Protein 2L73 (pdb70)

Organism: Homo sapiens (NCBI:txid9606)

Foldseek 3Di:
DPFWFWQAKAFFKKKDFPPWIWTWIWTATPVGGIFIFIGTPVVVVVVCVVLCVVVVALPPPVDDDLSHQHNQDDDDDDPVDDPVVNRQRSNVRVRVSVNCLSVVHVNSRRPVSNVVVRPYDCVRVPPDDPPSMDMGTDDDDDD

Solvent-accessible surface area: 8913 Å² total; per-residue (Å²): 139,48,51,138,44,0,70,46,3,84,35,12,20,26,0,26,49,148,160,44,10,7,4,4,8,19,0,76,32,53,86,64,47,44,45,151,16,40,30,14,9,57,31,12,92,102,22,64,114,51,10,76,102,74,13,69,12,46,54,16,156,118,71,166,69,3,146,30,13,63,111,42,107,60,34,127,147,88,59,236,56,26,135,64,56,76,0,71,24,26,24,126,12,5,38,70,8,7,96,106,13,37,86,38,2,105,157,2,6,88,22,113,21,2,40,45,19,14,34,97,2,91,74,33,119,95,139,81,21,87,144,72,23,156,63,81,145,64,131,108,116,107,226

Radius of gyration: 15.56 Å; Cα contacts (8 Å, |Δi|>4): 207; chains: 1; bounding box: 43×23×39 Å

Structure (mmCIF, N/CA/C/O backbone):
data_2L73
#
_entry.id   2L73
#
loop_
_atom_site.group_PDB
_atom_site.id
_atom_site.type_symbol
_atom_site.label_atom_id
_atom_site.label_alt_id
_atom_site.label_comp_id
_atom_site.label_asym_id
_atom_site.label_entity_id
_atom_site.label_seq_id
_atom_site.pdbx_PDB_ins_code
_atom_site.Cartn_x
_atom_site.Cartn_y
_atom_site.Cartn_z
_atom_site.occupancy
_atom_site.B_iso_or_equiv
_atom_site.auth_seq_id
_atom_site.auth_comp_id
_atom_site.auth_asym_id
_atom_site.auth_atom_id
_atom_site.pdbx_PDB_model_num
ATOM 1 N N . ALA A 1 7 ? 12.020 -22.132 -16.373 1.00 0.00 2 ALA A N 1
ATOM 2 C CA . ALA A 1 7 ? 10.946 -23.132 -16.261 1.00 0.00 2 ALA A CA 1
ATOM 3 C C . ALA A 1 7 ? 9.611 -22.416 -16.214 1.00 0.00 2 ALA A C 1
ATOM 4 O O . ALA A 1 7 ? 9.453 -21.422 -15.495 1.00 0.00 2 ALA A O 1
ATOM 11 N N . GLY A 1 8 ? 8.662 -22.901 -16.998 1.00 0.00 3 GLY A N 1
ATOM 12 C CA . GLY A 1 8 ? 7.343 -22.294 -17.060 1.00 0.00 3 GLY A CA 1
ATOM 13 C C . GLY A 1 8 ? 6.568 -22.566 -15.782 1.00 0.00 3 GLY A C 1
ATOM 14 O O . GLY A 1 8 ? 6.279 -23.715 -15.475 1.00 0.00 3 GLY A O 1
ATOM 18 N N . PRO A 1 9 ? 6.217 -21.542 -15.044 1.00 0.00 4 PRO A N 1
ATOM 19 C CA . PRO A 1 9 ? 5.422 -21.683 -13.768 1.00 0.00 4 PRO A CA 1
ATOM 20 C C . PRO A 1 9 ? 4.064 -22.323 -14.039 1.00 0.00 4 PRO A C 1
ATOM 21 O O . PRO A 1 9 ? 3.425 -22.000 -15.046 1.00 0.00 4 PRO A O 1
ATOM 32 N N . ARG A 1 10 ? 3.567 -23.123 -13.099 1.00 0.00 5 ARG A N 1
ATOM 33 C CA . ARG A 1 10 ? 2.232 -23.712 -13.213 1.00 0.00 5 ARG A CA 1
ATOM 34 C C . ARG A 1 10 ? 1.508 -23.463 -11.903 1.00 0.00 5 ARG A C 1
ATOM 35 O O . ARG A 1 10 ? 0.982 -24.383 -11.280 1.00 0.00 5 ARG A O 1
ATOM 56 N N . TYR A 1 11 ? 1.662 -22.247 -11.405 1.00 0.00 6 TYR A N 1
ATOM 57 C CA . TYR A 1 11 ? 1.189 -21.906 -10.064 1.00 0.00 6 TYR A CA 1
ATOM 58 C C . TYR A 1 11 ? 0.292 -20.679 -10.099 1.00 0.00 6 TYR A C 1
ATOM 59 O O . TYR A 1 11 ? 0.680 -19.638 -10.644 1.00 0.00 6 TYR A O 1
ATOM 77 N N . PRO A 1 12 ? -0.851 -20.740 -9.452 1.00 0.00 7 PRO A N 1
ATOM 78 C CA . PRO A 1 12 ? -1.762 -19.561 -9.319 1.00 0.00 7 PRO A CA 1
ATOM 79 C C . PRO A 1 12 ? -1.070 -18.485 -8.551 1.00 0.00 7 PRO A C 1
ATOM 80 O O . PRO A 1 12 ? -0.288 -18.821 -7.647 1.00 0.00 7 PRO A O 1
ATOM 91 N N . VAL A 1 13 ? -1.256 -17.200 -8.827 1.00 0.00 8 VAL A N 1
ATOM 92 C CA . VAL A 1 13 ? -0.624 -16.205 -8.013 1.00 0.00 8 VAL A CA 1
ATOM 93 C C . VAL A 1 13 ? -1.588 -15.801 -6.926 1.00 0.00 8 VAL A C 1
ATOM 94 O O . VAL A 1 13 ? -1.240 -15.078 -5.990 1.00 0.00 8 VAL A O 1
ATOM 107 N N . SER A 1 14 ? -2.852 -16.046 -7.213 1.00 0.00 9 SER A N 1
ATOM 108 C CA . SER A 1 14 ? -3.928 -15.608 -6.354 1.00 0.00 9 SER A CA 1
ATOM 109 C C . SER A 1 14 ? -5.117 -16.549 -6.531 1.00 0.00 9 SER A C 1
ATOM 110 O O . SER A 1 14 ? -5.267 -17.170 -7.585 1.00 0.00 9 SER A O 1
ATOM 118 N N . VAL A 1 15 ? -5.945 -16.637 -5.508 1.00 0.00 10 VAL A N 1
ATOM 119 C CA . VAL A 1 15 ? -7.162 -17.457 -5.547 1.00 0.00 10 VAL A CA 1
ATOM 120 C C . VAL A 1 15 ? -8.299 -16.588 -5.037 1.00 0.00 10 VAL A C 1
ATOM 121 O O . VAL A 1 15 ? -8.145 -15.992 -3.967 1.00 0.00 10 VAL A O 1
ATOM 134 N N . GLN A 1 16 ? -9.481 -16.602 -5.648 1.00 0.00 11 GLN A N 1
ATOM 135 C CA . GLN A 1 16 ? -10.611 -15.898 -5.053 1.00 0.00 11 GLN A CA 1
ATOM 136 C C . GLN A 1 16 ? -11.784 -16.885 -4.978 1.00 0.00 11 GLN A C 1
ATOM 137 O O . GLN A 1 16 ? -11.930 -17.747 -5.867 1.00 0.00 11 GLN A O 1
ATOM 151 N N . GLY A 1 17 ? -12.624 -16.749 -3.960 1.00 0.00 12 GLY A N 1
ATOM 152 C CA . GLY A 1 17 ? -13.804 -17.612 -3.819 1.00 0.00 12 GLY A CA 1
ATOM 153 C C . GLY A 1 17 ? -14.756 -17.356 -4.964 1.00 0.00 12 GLY A C 1
ATOM 154 O O . GLY A 1 17 ? -15.268 -16.245 -5.120 1.00 0.00 12 GLY A O 1
ATOM 158 N N . ALA A 1 18 ? -14.913 -18.339 -5.820 1.00 0.00 13 ALA A N 1
ATOM 159 C CA . ALA A 1 18 ? -15.700 -18.156 -7.030 1.00 0.00 13 ALA A CA 1
ATOM 160 C C . ALA A 1 18 ? -17.189 -18.446 -6.839 1.00 0.00 13 ALA A C 1
ATOM 161 O O . ALA A 1 18 ? -18.012 -17.754 -7.433 1.00 0.00 13 ALA A O 1
ATOM 168 N N . ALA A 1 19 ? -17.544 -19.543 -6.156 1.00 0.00 14 ALA A N 1
ATOM 169 C CA . ALA A 1 19 ? -18.961 -19.954 -6.162 1.00 0.00 14 ALA A CA 1
ATOM 170 C C . ALA A 1 19 ? -19.342 -20.947 -5.046 1.00 0.00 14 ALA A C 1
ATOM 171 O O . ALA A 1 19 ? -18.502 -21.624 -4.467 1.00 0.00 14 ALA A O 1
ATOM 178 N N . LEU A 1 20 ? -20.647 -21.208 -5.007 1.00 0.00 15 LEU A N 1
ATOM 179 C CA . LEU A 1 20 ? -21.202 -22.287 -4.185 1.00 0.00 15 LEU A CA 1
ATOM 180 C C . LEU A 1 20 ? -21.984 -23.266 -5.040 1.00 0.00 15 LEU A C 1
ATOM 181 O O . LEU A 1 20 ? -22.882 -22.867 -5.757 1.00 0.00 15 LEU A O 1
ATOM 197 N N . VAL A 1 21 ? -21.738 -24.547 -4.862 1.00 0.00 16 VAL A N 1
ATOM 198 C CA . VAL A 1 21 ? -22.502 -25.578 -5.532 1.00 0.00 16 VAL A CA 1
ATOM 199 C C . VAL A 1 21 ? -23.130 -26.415 -4.458 1.00 0.00 16 VAL A C 1
ATOM 200 O O . VAL A 1 21 ? -22.442 -26.759 -3.486 1.00 0.00 16 VAL A O 1
ATOM 213 N N . GLN A 1 22 ? -24.412 -26.734 -4.540 1.00 0.00 17 GLN A N 1
ATOM 214 C CA . GLN A 1 22 ? -25.010 -27.439 -3.449 1.00 0.00 17 GLN A CA 1
ATOM 215 C C . GLN A 1 22 ? -24.915 -28.938 -3.648 1.00 0.00 17 GLN A C 1
ATOM 216 O O . GLN A 1 22 ? -25.641 -29.554 -4.434 1.00 0.00 17 GLN A O 1
ATOM 230 N N . ILE A 1 23 ? -24.194 -29.442 -2.714 1.00 0.00 18 ILE A N 1
ATOM 231 C CA . ILE A 1 23 ? -24.067 -30.834 -2.493 1.00 0.00 18 ILE A CA 1
ATOM 232 C C . ILE A 1 23 ? -24.515 -31.133 -1.112 1.00 0.00 18 ILE A C 1
ATOM 233 O O . ILE A 1 23 ? -24.351 -30.274 -0.287 1.00 0.00 18 ILE A O 1
ATOM 249 N N . LYS A 1 24 ? -24.905 -32.408 -0.883 1.00 0.00 19 LYS A N 1
ATOM 250 C CA . LYS A 1 24 ? -25.276 -32.993 0.451 1.00 0.00 19 LYS A CA 1
ATOM 251 C C . LYS A 1 24 ? -24.842 -32.115 1.633 1.00 0.00 19 LYS A C 1
ATOM 252 O O . LYS A 1 24 ? -24.942 -30.930 1.576 1.00 0.00 19 LYS A O 1
ATOM 271 N N . ARG A 1 25 ? -24.936 -32.609 2.807 1.00 0.00 20 ARG A N 1
ATOM 272 C CA . ARG A 1 25 ? -24.928 -31.702 3.937 1.00 0.00 20 ARG A CA 1
ATOM 273 C C . ARG A 1 25 ? -23.545 -31.026 3.993 1.00 0.00 20 ARG A C 1
ATOM 274 O O . ARG A 1 25 ? -23.351 -30.055 4.739 1.00 0.00 20 ARG A O 1
ATOM 295 N N . LEU A 1 26 ? -22.762 -31.291 2.911 1.00 0.00 21 LEU A N 1
ATOM 296 C CA . LEU A 1 26 ? -21.624 -30.478 2.562 1.00 0.00 21 LEU A CA 1
ATOM 297 C C . LEU A 1 26 ? -21.952 -29.831 1.209 1.00 0.00 21 LEU A C 1
ATOM 298 O O . LEU A 1 26 ? -22.042 -30.548 0.213 1.00 0.00 21 LEU A O 1
ATOM 314 N N . GLN A 1 27 ? -21.849 -28.529 1.120 1.00 0.00 22 GLN A N 1
ATOM 315 C CA . GLN A 1 27 ? -21.986 -27.837 -0.175 1.00 0.00 22 GLN A CA 1
ATOM 316 C C . GLN A 1 27 ? -20.608 -27.688 -0.733 1.00 0.00 22 GLN A C 1
ATOM 317 O O . GLN A 1 27 ? -19.653 -27.837 0.032 1.00 0.00 22 GLN A O 1
ATOM 331 N N . THR A 1 28 ? -20.413 -27.549 -2.043 1.00 0.00 23 THR A N 1
ATOM 332 C CA . THR A 1 28 ? -19.079 -27.510 -2.584 1.00 0.00 23 THR A CA 1
ATOM 333 C C . THR A 1 28 ? -18.804 -26.068 -3.025 1.00 0.00 23 THR A C 1
ATOM 334 O O . THR A 1 28 ? -19.752 -25.314 -3.300 1.00 0.00 23 THR A O 1
ATOM 345 N N . PHE A 1 29 ? -17.575 -25.628 -2.844 1.00 0.00 24 PHE A N 1
ATOM 346 C CA . PHE A 1 29 ? -17.272 -24.219 -2.925 1.00 0.00 24 PHE A CA 1
ATOM 347 C C . PHE A 1 29 ? -16.254 -23.917 -4.007 1.00 0.00 24 PHE A C 1
ATOM 348 O O . PHE A 1 29 ? -15.294 -24.651 -4.179 1.00 0.00 24 PHE A O 1
ATOM 365 N N . ALA A 1 30 ? -16.571 -22.945 -4.826 1.00 0.00 25 ALA A N 1
ATOM 366 C CA . ALA A 1 30 ? -15.764 -22.694 -6.004 1.00 0.00 25 ALA A CA 1
ATOM 367 C C . ALA A 1 30 ? -14.727 -21.603 -5.760 1.00 0.00 25 ALA A C 1
ATOM 368 O O . ALA A 1 30 ? -14.954 -20.640 -5.031 1.00 0.00 25 ALA A O 1
ATOM 375 N N . PHE A 1 31 ? -13.642 -21.732 -6.480 1.00 0.00 26 PHE A N 1
ATOM 376 C CA . PHE A 1 31 ? -12.547 -20.772 -6.425 1.00 0.00 26 PHE A CA 1
ATOM 377 C C . PHE A 1 31 ? -12.158 -20.349 -7.792 1.00 0.00 26 PHE A C 1
ATOM 378 O O . PHE A 1 31 ? -12.355 -21.089 -8.761 1.00 0.00 26 PHE A O 1
ATOM 395 N N . SER A 1 32 ? -11.546 -19.189 -7.885 1.00 0.00 27 SER A N 1
ATOM 396 C CA . SER A 1 32 ? -11.011 -18.731 -9.126 1.00 0.00 27 SER A CA 1
ATOM 397 C C . SER A 1 32 ? -9.572 -18.337 -8.852 1.00 0.00 27 SER A C 1
ATOM 398 O O . SER A 1 32 ? -9.322 -17.512 -7.965 1.00 0.00 27 SER A O 1
ATOM 406 N N . VAL A 1 33 ? -8.625 -18.970 -9.533 1.00 0.00 28 VAL A N 1
ATOM 407 C CA . VAL A 1 33 ? -7.214 -18.677 -9.311 1.00 0.00 28 VAL A CA 1
ATOM 408 C C . VAL A 1 33 ? -6.577 -18.360 -10.653 1.00 0.00 28 VAL A C 1
ATOM 409 O O . VAL A 1 33 ? -6.869 -19.048 -11.633 1.00 0.00 28 VAL A O 1
ATOM 422 N N . ARG A 1 34 ? -5.732 -17.345 -10.745 1.00 0.00 29 ARG A N 1
ATOM 423 C CA . ARG A 1 34 ? -5.083 -17.017 -12.016 1.00 0.00 29 ARG A CA 1
ATOM 424 C C . ARG A 1 34 ? -3.584 -17.103 -11.794 1.00 0.00 29 ARG A C 1
ATOM 425 O O . ARG A 1 34 ? -3.151 -16.995 -10.612 1.00 0.00 29 ARG A O 1
ATOM 446 N N . TRP A 1 35 ? -2.832 -17.702 -12.745 1.00 0.00 30 TRP A N 1
ATOM 447 C CA . TRP A 1 35 ? -1.500 -18.153 -12.432 1.00 0.00 30 TRP A CA 1
ATOM 448 C C . TRP A 1 35 ? -0.420 -17.272 -13.055 1.00 0.00 30 TRP A C 1
ATOM 449 O O . TRP A 1 35 ? -0.694 -16.467 -13.963 1.00 0.00 30 TRP A O 1
ATOM 470 N N . SER A 1 36 ? 0.793 -17.411 -12.512 1.00 0.00 31 SER A N 1
ATOM 471 C CA . SER A 1 36 ? 1.933 -16.580 -12.896 1.00 0.00 31 SER A CA 1
ATOM 472 C C . SER A 1 36 ? 2.158 -16.638 -14.414 1.00 0.00 31 SER A C 1
ATOM 473 O O . SER A 1 36 ? 2.666 -15.685 -15.009 1.00 0.00 31 SER A O 1
ATOM 481 N N . ASP A 1 37 ? 1.777 -17.740 -15.039 1.00 0.00 32 ASP A N 1
ATOM 482 C CA . ASP A 1 37 ? 1.951 -17.869 -16.494 1.00 0.00 32 ASP A CA 1
ATOM 483 C C . ASP A 1 37 ? 0.914 -16.987 -17.189 1.00 0.00 32 ASP A C 1
ATOM 484 O O . ASP A 1 37 ? 0.842 -16.933 -18.419 1.00 0.00 32 ASP A O 1
ATOM 493 N N . GLY A 1 38 ? 0.123 -16.295 -16.375 1.00 0.00 33 GLY A N 1
ATOM 494 C CA . GLY A 1 38 ? -0.883 -15.347 -16.857 1.00 0.00 33 GLY A CA 1
ATOM 495 C C . GLY A 1 38 ? -2.260 -15.962 -16.826 1.00 0.00 33 GLY A C 1
ATOM 496 O O . GLY A 1 38 ? -3.248 -15.304 -17.166 1.00 0.00 33 GLY A O 1
ATOM 500 N N . SER A 1 39 ? -2.310 -17.257 -16.631 1.00 0.00 34 SER A N 1
ATOM 501 C CA . SER A 1 39 ? -3.580 -17.948 -16.823 1.00 0.00 34 SER A CA 1
ATOM 502 C C . SER A 1 39 ? -4.606 -17.510 -15.782 1.00 0.00 34 SER A C 1
ATOM 503 O O . SER A 1 39 ? -4.243 -16.959 -14.748 1.00 0.00 34 SER A O 1
ATOM 511 N N . ASP A 1 40 ? -5.871 -17.843 -16.014 1.00 0.00 35 ASP A N 1
ATOM 512 C CA . ASP A 1 40 ? -6.936 -17.588 -15.057 1.00 0.00 35 ASP A CA 1
ATOM 513 C C . ASP A 1 40 ? -7.703 -18.869 -14.945 1.00 0.00 35 ASP A C 1
ATOM 514 O O . ASP A 1 40 ? -7.905 -19.543 -15.958 1.00 0.00 35 ASP A O 1
ATOM 523 N N . THR A 1 41 ? -8.200 -19.175 -13.791 1.00 0.00 36 THR A N 1
ATOM 524 C CA . THR A 1 41 ? -9.049 -20.330 -13.685 1.00 0.00 36 THR A CA 1
ATOM 525 C C . THR A 1 41 ? -10.135 -20.129 -12.644 1.00 0.00 36 THR A C 1
ATOM 526 O O . THR A 1 41 ? -9.867 -19.642 -11.549 1.00 0.00 36 THR A O 1
ATOM 537 N N . PHE A 1 42 ? -11.296 -20.698 -12.911 1.00 0.00 37 PHE A N 1
ATOM 538 C CA . PHE A 1 42 ? -12.341 -20.804 -11.906 1.00 0.00 37 PHE A CA 1
ATOM 539 C C . PHE A 1 42 ? -12.727 -22.253 -11.789 1.00 0.00 37 PHE A C 1
ATOM 540 O O . PHE A 1 42 ? -12.813 -22.954 -12.801 1.00 0.00 37 PHE A O 1
ATOM 557 N N . VAL A 1 43 ? -12.751 -22.755 -10.579 1.00 0.00 38 VAL A N 1
ATOM 558 C CA . VAL A 1 43 ? -12.951 -24.170 -10.358 1.00 0.00 38 VAL A CA 1
ATOM 559 C C . VAL A 1 43 ? -13.873 -24.386 -9.160 1.00 0.00 38 VAL A C 1
ATOM 560 O O . VAL A 1 43 ? -13.988 -23.489 -8.310 1.00 0.00 38 VAL A O 1
ATOM 573 N N . ARG A 1 44 ? -14.484 -25.578 -9.032 1.00 0.00 39 ARG A N 1
ATOM 574 C CA . ARG A 1 44 ? -15.343 -25.872 -7.884 1.00 0.00 39 ARG A CA 1
ATOM 575 C C . ARG A 1 44 ? -14.543 -26.738 -6.918 1.00 0.00 39 ARG A C 1
ATOM 576 O O . ARG A 1 44 ? -13.783 -27.600 -7.360 1.00 0.00 39 ARG A O 1
ATOM 597 N N . ARG A 1 45 ? -14.748 -26.566 -5.608 1.00 0.00 40 ARG A N 1
ATOM 598 C CA . ARG A 1 45 ? -14.051 -27.371 -4.623 1.00 0.00 40 ARG A CA 1
ATOM 599 C C . ARG A 1 45 ? -14.993 -27.814 -3.530 1.00 0.00 40 ARG A C 1
ATOM 600 O O . ARG A 1 45 ? -15.875 -27.087 -3.143 1.00 0.00 40 ARG A O 1
ATOM 621 N N . SER A 1 46 ? -14.641 -28.876 -2.888 1.00 0.00 41 SER A N 1
ATOM 622 C CA . SER A 1 46 ? -15.414 -29.289 -1.717 1.00 0.00 41 SER A CA 1
ATOM 623 C C . SER A 1 46 ? -14.688 -28.932 -0.427 1.00 0.00 41 SER A C 1
ATOM 624 O O . SER A 1 46 ? -13.483 -28.972 -0.372 1.00 0.00 41 SER A O 1
ATOM 632 N N . TRP A 1 47 ? -15.441 -28.683 0.632 1.00 0.00 42 TRP A N 1
ATOM 633 C CA . TRP A 1 47 ? -14.857 -28.508 1.960 1.00 0.00 42 TRP A CA 1
ATOM 634 C C . TRP A 1 47 ? -14.190 -29.805 2.409 1.00 0.00 42 TRP A C 1
ATOM 635 O O . TRP A 1 47 ? -13.028 -29.818 2.767 1.00 0.00 42 TRP A O 1
ATOM 656 N N . ASP A 1 48 ? -14.870 -30.892 2.104 1.00 0.00 43 ASP A N 1
ATOM 657 C CA . ASP A 1 48 ? -14.325 -32.235 2.269 1.00 0.00 43 ASP A CA 1
ATOM 658 C C . ASP A 1 48 ? -13.146 -32.401 1.366 1.00 0.00 43 ASP A C 1
ATOM 659 O O . ASP A 1 48 ? -12.094 -32.909 1.765 1.00 0.00 43 ASP A O 1
ATOM 668 N N . GLU A 1 49 ? -13.268 -31.796 0.206 1.00 0.00 44 GLU A N 1
ATOM 669 C CA . GLU A 1 49 ? -12.122 -31.770 -0.677 1.00 0.00 44 GLU A CA 1
ATOM 670 C C . GLU A 1 49 ? -11.002 -30.957 -0.088 1.00 0.00 44 GLU A C 1
ATOM 671 O O . GLU A 1 49 ? -9.857 -31.407 -0.115 1.00 0.00 44 GLU A O 1
ATOM 683 N N . PHE A 1 50 ? -11.265 -29.807 0.538 1.00 0.00 45 PHE A N 1
ATOM 684 C CA . PHE A 1 50 ? -10.209 -29.059 1.150 1.00 0.00 45 PHE A CA 1
ATOM 685 C C . PHE A 1 50 ? -9.582 -29.929 2.211 1.00 0.00 45 PHE A C 1
ATOM 686 O O . PHE A 1 50 ? -8.394 -29.862 2.448 1.00 0.00 45 PHE A O 1
ATOM 703 N N . ARG A 1 51 ? -10.432 -30.588 2.995 1.00 0.00 46 ARG A N 1
ATOM 704 C CA . ARG A 1 51 ? -9.963 -31.297 4.166 1.00 0.00 46 ARG A CA 1
ATOM 705 C C . ARG A 1 51 ? -8.913 -32.279 3.740 1.00 0.00 46 ARG A C 1
ATOM 706 O O . ARG A 1 51 ? -7.864 -32.401 4.405 1.00 0.00 46 ARG A O 1
ATOM 727 N N . GLN A 1 52 ? -9.084 -32.863 2.553 1.00 0.00 47 GLN A N 1
ATOM 728 C CA . GLN A 1 52 ? -8.038 -33.694 2.019 1.00 0.00 47 GLN A CA 1
ATOM 729 C C . GLN A 1 52 ? -6.859 -32.798 1.607 1.00 0.00 47 GLN A C 1
ATOM 730 O O . GLN A 1 52 ? -5.715 -33.171 1.743 1.00 0.00 47 GLN A O 1
ATOM 744 N N . LEU A 1 53 ? -7.213 -31.634 1.040 1.00 0.00 48 LEU A N 1
ATOM 745 C CA . LEU A 1 53 ? -6.173 -30.709 0.485 1.00 0.00 48 LEU A CA 1
ATOM 746 C C . LEU A 1 53 ? -5.206 -30.173 1.571 1.00 0.00 48 LEU A C 1
ATOM 747 O O . LEU A 1 53 ? -3.983 -30.352 1.477 1.00 0.00 48 LEU A O 1
ATOM 763 N N . LYS A 1 54 ? -5.755 -29.735 2.684 1.00 0.00 49 LYS A N 1
ATOM 764 C CA . LYS A 1 54 ? -4.927 -29.281 3.792 1.00 0.00 49 LYS A CA 1
ATOM 765 C C . LYS A 1 54 ? -4.085 -30.427 4.297 1.00 0.00 49 LYS A C 1
ATOM 766 O O . LYS A 1 54 ? -2.891 -30.272 4.574 1.00 0.00 49 LYS A O 1
ATOM 785 N N . LYS A 1 55 ? -4.746 -31.553 4.428 1.00 0.00 50 LYS A N 1
ATOM 786 C CA . LYS A 1 55 ? -4.048 -32.723 4.934 1.00 0.00 50 LYS A CA 1
ATOM 787 C C . LYS A 1 55 ? -2.919 -33.000 3.966 1.00 0.00 50 LYS A C 1
ATOM 788 O O . LYS A 1 55 ? -1.799 -33.269 4.360 1.00 0.00 50 LYS A O 1
ATOM 807 N N . THR A 1 56 ? -3.260 -32.944 2.686 1.00 0.00 51 THR A N 1
ATOM 808 C CA . THR A 1 56 ? -2.313 -33.290 1.659 1.00 0.00 51 THR A CA 1
ATOM 809 C C . THR A 1 56 ? -1.114 -32.359 1.665 1.00 0.00 51 THR A C 1
ATOM 810 O O . THR A 1 56 ? 0.030 -32.849 1.615 1.00 0.00 51 THR A O 1
ATOM 821 N N . LEU A 1 57 ? -1.290 -31.029 1.798 1.00 0.00 52 LEU A N 1
ATOM 822 C CA . LEU A 1 57 ? -0.136 -30.172 1.877 1.00 0.00 52 LEU A CA 1
ATOM 823 C C . LEU A 1 57 ? 0.636 -30.519 3.127 1.00 0.00 52 LEU A C 1
ATOM 824 O O . LEU A 1 57 ? 1.850 -30.554 3.127 1.00 0.00 52 LEU A O 1
ATOM 840 N N . LYS A 1 58 ? -0.108 -30.699 4.199 1.00 0.00 53 LYS A N 1
ATOM 841 C CA . LYS A 1 58 ? 0.496 -30.954 5.506 1.00 0.00 53 LYS A CA 1
ATOM 842 C C . LYS A 1 58 ? 1.343 -32.203 5.462 1.00 0.00 53 LYS A C 1
ATOM 843 O O . LYS A 1 58 ? 2.353 -32.296 6.164 1.00 0.00 53 LYS A O 1
ATOM 862 N N . GLU A 1 59 ? 0.993 -33.130 4.598 1.00 0.00 54 GLU A N 1
ATOM 863 C CA . GLU A 1 59 ? 1.824 -34.291 4.441 1.00 0.00 54 GLU A CA 1
ATOM 864 C C . GLU A 1 59 ? 3.151 -33.859 3.820 1.00 0.00 54 GLU A C 1
ATOM 865 O O . GLU A 1 59 ? 4.219 -34.308 4.236 1.00 0.00 54 GLU A O 1
ATOM 877 N N . THR A 1 60 ? 3.074 -32.945 2.852 1.00 0.00 55 THR A N 1
ATOM 878 C CA . THR A 1 60 ? 4.278 -32.435 2.202 1.00 0.00 55 THR A CA 1
ATOM 879 C C . THR A 1 60 ? 4.989 -31.369 3.057 1.00 0.00 55 THR A C 1
ATOM 880 O O . THR A 1 60 ? 6.171 -31.089 2.846 1.00 0.00 55 THR A O 1
ATOM 891 N N . PHE A 1 61 ? 4.268 -30.755 3.994 1.00 0.00 56 PHE A N 1
ATOM 892 C CA . PHE A 1 61 ? 4.852 -29.730 4.848 1.00 0.00 56 PHE A CA 1
ATOM 893 C C . PHE A 1 61 ? 4.811 -30.202 6.301 1.00 0.00 56 PHE A C 1
ATOM 894 O O . PHE A 1 61 ? 3.783 -30.083 6.962 1.00 0.00 56 PHE A O 1
ATOM 911 N N . PRO A 1 62 ? 5.934 -30.625 6.839 1.00 0.00 57 PRO A N 1
ATOM 912 C CA . PRO A 1 62 ? 6.041 -31.056 8.280 1.00 0.00 57 PRO A CA 1
ATOM 913 C C . PRO A 1 62 ? 6.055 -29.841 9.210 1.00 0.00 57 PRO A C 1
ATOM 914 O O . PRO A 1 62 ? 6.410 -29.928 10.381 1.00 0.00 57 PRO A O 1
ATOM 925 N N . VAL A 1 63 ? 5.885 -28.700 8.589 1.00 0.00 58 VAL A N 1
ATOM 926 C CA . VAL A 1 63 ? 5.972 -27.414 9.242 1.00 0.00 58 VAL A CA 1
ATOM 927 C C . VAL A 1 63 ? 4.872 -27.258 10.295 1.00 0.00 58 VAL A C 1
ATOM 928 O O . VAL A 1 63 ? 5.053 -26.559 11.298 1.00 0.00 58 VAL A O 1
ATOM 941 N N . GLU A 1 64 ? 3.687 -27.679 9.906 1.00 0.00 59 GLU A N 1
ATOM 942 C CA . GLU A 1 64 ? 2.452 -27.416 10.648 1.00 0.00 59 GLU A CA 1
ATOM 943 C C . GLU A 1 64 ? 2.667 -27.166 12.154 1.00 0.00 59 GLU A C 1
ATOM 944 O O . GLU A 1 64 ? 1.988 -26.291 12.729 1.00 0.00 59 GLU A O 1
ATOM 956 N N . ALA A 1 65 ? 3.490 -27.971 12.836 1.00 0.00 60 ALA A N 1
ATOM 957 C CA . ALA A 1 65 ? 3.613 -27.818 14.280 1.00 0.00 60 ALA A CA 1
ATOM 958 C C . ALA A 1 65 ? 4.777 -26.900 14.658 1.00 0.00 60 ALA A C 1
ATOM 959 O O . ALA A 1 65 ? 4.820 -26.406 15.782 1.00 0.00 60 ALA A O 1
ATOM 966 N N . GLY A 1 66 ? 5.650 -26.560 13.705 1.00 0.00 61 GLY A N 1
ATOM 967 C CA . GLY A 1 66 ? 6.732 -25.594 13.956 1.00 0.00 61 GLY A CA 1
ATOM 968 C C . GLY A 1 66 ? 7.928 -26.223 14.669 1.00 0.00 61 GLY A C 1
ATOM 969 O O . GLY A 1 66 ? 8.837 -25.525 15.128 1.00 0.00 61 GLY A O 1
ATOM 973 N N . LEU A 1 67 ? 7.922 -27.527 14.819 1.00 0.00 62 LEU A N 1
ATOM 974 C CA . LEU A 1 67 ? 9.001 -28.172 15.528 1.00 0.00 62 LEU A CA 1
ATOM 975 C C . LEU A 1 67 ? 10.320 -28.093 14.746 1.00 0.00 62 LEU A C 1
ATOM 976 O O . LEU A 1 67 ? 11.394 -28.004 15.325 1.00 0.00 62 LEU A O 1
ATOM 992 N N . LEU A 1 68 ? 10.220 -28.337 13.452 1.00 0.00 63 LEU A N 1
ATOM 993 C CA . LEU A 1 68 ? 11.408 -28.489 12.584 1.00 0.00 63 LEU A CA 1
ATOM 994 C C . LEU A 1 68 ? 12.202 -27.191 12.331 1.00 0.00 63 LEU A C 1
ATOM 995 O O . LEU A 1 68 ? 13.405 -27.249 12.056 1.00 0.00 63 LEU A O 1
ATOM 1011 N N . ARG A 1 69 ? 11.495 -26.080 12.183 1.00 0.00 64 ARG A N 1
ATOM 1012 C CA . ARG A 1 69 ? 12.117 -24.832 11.673 1.00 0.00 64 ARG A CA 1
ATOM 1013 C C . ARG A 1 69 ? 11.769 -23.618 12.510 1.00 0.00 64 ARG A C 1
ATOM 1014 O O . ARG A 1 69 ? 10.926 -23.694 13.390 1.00 0.00 64 ARG A O 1
ATOM 1035 N N . ARG A 1 70 ? 12.445 -22.483 12.232 1.00 0.00 65 ARG A N 1
ATOM 1036 C CA . ARG A 1 70 ? 12.107 -21.235 12.912 1.00 0.00 65 ARG A CA 1
ATOM 1037 C C . ARG A 1 70 ? 11.398 -20.233 11.972 1.00 0.00 65 ARG A C 1
ATOM 1038 O O . ARG A 1 70 ? 10.579 -19.434 12.429 1.00 0.00 65 ARG A O 1
ATOM 1059 N N . SER A 1 71 ? 11.566 -20.407 10.658 1.00 0.00 66 SER A N 1
ATOM 1060 C CA . SER A 1 71 ? 10.755 -19.653 9.663 1.00 0.00 66 SER A CA 1
ATOM 1061 C C . SER A 1 71 ? 9.521 -20.497 9.376 1.00 0.00 66 SER A C 1
ATOM 1062 O O . SER A 1 71 ? 9.261 -20.924 8.236 1.00 0.00 66 SER A O 1
ATOM 1070 N N . ASP A 1 72 ? 9.091 -21.053 10.467 1.00 0.00 67 ASP A N 1
ATOM 1071 C CA . ASP A 1 72 ? 8.276 -22.227 10.479 1.00 0.00 67 ASP A CA 1
ATOM 1072 C C . ASP A 1 72 ? 6.835 -22.021 10.805 1.00 0.00 67 ASP A C 1
ATOM 1073 O O . ASP A 1 72 ? 6.122 -23.028 10.884 1.00 0.00 67 ASP A O 1
ATOM 1082 N N . ARG A 1 73 ? 6.296 -20.835 11.015 1.00 0.00 68 ARG A N 1
ATOM 1083 C CA . ARG A 1 73 ? 4.910 -20.754 11.361 1.00 0.00 68 ARG A CA 1
ATOM 1084 C C . ARG A 1 73 ? 4.180 -20.384 10.077 1.00 0.00 68 ARG A C 1
ATOM 1085 O O . ARG A 1 73 ? 3.032 -19.956 10.100 1.00 0.00 68 ARG A O 1
ATOM 1106 N N . VAL A 1 74 ? 4.980 -20.280 8.998 1.00 0.00 69 VAL A N 1
ATOM 1107 C CA . VAL A 1 74 ? 4.520 -19.722 7.734 1.00 0.00 69 VAL A CA 1
ATOM 1108 C C . VAL A 1 74 ? 3.221 -20.384 7.331 1.00 0.00 69 VAL A C 1
ATOM 1109 O O . VAL A 1 74 ? 2.332 -19.741 6.777 1.00 0.00 69 VAL A O 1
ATOM 1122 N N . LEU A 1 75 ? 3.029 -21.566 7.864 1.00 0.00 70 LEU A N 1
ATOM 1123 C CA . LEU A 1 75 ? 1.726 -22.181 7.863 1.00 0.00 70 LEU A CA 1
ATOM 1124 C C . LEU A 1 75 ? 1.182 -22.053 9.282 1.00 0.00 70 LEU A C 1
ATOM 1125 O O . LEU A 1 75 ? 1.372 -22.954 10.102 1.00 0.00 70 LEU A O 1
ATOM 1141 N N . PRO A 1 76 ? 0.603 -20.927 9.629 1.00 0.00 71 PRO A N 1
ATOM 1142 C CA . PRO A 1 76 ? 0.133 -20.661 11.023 1.00 0.00 71 PRO A CA 1
ATOM 1143 C C . PRO A 1 76 ? -1.082 -21.494 11.306 1.00 0.00 71 PRO A C 1
ATOM 1144 O O . PRO A 1 76 ? -2.136 -20.981 11.710 1.00 0.00 71 PRO A O 1
ATOM 1155 N N . LYS A 1 77 ? -0.985 -22.746 10.890 1.00 0.00 72 LYS A N 1
ATOM 1156 C CA . LYS A 1 77 ? -2.120 -23.611 10.845 1.00 0.00 72 LYS A CA 1
ATOM 1157 C C . LYS A 1 77 ? -3.235 -22.839 10.171 1.00 0.00 72 LYS A C 1
ATOM 1158 O O . LYS A 1 77 ? -2.964 -22.017 9.296 1.00 0.00 72 LYS A O 1
ATOM 1177 N N . LEU A 1 78 ? -4.453 -23.092 10.529 1.00 0.00 73 LEU A N 1
ATOM 1178 C CA . LEU A 1 78 ? -5.548 -22.413 9.883 1.00 0.00 73 LEU A CA 1
ATOM 1179 C C . LEU A 1 78 ? -6.265 -21.483 10.848 1.00 0.00 73 LEU A C 1
ATOM 1180 O O . LEU A 1 78 ? -6.517 -21.843 12.001 1.00 0.00 73 LEU A O 1
ATOM 1196 N N . LEU A 1 79 ? -6.616 -20.299 10.360 1.00 0.00 74 LEU A N 1
ATOM 1197 C CA . LEU A 1 79 ? -7.380 -19.334 11.149 1.00 0.00 74 LEU A CA 1
ATOM 1198 C C . LEU A 1 79 ? -8.800 -19.770 11.004 1.00 0.00 74 LEU A C 1
ATOM 1199 O O . LEU A 1 79 ? -9.253 -19.934 9.862 1.00 0.00 74 LEU A O 1
ATOM 1215 N N . ASP A 1 80 ? -9.598 -19.745 12.072 1.00 0.00 75 ASP A N 1
ATOM 1216 C CA . ASP A 1 80 ? -10.959 -20.219 11.952 1.00 0.00 75 ASP A CA 1
ATOM 1217 C C . ASP A 1 80 ? -11.886 -19.307 12.746 1.00 0.00 75 ASP A C 1
ATOM 1218 O O . ASP A 1 80 ? -11.525 -18.836 13.829 1.00 0.00 75 ASP A O 1
ATOM 1227 N N . ALA A 1 81 ? -13.071 -19.140 12.248 1.00 0.00 76 ALA A N 1
ATOM 1228 C CA . ALA A 1 81 ? -14.099 -18.336 12.893 1.00 0.00 76 ALA A CA 1
ATOM 1229 C C . ALA A 1 81 ? -14.630 -19.066 14.125 1.00 0.00 76 ALA A C 1
ATOM 1230 O O . ALA A 1 81 ? -14.156 -20.164 14.452 1.00 0.00 76 ALA A O 1
ATOM 1237 N N . PRO A 1 82 ? -15.536 -18.467 14.868 1.00 0.00 77 PRO A N 1
ATOM 1238 C CA . PRO A 1 82 ? -16.015 -19.065 16.149 1.00 0.00 77 PRO A CA 1
ATOM 1239 C C . PRO A 1 82 ? -16.522 -20.478 15.903 1.00 0.00 77 PRO A C 1
ATOM 1240 O O . PRO A 1 82 ? -16.793 -20.847 14.749 1.00 0.00 77 PRO A O 1
ATOM 1251 N N . LEU A 1 83 ? -16.309 -21.335 16.877 1.00 0.00 78 LEU A N 1
ATOM 1252 C CA . LEU A 1 83 ? -16.372 -22.759 16.602 1.00 0.00 78 LEU A CA 1
ATOM 1253 C C . LEU A 1 83 ? -17.782 -23.273 16.460 1.00 0.00 78 LEU A C 1
ATOM 1254 O O . LEU A 1 83 ? -18.623 -23.096 17.337 1.00 0.00 78 LEU A O 1
ATOM 1270 N N . LEU A 1 84 ? -17.946 -24.066 15.420 1.00 0.00 79 LEU A N 1
ATOM 1271 C CA . LEU A 1 84 ? -19.143 -24.858 15.185 1.00 0.00 79 LEU A CA 1
ATOM 1272 C C . LEU A 1 84 ? -20.454 -24.065 15.285 1.00 0.00 79 LEU A C 1
ATOM 1273 O O . LEU A 1 84 ? -21.118 -23.875 14.267 1.00 0.00 79 LEU A O 1
ATOM 1289 N N . GLY A 1 85 ? -20.890 -23.654 16.476 1.00 0.00 80 GLY A N 1
ATOM 1290 C CA . GLY A 1 85 ? -22.201 -23.006 16.575 1.00 0.00 80 GLY A CA 1
ATOM 1291 C C . GLY A 1 85 ? -23.260 -24.018 16.198 1.00 0.00 80 GLY A C 1
ATOM 1292 O O . GLY A 1 85 ? -23.820 -23.960 15.097 1.00 0.00 80 GLY A O 1
ATOM 1296 N N . ARG A 1 86 ? -23.383 -25.068 17.017 1.00 0.00 81 ARG A N 1
ATOM 1297 C CA . ARG A 1 86 ? -24.181 -26.235 16.637 1.00 0.00 81 ARG A CA 1
ATOM 1298 C C . ARG A 1 86 ? -23.661 -26.737 15.311 1.00 0.00 81 ARG A C 1
ATOM 1299 O O . ARG A 1 86 ? -24.424 -27.018 14.384 1.00 0.00 81 ARG A O 1
ATOM 1320 N N . VAL A 1 87 ? -22.333 -26.836 15.254 1.00 0.00 82 VAL A N 1
ATOM 1321 C CA . VAL A 1 87 ? -21.604 -27.281 14.066 1.00 0.00 82 VAL A CA 1
ATOM 1322 C C . VAL A 1 87 ? -22.190 -26.684 12.784 1.00 0.00 82 VAL A C 1
ATOM 1323 O O . VAL A 1 87 ? -21.614 -25.778 12.181 1.00 0.00 82 VAL A O 1
ATOM 1336 N N . GLY A 1 88 ? -23.259 -27.298 12.339 1.00 0.00 83 GLY A N 1
ATOM 1337 C CA . GLY A 1 88 ? -23.865 -26.945 11.075 1.00 0.00 83 GLY A CA 1
ATOM 1338 C C . GLY A 1 88 ? -22.869 -27.219 9.956 1.00 0.00 83 GLY A C 1
ATOM 1339 O O . GLY A 1 88 ? -21.922 -26.464 9.762 1.00 0.00 83 GLY A O 1
ATOM 1343 N N . ARG A 1 89 ? -23.031 -28.327 9.263 1.00 0.00 84 ARG A N 1
ATOM 1344 C CA . ARG A 1 89 ? -22.063 -28.693 8.239 1.00 0.00 84 ARG A CA 1
ATOM 1345 C C . ARG A 1 89 ? -22.043 -27.649 7.146 1.00 0.00 84 ARG A C 1
ATOM 1346 O O . ARG A 1 89 ? -20.970 -27.217 6.715 1.00 0.00 84 ARG A O 1
ATOM 1367 N N . THR A 1 90 ? -23.204 -27.124 6.811 1.00 0.00 85 THR A N 1
ATOM 1368 C CA . THR A 1 90 ? -23.260 -26.033 5.864 1.00 0.00 85 THR A CA 1
ATOM 1369 C C . THR A 1 90 ? -22.505 -24.847 6.448 1.00 0.00 85 THR A C 1
ATOM 1370 O O . THR A 1 90 ? -21.641 -24.262 5.807 1.00 0.00 85 THR A O 1
ATOM 1381 N N . SER A 1 91 ? -22.772 -24.568 7.703 1.00 0.00 86 SER A N 1
ATOM 1382 C CA . SER A 1 91 ? -22.164 -23.439 8.365 1.00 0.00 86 SER A CA 1
ATOM 1383 C C . SER A 1 91 ? -20.637 -23.542 8.329 1.00 0.00 86 SER A C 1
ATOM 1384 O O . SER A 1 91 ? -19.959 -22.555 8.130 1.00 0.00 86 SER A O 1
ATOM 1392 N N . ARG A 1 92 ? -20.117 -24.731 8.540 1.00 0.00 87 ARG A N 1
ATOM 1393 C CA . ARG A 1 92 ? -18.671 -24.948 8.508 1.00 0.00 87 ARG A CA 1
ATOM 1394 C C . ARG A 1 92 ? -18.078 -24.707 7.096 1.00 0.00 87 ARG A C 1
ATOM 1395 O O . ARG A 1 92 ? -17.064 -24.072 6.977 1.00 0.00 87 ARG A O 1
ATOM 1416 N N . GLY A 1 93 ? -18.852 -25.053 6.078 1.00 0.00 88 GLY A N 1
ATOM 1417 C CA . GLY A 1 93 ? -18.476 -24.683 4.648 1.00 0.00 88 GLY A CA 1
ATOM 1418 C C . GLY A 1 93 ? -18.532 -23.151 4.449 1.00 0.00 88 GLY A C 1
ATOM 1419 O O . GLY A 1 93 ? -17.652 -22.506 3.924 1.00 0.00 88 GLY A O 1
ATOM 1423 N N . LEU A 1 94 ? -19.541 -22.680 5.032 1.00 0.00 89 LEU A N 1
ATOM 1424 C CA . LEU A 1 94 ? -19.796 -21.235 5.053 1.00 0.00 89 LEU A CA 1
ATOM 1425 C C . LEU A 1 94 ? -18.674 -20.473 5.796 1.00 0.00 89 LEU A C 1
ATOM 1426 O O . LEU A 1 94 ? -18.069 -19.526 5.259 1.00 0.00 89 LEU A O 1
ATOM 1442 N N . ALA A 1 95 ? -18.323 -20.983 6.943 1.00 0.00 90 ALA A N 1
ATOM 1443 C CA . ALA A 1 95 ? -17.207 -20.423 7.704 1.00 0.00 90 ALA A CA 1
ATOM 1444 C C . ALA A 1 95 ? -15.935 -20.623 6.900 1.00 0.00 90 ALA A C 1
ATOM 1445 O O . ALA A 1 95 ? -15.154 -19.701 6.682 1.00 0.00 90 ALA A O 1
ATOM 1452 N N . ARG A 1 96 ? -15.793 -21.841 6.430 1.00 0.00 91 ARG A N 1
ATOM 1453 C CA . ARG A 1 96 ? -14.629 -22.245 5.671 1.00 0.00 91 ARG A CA 1
ATOM 1454 C C . ARG A 1 96 ? -14.486 -21.419 4.413 1.00 0.00 91 ARG A C 1
ATOM 1455 O O . ARG A 1 96 ? -13.389 -21.100 4.049 1.00 0.00 91 ARG A O 1
ATOM 1476 N N . LEU A 1 97 ? -15.555 -21.033 3.758 1.00 0.00 92 LEU A N 1
ATOM 1477 C CA . LEU A 1 97 ? -15.390 -20.221 2.566 1.00 0.00 92 LEU A CA 1
ATOM 1478 C C . LEU A 1 97 ? -14.678 -18.929 2.914 1.00 0.00 92 LEU A C 1
ATOM 1479 O O . LEU A 1 97 ? -13.771 -18.491 2.187 1.00 0.00 92 LEU A O 1
ATOM 1495 N N . GLN A 1 98 ? -15.117 -18.292 3.987 1.00 0.00 93 GLN A N 1
ATOM 1496 C CA . GLN A 1 98 ? -14.499 -17.020 4.344 1.00 0.00 93 GLN A CA 1
ATOM 1497 C C . GLN A 1 98 ? -13.054 -17.283 4.799 1.00 0.00 93 GLN A C 1
ATOM 1498 O O . GLN A 1 98 ? -12.085 -16.607 4.384 1.00 0.00 93 GLN A O 1
ATOM 1512 N N . LEU A 1 99 ? -12.930 -18.268 5.669 1.00 0.00 94 LEU A N 1
ATOM 1513 C CA . LEU A 1 99 ? -11.652 -18.601 6.267 1.00 0.00 94 LEU A CA 1
ATOM 1514 C C . LEU A 1 99 ? -10.682 -19.064 5.216 1.00 0.00 94 LEU A C 1
ATOM 1515 O O . LEU A 1 99 ? -9.497 -18.692 5.215 1.00 0.00 94 LEU A O 1
ATOM 1531 N N . LEU A 1 100 ? -11.182 -19.910 4.344 1.00 0.00 95 LEU A N 1
ATOM 1532 C CA . LEU A 1 100 ? -10.332 -20.508 3.363 1.00 0.00 95 LEU A CA 1
ATOM 1533 C C . LEU A 1 100 ? -9.773 -19.471 2.483 1.00 0.00 95 LEU A C 1
ATOM 1534 O O . LEU A 1 100 ? -8.577 -19.514 2.213 1.00 0.00 95 LEU A O 1
ATOM 1550 N N . GLU A 1 101 ? -10.534 -18.480 2.031 1.00 0.00 96 GLU A N 1
ATOM 1551 C CA . GLU A 1 101 ? -9.952 -17.444 1.249 1.00 0.00 96 GLU A CA 1
ATOM 1552 C C . GLU A 1 101 ? -8.949 -16.611 1.971 1.00 0.00 96 GLU A C 1
ATOM 1553 O O . GLU A 1 101 ? -7.973 -16.191 1.343 1.00 0.00 96 GLU A O 1
ATOM 1565 N N . THR A 1 102 ? -9.073 -16.407 3.275 1.00 0.00 97 THR A N 1
ATOM 1566 C CA . THR A 1 102 ? -7.990 -15.686 3.904 1.00 0.00 97 THR A CA 1
ATOM 1567 C C . THR A 1 102 ? -6.737 -16.582 3.856 1.00 0.00 97 THR A C 1
ATOM 1568 O O . THR A 1 102 ? -5.603 -16.135 3.651 1.00 0.00 97 THR A O 1
ATOM 1579 N N . TYR A 1 103 ? -6.993 -17.837 4.196 1.00 0.00 98 TYR A N 1
ATOM 1580 C CA . TYR A 1 103 ? -5.979 -18.876 4.372 1.00 0.00 98 TYR A CA 1
ATOM 1581 C C . TYR A 1 103 ? -5.198 -19.150 3.064 1.00 0.00 98 TYR A C 1
ATOM 1582 O O . TYR A 1 103 ? -3.975 -19.166 3.058 1.00 0.00 98 TYR A O 1
ATOM 1600 N N . SER A 1 104 ? -5.921 -19.307 1.957 1.00 0.00 99 SER A N 1
ATOM 1601 C CA . SER A 1 104 ? -5.290 -19.545 0.650 1.00 0.00 99 SER A CA 1
ATOM 1602 C C . SER A 1 104 ? -4.444 -18.352 0.249 1.00 0.00 99 SER A C 1
ATOM 1603 O O . SER A 1 104 ? -3.291 -18.493 -0.174 1.00 0.00 99 SER A O 1
ATOM 1611 N N . ARG A 1 105 ? -4.959 -17.183 0.557 1.00 0.00 100 ARG A N 1
ATOM 1612 C CA . ARG A 1 105 ? -4.217 -15.946 0.372 1.00 0.00 100 ARG A CA 1
ATOM 1613 C C . ARG A 1 105 ? -2.966 -15.946 1.230 1.00 0.00 100 ARG A C 1
ATOM 1614 O O . ARG A 1 105 ? -1.885 -15.578 0.761 1.00 0.00 100 ARG A O 1
ATOM 1635 N N . ARG A 1 106 ? -3.074 -16.489 2.435 1.00 0.00 101 ARG A N 1
ATOM 1636 C CA . ARG A 1 106 ? -1.871 -16.692 3.216 1.00 0.00 101 ARG A CA 1
ATOM 1637 C C . ARG A 1 106 ? -0.937 -17.657 2.522 1.00 0.00 101 ARG A C 1
ATOM 1638 O O . ARG A 1 106 ? 0.236 -17.480 2.567 1.00 0.00 101 ARG A O 1
ATOM 1659 N N . LEU A 1 107 ? -1.442 -18.700 1.965 1.00 0.00 102 LEU A N 1
ATOM 1660 C CA . LEU A 1 107 ? -0.570 -19.667 1.372 1.00 0.00 102 LEU A CA 1
ATOM 1661 C C . LEU A 1 107 ? 0.209 -19.010 0.239 1.00 0.00 102 LEU A C 1
ATOM 1662 O O . LEU A 1 107 ? 1.422 -19.212 0.134 1.00 0.00 102 LEU A O 1
ATOM 1678 N N . LEU A 1 108 ? -0.422 -18.150 -0.577 1.00 0.00 103 LEU A N 1
ATOM 1679 C CA . LEU A 1 108 ? 0.292 -17.452 -1.630 1.00 0.00 103 LEU A CA 1
ATOM 1680 C C . LEU A 1 108 ? 1.118 -16.249 -1.071 1.00 0.00 103 LEU A C 1
ATOM 1681 O O . LEU A 1 108 ? 2.075 -15.838 -1.711 1.00 0.00 103 LEU A O 1
ATOM 1697 N N . ALA A 1 109 ? 0.931 -15.924 0.232 1.00 0.00 104 ALA A N 1
ATOM 1698 C CA . ALA A 1 109 ? 1.970 -15.007 0.811 1.00 0.00 104 ALA A CA 1
ATOM 1699 C C . ALA A 1 109 ? 2.749 -15.607 1.960 1.00 0.00 104 ALA A C 1
ATOM 1700 O O . ALA A 1 109 ? 3.931 -15.315 2.104 1.00 0.00 104 ALA A O 1
ATOM 1707 N N . THR A 1 110 ? 2.101 -16.318 2.836 1.00 0.00 105 THR A N 1
ATOM 1708 C CA . THR A 1 110 ? 2.799 -16.781 4.011 1.00 0.00 105 THR A CA 1
ATOM 1709 C C . THR A 1 110 ? 3.850 -17.833 3.780 1.00 0.00 105 THR A C 1
ATOM 1710 O O . THR A 1 110 ? 4.820 -17.836 4.543 1.00 0.00 105 THR A O 1
ATOM 1721 N N . ALA A 1 111 ? 3.875 -18.538 2.642 1.00 0.00 106 ALA A N 1
ATOM 1722 C CA . ALA A 1 111 ? 5.125 -19.279 2.385 1.00 0.00 106 ALA A CA 1
ATOM 1723 C C . ALA A 1 111 ? 5.303 -19.538 0.897 1.00 0.00 106 ALA A C 1
ATOM 1724 O O . ALA A 1 111 ? 4.507 -20.256 0.282 1.00 0.00 106 ALA A O 1
ATOM 1731 N N . GLU A 1 112 ? 6.474 -19.173 0.412 1.00 0.00 107 GLU A N 1
ATOM 1732 C CA . GLU A 1 112 ? 6.919 -19.524 -0.931 1.00 0.00 107 GLU A CA 1
ATOM 1733 C C . GLU A 1 112 ? 7.064 -21.023 -1.028 1.00 0.00 107 GLU A C 1
ATOM 1734 O O . GLU A 1 112 ? 6.761 -21.659 -2.048 1.00 0.00 107 GLU A O 1
ATOM 1746 N N . ARG A 1 113 ? 7.641 -21.542 0.037 1.00 0.00 108 ARG A N 1
ATOM 1747 C CA . ARG A 1 113 ? 7.962 -22.942 0.060 1.00 0.00 108 ARG A CA 1
ATOM 1748 C C . ARG A 1 113 ? 6.692 -23.746 -0.047 1.00 0.00 108 ARG A C 1
ATOM 1749 O O . ARG A 1 113 ? 6.614 -24.663 -0.881 1.00 0.00 108 ARG A O 1
ATOM 1770 N N . VAL A 1 114 ? 5.624 -23.350 0.639 1.00 0.00 109 VAL A N 1
ATOM 1771 C CA . VAL A 1 114 ? 4.367 -23.996 0.387 1.00 0.00 109 VAL A CA 1
ATOM 1772 C C . VAL A 1 114 ? 3.879 -23.611 -1.003 1.00 0.00 109 VAL A C 1
ATOM 1773 O O . VAL A 1 114 ? 3.289 -24.423 -1.703 1.00 0.00 109 VAL A O 1
ATOM 1786 N N . ALA A 1 115 ? 3.977 -22.305 -1.318 1.00 0.00 110 ALA A N 1
ATOM 1787 C CA . ALA A 1 115 ? 3.275 -21.741 -2.480 1.00 0.00 110 ALA A CA 1
ATOM 1788 C C . ALA A 1 115 ? 3.569 -22.367 -3.811 1.00 0.00 110 ALA A C 1
ATOM 1789 O O . ALA A 1 115 ? 2.743 -22.215 -4.727 1.00 0.00 110 ALA A O 1
ATOM 1796 N N . ARG A 1 116 ? 4.685 -23.032 -4.000 1.00 0.00 111 ARG A N 1
ATOM 1797 C CA . ARG A 1 116 ? 4.860 -23.675 -5.312 1.00 0.00 111 ARG A CA 1
ATOM 1798 C C . ARG A 1 116 ? 4.848 -25.200 -5.196 1.00 0.00 111 ARG A C 1
ATOM 1799 O O . ARG A 1 116 ? 4.625 -25.912 -6.175 1.00 0.00 111 ARG A O 1
ATOM 1820 N N . SER A 1 117 ? 4.975 -25.709 -4.004 1.00 0.00 112 SER A N 1
ATOM 1821 C CA . SER A 1 117 ? 5.243 -27.133 -3.860 1.00 0.00 112 SER A CA 1
ATOM 1822 C C . SER A 1 117 ? 4.326 -27.982 -4.747 1.00 0.00 112 SER A C 1
ATOM 1823 O O . SER A 1 117 ? 3.271 -27.543 -5.164 1.00 0.00 112 SER A O 1
ATOM 1831 N N . PRO A 1 118 ? 4.789 -29.143 -5.161 1.00 0.00 113 PRO A N 1
ATOM 1832 C CA . PRO A 1 118 ? 4.094 -29.970 -6.204 1.00 0.00 113 PRO A CA 1
ATOM 1833 C C . PRO A 1 118 ? 2.665 -30.186 -5.791 1.00 0.00 113 PRO A C 1
ATOM 1834 O O . PRO A 1 118 ? 1.736 -30.260 -6.619 1.00 0.00 113 PRO A O 1
ATOM 1845 N N . THR A 1 119 ? 2.490 -30.116 -4.502 1.00 0.00 114 THR A N 1
ATOM 1846 C CA . THR A 1 119 ? 1.204 -30.145 -3.917 1.00 0.00 114 THR A CA 1
ATOM 1847 C C . THR A 1 119 ? 0.400 -28.950 -4.426 1.00 0.00 114 THR A C 1
ATOM 1848 O O . THR A 1 119 ? -0.803 -29.079 -4.670 1.00 0.00 114 THR A O 1
ATOM 1859 N N . ILE A 1 120 ? 1.053 -27.764 -4.626 1.00 0.00 115 ILE A N 1
ATOM 1860 C CA . ILE A 1 120 ? 0.286 -26.633 -5.089 1.00 0.00 115 ILE A CA 1
ATOM 1861 C C . ILE A 1 120 ? -0.271 -26.961 -6.453 1.00 0.00 115 ILE A C 1
ATOM 1862 O O . ILE A 1 120 ? -1.438 -26.680 -6.756 1.00 0.00 115 ILE A O 1
ATOM 1878 N N . THR A 1 121 ? 0.560 -27.537 -7.282 1.00 0.00 116 THR A N 1
ATOM 1879 C CA . THR A 1 121 ? 0.138 -27.867 -8.606 1.00 0.00 116 THR A CA 1
ATOM 1880 C C . THR A 1 121 ? -1.062 -28.831 -8.584 1.00 0.00 116 THR A C 1
ATOM 1881 O O . THR A 1 121 ? -2.037 -28.602 -9.311 1.00 0.00 116 THR A O 1
ATOM 1892 N N . GLY A 1 122 ? -1.067 -29.849 -7.701 1.00 0.00 117 GLY A N 1
ATOM 1893 C CA . GLY A 1 122 ? -2.242 -30.720 -7.660 1.00 0.00 117 GLY A CA 1
ATOM 1894 C C . GLY A 1 122 ? -3.444 -29.896 -7.239 1.00 0.00 117 GLY A C 1
ATOM 1895 O O . GLY A 1 122 ? -4.524 -30.019 -7.835 1.00 0.00 117 GLY A O 1
ATOM 1899 N N . PHE A 1 123 ? -3.305 -29.141 -6.142 1.00 0.00 118 PHE A N 1
ATOM 1900 C CA . PHE A 1 123 ? -4.472 -28.446 -5.573 1.00 0.00 118 PHE A CA 1
ATOM 1901 C C . PHE A 1 123 ? -5.197 -27.594 -6.579 1.00 0.00 118 PHE A C 1
ATOM 1902 O O . PHE A 1 123 ? -6.428 -27.615 -6.622 1.00 0.00 118 PHE A O 1
ATOM 1919 N N . PHE A 1 124 ? -4.497 -26.847 -7.368 1.00 0.00 119 PHE A N 1
ATOM 1920 C CA . PHE A 1 124 ? -5.176 -25.956 -8.277 1.00 0.00 119 PHE A CA 1
ATOM 1921 C C . PHE A 1 124 ? -5.452 -26.626 -9.617 1.00 0.00 119 PHE A C 1
ATOM 1922 O O . PHE A 1 124 ? -6.083 -26.042 -10.487 1.00 0.00 119 PHE A O 1
ATOM 1939 N N . ALA A 1 125 ? -5.029 -27.878 -9.745 1.00 0.00 120 ALA A N 1
ATOM 1940 C CA . ALA A 1 125 ? -5.277 -28.673 -10.957 1.00 0.00 120 ALA A CA 1
ATOM 1941 C C . ALA A 1 125 ? -6.770 -29.012 -11.082 1.00 0.00 120 ALA A C 1
ATOM 1942 O O . ALA A 1 125 ? -7.537 -28.778 -10.145 1.00 0.00 120 ALA A O 1
ATOM 1949 N N . PRO A 1 126 ? -7.209 -29.449 -12.249 1.00 0.00 121 PRO A N 1
ATOM 1950 C CA . PRO A 1 126 ? -8.673 -29.672 -12.552 1.00 0.00 121 PRO A CA 1
ATOM 1951 C C . PRO A 1 126 ? -9.301 -30.650 -11.570 1.00 0.00 121 PRO A C 1
ATOM 1952 O O . PRO A 1 126 ? -8.618 -31.548 -11.057 1.00 0.00 121 PRO A O 1
ATOM 1963 N N . GLN A 1 127 ? -10.618 -30.539 -11.376 1.00 0.00 122 GLN A N 1
ATOM 1964 C CA . GLN A 1 127 ? -11.332 -31.499 -10.558 1.00 0.00 122 GLN A CA 1
ATOM 1965 C C . GLN A 1 127 ? -12.405 -32.120 -11.465 1.00 0.00 122 GLN A C 1
ATOM 1966 O O . GLN A 1 127 ? -13.111 -31.378 -12.146 1.00 0.00 122 GLN A O 1
ATOM 1980 N N . PRO A 1 128 ? -12.596 -33.396 -11.484 1.00 0.00 123 PRO A N 1
ATOM 1981 C CA . PRO A 1 128 ? -13.624 -34.017 -12.393 1.00 0.00 123 PRO A CA 1
ATOM 1982 C C . PRO A 1 128 ? -14.991 -33.367 -12.182 1.00 0.00 123 PRO A C 1
ATOM 1983 O O . PRO A 1 128 ? -15.702 -33.018 -13.137 1.00 0.00 123 PRO A O 1
ATOM 1994 N N . LEU A 1 129 ? -15.306 -33.120 -10.933 1.00 0.00 124 LEU A N 1
ATOM 1995 C CA . LEU A 1 129 ? -16.555 -32.487 -10.563 1.00 0.00 124 LEU A CA 1
ATOM 1996 C C . LEU A 1 129 ? -16.612 -31.072 -11.120 1.00 0.00 124 LEU A C 1
ATOM 1997 O O . LEU A 1 129 ? -17.689 -30.567 -11.455 1.00 0.00 124 LEU A O 1
ATOM 2013 N N . ASP A 1 130 ? -15.456 -30.514 -11.411 1.00 0.00 125 ASP A N 1
ATOM 2014 C CA . ASP A 1 130 ? -15.429 -29.225 -12.072 1.00 0.00 125 ASP A CA 1
ATOM 2015 C C . ASP A 1 130 ? -15.547 -29.447 -13.562 1.00 0.00 125 ASP A C 1
ATOM 2016 O O . ASP A 1 130 ? -15.924 -28.548 -14.318 1.00 0.00 125 ASP A O 1
ATOM 2025 N N . LEU A 1 131 ? -15.243 -30.668 -13.983 1.00 0.00 126 LEU A N 1
ATOM 2026 C CA . LEU A 1 131 ? -15.268 -31.055 -15.374 1.00 0.00 126 LEU A CA 1
ATOM 2027 C C . LEU A 1 131 ? -16.593 -31.722 -15.707 1.00 0.00 126 LEU A C 1
ATOM 2028 O O . LEU A 1 131 ? -16.785 -32.197 -16.832 1.00 0.00 126 LEU A O 1
ATOM 2044 N N . GLU A 1 132 ? -17.553 -31.663 -14.786 1.00 0.00 127 GLU A N 1
ATOM 2045 C CA . GLU A 1 132 ? -18.894 -32.137 -15.103 1.00 0.00 127 GLU A CA 1
ATOM 2046 C C . GLU A 1 132 ? -19.800 -30.900 -15.277 1.00 0.00 127 GLU A C 1
ATOM 2047 O O . GLU A 1 132 ? -19.835 -30.044 -14.392 1.00 0.00 127 GLU A O 1
ATOM 2059 N N . PRO A 1 133 ? -20.382 -30.695 -16.443 1.00 0.00 128 PRO A N 1
ATOM 2060 C CA . PRO A 1 133 ? -21.169 -29.450 -16.741 1.00 0.00 128 PRO A CA 1
ATOM 2061 C C . PRO A 1 133 ? -22.269 -29.199 -15.729 1.00 0.00 128 PRO A C 1
ATOM 2062 O O . PRO A 1 133 ? -22.468 -28.068 -15.284 1.00 0.00 128 PRO A O 1
ATOM 2073 N N . ALA A 1 134 ? -22.965 -30.255 -15.345 1.00 0.00 129 ALA A N 1
ATOM 2074 C CA . ALA A 1 134 ? -24.009 -30.168 -14.336 1.00 0.00 129 ALA A CA 1
ATOM 2075 C C . ALA A 1 134 ? -23.702 -31.181 -13.249 1.00 0.00 129 ALA A C 1
ATOM 2076 O O . ALA A 1 134 ? -23.236 -32.288 -13.566 1.00 0.00 129 ALA A O 1
ATOM 2083 N N . LEU A 1 135 ? -24.041 -30.892 -12.002 1.00 0.00 130 LEU A N 1
ATOM 2084 C CA . LEU A 1 135 ? -23.889 -31.878 -10.950 1.00 0.00 130 LEU A CA 1
ATOM 2085 C C . LEU A 1 135 ? -25.265 -32.463 -10.665 1.00 0.00 130 LEU A C 1
ATOM 2086 O O . LEU A 1 135 ? -26.255 -31.934 -11.175 1.00 0.00 130 LEU A O 1
ATOM 2102 N N . PRO A 1 136 ? -25.357 -33.563 -9.935 1.00 0.00 131 PRO A N 1
ATOM 2103 C CA . PRO A 1 136 ? -26.657 -34.243 -9.637 1.00 0.00 131 PRO A CA 1
ATOM 2104 C C . PRO A 1 136 ? -27.854 -33.261 -9.578 1.00 0.00 131 PRO A C 1
ATOM 2105 O O . PRO A 1 136 ? -27.697 -32.097 -9.203 1.00 0.00 131 PRO A O 1
ATOM 2116 N N . PRO A 1 137 ? -29.036 -33.709 -9.939 1.00 0.00 132 PRO A N 1
ATOM 2117 C CA . PRO A 1 137 ? -30.245 -32.822 -10.043 1.00 0.00 132 PRO A CA 1
ATOM 2118 C C . PRO A 1 137 ? -30.515 -32.015 -8.770 1.00 0.00 132 PRO A C 1
ATOM 2119 O O . PRO A 1 137 ? -30.940 -30.868 -8.844 1.00 0.00 132 PRO A O 1
ATOM 2130 N N . GLY A 1 138 ? -30.302 -32.605 -7.620 1.00 0.00 133 GLY A N 1
ATOM 2131 C CA . GLY A 1 138 ? -30.565 -31.903 -6.368 1.00 0.00 133 GLY A CA 1
ATOM 2132 C C . GLY A 1 138 ? -29.579 -30.755 -6.169 1.00 0.00 133 GLY A C 1
ATOM 2133 O O . GLY A 1 138 ? -29.631 -30.052 -5.151 1.00 0.00 133 GLY A O 1
ATOM 2137 N N . SER A 1 139 ? -28.604 -30.647 -7.065 1.00 0.00 134 SER A N 1
ATOM 2138 C CA . SER A 1 139 ? -27.558 -29.651 -6.904 1.00 0.00 134 SER A CA 1
ATOM 2139 C C . SER A 1 139 ? -28.037 -28.242 -7.271 1.00 0.00 134 SER A C 1
ATOM 2140 O O . SER A 1 139 ? -28.571 -28.006 -8.363 1.00 0.00 134 SER A O 1
ATOM 2148 N N . ARG A 1 140 ? -27.627 -27.316 -6.434 1.00 0.00 135 ARG A N 1
ATOM 2149 C CA . ARG A 1 140 ? -27.803 -25.894 -6.745 1.00 0.00 135 ARG A CA 1
ATOM 2150 C C . ARG A 1 140 ? -26.463 -25.298 -6.915 1.00 0.00 135 ARG A C 1
ATOM 2151 O O . ARG A 1 140 ? -25.602 -25.519 -6.080 1.00 0.00 135 ARG A O 1
ATOM 2172 N N . VAL A 1 141 ? -26.237 -24.545 -7.957 1.00 0.00 136 VAL A N 1
ATOM 2173 C CA . VAL A 1 141 ? -24.953 -23.972 -8.163 1.00 0.00 136 VAL A CA 1
ATOM 2174 C C . VAL A 1 141 ? -25.072 -22.475 -8.124 1.00 0.00 136 VAL A C 1
ATOM 2175 O O . VAL A 1 141 ? -25.911 -21.897 -8.826 1.00 0.00 136 VAL A O 1
ATOM 2188 N N . ILE A 1 142 ? -24.240 -21.851 -7.352 1.00 0.00 137 ILE A N 1
ATOM 2189 C CA . ILE A 1 142 ? -24.269 -20.430 -7.227 1.00 0.00 137 ILE A CA 1
ATOM 2190 C C . ILE A 1 142 ? -23.141 -19.854 -8.051 1.00 0.00 137 ILE A C 1
ATOM 2191 O O . ILE A 1 142 ? -22.005 -20.303 -7.970 1.00 0.00 137 ILE A O 1
ATOM 2207 N N . LEU A 1 143 ? -23.531 -18.974 -8.941 1.00 0.00 138 LEU A N 1
ATOM 2208 C CA . LEU A 1 143 ? -22.624 -18.453 -9.954 1.00 0.00 138 LEU A CA 1
ATOM 2209 C C . LEU A 1 143 ? -22.276 -16.989 -9.755 1.00 0.00 138 LEU A C 1
ATOM 2210 O O . LEU A 1 143 ? -23.161 -16.140 -9.713 1.00 0.00 138 LEU A O 1
ATOM 2226 N N . PRO A 1 144 ? -21.003 -16.664 -9.855 1.00 0.00 139 PRO A N 1
ATOM 2227 C CA . PRO A 1 144 ? -20.531 -15.252 -9.950 1.00 0.00 139 PRO A CA 1
ATOM 2228 C C . PRO A 1 144 ? -20.857 -14.708 -11.329 1.00 0.00 139 PRO A C 1
ATOM 2229 O O . PRO A 1 144 ? -20.789 -15.461 -12.312 1.00 0.00 139 PRO A O 1
ATOM 2240 N N . THR A 1 145 ? -21.043 -13.416 -11.452 1.00 0.00 140 THR A N 1
ATOM 2241 C CA . THR A 1 145 ? -21.236 -12.836 -12.767 1.00 0.00 140 THR A CA 1
ATOM 2242 C C . THR A 1 145 ? -19.892 -12.868 -13.515 1.00 0.00 140 THR A C 1
ATOM 2243 O O . THR A 1 145 ? -18.872 -12.463 -12.958 1.00 0.00 140 THR A O 1
ATOM 2254 N N . PRO A 1 146 ? -19.840 -13.473 -14.691 1.00 0.00 141 PRO A N 1
ATOM 2255 C CA . PRO A 1 146 ? -18.541 -13.725 -15.405 1.00 0.00 141 PRO A CA 1
ATOM 2256 C C . PRO A 1 146 ? -17.807 -12.433 -15.706 1.00 0.00 141 PRO A C 1
ATOM 2257 O O . PRO A 1 146 ? -18.417 -11.432 -16.091 1.00 0.00 141 PRO A O 1
ATOM 2268 N N . GLU A 1 147 ? -16.502 -12.483 -15.584 1.00 0.00 142 GLU A N 1
ATOM 2269 C CA . GLU A 1 147 ? -15.662 -11.330 -15.859 1.00 0.00 142 GLU A CA 1
ATOM 2270 C C . GLU A 1 147 ? -15.191 -11.389 -17.299 1.00 0.00 142 GLU A C 1
ATOM 2271 O O . GLU A 1 147 ? -15.212 -10.394 -18.012 1.00 0.00 142 GLU A O 1
ATOM 2283 N N . GLU A 1 148 ? -14.824 -12.580 -17.731 1.00 0.00 143 GLU A N 1
ATOM 2284 C CA . GLU A 1 148 ? -14.398 -12.786 -19.098 1.00 0.00 143 GLU A CA 1
ATOM 2285 C C . GLU A 1 148 ? -15.578 -13.167 -19.959 1.00 0.00 143 GLU A C 1
ATOM 2286 O O . GLU A 1 148 ? -16.662 -13.491 -19.443 1.00 0.00 143 GLU A O 1
ATOM 2298 N N . GLN A 1 149 ? -15.371 -13.133 -21.266 1.00 0.00 144 GLN A N 1
ATOM 2299 C CA . GLN A 1 149 ? -16.406 -13.528 -22.208 1.00 0.00 144 GLN A CA 1
ATOM 2300 C C . GLN A 1 149 ? -16.445 -15.052 -22.321 1.00 0.00 144 GLN A C 1
ATOM 2301 O O . GLN A 1 149 ? -15.609 -15.690 -21.724 1.00 0.00 144 GLN A O 1
ATOM 2316 N N . ALA A 1 7 ? -0.228 -28.081 -18.655 1.00 0.00 2 ALA A N 2
ATOM 2317 C CA . ALA A 1 7 ? 0.986 -28.387 -19.437 1.00 0.00 2 ALA A CA 2
ATOM 2318 C C . ALA A 1 7 ? 1.920 -27.190 -19.356 1.00 0.00 2 ALA A C 2
ATOM 2319 O O . ALA A 1 7 ? 1.465 -26.037 -19.297 1.00 0.00 2 ALA A O 2
ATOM 2326 N N . GLY A 1 8 ? 3.213 -27.459 -19.305 1.00 0.00 3 GLY A N 2
ATOM 2327 C CA . GLY A 1 8 ? 4.205 -26.396 -19.155 1.00 0.00 3 GLY A CA 2
ATOM 2328 C C . GLY A 1 8 ? 4.158 -25.850 -17.735 1.00 0.00 3 GLY A C 2
ATOM 2329 O O . GLY A 1 8 ? 3.224 -26.157 -16.985 1.00 0.00 3 GLY A O 2
ATOM 2333 N N . PRO A 1 9 ? 5.120 -25.060 -17.333 1.00 0.00 4 PRO A N 2
ATOM 2334 C CA . PRO A 1 9 ? 5.156 -24.505 -15.942 1.00 0.00 4 PRO A CA 2
ATOM 2335 C C . PRO A 1 9 ? 3.922 -23.668 -15.656 1.00 0.00 4 PRO A C 2
ATOM 2336 O O . PRO A 1 9 ? 3.417 -22.959 -16.539 1.00 0.00 4 PRO A O 2
ATOM 2347 N N . ARG A 1 10 ? 3.419 -23.772 -14.444 1.00 0.00 5 ARG A N 2
ATOM 2348 C CA . ARG A 1 10 ? 2.250 -23.031 -14.024 1.00 0.00 5 ARG A CA 2
ATOM 2349 C C . ARG A 1 10 ? 2.456 -22.626 -12.600 1.00 0.00 5 ARG A C 2
ATOM 2350 O O . ARG A 1 10 ? 2.709 -23.490 -11.769 1.00 0.00 5 ARG A O 2
ATOM 2371 N N . TYR A 1 11 ? 2.090 -21.403 -12.250 1.00 0.00 6 TYR A N 2
ATOM 2372 C CA . TYR A 1 11 ? 2.033 -21.055 -10.843 1.00 0.00 6 TYR A CA 2
ATOM 2373 C C . TYR A 1 11 ? 0.922 -20.012 -10.627 1.00 0.00 6 TYR A C 2
ATOM 2374 O O . TYR A 1 11 ? 1.047 -18.858 -11.058 1.00 0.00 6 TYR A O 2
ATOM 2392 N N . PRO A 1 12 ? -0.153 -20.392 -9.974 1.00 0.00 7 PRO A N 2
ATOM 2393 C CA . PRO A 1 12 ? -1.300 -19.460 -9.682 1.00 0.00 7 PRO A CA 2
ATOM 2394 C C . PRO A 1 12 ? -0.851 -18.384 -8.736 1.00 0.00 7 PRO A C 2
ATOM 2395 O O . PRO A 1 12 ? 0.109 -18.616 -7.995 1.00 0.00 7 PRO A O 2
ATOM 2406 N N . VAL A 1 13 ? -1.374 -17.159 -8.789 1.00 0.00 8 VAL A N 2
ATOM 2407 C CA . VAL A 1 13 ? -0.827 -16.121 -7.973 1.00 0.00 8 VAL A CA 2
ATOM 2408 C C . VAL A 1 13 ? -1.870 -15.619 -7.003 1.00 0.00 8 VAL A C 2
ATOM 2409 O O . VAL A 1 13 ? -1.558 -14.951 -6.034 1.00 0.00 8 VAL A O 2
ATOM 2422 N N . SER A 1 14 ? -3.119 -15.794 -7.378 1.00 0.00 9 SER A N 2
ATOM 2423 C CA . SER A 1 14 ? -4.228 -15.311 -6.577 1.00 0.00 9 SER A CA 2
ATOM 2424 C C . SER A 1 14 ? -5.388 -16.264 -6.737 1.00 0.00 9 SER A C 2
ATOM 2425 O O . SER A 1 14 ? -5.605 -16.785 -7.828 1.00 0.00 9 SER A O 2
ATOM 2433 N N . VAL A 1 15 ? -6.188 -16.391 -5.704 1.00 0.00 10 VAL A N 2
ATOM 2434 C CA . VAL A 1 15 ? -7.409 -17.210 -5.739 1.00 0.00 10 VAL A CA 2
ATOM 2435 C C . VAL A 1 15 ? -8.552 -16.308 -5.346 1.00 0.00 10 VAL A C 2
ATOM 2436 O O . VAL A 1 15 ? -8.420 -15.615 -4.332 1.00 0.00 10 VAL A O 2
ATOM 2449 N N . GLN A 1 16 ? -9.708 -16.344 -6.005 1.00 0.00 11 GLN A N 2
ATOM 2450 C CA . GLN A 1 16 ? -10.836 -15.565 -5.530 1.00 0.00 11 GLN A CA 2
ATOM 2451 C C . GLN A 1 16 ? -12.080 -16.465 -5.572 1.00 0.00 11 GLN A C 2
ATOM 2452 O O . GLN A 1 16 ? -12.309 -17.126 -6.582 1.00 0.00 11 GLN A O 2
ATOM 2466 N N . GLY A 1 17 ? -12.828 -16.553 -4.476 1.00 0.00 12 GLY A N 2
ATOM 2467 C CA . GLY A 1 17 ? -14.015 -17.433 -4.427 1.00 0.00 12 GLY A CA 2
ATOM 2468 C C . GLY A 1 17 ? -14.748 -17.431 -5.761 1.00 0.00 12 GLY A C 2
ATOM 2469 O O . GLY A 1 17 ? -15.226 -16.381 -6.220 1.00 0.00 12 GLY A O 2
ATOM 2473 N N . ALA A 1 18 ? -14.745 -18.576 -6.436 1.00 0.00 13 ALA A N 2
ATOM 2474 C CA . ALA A 1 18 ? -15.353 -18.663 -7.753 1.00 0.00 13 ALA A CA 2
ATOM 2475 C C . ALA A 1 18 ? -16.825 -18.976 -7.651 1.00 0.00 13 ALA A C 2
ATOM 2476 O O . ALA A 1 18 ? -17.620 -18.475 -8.442 1.00 0.00 13 ALA A O 2
ATOM 2483 N N . ALA A 1 19 ? -17.171 -19.921 -6.787 1.00 0.00 14 ALA A N 2
ATOM 2484 C CA . ALA A 1 19 ? -18.542 -20.416 -6.749 1.00 0.00 14 ALA A CA 2
ATOM 2485 C C . ALA A 1 19 ? -18.800 -21.225 -5.498 1.00 0.00 14 ALA A C 2
ATOM 2486 O O . ALA A 1 19 ? -17.891 -21.805 -4.906 1.00 0.00 14 ALA A O 2
ATOM 2493 N N . LEU A 1 20 ? -20.057 -21.386 -5.221 1.00 0.00 15 LEU A N 2
ATOM 2494 C CA . LEU A 1 20 ? -20.472 -22.250 -4.150 1.00 0.00 15 LEU A CA 2
ATOM 2495 C C . LEU A 1 20 ? -21.609 -23.130 -4.667 1.00 0.00 15 LEU A C 2
ATOM 2496 O O . LEU A 1 20 ? -22.608 -22.593 -5.095 1.00 0.00 15 LEU A O 2
ATOM 2512 N N . VAL A 1 21 ? -21.518 -24.439 -4.430 1.00 0.00 16 VAL A N 2
ATOM 2513 C CA . VAL A 1 21 ? -22.643 -25.354 -4.729 1.00 0.00 16 VAL A CA 2
ATOM 2514 C C . VAL A 1 21 ? -23.090 -25.980 -3.433 1.00 0.00 16 VAL A C 2
ATOM 2515 O O . VAL A 1 21 ? -22.252 -26.584 -2.744 1.00 0.00 16 VAL A O 2
ATOM 2528 N N . GLN A 1 22 ? -24.393 -25.947 -3.098 1.00 0.00 17 GLN A N 2
ATOM 2529 C CA . GLN A 1 22 ? -24.797 -26.563 -1.840 1.00 0.00 17 GLN A CA 2
ATOM 2530 C C . GLN A 1 22 ? -25.790 -27.698 -2.000 1.00 0.00 17 GLN A C 2
ATOM 2531 O O . GLN A 1 22 ? -26.948 -27.475 -2.371 1.00 0.00 17 GLN A O 2
ATOM 2545 N N . ILE A 1 23 ? -25.347 -28.871 -1.699 1.00 0.00 18 ILE A N 2
ATOM 2546 C CA . ILE A 1 23 ? -26.161 -30.074 -1.713 1.00 0.00 18 ILE A CA 2
ATOM 2547 C C . ILE A 1 23 ? -26.193 -30.621 -0.299 1.00 0.00 18 ILE A C 2
ATOM 2548 O O . ILE A 1 23 ? -25.890 -29.881 0.622 1.00 0.00 18 ILE A O 2
ATOM 2564 N N . LYS A 1 24 ? -26.577 -31.896 -0.149 1.00 0.00 19 LYS A N 2
ATOM 2565 C CA . LYS A 1 24 ? -26.476 -32.647 1.146 1.00 0.00 19 LYS A CA 2
ATOM 2566 C C . LYS A 1 24 ? -25.370 -32.044 2.059 1.00 0.00 19 LYS A C 2
ATOM 2567 O O . LYS A 1 24 ? -24.667 -31.158 1.695 1.00 0.00 19 LYS A O 2
ATOM 2586 N N . ARG A 1 25 ? -25.162 -32.569 3.207 1.00 0.00 20 ARG A N 2
ATOM 2587 C CA . ARG A 1 25 ? -24.248 -31.935 4.164 1.00 0.00 20 ARG A CA 2
ATOM 2588 C C . ARG A 1 25 ? -22.813 -31.917 3.577 1.00 0.00 20 ARG A C 2
ATOM 2589 O O . ARG A 1 25 ? -21.836 -31.608 4.287 1.00 0.00 20 ARG A O 2
ATOM 2610 N N . LEU A 1 26 ? -22.723 -32.102 2.241 1.00 0.00 21 LEU A N 2
ATOM 2611 C CA . LEU A 1 26 ? -21.451 -31.902 1.563 1.00 0.00 21 LEU A CA 2
ATOM 2612 C C . LEU A 1 26 ? -21.580 -30.643 0.694 1.00 0.00 21 LEU A C 2
ATOM 2613 O O . LEU A 1 26 ? -22.522 -30.539 -0.092 1.00 0.00 21 LEU A O 2
ATOM 2629 N N . GLN A 1 27 ? -20.662 -29.686 0.834 1.00 0.00 22 GLN A N 2
ATOM 2630 C CA . GLN A 1 27 ? -20.736 -28.436 0.034 1.00 0.00 22 GLN A CA 2
ATOM 2631 C C . GLN A 1 27 ? -19.390 -28.155 -0.568 1.00 0.00 22 GLN A C 2
ATOM 2632 O O . GLN A 1 27 ? -18.385 -28.459 0.071 1.00 0.00 22 GLN A O 2
ATOM 2646 N N . THR A 1 28 ? -19.312 -27.782 -1.850 1.00 0.00 23 THR A N 2
ATOM 2647 C CA . THR A 1 28 ? -18.022 -27.693 -2.501 1.00 0.00 23 THR A CA 2
ATOM 2648 C C . THR A 1 28 ? -17.660 -26.236 -2.730 1.00 0.00 23 THR A C 2
ATOM 2649 O O . THR A 1 28 ? -18.551 -25.400 -2.819 1.00 0.00 23 THR A O 2
ATOM 2660 N N . PHE A 1 29 ? -16.359 -25.908 -2.692 1.00 0.00 24 PHE A N 2
ATOM 2661 C CA . PHE A 1 29 ? -15.968 -24.503 -2.732 1.00 0.00 24 PHE A CA 2
ATOM 2662 C C . PHE A 1 29 ? -15.167 -24.187 -3.971 1.00 0.00 24 PHE A C 2
ATOM 2663 O O . PHE A 1 29 ? -14.220 -24.904 -4.311 1.00 0.00 24 PHE A O 2
ATOM 2680 N N . ALA A 1 30 ? -15.665 -23.227 -4.719 1.00 0.00 25 ALA A N 2
ATOM 2681 C CA . ALA A 1 30 ? -15.040 -22.922 -5.972 1.00 0.00 25 ALA A CA 2
ATOM 2682 C C . ALA A 1 30 ? -14.102 -21.756 -5.825 1.00 0.00 25 ALA A C 2
ATOM 2683 O O . ALA A 1 30 ? -14.350 -20.839 -5.050 1.00 0.00 25 ALA A O 2
ATOM 2690 N N . PHE A 1 31 ? -13.072 -21.761 -6.638 1.00 0.00 26 PHE A N 2
ATOM 2691 C CA . PHE A 1 31 ? -12.061 -20.709 -6.606 1.00 0.00 26 PHE A CA 2
ATOM 2692 C C . PHE A 1 31 ? -11.884 -20.167 -7.979 1.00 0.00 26 PHE A C 2
ATOM 2693 O O . PHE A 1 31 ? -11.879 -20.946 -8.937 1.00 0.00 26 PHE A O 2
ATOM 2710 N N . SER A 1 32 ? -11.492 -18.906 -8.066 1.00 0.00 27 SER A N 2
ATOM 2711 C CA . SER A 1 32 ? -11.026 -18.348 -9.307 1.00 0.00 27 SER A CA 2
ATOM 2712 C C . SER A 1 32 ? -9.565 -18.059 -9.050 1.00 0.00 27 SER A C 2
ATOM 2713 O O . SER A 1 32 ? -9.269 -17.250 -8.184 1.00 0.00 27 SER A O 2
ATOM 2721 N N . VAL A 1 33 ? -8.651 -18.735 -9.693 1.00 0.00 28 VAL A N 2
ATOM 2722 C CA . VAL A 1 33 ? -7.247 -18.496 -9.409 1.00 0.00 28 VAL A CA 2
ATOM 2723 C C . VAL A 1 33 ? -6.507 -18.251 -10.723 1.00 0.00 28 VAL A C 2
ATOM 2724 O O . VAL A 1 33 ? -6.687 -19.025 -11.661 1.00 0.00 28 VAL A O 2
ATOM 2737 N N . ARG A 1 34 ? -5.632 -17.240 -10.809 1.00 0.00 29 ARG A N 2
ATOM 2738 C CA . ARG A 1 34 ? -4.922 -16.967 -12.083 1.00 0.00 29 ARG A CA 2
ATOM 2739 C C . ARG A 1 34 ? -3.423 -17.055 -11.858 1.00 0.00 29 ARG A C 2
ATOM 2740 O O . ARG A 1 34 ? -2.973 -16.917 -10.681 1.00 0.00 29 ARG A O 2
ATOM 2761 N N . TRP A 1 35 ? -2.646 -17.553 -12.853 1.00 0.00 30 TRP A N 2
ATOM 2762 C CA . TRP A 1 35 ? -1.234 -17.802 -12.615 1.00 0.00 30 TRP A CA 2
ATOM 2763 C C . TRP A 1 35 ? -0.384 -16.751 -13.304 1.00 0.00 30 TRP A C 2
ATOM 2764 O O . TRP A 1 35 ? -0.881 -15.987 -14.154 1.00 0.00 30 TRP A O 2
ATOM 2785 N N . SER A 1 36 ? 0.871 -16.660 -12.861 1.00 0.00 31 SER A N 2
ATOM 2786 C CA . SER A 1 36 ? 1.765 -15.594 -13.299 1.00 0.00 31 SER A CA 2
ATOM 2787 C C . SER A 1 36 ? 1.895 -15.540 -14.814 1.00 0.00 31 SER A C 2
ATOM 2788 O O . SER A 1 36 ? 2.159 -14.469 -15.377 1.00 0.00 31 SER A O 2
ATOM 2796 N N . ASP A 1 37 ? 1.667 -16.662 -15.475 1.00 0.00 32 ASP A N 2
ATOM 2797 C CA . ASP A 1 37 ? 1.760 -16.672 -16.932 1.00 0.00 32 ASP A CA 2
ATOM 2798 C C . ASP A 1 37 ? 0.535 -15.937 -17.470 1.00 0.00 32 ASP A C 2
ATOM 2799 O O . ASP A 1 37 ? 0.417 -15.678 -18.666 1.00 0.00 32 ASP A O 2
ATOM 2808 N N . GLY A 1 38 ? -0.309 -15.499 -16.538 1.00 0.00 33 GLY A N 2
ATOM 2809 C CA . GLY A 1 38 ? -1.459 -14.659 -16.839 1.00 0.00 33 GLY A CA 2
ATOM 2810 C C . GLY A 1 38 ? -2.744 -15.457 -16.829 1.00 0.00 33 GLY A C 2
ATOM 2811 O O . GLY A 1 38 ? -3.828 -14.895 -17.027 1.00 0.00 33 GLY A O 2
ATOM 2815 N N . SER A 1 39 ? -2.616 -16.769 -16.809 1.00 0.00 34 SER A N 2
ATOM 2816 C CA . SER A 1 39 ? -3.807 -17.600 -17.032 1.00 0.00 34 SER A CA 2
ATOM 2817 C C . SER A 1 39 ? -4.777 -17.425 -15.904 1.00 0.00 34 SER A C 2
ATOM 2818 O O . SER A 1 39 ? -4.428 -16.858 -14.875 1.00 0.00 34 SER A O 2
ATOM 2826 N N . ASP A 1 40 ? -5.971 -17.974 -16.056 1.00 0.00 35 ASP A N 2
ATOM 2827 C CA . ASP A 1 40 ? -6.966 -17.925 -15.019 1.00 0.00 35 ASP A CA 2
ATOM 2828 C C . ASP A 1 40 ? -7.500 -19.302 -14.848 1.00 0.00 35 ASP A C 2
ATOM 2829 O O . ASP A 1 40 ? -7.484 -20.089 -15.801 1.00 0.00 35 ASP A O 2
ATOM 2838 N N . THR A 1 41 ? -7.990 -19.610 -13.687 1.00 0.00 36 THR A N 2
ATOM 2839 C CA . THR A 1 41 ? -8.614 -20.871 -13.482 1.00 0.00 36 THR A CA 2
ATOM 2840 C C . THR A 1 41 ? -9.753 -20.708 -12.488 1.00 0.00 36 THR A C 2
ATOM 2841 O O . THR A 1 41 ? -9.635 -19.956 -11.519 1.00 0.00 36 THR A O 2
ATOM 2852 N N . PHE A 1 42 ? -10.844 -21.385 -12.760 1.00 0.00 37 PHE A N 2
ATOM 2853 C CA . PHE A 1 42 ? -12.005 -21.411 -11.871 1.00 0.00 37 PHE A CA 2
ATOM 2854 C C . PHE A 1 42 ? -12.303 -22.859 -11.559 1.00 0.00 37 PHE A C 2
ATOM 2855 O O . PHE A 1 42 ? -12.506 -23.625 -12.505 1.00 0.00 37 PHE A O 2
ATOM 2872 N N . VAL A 1 43 ? -12.343 -23.301 -10.310 1.00 0.00 38 VAL A N 2
ATOM 2873 C CA . VAL A 1 43 ? -12.664 -24.688 -10.061 1.00 0.00 38 VAL A CA 2
ATOM 2874 C C . VAL A 1 43 ? -13.554 -24.769 -8.840 1.00 0.00 38 VAL A C 2
ATOM 2875 O O . VAL A 1 43 ? -13.441 -23.935 -7.955 1.00 0.00 38 VAL A O 2
ATOM 2888 N N . ARG A 1 44 ? -14.325 -25.829 -8.764 1.00 0.00 39 ARG A N 2
ATOM 2889 C CA . ARG A 1 44 ? -15.157 -26.154 -7.586 1.00 0.00 39 ARG A CA 2
ATOM 2890 C C . ARG A 1 44 ? -14.528 -27.386 -6.972 1.00 0.00 39 ARG A C 2
ATOM 2891 O O . ARG A 1 44 ? -14.414 -28.366 -7.713 1.00 0.00 39 ARG A O 2
ATOM 2912 N N . ARG A 1 45 ? -14.137 -27.479 -5.678 1.00 0.00 40 ARG A N 2
ATOM 2913 C CA . ARG A 1 45 ? -13.649 -28.745 -5.177 1.00 0.00 40 ARG A CA 2
ATOM 2914 C C . ARG A 1 45 ? -14.269 -28.940 -3.806 1.00 0.00 40 ARG A C 2
ATOM 2915 O O . ARG A 1 45 ? -14.619 -27.942 -3.151 1.00 0.00 40 ARG A O 2
ATOM 2936 N N . SER A 1 46 ? -14.607 -30.149 -3.449 1.00 0.00 41 SER A N 2
ATOM 2937 C CA . SER A 1 46 ? -15.474 -30.270 -2.294 1.00 0.00 41 SER A CA 2
ATOM 2938 C C . SER A 1 46 ? -14.703 -29.819 -1.049 1.00 0.00 41 SER A C 2
ATOM 2939 O O . SER A 1 46 ? -13.497 -29.935 -1.000 1.00 0.00 41 SER A O 2
ATOM 2947 N N . TRP A 1 47 ? -15.423 -29.290 -0.044 1.00 0.00 42 TRP A N 2
ATOM 2948 C CA . TRP A 1 47 ? -14.785 -28.799 1.189 1.00 0.00 42 TRP A CA 2
ATOM 2949 C C . TRP A 1 47 ? -14.145 -29.952 1.915 1.00 0.00 42 TRP A C 2
ATOM 2950 O O . TRP A 1 47 ? -12.982 -29.910 2.311 1.00 0.00 42 TRP A O 2
ATOM 2971 N N . ASP A 1 48 ? -14.874 -31.029 1.913 1.00 0.00 43 ASP A N 2
ATOM 2972 C CA . ASP A 1 48 ? -14.408 -32.242 2.515 1.00 0.00 43 ASP A CA 2
ATOM 2973 C C . ASP A 1 48 ? -13.197 -32.690 1.784 1.00 0.00 43 ASP A C 2
ATOM 2974 O O . ASP A 1 48 ? -12.206 -33.068 2.397 1.00 0.00 43 ASP A O 2
ATOM 2983 N N . GLU A 1 49 ? -13.199 -32.521 0.479 1.00 0.00 44 GLU A N 2
ATOM 2984 C CA . GLU A 1 49 ? -12.029 -32.770 -0.294 1.00 0.00 44 GLU A CA 2
ATOM 2985 C C . GLU A 1 49 ? -10.965 -31.717 -0.036 1.00 0.00 44 GLU A C 2
ATOM 2986 O O . GLU A 1 49 ? -9.790 -32.026 -0.090 1.00 0.00 44 GLU A O 2
ATOM 2998 N N . PHE A 1 50 ? -11.362 -30.436 0.171 1.00 0.00 45 PHE A N 2
ATOM 2999 C CA . PHE A 1 50 ? -10.410 -29.330 0.302 1.00 0.00 45 PHE A CA 2
ATOM 3000 C C . PHE A 1 50 ? -9.549 -29.572 1.533 1.00 0.00 45 PHE A C 2
ATOM 3001 O O . PHE A 1 50 ? -8.326 -29.489 1.480 1.00 0.00 45 PHE A O 2
ATOM 3018 N N . ARG A 1 51 ? -10.206 -29.875 2.649 1.00 0.00 46 ARG A N 2
ATOM 3019 C CA . ARG A 1 51 ? -9.527 -30.192 3.903 1.00 0.00 46 ARG A CA 2
ATOM 3020 C C . ARG A 1 51 ? -8.734 -31.480 3.779 1.00 0.00 46 ARG A C 2
ATOM 3021 O O . ARG A 1 51 ? -7.606 -31.585 4.283 1.00 0.00 46 ARG A O 2
ATOM 3042 N N . GLN A 1 52 ? -9.302 -32.424 3.051 1.00 0.00 47 GLN A N 2
ATOM 3043 C CA . GLN A 1 52 ? -8.580 -33.650 2.823 1.00 0.00 47 GLN A CA 2
ATOM 3044 C C . GLN A 1 52 ? -7.317 -33.338 2.047 1.00 0.00 47 GLN A C 2
ATOM 3045 O O . GLN A 1 52 ? -6.222 -33.794 2.436 1.00 0.00 47 GLN A O 2
ATOM 3059 N N . LEU A 1 53 ? -7.394 -32.499 0.997 1.00 0.00 48 LEU A N 2
ATOM 3060 C CA . LEU A 1 53 ? -6.179 -32.100 0.276 1.00 0.00 48 LEU A CA 2
ATOM 3061 C C . LEU A 1 53 ? -5.204 -31.347 1.170 1.00 0.00 48 LEU A C 2
ATOM 3062 O O . LEU A 1 53 ? -4.019 -31.614 1.153 1.00 0.00 48 LEU A O 2
ATOM 3078 N N . LYS A 1 54 ? -5.697 -30.399 1.931 1.00 0.00 49 LYS A N 2
ATOM 3079 C CA . LYS A 1 54 ? -4.805 -29.566 2.738 1.00 0.00 49 LYS A CA 2
ATOM 3080 C C . LYS A 1 54 ? -4.056 -30.387 3.721 1.00 0.00 49 LYS A C 2
ATOM 3081 O O . LYS A 1 54 ? -2.854 -30.229 3.845 1.00 0.00 49 LYS A O 2
ATOM 3100 N N . LYS A 1 55 ? -4.707 -31.321 4.346 1.00 0.00 50 LYS A N 2
ATOM 3101 C CA . LYS A 1 55 ? -3.993 -32.160 5.263 1.00 0.00 50 LYS A CA 2
ATOM 3102 C C . LYS A 1 55 ? -2.885 -32.841 4.494 1.00 0.00 50 LYS A C 2
ATOM 3103 O O . LYS A 1 55 ? -1.754 -32.887 4.938 1.00 0.00 50 LYS A O 2
ATOM 3122 N N . THR A 1 56 ? -3.201 -33.266 3.305 1.00 0.00 51 THR A N 2
ATOM 3123 C CA . THR A 1 56 ? -2.234 -33.886 2.439 1.00 0.00 51 THR A CA 2
ATOM 3124 C C . THR A 1 56 ? -1.070 -32.921 2.126 1.00 0.00 51 THR A C 2
ATOM 3125 O O . THR A 1 56 ? 0.104 -33.321 2.222 1.00 0.00 51 THR A O 2
ATOM 3136 N N . LEU A 1 57 ? -1.363 -31.627 1.892 1.00 0.00 52 LEU A N 2
ATOM 3137 C CA . LEU A 1 57 ? -0.264 -30.680 1.738 1.00 0.00 52 LEU A CA 2
ATOM 3138 C C . LEU A 1 57 ? 0.545 -30.592 3.019 1.00 0.00 52 LEU A C 2
ATOM 3139 O O . LEU A 1 57 ? 1.766 -30.538 2.971 1.00 0.00 52 LEU A O 2
ATOM 3155 N N . LYS A 1 58 ? -0.134 -30.509 4.162 1.00 0.00 53 LYS A N 2
ATOM 3156 C CA . LYS A 1 58 ? 0.515 -30.338 5.467 1.00 0.00 53 LYS A CA 2
ATOM 3157 C C . LYS A 1 58 ? 1.403 -31.523 5.784 1.00 0.00 53 LYS A C 2
ATOM 3158 O O . LYS A 1 58 ? 2.462 -31.382 6.380 1.00 0.00 53 LYS A O 2
ATOM 3177 N N . GLU A 1 59 ? 1.003 -32.664 5.288 1.00 0.00 54 GLU A N 2
ATOM 3178 C CA . GLU A 1 59 ? 1.785 -33.857 5.461 1.00 0.00 54 GLU A CA 2
ATOM 3179 C C . GLU A 1 59 ? 3.109 -33.691 4.717 1.00 0.00 54 GLU A C 2
ATOM 3180 O O . GLU A 1 59 ? 4.179 -34.030 5.243 1.00 0.00 54 GLU A O 2
ATOM 3192 N N . THR A 1 60 ? 3.041 -33.048 3.545 1.00 0.00 55 THR A N 2
ATOM 3193 C CA . THR A 1 60 ? 4.251 -32.670 2.808 1.00 0.00 55 THR A CA 2
ATOM 3194 C C . THR A 1 60 ? 4.891 -31.400 3.421 1.00 0.00 55 THR A C 2
ATOM 3195 O O . THR A 1 60 ? 6.034 -31.073 3.123 1.00 0.00 55 THR A O 2
ATOM 3206 N N . PHE A 1 61 ? 4.125 -30.660 4.218 1.00 0.00 56 PHE A N 2
ATOM 3207 C CA . PHE A 1 61 ? 4.623 -29.416 4.802 1.00 0.00 56 PHE A CA 2
ATOM 3208 C C . PHE A 1 61 ? 4.674 -29.522 6.330 1.00 0.00 56 PHE A C 2
ATOM 3209 O O . PHE A 1 61 ? 3.839 -28.953 7.033 1.00 0.00 56 PHE A O 2
ATOM 3226 N N . PRO A 1 62 ? 5.736 -30.114 6.854 1.00 0.00 57 PRO A N 2
ATOM 3227 C CA . PRO A 1 62 ? 5.985 -30.199 8.341 1.00 0.00 57 PRO A CA 2
ATOM 3228 C C . PRO A 1 62 ? 6.161 -28.804 8.918 1.00 0.00 57 PRO A C 2
ATOM 3229 O O . PRO A 1 62 ? 5.896 -28.547 10.104 1.00 0.00 57 PRO A O 2
ATOM 3240 N N . VAL A 1 63 ? 6.465 -27.895 8.010 1.00 0.00 58 VAL A N 2
ATOM 3241 C CA . VAL A 1 63 ? 6.572 -26.481 8.308 1.00 0.00 58 VAL A CA 2
ATOM 3242 C C . VAL A 1 63 ? 5.435 -26.067 9.235 1.00 0.00 58 VAL A C 2
ATOM 3243 O O . VAL A 1 63 ? 5.623 -25.274 10.154 1.00 0.00 58 VAL A O 2
ATOM 3256 N N . GLU A 1 64 ? 4.269 -26.596 8.950 1.00 0.00 59 GLU A N 2
ATOM 3257 C CA . GLU A 1 64 ? 3.061 -26.311 9.738 1.00 0.00 59 GLU A CA 2
ATOM 3258 C C . GLU A 1 64 ? 3.356 -26.158 11.220 1.00 0.00 59 GLU A C 2
ATOM 3259 O O . GLU A 1 64 ? 2.713 -25.341 11.883 1.00 0.00 59 GLU A O 2
ATOM 3271 N N . ALA A 1 65 ? 4.289 -26.944 11.779 1.00 0.00 60 ALA A N 2
ATOM 3272 C CA . ALA A 1 65 ? 4.576 -26.839 13.203 1.00 0.00 60 ALA A CA 2
ATOM 3273 C C . ALA A 1 65 ? 5.511 -25.684 13.504 1.00 0.00 60 ALA A C 2
ATOM 3274 O O . ALA A 1 65 ? 5.693 -25.341 14.667 1.00 0.00 60 ALA A O 2
ATOM 3281 N N . GLY A 1 66 ? 6.117 -25.077 12.484 1.00 0.00 61 GLY A N 2
ATOM 3282 C CA . GLY A 1 66 ? 7.031 -23.953 12.697 1.00 0.00 61 GLY A CA 2
ATOM 3283 C C . GLY A 1 66 ? 8.447 -24.426 12.987 1.00 0.00 61 GLY A C 2
ATOM 3284 O O . GLY A 1 66 ? 9.331 -23.628 13.294 1.00 0.00 61 GLY A O 2
ATOM 3288 N N . LEU A 1 67 ? 8.672 -25.721 12.854 1.00 0.00 62 LEU A N 2
ATOM 3289 C CA . LEU A 1 67 ? 9.975 -26.286 13.113 1.00 0.00 62 LEU A CA 2
ATOM 3290 C C . LEU A 1 67 ? 11.023 -25.809 12.092 1.00 0.00 62 LEU A C 2
ATOM 3291 O O . LEU A 1 67 ? 12.192 -25.694 12.423 1.00 0.00 62 LEU A O 2
ATOM 3307 N N . LEU A 1 68 ? 10.621 -25.780 10.815 1.00 0.00 63 LEU A N 2
ATOM 3308 C CA . LEU A 1 68 ? 11.590 -25.588 9.700 1.00 0.00 63 LEU A CA 2
ATOM 3309 C C . LEU A 1 68 ? 12.271 -24.211 9.681 1.00 0.00 63 LEU A C 2
ATOM 3310 O O . LEU A 1 68 ? 13.453 -24.111 9.339 1.00 0.00 63 LEU A O 2
ATOM 3326 N N . ARG A 1 69 ? 11.532 -23.153 9.970 1.00 0.00 64 ARG A N 2
ATOM 3327 C CA . ARG A 1 69 ? 12.103 -21.785 9.887 1.00 0.00 64 ARG A CA 2
ATOM 3328 C C . ARG A 1 69 ? 11.566 -20.910 11.018 1.00 0.00 64 ARG A C 2
ATOM 3329 O O . ARG A 1 69 ? 10.494 -21.186 11.540 1.00 0.00 64 ARG A O 2
ATOM 3350 N N . ARG A 1 70 ? 12.318 -19.869 11.412 1.00 0.00 65 ARG A N 2
ATOM 3351 C CA . ARG A 1 70 ? 11.866 -18.983 12.494 1.00 0.00 65 ARG A CA 2
ATOM 3352 C C . ARG A 1 70 ? 10.598 -18.212 12.099 1.00 0.00 65 ARG A C 2
ATOM 3353 O O . ARG A 1 70 ? 9.695 -18.058 12.928 1.00 0.00 65 ARG A O 2
ATOM 3374 N N . SER A 1 71 ? 10.489 -17.782 10.833 1.00 0.00 66 SER A N 2
ATOM 3375 C CA . SER A 1 71 ? 9.203 -17.244 10.357 1.00 0.00 66 SER A CA 2
ATOM 3376 C C . SER A 1 71 ? 8.275 -18.443 10.332 1.00 0.00 66 SER A C 2
ATOM 3377 O O . SER A 1 71 ? 8.342 -19.252 9.393 1.00 0.00 66 SER A O 2
ATOM 3385 N N . ASP A 1 72 ? 7.884 -18.800 11.531 1.00 0.00 67 ASP A N 2
ATOM 3386 C CA . ASP A 1 72 ? 7.527 -20.179 11.799 1.00 0.00 67 ASP A CA 2
ATOM 3387 C C . ASP A 1 72 ? 6.064 -20.506 11.881 1.00 0.00 67 ASP A C 2
ATOM 3388 O O . ASP A 1 72 ? 5.763 -21.673 12.113 1.00 0.00 67 ASP A O 2
ATOM 3397 N N . ARG A 1 73 ? 5.110 -19.623 11.714 1.00 0.00 68 ARG A N 2
ATOM 3398 C CA . ARG A 1 73 ? 3.727 -20.055 11.829 1.00 0.00 68 ARG A CA 2
ATOM 3399 C C . ARG A 1 73 ? 3.065 -20.071 10.461 1.00 0.00 68 ARG A C 2
ATOM 3400 O O . ARG A 1 73 ? 1.847 -20.153 10.373 1.00 0.00 68 ARG A O 2
ATOM 3421 N N . VAL A 1 74 ? 3.829 -19.747 9.418 1.00 0.00 69 VAL A N 2
ATOM 3422 C CA . VAL A 1 74 ? 3.262 -19.625 8.083 1.00 0.00 69 VAL A CA 2
ATOM 3423 C C . VAL A 1 74 ? 2.446 -20.877 7.767 1.00 0.00 69 VAL A C 2
ATOM 3424 O O . VAL A 1 74 ? 2.605 -21.897 8.443 1.00 0.00 69 VAL A O 2
ATOM 3437 N N . LEU A 1 75 ? 1.446 -20.742 6.893 1.00 0.00 70 LEU A N 2
ATOM 3438 C CA . LEU A 1 75 ? 0.454 -21.811 6.740 1.00 0.00 70 LEU A CA 2
ATOM 3439 C C . LEU A 1 75 ? -0.143 -22.077 8.108 1.00 0.00 70 LEU A C 2
ATOM 3440 O O . LEU A 1 75 ? -0.010 -23.172 8.646 1.00 0.00 70 LEU A O 2
ATOM 3456 N N . PRO A 1 76 ? -0.611 -21.041 8.766 1.00 0.00 71 PRO A N 2
ATOM 3457 C CA . PRO A 1 76 ? -0.916 -21.104 10.233 1.00 0.00 71 PRO A CA 2
ATOM 3458 C C . PRO A 1 76 ? -1.820 -22.254 10.547 1.00 0.00 71 PRO A C 2
ATOM 3459 O O . PRO A 1 76 ? -1.534 -23.031 11.457 1.00 0.00 71 PRO A O 2
ATOM 3470 N N . LYS A 1 77 ? -2.826 -22.409 9.692 1.00 0.00 72 LYS A N 2
ATOM 3471 C CA . LYS A 1 77 ? -3.795 -23.499 9.754 1.00 0.00 72 LYS A CA 2
ATOM 3472 C C . LYS A 1 77 ? -5.084 -23.031 9.119 1.00 0.00 72 LYS A C 2
ATOM 3473 O O . LYS A 1 77 ? -5.175 -21.894 8.640 1.00 0.00 72 LYS A O 2
ATOM 3492 N N . LEU A 1 78 ? -6.025 -23.923 8.995 1.00 0.00 73 LEU A N 2
ATOM 3493 C CA . LEU A 1 78 ? -7.243 -23.625 8.260 1.00 0.00 73 LEU A CA 2
ATOM 3494 C C . LEU A 1 78 ? -8.426 -23.487 9.184 1.00 0.00 73 LEU A C 2
ATOM 3495 O O . LEU A 1 78 ? -8.602 -24.295 10.109 1.00 0.00 73 LEU A O 2
ATOM 3511 N N . LEU A 1 79 ? -9.246 -22.466 8.933 1.00 0.00 74 LEU A N 2
ATOM 3512 C CA . LEU A 1 79 ? -10.412 -22.221 9.771 1.00 0.00 74 LEU A CA 2
ATOM 3513 C C . LEU A 1 79 ? -11.586 -23.067 9.379 1.00 0.00 74 LEU A C 2
ATOM 3514 O O . LEU A 1 79 ? -11.988 -23.055 8.206 1.00 0.00 74 LEU A O 2
ATOM 3530 N N . ASP A 1 80 ? -12.409 -23.272 10.404 1.00 0.00 75 ASP A N 2
ATOM 3531 C CA . ASP A 1 80 ? -13.789 -23.630 10.173 1.00 0.00 75 ASP A CA 2
ATOM 3532 C C . ASP A 1 80 ? -14.563 -22.593 10.958 1.00 0.00 75 ASP A C 2
ATOM 3533 O O . ASP A 1 80 ? -14.269 -22.397 12.142 1.00 0.00 75 ASP A O 2
ATOM 3542 N N . ALA A 1 81 ? -15.547 -21.954 10.369 1.00 0.00 76 ALA A N 2
ATOM 3543 C CA . ALA A 1 81 ? -16.266 -20.919 11.089 1.00 0.00 76 ALA A CA 2
ATOM 3544 C C . ALA A 1 81 ? -17.098 -21.557 12.190 1.00 0.00 76 ALA A C 2
ATOM 3545 O O . ALA A 1 81 ? -17.986 -22.372 11.904 1.00 0.00 76 ALA A O 2
ATOM 3552 N N . PRO A 1 82 ? -16.850 -21.184 13.441 1.00 0.00 77 PRO A N 2
ATOM 3553 C CA . PRO A 1 82 ? -17.585 -21.733 14.624 1.00 0.00 77 PRO A CA 2
ATOM 3554 C C . PRO A 1 82 ? -19.085 -21.571 14.461 1.00 0.00 77 PRO A C 2
ATOM 3555 O O . PRO A 1 82 ? -19.859 -22.387 14.953 1.00 0.00 77 PRO A O 2
ATOM 3566 N N . LEU A 1 83 ? -19.498 -20.489 13.820 1.00 0.00 78 LEU A N 2
ATOM 3567 C CA . LEU A 1 83 ? -20.912 -20.264 13.622 1.00 0.00 78 LEU A CA 2
ATOM 3568 C C . LEU A 1 83 ? -21.348 -21.076 12.426 1.00 0.00 78 LEU A C 2
ATOM 3569 O O . LEU A 1 83 ? -20.696 -21.035 11.360 1.00 0.00 78 LEU A O 2
ATOM 3585 N N . LEU A 1 84 ? -22.340 -21.932 12.638 1.00 0.00 79 LEU A N 2
ATOM 3586 C CA . LEU A 1 84 ? -22.769 -22.841 11.595 1.00 0.00 79 LEU A CA 2
ATOM 3587 C C . LEU A 1 84 ? -24.196 -22.587 11.161 1.00 0.00 79 LEU A C 2
ATOM 3588 O O . LEU A 1 84 ? -24.556 -22.928 10.028 1.00 0.00 79 LEU A O 2
ATOM 3604 N N . GLY A 1 85 ? -24.980 -21.908 11.997 1.00 0.00 80 GLY A N 2
ATOM 3605 C CA . GLY A 1 85 ? -26.348 -21.554 11.631 1.00 0.00 80 GLY A CA 2
ATOM 3606 C C . GLY A 1 85 ? -27.203 -22.791 11.421 1.00 0.00 80 GLY A C 2
ATOM 3607 O O . GLY A 1 85 ? -26.686 -23.857 11.046 1.00 0.00 80 GLY A O 2
ATOM 3611 N N . ARG A 1 86 ? -28.499 -22.671 11.729 1.00 0.00 81 ARG A N 2
ATOM 3612 C CA . ARG A 1 86 ? -29.423 -23.799 11.622 1.00 0.00 81 ARG A CA 2
ATOM 3613 C C . ARG A 1 86 ? -29.382 -24.411 10.230 1.00 0.00 81 ARG A C 2
ATOM 3614 O O . ARG A 1 86 ? -30.077 -23.974 9.299 1.00 0.00 81 ARG A O 2
ATOM 3635 N N . VAL A 1 87 ? -28.358 -25.211 10.094 1.00 0.00 82 VAL A N 2
ATOM 3636 C CA . VAL A 1 87 ? -27.966 -25.765 8.816 1.00 0.00 82 VAL A CA 2
ATOM 3637 C C . VAL A 1 87 ? -27.423 -24.660 7.929 1.00 0.00 82 VAL A C 2
ATOM 3638 O O . VAL A 1 87 ? -26.232 -24.664 7.631 1.00 0.00 82 VAL A O 2
ATOM 3651 N N . GLY A 1 88 ? -28.271 -23.678 7.528 1.00 0.00 83 GLY A N 2
ATOM 3652 C CA . GLY A 1 88 ? -27.800 -22.519 6.770 1.00 0.00 83 GLY A CA 2
ATOM 3653 C C . GLY A 1 88 ? -26.569 -22.790 5.986 1.00 0.00 83 GLY A C 2
ATOM 3654 O O . GLY A 1 88 ? -25.496 -22.274 6.312 1.00 0.00 83 GLY A O 2
ATOM 3658 N N . ARG A 1 89 ? -26.699 -23.574 4.949 1.00 0.00 84 ARG A N 2
ATOM 3659 C CA . ARG A 1 89 ? -25.561 -23.850 4.117 1.00 0.00 84 ARG A CA 2
ATOM 3660 C C . ARG A 1 89 ? -25.071 -22.570 3.473 1.00 0.00 84 ARG A C 2
ATOM 3661 O O . ARG A 1 89 ? -23.898 -22.459 3.180 1.00 0.00 84 ARG A O 2
ATOM 3682 N N . THR A 1 90 ? -25.987 -21.688 3.086 1.00 0.00 85 THR A N 2
ATOM 3683 C CA . THR A 1 90 ? -25.585 -20.472 2.391 1.00 0.00 85 THR A CA 2
ATOM 3684 C C . THR A 1 90 ? -24.768 -19.514 3.302 1.00 0.00 85 THR A C 2
ATOM 3685 O O . THR A 1 90 ? -23.613 -19.214 3.016 1.00 0.00 85 THR A O 2
ATOM 3696 N N . SER A 1 91 ? -25.312 -19.197 4.475 1.00 0.00 86 SER A N 2
ATOM 3697 C CA . SER A 1 91 ? -24.609 -18.340 5.453 1.00 0.00 86 SER A CA 2
ATOM 3698 C C . SER A 1 91 ? -23.313 -19.002 5.918 1.00 0.00 86 SER A C 2
ATOM 3699 O O . SER A 1 91 ? -22.235 -18.393 5.917 1.00 0.00 86 SER A O 2
ATOM 3707 N N . ARG A 1 92 ? -23.437 -20.279 6.197 1.00 0.00 87 ARG A N 2
ATOM 3708 C CA . ARG A 1 92 ? -22.315 -21.143 6.561 1.00 0.00 87 ARG A CA 2
ATOM 3709 C C . ARG A 1 92 ? -21.352 -21.213 5.369 1.00 0.00 87 ARG A C 2
ATOM 3710 O O . ARG A 1 92 ? -20.130 -21.354 5.503 1.00 0.00 87 ARG A O 2
ATOM 3731 N N . GLY A 1 93 ? -21.997 -21.140 4.243 1.00 0.00 88 GLY A N 2
ATOM 3732 C CA . GLY A 1 93 ? -21.329 -21.207 2.947 1.00 0.00 88 GLY A CA 2
ATOM 3733 C C . GLY A 1 93 ? -20.415 -20.006 2.704 1.00 0.00 88 GLY A C 2
ATOM 3734 O O . GLY A 1 93 ? -19.246 -20.185 2.430 1.00 0.00 88 GLY A O 2
ATOM 3738 N N . LEU A 1 94 ? -20.919 -18.784 2.875 1.00 0.00 89 LEU A N 2
ATOM 3739 C CA . LEU A 1 94 ? -20.060 -17.606 2.646 1.00 0.00 89 LEU A CA 2
ATOM 3740 C C . LEU A 1 94 ? -18.918 -17.525 3.660 1.00 0.00 89 LEU A C 2
ATOM 3741 O O . LEU A 1 94 ? -17.789 -17.157 3.325 1.00 0.00 89 LEU A O 2
ATOM 3757 N N . ALA A 1 95 ? -19.260 -17.763 4.912 1.00 0.00 90 ALA A N 2
ATOM 3758 C CA . ALA A 1 95 ? -18.269 -17.545 5.971 1.00 0.00 90 ALA A CA 2
ATOM 3759 C C . ALA A 1 95 ? -17.058 -18.428 5.683 1.00 0.00 90 ALA A C 2
ATOM 3760 O O . ALA A 1 95 ? -15.908 -17.974 5.673 1.00 0.00 90 ALA A O 2
ATOM 3767 N N . ARG A 1 96 ? -17.355 -19.676 5.431 1.00 0.00 91 ARG A N 2
ATOM 3768 C CA . ARG A 1 96 ? -16.342 -20.671 5.086 1.00 0.00 91 ARG A CA 2
ATOM 3769 C C . ARG A 1 96 ? -15.672 -20.387 3.743 1.00 0.00 91 ARG A C 2
ATOM 3770 O O . ARG A 1 96 ? -14.460 -20.558 3.619 1.00 0.00 91 ARG A O 2
ATOM 3791 N N . LEU A 1 97 ? -16.418 -19.898 2.752 1.00 0.00 92 LEU A N 2
ATOM 3792 C CA . LEU A 1 97 ? -15.779 -19.582 1.478 1.00 0.00 92 LEU A CA 2
ATOM 3793 C C . LEU A 1 97 ? -14.730 -18.534 1.723 1.00 0.00 92 LEU A C 2
ATOM 3794 O O . LEU A 1 97 ? -13.634 -18.622 1.207 1.00 0.00 92 LEU A O 2
ATOM 3810 N N . GLN A 1 98 ? -15.068 -17.546 2.524 1.00 0.00 93 GLN A N 2
ATOM 3811 C CA . GLN A 1 98 ? -14.127 -16.492 2.804 1.00 0.00 93 GLN A CA 2
ATOM 3812 C C . GLN A 1 98 ? -12.914 -17.063 3.519 1.00 0.00 93 GLN A C 2
ATOM 3813 O O . GLN A 1 98 ? -11.791 -16.643 3.255 1.00 0.00 93 GLN A O 2
ATOM 3827 N N . LEU A 1 99 ? -13.134 -17.936 4.511 1.00 0.00 94 LEU A N 2
ATOM 3828 C CA . LEU A 1 99 ? -12.006 -18.463 5.267 1.00 0.00 94 LEU A CA 2
ATOM 3829 C C . LEU A 1 99 ? -11.095 -19.272 4.339 1.00 0.00 94 LEU A C 2
ATOM 3830 O O . LEU A 1 99 ? -9.866 -19.145 4.390 1.00 0.00 94 LEU A O 2
ATOM 3846 N N . LEU A 1 100 ? -11.702 -20.112 3.507 1.00 0.00 95 LEU A N 2
ATOM 3847 C CA . LEU A 1 100 ? -10.909 -20.923 2.592 1.00 0.00 95 LEU A CA 2
ATOM 3848 C C . LEU A 1 100 ? -10.162 -19.998 1.657 1.00 0.00 95 LEU A C 2
ATOM 3849 O O . LEU A 1 100 ? -8.970 -20.201 1.383 1.00 0.00 95 LEU A O 2
ATOM 3865 N N . GLU A 1 101 ? -10.857 -18.979 1.196 1.00 0.00 96 GLU A N 2
ATOM 3866 C CA . GLU A 1 101 ? -10.259 -17.993 0.323 1.00 0.00 96 GLU A CA 2
ATOM 3867 C C . GLU A 1 101 ? -9.075 -17.327 1.011 1.00 0.00 96 GLU A C 2
ATOM 3868 O O . GLU A 1 101 ? -7.989 -17.199 0.411 1.00 0.00 96 GLU A O 2
ATOM 3880 N N . THR A 1 102 ? -9.253 -16.930 2.250 1.00 0.00 97 THR A N 2
ATOM 3881 C CA . THR A 1 102 ? -8.186 -16.308 2.986 1.00 0.00 97 THR A CA 2
ATOM 3882 C C . THR A 1 102 ? -7.026 -17.290 3.139 1.00 0.00 97 THR A C 2
ATOM 3883 O O . THR A 1 102 ? -5.866 -16.920 3.010 1.00 0.00 97 THR A O 2
ATOM 3894 N N . TYR A 1 103 ? -7.351 -18.531 3.454 1.00 0.00 98 TYR A N 2
ATOM 3895 C CA . TYR A 1 103 ? -6.332 -19.548 3.682 1.00 0.00 98 TYR A CA 2
ATOM 3896 C C . TYR A 1 103 ? -5.480 -19.703 2.412 1.00 0.00 98 TYR A C 2
ATOM 3897 O O . TYR A 1 103 ? -4.248 -19.700 2.471 1.00 0.00 98 TYR A O 2
ATOM 3915 N N . SER A 1 104 ? -6.148 -19.813 1.265 1.00 0.00 99 SER A N 2
ATOM 3916 C CA . SER A 1 104 ? -5.449 -19.941 -0.016 1.00 0.00 99 SER A CA 2
ATOM 3917 C C . SER A 1 104 ? -4.564 -18.717 -0.281 1.00 0.00 99 SER A C 2
ATOM 3918 O O . SER A 1 104 ? -3.386 -18.852 -0.616 1.00 0.00 99 SER A O 2
ATOM 3926 N N . ARG A 1 105 ? -5.105 -17.543 -0.013 1.00 0.00 100 ARG A N 2
ATOM 3927 C CA . ARG A 1 105 ? -4.354 -16.295 -0.196 1.00 0.00 100 ARG A CA 2
ATOM 3928 C C . ARG A 1 105 ? -3.155 -16.238 0.717 1.00 0.00 100 ARG A C 2
ATOM 3929 O O . ARG A 1 105 ? -2.077 -15.760 0.320 1.00 0.00 100 ARG A O 2
ATOM 3950 N N . ARG A 1 106 ? -3.329 -16.694 1.940 1.00 0.00 101 ARG A N 2
ATOM 3951 C CA . ARG A 1 106 ? -2.229 -16.684 2.853 1.00 0.00 101 ARG A CA 2
ATOM 3952 C C . ARG A 1 106 ? -1.170 -17.634 2.332 1.00 0.00 101 ARG A C 2
ATOM 3953 O O . ARG A 1 106 ? -0.055 -17.298 2.268 1.00 0.00 101 ARG A O 2
ATOM 3974 N N . LEU A 1 107 ? -1.566 -18.783 1.867 1.00 0.00 102 LEU A N 2
ATOM 3975 C CA . LEU A 1 107 ? -0.611 -19.750 1.375 1.00 0.00 102 LEU A CA 2
ATOM 3976 C C . LEU A 1 107 ? 0.156 -19.147 0.213 1.00 0.00 102 LEU A C 2
ATOM 3977 O O . LEU A 1 107 ? 1.390 -19.262 0.136 1.00 0.00 102 LEU A O 2
ATOM 3993 N N . LEU A 1 108 ? -0.543 -18.410 -0.640 1.00 0.00 103 LEU A N 2
ATOM 3994 C CA . LEU A 1 108 ? 0.151 -17.774 -1.722 1.00 0.00 103 LEU A CA 2
ATOM 3995 C C . LEU A 1 108 ? 1.155 -16.752 -1.120 1.00 0.00 103 LEU A C 2
ATOM 3996 O O . LEU A 1 108 ? 2.252 -16.558 -1.664 1.00 0.00 103 LEU A O 2
ATOM 4012 N N . ALA A 1 109 ? 0.741 -16.052 -0.025 1.00 0.00 104 ALA A N 2
ATOM 4013 C CA . ALA A 1 109 ? 1.589 -14.984 0.595 1.00 0.00 104 ALA A CA 2
ATOM 4014 C C . ALA A 1 109 ? 2.019 -15.303 2.057 1.00 0.00 104 ALA A C 2
ATOM 4015 O O . ALA A 1 109 ? 2.493 -14.412 2.767 1.00 0.00 104 ALA A O 2
ATOM 4022 N N . THR A 1 110 ? 1.989 -16.572 2.426 1.00 0.00 105 THR A N 2
ATOM 4023 C CA . THR A 1 110 ? 2.540 -16.983 3.746 1.00 0.00 105 THR A CA 2
ATOM 4024 C C . THR A 1 110 ? 3.822 -17.728 3.592 1.00 0.00 105 THR A C 2
ATOM 4025 O O . THR A 1 110 ? 4.756 -17.499 4.378 1.00 0.00 105 THR A O 2
ATOM 4036 N N . ALA A 1 111 ? 4.023 -18.322 2.427 1.00 0.00 106 ALA A N 2
ATOM 4037 C CA . ALA A 1 111 ? 5.373 -18.736 2.095 1.00 0.00 106 ALA A CA 2
ATOM 4038 C C . ALA A 1 111 ? 5.487 -18.895 0.585 1.00 0.00 106 ALA A C 2
ATOM 4039 O O . ALA A 1 111 ? 4.753 -19.694 -0.014 1.00 0.00 106 ALA A O 2
ATOM 4046 N N . GLU A 1 112 ? 6.519 -18.307 0.013 1.00 0.00 107 GLU A N 2
ATOM 4047 C CA . GLU A 1 112 ? 6.837 -18.523 -1.387 1.00 0.00 107 GLU A CA 2
ATOM 4048 C C . GLU A 1 112 ? 7.137 -19.992 -1.557 1.00 0.00 107 GLU A C 2
ATOM 4049 O O . GLU A 1 112 ? 6.884 -20.610 -2.612 1.00 0.00 107 GLU A O 2
ATOM 4061 N N . ARG A 1 113 ? 7.777 -20.508 -0.520 1.00 0.00 108 ARG A N 2
ATOM 4062 C CA . ARG A 1 113 ? 8.193 -21.873 -0.577 1.00 0.00 108 ARG A CA 2
ATOM 4063 C C . ARG A 1 113 ? 6.995 -22.762 -0.710 1.00 0.00 108 ARG A C 2
ATOM 4064 O O . ARG A 1 113 ? 7.011 -23.665 -1.546 1.00 0.00 108 ARG A O 2
ATOM 4085 N N . VAL A 1 114 ? 5.903 -22.503 0.014 1.00 0.00 109 VAL A N 2
ATOM 4086 C CA . VAL A 1 114 ? 4.714 -23.281 -0.233 1.00 0.00 109 VAL A CA 2
ATOM 4087 C C . VAL A 1 114 ? 4.151 -22.921 -1.587 1.00 0.00 109 VAL A C 2
ATOM 4088 O O . VAL A 1 114 ? 3.592 -23.774 -2.285 1.00 0.00 109 VAL A O 2
ATOM 4101 N N . ALA A 1 115 ? 4.100 -21.606 -1.839 1.00 0.00 110 ALA A N 2
ATOM 4102 C CA . ALA A 1 115 ? 3.266 -21.071 -2.904 1.00 0.00 110 ALA A CA 2
ATOM 4103 C C . ALA A 1 115 ? 3.482 -21.646 -4.241 1.00 0.00 110 ALA A C 2
ATOM 4104 O O . ALA A 1 115 ? 2.552 -21.606 -5.059 1.00 0.00 110 ALA A O 2
ATOM 4111 N N . ARG A 1 116 ? 4.629 -22.196 -4.540 1.00 0.00 111 ARG A N 2
ATOM 4112 C CA . ARG A 1 116 ? 4.750 -22.802 -5.854 1.00 0.00 111 ARG A CA 2
ATOM 4113 C C . ARG A 1 116 ? 4.759 -24.323 -5.741 1.00 0.00 111 ARG A C 2
ATOM 4114 O O . ARG A 1 116 ? 4.632 -25.019 -6.731 1.00 0.00 111 ARG A O 2
ATOM 4135 N N . SER A 1 117 ? 4.900 -24.852 -4.547 1.00 0.00 112 SER A N 2
ATOM 4136 C CA . SER A 1 117 ? 5.272 -26.274 -4.448 1.00 0.00 112 SER A CA 2
ATOM 4137 C C . SER A 1 117 ? 4.458 -27.135 -5.397 1.00 0.00 112 SER A C 2
ATOM 4138 O O . SER A 1 117 ? 3.377 -26.752 -5.818 1.00 0.00 112 SER A O 2
ATOM 4146 N N . PRO A 1 118 ? 5.020 -28.242 -5.857 1.00 0.00 113 PRO A N 2
ATOM 4147 C CA . PRO A 1 118 ? 4.395 -29.041 -6.952 1.00 0.00 113 PRO A CA 2
ATOM 4148 C C . PRO A 1 118 ? 2.990 -29.344 -6.550 1.00 0.00 113 PRO A C 2
ATOM 4149 O O . PRO A 1 118 ? 2.060 -29.333 -7.373 1.00 0.00 113 PRO A O 2
ATOM 4160 N N . THR A 1 119 ? 2.828 -29.375 -5.258 1.00 0.00 114 THR A N 2
ATOM 4161 C CA . THR A 1 119 ? 1.547 -29.484 -4.666 1.00 0.00 114 THR A CA 2
ATOM 4162 C C . THR A 1 119 ? 0.641 -28.295 -5.044 1.00 0.00 114 THR A C 2
ATOM 4163 O O . THR A 1 119 ? -0.563 -28.512 -5.248 1.00 0.00 114 THR A O 2
ATOM 4174 N N . ILE A 1 120 ? 1.170 -27.038 -5.202 1.00 0.00 115 ILE A N 2
ATOM 4175 C CA . ILE A 1 120 ? 0.282 -25.968 -5.588 1.00 0.00 115 ILE A CA 2
ATOM 4176 C C . ILE A 1 120 ? -0.182 -26.195 -7.012 1.00 0.00 115 ILE A C 2
ATOM 4177 O O . ILE A 1 120 ? -1.322 -25.878 -7.378 1.00 0.00 115 ILE A O 2
ATOM 4193 N N . THR A 1 121 ? 0.770 -26.570 -7.844 1.00 0.00 116 THR A N 2
ATOM 4194 C CA . THR A 1 121 ? 0.544 -26.603 -9.265 1.00 0.00 116 THR A CA 2
ATOM 4195 C C . THR A 1 121 ? -0.646 -27.491 -9.615 1.00 0.00 116 THR A C 2
ATOM 4196 O O . THR A 1 121 ? -1.490 -27.098 -10.454 1.00 0.00 116 THR A O 2
ATOM 4207 N N . GLY A 1 122 ? -0.736 -28.678 -9.023 1.00 0.00 117 GLY A N 2
ATOM 4208 C CA . GLY A 1 122 ? -1.850 -29.540 -9.368 1.00 0.00 117 GLY A CA 2
ATOM 4209 C C . GLY A 1 122 ? -3.147 -28.960 -8.859 1.00 0.00 117 GLY A C 2
ATOM 4210 O O . GLY A 1 122 ? -4.160 -29.021 -9.541 1.00 0.00 117 GLY A O 2
ATOM 4214 N N . PHE A 1 123 ? -3.176 -28.572 -7.597 1.00 0.00 118 PHE A N 2
ATOM 4215 C CA . PHE A 1 123 ? -4.454 -28.215 -6.974 1.00 0.00 118 PHE A CA 2
ATOM 4216 C C . PHE A 1 123 ? -5.208 -27.074 -7.653 1.00 0.00 118 PHE A C 2
ATOM 4217 O O . PHE A 1 123 ? -6.404 -27.185 -7.870 1.00 0.00 118 PHE A O 2
ATOM 4234 N N . PHE A 1 124 ? -4.539 -26.012 -8.014 1.00 0.00 119 PHE A N 2
ATOM 4235 C CA . PHE A 1 124 ? -5.252 -24.899 -8.661 1.00 0.00 119 PHE A CA 2
ATOM 4236 C C . PHE A 1 124 ? -5.584 -25.250 -10.098 1.00 0.00 119 PHE A C 2
ATOM 4237 O O . PHE A 1 124 ? -6.618 -24.843 -10.631 1.00 0.00 119 PHE A O 2
ATOM 4254 N N . ALA A 1 125 ? -4.820 -26.190 -10.605 1.00 0.00 120 ALA A N 2
ATOM 4255 C CA . ALA A 1 125 ? -5.138 -26.783 -11.895 1.00 0.00 120 ALA A CA 2
ATOM 4256 C C . ALA A 1 125 ? -6.398 -27.631 -11.756 1.00 0.00 120 ALA A C 2
ATOM 4257 O O . ALA A 1 125 ? -6.576 -28.326 -10.744 1.00 0.00 120 ALA A O 2
ATOM 4264 N N . PRO A 1 126 ? -7.247 -27.655 -12.764 1.00 0.00 121 PRO A N 2
ATOM 4265 C CA . PRO A 1 126 ? -8.433 -28.562 -12.767 1.00 0.00 121 PRO A CA 2
ATOM 4266 C C . PRO A 1 126 ? -7.918 -29.986 -12.806 1.00 0.00 121 PRO A C 2
ATOM 4267 O O . PRO A 1 126 ? -6.868 -30.215 -13.427 1.00 0.00 121 PRO A O 2
ATOM 4278 N N . GLN A 1 127 ? -8.583 -30.984 -12.224 1.00 0.00 122 GLN A N 2
ATOM 4279 C CA . GLN A 1 127 ? -8.151 -32.343 -12.303 1.00 0.00 122 GLN A CA 2
ATOM 4280 C C . GLN A 1 127 ? -9.317 -33.023 -13.010 1.00 0.00 122 GLN A C 2
ATOM 4281 O O . GLN A 1 127 ? -10.347 -32.373 -13.192 1.00 0.00 122 GLN A O 2
ATOM 4295 N N . PRO A 1 128 ? -9.208 -34.208 -13.506 1.00 0.00 123 PRO A N 2
ATOM 4296 C CA . PRO A 1 128 ? -10.277 -34.771 -14.385 1.00 0.00 123 PRO A CA 2
ATOM 4297 C C . PRO A 1 128 ? -11.700 -34.534 -13.804 1.00 0.00 123 PRO A C 2
ATOM 4298 O O . PRO A 1 128 ? -12.630 -34.235 -14.549 1.00 0.00 123 PRO A O 2
ATOM 4309 N N . LEU A 1 129 ? -11.867 -34.556 -12.503 1.00 0.00 124 LEU A N 2
ATOM 4310 C CA . LEU A 1 129 ? -13.169 -34.248 -11.900 1.00 0.00 124 LEU A CA 2
ATOM 4311 C C . LEU A 1 129 ? -13.610 -32.799 -12.215 1.00 0.00 124 LEU A C 2
ATOM 4312 O O . LEU A 1 129 ? -14.803 -32.518 -12.365 1.00 0.00 124 LEU A O 2
ATOM 4328 N N . ASP A 1 130 ? -12.636 -31.925 -12.434 1.00 0.00 125 ASP A N 2
ATOM 4329 C CA . ASP A 1 130 ? -12.943 -30.546 -12.840 1.00 0.00 125 ASP A CA 2
ATOM 4330 C C . ASP A 1 130 ? -13.361 -30.539 -14.292 1.00 0.00 125 ASP A C 2
ATOM 4331 O O . ASP A 1 130 ? -13.868 -29.546 -14.810 1.00 0.00 125 ASP A O 2
ATOM 4340 N N . LEU A 1 131 ? -13.122 -31.664 -14.938 1.00 0.00 126 LEU A N 2
ATOM 4341 C CA . LEU A 1 131 ? -13.485 -31.773 -16.330 1.00 0.00 126 LEU A CA 2
ATOM 4342 C C . LEU A 1 131 ? -14.986 -31.876 -16.446 1.00 0.00 126 LEU A C 2
ATOM 4343 O O . LEU A 1 131 ? -15.568 -31.380 -17.426 1.00 0.00 126 LEU A O 2
ATOM 4359 N N . GLU A 1 132 ? -15.640 -32.476 -15.442 1.00 0.00 127 GLU A N 2
ATOM 4360 C CA . GLU A 1 132 ? -17.109 -32.551 -15.447 1.00 0.00 127 GLU A CA 2
ATOM 4361 C C . GLU A 1 132 ? -17.744 -31.183 -15.082 1.00 0.00 127 GLU A C 2
ATOM 4362 O O . GLU A 1 132 ? -17.660 -30.732 -13.934 1.00 0.00 127 GLU A O 2
ATOM 4374 N N . PRO A 1 133 ? -18.393 -30.540 -16.023 1.00 0.00 128 PRO A N 2
ATOM 4375 C CA . PRO A 1 133 ? -19.090 -29.228 -15.796 1.00 0.00 128 PRO A CA 2
ATOM 4376 C C . PRO A 1 133 ? -20.406 -29.363 -15.005 1.00 0.00 128 PRO A C 2
ATOM 4377 O O . PRO A 1 133 ? -21.105 -28.362 -14.801 1.00 0.00 128 PRO A O 2
ATOM 4388 N N . ALA A 1 134 ? -20.865 -30.602 -14.780 1.00 0.00 129 ALA A N 2
ATOM 4389 C CA . ALA A 1 134 ? -22.221 -30.814 -14.265 1.00 0.00 129 ALA A CA 2
AT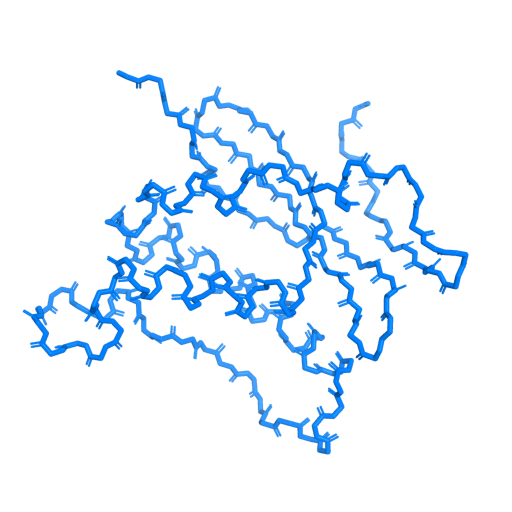OM 4390 C C . ALA A 1 134 ? -22.341 -30.527 -12.772 1.00 0.00 129 ALA A C 2
ATOM 4391 O O . ALA A 1 134 ? -21.554 -31.019 -11.963 1.00 0.00 129 ALA A O 2
ATOM 4398 N N . LEU A 1 135 ? -23.413 -29.833 -12.415 1.00 0.00 130 LEU A N 2
ATOM 4399 C CA . LEU A 1 135 ? -23.726 -29.572 -11.011 1.00 0.00 130 LEU A CA 2
ATOM 4400 C C . LEU A 1 135 ? -24.875 -30.485 -10.561 1.00 0.00 130 LEU A C 2
ATOM 4401 O O . LEU A 1 135 ? -25.881 -30.606 -11.263 1.00 0.00 130 LEU A O 2
ATOM 4417 N N . PRO A 1 136 ? -24.753 -31.118 -9.419 1.00 0.00 131 PRO A N 2
ATOM 4418 C CA . PRO A 1 136 ? -25.786 -32.086 -8.915 1.00 0.00 131 PRO A CA 2
ATOM 4419 C C . PRO A 1 136 ? -27.186 -31.460 -8.818 1.00 0.00 131 PRO A C 2
ATOM 4420 O O . PRO A 1 136 ? -27.319 -30.263 -8.579 1.00 0.00 131 PRO A O 2
ATOM 4431 N N . PRO A 1 137 ? -28.224 -32.251 -8.946 1.00 0.00 132 PRO A N 2
ATOM 4432 C CA . PRO A 1 137 ? -29.636 -31.757 -8.842 1.00 0.00 132 PRO A CA 2
ATOM 4433 C C . PRO A 1 137 ? -30.025 -31.371 -7.415 1.00 0.00 132 PRO A C 2
ATOM 4434 O O . PRO A 1 137 ? -29.466 -31.889 -6.435 1.00 0.00 132 PRO A O 2
ATOM 4445 N N . GLY A 1 138 ? -30.922 -30.405 -7.309 1.00 0.00 133 GLY A N 2
ATOM 4446 C CA . GLY A 1 138 ? -31.355 -29.900 -6.012 1.00 0.00 133 GLY A CA 2
ATOM 4447 C C . GLY A 1 138 ? -30.270 -29.026 -5.406 1.00 0.00 133 GLY A C 2
ATOM 4448 O O . GLY A 1 138 ? -30.445 -28.446 -4.341 1.00 0.00 133 GLY A O 2
ATOM 4452 N N . SER A 1 139 ? -29.131 -28.996 -6.067 1.00 0.00 134 SER A N 2
ATOM 4453 C CA . SER A 1 139 ? -27.997 -28.253 -5.551 1.00 0.00 134 SER A CA 2
ATOM 4454 C C . SER A 1 139 ? -28.271 -26.780 -5.733 1.00 0.00 134 SER A C 2
ATOM 4455 O O . SER A 1 139 ? -29.028 -26.396 -6.636 1.00 0.00 134 SER A O 2
ATOM 4463 N N . ARG A 1 140 ? -27.640 -25.947 -4.944 1.00 0.00 135 ARG A N 2
ATOM 4464 C CA . ARG A 1 140 ? -27.826 -24.523 -5.094 1.00 0.00 135 ARG A CA 2
ATOM 4465 C C . ARG A 1 140 ? -26.483 -23.870 -5.204 1.00 0.00 135 ARG A C 2
ATOM 4466 O O . ARG A 1 140 ? -25.547 -24.257 -4.515 1.00 0.00 135 ARG A O 2
ATOM 4487 N N . VAL A 1 141 ? -26.360 -22.991 -6.162 1.00 0.00 136 VAL A N 2
ATOM 4488 C CA . VAL A 1 141 ? -25.078 -22.439 -6.498 1.00 0.00 136 VAL A CA 2
ATOM 4489 C C . VAL A 1 141 ? -25.028 -20.951 -6.183 1.00 0.00 136 VAL A C 2
ATOM 4490 O O . VAL A 1 141 ? -25.908 -20.202 -6.617 1.00 0.00 136 VAL A O 2
ATOM 4503 N N . ILE A 1 142 ? -23.977 -20.508 -5.494 1.00 0.00 137 ILE A N 2
ATOM 4504 C CA . ILE A 1 142 ? -23.827 -19.098 -5.204 1.00 0.00 137 ILE A CA 2
ATOM 4505 C C . ILE A 1 142 ? -22.842 -18.497 -6.188 1.00 0.00 137 ILE A C 2
ATOM 4506 O O . ILE A 1 142 ? -21.731 -19.015 -6.383 1.00 0.00 137 ILE A O 2
ATOM 4522 N N . LEU A 1 143 ? -23.349 -17.541 -6.903 1.00 0.00 138 LEU A N 2
ATOM 4523 C CA . LEU A 1 143 ? -22.608 -16.991 -8.023 1.00 0.00 138 LEU A CA 2
ATOM 4524 C C . LEU A 1 143 ? -22.064 -15.596 -7.739 1.00 0.00 138 LEU A C 2
ATOM 4525 O O . LEU A 1 143 ? -22.710 -14.593 -8.064 1.00 0.00 138 LEU A O 2
ATOM 4541 N N . PRO A 1 144 ? -20.783 -15.532 -7.408 1.00 0.00 139 PRO A N 2
ATOM 4542 C CA . PRO A 1 144 ? -19.995 -14.256 -7.389 1.00 0.00 139 PRO A CA 2
ATOM 4543 C C . PRO A 1 144 ? -19.951 -13.695 -8.781 1.00 0.00 139 PRO A C 2
ATOM 4544 O O . PRO A 1 144 ? -19.867 -14.467 -9.737 1.00 0.00 139 PRO A O 2
ATOM 4555 N N . THR A 1 145 ? -19.869 -12.403 -8.928 1.00 0.00 140 THR A N 2
ATOM 4556 C CA . THR A 1 145 ? -19.707 -11.858 -10.251 1.00 0.00 140 THR A CA 2
ATOM 4557 C C . THR A 1 145 ? -18.236 -11.988 -10.659 1.00 0.00 140 THR A C 2
ATOM 4558 O O . THR A 1 145 ? -17.337 -11.705 -9.853 1.00 0.00 140 THR A O 2
ATOM 4569 N N . PRO A 1 146 ? -17.960 -12.451 -11.853 1.00 0.00 141 PRO A N 2
ATOM 4570 C CA . PRO A 1 146 ? -16.549 -12.647 -12.326 1.00 0.00 141 PRO A CA 2
ATOM 4571 C C . PRO A 1 146 ? -15.779 -11.337 -12.309 1.00 0.00 141 PRO A C 2
ATOM 4572 O O . PRO A 1 146 ? -16.368 -10.271 -12.439 1.00 0.00 141 PRO A O 2
ATOM 4583 N N . GLU A 1 147 ? -14.500 -11.414 -12.001 1.00 0.00 142 GLU A N 2
ATOM 4584 C CA . GLU A 1 147 ? -13.720 -10.219 -11.794 1.00 0.00 142 GLU A CA 2
ATOM 4585 C C . GLU A 1 147 ? -13.720 -9.360 -13.064 1.00 0.00 142 GLU A C 2
ATOM 4586 O O . GLU A 1 147 ? -13.875 -8.143 -12.993 1.00 0.00 142 GLU A O 2
ATOM 4598 N N . GLU A 1 148 ? -13.625 -10.007 -14.210 1.00 0.00 143 GLU A N 2
ATOM 4599 C CA . GLU A 1 148 ? -13.663 -9.300 -15.491 1.00 0.00 143 GLU A CA 2
ATOM 4600 C C . GLU A 1 148 ? -15.032 -8.661 -15.716 1.00 0.00 143 GLU A C 2
ATOM 4601 O O . GLU A 1 148 ? -15.146 -7.608 -16.357 1.00 0.00 143 GLU A O 2
ATOM 4613 N N . GLN A 1 149 ? -16.072 -9.340 -15.277 1.00 0.00 144 GLN A N 2
ATOM 4614 C CA . GLN A 1 149 ? -17.421 -8.848 -15.476 1.00 0.00 144 GLN A CA 2
ATOM 4615 C C . GLN A 1 149 ? -17.781 -7.823 -14.384 1.00 0.00 144 GLN A C 2
ATOM 4616 O O . GLN A 1 149 ? -17.547 -6.657 -14.595 1.00 0.00 144 GLN A O 2
ATOM 4631 N N . ALA A 1 7 ? -1.468 -22.285 -22.258 1.00 0.00 2 ALA A N 3
ATOM 4632 C CA . ALA A 1 7 ? -1.057 -21.407 -21.131 1.00 0.00 2 ALA A CA 3
ATOM 4633 C C . ALA A 1 7 ? 0.460 -21.394 -21.063 1.00 0.00 2 ALA A C 3
ATOM 4634 O O . ALA A 1 7 ? 1.121 -22.270 -21.628 1.00 0.00 2 ALA A O 3
ATOM 4641 N N . GLY A 1 8 ? 1.003 -20.463 -20.311 1.00 0.00 3 GLY A N 3
ATOM 4642 C CA . GLY A 1 8 ? 2.438 -20.400 -20.120 1.00 0.00 3 GLY A CA 3
ATOM 4643 C C . GLY A 1 8 ? 2.827 -21.270 -18.945 1.00 0.00 3 GLY A C 3
ATOM 4644 O O . GLY A 1 8 ? 2.310 -22.385 -18.804 1.00 0.00 3 GLY A O 3
ATOM 4648 N N . PR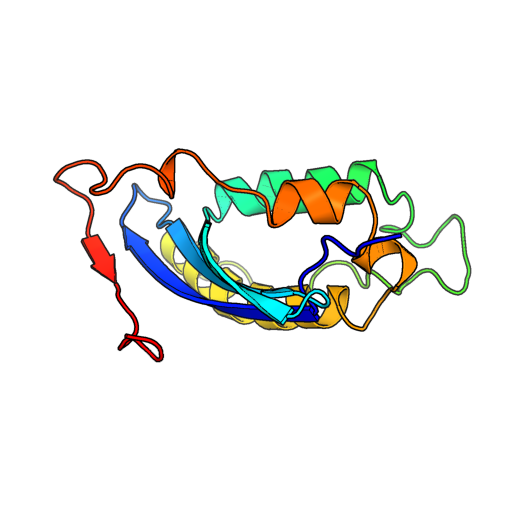O A 1 9 ? 3.721 -20.818 -18.092 1.00 0.00 4 PRO A N 3
ATOM 4649 C CA . PRO A 1 9 ? 4.149 -21.623 -16.902 1.00 0.00 4 PRO A CA 3
ATOM 4650 C C . PRO A 1 9 ? 2.983 -21.940 -15.965 1.00 0.00 4 PRO A C 3
ATOM 4651 O O . PRO A 1 9 ? 2.112 -21.103 -15.716 1.00 0.00 4 PRO A O 3
ATOM 4662 N N . ARG A 1 10 ? 2.973 -23.160 -15.474 1.00 0.00 5 ARG A N 3
ATOM 4663 C CA . ARG A 1 10 ? 1.897 -23.599 -14.608 1.00 0.00 5 ARG A CA 3
ATOM 4664 C C . ARG A 1 10 ? 2.188 -23.116 -13.204 1.00 0.00 5 ARG A C 3
ATOM 4665 O O . ARG A 1 10 ? 2.695 -23.867 -12.371 1.00 0.00 5 ARG A O 3
ATOM 4686 N N . TYR A 1 11 ? 1.818 -21.867 -12.930 1.00 0.00 6 TYR A N 3
ATOM 4687 C CA . TYR A 1 11 ? 1.957 -21.314 -11.595 1.00 0.00 6 TYR A CA 3
ATOM 4688 C C . TYR A 1 11 ? 0.862 -20.287 -11.349 1.00 0.00 6 TYR A C 3
ATOM 4689 O O . TYR A 1 11 ? 0.903 -19.189 -11.929 1.00 0.00 6 TYR A O 3
ATOM 4707 N N . PRO A 1 12 ? -0.074 -20.582 -10.480 1.00 0.00 7 PRO A N 3
ATOM 4708 C CA . PRO A 1 12 ? -1.134 -19.601 -10.072 1.00 0.00 7 PRO A CA 3
ATOM 4709 C C . PRO A 1 12 ? -0.560 -18.584 -9.102 1.00 0.00 7 PRO A C 3
ATOM 4710 O O . PRO A 1 12 ? 0.427 -18.898 -8.422 1.00 0.00 7 PRO A O 3
ATOM 4721 N N . VAL A 1 13 ? -1.022 -17.324 -9.117 1.00 0.00 8 VAL A N 3
ATOM 4722 C CA . VAL A 1 13 ? -0.395 -16.300 -8.294 1.00 0.00 8 VAL A CA 3
ATOM 4723 C C . VAL A 1 13 ? -1.354 -15.789 -7.223 1.00 0.00 8 VAL A C 3
ATOM 4724 O O . VAL A 1 13 ? -0.926 -15.181 -6.236 1.00 0.00 8 VAL A O 3
ATOM 4737 N N . SER A 1 14 ? -2.650 -15.871 -7.510 1.00 0.00 9 SER A N 3
ATOM 4738 C CA . SER A 1 14 ? -3.670 -15.350 -6.582 1.00 0.00 9 SER A CA 3
ATOM 4739 C C . SER A 1 14 ? -4.939 -16.145 -6.755 1.00 0.00 9 SER A C 3
ATOM 4740 O O . SER A 1 14 ? -5.176 -16.687 -7.841 1.00 0.00 9 SER A O 3
ATOM 4748 N N . VAL A 1 15 ? -5.790 -16.180 -5.723 1.00 0.00 10 VAL A N 3
ATOM 4749 C CA . VAL A 1 15 ? -7.051 -16.905 -5.795 1.00 0.00 10 VAL A CA 3
ATOM 4750 C C . VAL A 1 15 ? -8.128 -16.013 -5.268 1.00 0.00 10 VAL A C 3
ATOM 4751 O O . VAL A 1 15 ? -7.972 -15.470 -4.171 1.00 0.00 10 VAL A O 3
ATOM 4764 N N . GLN A 1 16 ? -9.273 -15.985 -5.896 1.00 0.00 11 GLN A N 3
ATOM 4765 C CA . GLN A 1 16 ? -10.417 -15.308 -5.319 1.00 0.00 11 GLN A CA 3
ATOM 4766 C C . GLN A 1 16 ? -11.575 -16.311 -5.325 1.00 0.00 11 GLN A C 3
ATOM 4767 O O . GLN A 1 16 ? -11.713 -17.065 -6.288 1.00 0.00 11 GLN A O 3
ATOM 4781 N N . GLY A 1 17 ? -12.392 -16.340 -4.280 1.00 0.00 12 GLY A N 3
ATOM 4782 C CA . GLY A 1 17 ? -13.507 -17.320 -4.221 1.00 0.00 12 GLY A CA 3
ATOM 4783 C C . GLY A 1 17 ? -14.443 -17.120 -5.390 1.00 0.00 12 GLY A C 3
ATOM 4784 O O . GLY A 1 17 ? -14.869 -16.000 -5.660 1.00 0.00 12 GLY A O 3
ATOM 4788 N N . ALA A 1 18 ? -14.680 -18.186 -6.130 1.00 0.00 13 ALA A N 3
ATOM 4789 C CA . ALA A 1 18 ? -15.475 -18.109 -7.347 1.00 0.00 13 ALA A CA 3
ATOM 4790 C C . ALA A 1 18 ? -16.964 -18.308 -7.096 1.00 0.00 13 ALA A C 3
ATOM 4791 O O . ALA A 1 18 ? -17.779 -17.649 -7.734 1.00 0.00 13 ALA A O 3
ATOM 4798 N N . ALA A 1 19 ? -17.335 -19.311 -6.283 1.00 0.00 14 ALA A N 3
ATOM 4799 C CA . ALA A 1 19 ? -18.759 -19.648 -6.149 1.00 0.00 14 ALA A CA 3
ATOM 4800 C C . ALA A 1 19 ? -19.047 -20.578 -4.965 1.00 0.00 14 ALA A C 3
ATOM 4801 O O . ALA A 1 19 ? -18.149 -21.205 -4.397 1.00 0.00 14 ALA A O 3
ATOM 4808 N N . LEU A 1 20 ? -20.337 -20.800 -4.789 1.00 0.00 15 LEU A N 3
ATOM 4809 C CA . LEU A 1 20 ? -20.835 -21.786 -3.837 1.00 0.00 15 LEU A CA 3
ATOM 4810 C C . LEU A 1 20 ? -21.775 -22.746 -4.585 1.00 0.00 15 LEU A C 3
ATOM 4811 O O . LEU A 1 20 ? -22.760 -22.308 -5.175 1.00 0.00 15 LEU A O 3
ATOM 4827 N N . VAL A 1 21 ? -21.522 -24.045 -4.472 1.00 0.00 16 VAL A N 3
ATOM 4828 C CA . VAL A 1 21 ? -22.418 -25.041 -5.047 1.00 0.00 16 VAL A CA 3
ATOM 4829 C C . VAL A 1 21 ? -22.923 -25.909 -3.911 1.00 0.00 16 VAL A C 3
ATOM 4830 O O . VAL A 1 21 ? -22.112 -26.589 -3.259 1.00 0.00 16 VAL A O 3
ATOM 4843 N N . GLN A 1 22 ? -24.233 -26.086 -3.780 1.00 0.00 17 GLN A N 3
ATOM 4844 C CA . GLN A 1 22 ? -24.759 -27.029 -2.814 1.00 0.00 17 GLN A CA 3
ATOM 4845 C C . GLN A 1 22 ? -25.530 -28.070 -3.596 1.00 0.00 17 GLN A C 3
ATOM 4846 O O . GLN A 1 22 ? -26.403 -27.685 -4.387 1.00 0.00 17 GLN A O 3
ATOM 4860 N N . ILE A 1 23 ? -25.302 -29.346 -3.412 1.00 0.00 18 ILE A N 3
ATOM 4861 C CA . ILE A 1 23 ? -26.095 -30.401 -3.980 1.00 0.00 18 ILE A CA 3
ATOM 4862 C C . ILE A 1 23 ? -26.558 -31.087 -2.717 1.00 0.00 18 ILE A C 3
ATOM 4863 O O . ILE A 1 23 ? -26.555 -30.385 -1.673 1.00 0.00 18 ILE A O 3
ATOM 4879 N N . LYS A 1 24 ? -27.040 -32.364 -2.721 1.00 0.00 19 LYS A N 3
ATOM 4880 C CA . LYS A 1 24 ? -27.259 -33.071 -1.417 1.00 0.00 19 LYS A CA 3
ATOM 4881 C C . LYS A 1 24 ? -26.338 -32.473 -0.353 1.00 0.00 19 LYS A C 3
ATOM 4882 O O . LYS A 1 24 ? -25.411 -31.769 -0.666 1.00 0.00 19 LYS A O 3
ATOM 4901 N N . ARG A 1 25 ? -26.536 -32.748 0.890 1.00 0.00 20 ARG A N 3
ATOM 4902 C CA . ARG A 1 25 ? -26.169 -31.732 1.885 1.00 0.00 20 ARG A CA 3
ATOM 4903 C C . ARG A 1 25 ? -24.702 -31.387 1.931 1.00 0.00 20 ARG A C 3
ATOM 4904 O O . ARG A 1 25 ? -24.298 -30.536 2.745 1.00 0.00 20 ARG A O 3
ATOM 4925 N N . LEU A 1 26 ? -23.930 -31.847 0.975 1.00 0.00 21 LEU A N 3
ATOM 4926 C CA . LEU A 1 26 ? -22.570 -31.352 0.828 1.00 0.00 21 LEU A CA 3
ATOM 4927 C C . LEU A 1 26 ? -22.631 -29.994 0.125 1.00 0.00 21 LEU A C 3
ATOM 4928 O O . LEU A 1 26 ? -23.422 -29.820 -0.807 1.00 0.00 21 LEU A O 3
ATOM 4944 N N . GLN A 1 27 ? -21.787 -29.055 0.496 1.00 0.00 22 GLN A N 3
ATOM 4945 C CA . GLN A 1 27 ? -21.736 -27.777 -0.202 1.00 0.00 22 GLN A CA 3
ATOM 4946 C C . GLN A 1 27 ? -20.330 -27.602 -0.736 1.00 0.00 22 GLN A C 3
ATOM 4947 O O . GLN A 1 27 ? -19.378 -27.865 0.012 1.00 0.00 22 GLN A O 3
ATOM 4961 N N . THR A 1 28 ? -20.135 -27.326 -2.028 1.00 0.00 23 THR A N 3
ATOM 4962 C CA . THR A 1 28 ? -18.790 -27.300 -2.577 1.00 0.00 23 THR A CA 3
ATOM 4963 C C . THR A 1 28 ? -18.394 -25.854 -2.847 1.00 0.00 23 THR A C 3
ATOM 4964 O O . THR A 1 28 ? -19.266 -24.978 -2.952 1.00 0.00 23 THR A O 3
ATOM 4975 N N . PHE A 1 29 ? -17.099 -25.575 -2.804 1.00 0.00 24 PHE A N 3
ATOM 4976 C CA . PHE A 1 29 ? -16.654 -24.190 -2.815 1.00 0.00 24 PHE A CA 3
ATOM 4977 C C . PHE A 1 29 ? -15.832 -23.859 -4.036 1.00 0.00 24 PHE A C 3
ATOM 4978 O O . PHE A 1 29 ? -14.862 -24.555 -4.343 1.00 0.00 24 PHE A O 3
ATOM 4995 N N . ALA A 1 30 ? -16.266 -22.845 -4.775 1.00 0.00 25 ALA A N 3
ATOM 4996 C CA . ALA A 1 30 ? -15.569 -22.520 -6.013 1.00 0.00 25 ALA A CA 3
ATOM 4997 C C . ALA A 1 30 ? -14.558 -21.396 -5.786 1.00 0.00 25 ALA A C 3
ATOM 4998 O O . ALA A 1 30 ? -14.808 -20.451 -5.032 1.00 0.00 25 ALA A O 3
ATOM 5005 N N . PHE A 1 31 ? -13.470 -21.463 -6.537 1.00 0.00 26 PHE A N 3
ATOM 5006 C CA . PHE A 1 31 ? -12.414 -20.461 -6.454 1.00 0.00 26 PHE A CA 3
ATOM 5007 C C . PHE A 1 31 ? -12.021 -20.015 -7.816 1.00 0.00 26 PHE A C 3
ATOM 5008 O O . PHE A 1 31 ? -12.014 -20.824 -8.741 1.00 0.00 26 PHE A O 3
ATOM 5025 N N . SER A 1 32 ? -11.500 -18.809 -7.906 1.00 0.00 27 SER A N 3
ATOM 5026 C CA . SER A 1 32 ? -10.896 -18.344 -9.118 1.00 0.00 27 SER A CA 3
ATOM 5027 C C . SER A 1 32 ? -9.459 -18.051 -8.772 1.00 0.00 27 SER A C 3
ATOM 5028 O O . SER A 1 32 ? -9.201 -17.249 -7.876 1.00 0.00 27 SER A O 3
ATOM 5036 N N . VAL A 1 33 ? -8.537 -18.697 -9.419 1.00 0.00 28 VAL A N 3
ATOM 5037 C CA . VAL A 1 33 ? -7.134 -18.491 -9.136 1.00 0.00 28 VAL A CA 3
ATOM 5038 C C . VAL A 1 33 ? -6.409 -18.169 -10.421 1.00 0.00 28 VAL A C 3
ATOM 5039 O O . VAL A 1 33 ? -6.691 -18.807 -11.447 1.00 0.00 28 VAL A O 3
ATOM 5052 N N . ARG A 1 34 ? -5.555 -17.126 -10.444 1.00 0.00 29 ARG A N 3
ATOM 5053 C CA . ARG A 1 34 ? -4.961 -16.689 -11.689 1.00 0.00 29 ARG A CA 3
ATOM 5054 C C . ARG A 1 34 ? -3.489 -17.078 -11.808 1.00 0.00 29 ARG A C 3
ATOM 5055 O O . ARG A 1 34 ? -2.799 -17.349 -10.806 1.00 0.00 29 ARG A O 3
ATOM 5076 N N . TRP A 1 35 ? -3.100 -17.220 -13.067 1.00 0.00 30 TRP A N 3
ATOM 5077 C CA . TRP A 1 35 ? -1.805 -17.788 -13.442 1.00 0.00 30 TRP A CA 3
ATOM 5078 C C . TRP A 1 35 ? -0.804 -16.723 -13.877 1.00 0.00 30 TRP A C 3
ATOM 5079 O O . TRP A 1 35 ? -1.138 -15.799 -14.626 1.00 0.00 30 TRP A O 3
ATOM 5100 N N . SER A 1 36 ? 0.437 -16.911 -13.424 1.00 0.00 31 SER A N 3
ATOM 5101 C CA . SER A 1 36 ? 1.541 -15.976 -13.720 1.00 0.00 31 SER A CA 3
ATOM 5102 C C . SER A 1 36 ? 1.677 -15.797 -15.236 1.00 0.00 31 SER A C 3
ATOM 5103 O O . SER A 1 36 ? 2.112 -14.758 -15.720 1.00 0.00 31 SER A O 3
ATOM 5111 N N . ASP A 1 37 ? 1.323 -16.836 -15.943 1.00 0.00 32 ASP A N 3
ATOM 5112 C CA . ASP A 1 37 ? 1.430 -16.814 -17.395 1.00 0.00 32 ASP A CA 3
ATOM 5113 C C . ASP A 1 37 ? 0.327 -15.898 -17.931 1.00 0.00 32 ASP A C 3
ATOM 5114 O O . ASP A 1 37 ? 0.167 -15.723 -19.147 1.00 0.00 32 ASP A O 3
ATOM 5123 N N . GLY A 1 38 ? -0.448 -15.347 -16.995 1.00 0.00 33 GLY A N 3
ATOM 5124 C CA . GLY A 1 38 ? -1.534 -14.428 -17.298 1.00 0.00 33 GLY A CA 3
ATOM 5125 C C . GLY A 1 38 ? -2.860 -15.145 -17.259 1.00 0.00 33 GLY A C 3
ATOM 5126 O O . GLY A 1 38 ? -3.920 -14.517 -17.368 1.00 0.00 33 GLY A O 3
ATOM 5130 N N . SER A 1 39 ? -2.797 -16.455 -17.222 1.00 0.00 34 SER A N 3
ATOM 5131 C CA . SER A 1 39 ? -4.006 -17.256 -17.325 1.00 0.00 34 SER A CA 3
ATOM 5132 C C . SER A 1 39 ? -4.819 -17.161 -16.042 1.00 0.00 34 SER A C 3
ATOM 5133 O O . SER A 1 39 ? -4.389 -16.548 -15.055 1.00 0.00 34 SER A O 3
ATOM 5141 N N . ASP A 1 40 ? -6.015 -17.677 -16.079 1.00 0.00 35 ASP A N 3
ATOM 5142 C CA . ASP A 1 40 ? -6.910 -17.615 -14.948 1.00 0.00 35 ASP A CA 3
ATOM 5143 C C . ASP A 1 40 ? -7.556 -18.958 -14.796 1.00 0.00 35 ASP A C 3
ATOM 5144 O O . ASP A 1 40 ? -7.672 -19.686 -15.787 1.00 0.00 35 ASP A O 3
ATOM 5153 N N . THR A 1 41 ? -8.012 -19.299 -13.610 1.00 0.00 36 THR A N 3
ATOM 5154 C CA . THR A 1 41 ? -8.689 -20.562 -13.439 1.00 0.00 36 THR A CA 3
ATOM 5155 C C . THR A 1 41 ? -9.799 -20.471 -12.389 1.00 0.00 36 THR A C 3
ATOM 5156 O O . THR A 1 41 ? -9.647 -19.788 -11.372 1.00 0.00 36 THR A O 3
ATOM 5167 N N . PHE A 1 42 ? -10.889 -21.201 -12.633 1.00 0.00 37 PHE A N 3
ATOM 5168 C CA . PHE A 1 42 ? -12.009 -21.318 -11.679 1.00 0.00 37 PHE A CA 3
ATOM 5169 C C . PHE A 1 42 ? -12.226 -22.786 -11.351 1.00 0.00 37 PHE A C 3
ATOM 5170 O O . PHE A 1 42 ? -12.359 -23.582 -12.287 1.00 0.00 37 PHE A O 3
ATOM 5187 N N . VAL A 1 43 ? -12.264 -23.216 -10.080 1.00 0.00 38 VAL A N 3
ATOM 5188 C CA . VAL A 1 43 ? -12.531 -24.624 -9.803 1.00 0.00 38 VAL A CA 3
ATOM 5189 C C . VAL A 1 43 ? -13.463 -24.740 -8.597 1.00 0.00 38 VAL A C 3
ATOM 5190 O O . VAL A 1 43 ? -13.583 -23.801 -7.810 1.00 0.00 38 VAL A O 3
ATOM 5203 N N . ARG A 1 44 ? -14.103 -25.883 -8.478 1.00 0.00 39 ARG A N 3
ATOM 5204 C CA . ARG A 1 44 ? -15.058 -26.199 -7.402 1.00 0.00 39 ARG A CA 3
ATOM 5205 C C . ARG A 1 44 ? -14.335 -27.092 -6.420 1.00 0.00 39 ARG A C 3
ATOM 5206 O O . ARG A 1 44 ? -13.471 -27.858 -6.852 1.00 0.00 39 ARG A O 3
ATOM 5227 N N . ARG A 1 45 ? -14.608 -27.009 -5.103 1.00 0.00 40 ARG A N 3
ATOM 5228 C CA . ARG A 1 45 ? -13.905 -27.842 -4.156 1.00 0.00 40 ARG A CA 3
ATOM 5229 C C . ARG A 1 45 ? -14.890 -28.387 -3.108 1.00 0.00 40 ARG A C 3
ATOM 5230 O O . ARG A 1 45 ? -15.836 -27.696 -2.721 1.00 0.00 40 ARG A O 3
ATOM 5251 N N . SER A 1 46 ? -14.456 -29.422 -2.449 1.00 0.00 41 SER A N 3
ATOM 5252 C CA . SER A 1 46 ? -15.184 -29.828 -1.227 1.00 0.00 41 SER A CA 3
ATOM 5253 C C . SER A 1 46 ? -14.473 -29.368 0.027 1.00 0.00 41 SER A C 3
ATOM 5254 O O . SER A 1 46 ? -13.267 -29.468 0.114 1.00 0.00 41 SER A O 3
ATOM 5262 N N . TRP A 1 47 ? -15.256 -29.075 1.081 1.00 0.00 42 TRP A N 3
ATOM 5263 C CA . TRP A 1 47 ? -14.696 -28.856 2.410 1.00 0.00 42 TRP A CA 3
ATOM 5264 C C . TRP A 1 47 ? -14.091 -30.133 2.952 1.00 0.00 42 TRP A C 3
ATOM 5265 O O . TRP A 1 47 ? -13.029 -30.127 3.586 1.00 0.00 42 TRP A O 3
ATOM 5286 N N . ASP A 1 48 ? -14.823 -31.219 2.744 1.00 0.00 43 ASP A N 3
ATOM 5287 C CA . ASP A 1 48 ? -14.417 -32.520 3.217 1.00 0.00 43 ASP A CA 3
ATOM 5288 C C . ASP A 1 48 ? -13.191 -32.960 2.507 1.00 0.00 43 ASP A C 3
ATOM 5289 O O . ASP A 1 48 ? -12.184 -33.342 3.141 1.00 0.00 43 ASP A O 3
ATOM 5298 N N . GLU A 1 49 ? -13.162 -32.744 1.200 1.00 0.00 44 GLU A N 3
ATOM 5299 C CA . GLU A 1 49 ? -11.998 -33.016 0.467 1.00 0.00 44 GLU A CA 3
ATOM 5300 C C . GLU A 1 49 ? -10.942 -32.052 0.871 1.00 0.00 44 GLU A C 3
ATOM 5301 O O . GLU A 1 49 ? -9.774 -32.402 0.856 1.00 0.00 44 GLU A O 3
ATOM 5313 N N . PHE A 1 50 ? -11.309 -30.792 1.211 1.00 0.00 45 PHE A N 3
ATOM 5314 C CA . PHE A 1 50 ? -10.326 -29.816 1.546 1.00 0.00 45 PHE A CA 3
ATOM 5315 C C . PHE A 1 50 ? -9.584 -30.324 2.753 1.00 0.00 45 PHE A C 3
ATOM 5316 O O . PHE A 1 50 ? -8.417 -30.222 2.825 1.00 0.00 45 PHE A O 3
ATOM 5333 N N . ARG A 1 51 ? -10.290 -30.830 3.747 1.00 0.00 46 ARG A N 3
ATOM 5334 C CA . ARG A 1 51 ? -9.606 -31.348 4.922 1.00 0.00 46 ARG A CA 3
ATOM 5335 C C . ARG A 1 51 ? -8.621 -32.450 4.554 1.00 0.00 46 ARG A C 3
ATOM 5336 O O . ARG A 1 51 ? -7.490 -32.423 5.045 1.00 0.00 46 ARG A O 3
ATOM 5357 N N . GLN A 1 52 ? -8.920 -33.235 3.521 1.00 0.00 47 GLN A N 3
ATOM 5358 C CA . GLN A 1 52 ? -7.849 -34.086 2.974 1.00 0.00 47 GLN A CA 3
ATOM 5359 C C . GLN A 1 52 ? -6.779 -33.169 2.331 1.00 0.00 47 GLN A C 3
ATOM 5360 O O . GLN A 1 52 ? -5.603 -33.473 2.312 1.00 0.00 47 GLN A O 3
ATOM 5374 N N . LEU A 1 53 ? -7.272 -32.107 1.714 1.00 0.00 48 LEU A N 3
ATOM 5375 C CA . LEU A 1 53 ? -6.389 -31.114 1.012 1.00 0.00 48 LEU A CA 3
ATOM 5376 C C . LEU A 1 53 ? -5.435 -30.431 2.037 1.00 0.00 48 LEU A C 3
ATOM 5377 O O . LEU A 1 53 ? -4.216 -30.362 1.828 1.00 0.00 48 LEU A O 3
ATOM 5393 N N . LYS A 1 54 ? -5.989 -30.036 3.187 1.00 0.00 49 LYS A N 3
ATOM 5394 C CA . LYS A 1 54 ? -5.195 -29.416 4.250 1.00 0.00 49 LYS A CA 3
ATOM 5395 C C . LYS A 1 54 ? -4.184 -30.451 4.710 1.00 0.00 49 LYS A C 3
ATOM 5396 O O . LYS A 1 54 ? -3.020 -30.174 4.956 1.00 0.00 49 LYS A O 3
ATOM 5415 N N . LYS A 1 55 ? -4.731 -31.634 4.863 1.00 0.00 50 LYS A N 3
ATOM 5416 C CA . LYS A 1 55 ? -3.963 -32.748 5.362 1.00 0.00 50 LYS A CA 3
ATOM 5417 C C . LYS A 1 55 ? -2.835 -33.004 4.378 1.00 0.00 50 LYS A C 3
ATOM 5418 O O . LYS A 1 55 ? -1.693 -33.180 4.740 1.00 0.00 50 LYS A O 3
ATOM 5437 N N . THR A 1 56 ? -3.203 -33.000 3.123 1.00 0.00 51 THR A N 3
ATOM 5438 C CA . THR A 1 56 ? -2.277 -33.298 2.058 1.00 0.00 51 THR A CA 3
ATOM 5439 C C . THR A 1 56 ? -1.136 -32.294 2.035 1.00 0.00 51 THR A C 3
ATOM 5440 O O . THR A 1 56 ? 0.044 -32.695 1.942 1.00 0.00 51 THR A O 3
ATOM 5451 N N . LEU A 1 57 ? -1.413 -30.984 2.136 1.00 0.00 52 LEU A N 3
ATOM 5452 C CA . LEU A 1 57 ? -0.313 -30.059 2.168 1.00 0.00 52 LEU A CA 3
ATOM 5453 C C . LEU A 1 57 ? 0.481 -30.282 3.459 1.00 0.00 52 LEU A C 3
ATOM 5454 O O . LEU A 1 57 ? 1.691 -30.354 3.453 1.00 0.00 52 LEU A O 3
ATOM 5470 N N . LYS A 1 58 ? -0.243 -30.406 4.559 1.00 0.00 53 LYS A N 3
ATOM 5471 C CA . LYS A 1 58 ? 0.363 -30.527 5.884 1.00 0.00 53 LYS A CA 3
ATOM 5472 C C . LYS A 1 58 ? 1.208 -31.788 6.044 1.00 0.00 53 LYS A C 3
ATOM 5473 O O . LYS A 1 58 ? 2.238 -31.754 6.716 1.00 0.00 53 LYS A O 3
ATOM 5492 N N . GLU A 1 59 ? 0.845 -32.858 5.364 1.00 0.00 54 GLU A N 3
ATOM 5493 C CA . GLU A 1 59 ? 1.698 -34.029 5.386 1.00 0.00 54 GLU A CA 3
ATOM 5494 C C . GLU A 1 59 ? 3.009 -33.670 4.665 1.00 0.00 54 GLU A C 3
ATOM 5495 O O . GLU A 1 59 ? 4.103 -34.049 5.088 1.00 0.00 54 GLU A O 3
ATOM 5507 N N . THR A 1 60 ? 2.861 -32.937 3.570 1.00 0.00 55 THR A N 3
ATOM 5508 C CA . THR A 1 60 ? 3.989 -32.470 2.772 1.00 0.00 55 THR A CA 3
ATOM 5509 C C . THR A 1 60 ? 4.877 -31.487 3.583 1.00 0.00 55 THR A C 3
ATOM 5510 O O . THR A 1 60 ? 6.112 -31.510 3.480 1.00 0.00 55 THR A O 3
ATOM 5521 N N . PHE A 1 61 ? 4.230 -30.565 4.288 1.00 0.00 56 PHE A N 3
ATOM 5522 C CA . PHE A 1 61 ? 4.924 -29.539 5.064 1.00 0.00 56 PHE A CA 3
ATOM 5523 C C . PHE A 1 61 ? 4.562 -29.673 6.555 1.00 0.00 56 PHE A C 3
ATOM 5524 O O . PHE A 1 61 ? 4.015 -28.749 7.151 1.00 0.00 56 PHE A O 3
ATOM 5541 N N . PRO A 1 62 ? 5.013 -30.727 7.203 1.00 0.00 57 PRO A N 3
ATOM 5542 C CA . PRO A 1 62 ? 4.808 -30.926 8.684 1.00 0.00 57 PRO A CA 3
ATOM 5543 C C . PRO A 1 62 ? 5.387 -29.771 9.451 1.00 0.00 57 PRO A C 3
ATOM 5544 O O . PRO A 1 62 ? 5.140 -29.584 10.646 1.00 0.00 57 PRO A O 3
ATOM 5555 N N . VAL A 1 63 ? 6.269 -29.087 8.784 1.00 0.00 58 VAL A N 3
ATOM 5556 C CA . VAL A 1 63 ? 7.020 -28.029 9.382 1.00 0.00 58 VAL A CA 3
ATOM 5557 C C . VAL A 1 63 ? 6.085 -26.934 9.902 1.00 0.00 58 VAL A C 3
ATOM 5558 O O . VAL A 1 63 ? 6.475 -26.116 10.747 1.00 0.00 58 VAL A O 3
ATOM 5571 N N . GLU A 1 64 ? 4.897 -26.885 9.331 1.00 0.00 59 GLU A N 3
ATOM 5572 C CA . GLU A 1 64 ? 3.879 -25.873 9.681 1.00 0.00 59 GLU A CA 3
ATOM 5573 C C . GLU A 1 64 ? 3.708 -25.746 11.194 1.00 0.00 59 GLU A C 3
ATOM 5574 O O . GLU A 1 64 ? 3.075 -24.806 11.679 1.00 0.00 59 GLU A O 3
ATOM 5586 N N . ALA A 1 65 ? 4.367 -26.618 11.926 1.00 0.00 60 ALA A N 3
ATOM 5587 C CA . ALA A 1 65 ? 4.352 -26.517 13.369 1.00 0.00 60 ALA A CA 3
ATOM 5588 C C . ALA A 1 65 ? 5.250 -25.360 13.785 1.00 0.00 60 ALA A C 3
ATOM 5589 O O . ALA A 1 65 ? 5.137 -24.845 14.898 1.00 0.00 60 ALA A O 3
ATOM 5596 N N . GLY A 1 66 ? 6.026 -24.858 12.825 1.00 0.00 61 GLY A N 3
ATOM 5597 C CA . GLY A 1 66 ? 6.812 -23.637 12.990 1.00 0.00 61 GLY A CA 3
ATOM 5598 C C . GLY A 1 66 ? 8.052 -23.860 13.824 1.00 0.00 61 GLY A C 3
ATOM 5599 O O . GLY A 1 66 ? 8.785 -22.908 14.114 1.00 0.00 61 GLY A O 3
ATOM 5603 N N . LEU A 1 67 ? 8.335 -25.095 14.174 1.00 0.00 62 LEU A N 3
ATOM 5604 C CA . LEU A 1 67 ? 9.527 -25.362 14.940 1.00 0.00 62 LEU A CA 3
ATOM 5605 C C . LEU A 1 67 ? 10.789 -25.311 14.066 1.00 0.00 62 LEU A C 3
ATOM 5606 O O . LEU A 1 67 ? 11.819 -24.769 14.469 1.00 0.00 62 LEU A O 3
ATOM 5622 N N . LEU A 1 68 ? 10.733 -25.975 12.917 1.00 0.00 63 LEU A N 3
ATOM 5623 C CA . LEU A 1 68 ? 11.915 -26.077 12.049 1.00 0.00 63 LEU A CA 3
ATOM 5624 C C . LEU A 1 68 ? 12.199 -24.804 11.248 1.00 0.00 63 LEU A C 3
ATOM 5625 O O . LEU A 1 68 ? 13.361 -24.463 11.021 1.00 0.00 63 LEU A O 3
ATOM 5641 N N . ARG A 1 69 ? 11.141 -24.162 10.742 1.00 0.00 64 ARG A N 3
ATOM 5642 C CA . ARG A 1 69 ? 11.301 -22.985 9.886 1.00 0.00 64 ARG A CA 3
ATOM 5643 C C . ARG A 1 69 ? 10.202 -21.962 10.087 1.00 0.00 64 ARG A C 3
ATOM 5644 O O . ARG A 1 69 ? 9.175 -22.242 10.714 1.00 0.00 64 ARG A O 3
ATOM 5665 N N . ARG A 1 70 ? 10.365 -20.835 9.402 1.00 0.00 65 ARG A N 3
ATOM 5666 C CA . ARG A 1 70 ? 9.346 -19.787 9.354 1.00 0.00 65 ARG A CA 3
ATOM 5667 C C . ARG A 1 70 ? 9.038 -19.398 7.903 1.00 0.00 65 ARG A C 3
ATOM 5668 O O . ARG A 1 70 ? 9.794 -19.725 7.003 1.00 0.00 65 ARG A O 3
ATOM 5689 N N . SER A 1 71 ? 8.012 -18.583 7.744 1.00 0.00 66 SER A N 3
ATOM 5690 C CA . SER A 1 71 ? 7.669 -17.915 6.460 1.00 0.00 66 SER A CA 3
ATOM 5691 C C . SER A 1 71 ? 7.599 -18.830 5.202 1.00 0.00 66 SER A C 3
ATOM 5692 O O . SER A 1 71 ? 6.690 -18.658 4.400 1.00 0.00 66 SER A O 3
ATOM 5700 N N . ASP A 1 72 ? 8.507 -19.792 5.015 1.00 0.00 67 ASP A N 3
ATOM 5701 C CA . ASP A 1 72 ? 8.393 -20.659 3.816 1.00 0.00 67 ASP A CA 3
ATOM 5702 C C . ASP A 1 72 ? 7.887 -22.044 4.188 1.00 0.00 67 ASP A C 3
ATOM 5703 O O . ASP A 1 72 ? 7.553 -22.866 3.317 1.00 0.00 67 ASP A O 3
ATOM 5712 N N . ARG A 1 73 ? 7.743 -22.258 5.462 1.00 0.00 68 ARG A N 3
ATOM 5713 C CA . ARG A 1 73 ? 7.140 -23.496 5.951 1.00 0.00 68 ARG A CA 3
ATOM 5714 C C . ARG A 1 73 ? 5.779 -23.270 6.587 1.00 0.00 68 ARG A C 3
ATOM 5715 O O . ARG A 1 73 ? 5.195 -24.196 7.152 1.00 0.00 68 ARG A O 3
ATOM 5736 N N . VAL A 1 74 ? 5.343 -22.032 6.640 1.00 0.00 69 VAL A N 3
ATOM 5737 C CA . VAL A 1 74 ? 4.144 -21.719 7.385 1.00 0.00 69 VAL A CA 3
ATOM 5738 C C . VAL A 1 74 ? 2.891 -22.191 6.625 1.00 0.00 69 VAL A C 3
ATOM 5739 O O . VAL A 1 74 ? 2.630 -21.766 5.502 1.00 0.00 69 VAL A O 3
ATOM 5752 N N . LEU A 1 75 ? 2.164 -23.126 7.240 1.00 0.00 70 LEU A N 3
ATOM 5753 C CA . LEU A 1 75 ? 0.969 -23.715 6.629 1.00 0.00 70 LEU A CA 3
ATOM 5754 C C . LEU A 1 75 ? -0.251 -23.714 7.623 1.00 0.00 70 LEU A C 3
ATOM 5755 O O . LEU A 1 75 ? -1.344 -24.164 7.260 1.00 0.00 70 LEU A O 3
ATOM 5771 N N . PRO A 1 76 ? -0.080 -23.320 8.898 1.00 0.00 71 PRO A N 3
ATOM 5772 C CA . PRO A 1 76 ? -1.205 -23.362 9.904 1.00 0.00 71 PRO A CA 3
ATOM 5773 C C . PRO A 1 76 ? -2.311 -22.355 9.588 1.00 0.00 71 PRO A C 3
ATOM 5774 O O . PRO A 1 76 ? -3.389 -22.393 10.186 1.00 0.00 71 PRO A O 3
ATOM 5785 N N . LYS A 1 77 ? -1.960 -21.346 8.803 1.00 0.00 72 LYS A N 3
ATOM 5786 C CA . LYS A 1 77 ? -2.836 -20.191 8.604 1.00 0.00 72 LYS A CA 3
ATOM 5787 C C . LYS A 1 77 ? -4.133 -20.537 7.865 1.00 0.00 72 LYS A C 3
ATOM 5788 O O . LYS A 1 77 ? -4.685 -19.696 7.140 1.00 0.00 72 LYS A O 3
ATOM 5807 N N . LEU A 1 78 ? -4.684 -21.704 8.136 1.00 0.00 73 LEU A N 3
ATOM 5808 C CA . LEU A 1 78 ? -6.001 -22.014 7.626 1.00 0.00 73 LEU A CA 3
ATOM 5809 C C . LEU A 1 78 ? -6.919 -22.098 8.786 1.00 0.00 73 LEU A C 3
ATOM 5810 O O . LEU A 1 78 ? -6.693 -22.917 9.692 1.00 0.00 73 LEU A O 3
ATOM 5826 N N . LEU A 1 79 ? -7.991 -21.346 8.750 1.00 0.00 74 LEU A N 3
ATOM 5827 C CA . LEU A 1 79 ? -8.940 -21.419 9.829 1.00 0.00 74 LEU A CA 3
ATOM 5828 C C . LEU A 1 79 ? -10.254 -21.946 9.282 1.00 0.00 74 LEU A C 3
ATOM 5829 O O . LEU A 1 79 ? -10.777 -21.419 8.309 1.00 0.00 74 LEU A O 3
ATOM 5845 N N . ASP A 1 80 ? -10.761 -23.019 9.872 1.00 0.00 75 ASP A N 3
ATOM 5846 C CA . ASP A 1 80 ? -12.021 -23.617 9.421 1.00 0.00 75 ASP A CA 3
ATOM 5847 C C . ASP A 1 80 ? -13.099 -23.175 10.387 1.00 0.00 75 ASP A C 3
ATOM 5848 O O . ASP A 1 80 ? -12.817 -22.993 11.579 1.00 0.00 75 ASP A O 3
ATOM 5857 N N . ALA A 1 81 ? -14.338 -23.080 9.931 1.00 0.00 76 ALA A N 3
ATOM 5858 C CA . ALA A 1 81 ? -15.397 -22.604 10.800 1.00 0.00 76 ALA A CA 3
ATOM 5859 C C . ALA A 1 81 ? -15.805 -23.666 11.807 1.00 0.00 76 ALA A C 3
ATOM 5860 O O . ALA A 1 81 ? -16.353 -24.714 11.434 1.00 0.00 76 ALA A O 3
ATOM 5867 N N . PRO A 1 82 ? -15.663 -23.365 13.069 1.00 0.00 77 PRO A N 3
ATOM 5868 C CA . PRO A 1 82 ? -16.126 -24.251 14.189 1.00 0.00 77 PRO A CA 3
ATOM 5869 C C . PRO A 1 82 ? -17.616 -24.575 14.068 1.00 0.00 77 PRO A C 3
ATOM 5870 O O . PRO A 1 82 ? -18.066 -25.660 14.456 1.00 0.00 77 PRO A O 3
ATOM 5881 N N . LEU A 1 83 ? -18.382 -23.614 13.552 1.00 0.00 78 LEU A N 3
ATOM 5882 C CA . LEU A 1 83 ? -19.824 -23.779 13.409 1.00 0.00 78 LEU A CA 3
ATOM 5883 C C . LEU A 1 83 ? -20.093 -24.816 12.327 1.00 0.00 78 LEU A C 3
ATOM 5884 O O . LEU A 1 83 ? -20.659 -24.526 11.269 1.00 0.00 78 LEU A O 3
ATOM 5900 N N . LEU A 1 84 ? -19.527 -25.983 12.553 1.00 0.00 79 LEU A N 3
ATOM 5901 C CA . LEU A 1 84 ? -19.597 -27.081 11.616 1.00 0.00 79 LEU A CA 3
ATOM 5902 C C . LEU A 1 84 ? -21.029 -27.588 11.462 1.00 0.00 79 LEU A C 3
ATOM 5903 O O . LEU A 1 84 ? -21.400 -28.057 10.385 1.00 0.00 79 LEU A O 3
ATOM 5919 N N . GLY A 1 85 ? -21.788 -27.606 12.573 1.00 0.00 80 GLY A N 3
ATOM 5920 C CA . GLY A 1 85 ? -23.136 -28.185 12.591 1.00 0.00 80 GLY A CA 3
ATOM 5921 C C . GLY A 1 85 ? -23.971 -27.760 11.399 1.00 0.00 80 GLY A C 3
ATOM 5922 O O . GLY A 1 85 ? -23.613 -26.835 10.667 1.00 0.00 80 GLY A O 3
ATOM 5926 N N . ARG A 1 86 ? -24.923 -28.611 11.079 1.00 0.00 81 ARG A N 3
ATOM 5927 C CA . ARG A 1 86 ? -25.613 -28.553 9.800 1.00 0.00 81 ARG A CA 3
ATOM 5928 C C . ARG A 1 86 ? -26.759 -27.528 9.698 1.00 0.00 81 ARG A C 3
ATOM 5929 O O . ARG A 1 86 ? -27.423 -27.489 8.663 1.00 0.00 81 ARG A O 3
ATOM 5950 N N . VAL A 1 87 ? -26.955 -26.630 10.665 1.00 0.00 82 VAL A N 3
ATOM 5951 C CA . VAL A 1 87 ? -27.941 -25.557 10.476 1.00 0.00 82 VAL A CA 3
ATOM 5952 C C . VAL A 1 87 ? -27.247 -24.424 9.717 1.00 0.00 82 VAL A C 3
ATOM 5953 O O . VAL A 1 87 ? -26.012 -24.356 9.752 1.00 0.00 82 VAL A O 3
ATOM 5966 N N . GLY A 1 88 ? -27.985 -23.410 9.222 1.00 0.00 83 GLY A N 3
ATOM 5967 C CA . GLY A 1 88 ? -27.312 -22.263 8.613 1.00 0.00 83 GLY A CA 3
ATOM 5968 C C . GLY A 1 88 ? -26.445 -22.702 7.466 1.00 0.00 83 GLY A C 3
ATOM 5969 O O . GLY A 1 88 ? -25.307 -22.289 7.360 1.00 0.00 83 GLY A O 3
ATOM 5973 N N . ARG A 1 89 ? -26.933 -23.648 6.694 1.00 0.00 84 ARG A N 3
ATOM 5974 C CA . ARG A 1 89 ? -26.100 -24.283 5.688 1.00 0.00 84 ARG A CA 3
ATOM 5975 C C . ARG A 1 89 ? -25.602 -23.280 4.664 1.00 0.00 84 ARG A C 3
ATOM 5976 O O . ARG A 1 89 ? -24.431 -23.299 4.307 1.00 0.00 84 ARG A O 3
ATOM 5997 N N . THR A 1 90 ? -26.447 -22.385 4.241 1.00 0.00 85 THR A N 3
ATOM 5998 C CA . THR A 1 90 ? -26.021 -21.349 3.321 1.00 0.00 85 THR A CA 3
ATOM 5999 C C . THR A 1 90 ? -24.963 -20.463 3.991 1.00 0.00 85 THR A C 3
ATOM 6000 O O . THR A 1 90 ? -23.899 -20.213 3.425 1.00 0.00 85 THR A O 3
ATOM 6011 N N . SER A 1 91 ? -25.225 -20.088 5.240 1.00 0.00 86 SER A N 3
ATOM 6012 C CA . SER A 1 91 ? -24.286 -19.266 6.014 1.00 0.00 86 SER A CA 3
ATOM 6013 C C . SER A 1 91 ? -22.939 -19.988 6.140 1.00 0.00 86 SER A C 3
ATOM 6014 O O . SER A 1 91 ? -21.868 -19.392 5.958 1.00 0.00 86 SER A O 3
ATOM 6022 N N . ARG A 1 92 ? -23.018 -21.278 6.366 1.00 0.00 87 ARG A N 3
ATOM 6023 C CA . ARG A 1 92 ? -21.844 -22.132 6.435 1.00 0.00 87 ARG A CA 3
ATOM 6024 C C . ARG A 1 92 ? -21.151 -22.094 5.087 1.00 0.00 87 ARG A C 3
ATOM 6025 O O . ARG A 1 92 ? -19.922 -22.105 4.999 1.00 0.00 87 ARG A O 3
ATOM 6046 N N . GLY A 1 93 ? -21.966 -22.018 4.049 1.00 0.00 88 GLY A N 3
ATOM 6047 C CA . GLY A 1 93 ? -21.430 -21.953 2.717 1.00 0.00 88 GLY A CA 3
ATOM 6048 C C . GLY A 1 93 ? -20.645 -20.665 2.521 1.00 0.00 88 GLY A C 3
ATOM 6049 O O . GLY A 1 93 ? -19.520 -20.697 2.026 1.00 0.00 88 GLY A O 3
ATOM 6053 N N . LEU A 1 94 ? -21.220 -19.509 2.852 1.00 0.00 89 LEU A N 3
ATOM 6054 C CA . LEU A 1 94 ? -20.543 -18.254 2.599 1.00 0.00 89 LEU A CA 3
ATOM 6055 C C . LEU A 1 94 ? -19.304 -18.007 3.445 1.00 0.00 89 LEU A C 3
ATOM 6056 O O . LEU A 1 94 ? -18.337 -17.417 2.954 1.00 0.00 89 LEU A O 3
ATOM 6072 N N . ALA A 1 95 ? -19.286 -18.400 4.721 1.00 0.00 90 ALA A N 3
ATOM 6073 C CA . ALA A 1 95 ? -18.100 -18.103 5.520 1.00 0.00 90 ALA A CA 3
ATOM 6074 C C . ALA A 1 95 ? -16.957 -18.978 5.067 1.00 0.00 90 ALA A C 3
ATOM 6075 O O . ALA A 1 95 ? -15.801 -18.571 5.077 1.00 0.00 90 ALA A O 3
ATOM 6082 N N . ARG A 1 96 ? -17.281 -20.249 4.865 1.00 0.00 91 ARG A N 3
ATOM 6083 C CA . ARG A 1 96 ? -16.271 -21.247 4.600 1.00 0.00 91 ARG A CA 3
ATOM 6084 C C . ARG A 1 96 ? -15.568 -20.938 3.307 1.00 0.00 91 ARG A C 3
ATOM 6085 O O . ARG A 1 96 ? -14.348 -21.031 3.232 1.00 0.00 91 ARG A O 3
ATOM 6106 N N . LEU A 1 97 ? -16.307 -20.461 2.323 1.00 0.00 92 LEU A N 3
ATOM 6107 C CA . LEU A 1 97 ? -15.702 -20.079 1.086 1.00 0.00 92 LEU A CA 3
ATOM 6108 C C . LEU A 1 97 ? -14.718 -18.960 1.367 1.00 0.00 92 LEU A C 3
ATOM 6109 O O . LEU A 1 97 ? -13.608 -18.967 0.864 1.00 0.00 92 LEU A O 3
ATOM 6125 N N . GLN A 1 98 ? -15.137 -18.003 2.171 1.00 0.00 93 GLN A N 3
ATOM 6126 C CA . GLN A 1 98 ? -14.271 -16.866 2.491 1.00 0.00 93 GLN A CA 3
ATOM 6127 C C . GLN A 1 98 ? -12.999 -17.361 3.190 1.00 0.00 93 GLN A C 3
ATOM 6128 O O . GLN A 1 98 ? -11.881 -16.903 2.878 1.00 0.00 93 GLN A O 3
ATOM 6142 N N . LEU A 1 99 ? -13.153 -18.267 4.160 1.00 0.00 94 LEU A N 3
ATOM 6143 C CA . LEU A 1 99 ? -11.985 -18.755 4.887 1.00 0.00 94 LEU A CA 3
ATOM 6144 C C . LEU A 1 99 ? -11.068 -19.463 3.909 1.00 0.00 94 LEU A C 3
ATOM 6145 O O . LEU A 1 99 ? -9.839 -19.297 3.943 1.00 0.00 94 LEU A O 3
ATOM 6161 N N . LEU A 1 100 ? -11.675 -20.270 3.051 1.00 0.00 95 LEU A N 3
ATOM 6162 C CA . LEU A 1 100 ? -10.911 -21.023 2.093 1.00 0.00 95 LEU A CA 3
ATOM 6163 C C . LEU A 1 100 ? -10.188 -20.066 1.166 1.00 0.00 95 LEU A C 3
ATOM 6164 O O . LEU A 1 100 ? -9.013 -20.279 0.867 1.00 0.00 95 LEU A O 3
ATOM 6180 N N . GLU A 1 101 ? -10.857 -18.997 0.715 1.00 0.00 96 GLU A N 3
ATOM 6181 C CA . GLU A 1 101 ? -10.177 -18.055 -0.169 1.00 0.00 96 GLU A CA 3
ATOM 6182 C C . GLU A 1 101 ? -8.987 -17.513 0.563 1.00 0.00 96 GLU A C 3
ATOM 6183 O O . GLU A 1 101 ? -7.910 -17.364 -0.008 1.00 0.00 96 GLU A O 3
ATOM 6195 N N . THR A 1 102 ? -9.213 -17.128 1.799 1.00 0.00 97 THR A N 3
ATOM 6196 C CA . THR A 1 102 ? -8.189 -16.477 2.571 1.00 0.00 97 THR A CA 3
ATOM 6197 C C . THR A 1 102 ? -6.978 -17.392 2.709 1.00 0.00 97 THR A C 3
ATOM 6198 O O . THR A 1 102 ? -5.844 -16.984 2.468 1.00 0.00 97 THR A O 3
ATOM 6209 N N . TYR A 1 103 ? -7.239 -18.637 3.000 1.00 0.00 98 TYR A N 3
ATOM 6210 C CA . TYR A 1 103 ? -6.192 -19.639 3.055 1.00 0.00 98 TYR A CA 3
ATOM 6211 C C . TYR A 1 103 ? -5.508 -19.802 1.697 1.00 0.00 98 TYR A C 3
ATOM 6212 O O . TYR A 1 103 ? -4.284 -19.845 1.612 1.00 0.00 98 TYR A O 3
ATOM 6230 N N . SER A 1 104 ? -6.310 -19.917 0.648 1.00 0.00 99 SER A N 3
ATOM 6231 C CA . SER A 1 104 ? -5.777 -20.130 -0.697 1.00 0.00 99 SER A CA 3
ATOM 6232 C C . SER A 1 104 ? -4.870 -18.967 -1.100 1.00 0.00 99 SER A C 3
ATOM 6233 O O . SER A 1 104 ? -3.747 -19.170 -1.571 1.00 0.00 99 SER A O 3
ATOM 6241 N N . ARG A 1 105 ? -5.324 -17.760 -0.805 1.00 0.00 100 ARG A N 3
ATOM 6242 C CA . ARG A 1 105 ? -4.540 -16.555 -1.046 1.00 0.00 100 ARG A CA 3
ATOM 6243 C C . ARG A 1 105 ? -3.308 -16.576 -0.186 1.00 0.00 100 ARG A C 3
ATOM 6244 O O . ARG A 1 105 ? -2.207 -16.212 -0.630 1.00 0.00 100 ARG A O 3
ATOM 6265 N N . ARG A 1 106 ? -3.474 -17.066 1.029 1.00 0.00 101 ARG A N 3
ATOM 6266 C CA . ARG A 1 106 ? -2.340 -17.201 1.892 1.00 0.00 101 ARG A CA 3
ATOM 6267 C C . ARG A 1 106 ? -1.300 -18.157 1.306 1.00 0.00 101 ARG A C 3
ATOM 6268 O O . ARG A 1 106 ? -0.173 -17.836 1.293 1.00 0.00 101 ARG A O 3
ATOM 6289 N N . LEU A 1 107 ? -1.682 -19.291 0.802 1.00 0.00 102 LEU A N 3
ATOM 6290 C CA . LEU A 1 107 ? -0.696 -20.264 0.366 1.00 0.00 102 LEU A CA 3
ATOM 6291 C C . LEU A 1 107 ? 0.157 -19.653 -0.706 1.00 0.00 102 LEU A C 3
ATOM 6292 O O . LEU A 1 107 ? 1.373 -19.826 -0.703 1.00 0.00 102 LEU A O 3
ATOM 6308 N N . LEU A 1 108 ? -0.455 -18.887 -1.580 1.00 0.00 103 LEU A N 3
ATOM 6309 C CA . LEU A 1 108 ? 0.309 -18.251 -2.619 1.00 0.00 103 LEU A CA 3
ATOM 6310 C C . LEU A 1 108 ? 1.330 -17.250 -1.972 1.00 0.00 103 LEU A C 3
ATOM 6311 O O . LEU A 1 108 ? 2.469 -17.134 -2.426 1.00 0.00 103 LEU A O 3
ATOM 6327 N N . ALA A 1 109 ? 0.898 -16.534 -0.915 1.00 0.00 104 ALA A N 3
ATOM 6328 C CA . ALA A 1 109 ? 1.762 -15.517 -0.230 1.00 0.00 104 ALA A CA 3
ATOM 6329 C C . ALA A 1 109 ? 2.035 -15.879 1.247 1.00 0.00 104 ALA A C 3
ATOM 6330 O O . ALA A 1 109 ? 2.382 -15.011 2.054 1.00 0.00 104 ALA A O 3
ATOM 6337 N N . THR A 1 110 ? 1.877 -17.136 1.574 1.00 0.00 105 THR A N 3
ATOM 6338 C CA . THR A 1 110 ? 2.135 -17.597 2.946 1.00 0.00 105 THR A CA 3
ATOM 6339 C C . THR A 1 110 ? 3.382 -18.399 3.006 1.00 0.00 105 THR A C 3
ATOM 6340 O O . THR A 1 110 ? 4.216 -18.167 3.881 1.00 0.00 105 THR A O 3
ATOM 6351 N N . ALA A 1 111 ? 3.661 -19.105 1.934 1.00 0.00 106 ALA A N 3
ATOM 6352 C CA . ALA A 1 111 ? 5.007 -19.615 1.767 1.00 0.00 106 ALA A CA 3
ATOM 6353 C C . ALA A 1 111 ? 5.212 -19.921 0.307 1.00 0.00 106 ALA A C 3
ATOM 6354 O O . ALA A 1 111 ? 4.475 -20.721 -0.259 1.00 0.00 106 ALA A O 3
ATOM 6361 N N . GLU A 1 112 ? 6.296 -19.426 -0.262 1.00 0.00 107 GLU A N 3
ATOM 6362 C CA . GLU A 1 112 ? 6.625 -19.762 -1.636 1.00 0.00 107 GLU A CA 3
ATOM 6363 C C . GLU A 1 112 ? 6.871 -21.233 -1.742 1.00 0.00 107 GLU A C 3
ATOM 6364 O O . GLU A 1 112 ? 6.644 -21.855 -2.782 1.00 0.00 107 GLU A O 3
ATOM 6376 N N . ARG A 1 113 ? 7.538 -21.720 -0.714 1.00 0.00 108 ARG A N 3
ATOM 6377 C CA . ARG A 1 113 ? 8.018 -23.049 -0.796 1.00 0.00 108 ARG A CA 3
ATOM 6378 C C . ARG A 1 113 ? 6.822 -23.955 -0.851 1.00 0.00 108 ARG A C 3
ATOM 6379 O O . ARG A 1 113 ? 6.756 -24.830 -1.721 1.00 0.00 108 ARG A O 3
ATOM 6400 N N . VAL A 1 114 ? 5.769 -23.687 -0.051 1.00 0.00 109 VAL A N 3
ATOM 6401 C CA . VAL A 1 114 ? 4.551 -24.416 -0.246 1.00 0.00 109 VAL A CA 3
ATOM 6402 C C . VAL A 1 114 ? 3.933 -24.005 -1.574 1.00 0.00 109 VAL A C 3
ATOM 6403 O O . VAL A 1 114 ? 3.342 -24.829 -2.261 1.00 0.00 109 VAL A O 3
ATOM 6416 N N . ALA A 1 115 ? 3.909 -22.684 -1.827 1.00 0.00 110 ALA A N 3
ATOM 6417 C CA . ALA A 1 115 ? 3.114 -22.130 -2.922 1.00 0.00 110 ALA A CA 3
ATOM 6418 C C . ALA A 1 115 ? 3.373 -22.715 -4.259 1.00 0.00 110 ALA A C 3
ATOM 6419 O O . ALA A 1 115 ? 2.475 -22.681 -5.104 1.00 0.00 110 ALA A O 3
ATOM 6426 N N . ARG A 1 116 ? 4.519 -23.288 -4.499 1.00 0.00 111 ARG A N 3
ATOM 6427 C CA . ARG A 1 116 ? 4.674 -23.931 -5.788 1.00 0.00 111 ARG A CA 3
ATOM 6428 C C . ARG A 1 116 ? 4.716 -25.440 -5.644 1.00 0.00 111 ARG A C 3
ATOM 6429 O O . ARG A 1 116 ? 4.487 -26.154 -6.610 1.00 0.00 111 ARG A O 3
ATOM 6450 N N . SER A 1 117 ? 4.870 -25.952 -4.440 1.00 0.00 112 SER A N 3
ATOM 6451 C CA . SER A 1 117 ? 5.111 -27.385 -4.306 1.00 0.00 112 SER A CA 3
ATOM 6452 C C . SER A 1 117 ? 4.145 -28.186 -5.164 1.00 0.00 112 SER A C 3
ATOM 6453 O O . SER A 1 117 ? 3.073 -27.694 -5.525 1.00 0.00 112 SER A O 3
ATOM 6461 N N . PRO A 1 118 ? 4.557 -29.368 -5.610 1.00 0.00 113 PRO A N 3
ATOM 6462 C CA . PRO A 1 118 ? 3.795 -30.154 -6.627 1.00 0.00 113 PRO A CA 3
ATOM 6463 C C . PRO A 1 118 ? 2.394 -30.282 -6.180 1.00 0.00 113 PRO A C 3
ATOM 6464 O O . PRO A 1 118 ? 1.450 -30.318 -6.988 1.00 0.00 113 PRO A O 3
ATOM 6475 N N . THR A 1 119 ? 2.254 -30.190 -4.897 1.00 0.00 114 THR A N 3
ATOM 6476 C CA . THR A 1 119 ? 0.981 -30.146 -4.301 1.00 0.00 114 THR A CA 3
ATOM 6477 C C . THR A 1 119 ? 0.194 -28.921 -4.766 1.00 0.00 114 THR A C 3
ATOM 6478 O O . THR A 1 119 ? -1.013 -29.054 -5.000 1.00 0.00 114 THR A O 3
ATOM 6489 N N . ILE A 1 120 ? 0.815 -27.704 -4.927 1.00 0.00 115 ILE A N 3
ATOM 6490 C CA . ILE A 1 120 ? -0.012 -26.598 -5.339 1.00 0.00 115 ILE A CA 3
ATOM 6491 C C . ILE A 1 120 ? -0.539 -26.842 -6.725 1.00 0.00 115 ILE A C 3
ATOM 6492 O O . ILE A 1 120 ? -1.686 -26.498 -7.041 1.00 0.00 115 ILE A O 3
ATOM 6508 N N . THR A 1 121 ? 0.336 -27.307 -7.588 1.00 0.00 116 THR A N 3
ATOM 6509 C CA . THR A 1 121 ? -0.020 -27.438 -8.969 1.00 0.00 116 THR A CA 3
ATOM 6510 C C . THR A 1 121 ? -1.255 -28.338 -9.151 1.00 0.00 116 THR A C 3
ATOM 6511 O O . THR A 1 121 ? -2.155 -28.002 -9.945 1.00 0.00 116 THR A O 3
ATOM 6522 N N . GLY A 1 122 ? -1.351 -29.448 -8.424 1.00 0.00 117 GLY A N 3
ATOM 6523 C CA . GLY A 1 122 ? -2.540 -30.280 -8.589 1.00 0.00 117 GLY A CA 3
ATOM 6524 C C . GLY A 1 122 ? -3.779 -29.511 -8.144 1.00 0.00 117 GLY A C 3
ATOM 6525 O O . GLY A 1 122 ? -4.822 -29.609 -8.774 1.00 0.00 117 GLY A O 3
ATOM 6529 N N . PHE A 1 123 ? -3.728 -28.919 -6.958 1.00 0.00 118 PHE A N 3
ATOM 6530 C CA . PHE A 1 123 ? -4.946 -28.349 -6.380 1.00 0.00 118 PHE A CA 3
ATOM 6531 C C . PHE A 1 123 ? -5.607 -27.244 -7.211 1.00 0.00 118 PHE A C 3
ATOM 6532 O O . PHE A 1 123 ? -6.824 -27.252 -7.360 1.00 0.00 118 PHE A O 3
ATOM 6549 N N . PHE A 1 124 ? -4.850 -26.306 -7.736 1.00 0.00 119 PHE A N 3
ATOM 6550 C CA . PHE A 1 124 ? -5.475 -25.211 -8.496 1.00 0.00 119 PHE A CA 3
ATOM 6551 C C . PHE A 1 124 ? -5.904 -25.723 -9.870 1.00 0.00 119 PHE A C 3
ATOM 6552 O O . PHE A 1 124 ? -6.852 -25.217 -10.483 1.00 0.00 119 PHE A O 3
ATOM 6569 N N . ALA A 1 125 ? -5.340 -26.854 -10.205 1.00 0.00 120 ALA A N 3
ATOM 6570 C CA . ALA A 1 125 ? -5.819 -27.605 -11.350 1.00 0.00 120 ALA A CA 3
ATOM 6571 C C . ALA A 1 125 ? -7.157 -28.256 -10.987 1.00 0.00 120 ALA A C 3
ATOM 6572 O O . ALA A 1 125 ? -7.346 -28.685 -9.842 1.00 0.00 120 ALA A O 3
ATOM 6579 N N . PRO A 1 126 ? -8.044 -28.452 -11.941 1.00 0.00 121 PRO A N 3
ATOM 6580 C CA . PRO A 1 126 ? -9.303 -29.224 -11.704 1.00 0.00 121 PRO A CA 3
ATOM 6581 C C . PRO A 1 126 ? -8.852 -30.591 -11.328 1.00 0.00 121 PRO A C 3
ATOM 6582 O O . PRO A 1 126 ? -7.831 -31.015 -11.884 1.00 0.00 121 PRO A O 3
ATOM 6593 N N . GLN A 1 127 ? -9.530 -31.380 -10.511 1.00 0.00 122 GLN A N 3
ATOM 6594 C CA . GLN A 1 127 ? -9.099 -32.723 -10.297 1.00 0.00 122 GLN A CA 3
ATOM 6595 C C . GLN A 1 127 ? -10.235 -33.497 -10.962 1.00 0.00 122 GLN A C 3
ATOM 6596 O O . GLN A 1 127 ? -11.234 -32.865 -11.324 1.00 0.00 122 GLN A O 3
ATOM 6610 N N . PRO A 1 128 ? -10.122 -34.734 -11.285 1.00 0.00 123 PRO A N 3
ATOM 6611 C CA . PRO A 1 128 ? -11.135 -35.381 -12.183 1.00 0.00 123 PRO A CA 3
ATOM 6612 C C . PRO A 1 128 ? -12.570 -35.038 -11.739 1.00 0.00 123 PRO A C 3
ATOM 6613 O O . PRO A 1 128 ? -13.443 -34.782 -12.589 1.00 0.00 123 PRO A O 3
ATOM 6624 N N . LEU A 1 129 ? -12.811 -34.944 -10.442 1.00 0.00 124 LEU A N 3
ATOM 6625 C CA . LEU A 1 129 ? -14.132 -34.565 -9.945 1.00 0.00 124 LEU A CA 3
ATOM 6626 C C . LEU A 1 129 ? -14.541 -33.155 -10.402 1.00 0.00 124 LEU A C 3
ATOM 6627 O O . LEU A 1 129 ? -15.736 -32.885 -10.595 1.00 0.00 124 LEU A O 3
ATOM 6643 N N . ASP A 1 130 ? -13.558 -32.307 -10.710 1.00 0.00 125 ASP A N 3
ATOM 6644 C CA . ASP A 1 130 ? -13.877 -31.002 -11.310 1.00 0.00 125 ASP A CA 3
ATOM 6645 C C . ASP A 1 130 ? -14.160 -31.194 -12.776 1.00 0.00 125 ASP A C 3
ATOM 6646 O O . ASP A 1 130 ? -14.727 -30.325 -13.442 1.00 0.00 125 ASP A O 3
ATOM 6655 N N . LEU A 1 131 ? -13.723 -32.334 -13.280 1.00 0.00 126 LEU A N 3
ATOM 6656 C CA . LEU A 1 131 ? -13.847 -32.680 -14.676 1.00 0.00 126 LEU A CA 3
ATOM 6657 C C . LEU A 1 131 ? -15.018 -33.631 -14.866 1.00 0.00 126 LEU A C 3
ATOM 6658 O O . LEU A 1 131 ? -15.218 -34.157 -15.962 1.00 0.00 126 LEU A O 3
ATOM 6674 N N . GLU A 1 132 ? -15.827 -33.816 -13.829 1.00 0.00 127 GLU A N 3
ATOM 6675 C CA . GLU A 1 132 ? -17.009 -34.652 -13.978 1.00 0.00 127 GLU A CA 3
ATOM 6676 C C . GLU A 1 132 ? -17.911 -34.050 -15.050 1.00 0.00 127 GLU A C 3
ATOM 6677 O O . GLU A 1 132 ? -18.190 -32.853 -15.023 1.00 0.00 127 GLU A O 3
ATOM 6689 N N . PRO A 1 133 ? -18.338 -34.829 -15.998 1.00 0.00 128 PRO A N 3
ATOM 6690 C CA . PRO A 1 133 ? -19.240 -34.346 -17.089 1.00 0.00 128 PRO A CA 3
ATOM 6691 C C . PRO A 1 133 ? -20.512 -33.693 -16.542 1.00 0.00 128 PRO A C 3
ATOM 6692 O O . PRO A 1 133 ? -20.986 -32.687 -17.085 1.00 0.00 128 PRO A O 3
ATOM 6703 N N . ALA A 1 134 ? -21.077 -34.265 -15.471 1.00 0.00 129 ALA A N 3
ATOM 6704 C CA . ALA A 1 134 ? -22.284 -33.702 -14.874 1.00 0.00 129 ALA A CA 3
ATOM 6705 C C . ALA A 1 134 ? -22.073 -33.439 -13.390 1.00 0.00 129 ALA A C 3
ATOM 6706 O O . ALA A 1 134 ? -21.463 -34.253 -12.687 1.00 0.00 129 ALA A O 3
ATOM 6713 N N . LEU A 1 135 ? -22.578 -32.314 -12.920 1.00 0.00 130 LEU A N 3
ATOM 6714 C CA . LEU A 1 135 ? -22.474 -31.985 -11.503 1.00 0.00 130 LEU A CA 3
ATOM 6715 C C . LEU A 1 135 ? -23.540 -32.764 -10.729 1.00 0.00 130 LEU A C 3
ATOM 6716 O O . LEU A 1 135 ? -24.601 -33.069 -11.276 1.00 0.00 130 LEU A O 3
ATOM 6732 N N . PRO A 1 136 ? -23.263 -33.135 -9.501 1.00 0.00 131 PRO A N 3
ATOM 6733 C CA . PRO A 1 136 ? -24.203 -33.950 -8.677 1.00 0.00 131 PRO A CA 3
ATOM 6734 C C . PRO A 1 136 ? -25.650 -33.431 -8.774 1.00 0.00 131 PRO A C 3
ATOM 6735 O O . PRO A 1 136 ? -25.876 -32.216 -8.879 1.00 0.00 131 PRO A O 3
ATOM 6746 N N . PRO A 1 137 ? -26.619 -34.321 -8.748 1.00 0.00 132 PRO A N 3
ATOM 6747 C CA . PRO A 1 137 ? -28.080 -33.959 -8.852 1.00 0.00 132 PRO A CA 3
ATOM 6748 C C . PRO A 1 137 ? -28.544 -33.016 -7.730 1.00 0.00 132 PRO A C 3
ATOM 6749 O O . PRO A 1 137 ? -28.123 -33.150 -6.577 1.00 0.00 132 PRO A O 3
ATOM 6760 N N . GLY A 1 138 ? -29.463 -32.115 -8.062 1.00 0.00 133 GLY A N 3
ATOM 6761 C CA . GLY A 1 138 ? -30.039 -31.205 -7.061 1.00 0.00 133 GLY A CA 3
ATOM 6762 C C . GLY A 1 138 ? -29.090 -30.054 -6.749 1.00 0.00 133 GLY A C 3
ATOM 6763 O O . GLY A 1 138 ? -29.151 -29.462 -5.665 1.00 0.00 133 GLY A O 3
ATOM 6767 N N . SER A 1 139 ? -28.155 -29.809 -7.648 1.00 0.00 134 SER A N 3
ATOM 6768 C CA . SER A 1 139 ? -27.102 -28.832 -7.389 1.00 0.00 134 SER A CA 3
ATOM 6769 C C . SER A 1 139 ? -27.650 -27.400 -7.437 1.00 0.00 134 SER A C 3
ATOM 6770 O O . SER A 1 139 ? -28.352 -27.030 -8.376 1.00 0.00 134 SER A O 3
ATOM 6778 N N . ARG A 1 140 ? -27.251 -26.582 -6.464 1.00 0.00 135 ARG A N 3
ATOM 6779 C CA . ARG A 1 140 ? -27.623 -25.182 -6.455 1.00 0.00 135 ARG A CA 3
ATOM 6780 C C . ARG A 1 140 ? -26.359 -24.362 -6.337 1.00 0.00 135 ARG A C 3
ATOM 6781 O O . ARG A 1 140 ? -25.524 -24.624 -5.460 1.00 0.00 135 ARG A O 3
ATOM 6802 N N . VAL A 1 141 ? -26.215 -23.395 -7.203 1.00 0.00 136 VAL A N 3
ATOM 6803 C CA . VAL A 1 141 ? -25.047 -22.562 -7.193 1.00 0.00 136 VAL A CA 3
ATOM 6804 C C . VAL A 1 141 ? -25.404 -21.101 -6.921 1.00 0.00 136 VAL A C 3
ATOM 6805 O O . VAL A 1 141 ? -26.178 -20.501 -7.667 1.00 0.00 136 VAL A O 3
ATOM 6818 N N . ILE A 1 142 ? -24.752 -20.506 -5.943 1.00 0.00 137 ILE A N 3
ATOM 6819 C CA . ILE A 1 142 ? -24.870 -19.065 -5.713 1.00 0.00 137 ILE A CA 3
ATOM 6820 C C . ILE A 1 142 ? -23.469 -18.472 -5.765 1.00 0.00 137 ILE A C 3
ATOM 6821 O O . ILE A 1 142 ? -22.564 -18.985 -5.091 1.00 0.00 137 ILE A O 3
ATOM 6837 N N . LEU A 1 143 ? -23.224 -17.533 -6.677 1.00 0.00 138 LEU A N 3
ATOM 6838 C CA . LEU A 1 143 ? -21.865 -17.051 -6.895 1.00 0.00 138 LEU A CA 3
ATOM 6839 C C . LEU A 1 143 ? -21.664 -15.591 -6.444 1.00 0.00 138 LEU A C 3
ATOM 6840 O O . LEU A 1 143 ? -22.439 -14.714 -6.843 1.00 0.00 138 LEU A O 3
ATOM 6856 N N . PRO A 1 144 ? -20.487 -15.295 -5.941 1.00 0.00 139 PRO A N 3
ATOM 6857 C CA . PRO A 1 144 ? -19.956 -13.895 -5.808 1.00 0.00 139 PRO A CA 3
ATOM 6858 C C . PRO A 1 144 ? -19.818 -13.307 -7.195 1.00 0.00 139 PRO A C 3
ATOM 6859 O O . PRO A 1 144 ? -19.549 -14.062 -8.141 1.00 0.00 139 PRO A O 3
ATOM 6870 N N . THR A 1 145 ? -19.883 -11.998 -7.340 1.00 0.00 140 THR A N 3
ATOM 6871 C CA . THR A 1 145 ? -19.652 -11.446 -8.657 1.00 0.00 140 THR A CA 3
ATOM 6872 C C . THR A 1 145 ? -18.184 -11.685 -9.005 1.00 0.00 140 THR A C 3
ATOM 6873 O O . THR A 1 145 ? -17.306 -11.408 -8.180 1.00 0.00 140 THR A O 3
ATOM 6884 N N . PRO A 1 146 ? -17.889 -12.261 -10.148 1.00 0.00 141 PRO A N 3
ATOM 6885 C CA . PRO A 1 146 ? -16.482 -12.661 -10.471 1.00 0.00 141 PRO A CA 3
ATOM 6886 C C . PRO A 1 146 ? -15.557 -11.451 -10.427 1.00 0.00 141 PRO A C 3
ATOM 6887 O O . PRO A 1 146 ? -15.915 -10.371 -10.900 1.00 0.00 141 PRO A O 3
ATOM 6898 N N . GLU A 1 147 ? -14.381 -11.661 -9.872 1.00 0.00 142 GLU A N 3
ATOM 6899 C CA . GLU A 1 147 ? -13.382 -10.602 -9.732 1.00 0.00 142 GLU A CA 3
ATOM 6900 C C . GLU A 1 147 ? -13.977 -9.323 -9.120 1.00 0.00 142 GLU A C 3
ATOM 6901 O O . GLU A 1 147 ? -13.261 -8.340 -8.916 1.00 0.00 142 GLU A O 3
ATOM 6913 N N . GLU A 1 148 ? -15.252 -9.374 -8.744 1.00 0.00 143 GLU A N 3
ATOM 6914 C CA . GLU A 1 148 ? -15.894 -8.260 -8.082 1.00 0.00 143 GLU A CA 3
ATOM 6915 C C . GLU A 1 148 ? -16.496 -8.766 -6.785 1.00 0.00 143 GLU A C 3
ATOM 6916 O O . GLU A 1 148 ? -15.928 -9.653 -6.153 1.00 0.00 143 GLU A O 3
ATOM 6928 N N . GLN A 1 149 ? -17.627 -8.209 -6.378 1.00 0.00 144 GLN A N 3
ATOM 6929 C CA . GLN A 1 149 ? -18.275 -8.638 -5.144 1.00 0.00 144 GLN A CA 3
ATOM 6930 C C . GLN A 1 149 ? -19.619 -9.293 -5.451 1.00 0.00 144 GLN A C 3
ATOM 6931 O O . GLN A 1 149 ? -20.546 -8.590 -5.772 1.00 0.00 144 GLN A O 3
ATOM 6946 N N . ALA A 1 7 ? -1.467 -29.404 -17.927 1.00 0.00 2 ALA A N 4
ATOM 6947 C CA . ALA A 1 7 ? -0.287 -30.286 -18.075 1.00 0.00 2 ALA A CA 4
ATOM 6948 C C . ALA A 1 7 ? 0.949 -29.511 -17.671 1.00 0.00 2 ALA A C 4
ATOM 6949 O O . ALA A 1 7 ? 1.372 -29.575 -16.515 1.00 0.00 2 ALA A O 4
ATOM 6956 N N . GLY A 1 8 ? 1.543 -28.790 -18.621 1.00 0.00 3 GLY A N 4
ATOM 6957 C CA . GLY A 1 8 ? 2.759 -28.036 -18.346 1.00 0.00 3 GLY A CA 4
ATOM 6958 C C . GLY A 1 8 ? 2.589 -27.211 -17.068 1.00 0.00 3 GLY A C 4
ATOM 6959 O O . GLY A 1 8 ? 1.521 -26.640 -16.849 1.00 0.00 3 GLY A O 4
ATOM 6963 N N . PRO A 1 9 ? 3.515 -27.300 -16.139 1.00 0.00 4 PRO A N 4
ATOM 6964 C CA . PRO A 1 9 ? 3.327 -26.689 -14.787 1.00 0.00 4 PRO A CA 4
ATOM 6965 C C . PRO A 1 9 ? 3.291 -25.171 -14.819 1.00 0.00 4 PRO A C 4
ATOM 6966 O O . PRO A 1 9 ? 4.130 -24.521 -15.465 1.00 0.00 4 PRO A O 4
ATOM 6977 N N . ARG A 1 10 ? 2.431 -24.625 -13.988 1.00 0.00 5 ARG A N 4
ATOM 6978 C CA . ARG A 1 10 ? 2.379 -23.186 -13.761 1.00 0.00 5 ARG A CA 4
ATOM 6979 C C . ARG A 1 10 ? 2.060 -22.929 -12.319 1.00 0.00 5 ARG A C 4
ATOM 6980 O O . ARG A 1 10 ? 1.292 -23.685 -11.717 1.00 0.00 5 ARG A O 4
ATOM 7001 N N . TYR A 1 11 ? 2.554 -21.832 -11.769 1.00 0.00 6 TYR A N 4
ATOM 7002 C CA . TYR A 1 11 ? 2.213 -21.481 -10.419 1.00 0.00 6 TYR A CA 4
ATOM 7003 C C . TYR A 1 11 ? 1.173 -20.380 -10.426 1.00 0.00 6 TYR A C 4
ATOM 7004 O O . TYR A 1 11 ? 1.409 -19.305 -10.961 1.00 0.00 6 TYR A O 4
ATOM 7022 N N . PRO A 1 12 ? 0.054 -20.602 -9.815 1.00 0.00 7 PRO A N 4
ATOM 7023 C CA . PRO A 1 12 ? -0.989 -19.556 -9.643 1.00 0.00 7 PRO A CA 4
ATOM 7024 C C . PRO A 1 12 ? -0.527 -18.505 -8.641 1.00 0.00 7 PRO A C 4
ATOM 7025 O O . PRO A 1 12 ? 0.445 -18.736 -7.914 1.00 0.00 7 PRO A O 4
ATOM 7036 N N . VAL A 1 13 ? -1.002 -17.279 -8.753 1.00 0.00 8 VAL A N 4
ATOM 7037 C CA . VAL A 1 13 ? -0.448 -16.207 -7.994 1.00 0.00 8 VAL A CA 4
ATOM 7038 C C . VAL A 1 13 ? -1.431 -15.691 -6.949 1.00 0.00 8 VAL A C 4
ATOM 7039 O O . VAL A 1 13 ? -1.031 -15.072 -5.966 1.00 0.00 8 VAL A O 4
ATOM 7052 N N . SER A 1 14 ? -2.702 -15.764 -7.260 1.00 0.00 9 SER A N 4
ATOM 7053 C CA . SER A 1 14 ? -3.744 -15.199 -6.372 1.00 0.00 9 SER A CA 4
ATOM 7054 C C . SER A 1 14 ? -5.039 -15.951 -6.564 1.00 0.00 9 SER A C 4
ATOM 7055 O O . SER A 1 14 ? -5.258 -16.519 -7.628 1.00 0.00 9 SER A O 4
ATOM 7063 N N . VAL A 1 15 ? -5.890 -15.987 -5.535 1.00 0.00 10 VAL A N 4
ATOM 7064 C CA . VAL A 1 15 ? -7.147 -16.734 -5.617 1.00 0.00 10 VAL A CA 4
ATOM 7065 C C . VAL A 1 15 ? -8.256 -15.947 -4.956 1.00 0.00 10 VAL A C 4
ATOM 7066 O O . VAL A 1 15 ? -8.100 -15.585 -3.780 1.00 0.00 10 VAL A O 4
ATOM 7079 N N . GLN A 1 16 ? -9.469 -15.963 -5.518 1.00 0.00 11 GLN A N 4
ATOM 7080 C CA . GLN A 1 16 ? -10.650 -15.508 -4.778 1.00 0.00 11 GLN A CA 4
ATOM 7081 C C . GLN A 1 16 ? -11.762 -16.530 -5.084 1.00 0.00 11 GLN A C 4
ATOM 7082 O O . GLN A 1 16 ? -11.672 -17.242 -6.074 1.00 0.00 11 GLN A O 4
ATOM 7096 N N . GLY A 1 17 ? -12.767 -16.643 -4.229 1.00 0.00 12 GLY A N 4
ATOM 7097 C CA . GLY A 1 17 ? -13.799 -17.678 -4.397 1.00 0.00 12 GLY A CA 4
ATOM 7098 C C . GLY A 1 17 ? -14.532 -17.528 -5.725 1.00 0.00 12 GLY A C 4
ATOM 7099 O O . GLY A 1 17 ? -14.886 -16.415 -6.126 1.00 0.00 12 GLY A O 4
ATOM 7103 N N . ALA A 1 18 ? -14.697 -18.644 -6.442 1.00 0.00 13 ALA A N 4
ATOM 7104 C CA . ALA A 1 18 ? -15.360 -18.609 -7.752 1.00 0.00 13 ALA A CA 4
ATOM 7105 C C . ALA A 1 18 ? -16.872 -18.803 -7.652 1.00 0.00 13 ALA A C 4
ATOM 7106 O O . ALA A 1 18 ? -17.621 -18.185 -8.404 1.00 0.00 13 ALA A O 4
ATOM 7113 N N . ALA A 1 19 ? -17.301 -19.823 -6.895 1.00 0.00 14 ALA A N 4
ATOM 7114 C CA . ALA A 1 19 ? -18.706 -20.249 -6.935 1.00 0.00 14 ALA A CA 4
ATOM 7115 C C . ALA A 1 19 ? -19.127 -20.979 -5.667 1.00 0.00 14 ALA A C 4
ATOM 7116 O O . ALA A 1 19 ? -18.291 -21.513 -4.924 1.00 0.00 14 ALA A O 4
ATOM 7123 N N . LEU A 1 20 ? -20.429 -21.141 -5.528 1.00 0.00 15 LEU A N 4
ATOM 7124 C CA . LEU A 1 20 ? -20.996 -21.903 -4.443 1.00 0.00 15 LEU A CA 4
ATOM 7125 C C . LEU A 1 20 ? -21.905 -22.997 -5.025 1.00 0.00 15 LEU A C 4
ATOM 7126 O O . LEU A 1 20 ? -22.875 -22.683 -5.716 1.00 0.00 15 LEU A O 4
ATOM 7142 N N . VAL A 1 21 ? -21.662 -24.255 -4.653 1.00 0.00 16 VAL A N 4
ATOM 7143 C CA . VAL A 1 21 ? -22.561 -25.351 -5.020 1.00 0.00 16 VAL A CA 4
ATOM 7144 C C . VAL A 1 21 ? -23.084 -25.979 -3.745 1.00 0.00 16 VAL A C 4
ATOM 7145 O O . VAL A 1 21 ? -22.286 -26.510 -2.960 1.00 0.00 16 VAL A O 4
ATOM 7158 N N . GLN A 1 22 ? -24.394 -26.110 -3.590 1.00 0.00 17 GLN A N 4
ATOM 7159 C CA . GLN A 1 22 ? -24.931 -26.876 -2.481 1.00 0.00 17 GLN A CA 4
ATOM 7160 C C . GLN A 1 22 ? -25.706 -28.000 -3.090 1.00 0.00 17 GLN A C 4
ATOM 7161 O O . GLN A 1 22 ? -26.737 -27.721 -3.722 1.00 0.00 17 GLN A O 4
ATOM 7175 N N . ILE A 1 23 ? -25.386 -29.240 -2.846 1.00 0.00 18 ILE A N 4
ATOM 7176 C CA . ILE A 1 23 ? -26.233 -30.344 -3.205 1.00 0.00 18 ILE A CA 4
ATOM 7177 C C . ILE A 1 23 ? -26.462 -30.957 -1.832 1.00 0.00 18 ILE A C 4
ATOM 7178 O O . ILE A 1 23 ? -25.916 -30.378 -0.918 1.00 0.00 18 ILE A O 4
ATOM 7194 N N . LYS A 1 24 ? -26.952 -32.232 -1.741 1.00 0.00 19 LYS A N 4
ATOM 7195 C CA . LYS A 1 24 ? -27.080 -33.023 -0.427 1.00 0.00 19 LYS A CA 4
ATOM 7196 C C . LYS A 1 24 ? -26.330 -32.358 0.785 1.00 0.00 19 LYS A C 4
ATOM 7197 O O . LYS A 1 24 ? -26.374 -31.168 0.910 1.00 0.00 19 LYS A O 4
ATOM 7216 N N . ARG A 1 25 ? -26.260 -32.994 1.932 1.00 0.00 20 ARG A N 4
ATOM 7217 C CA . ARG A 1 25 ? -26.023 -32.159 3.117 1.00 0.00 20 ARG A CA 4
ATOM 7218 C C . ARG A 1 25 ? -24.619 -31.524 3.040 1.00 0.00 20 ARG A C 4
ATOM 7219 O O . ARG A 1 25 ? -24.155 -30.911 4.002 1.00 0.00 20 ARG A O 4
ATOM 7240 N N . LEU A 1 26 ? -23.947 -31.657 1.880 1.00 0.00 21 LEU A N 4
ATOM 7241 C CA . LEU A 1 26 ? -22.617 -31.071 1.702 1.00 0.00 21 LEU A CA 4
ATOM 7242 C C . LEU A 1 26 ? -22.694 -29.949 0.631 1.00 0.00 21 LEU A C 4
ATOM 7243 O O . LEU A 1 26 ? -23.434 -30.062 -0.334 1.00 0.00 21 LEU A O 4
ATOM 7259 N N . GLN A 1 27 ? -21.896 -28.900 0.783 1.00 0.00 22 GLN A N 4
ATOM 7260 C CA . GLN A 1 27 ? -21.871 -27.789 -0.201 1.00 0.00 22 GLN A CA 4
ATOM 7261 C C . GLN A 1 27 ? -20.454 -27.649 -0.739 1.00 0.00 22 GLN A C 4
ATOM 7262 O O . GLN A 1 27 ? -19.513 -27.895 0.026 1.00 0.00 22 GLN A O 4
ATOM 7276 N N . THR A 1 28 ? -20.233 -27.438 -2.051 1.00 0.00 23 THR A N 4
ATOM 7277 C CA . THR A 1 28 ? -18.877 -27.427 -2.597 1.00 0.00 23 THR A CA 4
ATOM 7278 C C . THR A 1 28 ? -18.488 -25.993 -2.928 1.00 0.00 23 THR A C 4
ATOM 7279 O O . THR A 1 28 ? -19.370 -25.169 -3.239 1.00 0.00 23 THR A O 4
ATOM 7290 N N . PHE A 1 29 ? -17.215 -25.648 -2.690 1.00 0.00 24 PHE A N 4
ATOM 7291 C CA . PHE A 1 29 ? -16.823 -24.247 -2.731 1.00 0.00 24 PHE A CA 4
ATOM 7292 C C . PHE A 1 29 ? -15.836 -23.976 -3.836 1.00 0.00 24 PHE A C 4
ATOM 7293 O O . PHE A 1 29 ? -14.838 -24.672 -3.975 1.00 0.00 24 PHE A O 4
ATOM 7310 N N . ALA A 1 30 ? -16.204 -23.025 -4.674 1.00 0.00 25 ALA A N 4
ATOM 7311 C CA . ALA A 1 30 ? -15.433 -22.757 -5.874 1.00 0.00 25 ALA A CA 4
ATOM 7312 C C . ALA A 1 30 ? -14.449 -21.606 -5.653 1.00 0.00 25 ALA A C 4
ATOM 7313 O O . ALA A 1 30 ? -14.702 -20.675 -4.888 1.00 0.00 25 ALA A O 4
ATOM 7320 N N . PHE A 1 31 ? -13.369 -21.658 -6.400 1.00 0.00 26 PHE A N 4
ATOM 7321 C CA . PHE A 1 31 ? -12.315 -20.640 -6.305 1.00 0.00 26 PHE A CA 4
ATOM 7322 C C . PHE A 1 31 ? -11.951 -20.122 -7.660 1.00 0.00 26 PHE A C 4
ATOM 7323 O O . PHE A 1 31 ? -11.994 -20.869 -8.635 1.00 0.00 26 PHE A O 4
ATOM 7340 N N . SER A 1 32 ? -11.417 -18.905 -7.686 1.00 0.00 27 SER A N 4
ATOM 7341 C CA . SER A 1 32 ? -10.843 -18.360 -8.882 1.00 0.00 27 SER A CA 4
ATOM 7342 C C . SER A 1 32 ? -9.393 -18.055 -8.533 1.00 0.00 27 SER A C 4
ATOM 7343 O O . SER A 1 32 ? -9.150 -17.309 -7.586 1.00 0.00 27 SER A O 4
ATOM 7351 N N . VAL A 1 33 ? -8.456 -18.681 -9.200 1.00 0.00 28 VAL A N 4
ATOM 7352 C CA . VAL A 1 33 ? -7.036 -18.510 -8.887 1.00 0.00 28 VAL A CA 4
ATOM 7353 C C . VAL A 1 33 ? -6.264 -18.149 -10.159 1.00 0.00 28 VAL A C 4
ATOM 7354 O O . VAL A 1 33 ? -6.529 -18.755 -11.198 1.00 0.00 28 VAL A O 4
ATOM 7367 N N . ARG A 1 34 ? -5.341 -17.140 -10.140 1.00 0.00 29 ARG A N 4
ATOM 7368 C CA . ARG A 1 34 ? -4.695 -16.678 -11.392 1.00 0.00 29 ARG A CA 4
ATOM 7369 C C . ARG A 1 34 ? -3.246 -17.153 -11.520 1.00 0.00 29 ARG A C 4
ATOM 7370 O O . ARG A 1 34 ? -2.538 -17.263 -10.517 1.00 0.00 29 ARG A O 4
ATOM 7391 N N . TRP A 1 35 ? -2.833 -17.423 -12.777 1.00 0.00 30 TRP A N 4
ATOM 7392 C CA . TRP A 1 35 ? -1.435 -17.852 -13.059 1.00 0.00 30 TRP A CA 4
ATOM 7393 C C . TRP A 1 35 ? -0.640 -16.728 -13.722 1.00 0.00 30 TRP A C 4
ATOM 7394 O O . TRP A 1 35 ? -1.194 -15.946 -14.522 1.00 0.00 30 TRP A O 4
ATOM 7415 N N . SER A 1 36 ? 0.644 -16.621 -13.337 1.00 0.00 31 SER A N 4
ATOM 7416 C CA . SER A 1 36 ? 1.497 -15.509 -13.806 1.00 0.00 31 SER A CA 4
ATOM 7417 C C . SER A 1 36 ? 1.488 -15.456 -15.337 1.00 0.00 31 SER A C 4
ATOM 7418 O O . SER A 1 36 ? 1.760 -14.417 -15.939 1.00 0.00 31 SER A O 4
ATOM 7426 N N . ASP A 1 37 ? 1.080 -16.559 -15.942 1.00 0.00 32 ASP A N 4
ATOM 7427 C CA . ASP A 1 37 ? 1.020 -16.656 -17.413 1.00 0.00 32 ASP A CA 4
ATOM 7428 C C . ASP A 1 37 ? -0.111 -15.768 -17.915 1.00 0.00 32 ASP A C 4
ATOM 7429 O O . ASP A 1 37 ? -0.326 -15.615 -19.120 1.00 0.00 32 ASP A O 4
ATOM 7438 N N . GLY A 1 38 ? -0.831 -15.209 -16.973 1.00 0.00 33 GLY A N 4
ATOM 7439 C CA . GLY A 1 38 ? -1.921 -14.292 -17.247 1.00 0.00 33 GLY A CA 4
ATOM 7440 C C . GLY A 1 38 ? -3.222 -15.010 -17.183 1.00 0.00 33 GLY A C 4
ATOM 7441 O O . GLY A 1 38 ? -4.305 -14.397 -17.142 1.00 0.00 33 GLY A O 4
ATOM 7445 N N . SER A 1 39 ? -3.127 -16.300 -17.150 1.00 0.00 34 SER A N 4
ATOM 7446 C CA . SER A 1 39 ? -4.298 -17.130 -17.134 1.00 0.00 34 SER A CA 4
ATOM 7447 C C . SER A 1 39 ? -4.972 -17.026 -15.796 1.00 0.00 34 SER A C 4
ATOM 7448 O O . SER A 1 39 ? -4.309 -16.849 -14.754 1.00 0.00 34 SER A O 4
ATOM 7456 N N . ASP A 1 40 ? -6.262 -17.230 -15.809 1.00 0.00 35 ASP A N 4
ATOM 7457 C CA . ASP A 1 40 ? -7.032 -17.284 -14.593 1.00 0.00 35 ASP A CA 4
ATOM 7458 C C . ASP A 1 40 ? -7.569 -18.680 -14.457 1.00 0.00 35 ASP A C 4
ATOM 7459 O O . ASP A 1 40 ? -7.795 -19.349 -15.465 1.00 0.00 35 ASP A O 4
ATOM 7468 N N . THR A 1 41 ? -7.895 -19.082 -13.270 1.00 0.00 36 THR A N 4
ATOM 7469 C CA . THR A 1 41 ? -8.560 -20.351 -13.117 1.00 0.00 36 THR A CA 4
ATOM 7470 C C . THR A 1 41 ? -9.685 -20.224 -12.136 1.00 0.00 36 THR A C 4
ATOM 7471 O O . THR A 1 41 ? -9.568 -19.528 -11.129 1.00 0.00 36 THR A O 4
ATOM 7482 N N . PHE A 1 42 ? -10.779 -20.886 -12.453 1.00 0.00 37 PHE A N 4
ATOM 7483 C CA . PHE A 1 42 ? -11.917 -20.966 -11.579 1.00 0.00 37 PHE A CA 4
ATOM 7484 C C . PHE A 1 42 ? -12.249 -22.426 -11.400 1.00 0.00 37 PHE A C 4
ATOM 7485 O O . PHE A 1 42 ? -12.342 -23.133 -12.394 1.00 0.00 37 PHE A O 4
ATOM 7502 N N . VAL A 1 43 ? -12.293 -22.945 -10.183 1.00 0.00 38 VAL A N 4
ATOM 7503 C CA . VAL A 1 43 ? -12.540 -24.359 -10.007 1.00 0.00 38 VAL A CA 4
ATOM 7504 C C . VAL A 1 43 ? -13.535 -24.557 -8.869 1.00 0.00 38 VAL A C 4
ATOM 7505 O O . VAL A 1 43 ? -13.678 -23.674 -8.005 1.00 0.00 38 VAL A O 4
ATOM 7518 N N . ARG A 1 44 ? -14.202 -25.705 -8.842 1.00 0.00 39 ARG A N 4
ATOM 7519 C CA . ARG A 1 44 ? -15.172 -26.059 -7.805 1.00 0.00 39 ARG A CA 4
ATOM 7520 C C . ARG A 1 44 ? -14.464 -27.024 -6.882 1.00 0.00 39 ARG A C 4
ATOM 7521 O O . ARG A 1 44 ? -13.620 -27.801 -7.366 1.00 0.00 39 ARG A O 4
ATOM 7542 N N . ARG A 1 45 ? -14.752 -27.022 -5.574 1.00 0.00 40 ARG A N 4
ATOM 7543 C CA . ARG A 1 45 ? -14.067 -27.947 -4.697 1.00 0.00 40 ARG A CA 4
ATOM 7544 C C . ARG A 1 45 ? -15.054 -28.585 -3.732 1.00 0.00 40 ARG A C 4
ATOM 7545 O O . ARG A 1 45 ? -15.921 -27.904 -3.176 1.00 0.00 40 ARG A O 4
ATOM 7566 N N . SER A 1 46 ? -14.736 -29.776 -3.331 1.00 0.00 41 SER A N 4
ATOM 7567 C CA . SER A 1 46 ? -15.546 -30.391 -2.310 1.00 0.00 41 SER A CA 4
ATOM 7568 C C . SER A 1 46 ? -15.101 -29.853 -0.975 1.00 0.00 41 SER A C 4
ATOM 7569 O O . SER A 1 46 ? -13.907 -29.714 -0.746 1.00 0.00 41 SER A O 4
ATOM 7577 N N . TRP A 1 47 ? -16.039 -29.729 -0.057 1.00 0.00 42 TRP A N 4
ATOM 7578 C CA . TRP A 1 47 ? -15.705 -29.362 1.317 1.00 0.00 42 TRP A CA 4
ATOM 7579 C C . TRP A 1 47 ? -14.894 -30.473 1.946 1.00 0.00 42 TRP A C 4
ATOM 7580 O O . TRP A 1 47 ? -13.866 -30.252 2.596 1.00 0.00 42 TRP A O 4
ATOM 7601 N N . ASP A 1 48 ? -15.377 -31.662 1.679 1.00 0.00 43 ASP A N 4
ATOM 7602 C CA . ASP A 1 48 ? -14.750 -32.858 2.143 1.00 0.00 43 ASP A CA 4
ATOM 7603 C C . ASP A 1 48 ? -13.396 -33.002 1.539 1.00 0.00 43 ASP A C 4
ATOM 7604 O O . ASP A 1 48 ? -12.428 -33.332 2.252 1.00 0.00 43 ASP A O 4
ATOM 7613 N N . GLU A 1 49 ? -13.265 -32.689 0.249 1.00 0.00 44 GLU A N 4
ATOM 7614 C CA . GLU A 1 49 ? -11.996 -32.781 -0.367 1.00 0.00 44 GLU A CA 4
ATOM 7615 C C . GLU A 1 49 ? -11.079 -31.727 0.099 1.00 0.00 44 GLU A C 4
ATOM 7616 O O . GLU A 1 49 ? -9.890 -31.990 0.122 1.00 0.00 44 GLU A O 4
ATOM 7628 N N . PHE A 1 50 ? -11.522 -30.486 0.396 1.00 0.00 45 PHE A N 4
ATOM 7629 C CA . PHE A 1 50 ? -10.591 -29.446 0.739 1.00 0.00 45 PHE A CA 4
ATOM 7630 C C . PHE A 1 50 ? -9.848 -29.830 1.995 1.00 0.00 45 PHE A C 4
ATOM 7631 O O . PHE A 1 50 ? -8.657 -29.655 2.090 1.00 0.00 45 PHE A O 4
ATOM 7648 N N . ARG A 1 51 ? -10.595 -30.260 3.012 1.00 0.00 46 ARG A N 4
ATOM 7649 C CA . ARG A 1 51 ? -9.994 -30.538 4.299 1.00 0.00 46 ARG A CA 4
ATOM 7650 C C . ARG A 1 51 ? -8.994 -31.651 4.152 1.00 0.00 46 ARG A C 4
ATOM 7651 O O . ARG A 1 51 ? -7.895 -31.581 4.692 1.00 0.00 46 ARG A O 4
ATOM 7672 N N . GLN A 1 52 ? -9.299 -32.582 3.269 1.00 0.00 47 GLN A N 4
ATOM 7673 C CA . GLN A 1 52 ? -8.297 -33.586 2.921 1.00 0.00 47 GLN A CA 4
ATOM 7674 C C . GLN A 1 52 ? -7.153 -32.919 2.131 1.00 0.00 47 GLN A C 4
ATOM 7675 O O . GLN A 1 52 ? -5.987 -33.291 2.219 1.00 0.00 47 GLN A O 4
ATOM 7689 N N . LEU A 1 53 ? -7.578 -32.033 1.267 1.00 0.00 48 LEU A N 4
ATOM 7690 C CA . LEU A 1 53 ? -6.632 -31.402 0.310 1.00 0.00 48 LEU A CA 4
ATOM 7691 C C . LEU A 1 53 ? -5.567 -30.606 1.118 1.00 0.00 48 LEU A C 4
ATOM 7692 O O . LEU A 1 53 ? -4.364 -30.841 1.005 1.00 0.00 48 LEU A O 4
ATOM 7708 N N . LYS A 1 54 ? -6.061 -29.803 2.033 1.00 0.00 49 LYS A N 4
ATOM 7709 C CA . LYS A 1 54 ? -5.197 -29.008 2.912 1.00 0.00 49 LYS A CA 4
ATOM 7710 C C . LYS A 1 54 ? -4.415 -29.892 3.863 1.00 0.00 49 LYS A C 4
ATOM 7711 O O . LYS A 1 54 ? -3.237 -29.642 4.137 1.00 0.00 49 LYS A O 4
ATOM 7730 N N . LYS A 1 55 ? -5.109 -30.859 4.435 1.00 0.00 50 LYS A N 4
ATOM 7731 C CA . LYS A 1 55 ? -4.489 -31.696 5.445 1.00 0.00 50 LYS A CA 4
ATOM 7732 C C . LYS A 1 55 ? -3.299 -32.366 4.806 1.00 0.00 50 LYS A C 4
ATOM 7733 O O . LYS A 1 55 ? -2.215 -32.412 5.380 1.00 0.00 50 LYS A O 4
ATOM 7752 N N . THR A 1 56 ? -3.492 -32.795 3.574 1.00 0.00 51 THR A N 4
ATOM 7753 C CA . THR A 1 56 ? -2.447 -33.393 2.790 1.00 0.00 51 THR A CA 4
ATOM 7754 C C . THR A 1 56 ? -1.296 -32.423 2.522 1.00 0.00 51 THR A C 4
ATOM 7755 O O . THR A 1 56 ? -0.148 -32.818 2.641 1.00 0.00 51 THR A O 4
ATOM 7766 N N . LEU A 1 57 ? -1.559 -31.142 2.246 1.00 0.00 52 LEU A N 4
ATOM 7767 C CA . LEU A 1 57 ? -0.424 -30.251 2.080 1.00 0.00 52 LEU A CA 4
ATOM 7768 C C . LEU A 1 57 ? 0.364 -30.217 3.360 1.00 0.00 52 LEU A C 4
ATOM 7769 O O . LEU A 1 57 ? 1.570 -30.416 3.369 1.00 0.00 52 LEU A O 4
ATOM 7785 N N . LYS A 1 58 ? -0.345 -30.069 4.451 1.00 0.00 53 LYS A N 4
ATOM 7786 C CA . LYS A 1 58 ? 0.257 -30.036 5.765 1.00 0.00 53 LYS A CA 4
ATOM 7787 C C . LYS A 1 58 ? 1.008 -31.324 6.057 1.00 0.00 53 LYS A C 4
ATOM 7788 O O . LYS A 1 58 ? 1.998 -31.295 6.744 1.00 0.00 53 LYS A O 4
ATOM 7807 N N . GLU A 1 59 ? 0.624 -32.434 5.426 1.00 0.00 54 GLU A N 4
ATOM 7808 C CA . GLU A 1 59 ? 1.414 -33.655 5.583 1.00 0.00 54 GLU A CA 4
ATOM 7809 C C . GLU A 1 59 ? 2.803 -33.471 4.946 1.00 0.00 54 GLU A C 4
ATOM 7810 O O . GLU A 1 59 ? 3.813 -33.885 5.508 1.00 0.00 54 GLU A O 4
ATOM 7822 N N . THR A 1 60 ? 2.857 -32.807 3.805 1.00 0.00 55 THR A N 4
ATOM 7823 C CA . THR A 1 60 ? 4.156 -32.502 3.177 1.00 0.00 55 THR A CA 4
ATOM 7824 C C . THR A 1 60 ? 4.954 -31.456 3.988 1.00 0.00 55 THR A C 4
ATOM 7825 O O . THR A 1 60 ? 6.180 -31.567 4.142 1.00 0.00 55 THR A O 4
ATOM 7836 N N . PHE A 1 61 ? 4.252 -30.503 4.569 1.00 0.00 56 PHE A N 4
ATOM 7837 C CA . PHE A 1 61 ? 4.894 -29.512 5.439 1.00 0.00 56 PHE A CA 4
ATOM 7838 C C . PHE A 1 61 ? 4.249 -29.591 6.816 1.00 0.00 56 PHE A C 4
ATOM 7839 O O . PHE A 1 61 ? 3.518 -28.698 7.211 1.00 0.00 56 PHE A O 4
ATOM 7856 N N . PRO A 1 62 ? 4.471 -30.674 7.543 1.00 0.00 57 PRO A N 4
ATOM 7857 C CA . PRO A 1 62 ? 3.782 -30.903 8.847 1.00 0.00 57 PRO A CA 4
ATOM 7858 C C . PRO A 1 62 ? 4.045 -29.767 9.806 1.00 0.00 57 PRO A C 4
ATOM 7859 O O . PRO A 1 62 ? 5.177 -29.249 9.892 1.00 0.00 57 PRO A O 4
ATOM 7870 N N . VAL A 1 63 ? 3.001 -29.410 10.529 1.00 0.00 58 VAL A N 4
ATOM 7871 C CA . VAL A 1 63 ? 3.063 -28.352 11.527 1.00 0.00 58 VAL A CA 4
ATOM 7872 C C . VAL A 1 63 ? 1.948 -28.560 12.529 1.00 0.00 58 VAL A C 4
ATOM 7873 O O . VAL A 1 63 ? 2.191 -28.631 13.713 1.00 0.00 58 VAL A O 4
ATOM 7886 N N . GLU A 1 64 ? 0.731 -28.653 11.991 1.00 0.00 59 GLU A N 4
ATOM 7887 C CA . GLU A 1 64 ? -0.514 -28.844 12.770 1.00 0.00 59 GLU A CA 4
ATOM 7888 C C . GLU A 1 64 ? -0.367 -28.560 14.276 1.00 0.00 59 GLU A C 4
ATOM 7889 O O . GLU A 1 64 ? -1.006 -27.637 14.813 1.00 0.00 59 GLU A O 4
ATOM 7901 N N . ALA A 1 65 ? 0.394 -29.401 14.972 1.00 0.00 60 ALA A N 4
ATOM 7902 C CA . ALA A 1 65 ? 0.496 -29.290 16.432 1.00 0.00 60 ALA A CA 4
ATOM 7903 C C . ALA A 1 65 ? 1.579 -28.303 16.852 1.00 0.00 60 ALA A C 4
ATOM 7904 O O . ALA A 1 65 ? 1.644 -27.910 18.014 1.00 0.00 60 ALA A O 4
ATOM 7911 N N . GLY A 1 66 ? 2.400 -27.883 15.917 1.00 0.00 61 GLY A N 4
ATOM 7912 C CA . GLY A 1 66 ? 3.448 -26.894 16.162 1.00 0.00 61 GLY A CA 4
ATOM 7913 C C . GLY A 1 66 ? 4.517 -27.383 17.129 1.00 0.00 61 GLY A C 4
ATOM 7914 O O . GLY A 1 66 ? 5.481 -26.655 17.400 1.00 0.00 61 GLY A O 4
ATOM 7918 N N . LEU A 1 67 ? 4.469 -28.638 17.535 1.00 0.00 62 LEU A N 4
ATOM 7919 C CA . LEU A 1 67 ? 5.560 -29.154 18.361 1.00 0.00 62 LEU A CA 4
ATOM 7920 C C . LEU A 1 67 ? 6.844 -29.286 17.553 1.00 0.00 62 LEU A C 4
ATOM 7921 O O . LEU A 1 67 ? 7.925 -28.964 18.036 1.00 0.00 62 LEU A O 4
ATOM 7937 N N . LEU A 1 68 ? 6.707 -29.875 16.365 1.00 0.00 63 LEU A N 4
ATOM 7938 C CA . LEU A 1 68 ? 7.860 -30.214 15.517 1.00 0.00 63 LEU A CA 4
ATOM 7939 C C . LEU A 1 68 ? 8.562 -28.977 14.948 1.00 0.00 63 LEU A C 4
ATOM 7940 O O . LEU A 1 68 ? 9.791 -28.949 14.844 1.00 0.00 63 LEU A O 4
ATOM 7956 N N . ARG A 1 69 ? 7.771 -27.975 14.562 1.00 0.00 64 ARG A N 4
ATOM 7957 C CA . ARG A 1 69 ? 8.317 -26.760 13.945 1.00 0.00 64 ARG A CA 4
ATOM 7958 C C . ARG A 1 69 ? 7.593 -25.504 14.397 1.00 0.00 64 ARG A C 4
ATOM 7959 O O . ARG A 1 69 ? 6.371 -25.493 14.562 1.00 0.00 64 ARG A O 4
ATOM 7980 N N . ARG A 1 70 ? 8.345 -24.416 14.405 1.00 0.00 65 ARG A N 4
ATOM 7981 C CA . ARG A 1 70 ? 7.816 -23.108 14.734 1.00 0.00 65 ARG A CA 4
ATOM 7982 C C . ARG A 1 70 ? 7.044 -22.564 13.541 1.00 0.00 65 ARG A C 4
ATOM 7983 O O . ARG A 1 70 ? 6.452 -21.485 13.595 1.00 0.00 65 ARG A O 4
ATOM 8004 N N . SER A 1 71 ? 7.033 -23.337 12.467 1.00 0.00 66 SER A N 4
ATOM 8005 C CA . SER A 1 71 ? 6.334 -22.949 11.251 1.00 0.00 66 SER A CA 4
ATOM 8006 C C . SER A 1 71 ? 4.838 -22.732 11.551 1.00 0.00 66 SER A C 4
ATOM 8007 O O . SER A 1 71 ? 4.069 -22.274 10.690 1.00 0.00 66 SER A O 4
ATOM 8015 N N . ASP A 1 72 ? 4.459 -22.968 12.817 1.00 0.00 67 ASP A N 4
ATOM 8016 C CA . ASP A 1 72 ? 3.094 -22.746 13.291 1.00 0.00 67 ASP A CA 4
ATOM 8017 C C . ASP A 1 72 ? 2.714 -21.295 13.076 1.00 0.00 67 ASP A C 4
ATOM 8018 O O . ASP A 1 72 ? 1.532 -20.948 12.873 1.00 0.00 67 ASP A O 4
ATOM 8027 N N . ARG A 1 73 ? 3.727 -20.451 13.111 1.00 0.00 68 ARG A N 4
ATOM 8028 C CA . ARG A 1 73 ? 3.518 -19.043 12.914 1.00 0.00 68 ARG A CA 4
ATOM 8029 C C . ARG A 1 73 ? 2.916 -18.784 11.529 1.00 0.00 68 ARG A C 4
ATOM 8030 O O . ARG A 1 73 ? 2.239 -17.777 11.334 1.00 0.00 68 ARG A O 4
ATOM 8051 N N . VAL A 1 74 ? 3.258 -19.633 10.542 1.00 0.00 69 VAL A N 4
ATOM 8052 C CA . VAL A 1 74 ? 2.797 -19.393 9.163 1.00 0.00 69 VAL A CA 4
ATOM 8053 C C . VAL A 1 74 ? 1.686 -20.364 8.731 1.00 0.00 69 VAL A C 4
ATOM 8054 O O . VAL A 1 74 ? 0.685 -19.932 8.161 1.00 0.00 69 VAL A O 4
ATOM 8067 N N . LEU A 1 75 ? 1.954 -21.676 8.828 1.00 0.00 70 LEU A N 4
ATOM 8068 C CA . LEU A 1 75 ? 1.065 -22.687 8.187 1.00 0.00 70 LEU A CA 4
ATOM 8069 C C . LEU A 1 75 ? -0.330 -22.770 8.842 1.00 0.00 70 LEU A C 4
ATOM 8070 O O . LEU A 1 75 ? -1.350 -22.606 8.166 1.00 0.00 70 LEU A O 4
ATOM 8086 N N . PRO A 1 76 ? -0.405 -23.094 10.099 1.00 0.00 71 PRO A N 4
ATOM 8087 C CA . PRO A 1 76 ? -1.706 -23.314 10.790 1.00 0.00 71 PRO A CA 4
ATOM 8088 C C . PRO A 1 76 ? -2.461 -22.003 11.004 1.00 0.00 71 PRO A C 4
ATOM 8089 O O . PRO A 1 76 ? -2.897 -21.677 12.112 1.00 0.00 71 PRO A O 4
ATOM 8100 N N . LYS A 1 77 ? -2.575 -21.245 9.932 1.00 0.00 72 LYS A N 4
ATOM 8101 C CA . LYS A 1 77 ? -3.304 -19.986 9.953 1.00 0.00 72 LYS A CA 4
ATOM 8102 C C . LYS A 1 77 ? -4.659 -20.195 9.304 1.00 0.00 72 LYS A C 4
ATOM 8103 O O . LYS A 1 77 ? -5.170 -19.337 8.588 1.00 0.00 72 LYS A O 4
ATOM 8122 N N . LEU A 1 78 ? -5.234 -21.351 9.545 1.00 0.00 73 LEU A N 4
ATOM 8123 C CA . LEU A 1 78 ? -6.521 -21.672 8.954 1.00 0.00 73 LEU A CA 4
ATOM 8124 C C . LEU A 1 78 ? -7.620 -21.113 9.808 1.00 0.00 73 LEU A C 4
ATOM 8125 O O . LEU A 1 78 ? -7.782 -21.497 10.972 1.00 0.00 73 LEU A O 4
ATOM 8141 N N . LEU A 1 79 ? -8.472 -20.350 9.178 1.00 0.00 74 LEU A N 4
ATOM 8142 C CA . LEU A 1 79 ? -9.631 -19.827 9.847 1.00 0.00 74 LEU A CA 4
ATOM 8143 C C . LEU A 1 79 ? -10.717 -20.868 9.701 1.00 0.00 74 LEU A C 4
ATOM 8144 O O . LEU A 1 79 ? -11.148 -21.167 8.579 1.00 0.00 74 LEU A O 4
ATOM 8160 N N . ASP A 1 80 ? -11.300 -21.238 10.813 1.00 0.00 75 ASP A N 4
ATOM 8161 C CA . ASP A 1 80 ? -12.444 -22.113 10.760 1.00 0.00 75 ASP A CA 4
ATOM 8162 C C . ASP A 1 80 ? -13.680 -21.383 11.255 1.00 0.00 75 ASP A C 4
ATOM 8163 O O . ASP A 1 80 ? -13.724 -20.926 12.400 1.00 0.00 75 ASP A O 4
ATOM 8172 N N . ALA A 1 81 ? -14.720 -21.462 10.464 1.00 0.00 76 ALA A N 4
ATOM 8173 C CA . ALA A 1 81 ? -16.035 -20.962 10.845 1.00 0.00 76 ALA A CA 4
ATOM 8174 C C . ALA A 1 81 ? -16.892 -22.159 11.229 1.00 0.00 76 ALA A C 4
ATOM 8175 O O . ALA A 1 81 ? -16.464 -23.301 11.039 1.00 0.00 76 ALA A O 4
ATOM 8182 N N . PRO A 1 82 ? -18.084 -21.950 11.702 1.00 0.00 77 PRO A N 4
ATOM 8183 C CA . PRO A 1 82 ? -19.024 -23.082 12.016 1.00 0.00 77 PRO A CA 4
ATOM 8184 C C . PRO A 1 82 ? -19.280 -23.938 10.762 1.00 0.00 77 PRO A C 4
ATOM 8185 O O . PRO A 1 82 ? -19.079 -23.467 9.627 1.00 0.00 77 PRO A O 4
ATOM 8196 N N . LEU A 1 83 ? -19.467 -25.242 10.973 1.00 0.00 78 LEU A N 4
ATOM 8197 C CA . LEU A 1 83 ? -19.499 -26.194 9.867 1.00 0.00 78 LEU A CA 4
ATOM 8198 C C . LEU A 1 83 ? -20.888 -26.235 9.228 1.00 0.00 78 LEU A C 4
ATOM 8199 O O . LEU A 1 83 ? -21.712 -27.119 9.525 1.00 0.00 78 LEU A O 4
ATOM 8215 N N . LEU A 1 84 ? -21.183 -25.215 8.423 1.00 0.00 79 LEU A N 4
ATOM 8216 C CA . LEU A 1 84 ? -22.512 -25.053 7.861 1.00 0.00 79 LEU A CA 4
ATOM 8217 C C . LEU A 1 84 ? -23.463 -25.092 9.013 1.00 0.00 79 LEU A C 4
ATOM 8218 O O . LEU A 1 84 ? -23.047 -24.729 10.122 1.00 0.00 79 LEU A O 4
ATOM 8234 N N . GLY A 1 85 ? -24.721 -25.381 8.839 1.00 0.00 80 GLY A N 4
ATOM 8235 C CA . GLY A 1 85 ? -25.601 -25.262 9.958 1.00 0.00 80 GLY A CA 4
ATOM 8236 C C . GLY A 1 85 ? -26.213 -23.889 9.948 1.00 0.00 80 GLY A C 4
ATOM 8237 O O . GLY A 1 85 ? -25.810 -23.042 9.159 1.00 0.00 80 GLY A O 4
ATOM 8241 N N . ARG A 1 86 ? -27.256 -23.715 10.713 1.00 0.00 81 ARG A N 4
ATOM 8242 C CA . ARG A 1 86 ? -28.009 -22.450 10.721 1.00 0.00 81 ARG A CA 4
ATOM 8243 C C . ARG A 1 86 ? -28.277 -21.985 9.284 1.00 0.00 81 ARG A C 4
ATOM 8244 O O . ARG A 1 86 ? -27.811 -20.909 8.867 1.00 0.00 81 ARG A O 4
ATOM 8265 N N . VAL A 1 87 ? -29.159 -22.716 8.599 1.00 0.00 82 VAL A N 4
ATOM 8266 C CA . VAL A 1 87 ? -29.616 -22.361 7.245 1.00 0.00 82 VAL A CA 4
ATOM 8267 C C . VAL A 1 87 ? -28.636 -21.437 6.495 1.00 0.00 82 VAL A C 4
ATOM 8268 O O . VAL A 1 87 ? -27.553 -21.872 6.111 1.00 0.00 82 VAL A O 4
ATOM 8281 N N . GLY A 1 88 ? -29.169 -20.262 6.076 1.00 0.00 83 GLY A N 4
ATOM 8282 C CA . GLY A 1 88 ? -28.438 -19.302 5.235 1.00 0.00 83 GLY A CA 4
ATOM 8283 C C . GLY A 1 88 ? -27.296 -19.976 4.486 1.00 0.00 83 GLY A C 4
ATOM 8284 O O . GLY A 1 88 ? -26.117 -19.734 4.788 1.00 0.00 83 GLY A O 4
ATOM 8288 N N . ARG A 1 89 ? -27.636 -20.906 3.582 1.00 0.00 84 ARG A N 4
ATOM 8289 C CA . ARG A 1 89 ? -26.602 -21.695 2.939 1.00 0.00 84 ARG A CA 4
ATOM 8290 C C . ARG A 1 89 ? -25.690 -20.770 2.129 1.00 0.00 84 ARG A C 4
ATOM 8291 O O . ARG A 1 89 ? -24.479 -20.988 2.048 1.00 0.00 84 ARG A O 4
ATOM 8312 N N . THR A 1 90 ? -26.285 -19.764 1.510 1.00 0.00 85 THR A N 4
ATOM 8313 C CA . THR A 1 90 ? -25.524 -18.833 0.715 1.00 0.00 85 THR A CA 4
ATOM 8314 C C . THR A 1 90 ? -24.517 -18.072 1.608 1.00 0.00 85 THR A C 4
ATOM 8315 O O . THR A 1 90 ? -23.322 -18.011 1.307 1.00 0.00 85 THR A O 4
ATOM 8326 N N . SER A 1 91 ? -24.989 -17.600 2.763 1.00 0.00 86 SER A N 4
ATOM 8327 C CA . SER A 1 91 ? -24.118 -16.852 3.686 1.00 0.00 86 SER A CA 4
ATOM 8328 C C . SER A 1 91 ? -22.936 -17.715 4.088 1.00 0.00 86 SER A C 4
ATOM 8329 O O . SER A 1 91 ? -21.793 -17.260 4.113 1.00 0.00 86 SER A O 4
ATOM 8337 N N . ARG A 1 92 ? -23.229 -18.964 4.376 1.00 0.00 87 ARG A N 4
ATOM 8338 C CA . ARG A 1 92 ? -22.215 -19.947 4.747 1.00 0.00 87 ARG A CA 4
ATOM 8339 C C . ARG A 1 92 ? -21.308 -20.209 3.532 1.00 0.00 87 ARG A C 4
ATOM 8340 O O . ARG A 1 92 ? -20.120 -20.470 3.642 1.00 0.00 87 ARG A O 4
ATOM 8361 N N . GLY A 1 93 ? -21.938 -20.130 2.397 1.00 0.00 88 GLY A N 4
ATOM 8362 C CA . GLY A 1 93 ? -21.246 -20.330 1.137 1.00 0.00 88 GLY A CA 4
ATOM 8363 C C . GLY A 1 93 ? -20.137 -19.293 1.005 1.00 0.00 88 GLY A C 4
ATOM 8364 O O . GLY A 1 93 ? -18.962 -19.633 0.873 1.00 0.00 88 GLY A O 4
ATOM 8368 N N . LEU A 1 94 ? -20.506 -18.049 1.218 1.00 0.00 89 LEU A N 4
ATOM 8369 C CA . LEU A 1 94 ? -19.517 -16.979 1.225 1.00 0.00 89 LEU A CA 4
ATOM 8370 C C . LEU A 1 94 ? -18.538 -17.174 2.384 1.00 0.00 89 LEU A C 4
ATOM 8371 O O . LEU A 1 94 ? -17.346 -16.908 2.268 1.00 0.00 89 LEU A O 4
ATOM 8387 N N . ALA A 1 95 ? -19.108 -17.501 3.546 1.00 0.00 90 ALA A N 4
ATOM 8388 C CA . ALA A 1 95 ? -18.354 -17.530 4.796 1.00 0.00 90 ALA A CA 4
ATOM 8389 C C . ALA A 1 95 ? -17.303 -18.637 4.850 1.00 0.00 90 ALA A C 4
ATOM 8390 O O . ALA A 1 95 ? -16.164 -18.392 5.286 1.00 0.00 90 ALA A O 4
ATOM 8397 N N . ARG A 1 96 ? -17.612 -19.788 4.286 1.00 0.00 91 ARG A N 4
ATOM 8398 C CA . ARG A 1 96 ? -16.584 -20.798 4.212 1.00 0.00 91 ARG A CA 4
ATOM 8399 C C . ARG A 1 96 ? -15.540 -20.350 3.183 1.00 0.00 91 ARG A C 4
ATOM 8400 O O . ARG A 1 96 ? -14.324 -20.542 3.367 1.00 0.00 91 ARG A O 4
ATOM 8421 N N . LEU A 1 97 ? -16.035 -19.732 2.090 1.00 0.00 92 LEU A N 4
ATOM 8422 C CA . LEU A 1 97 ? -15.160 -19.287 1.020 1.00 0.00 92 LEU A CA 4
ATOM 8423 C C . LEU A 1 97 ? -14.180 -18.267 1.495 1.00 0.00 92 LEU A C 4
ATOM 8424 O O . LEU A 1 97 ? -13.041 -18.305 1.098 1.00 0.00 92 LEU A O 4
ATOM 8440 N N . GLN A 1 98 ? -14.611 -17.324 2.310 1.00 0.00 93 GLN A N 4
ATOM 8441 C CA . GLN A 1 98 ? -13.688 -16.285 2.716 1.00 0.00 93 GLN A CA 4
ATOM 8442 C C . GLN A 1 98 ? -12.544 -16.924 3.442 1.00 0.00 93 GLN A C 4
ATOM 8443 O O . GLN A 1 98 ? -11.377 -16.587 3.203 1.00 0.00 93 GLN A O 4
ATOM 8457 N N . LEU A 1 99 ? -12.852 -17.825 4.362 1.00 0.00 94 LEU A N 4
ATOM 8458 C CA . LEU A 1 99 ? -11.784 -18.445 5.132 1.00 0.00 94 LEU A CA 4
ATOM 8459 C C . LEU A 1 99 ? -10.881 -19.253 4.207 1.00 0.00 94 LEU A C 4
ATOM 8460 O O . LEU A 1 99 ? -9.641 -19.184 4.289 1.00 0.00 94 LEU A O 4
ATOM 8476 N N . LEU A 1 100 ? -11.513 -20.037 3.338 1.00 0.00 95 LEU A N 4
ATOM 8477 C CA . LEU A 1 100 ? -10.771 -20.914 2.453 1.00 0.00 95 LEU A CA 4
ATOM 8478 C C . LEU A 1 100 ? -9.893 -20.101 1.519 1.00 0.00 95 LEU A C 4
ATOM 8479 O O . LEU A 1 100 ? -8.749 -20.512 1.211 1.00 0.00 95 LEU A O 4
ATOM 8495 N N . GLU A 1 101 ? -10.457 -19.018 0.953 1.00 0.00 96 GLU A N 4
ATOM 8496 C CA . GLU A 1 101 ? -9.693 -18.262 -0.034 1.00 0.00 96 GLU A CA 4
ATOM 8497 C C . GLU A 1 101 ? -8.483 -17.705 0.640 1.00 0.00 96 GLU A C 4
ATOM 8498 O O . GLU A 1 101 ? -7.382 -17.750 0.116 1.00 0.00 96 GLU A O 4
ATOM 8510 N N . THR A 1 102 ? -8.717 -17.120 1.793 1.00 0.00 97 THR A N 4
ATOM 8511 C CA . THR A 1 102 ? -7.692 -16.410 2.496 1.00 0.00 97 THR A CA 4
ATOM 8512 C C . THR A 1 102 ? -6.558 -17.343 2.871 1.00 0.00 97 THR A C 4
ATOM 8513 O O . THR A 1 102 ? -5.417 -16.988 2.747 1.00 0.00 97 THR A O 4
ATOM 8524 N N . TYR A 1 103 ? -6.886 -18.493 3.384 1.00 0.00 98 TYR A N 4
ATOM 8525 C CA . TYR A 1 103 ? -5.856 -19.437 3.803 1.00 0.00 98 TYR A CA 4
ATOM 8526 C C . TYR A 1 103 ? -5.015 -19.833 2.596 1.00 0.00 98 TYR A C 4
ATOM 8527 O O . TYR A 1 103 ? -3.805 -19.821 2.644 1.00 0.00 98 TYR A O 4
ATOM 8545 N N . SER A 1 104 ? -5.687 -20.174 1.501 1.00 0.00 99 SER A N 4
ATOM 8546 C CA . SER A 1 104 ? -4.979 -20.535 0.274 1.00 0.00 99 SER A CA 4
ATOM 8547 C C . SER A 1 104 ? -4.142 -19.341 -0.222 1.00 0.00 99 SER A C 4
ATOM 8548 O O . SER A 1 104 ? -2.944 -19.472 -0.471 1.00 0.00 99 SER A O 4
ATOM 8556 N N . ARG A 1 105 ? -4.719 -18.139 -0.153 1.00 0.00 100 ARG A N 4
ATOM 8557 C CA . ARG A 1 105 ? -3.973 -16.925 -0.467 1.00 0.00 100 ARG A CA 4
ATOM 8558 C C . ARG A 1 105 ? -2.828 -16.762 0.514 1.00 0.00 100 ARG A C 4
ATOM 8559 O O . ARG A 1 105 ? -1.733 -16.314 0.150 1.00 0.00 100 ARG A O 4
ATOM 8580 N N . ARG A 1 106 ? -3.077 -17.109 1.752 1.00 0.00 101 ARG A N 4
ATOM 8581 C CA . ARG A 1 106 ? -2.049 -17.020 2.742 1.00 0.00 101 ARG A CA 4
ATOM 8582 C C . ARG A 1 106 ? -0.916 -17.908 2.312 1.00 0.00 101 ARG A C 4
ATOM 8583 O O . ARG A 1 106 ? 0.186 -17.515 2.347 1.00 0.00 101 ARG A O 4
ATOM 8604 N N . LEU A 1 107 ? -1.246 -19.102 1.878 1.00 0.00 102 LEU A N 4
ATOM 8605 C CA . LEU A 1 107 ? -0.249 -20.079 1.500 1.00 0.00 102 LEU A CA 4
ATOM 8606 C C . LEU A 1 107 ? 0.602 -19.562 0.361 1.00 0.00 102 LEU A C 4
ATOM 8607 O O . LEU A 1 107 ? 1.805 -19.779 0.372 1.00 0.00 102 LEU A O 4
ATOM 8623 N N . LEU A 1 108 ? 0.024 -18.797 -0.565 1.00 0.00 103 LEU A N 4
ATOM 8624 C CA . LEU A 1 108 ? 0.868 -18.273 -1.635 1.00 0.00 103 LEU A CA 4
ATOM 8625 C C . LEU A 1 108 ? 1.949 -17.368 -0.967 1.00 0.00 103 LEU A C 4
ATOM 8626 O O . LEU A 1 108 ? 3.105 -17.334 -1.398 1.00 0.00 103 LEU A O 4
ATOM 8642 N N . ALA A 1 109 ? 1.522 -16.625 0.081 1.00 0.00 104 ALA A N 4
ATOM 8643 C CA . ALA A 1 109 ? 2.423 -15.680 0.819 1.00 0.00 104 ALA A CA 4
ATOM 8644 C C . ALA A 1 109 ? 2.618 -16.097 2.304 1.00 0.00 104 ALA A C 4
ATOM 8645 O O . ALA A 1 109 ? 2.991 -15.280 3.152 1.00 0.00 104 ALA A O 4
ATOM 8652 N N . THR A 1 110 ? 2.372 -17.353 2.584 1.00 0.00 105 THR A N 4
ATOM 8653 C CA . THR A 1 110 ? 2.569 -17.876 3.937 1.00 0.00 105 THR A CA 4
ATOM 8654 C C . THR A 1 110 ? 3.766 -18.761 3.961 1.00 0.00 105 THR A C 4
ATOM 8655 O O . THR A 1 110 ? 4.592 -18.688 4.889 1.00 0.00 105 THR A O 4
ATOM 8666 N N . ALA A 1 111 ? 3.987 -19.473 2.864 1.00 0.00 106 ALA A N 4
ATOM 8667 C CA . ALA A 1 111 ? 5.224 -20.190 2.736 1.00 0.00 106 ALA A CA 4
ATOM 8668 C C . ALA A 1 111 ? 5.601 -20.352 1.273 1.00 0.00 106 ALA A C 4
ATOM 8669 O O . ALA A 1 111 ? 4.843 -20.945 0.492 1.00 0.00 106 ALA A O 4
ATOM 8676 N N . GLU A 1 112 ? 6.858 -20.070 0.982 1.00 0.00 107 GLU A N 4
ATOM 8677 C CA . GLU A 1 112 ? 7.440 -20.403 -0.300 1.00 0.00 107 GLU A CA 4
ATOM 8678 C C . GLU A 1 112 ? 7.382 -21.911 -0.456 1.00 0.00 107 GLU A C 4
ATOM 8679 O O . GLU A 1 112 ? 7.090 -22.463 -1.522 1.00 0.00 107 GLU A O 4
ATOM 8691 N N . ARG A 1 113 ? 7.702 -22.536 0.641 1.00 0.00 108 ARG A N 4
ATOM 8692 C CA . ARG A 1 113 ? 7.748 -23.975 0.611 1.00 0.00 108 ARG A CA 4
ATOM 8693 C C . ARG A 1 113 ? 6.395 -24.553 0.343 1.00 0.00 108 ARG A C 4
ATOM 8694 O O . ARG A 1 113 ? 6.285 -25.472 -0.474 1.00 0.00 108 ARG A O 4
ATOM 8715 N N . VAL A 1 114 ? 5.329 -24.041 0.954 1.00 0.00 109 VAL A N 4
ATOM 8716 C CA . VAL A 1 114 ? 4.039 -24.602 0.624 1.00 0.00 109 VAL A CA 4
ATOM 8717 C C . VAL A 1 114 ? 3.607 -24.139 -0.760 1.00 0.00 109 VAL A C 4
ATOM 8718 O O . VAL A 1 114 ? 2.974 -24.894 -1.478 1.00 0.00 109 VAL A O 4
ATOM 8731 N N . ALA A 1 115 ? 3.773 -22.834 -1.026 1.00 0.00 110 ALA A N 4
ATOM 8732 C CA . ALA A 1 115 ? 3.091 -22.211 -2.171 1.00 0.00 110 ALA A CA 4
ATOM 8733 C C . ALA A 1 115 ? 3.367 -22.840 -3.515 1.00 0.00 110 ALA A C 4
ATOM 8734 O O . ALA A 1 115 ? 2.480 -22.844 -4.369 1.00 0.00 110 ALA A O 4
ATOM 8741 N N . ARG A 1 116 ? 4.536 -23.380 -3.728 1.00 0.00 111 ARG A N 4
ATOM 8742 C CA . ARG A 1 116 ? 4.748 -23.997 -5.038 1.00 0.00 111 ARG A CA 4
ATOM 8743 C C . ARG A 1 116 ? 4.814 -25.510 -4.985 1.00 0.00 111 ARG A C 4
ATOM 8744 O O . ARG A 1 116 ? 4.501 -26.164 -5.985 1.00 0.00 111 ARG A O 4
ATOM 8765 N N . SER A 1 117 ? 4.982 -26.095 -3.823 1.00 0.00 112 SER A N 4
ATOM 8766 C CA . SER A 1 117 ? 5.217 -27.527 -3.797 1.00 0.00 112 SER A CA 4
ATOM 8767 C C . SER A 1 117 ? 4.198 -28.269 -4.671 1.00 0.00 112 SER A C 4
ATOM 8768 O O . SER A 1 117 ? 3.105 -27.751 -4.957 1.00 0.00 112 SER A O 4
ATOM 8776 N N . PRO A 1 118 ? 4.614 -29.369 -5.265 1.00 0.00 113 PRO A N 4
ATOM 8777 C CA . PRO A 1 118 ? 3.847 -30.025 -6.370 1.00 0.00 113 PRO A CA 4
ATOM 8778 C C . PRO A 1 118 ? 2.411 -30.189 -5.994 1.00 0.00 113 PRO A C 4
ATOM 8779 O O . PRO A 1 118 ? 1.509 -30.113 -6.837 1.00 0.00 113 PRO A O 4
ATOM 8790 N N . THR A 1 119 ? 2.197 -30.291 -4.721 1.00 0.00 114 THR A N 4
ATOM 8791 C CA . THR A 1 119 ? 0.878 -30.333 -4.215 1.00 0.00 114 THR A CA 4
ATOM 8792 C C . THR A 1 119 ? 0.116 -29.033 -4.523 1.00 0.00 114 THR A C 4
ATOM 8793 O O . THR A 1 119 ? -1.099 -29.112 -4.744 1.00 0.00 114 THR A O 4
ATOM 8804 N N . ILE A 1 120 ? 0.772 -27.811 -4.589 1.00 0.00 115 ILE A N 4
ATOM 8805 C CA . ILE A 1 120 ? -0.032 -26.652 -4.907 1.00 0.00 115 ILE A CA 4
ATOM 8806 C C . ILE A 1 120 ? -0.560 -26.771 -6.300 1.00 0.00 115 ILE A C 4
ATOM 8807 O O . ILE A 1 120 ? -1.692 -26.363 -6.595 1.00 0.00 115 ILE A O 4
ATOM 8823 N N . THR A 1 121 ? 0.317 -27.180 -7.185 1.00 0.00 116 THR A N 4
ATOM 8824 C CA . THR A 1 121 ? -0.034 -27.172 -8.585 1.00 0.00 116 THR A CA 4
ATOM 8825 C C . THR A 1 121 ? -1.282 -28.022 -8.835 1.00 0.00 116 THR A C 4
ATOM 8826 O O . THR A 1 121 ? -2.152 -27.643 -9.642 1.00 0.00 116 THR A O 4
ATOM 8837 N N . GLY A 1 122 ? -1.422 -29.123 -8.113 1.00 0.00 117 GLY A N 4
ATOM 8838 C CA . GLY A 1 122 ? -2.629 -29.950 -8.309 1.00 0.00 117 GLY A CA 4
ATOM 8839 C C . GLY A 1 122 ? -3.872 -29.151 -7.954 1.00 0.00 117 GLY A C 4
ATOM 8840 O O . GLY A 1 122 ? -4.884 -29.261 -8.638 1.00 0.00 117 GLY A O 4
ATOM 8844 N N . PHE A 1 123 ? -3.870 -28.506 -6.782 1.00 0.00 118 PHE A N 4
ATOM 8845 C CA . PHE A 1 123 ? -5.107 -27.898 -6.270 1.00 0.00 118 PHE A CA 4
ATOM 8846 C C . PHE A 1 123 ? -5.734 -26.824 -7.157 1.00 0.00 118 PHE A C 4
ATOM 8847 O O . PHE A 1 123 ? -6.943 -26.857 -7.378 1.00 0.00 118 PHE A O 4
ATOM 8864 N N . PHE A 1 124 ? -4.965 -25.904 -7.676 1.00 0.00 119 PHE A N 4
ATOM 8865 C CA . PHE A 1 124 ? -5.555 -24.813 -8.477 1.00 0.00 119 PHE A CA 4
ATOM 8866 C C . PHE A 1 124 ? -5.951 -25.344 -9.865 1.00 0.00 119 PHE A C 4
ATOM 8867 O O . PHE A 1 124 ? -6.952 -24.929 -10.482 1.00 0.00 119 PHE A O 4
ATOM 8884 N N . ALA A 1 125 ? -5.355 -26.458 -10.142 1.00 0.00 120 ALA A N 4
ATOM 8885 C CA . ALA A 1 125 ? -5.783 -27.262 -11.282 1.00 0.00 120 ALA A CA 4
ATOM 8886 C C . ALA A 1 125 ? -7.178 -27.882 -10.974 1.00 0.00 120 ALA A C 4
ATOM 8887 O O . ALA A 1 125 ? -7.470 -28.194 -9.827 1.00 0.00 120 ALA A O 4
ATOM 8894 N N . PRO A 1 126 ? -8.004 -28.139 -11.977 1.00 0.00 121 PRO A N 4
ATOM 8895 C CA . PRO A 1 126 ? -9.264 -28.964 -11.789 1.00 0.00 121 PRO A CA 4
ATOM 8896 C C . PRO A 1 126 ? -8.826 -30.336 -11.345 1.00 0.00 121 PRO A C 4
ATOM 8897 O O . PRO A 1 126 ? -7.774 -30.786 -11.816 1.00 0.00 121 PRO A O 4
ATOM 8908 N N . GLN A 1 127 ? -9.575 -31.104 -10.531 1.00 0.00 122 GLN A N 4
ATOM 8909 C CA . GLN A 1 127 ? -9.178 -32.455 -10.230 1.00 0.00 122 GLN A CA 4
ATOM 8910 C C . GLN A 1 127 ? -10.318 -33.291 -10.825 1.00 0.00 122 GLN A C 4
ATOM 8911 O O . GLN A 1 127 ? -11.327 -32.708 -11.243 1.00 0.00 122 GLN A O 4
ATOM 8925 N N . PRO A 1 128 ? -10.172 -34.557 -11.049 1.00 0.00 123 PRO A N 4
ATOM 8926 C CA . PRO A 1 128 ? -11.159 -35.306 -11.898 1.00 0.00 123 PRO A CA 4
ATOM 8927 C C . PRO A 1 128 ? -12.630 -35.026 -11.492 1.00 0.00 123 PRO A C 4
ATOM 8928 O O . PRO A 1 128 ? -13.474 -34.784 -12.370 1.00 0.00 123 PRO A O 4
ATOM 8939 N N . LEU A 1 129 ? -12.948 -34.934 -10.190 1.00 0.00 124 LEU A N 4
ATOM 8940 C CA . LEU A 1 129 ? -14.329 -34.602 -9.781 1.00 0.00 124 LEU A CA 4
ATOM 8941 C C . LEU A 1 129 ? -14.663 -33.162 -10.114 1.00 0.00 124 LEU A C 4
ATOM 8942 O O . LEU A 1 129 ? -15.840 -32.824 -10.267 1.00 0.00 124 LEU A O 4
ATOM 8958 N N . ASP A 1 130 ? -13.643 -32.357 -10.364 1.00 0.00 125 ASP A N 4
ATOM 8959 C CA . ASP A 1 130 ? -13.867 -31.000 -10.834 1.00 0.00 125 ASP A CA 4
ATOM 8960 C C . ASP A 1 130 ? -14.014 -31.055 -12.346 1.00 0.00 125 ASP A C 4
ATOM 8961 O O . ASP A 1 130 ? -14.717 -30.260 -12.957 1.00 0.00 125 ASP A O 4
ATOM 8970 N N . LEU A 1 131 ? -13.485 -32.138 -12.883 1.00 0.00 126 LEU A N 4
ATOM 8971 C CA . LEU A 1 131 ? -13.581 -32.451 -14.299 1.00 0.00 126 LEU A CA 4
ATOM 8972 C C . LEU A 1 131 ? -14.786 -33.337 -14.569 1.00 0.00 126 LEU A C 4
ATOM 8973 O O . LEU A 1 131 ? -15.034 -33.714 -15.715 1.00 0.00 126 LEU A O 4
ATOM 8989 N N . GLU A 1 132 ? -15.629 -33.514 -13.562 1.00 0.00 127 GLU A N 4
ATOM 8990 C CA . GLU A 1 132 ? -16.888 -34.192 -13.795 1.00 0.00 127 GLU A CA 4
ATOM 8991 C C . GLU A 1 132 ? -17.934 -33.136 -14.209 1.00 0.00 127 GLU A C 4
ATOM 8992 O O . GLU A 1 132 ? -18.252 -32.246 -13.411 1.00 0.00 127 GLU A O 4
ATOM 9004 N N . PRO A 1 133 ? -18.315 -33.097 -15.482 1.00 0.00 128 PRO A N 4
ATOM 9005 C CA . PRO A 1 133 ? -19.188 -32.003 -16.039 1.00 0.00 128 PRO A CA 4
ATOM 9006 C C . PRO A 1 133 ? -20.583 -31.970 -15.428 1.00 0.00 128 PRO A C 4
ATOM 9007 O O . PRO A 1 133 ? -21.251 -30.920 -15.428 1.00 0.00 128 PRO A O 4
ATOM 9018 N N . ALA A 1 134 ? -21.057 -33.138 -15.014 1.00 0.00 129 ALA A N 4
ATOM 9019 C CA . ALA A 1 134 ? -22.428 -33.253 -14.544 1.00 0.00 129 ALA A CA 4
ATOM 9020 C C . ALA A 1 134 ? -22.521 -33.063 -13.035 1.00 0.00 129 ALA A C 4
ATOM 9021 O O . ALA A 1 134 ? -21.863 -33.766 -12.259 1.00 0.00 129 ALA A O 4
ATOM 9028 N N . LEU A 1 135 ? -23.379 -32.142 -12.636 1.00 0.00 130 LEU A N 4
ATOM 9029 C CA . LEU A 1 135 ? -23.630 -31.882 -11.229 1.00 0.00 130 LEU A CA 4
ATOM 9030 C C . LEU A 1 135 ? -24.962 -32.486 -10.842 1.00 0.00 130 LEU A C 4
ATOM 9031 O O . LEU A 1 135 ? -25.927 -32.418 -11.621 1.00 0.00 130 LEU A O 4
ATOM 9047 N N . PRO A 1 136 ? -25.052 -33.124 -9.709 1.00 0.00 131 PRO A N 4
ATOM 9048 C CA . PRO A 1 136 ? -26.323 -33.795 -9.289 1.00 0.00 131 PRO A CA 4
ATOM 9049 C C . PRO A 1 136 ? -27.537 -32.867 -9.484 1.00 0.00 131 PRO A C 4
ATOM 9050 O O . PRO A 1 136 ? -27.440 -31.669 -9.254 1.00 0.00 131 PRO A O 4
ATOM 9061 N N . PRO A 1 137 ? -28.656 -33.381 -9.908 1.00 0.00 132 PRO A N 4
ATOM 9062 C CA . PRO A 1 137 ? -29.898 -32.548 -10.132 1.00 0.00 132 PRO A CA 4
ATOM 9063 C C . PRO A 1 137 ? -30.272 -31.751 -8.895 1.00 0.00 132 PRO A C 4
ATOM 9064 O O . PRO A 1 137 ? -30.719 -30.615 -8.989 1.00 0.00 132 PRO A O 4
ATOM 9075 N N . GLY A 1 138 ? -30.066 -32.344 -7.738 1.00 0.00 133 GLY A N 4
ATOM 9076 C CA . GLY A 1 138 ? -30.370 -31.672 -6.478 1.00 0.00 133 GLY A CA 4
ATOM 9077 C C . GLY A 1 138 ? -29.379 -30.553 -6.194 1.00 0.00 133 GLY A C 4
ATOM 9078 O O . GLY A 1 138 ? -29.487 -29.874 -5.177 1.00 0.00 133 GLY A O 4
ATOM 9082 N N . SER A 1 139 ? -28.395 -30.390 -7.065 1.00 0.00 134 SER A N 4
ATOM 9083 C CA . SER A 1 139 ? -27.366 -29.379 -6.832 1.00 0.00 134 SER A CA 4
ATOM 9084 C C . SER A 1 139 ? -27.907 -27.972 -7.076 1.00 0.00 134 SER A C 4
ATOM 9085 O O . SER A 1 139 ? -28.658 -27.745 -8.037 1.00 0.00 134 SER A O 4
ATOM 9093 N N . ARG A 1 140 ? -27.450 -27.015 -6.263 1.00 0.00 135 ARG A N 4
ATOM 9094 C CA . ARG A 1 140 ? -27.753 -25.622 -6.499 1.00 0.00 135 ARG A CA 4
ATOM 9095 C C . ARG A 1 140 ? -26.433 -24.907 -6.558 1.00 0.00 135 ARG A C 4
ATOM 9096 O O . ARG A 1 140 ? -25.650 -24.967 -5.594 1.00 0.00 135 ARG A O 4
ATOM 9117 N N . VAL A 1 141 ? -26.164 -24.266 -7.683 1.00 0.00 136 VAL A N 4
ATOM 9118 C CA . VAL A 1 141 ? -24.892 -23.603 -7.888 1.00 0.00 136 VAL A CA 4
ATOM 9119 C C . VAL A 1 141 ? -25.066 -22.106 -8.074 1.00 0.00 136 VAL A C 4
ATOM 9120 O O . VAL A 1 141 ? -25.757 -21.660 -8.998 1.00 0.00 136 VAL A O 4
ATOM 9133 N N . ILE A 1 142 ? -24.365 -21.347 -7.259 1.00 0.00 137 ILE A N 4
ATOM 9134 C CA . ILE A 1 142 ? -24.327 -19.917 -7.407 1.00 0.00 137 ILE A CA 4
ATOM 9135 C C . ILE A 1 142 ? -22.892 -19.544 -7.724 1.00 0.00 137 ILE A C 4
ATOM 9136 O O . ILE A 1 142 ? -22.005 -19.784 -6.900 1.00 0.00 137 ILE A O 4
ATOM 9152 N N . LEU A 1 143 ? -22.635 -18.938 -8.869 1.00 0.00 138 LEU A N 4
ATOM 9153 C CA . LEU A 1 143 ? -21.290 -18.495 -9.182 1.00 0.00 138 LEU A CA 4
ATOM 9154 C C . LEU A 1 143 ? -21.260 -16.974 -9.177 1.00 0.00 138 LEU A C 4
ATOM 9155 O O . LEU A 1 143 ? -21.757 -16.360 -10.115 1.00 0.00 138 LEU A O 4
ATOM 9171 N N . PRO A 1 144 ? -20.720 -16.344 -8.163 1.00 0.00 139 PRO A N 4
ATOM 9172 C CA . PRO A 1 144 ? -20.641 -14.857 -8.150 1.00 0.00 139 PRO A CA 4
ATOM 9173 C C . PRO A 1 144 ? -19.879 -14.368 -9.368 1.00 0.00 139 PRO A C 4
ATOM 9174 O O . PRO A 1 144 ? -19.016 -15.083 -9.883 1.00 0.00 139 PRO A O 4
ATOM 9185 N N . THR A 1 145 ? -20.423 -13.352 -9.997 1.00 0.00 140 THR A N 4
ATOM 9186 C CA . THR A 1 145 ? -19.980 -13.050 -11.347 1.00 0.00 140 THR A CA 4
ATOM 9187 C C . THR A 1 145 ? -18.499 -12.622 -11.364 1.00 0.00 140 THR A C 4
ATOM 9188 O O . THR A 1 145 ? -18.114 -11.612 -10.764 1.00 0.00 140 THR A O 4
ATOM 9199 N N . PRO A 1 146 ? -17.672 -13.417 -12.031 1.00 0.00 141 PRO A N 4
ATOM 9200 C CA . PRO A 1 146 ? -16.190 -13.189 -12.150 1.00 0.00 141 PRO A CA 4
ATOM 9201 C C . PRO A 1 146 ? -15.840 -11.870 -12.821 1.00 0.00 141 PRO A C 4
ATOM 9202 O O . PRO A 1 146 ? -16.600 -11.367 -13.671 1.00 0.00 141 PRO A O 4
ATOM 9213 N N . GLU A 1 147 ? -14.687 -11.321 -12.434 1.00 0.00 142 GLU A N 4
ATOM 9214 C CA . GLU A 1 147 ? -14.155 -10.092 -13.024 1.00 0.00 142 GLU A CA 4
ATOM 9215 C C . GLU A 1 147 ? -14.034 -10.255 -14.548 1.00 0.00 142 GLU A C 4
ATOM 9216 O O . GLU A 1 147 ? -12.936 -10.448 -15.071 1.00 0.00 142 GLU A O 4
ATOM 9228 N N . GLU A 1 148 ? -15.167 -10.285 -15.225 1.00 0.00 143 GLU A N 4
ATOM 9229 C CA . GLU A 1 148 ? -15.195 -10.524 -16.649 1.00 0.00 143 GLU A CA 4
ATOM 9230 C C . GLU A 1 148 ? -16.124 -9.547 -17.341 1.00 0.00 143 GLU A C 4
ATOM 9231 O O . GLU A 1 148 ? -16.941 -8.878 -16.690 1.00 0.00 143 GLU A O 4
ATOM 9243 N N . GLN A 1 149 ? -16.028 -9.490 -18.663 1.00 0.00 144 GLN A N 4
ATOM 9244 C CA . GLN A 1 149 ? -16.903 -8.644 -19.469 1.00 0.00 144 GLN A CA 4
ATOM 9245 C C . GLN A 1 149 ? -17.423 -9.420 -20.666 1.00 0.00 144 GLN A C 4
ATOM 9246 O O . GLN A 1 149 ? -18.553 -9.234 -21.019 1.00 0.00 144 GLN A O 4
ATOM 9261 N N . ALA A 1 7 ? -1.805 -30.003 -19.535 1.00 0.00 2 ALA A N 5
ATOM 9262 C CA . ALA A 1 7 ? -1.760 -29.657 -18.098 1.00 0.00 2 ALA A CA 5
ATOM 9263 C C . ALA A 1 7 ? -0.307 -29.511 -17.671 1.00 0.00 2 ALA A C 5
ATOM 9264 O O . ALA A 1 7 ? 0.233 -30.349 -16.933 1.00 0.00 2 ALA A O 5
ATOM 9271 N N . GLY A 1 8 ? 0.330 -28.454 -18.125 1.00 0.00 3 GLY A N 5
ATOM 9272 C CA . GLY A 1 8 ? 1.712 -28.205 -17.780 1.00 0.00 3 GLY A CA 5
ATOM 9273 C C . GLY A 1 8 ? 1.820 -27.666 -16.363 1.00 0.00 3 GLY A C 5
ATOM 9274 O O . GLY A 1 8 ? 0.817 -27.600 -15.638 1.00 0.00 3 GLY A O 5
ATOM 9278 N N . PRO A 1 9 ? 3.001 -27.295 -15.949 1.00 0.00 4 PRO A N 5
ATOM 9279 C CA . PRO A 1 9 ? 3.247 -26.747 -14.573 1.00 0.00 4 PRO A CA 5
ATOM 9280 C C . PRO A 1 9 ? 2.451 -25.469 -14.338 1.00 0.00 4 PRO A C 5
ATOM 9281 O O . PRO A 1 9 ? 2.330 -24.639 -15.248 1.00 0.00 4 PRO A O 5
ATOM 9292 N N . ARG A 1 10 ? 1.956 -25.286 -13.124 1.00 0.00 5 ARG A N 5
ATOM 9293 C CA . ARG A 1 10 ? 1.221 -24.074 -12.773 1.00 0.00 5 ARG A CA 5
ATOM 9294 C C . ARG A 1 10 ? 1.799 -23.525 -11.481 1.00 0.00 5 ARG A C 5
ATOM 9295 O O . ARG A 1 10 ? 1.905 -24.276 -10.514 1.00 0.00 5 ARG A O 5
ATOM 9316 N N . TYR A 1 11 ? 1.880 -22.207 -11.358 1.00 0.00 6 TYR A N 5
ATOM 9317 C CA . TYR A 1 11 ? 2.181 -21.616 -10.061 1.00 0.00 6 TYR A CA 5
ATOM 9318 C C . TYR A 1 11 ? 1.104 -20.574 -9.789 1.00 0.00 6 TYR A C 5
ATOM 9319 O O . TYR A 1 11 ? 1.068 -19.539 -10.449 1.00 0.00 6 TYR A O 5
ATOM 9337 N N . PRO A 1 12 ? 0.226 -20.823 -8.865 1.00 0.00 7 PRO A N 5
ATOM 9338 C CA . PRO A 1 12 ? -0.907 -19.889 -8.549 1.00 0.00 7 PRO A CA 5
ATOM 9339 C C . PRO A 1 12 ? -0.411 -18.685 -7.786 1.00 0.00 7 PRO A C 5
ATOM 9340 O O . PRO A 1 12 ? 0.566 -18.812 -7.028 1.00 0.00 7 PRO A O 5
ATOM 9351 N N . VAL A 1 13 ? -0.942 -17.478 -8.015 1.00 0.00 8 VAL A N 5
ATOM 9352 C CA . VAL A 1 13 ? -0.450 -16.343 -7.308 1.00 0.00 8 VAL A CA 5
ATOM 9353 C C . VAL A 1 13 ? -1.578 -15.775 -6.489 1.00 0.00 8 VAL A C 5
ATOM 9354 O O . VAL A 1 13 ? -1.381 -14.982 -5.572 1.00 0.00 8 VAL A O 5
ATOM 9367 N N . SER A 1 14 ? -2.782 -16.035 -6.948 1.00 0.00 9 SER A N 5
ATOM 9368 C CA . SER A 1 14 ? -3.952 -15.503 -6.306 1.00 0.00 9 SER A CA 5
ATOM 9369 C C . SER A 1 14 ? -5.137 -16.421 -6.547 1.00 0.00 9 SER A C 5
ATOM 9370 O O . SER A 1 14 ? -5.263 -17.017 -7.631 1.00 0.00 9 SER A O 5
ATOM 9378 N N . VAL A 1 15 ? -6.031 -16.457 -5.581 1.00 0.00 10 VAL A N 5
ATOM 9379 C CA . VAL A 1 15 ? -7.277 -17.198 -5.706 1.00 0.00 10 VAL A CA 5
ATOM 9380 C C . VAL A 1 15 ? -8.385 -16.307 -5.230 1.00 0.00 10 VAL A C 5
ATOM 9381 O O . VAL A 1 15 ? -8.245 -15.717 -4.163 1.00 0.00 10 VAL A O 5
ATOM 9394 N N . GLN A 1 16 ? -9.534 -16.266 -5.900 1.00 0.00 11 GLN A N 5
ATOM 9395 C CA . GLN A 1 16 ? -10.661 -15.493 -5.398 1.00 0.00 11 GLN A CA 5
ATOM 9396 C C . GLN A 1 16 ? -11.877 -16.441 -5.283 1.00 0.00 11 GLN A C 5
ATOM 9397 O O . GLN A 1 16 ? -12.114 -17.253 -6.199 1.00 0.00 11 GLN A O 5
ATOM 9411 N N . GLY A 1 17 ? -12.654 -16.346 -4.195 1.00 0.00 12 GLY A N 5
ATOM 9412 C CA . GLY A 1 17 ? -13.842 -17.203 -4.048 1.00 0.00 12 GLY A CA 5
ATOM 9413 C C . GLY A 1 17 ? -14.697 -17.110 -5.308 1.00 0.00 12 GLY A C 5
ATOM 9414 O O . GLY A 1 17 ? -15.131 -16.016 -5.682 1.00 0.00 12 GLY A O 5
ATOM 9418 N N . ALA A 1 18 ? -14.820 -18.229 -6.032 1.00 0.00 13 ALA A N 5
ATOM 9419 C CA . ALA A 1 18 ? -15.511 -18.219 -7.324 1.00 0.00 13 ALA A CA 5
ATOM 9420 C C . ALA A 1 18 ? -16.996 -18.478 -7.203 1.00 0.00 13 ALA A C 5
ATOM 9421 O O . ALA A 1 18 ? -17.776 -17.901 -7.958 1.00 0.00 13 ALA A O 5
ATOM 9428 N N . ALA A 1 19 ? -17.371 -19.521 -6.451 1.00 0.00 14 ALA A N 5
ATOM 9429 C CA . ALA A 1 19 ? -18.760 -19.978 -6.486 1.00 0.00 14 ALA A CA 5
ATOM 9430 C C . ALA A 1 19 ? -19.126 -20.807 -5.282 1.00 0.00 14 ALA A C 5
ATOM 9431 O O . ALA A 1 19 ? -18.275 -21.348 -4.590 1.00 0.00 14 ALA A O 5
ATOM 9438 N N . LEU A 1 20 ? -20.401 -21.046 -5.191 1.00 0.00 15 LEU A N 5
ATOM 9439 C CA . LEU A 1 20 ? -20.950 -21.932 -4.205 1.00 0.00 15 LEU A CA 5
ATOM 9440 C C . LEU A 1 20 ? -21.764 -22.988 -4.926 1.00 0.00 15 LEU A C 5
ATOM 9441 O O . LEU A 1 20 ? -22.720 -22.651 -5.622 1.00 0.00 15 LEU A O 5
ATOM 9457 N N . VAL A 1 21 ? -21.507 -24.237 -4.609 1.00 0.00 16 VAL A N 5
ATOM 9458 C CA . VAL A 1 21 ? -22.374 -25.297 -5.062 1.00 0.00 16 VAL A CA 5
ATOM 9459 C C . VAL A 1 21 ? -22.956 -25.915 -3.837 1.00 0.00 16 VAL A C 5
ATOM 9460 O O . VAL A 1 21 ? -22.215 -26.464 -3.032 1.00 0.00 16 VAL A O 5
ATOM 9473 N N . GLN A 1 22 ? -24.258 -26.011 -3.744 1.00 0.00 17 GLN A N 5
ATOM 9474 C CA . GLN A 1 22 ? -24.861 -26.739 -2.661 1.00 0.00 17 GLN A CA 5
ATOM 9475 C C . GLN A 1 22 ? -25.646 -27.854 -3.286 1.00 0.00 17 GLN A C 5
ATOM 9476 O O . GLN A 1 22 ? -26.587 -27.561 -4.031 1.00 0.00 17 GLN A O 5
ATOM 9490 N N . ILE A 1 23 ? -25.420 -29.094 -2.941 1.00 0.00 18 ILE A N 5
ATOM 9491 C CA . ILE A 1 23 ? -26.281 -30.185 -3.305 1.00 0.00 18 ILE A CA 5
ATOM 9492 C C . ILE A 1 23 ? -26.685 -30.666 -1.921 1.00 0.00 18 ILE A C 5
ATOM 9493 O O . ILE A 1 23 ? -26.291 -29.999 -1.024 1.00 0.00 18 ILE A O 5
ATOM 9509 N N . LYS A 1 24 ? -27.226 -31.888 -1.764 1.00 0.00 19 LYS A N 5
ATOM 9510 C CA . LYS A 1 24 ? -27.607 -32.503 -0.403 1.00 0.00 19 LYS A CA 5
ATOM 9511 C C . LYS A 1 24 ? -27.124 -31.631 0.809 1.00 0.00 19 LYS A C 5
ATOM 9512 O O . LYS A 1 24 ? -27.206 -30.417 0.750 1.00 0.00 19 LYS A O 5
ATOM 9531 N N . ARG A 1 25 ? -27.266 -32.085 2.010 1.00 0.00 20 ARG A N 5
ATOM 9532 C CA . ARG A 1 25 ? -27.164 -31.114 3.072 1.00 0.00 20 ARG A CA 5
ATOM 9533 C C . ARG A 1 25 ? -25.711 -30.605 3.173 1.00 0.00 20 ARG A C 5
ATOM 9534 O O . ARG A 1 25 ? -25.391 -29.829 4.067 1.00 0.00 20 ARG A O 5
ATOM 9555 N N . LEU A 1 26 ? -24.874 -30.970 2.160 1.00 0.00 21 LEU A N 5
ATOM 9556 C CA . LEU A 1 26 ? -23.477 -30.501 2.061 1.00 0.00 21 LEU A CA 5
ATOM 9557 C C . LEU A 1 26 ? -23.351 -29.545 0.845 1.00 0.00 21 LEU A C 5
ATOM 9558 O O . LEU A 1 26 ? -24.021 -29.741 -0.160 1.00 0.00 21 LEU A O 5
ATOM 9574 N N . GLN A 1 27 ? -22.454 -28.555 0.924 1.00 0.00 22 GLN A N 5
ATOM 9575 C CA . GLN A 1 27 ? -22.247 -27.606 -0.212 1.00 0.00 22 GLN A CA 5
ATOM 9576 C C . GLN A 1 27 ? -20.769 -27.486 -0.560 1.00 0.00 22 GLN A C 5
ATOM 9577 O O . GLN A 1 27 ? -19.924 -27.614 0.334 1.00 0.00 22 GLN A O 5
ATOM 9591 N N . THR A 1 28 ? -20.433 -27.383 -1.861 1.00 0.00 23 THR A N 5
ATOM 9592 C CA . THR A 1 28 ? -19.066 -27.381 -2.325 1.00 0.00 23 THR A CA 5
ATOM 9593 C C . THR A 1 28 ? -18.701 -25.952 -2.770 1.00 0.00 23 THR A C 5
ATOM 9594 O O . THR A 1 28 ? -19.604 -25.144 -3.047 1.00 0.00 23 THR A O 5
ATOM 9605 N N . PHE A 1 29 ? -17.431 -25.579 -2.601 1.00 0.00 24 PHE A N 5
ATOM 9606 C CA . PHE A 1 29 ? -17.054 -24.173 -2.696 1.00 0.00 24 PHE A CA 5
ATOM 9607 C C . PHE A 1 29 ? -16.101 -23.919 -3.852 1.00 0.00 24 PHE A C 5
ATOM 9608 O O . PHE A 1 29 ? -15.079 -24.600 -3.993 1.00 0.00 24 PHE A O 5
ATOM 9625 N N . ALA A 1 30 ? -16.481 -23.006 -4.716 1.00 0.00 25 ALA A N 5
ATOM 9626 C CA . ALA A 1 30 ? -15.692 -22.756 -5.915 1.00 0.00 25 ALA A CA 5
ATOM 9627 C C . ALA A 1 30 ? -14.739 -21.592 -5.717 1.00 0.00 25 ALA A C 5
ATOM 9628 O O . ALA A 1 30 ? -15.047 -20.607 -5.039 1.00 0.00 25 ALA A O 5
ATOM 9635 N N . PHE A 1 31 ? -13.632 -21.679 -6.430 1.00 0.00 26 PHE A N 5
ATOM 9636 C CA . PHE A 1 31 ? -12.588 -20.670 -6.360 1.00 0.00 26 PHE A CA 5
ATOM 9637 C C . PHE A 1 31 ? -12.168 -20.242 -7.721 1.00 0.00 26 PHE A C 5
ATOM 9638 O O . PHE A 1 31 ? -12.256 -21.027 -8.676 1.00 0.00 26 PHE A O 5
ATOM 9655 N N . SER A 1 32 ? -11.606 -19.046 -7.805 1.00 0.00 27 SER A N 5
ATOM 9656 C CA . SER A 1 32 ? -11.014 -18.577 -9.028 1.00 0.00 27 SER A CA 5
ATOM 9657 C C . SER A 1 32 ? -9.552 -18.399 -8.713 1.00 0.00 27 SER A C 5
ATOM 9658 O O . SER A 1 32 ? -9.225 -17.605 -7.837 1.00 0.00 27 SER A O 5
ATOM 9666 N N . VAL A 1 33 ? -8.678 -19.114 -9.371 1.00 0.00 28 VAL A N 5
ATOM 9667 C CA . VAL A 1 33 ? -7.258 -18.957 -9.115 1.00 0.00 28 VAL A CA 5
ATOM 9668 C C . VAL A 1 33 ? -6.524 -18.719 -10.416 1.00 0.00 28 VAL A C 5
ATOM 9669 O O . VAL A 1 33 ? -6.761 -19.433 -11.382 1.00 0.00 28 VAL A O 5
ATOM 9682 N N . ARG A 1 34 ? -5.640 -17.729 -10.475 1.00 0.00 29 ARG A N 5
ATOM 9683 C CA . ARG A 1 34 ? -4.935 -17.422 -11.706 1.00 0.00 29 ARG A CA 5
ATOM 9684 C C . ARG A 1 34 ? -3.446 -17.457 -11.389 1.00 0.00 29 ARG A C 5
ATOM 9685 O O . ARG A 1 34 ? -3.085 -17.256 -10.204 1.00 0.00 29 ARG A O 5
ATOM 9706 N N . TRP A 1 35 ? -2.645 -18.108 -12.239 1.00 0.00 30 TRP A N 5
ATOM 9707 C CA . TRP A 1 35 ? -1.292 -18.478 -11.825 1.00 0.00 30 TRP A CA 5
ATOM 9708 C C . TRP A 1 35 ? -0.223 -17.611 -12.492 1.00 0.00 30 TRP A C 5
ATOM 9709 O O . TRP A 1 35 ? -0.526 -16.797 -13.376 1.00 0.00 30 TRP A O 5
ATOM 9730 N N . SER A 1 36 ? 1.004 -17.714 -11.964 1.00 0.00 31 SER A N 5
ATOM 9731 C CA . SER A 1 36 ? 2.099 -16.837 -12.354 1.00 0.00 31 SER A CA 5
ATOM 9732 C C . SER A 1 36 ? 2.286 -16.869 -13.858 1.00 0.00 31 SER A C 5
ATOM 9733 O O . SER A 1 36 ? 2.781 -15.906 -14.457 1.00 0.00 31 SER A O 5
ATOM 9741 N N . ASP A 1 37 ? 1.916 -17.977 -14.463 1.00 0.00 32 ASP A N 5
ATOM 9742 C CA . ASP A 1 37 ? 2.138 -18.117 -15.898 1.00 0.00 32 ASP A CA 5
ATOM 9743 C C . ASP A 1 37 ? 1.175 -17.182 -16.594 1.00 0.00 32 ASP A C 5
ATOM 9744 O O . ASP A 1 37 ? 1.289 -16.928 -17.791 1.00 0.00 32 ASP A O 5
ATOM 9753 N N . GLY A 1 38 ? 0.340 -16.547 -15.795 1.00 0.00 33 GLY A N 5
ATOM 9754 C CA . GLY A 1 38 ? -0.503 -15.500 -16.290 1.00 0.00 33 GLY A CA 5
ATOM 9755 C C . GLY A 1 38 ? -1.810 -16.030 -16.801 1.00 0.00 33 GLY A C 5
ATOM 9756 O O . GLY A 1 38 ? -2.603 -15.255 -17.350 1.00 0.00 33 GLY A O 5
ATOM 9760 N N . SER A 1 39 ? -2.135 -17.304 -16.553 1.00 0.00 34 SER A N 5
ATOM 9761 C CA . SER A 1 39 ? -3.456 -17.816 -16.942 1.00 0.00 34 SER A CA 5
ATOM 9762 C C . SER A 1 39 ? -4.452 -17.529 -15.820 1.00 0.00 34 SER A C 5
ATOM 9763 O O . SER A 1 39 ? -4.039 -17.121 -14.719 1.00 0.00 34 SER A O 5
ATOM 9771 N N . ASP A 1 40 ? -5.732 -17.870 -16.026 1.00 0.00 35 ASP A N 5
ATOM 9772 C CA . ASP A 1 40 ? -6.725 -17.754 -14.965 1.00 0.00 35 ASP A CA 5
ATOM 9773 C C . ASP A 1 40 ? -7.451 -19.084 -14.862 1.00 0.00 35 ASP A C 5
ATOM 9774 O O . ASP A 1 40 ? -7.642 -19.750 -15.880 1.00 0.00 35 ASP A O 5
ATOM 9783 N N . THR A 1 41 ? -7.933 -19.435 -13.681 1.00 0.00 36 THR A N 5
ATOM 9784 C CA . THR A 1 41 ? -8.733 -20.663 -13.561 1.00 0.00 36 THR A CA 5
ATOM 9785 C C . THR A 1 41 ? -9.845 -20.558 -12.491 1.00 0.00 36 THR A C 5
ATOM 9786 O O . THR A 1 41 ? -9.672 -19.912 -11.456 1.00 0.00 36 THR A O 5
ATOM 9797 N N . PHE A 1 42 ? -10.979 -21.228 -12.764 1.00 0.00 37 PHE A N 5
ATOM 9798 C CA . PHE A 1 42 ? -12.107 -21.322 -11.827 1.00 0.00 37 PHE A CA 5
ATOM 9799 C C . PHE A 1 42 ? -12.420 -22.806 -11.590 1.00 0.00 37 PHE A C 5
ATOM 9800 O O . PHE A 1 42 ? -12.578 -23.538 -12.576 1.00 0.00 37 PHE A O 5
ATOM 9817 N N . VAL A 1 43 ? -12.469 -23.297 -10.339 1.00 0.00 38 VAL A N 5
ATOM 9818 C CA . VAL A 1 43 ? -12.756 -24.719 -10.097 1.00 0.00 38 VAL A CA 5
ATOM 9819 C C . VAL A 1 43 ? -13.661 -24.870 -8.872 1.00 0.00 38 VAL A C 5
ATOM 9820 O O . VAL A 1 43 ? -13.779 -23.930 -8.071 1.00 0.00 38 VAL A O 5
ATOM 9833 N N . ARG A 1 44 ? -14.277 -26.039 -8.719 1.00 0.00 39 ARG A N 5
ATOM 9834 C CA . ARG A 1 44 ? -15.197 -26.316 -7.601 1.00 0.00 39 ARG A CA 5
ATOM 9835 C C . ARG A 1 44 ? -14.455 -27.164 -6.592 1.00 0.00 39 ARG A C 5
ATOM 9836 O O . ARG A 1 44 ? -13.657 -28.015 -6.997 1.00 0.00 39 ARG A O 5
ATOM 9857 N N . ARG A 1 45 ? -14.722 -26.995 -5.280 1.00 0.00 40 ARG A N 5
ATOM 9858 C CA . ARG A 1 45 ? -14.055 -27.814 -4.281 1.00 0.00 40 ARG A CA 5
ATOM 9859 C C . ARG A 1 45 ? -15.057 -28.267 -3.217 1.00 0.00 40 ARG A C 5
ATOM 9860 O O . ARG A 1 45 ? -15.955 -27.516 -2.837 1.00 0.00 40 ARG A O 5
ATOM 9881 N N . SER A 1 46 ? -14.708 -29.342 -2.574 1.00 0.00 41 SER A N 5
ATOM 9882 C CA . SER A 1 46 ? -15.502 -29.780 -1.422 1.00 0.00 41 SER A CA 5
ATOM 9883 C C . SER A 1 46 ? -14.806 -29.385 -0.142 1.00 0.00 41 SER A C 5
ATOM 9884 O O . SER A 1 46 ? -13.597 -29.315 -0.110 1.00 0.00 41 SER A O 5
ATOM 9892 N N . TRP A 1 47 ? -15.571 -29.156 0.916 1.00 0.00 42 TRP A N 5
ATOM 9893 C CA . TRP A 1 47 ? -14.992 -28.814 2.218 1.00 0.00 42 TRP A CA 5
ATOM 9894 C C . TRP A 1 47 ? -14.095 -29.979 2.643 1.00 0.00 42 TRP A C 5
ATOM 9895 O O . TRP A 1 47 ? -12.930 -29.805 3.035 1.00 0.00 42 TRP A O 5
ATOM 9916 N N . ASP A 1 48 ? -14.623 -31.179 2.369 1.00 0.00 43 ASP A N 5
ATOM 9917 C CA . ASP A 1 48 ? -13.904 -32.435 2.549 1.00 0.00 43 ASP A CA 5
ATOM 9918 C C . ASP A 1 48 ? -12.756 -32.506 1.581 1.00 0.00 43 ASP A C 5
ATOM 9919 O O . ASP A 1 48 ? -11.668 -32.992 1.896 1.00 0.00 43 ASP A O 5
ATOM 9928 N N . GLU A 1 49 ? -13.022 -31.987 0.387 1.00 0.00 44 GLU A N 5
ATOM 9929 C CA . GLU A 1 49 ? -12.021 -32.006 -0.645 1.00 0.00 44 GLU A CA 5
ATOM 9930 C C . GLU A 1 49 ? -10.877 -31.201 -0.167 1.00 0.00 44 GLU A C 5
ATOM 9931 O O . GLU A 1 49 ? -9.733 -31.650 -0.222 1.00 0.00 44 GLU A O 5
ATOM 9943 N N . PHE A 1 50 ? -11.166 -30.052 0.425 1.00 0.00 45 PHE A N 5
ATOM 9944 C CA . PHE A 1 50 ? -10.158 -29.218 0.967 1.00 0.00 45 PHE A CA 5
ATOM 9945 C C . PHE A 1 50 ? -9.443 -29.981 2.032 1.00 0.00 45 PHE A C 5
ATOM 9946 O O . PHE A 1 50 ? -8.267 -29.775 2.243 1.00 0.00 45 PHE A O 5
ATOM 9963 N N . ARG A 1 51 ? -10.195 -30.669 2.886 1.00 0.00 46 ARG A N 5
ATOM 9964 C CA . ARG A 1 51 ? -9.561 -31.232 4.059 1.00 0.00 46 ARG A CA 5
ATOM 9965 C C . ARG A 1 51 ? -8.477 -32.171 3.650 1.00 0.00 46 ARG A C 5
ATOM 9966 O O . ARG A 1 51 ? -7.382 -32.101 4.209 1.00 0.00 46 ARG A O 5
ATOM 9987 N N . GLN A 1 52 ? -8.668 -32.931 2.566 1.00 0.00 47 GLN A N 5
ATOM 9988 C CA . GLN A 1 52 ? -7.574 -33.726 2.068 1.00 0.00 47 GLN A CA 5
ATOM 9989 C C . GLN A 1 52 ? -6.536 -32.799 1.475 1.00 0.00 47 GLN A C 5
ATOM 9990 O O . GLN A 1 52 ? -5.373 -33.077 1.508 1.00 0.00 47 GLN A O 5
ATOM 10004 N N . LEU A 1 53 ? -7.006 -31.746 0.823 1.00 0.00 48 LEU A N 5
ATOM 10005 C CA . LEU A 1 53 ? -6.057 -30.844 0.130 1.00 0.00 48 LEU A CA 5
ATOM 10006 C C . LEU A 1 53 ? -5.095 -30.211 1.138 1.00 0.00 48 LEU A C 5
ATOM 10007 O O . LEU A 1 53 ? -3.875 -30.359 1.043 1.00 0.00 48 LEU A O 5
ATOM 10023 N N . LYS A 1 54 ? -5.665 -29.747 2.219 1.00 0.00 49 LYS A N 5
ATOM 10024 C CA . LYS A 1 54 ? -4.893 -29.214 3.332 1.00 0.00 49 LYS A CA 5
ATOM 10025 C C . LYS A 1 54 ? -4.035 -30.301 3.960 1.00 0.00 49 LYS A C 5
ATOM 10026 O O . LYS A 1 54 ? -2.853 -30.103 4.237 1.00 0.00 49 LYS A O 5
ATOM 10045 N N . LYS A 1 55 ? -4.664 -31.433 4.183 1.00 0.00 50 LYS A N 5
ATOM 10046 C CA . LYS A 1 55 ? -3.956 -32.530 4.830 1.00 0.00 50 LYS A CA 5
ATOM 10047 C C . LYS A 1 55 ? -2.821 -32.992 3.951 1.00 0.00 50 LYS A C 5
ATOM 10048 O O . LYS A 1 55 ? -1.713 -33.161 4.409 1.00 0.00 50 LYS A O 5
ATOM 10067 N N . THR A 1 56 ? -3.126 -33.176 2.709 1.00 0.00 51 THR A N 5
ATOM 10068 C CA . THR A 1 56 ? -2.165 -33.676 1.762 1.00 0.00 51 THR A CA 5
ATOM 10069 C C . THR A 1 56 ? -1.000 -32.711 1.583 1.00 0.00 51 THR A C 5
ATOM 10070 O O . THR A 1 56 ? 0.167 -33.132 1.704 1.00 0.00 51 THR A O 5
ATOM 10081 N N . LEU A 1 57 ? -1.254 -31.409 1.427 1.00 0.00 52 LEU A N 5
ATOM 10082 C CA . LEU A 1 57 ? -0.136 -30.482 1.358 1.00 0.00 52 LEU A CA 5
ATOM 10083 C C . LEU A 1 57 ? 0.633 -30.511 2.680 1.00 0.00 52 LEU A C 5
ATOM 10084 O O . LEU A 1 57 ? 1.864 -30.537 2.702 1.00 0.00 52 LEU A O 5
ATOM 10100 N N . LYS A 1 58 ? -0.115 -30.471 3.773 1.00 0.00 53 LYS A N 5
ATOM 10101 C CA . LYS A 1 58 ? 0.454 -30.412 5.112 1.00 0.00 53 LYS A CA 5
ATOM 10102 C C . LYS A 1 58 ? 1.228 -31.662 5.474 1.00 0.00 53 LYS A C 5
ATOM 10103 O O . LYS A 1 58 ? 2.201 -31.585 6.204 1.00 0.00 53 LYS A O 5
ATOM 10122 N N . GLU A 1 59 ? 0.896 -32.783 4.881 1.00 0.00 54 GLU A N 5
ATOM 10123 C CA . GLU A 1 59 ? 1.727 -33.946 5.094 1.00 0.00 54 GLU A CA 5
ATOM 10124 C C . GLU A 1 59 ? 3.097 -33.649 4.542 1.00 0.00 54 GLU A C 5
ATOM 10125 O O . GLU A 1 59 ? 4.115 -34.023 5.144 1.00 0.00 54 GLU A O 5
ATOM 10137 N N . THR A 1 60 ? 3.128 -32.918 3.432 1.00 0.00 55 THR A N 5
ATOM 10138 C CA . THR A 1 60 ? 4.406 -32.492 2.848 1.00 0.00 55 THR A CA 5
ATOM 10139 C C . THR A 1 60 ? 5.162 -31.555 3.810 1.00 0.00 55 THR A C 5
ATOM 10140 O O . THR A 1 60 ? 6.331 -31.801 4.129 1.00 0.00 55 THR A O 5
ATOM 10151 N N . PHE A 1 61 ? 4.469 -30.544 4.353 1.00 0.00 56 PHE A N 5
ATOM 10152 C CA . PHE A 1 61 ? 5.074 -29.643 5.353 1.00 0.00 56 PHE A CA 5
ATOM 10153 C C . PHE A 1 61 ? 4.209 -29.662 6.619 1.00 0.00 56 PHE A C 5
ATOM 10154 O O . PHE A 1 61 ? 3.233 -28.910 6.711 1.00 0.00 56 PHE A O 5
ATOM 10171 N N . PRO A 1 62 ? 4.435 -30.610 7.520 1.00 0.00 57 PRO A N 5
ATOM 10172 C CA . PRO A 1 62 ? 3.524 -30.828 8.699 1.00 0.00 57 PRO A CA 5
ATOM 10173 C C . PRO A 1 62 ? 3.397 -29.604 9.599 1.00 0.00 57 PRO A C 5
ATOM 10174 O O . PRO A 1 62 ? 4.403 -29.045 10.062 1.00 0.00 57 PRO A O 5
ATOM 10185 N N . VAL A 1 63 ? 2.159 -29.352 10.013 1.00 0.00 58 VAL A N 5
ATOM 10186 C CA . VAL A 1 63 ? 1.841 -28.297 10.970 1.00 0.00 58 VAL A CA 5
ATOM 10187 C C . VAL A 1 63 ? 0.477 -28.628 11.591 1.00 0.00 58 VAL A C 5
ATOM 10188 O O . VAL A 1 63 ? 0.408 -29.366 12.580 1.00 0.00 58 VAL A O 5
ATOM 10201 N N . GLU A 1 64 ? -0.589 -28.208 10.897 1.00 0.00 59 GLU A N 5
ATOM 10202 C CA . GLU A 1 64 ? -1.968 -28.584 11.236 1.00 0.00 59 GLU A CA 5
ATOM 10203 C C . GLU A 1 64 ? -2.262 -28.452 12.734 1.00 0.00 59 GLU A C 5
ATOM 10204 O O . GLU A 1 64 ? -2.724 -27.411 13.194 1.00 0.00 59 GLU A O 5
ATOM 10216 N N . ALA A 1 65 ? -1.859 -29.447 13.492 1.00 0.00 60 ALA A N 5
ATOM 10217 C CA . ALA A 1 65 ? -1.989 -29.389 14.954 1.00 0.00 60 ALA A CA 5
ATOM 10218 C C . ALA A 1 65 ? -0.761 -28.741 15.539 1.00 0.00 60 ALA A C 5
ATOM 10219 O O . ALA A 1 65 ? -0.496 -28.860 16.744 1.00 0.00 60 ALA A O 5
ATOM 10226 N N . GLY A 1 66 ? 0.093 -28.247 14.659 1.00 0.00 61 GLY A N 5
ATOM 10227 C CA . GLY A 1 66 ? 1.391 -27.753 15.069 1.00 0.00 61 GLY A CA 5
ATOM 10228 C C . GLY A 1 66 ? 2.307 -28.930 15.326 1.00 0.00 61 GLY A C 5
ATOM 10229 O O . GLY A 1 66 ? 2.935 -29.021 16.385 1.00 0.00 61 GLY A O 5
ATOM 10233 N N . LEU A 1 67 ? 2.168 -29.960 14.490 1.00 0.00 62 LEU A N 5
ATOM 10234 C CA . LEU A 1 67 ? 2.765 -31.242 14.804 1.00 0.00 62 LEU A CA 5
ATOM 10235 C C . LEU A 1 67 ? 4.289 -31.166 14.891 1.00 0.00 62 LEU A C 5
ATOM 10236 O O . LEU A 1 67 ? 4.868 -31.602 15.892 1.00 0.00 62 LEU A O 5
ATOM 10252 N N . LEU A 1 68 ? 4.935 -30.505 13.924 1.00 0.00 63 LEU A N 5
ATOM 10253 C CA . LEU A 1 68 ? 6.377 -30.237 14.061 1.00 0.00 63 LEU A CA 5
ATOM 10254 C C . LEU A 1 68 ? 6.588 -28.829 14.577 1.00 0.00 63 LEU A C 5
ATOM 10255 O O . LEU A 1 68 ? 7.542 -28.548 15.301 1.00 0.00 63 LEU A O 5
ATOM 10271 N N . ARG A 1 69 ? 5.789 -27.925 14.043 1.00 0.00 64 ARG A N 5
ATOM 10272 C CA . ARG A 1 69 ? 5.992 -26.503 14.281 1.00 0.00 64 ARG A CA 5
ATOM 10273 C C . ARG A 1 69 ? 4.675 -25.860 14.593 1.00 0.00 64 ARG A C 5
ATOM 10274 O O . ARG A 1 69 ? 3.667 -26.240 13.998 1.00 0.00 64 ARG A O 5
ATOM 10295 N N . ARG A 1 70 ? 4.714 -24.723 15.249 1.00 0.00 65 ARG A N 5
ATOM 10296 C CA . ARG A 1 70 ? 3.520 -23.916 15.323 1.00 0.00 65 ARG A CA 5
ATOM 10297 C C . ARG A 1 70 ? 3.488 -22.950 14.136 1.00 0.00 65 ARG A C 5
ATOM 10298 O O . ARG A 1 70 ? 3.153 -21.762 14.275 1.00 0.00 65 ARG A O 5
ATOM 10319 N N . SER A 1 71 ? 3.733 -23.502 12.941 1.00 0.00 66 SER A N 5
ATOM 10320 C CA . SER A 1 71 ? 3.610 -22.722 11.707 1.00 0.00 66 SER A CA 5
ATOM 10321 C C . SER A 1 71 ? 2.146 -22.342 11.533 1.00 0.00 66 SER A C 5
ATOM 10322 O O . SER A 1 71 ? 1.774 -21.552 10.659 1.00 0.00 66 SER A O 5
ATOM 10330 N N . ASP A 1 72 ? 1.330 -22.915 12.406 1.00 0.00 67 ASP A N 5
ATOM 10331 C CA . ASP A 1 72 ? -0.105 -22.692 12.394 1.00 0.00 67 ASP A CA 5
ATOM 10332 C C . ASP A 1 72 ? -0.386 -21.203 12.523 1.00 0.00 67 ASP A C 5
ATOM 10333 O O . ASP A 1 72 ? -1.432 -20.728 12.092 1.00 0.00 67 ASP A O 5
ATOM 10342 N N . ARG A 1 73 ? 0.623 -20.437 12.916 1.00 0.00 68 ARG A N 5
ATOM 10343 C CA . ARG A 1 73 ? 0.513 -18.988 12.884 1.00 0.00 68 ARG A CA 5
ATOM 10344 C C . ARG A 1 73 ? 0.366 -18.490 11.441 1.00 0.00 68 ARG A C 5
ATOM 10345 O O . ARG A 1 73 ? -0.371 -17.527 11.180 1.00 0.00 68 ARG A O 5
ATOM 10366 N N . VAL A 1 74 ? 1.100 -19.109 10.506 1.00 0.00 69 VAL A N 5
ATOM 10367 C CA . VAL A 1 74 ? 1.028 -18.676 9.108 1.00 0.00 69 VAL A CA 5
ATOM 10368 C C . VAL A 1 74 ? 0.050 -19.557 8.331 1.00 0.00 69 VAL A C 5
ATOM 10369 O O . VAL A 1 74 ? -0.890 -19.048 7.713 1.00 0.00 69 VAL A O 5
ATOM 10382 N N . LEU A 1 75 ? 0.207 -20.874 8.426 1.00 0.00 70 LEU A N 5
ATOM 10383 C CA . LEU A 1 75 ? -0.767 -21.766 7.796 1.00 0.00 70 LEU A CA 5
ATOM 10384 C C . LEU A 1 75 ? -1.373 -22.697 8.816 1.00 0.00 70 LEU A C 5
ATOM 10385 O O . LEU A 1 75 ? -1.002 -23.877 8.908 1.00 0.00 70 LEU A O 5
ATOM 10401 N N . PRO A 1 76 ? -2.358 -22.221 9.524 1.00 0.00 71 PRO A N 5
ATOM 10402 C CA . PRO A 1 76 ? -3.093 -23.036 10.522 1.00 0.00 71 PRO A CA 5
ATOM 10403 C C . PRO A 1 76 ? -3.886 -24.124 9.845 1.00 0.00 71 PRO A C 5
ATOM 10404 O O . PRO A 1 76 ? -3.614 -24.466 8.691 1.00 0.00 71 PRO A O 5
ATOM 10415 N N . LYS A 1 77 ? -4.821 -24.709 10.562 1.00 0.00 72 LYS A N 5
ATOM 10416 C CA . LYS A 1 77 ? -5.666 -25.720 9.969 1.00 0.00 72 LYS A CA 5
ATOM 10417 C C . LYS A 1 77 ? -6.511 -25.020 8.876 1.00 0.00 72 LYS A C 5
ATOM 10418 O O . LYS A 1 77 ? -5.958 -24.497 7.929 1.00 0.00 72 LYS A O 5
ATOM 10437 N N . LEU A 1 78 ? -7.766 -24.763 9.178 1.00 0.00 73 LEU A N 5
ATOM 10438 C CA . LEU A 1 78 ? -8.566 -23.804 8.402 1.00 0.00 73 LEU A CA 5
ATOM 10439 C C . LEU A 1 78 ? -8.882 -22.638 9.275 1.00 0.00 73 LEU A C 5
ATOM 10440 O O . LEU A 1 78 ? -9.228 -22.832 10.448 1.00 0.00 73 LEU A O 5
ATOM 10456 N N . LEU A 1 79 ? -8.781 -21.419 8.765 1.00 0.00 74 LEU A N 5
ATOM 10457 C CA . LEU A 1 79 ? -9.109 -20.311 9.622 1.00 0.00 74 LEU A CA 5
ATOM 10458 C C . LEU A 1 79 ? -10.588 -20.083 9.529 1.00 0.00 74 LEU A C 5
ATOM 10459 O O . LEU A 1 79 ? -11.136 -19.992 8.442 1.00 0.00 74 LEU A O 5
ATOM 10475 N N . ASP A 1 80 ? -11.224 -20.180 10.668 1.00 0.00 75 ASP A N 5
ATOM 10476 C CA . ASP A 1 80 ? -12.670 -20.192 10.705 1.00 0.00 75 ASP A CA 5
ATOM 10477 C C . ASP A 1 80 ? -13.218 -19.411 11.876 1.00 0.00 75 ASP A C 5
ATOM 10478 O O . ASP A 1 80 ? -12.854 -19.667 13.032 1.00 0.00 75 ASP A O 5
ATOM 10487 N N . ALA A 1 81 ? -14.265 -18.662 11.592 1.00 0.00 76 ALA A N 5
ATOM 10488 C CA . ALA A 1 81 ? -15.093 -18.064 12.621 1.00 0.00 76 ALA A CA 5
ATOM 10489 C C . ALA A 1 81 ? -16.540 -18.471 12.344 1.00 0.00 76 ALA A C 5
ATOM 10490 O O . ALA A 1 81 ? -16.857 -18.937 11.237 1.00 0.00 76 ALA A O 5
ATOM 10497 N N . PRO A 1 82 ? -17.441 -18.300 13.278 1.00 0.00 77 PRO A N 5
ATOM 10498 C CA . PRO A 1 82 ? -18.880 -18.656 13.051 1.00 0.00 77 PRO A CA 5
ATOM 10499 C C . PRO A 1 82 ? -19.442 -17.959 11.808 1.00 0.00 77 PRO A C 5
ATOM 10500 O O . PRO A 1 82 ? -20.053 -18.610 10.945 1.00 0.00 77 PRO A O 5
ATOM 10511 N N . LEU A 1 83 ? -19.092 -16.670 11.658 1.00 0.00 78 LEU A N 5
ATOM 10512 C CA . LEU A 1 83 ? -19.535 -15.848 10.519 1.00 0.00 78 LEU A CA 5
ATOM 10513 C C . LEU A 1 83 ? -21.062 -15.954 10.328 1.00 0.00 78 LEU A C 5
ATOM 10514 O O . LEU A 1 83 ? -21.788 -15.009 10.619 1.00 0.00 78 LEU A O 5
ATOM 10530 N N . LEU A 1 84 ? -21.535 -17.146 9.973 1.00 0.00 79 LEU A N 5
ATOM 10531 C CA . LEU A 1 84 ? -22.968 -17.418 9.823 1.00 0.00 79 LEU A CA 5
ATOM 10532 C C . LEU A 1 84 ? -23.585 -16.483 8.781 1.00 0.00 79 LEU A C 5
ATOM 10533 O O . LEU A 1 84 ? -24.041 -16.935 7.737 1.00 0.00 79 LEU A O 5
ATOM 10549 N N . GLY A 1 85 ? -23.544 -15.193 9.057 1.00 0.00 80 GLY A N 5
ATOM 10550 C CA . GLY A 1 85 ? -24.074 -14.188 8.135 1.00 0.00 80 GLY A CA 5
ATOM 10551 C C . GLY A 1 85 ? -25.581 -13.955 8.339 1.00 0.00 80 GLY A C 5
ATOM 10552 O O . GLY A 1 85 ? -26.230 -13.333 7.497 1.00 0.00 80 GLY A O 5
ATOM 10556 N N . ARG A 1 86 ? -26.094 -14.352 9.516 1.00 0.00 81 ARG A N 5
ATOM 10557 C CA . ARG A 1 86 ? -27.516 -14.140 9.899 1.00 0.00 81 ARG A CA 5
ATOM 10558 C C . ARG A 1 86 ? -28.452 -15.019 9.084 1.00 0.00 81 ARG A C 5
ATOM 10559 O O . ARG A 1 86 ? -29.618 -15.204 9.453 1.00 0.00 81 ARG A O 5
ATOM 10580 N N . VAL A 1 87 ? -27.971 -15.561 7.997 1.00 0.00 82 VAL A N 5
ATOM 10581 C CA . VAL A 1 87 ? -28.806 -16.381 7.137 1.00 0.00 82 VAL A CA 5
ATOM 10582 C C . VAL A 1 87 ? -28.384 -17.840 7.261 1.00 0.00 82 VAL A C 5
ATOM 10583 O O . VAL A 1 87 ? -27.653 -18.191 8.190 1.00 0.00 82 VAL A O 5
ATOM 10596 N N . GLY A 1 88 ? -28.860 -18.708 6.373 1.00 0.00 83 GLY A N 5
ATOM 10597 C CA . GLY A 1 88 ? -28.566 -20.125 6.498 1.00 0.00 83 GLY A CA 5
ATOM 10598 C C . GLY A 1 88 ? -27.286 -20.512 5.787 1.00 0.00 83 GLY A C 5
ATOM 10599 O O . GLY A 1 88 ? -26.278 -19.781 5.836 1.00 0.00 83 GLY A O 5
ATOM 10603 N N . ARG A 1 89 ? -27.278 -21.737 5.263 1.00 0.00 84 ARG A N 5
ATOM 10604 C CA . ARG A 1 89 ? -26.063 -22.313 4.728 1.00 0.00 84 ARG A CA 5
ATOM 10605 C C . ARG A 1 89 ? -25.539 -21.530 3.544 1.00 0.00 84 ARG A C 5
ATOM 10606 O O . ARG A 1 89 ? -24.352 -21.508 3.315 1.00 0.00 84 ARG A O 5
ATOM 10627 N N . THR A 1 90 ? -26.405 -20.945 2.761 1.00 0.00 85 THR A N 5
ATOM 10628 C CA . THR A 1 90 ? -25.948 -20.220 1.589 1.00 0.00 85 THR A CA 5
ATOM 10629 C C . THR A 1 90 ? -24.991 -19.112 2.036 1.00 0.00 85 THR A C 5
ATOM 10630 O O . THR A 1 90 ? -23.863 -19.010 1.544 1.00 0.00 85 THR A O 5
ATOM 10641 N N . SER A 1 91 ? -25.378 -18.402 3.077 1.00 0.00 86 SER A N 5
ATOM 10642 C CA . SER A 1 91 ? -24.487 -17.421 3.692 1.00 0.00 86 SER A CA 5
ATOM 10643 C C . SER A 1 91 ? -23.236 -18.106 4.220 1.00 0.00 86 SER A C 5
ATOM 10644 O O . SER A 1 91 ? -22.129 -17.576 4.128 1.00 0.00 86 SER A O 5
ATOM 10652 N N . ARG A 1 92 ? -23.406 -19.321 4.702 1.00 0.00 87 ARG A N 5
ATOM 10653 C CA . ARG A 1 92 ? -22.269 -20.108 5.147 1.00 0.00 87 ARG A CA 5
ATOM 10654 C C . ARG A 1 92 ? -21.375 -20.328 3.933 1.00 0.00 87 ARG A C 5
ATOM 10655 O O . ARG A 1 92 ? -20.174 -20.479 4.037 1.00 0.00 87 ARG A O 5
ATOM 10676 N N . GLY A 1 93 ? -22.038 -20.376 2.796 1.00 0.00 88 GLY A N 5
ATOM 10677 C CA . GLY A 1 93 ? -21.364 -20.618 1.551 1.00 0.00 88 GLY A CA 5
ATOM 10678 C C . GLY A 1 93 ? -20.355 -19.523 1.297 1.00 0.00 88 GLY A C 5
ATOM 10679 O O . GLY A 1 93 ? -19.171 -19.799 1.101 1.00 0.00 88 GLY A O 5
ATOM 10683 N N . LEU A 1 94 ? -20.785 -18.272 1.399 1.00 0.00 89 LEU A N 5
ATOM 10684 C CA . LEU A 1 94 ? -19.868 -17.171 1.205 1.00 0.00 89 LEU A CA 5
ATOM 10685 C C . LEU A 1 94 ? -18.840 -17.144 2.327 1.00 0.00 89 LEU A C 5
ATOM 10686 O O . LEU A 1 94 ? -17.691 -16.816 2.127 1.00 0.00 89 LEU A O 5
ATOM 10702 N N . ALA A 1 95 ? -19.336 -17.351 3.525 1.00 0.00 90 ALA A N 5
ATOM 10703 C CA . ALA A 1 95 ? -18.458 -17.213 4.701 1.00 0.00 90 ALA A CA 5
ATOM 10704 C C . ALA A 1 95 ? -17.325 -18.207 4.550 1.00 0.00 90 ALA A C 5
ATOM 10705 O O . ALA A 1 95 ? -16.144 -17.876 4.659 1.00 0.00 90 ALA A O 5
ATOM 10712 N N . ARG A 1 96 ? -17.726 -19.405 4.259 1.00 0.00 91 ARG A N 5
ATOM 10713 C CA . ARG A 1 96 ? -16.790 -20.502 4.089 1.00 0.00 91 ARG A CA 5
ATOM 10714 C C . ARG A 1 96 ? -15.857 -20.195 2.926 1.00 0.00 91 ARG A C 5
ATOM 10715 O O . ARG A 1 96 ? -14.648 -20.409 3.022 1.00 0.00 91 ARG A O 5
ATOM 10736 N N . LEU A 1 97 ? -16.400 -19.613 1.862 1.00 0.00 92 LEU A N 5
ATOM 10737 C CA . LEU A 1 97 ? -15.569 -19.205 0.729 1.00 0.00 92 LEU A CA 5
ATOM 10738 C C . LEU A 1 97 ? -14.561 -18.167 1.156 1.00 0.00 92 LEU A C 5
ATOM 10739 O O . LEU A 1 97 ? -13.416 -18.191 0.711 1.00 0.00 92 LEU A O 5
ATOM 10755 N N . GLN A 1 98 ? -14.999 -17.211 1.972 1.00 0.00 93 GLN A N 5
ATOM 10756 C CA . GLN A 1 98 ? -14.098 -16.159 2.399 1.00 0.00 93 GLN A CA 5
ATOM 10757 C C . GLN A 1 98 ? -12.966 -16.776 3.205 1.00 0.00 93 GLN A C 5
ATOM 10758 O O . GLN A 1 98 ? -11.796 -16.411 3.025 1.00 0.00 93 GLN A O 5
ATOM 10772 N N . LEU A 1 99 ? -13.312 -17.672 4.142 1.00 0.00 94 LEU A N 5
ATOM 10773 C CA . LEU A 1 99 ? -12.284 -18.286 4.982 1.00 0.00 94 LEU A CA 5
ATOM 10774 C C . LEU A 1 99 ? -11.325 -19.109 4.129 1.00 0.00 94 LEU A C 5
ATOM 10775 O O . LEU A 1 99 ? -10.105 -19.019 4.258 1.00 0.00 94 LEU A O 5
ATOM 10791 N N . LEU A 1 100 ? -11.901 -19.923 3.265 1.00 0.00 95 LEU A N 5
ATOM 10792 C CA . LEU A 1 100 ? -11.102 -20.801 2.429 1.00 0.00 95 LEU A CA 5
ATOM 10793 C C . LEU A 1 100 ? -10.225 -19.951 1.513 1.00 0.00 95 LEU A C 5
ATOM 10794 O O . LEU A 1 100 ? -9.031 -20.248 1.318 1.00 0.00 95 LEU A O 5
ATOM 10810 N N . GLU A 1 101 ? -10.806 -18.884 0.950 1.00 0.00 96 GLU A N 5
ATOM 10811 C CA . GLU A 1 101 ? -10.045 -17.994 0.093 1.00 0.00 96 GLU A CA 5
ATOM 10812 C C . GLU A 1 101 ? -8.892 -17.416 0.881 1.00 0.00 96 GLU A C 5
ATOM 10813 O O . GLU A 1 101 ? -7.777 -17.381 0.402 1.00 0.00 96 GLU A O 5
ATOM 10825 N N . THR A 1 102 ? -9.168 -16.935 2.077 1.00 0.00 97 THR A N 5
ATOM 10826 C CA . THR A 1 102 ? -8.139 -16.303 2.868 1.00 0.00 97 THR A CA 5
ATOM 10827 C C . THR A 1 102 ? -7.035 -17.273 3.184 1.00 0.00 97 THR A C 5
ATOM 10828 O O . THR A 1 102 ? -5.868 -16.924 3.120 1.00 0.00 97 THR A O 5
ATOM 10839 N N . TYR A 1 103 ? -7.397 -18.466 3.556 1.00 0.00 98 TYR A N 5
ATOM 10840 C CA . TYR A 1 103 ? -6.397 -19.460 3.902 1.00 0.00 98 TYR A CA 5
ATOM 10841 C C . TYR A 1 103 ? -5.525 -19.707 2.674 1.00 0.00 98 TYR A C 5
ATOM 10842 O O . TYR A 1 103 ? -4.292 -19.641 2.739 1.00 0.00 98 TYR A O 5
ATOM 10860 N N . SER A 1 104 ? -6.185 -19.867 1.536 1.00 0.00 99 SER A N 5
ATOM 10861 C CA . SER A 1 104 ? -5.494 -20.036 0.261 1.00 0.00 99 SER A CA 5
ATOM 10862 C C . SER A 1 104 ? -4.607 -18.809 -0.056 1.00 0.00 99 SER A C 5
ATOM 10863 O O . SER A 1 104 ? -3.428 -18.949 -0.395 1.00 0.00 99 SER A O 5
ATOM 10871 N N . ARG A 1 105 ? -5.148 -17.615 0.173 1.00 0.00 100 ARG A N 5
ATOM 10872 C CA . ARG A 1 105 ? -4.398 -16.377 -0.033 1.00 0.00 100 ARG A CA 5
ATOM 10873 C C . ARG A 1 105 ? -3.206 -16.320 0.884 1.00 0.00 100 ARG A C 5
ATOM 10874 O O . ARG A 1 105 ? -2.156 -15.794 0.511 1.00 0.00 100 ARG A O 5
ATOM 10895 N N . ARG A 1 106 ? -3.384 -16.784 2.103 1.00 0.00 101 ARG A N 5
ATOM 10896 C CA . ARG A 1 106 ? -2.307 -16.735 3.049 1.00 0.00 101 ARG A CA 5
ATOM 10897 C C . ARG A 1 106 ? -1.181 -17.570 2.523 1.00 0.00 101 ARG A C 5
ATOM 10898 O O . ARG A 1 106 ? -0.065 -17.187 2.607 1.00 0.00 101 ARG A O 5
ATOM 10919 N N . LEU A 1 107 ? -1.495 -18.720 2.001 1.00 0.00 102 LEU A N 5
ATOM 10920 C CA . LEU A 1 107 ? -0.469 -19.609 1.541 1.00 0.00 102 LEU A CA 5
ATOM 10921 C C . LEU A 1 107 ? 0.323 -18.950 0.443 1.00 0.00 102 LEU A C 5
ATOM 10922 O O . LEU A 1 107 ? 1.548 -19.053 0.435 1.00 0.00 102 LEU A O 5
ATOM 10938 N N . LEU A 1 108 ? -0.314 -18.135 -0.388 1.00 0.00 103 LEU A N 5
ATOM 10939 C CA . LEU A 1 108 ? 0.407 -17.367 -1.378 1.00 0.00 103 LEU A CA 5
ATOM 10940 C C . LEU A 1 108 ? 1.146 -16.171 -0.715 1.00 0.00 103 LEU A C 5
ATOM 10941 O O . LEU A 1 108 ? 2.105 -15.664 -1.306 1.00 0.00 103 LEU A O 5
ATOM 10957 N N . ALA A 1 109 ? 0.918 -15.930 0.619 1.00 0.00 104 ALA A N 5
ATOM 10958 C CA . ALA A 1 109 ? 1.898 -15.023 1.271 1.00 0.00 104 ALA A CA 5
ATOM 10959 C C . ALA A 1 109 ? 2.643 -15.734 2.417 1.00 0.00 104 ALA A C 5
ATOM 10960 O O . ALA A 1 109 ? 3.829 -15.496 2.627 1.00 0.00 104 ALA A O 5
ATOM 10967 N N . THR A 1 110 ? 1.943 -16.545 3.199 1.00 0.00 105 THR A N 5
ATOM 10968 C CA . THR A 1 110 ? 2.550 -17.156 4.360 1.00 0.00 105 THR A CA 5
ATOM 10969 C C . THR A 1 110 ? 3.594 -18.159 4.067 1.00 0.00 105 THR A C 5
ATOM 10970 O O . THR A 1 110 ? 4.514 -18.287 4.885 1.00 0.00 105 THR A O 5
ATOM 10981 N N . ALA A 1 111 ? 3.659 -18.722 2.876 1.00 0.00 106 ALA A N 5
ATOM 10982 C CA . ALA A 1 111 ? 4.889 -19.419 2.587 1.00 0.00 106 ALA A CA 5
ATOM 10983 C C . ALA A 1 111 ? 5.086 -19.531 1.100 1.00 0.00 106 ALA A C 5
ATOM 10984 O O . ALA A 1 111 ? 4.352 -20.255 0.423 1.00 0.00 106 ALA A O 5
ATOM 10991 N N . GLU A 1 112 ? 6.251 -19.108 0.672 1.00 0.00 107 GLU A N 5
ATOM 10992 C CA . GLU A 1 112 ? 6.705 -19.385 -0.684 1.00 0.00 107 GLU A CA 5
ATOM 10993 C C . GLU A 1 112 ? 6.850 -20.869 -0.850 1.00 0.00 107 GLU A C 5
ATOM 10994 O O . GLU A 1 112 ? 6.670 -21.435 -1.926 1.00 0.00 107 GLU A O 5
ATOM 11006 N N . ARG A 1 113 ? 7.405 -21.405 0.196 1.00 0.00 108 ARG A N 5
ATOM 11007 C CA . ARG A 1 113 ? 7.820 -22.767 0.139 1.00 0.00 108 ARG A CA 5
ATOM 11008 C C . ARG A 1 113 ? 6.605 -23.644 -0.010 1.00 0.00 108 ARG A C 5
ATOM 11009 O O . ARG A 1 113 ? 6.620 -24.554 -0.839 1.00 0.00 108 ARG A O 5
ATOM 11030 N N . VAL A 1 114 ? 5.497 -23.351 0.697 1.00 0.00 109 VAL A N 5
ATOM 11031 C CA . VAL A 1 114 ? 4.285 -24.116 0.475 1.00 0.00 109 VAL A CA 5
ATOM 11032 C C . VAL A 1 114 ? 3.692 -23.774 -0.897 1.00 0.00 109 VAL A C 5
ATOM 11033 O O . VAL A 1 114 ? 3.158 -24.640 -1.575 1.00 0.00 109 VAL A O 5
ATOM 11046 N N . ALA A 1 115 ? 3.634 -22.468 -1.200 1.00 0.00 110 ALA A N 5
ATOM 11047 C CA . ALA A 1 115 ? 2.832 -21.979 -2.337 1.00 0.00 110 ALA A CA 5
ATOM 11048 C C . ALA A 1 115 ? 3.169 -22.585 -3.666 1.00 0.00 110 ALA A C 5
ATOM 11049 O O . ALA A 1 115 ? 2.337 -22.555 -4.575 1.00 0.00 110 ALA A O 5
ATOM 11056 N N . ARG A 1 116 ? 4.338 -23.139 -3.809 1.00 0.00 111 ARG A N 5
ATOM 11057 C CA . ARG A 1 116 ? 4.639 -23.775 -5.089 1.00 0.00 111 ARG A CA 5
ATOM 11058 C C . ARG A 1 116 ? 4.694 -25.306 -4.984 1.00 0.00 111 ARG A C 5
ATOM 11059 O O . ARG A 1 116 ? 4.567 -26.007 -5.991 1.00 0.00 111 ARG A O 5
ATOM 11080 N N . SER A 1 117 ? 4.744 -25.844 -3.786 1.00 0.00 112 SER A N 5
ATOM 11081 C CA . SER A 1 117 ? 5.039 -27.270 -3.694 1.00 0.00 112 SER A CA 5
ATOM 11082 C C . SER A 1 117 ? 4.213 -28.057 -4.709 1.00 0.00 112 SER A C 5
ATOM 11083 O O . SER A 1 117 ? 3.125 -27.644 -5.089 1.00 0.00 112 SER A O 5
ATOM 11091 N N . PRO A 1 118 ? 4.754 -29.126 -5.242 1.00 0.00 113 PRO A N 5
ATOM 11092 C CA . PRO A 1 118 ? 4.076 -29.904 -6.324 1.00 0.00 113 PRO A CA 5
ATOM 11093 C C . PRO A 1 118 ? 2.670 -30.218 -5.920 1.00 0.00 113 PRO A C 5
ATOM 11094 O O . PRO A 1 118 ? 1.757 -30.339 -6.750 1.00 0.00 113 PRO A O 5
ATOM 11105 N N . THR A 1 119 ? 2.487 -30.228 -4.643 1.00 0.00 114 THR A N 5
ATOM 11106 C CA . THR A 1 119 ? 1.200 -30.355 -4.093 1.00 0.00 114 THR A CA 5
ATOM 11107 C C . THR A 1 119 ? 0.321 -29.140 -4.456 1.00 0.00 114 THR A C 5
ATOM 11108 O O . THR A 1 119 ? -0.890 -29.302 -4.651 1.00 0.00 114 THR A O 5
ATOM 11119 N N . ILE A 1 120 ? 0.916 -27.920 -4.600 1.00 0.00 115 ILE A N 5
ATOM 11120 C CA . ILE A 1 120 ? 0.087 -26.783 -4.994 1.00 0.00 115 ILE A CA 5
ATOM 11121 C C . ILE A 1 120 ? -0.454 -27.023 -6.377 1.00 0.00 115 ILE A C 5
ATOM 11122 O O . ILE A 1 120 ? -1.621 -26.735 -6.676 1.00 0.00 115 ILE A O 5
ATOM 11138 N N . THR A 1 121 ? 0.412 -27.489 -7.232 1.00 0.00 116 THR A N 5
ATOM 11139 C CA . THR A 1 121 ? 0.034 -27.693 -8.600 1.00 0.00 116 THR A CA 5
ATOM 11140 C C . THR A 1 121 ? -1.162 -28.632 -8.680 1.00 0.00 116 THR A C 5
ATOM 11141 O O . THR A 1 121 ? -2.066 -28.427 -9.517 1.00 0.00 116 THR A O 5
ATOM 11152 N N . GLY A 1 122 ? -1.227 -29.623 -7.791 1.00 0.00 117 GLY A N 5
ATOM 11153 C CA . GLY A 1 122 ? -2.383 -30.493 -7.800 1.00 0.00 117 GLY A CA 5
ATOM 11154 C C . GLY A 1 122 ? -3.619 -29.663 -7.493 1.00 0.00 117 GLY A C 5
ATOM 11155 O O . GLY A 1 122 ? -4.669 -29.871 -8.100 1.00 0.00 117 GLY A O 5
ATOM 11159 N N . PHE A 1 123 ? -3.556 -28.853 -6.427 1.00 0.00 118 PHE A N 5
ATOM 11160 C CA . PHE A 1 123 ? -4.775 -28.208 -5.918 1.00 0.00 118 PHE A CA 5
ATOM 11161 C C . PHE A 1 123 ? -5.533 -27.382 -6.956 1.00 0.00 118 PHE A C 5
ATOM 11162 O O . PHE A 1 123 ? -6.761 -27.473 -7.031 1.00 0.00 118 PHE A O 5
ATOM 11179 N N . PHE A 1 124 ? -4.858 -26.569 -7.734 1.00 0.00 119 PHE A N 5
ATOM 11180 C CA . PHE A 1 124 ? -5.594 -25.692 -8.646 1.00 0.00 119 PHE A CA 5
ATOM 11181 C C . PHE A 1 124 ? -5.886 -26.384 -9.940 1.00 0.00 119 PHE A C 5
ATOM 11182 O O . PHE A 1 124 ? -6.583 -25.867 -10.807 1.00 0.00 119 PHE A O 5
ATOM 11199 N N . ALA A 1 125 ? -5.410 -27.581 -10.002 1.00 0.00 120 ALA A N 5
ATOM 11200 C CA . ALA A 1 125 ? -5.767 -28.458 -11.076 1.00 0.00 120 ALA A CA 5
ATOM 11201 C C . ALA A 1 125 ? -7.239 -28.848 -10.883 1.00 0.00 120 ALA A C 5
ATOM 11202 O O . ALA A 1 125 ? -7.636 -29.220 -9.769 1.00 0.00 120 ALA A O 5
ATOM 11209 N N . PRO A 1 126 ? -8.024 -28.917 -11.935 1.00 0.00 121 PRO A N 5
ATOM 11210 C CA . PRO A 1 126 ? -9.396 -29.484 -11.839 1.00 0.00 121 PRO A CA 5
ATOM 11211 C C . PRO A 1 126 ? -9.167 -30.910 -11.479 1.00 0.00 121 PRO A C 5
ATOM 11212 O O . PRO A 1 126 ? -8.115 -31.444 -11.900 1.00 0.00 121 PRO A O 5
ATOM 11223 N N . GLN A 1 127 ? -10.022 -31.626 -10.763 1.00 0.00 122 GLN A N 5
ATOM 11224 C CA . GLN A 1 127 ? -9.784 -32.991 -10.503 1.00 0.00 122 GLN A CA 5
ATOM 11225 C C . GLN A 1 127 ? -10.980 -33.620 -11.200 1.00 0.00 122 GLN A C 5
ATOM 11226 O O . GLN A 1 127 ? -11.850 -32.865 -11.650 1.00 0.00 122 GLN A O 5
ATOM 11240 N N . PRO A 1 128 ? -11.026 -34.865 -11.473 1.00 0.00 123 PRO A N 5
ATOM 11241 C CA . PRO A 1 128 ? -12.071 -35.388 -12.387 1.00 0.00 123 PRO A CA 5
ATOM 11242 C C . PRO A 1 128 ? -13.494 -34.825 -12.058 1.00 0.00 123 PRO A C 5
ATOM 11243 O O . PRO A 1 128 ? -14.257 -34.512 -12.980 1.00 0.00 123 PRO A O 5
ATOM 11254 N N . LEU A 1 129 ? -13.823 -34.561 -10.798 1.00 0.00 124 LEU A N 5
ATOM 11255 C CA . LEU A 1 129 ? -15.119 -33.930 -10.496 1.00 0.00 124 LEU A CA 5
ATOM 11256 C C . LEU A 1 129 ? -15.174 -32.458 -10.986 1.00 0.00 124 LEU A C 5
ATOM 11257 O O . LEU A 1 129 ? -16.261 -31.954 -11.279 1.00 0.00 124 LEU A O 5
ATOM 11273 N N . ASP A 1 130 ? -14.008 -31.848 -11.287 1.00 0.00 125 ASP A N 5
ATOM 11274 C CA . ASP A 1 130 ? -14.019 -30.530 -11.962 1.00 0.00 125 ASP A CA 5
ATOM 11275 C C . ASP A 1 130 ? -14.340 -30.704 -13.424 1.00 0.00 125 ASP A C 5
ATOM 11276 O O . ASP A 1 130 ? -14.643 -29.738 -14.128 1.00 0.00 125 ASP A O 5
ATOM 11285 N N . LEU A 1 131 ? -14.233 -31.940 -13.878 1.00 0.00 126 LEU A N 5
ATOM 11286 C CA . LEU A 1 131 ? -14.494 -32.220 -15.275 1.00 0.00 126 LEU A CA 5
ATOM 11287 C C . LEU A 1 131 ? -15.978 -32.088 -15.494 1.00 0.00 126 LEU A C 5
ATOM 11288 O O . LEU A 1 131 ? -16.412 -31.594 -16.530 1.00 0.00 126 LEU A O 5
ATOM 11304 N N . GLU A 1 132 ? -16.742 -32.403 -14.454 1.00 0.00 127 GLU A N 5
ATOM 11305 C CA . GLU A 1 132 ? -18.183 -32.149 -14.469 1.00 0.00 127 GLU A CA 5
ATOM 11306 C C . GLU A 1 132 ? -18.416 -30.638 -14.270 1.00 0.00 127 GLU A C 5
ATOM 11307 O O . GLU A 1 132 ? -18.169 -30.122 -13.174 1.00 0.00 127 GLU A O 5
ATOM 11319 N N . PRO A 1 133 ? -18.746 -29.896 -15.319 1.00 0.00 128 PRO A N 5
ATOM 11320 C CA . PRO A 1 133 ? -18.854 -28.398 -15.227 1.00 0.00 128 PRO A CA 5
ATOM 11321 C C . PRO A 1 133 ? -19.833 -28.001 -14.134 1.00 0.00 128 PRO A C 5
ATOM 11322 O O . PRO A 1 133 ? -19.553 -27.131 -13.297 1.00 0.00 128 PRO A O 5
ATOM 11333 N N . ALA A 1 134 ? -20.933 -28.717 -14.108 1.00 0.00 129 ALA A N 5
ATOM 11334 C CA . ALA A 1 134 ? -21.932 -28.578 -13.072 1.00 0.00 129 ALA A CA 5
ATOM 11335 C C . ALA A 1 134 ? -22.184 -29.940 -12.465 1.00 0.00 129 ALA A C 5
ATOM 11336 O O . ALA A 1 134 ? -22.238 -30.933 -13.207 1.00 0.00 129 ALA A O 5
ATOM 11343 N N . LEU A 1 135 ? -22.499 -30.005 -11.180 1.00 0.00 130 LEU A N 5
ATOM 11344 C CA . LEU A 1 135 ? -22.934 -31.260 -10.595 1.00 0.00 130 LEU A CA 5
ATOM 11345 C C . LEU A 1 135 ? -24.426 -31.446 -10.946 1.00 0.00 130 LEU A C 5
ATOM 11346 O O . LEU A 1 135 ? -25.046 -30.513 -11.477 1.00 0.00 130 LEU A O 5
ATOM 11362 N N . PRO A 1 136 ? -24.986 -32.631 -10.766 1.00 0.00 131 PRO A N 5
ATOM 11363 C CA . PRO A 1 136 ? -26.399 -32.943 -11.200 1.00 0.00 131 PRO A CA 5
ATOM 11364 C C . PRO A 1 136 ? -27.408 -31.829 -10.843 1.00 0.00 131 PRO A C 5
ATOM 11365 O O . PRO A 1 136 ? -27.083 -30.892 -10.123 1.00 0.00 131 PRO A O 5
ATOM 11376 N N . PRO A 1 137 ? -28.622 -31.927 -11.333 1.00 0.00 132 PRO A N 5
ATOM 11377 C CA . PRO A 1 137 ? -29.680 -30.859 -11.156 1.00 0.00 132 PRO A CA 5
ATOM 11378 C C . PRO A 1 137 ? -29.914 -30.472 -9.689 1.00 0.00 132 PRO A C 5
ATOM 11379 O O . PRO A 1 137 ? -30.090 -29.292 -9.376 1.00 0.00 132 PRO A O 5
ATOM 11390 N N . GLY A 1 138 ? -29.862 -31.446 -8.800 1.00 0.00 133 GLY A N 5
ATOM 11391 C CA . GLY A 1 138 ? -30.037 -31.179 -7.362 1.00 0.00 133 GLY A CA 5
ATOM 11392 C C . GLY A 1 138 ? -29.027 -30.135 -6.909 1.00 0.00 133 GLY A C 5
ATOM 11393 O O . GLY A 1 138 ? -29.203 -29.447 -5.892 1.00 0.00 133 GLY A O 5
ATOM 11397 N N . SER A 1 139 ? -27.958 -30.055 -7.660 1.00 0.00 134 SER A N 5
ATOM 11398 C CA . SER A 1 139 ? -26.881 -29.142 -7.340 1.00 0.00 134 SER A CA 5
ATOM 11399 C C . SER A 1 139 ? -27.325 -27.728 -7.639 1.00 0.00 134 SER A C 5
ATOM 11400 O O . SER A 1 139 ? -27.970 -27.475 -8.677 1.00 0.00 134 SER A O 5
ATOM 11408 N N . ARG A 1 140 ? -26.918 -26.792 -6.807 1.00 0.00 135 ARG A N 5
ATOM 11409 C CA . ARG A 1 140 ? -27.218 -25.426 -7.066 1.00 0.00 135 ARG A CA 5
ATOM 11410 C C . ARG A 1 140 ? -25.927 -24.692 -6.994 1.00 0.00 135 ARG A C 5
ATOM 11411 O O . ARG A 1 140 ? -25.201 -24.823 -6.008 1.00 0.00 135 ARG A O 5
ATOM 11432 N N . VAL A 1 141 ? -25.641 -23.945 -8.024 1.00 0.00 136 VAL A N 5
ATOM 11433 C CA . VAL A 1 141 ? -24.389 -23.239 -8.096 1.00 0.00 136 VAL A CA 5
ATOM 11434 C C . VAL A 1 141 ? -24.616 -21.737 -8.110 1.00 0.00 136 VAL A C 5
ATOM 11435 O O . VAL A 1 141 ? -25.284 -21.207 -8.997 1.00 0.00 136 VAL A O 5
ATOM 11448 N N . ILE A 1 142 ? -24.044 -21.063 -7.137 1.00 0.00 137 ILE A N 5
ATOM 11449 C CA . ILE A 1 142 ? -24.167 -19.632 -7.027 1.00 0.00 137 ILE A CA 5
ATOM 11450 C C . ILE A 1 142 ? -22.761 -19.044 -7.142 1.00 0.00 137 ILE A C 5
ATOM 11451 O O . ILE A 1 142 ? -21.869 -19.457 -6.389 1.00 0.00 137 ILE A O 5
ATOM 11467 N N . LEU A 1 143 ? -22.505 -18.183 -8.122 1.00 0.00 138 LEU A N 5
ATOM 11468 C CA . LEU A 1 143 ? -21.163 -17.651 -8.299 1.00 0.00 138 LEU A CA 5
ATOM 11469 C C . LEU A 1 143 ? -21.144 -16.173 -7.937 1.00 0.00 138 LEU A C 5
ATOM 11470 O O . LEU A 1 143 ? -21.715 -15.359 -8.666 1.00 0.00 138 LEU A O 5
ATOM 11486 N N . PRO A 1 144 ? -20.600 -15.800 -6.797 1.00 0.00 139 PRO A N 5
ATOM 11487 C CA . PRO A 1 144 ? -20.600 -14.366 -6.360 1.00 0.00 139 PRO A CA 5
ATOM 11488 C C . PRO A 1 144 ? -19.660 -13.498 -7.198 1.00 0.00 139 PRO A C 5
ATOM 11489 O O . PRO A 1 144 ? -18.644 -13.978 -7.694 1.00 0.00 139 PRO A O 5
ATOM 11500 N N . THR A 1 145 ? -20.083 -12.284 -7.461 1.00 0.00 140 THR A N 5
ATOM 11501 C CA . THR A 1 145 ? -19.318 -11.428 -8.375 1.00 0.00 140 THR A CA 5
ATOM 11502 C C . THR A 1 145 ? -17.957 -11.037 -7.759 1.00 0.00 140 THR A C 5
ATOM 11503 O O . THR A 1 145 ? -17.902 -10.368 -6.719 1.00 0.00 140 THR A O 5
ATOM 11514 N N . PRO A 1 146 ? -16.870 -11.484 -8.359 1.00 0.00 141 PRO A N 5
ATOM 11515 C CA . PRO A 1 146 ? -15.478 -11.230 -7.855 1.00 0.00 141 PRO A CA 5
ATOM 11516 C C . PRO A 1 146 ? -15.065 -9.775 -8.014 1.00 0.00 141 PRO A C 5
ATOM 11517 O O . PRO A 1 146 ? -15.545 -9.089 -8.912 1.00 0.00 141 PRO A O 5
ATOM 11528 N N . GLU A 1 147 ? -14.166 -9.319 -7.163 1.00 0.00 142 GLU A N 5
ATOM 11529 C CA . GLU A 1 147 ? -13.657 -7.936 -7.233 1.00 0.00 142 GLU A CA 5
ATOM 11530 C C . GLU A 1 147 ? -12.931 -7.697 -8.582 1.00 0.00 142 GLU A C 5
ATOM 11531 O O . GLU A 1 147 ? -11.856 -7.094 -8.617 1.00 0.00 142 GLU A O 5
ATOM 11543 N N . GLU A 1 148 ? -13.471 -8.261 -9.649 1.00 0.00 143 GLU A N 5
ATOM 11544 C CA . GLU A 1 148 ? -12.861 -8.196 -10.967 1.00 0.00 143 GLU A CA 5
ATOM 11545 C C . GLU A 1 148 ? -13.921 -7.807 -11.988 1.00 0.00 143 GLU A C 5
ATOM 11546 O O . GLU A 1 148 ? -15.083 -8.179 -11.830 1.00 0.00 143 GLU A O 5
ATOM 11558 N N . GLN A 1 149 ? -13.521 -7.138 -13.064 1.00 0.00 144 GLN A N 5
ATOM 11559 C CA . GLN A 1 149 ? -14.465 -6.793 -14.131 1.00 0.00 144 GLN A CA 5
ATOM 11560 C C . GLN A 1 149 ? -13.765 -6.798 -15.481 1.00 0.00 144 GLN A C 5
ATOM 11561 O O . GLN A 1 149 ? -12.561 -6.794 -15.502 1.00 0.00 144 GLN A O 5
ATOM 11576 N N . ALA A 1 7 ? 1.111 -17.541 -20.650 1.00 0.00 2 ALA A N 6
ATOM 11577 C CA . ALA A 1 7 ? 2.238 -16.683 -21.043 1.00 0.00 2 ALA A CA 6
ATOM 11578 C C . ALA A 1 7 ? 3.055 -16.339 -19.812 1.00 0.00 2 ALA A C 6
ATOM 11579 O O . ALA A 1 7 ? 2.826 -15.314 -19.170 1.00 0.00 2 ALA A O 6
ATOM 11586 N N . GLY A 1 8 ? 4.004 -17.185 -19.485 1.00 0.00 3 GLY A N 6
ATOM 11587 C CA . GLY A 1 8 ? 4.835 -16.970 -18.306 1.00 0.00 3 GLY A CA 6
ATOM 11588 C C . GLY A 1 8 ? 4.767 -18.185 -17.404 1.00 0.00 3 GLY A C 6
ATOM 11589 O O . GLY A 1 8 ? 4.222 -19.214 -17.794 1.00 0.00 3 GLY A O 6
ATOM 11593 N N . PRO A 1 9 ? 5.385 -18.138 -16.258 1.00 0.00 4 PRO A N 6
ATOM 11594 C CA . PRO A 1 9 ? 5.425 -19.307 -15.331 1.00 0.00 4 PRO A CA 6
ATOM 11595 C C . PRO A 1 9 ? 4.023 -19.709 -14.879 1.00 0.00 4 PRO A C 6
ATOM 11596 O O . PRO A 1 9 ? 3.168 -18.839 -14.590 1.00 0.00 4 PRO A O 6
ATOM 11607 N N . ARG A 1 10 ? 3.797 -21.007 -14.772 1.00 0.00 5 ARG A N 6
ATOM 11608 C CA . ARG A 1 10 ? 2.510 -21.512 -14.327 1.00 0.00 5 ARG A CA 6
ATOM 11609 C C . ARG A 1 10 ? 2.442 -21.440 -12.825 1.00 0.00 5 ARG A C 6
ATOM 11610 O O . ARG A 1 10 ? 2.056 -22.407 -12.149 1.00 0.00 5 ARG A O 6
ATOM 11631 N N . TYR A 1 11 ? 2.789 -20.291 -12.289 1.00 0.00 6 TYR A N 6
ATOM 11632 C CA . TYR A 1 11 ? 2.692 -20.070 -10.864 1.00 0.00 6 TYR A CA 6
ATOM 11633 C C . TYR A 1 11 ? 1.379 -19.349 -10.583 1.00 0.00 6 TYR A C 6
ATOM 11634 O O . TYR A 1 11 ? 1.208 -18.194 -11.003 1.00 0.00 6 TYR A O 6
ATOM 11652 N N . PRO A 1 12 ? 0.457 -19.958 -9.882 1.00 0.00 7 PRO A N 6
ATOM 11653 C CA . PRO A 1 12 ? -0.786 -19.248 -9.453 1.00 0.00 7 PRO A CA 6
ATOM 11654 C C . PRO A 1 12 ? -0.433 -18.295 -8.330 1.00 0.00 7 PRO A C 6
ATOM 11655 O O . PRO A 1 12 ? 0.521 -18.568 -7.595 1.00 0.00 7 PRO A O 6
ATOM 11666 N N . VAL A 1 13 ? -0.976 -17.087 -8.316 1.00 0.00 8 VAL A N 6
ATOM 11667 C CA . VAL A 1 13 ? -0.504 -16.092 -7.370 1.00 0.00 8 VAL A CA 6
ATOM 11668 C C . VAL A 1 13 ? -1.612 -15.655 -6.461 1.00 0.00 8 VAL A C 6
ATOM 11669 O O . VAL A 1 13 ? -1.385 -14.922 -5.487 1.00 0.00 8 VAL A O 6
ATOM 11682 N N . SER A 1 14 ? -2.828 -15.899 -6.904 1.00 0.00 9 SER A N 6
ATOM 11683 C CA . SER A 1 14 ? -3.983 -15.393 -6.192 1.00 0.00 9 SER A CA 6
ATOM 11684 C C . SER A 1 14 ? -5.121 -16.356 -6.352 1.00 0.00 9 SER A C 6
ATOM 11685 O O . SER A 1 14 ? -5.237 -16.984 -7.395 1.00 0.00 9 SER A O 6
ATOM 11693 N N . VAL A 1 15 ? -6.005 -16.407 -5.380 1.00 0.00 10 VAL A N 6
ATOM 11694 C CA . VAL A 1 15 ? -7.230 -17.168 -5.490 1.00 0.00 10 VAL A CA 6
ATOM 11695 C C . VAL A 1 15 ? -8.331 -16.210 -5.134 1.00 0.00 10 VAL A C 6
ATOM 11696 O O . VAL A 1 15 ? -8.181 -15.454 -4.156 1.00 0.00 10 VAL A O 6
ATOM 11709 N N . GLN A 1 16 ? -9.422 -16.209 -5.858 1.00 0.00 11 GLN A N 6
ATOM 11710 C CA . GLN A 1 16 ? -10.531 -15.344 -5.533 1.00 0.00 11 GLN A CA 6
ATOM 11711 C C . GLN A 1 16 ? -11.753 -16.238 -5.308 1.00 0.00 11 GLN A C 6
ATOM 11712 O O . GLN A 1 16 ? -12.017 -17.132 -6.134 1.00 0.00 11 GLN A O 6
ATOM 11726 N N . GLY A 1 17 ? -12.494 -16.021 -4.216 1.00 0.00 12 GLY A N 6
ATOM 11727 C CA . GLY A 1 17 ? -13.687 -16.835 -3.941 1.00 0.00 12 GLY A CA 6
ATOM 11728 C C . GLY A 1 17 ? -14.650 -16.732 -5.102 1.00 0.00 12 GLY A C 6
ATOM 11729 O O . GLY A 1 17 ? -15.175 -15.653 -5.380 1.00 0.00 12 GLY A O 6
ATOM 11733 N N . ALA A 1 18 ? -14.794 -17.819 -5.852 1.00 0.00 13 ALA A N 6
ATOM 11734 C CA . ALA A 1 18 ? -15.594 -17.778 -7.077 1.00 0.00 13 ALA A CA 6
ATOM 11735 C C . ALA A 1 18 ? -17.079 -18.070 -6.827 1.00 0.00 13 ALA A C 6
ATOM 11736 O O . ALA A 1 18 ? -17.950 -17.373 -7.366 1.00 0.00 13 ALA A O 6
ATOM 11743 N N . ALA A 1 19 ? -17.383 -19.144 -6.101 1.00 0.00 14 ALA A N 6
ATOM 11744 C CA . ALA A 1 19 ? -18.789 -19.525 -5.949 1.00 0.00 14 ALA A CA 6
ATOM 11745 C C . ALA A 1 19 ? -19.040 -20.565 -4.844 1.00 0.00 14 ALA A C 6
ATOM 11746 O O . ALA A 1 19 ? -18.127 -21.144 -4.268 1.00 0.00 14 ALA A O 6
ATOM 11753 N N . LEU A 1 20 ? -20.298 -20.911 -4.762 1.00 0.00 15 LEU A N 6
ATOM 11754 C CA . LEU A 1 20 ? -20.758 -21.971 -3.870 1.00 0.00 15 LEU A CA 6
ATOM 11755 C C . LEU A 1 20 ? -21.694 -22.905 -4.648 1.00 0.00 15 LEU A C 6
ATOM 11756 O O . LEU A 1 20 ? -22.660 -22.446 -5.269 1.00 0.00 15 LEU A O 6
ATOM 11772 N N . VAL A 1 21 ? -21.483 -24.207 -4.486 1.00 0.00 16 VAL A N 6
ATOM 11773 C CA . VAL A 1 21 ? -22.418 -25.186 -5.022 1.00 0.00 16 VAL A CA 6
ATOM 11774 C C . VAL A 1 21 ? -22.947 -25.979 -3.848 1.00 0.00 16 VAL A C 6
ATOM 11775 O O . VAL A 1 21 ? -22.156 -26.659 -3.167 1.00 0.00 16 VAL A O 6
ATOM 11788 N N . GLN A 1 22 ? -24.266 -26.094 -3.719 1.00 0.00 17 GLN A N 6
ATOM 11789 C CA . GLN A 1 22 ? -24.835 -26.940 -2.703 1.00 0.00 17 GLN A CA 6
ATOM 11790 C C . GLN A 1 22 ? -25.635 -27.997 -3.410 1.00 0.00 17 GLN A C 6
ATOM 11791 O O . GLN A 1 22 ? -26.501 -27.636 -4.219 1.00 0.00 17 GLN A O 6
ATOM 11805 N N . ILE A 1 23 ? -25.487 -29.267 -3.099 1.00 0.00 18 ILE A N 6
ATOM 11806 C CA . ILE A 1 23 ? -26.346 -30.333 -3.604 1.00 0.00 18 ILE A CA 6
ATOM 11807 C C . ILE A 1 23 ? -26.925 -30.864 -2.295 1.00 0.00 18 ILE A C 6
ATOM 11808 O O . ILE A 1 23 ? -26.956 -30.059 -1.323 1.00 0.00 18 ILE A O 6
ATOM 11824 N N . LYS A 1 24 ? -27.486 -32.112 -2.218 1.00 0.00 19 LYS A N 6
ATOM 11825 C CA . LYS A 1 24 ? -27.912 -32.647 -0.874 1.00 0.00 19 LYS A CA 6
ATOM 11826 C C . LYS A 1 24 ? -27.055 -31.944 0.185 1.00 0.00 19 LYS A C 6
ATOM 11827 O O . LYS A 1 24 ? -25.966 -31.491 -0.125 1.00 0.00 19 LYS A O 6
ATOM 11846 N N . ARG A 1 25 ? -27.559 -31.740 1.382 1.00 0.00 20 ARG A N 6
ATOM 11847 C CA . ARG A 1 25 ? -27.197 -30.495 2.085 1.00 0.00 20 ARG A CA 6
ATOM 11848 C C . ARG A 1 25 ? -25.754 -30.337 2.425 1.00 0.00 20 ARG A C 6
ATOM 11849 O O . ARG A 1 25 ? -25.391 -29.327 3.053 1.00 0.00 20 ARG A O 6
ATOM 11870 N N . LEU A 1 26 ? -24.888 -31.139 1.860 1.00 0.00 21 LEU A N 6
ATOM 11871 C CA . LEU A 1 26 ? -23.476 -30.782 1.913 1.00 0.00 21 LEU A CA 6
ATOM 11872 C C . LEU A 1 26 ? -23.276 -29.662 0.868 1.00 0.00 21 LEU A C 6
ATOM 11873 O O . LEU A 1 26 ? -23.957 -29.651 -0.154 1.00 0.00 21 LEU A O 6
ATOM 11889 N N . GLN A 1 27 ? -22.360 -28.742 1.096 1.00 0.00 22 GLN A N 6
ATOM 11890 C CA . GLN A 1 27 ? -22.164 -27.625 0.152 1.00 0.00 22 GLN A CA 6
ATOM 11891 C C . GLN A 1 27 ? -20.728 -27.567 -0.306 1.00 0.00 22 GLN A C 6
ATOM 11892 O O . GLN A 1 27 ? -19.825 -27.838 0.490 1.00 0.00 22 GLN A O 6
ATOM 11906 N N . THR A 1 28 ? -20.485 -27.371 -1.589 1.00 0.00 23 THR A N 6
ATOM 11907 C CA . THR A 1 28 ? -19.167 -27.418 -2.134 1.00 0.00 23 THR A CA 6
ATOM 11908 C C . THR A 1 28 ? -18.759 -25.979 -2.477 1.00 0.00 23 THR A C 6
ATOM 11909 O O . THR A 1 28 ? -19.590 -25.062 -2.382 1.00 0.00 23 THR A O 6
ATOM 11920 N N . PHE A 1 29 ? -17.509 -25.786 -2.825 1.00 0.00 24 PHE A N 6
ATOM 11921 C CA . PHE A 1 29 ? -16.951 -24.443 -3.015 1.00 0.00 24 PHE A CA 6
ATOM 11922 C C . PHE A 1 29 ? -16.585 -24.249 -4.467 1.00 0.00 24 PHE A C 6
ATOM 11923 O O . PHE A 1 29 ? -16.312 -25.217 -5.161 1.00 0.00 24 PHE A O 6
ATOM 11940 N N . ALA A 1 30 ? -16.415 -22.996 -4.875 1.00 0.00 25 ALA A N 6
ATOM 11941 C CA . ALA A 1 30 ? -15.900 -22.701 -6.191 1.00 0.00 25 ALA A CA 6
ATOM 11942 C C . ALA A 1 30 ? -14.888 -21.588 -6.011 1.00 0.00 25 ALA A C 6
ATOM 11943 O O . ALA A 1 30 ? -15.179 -20.590 -5.344 1.00 0.00 25 ALA A O 6
ATOM 11950 N N . PHE A 1 31 ? -13.769 -21.684 -6.664 1.00 0.00 26 PHE A N 6
ATOM 11951 C CA . PHE A 1 31 ? -12.750 -20.638 -6.546 1.00 0.00 26 PHE A CA 6
ATOM 11952 C C . PHE A 1 31 ? -12.251 -20.228 -7.882 1.00 0.00 26 PHE A C 6
ATOM 11953 O O . PHE A 1 31 ? -12.234 -21.029 -8.815 1.00 0.00 26 PHE A O 6
ATOM 11970 N N . SER A 1 32 ? -11.731 -19.023 -7.955 1.00 0.00 27 SER A N 6
ATOM 11971 C CA . SER A 1 32 ? -11.061 -18.557 -9.144 1.00 0.00 27 SER A CA 6
ATOM 11972 C C . SER A 1 32 ? -9.631 -18.254 -8.725 1.00 0.00 27 SER A C 6
ATOM 11973 O O . SER A 1 32 ? -9.434 -17.498 -7.788 1.00 0.00 27 SER A O 6
ATOM 11981 N N . VAL A 1 33 ? -8.654 -18.884 -9.311 1.00 0.00 28 VAL A N 6
ATOM 11982 C CA . VAL A 1 33 ? -7.276 -18.629 -8.938 1.00 0.00 28 VAL A CA 6
ATOM 11983 C C . VAL A 1 33 ? -6.471 -18.301 -10.165 1.00 0.00 28 VAL A C 6
ATOM 11984 O O . VAL A 1 33 ? -6.754 -18.871 -11.231 1.00 0.00 28 VAL A O 6
ATOM 11997 N N . ARG A 1 34 ? -5.594 -17.266 -10.117 1.00 0.00 29 ARG A N 6
ATOM 11998 C CA . ARG A 1 34 ? -4.961 -16.789 -11.327 1.00 0.00 29 ARG A CA 6
ATOM 11999 C C . ARG A 1 34 ? -3.497 -17.216 -11.383 1.00 0.00 29 ARG A C 6
ATOM 12000 O O . ARG A 1 34 ? -2.825 -17.374 -10.326 1.00 0.00 29 ARG A O 6
ATOM 12021 N N . TRP A 1 35 ? -3.060 -17.448 -12.619 1.00 0.00 30 TRP A N 6
ATOM 12022 C CA . TRP A 1 35 ? -1.713 -17.973 -12.899 1.00 0.00 30 TRP A CA 6
ATOM 12023 C C . TRP A 1 35 ? -0.778 -16.920 -13.485 1.00 0.00 30 TRP A C 6
ATOM 12024 O O . TRP A 1 35 ? -1.179 -16.145 -14.370 1.00 0.00 30 TRP A O 6
ATOM 12045 N N . SER A 1 36 ? 0.492 -16.915 -12.995 1.00 0.00 31 SER A N 6
ATOM 12046 C CA . SER A 1 36 ? 1.497 -15.913 -13.424 1.00 0.00 31 SER A CA 6
ATOM 12047 C C . SER A 1 36 ? 1.656 -15.916 -14.935 1.00 0.00 31 SER A C 6
ATOM 12048 O O . SER A 1 36 ? 2.040 -14.914 -15.526 1.00 0.00 31 SER A O 6
ATOM 12056 N N . ASP A 1 37 ? 1.345 -17.029 -15.548 1.00 0.00 32 ASP A N 6
ATOM 12057 C CA . ASP A 1 37 ? 1.449 -17.123 -17.003 1.00 0.00 32 ASP A CA 6
ATOM 12058 C C . ASP A 1 37 ? 0.308 -16.334 -17.618 1.00 0.00 32 ASP A C 6
ATOM 12059 O O . ASP A 1 37 ? 0.190 -16.219 -18.838 1.00 0.00 32 ASP A O 6
ATOM 12068 N N . GLY A 1 38 ? -0.513 -15.778 -16.756 1.00 0.00 33 GLY A N 6
ATOM 12069 C CA . GLY A 1 38 ? -1.620 -14.948 -17.166 1.00 0.00 33 GLY A CA 6
ATOM 12070 C C . GLY A 1 38 ? -2.901 -15.734 -17.114 1.00 0.00 33 GLY A C 6
ATOM 12071 O O . GLY A 1 38 ? -3.976 -15.185 -17.297 1.00 0.00 33 GLY A O 6
ATOM 12075 N N . SER A 1 39 ? -2.775 -17.034 -16.962 1.00 0.00 34 SER A N 6
ATOM 12076 C CA . SER A 1 39 ? -3.951 -17.881 -17.009 1.00 0.00 34 SER A CA 6
ATOM 12077 C C . SER A 1 39 ? -4.795 -17.651 -15.783 1.00 0.00 34 SER A C 6
ATOM 12078 O O . SER A 1 39 ? -4.288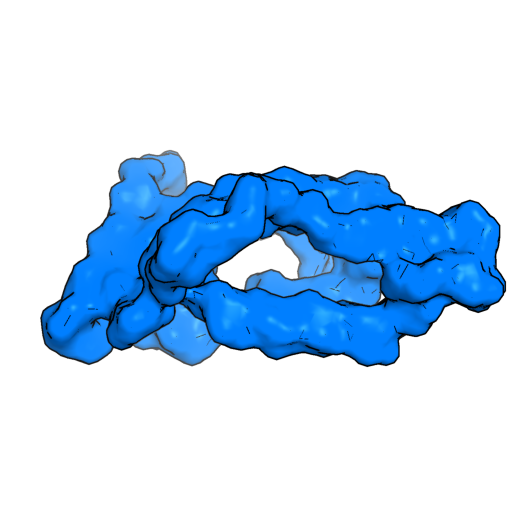 -17.303 -14.712 1.00 0.00 34 SER A O 6
ATOM 12086 N N . ASP A 1 40 ? -6.068 -17.889 -15.920 1.00 0.00 35 ASP A N 6
ATOM 12087 C CA . ASP A 1 40 ? -6.974 -17.812 -14.801 1.00 0.00 35 ASP A CA 6
ATOM 12088 C C . ASP A 1 40 ? -7.566 -19.186 -14.620 1.00 0.00 35 ASP A C 6
ATOM 12089 O O . ASP A 1 40 ? -7.658 -19.939 -15.600 1.00 0.00 35 ASP A O 6
ATOM 12098 N N . THR A 1 41 ? -8.055 -19.503 -13.455 1.00 0.00 36 THR A N 6
ATOM 12099 C CA . THR A 1 41 ? -8.752 -20.763 -13.298 1.00 0.00 36 THR A CA 6
ATOM 12100 C C . THR A 1 41 ? -9.922 -20.607 -12.344 1.00 0.00 36 THR A C 6
ATOM 12101 O O . THR A 1 41 ? -9.793 -19.950 -11.309 1.00 0.00 36 THR A O 6
ATOM 12112 N N . PHE A 1 42 ? -11.016 -21.297 -12.664 1.00 0.00 37 PHE A N 6
ATOM 12113 C CA . PHE A 1 42 ? -12.169 -21.418 -11.766 1.00 0.00 37 PHE A CA 6
ATOM 12114 C C . PHE A 1 42 ? -12.343 -22.884 -11.474 1.00 0.00 37 PHE A C 6
ATOM 12115 O O . PHE A 1 42 ? -12.408 -23.670 -12.427 1.00 0.00 37 PHE A O 6
ATOM 12132 N N . VAL A 1 43 ? -12.381 -23.310 -10.217 1.00 0.00 38 VAL A N 6
ATOM 12133 C CA . VAL A 1 43 ? -12.564 -24.713 -9.932 1.00 0.00 38 VAL A CA 6
ATOM 12134 C C . VAL A 1 43 ? -13.498 -24.883 -8.728 1.00 0.00 38 VAL A C 6
ATOM 12135 O O . VAL A 1 43 ? -13.774 -23.916 -8.008 1.00 0.00 38 VAL A O 6
ATOM 12148 N N . ARG A 1 44 ? -14.047 -26.074 -8.581 1.00 0.00 39 ARG A N 6
ATOM 12149 C CA . ARG A 1 44 ? -15.040 -26.381 -7.540 1.00 0.00 39 ARG A CA 6
ATOM 12150 C C . ARG A 1 44 ? -14.314 -27.147 -6.451 1.00 0.00 39 ARG A C 6
ATOM 12151 O O . ARG A 1 44 ? -13.419 -27.934 -6.788 1.00 0.00 39 ARG A O 6
ATOM 12172 N N . ARG A 1 45 ? -14.663 -26.979 -5.146 1.00 0.00 40 ARG A N 6
ATOM 12173 C CA . ARG A 1 45 ? -13.986 -27.745 -4.119 1.00 0.00 40 ARG A CA 6
ATOM 12174 C C . ARG A 1 45 ? -15.008 -28.274 -3.077 1.00 0.00 40 ARG A C 6
ATOM 12175 O O . ARG A 1 45 ? -15.965 -27.602 -2.731 1.00 0.00 40 ARG A O 6
ATOM 12196 N N . SER A 1 46 ? -14.628 -29.346 -2.456 1.00 0.00 41 SER A N 6
ATOM 12197 C CA . SER A 1 46 ? -15.433 -29.904 -1.338 1.00 0.00 41 SER A CA 6
ATOM 12198 C C . SER A 1 46 ? -14.805 -29.644 0.024 1.00 0.00 41 SER A C 6
ATOM 12199 O O . SER A 1 46 ? -13.602 -29.484 0.129 1.00 0.00 41 SER A O 6
ATOM 12207 N N . TRP A 1 47 ? -15.622 -29.721 1.088 1.00 0.00 42 TRP A N 6
ATOM 12208 C CA . TRP A 1 47 ? -15.094 -29.675 2.452 1.00 0.00 42 TRP A CA 6
ATOM 12209 C C . TRP A 1 47 ? -14.203 -30.874 2.669 1.00 0.00 42 TRP A C 6
ATOM 12210 O O . TRP A 1 47 ? -13.112 -30.760 3.197 1.00 0.00 42 TRP A O 6
ATOM 12231 N N . ASP A 1 48 ? -14.673 -32.008 2.158 1.00 0.00 43 ASP A N 6
ATOM 12232 C CA . ASP A 1 48 ? -13.935 -33.266 2.209 1.00 0.00 43 ASP A CA 6
ATOM 12233 C C . ASP A 1 48 ? -12.694 -33.149 1.362 1.00 0.00 43 ASP A C 6
ATOM 12234 O O . ASP A 1 48 ? -11.606 -33.563 1.748 1.00 0.00 43 ASP A O 6
ATOM 12243 N N . GLU A 1 49 ? -12.866 -32.459 0.248 1.00 0.00 44 GLU A N 6
ATOM 12244 C CA . GLU A 1 49 ? -11.756 -32.211 -0.633 1.00 0.00 44 GLU A CA 6
ATOM 12245 C C . GLU A 1 49 ? -10.744 -31.294 -0.004 1.00 0.00 44 GLU A C 6
ATOM 12246 O O . GLU A 1 49 ? -9.571 -31.628 0.013 1.00 0.00 44 GLU A O 6
ATOM 12258 N N . PHE A 1 50 ? -11.162 -30.176 0.623 1.00 0.00 45 PHE A N 6
ATOM 12259 C CA . PHE A 1 50 ? -10.217 -29.318 1.273 1.00 0.00 45 PHE A CA 6
ATOM 12260 C C . PHE A 1 50 ? -9.529 -30.111 2.350 1.00 0.00 45 PHE A C 6
ATOM 12261 O O . PHE A 1 50 ? -8.362 -29.947 2.593 1.00 0.00 45 PHE A O 6
ATOM 12278 N N . ARG A 1 51 ? -10.326 -30.821 3.112 1.00 0.00 46 ARG A N 6
ATOM 12279 C CA . ARG A 1 51 ? -9.828 -31.482 4.293 1.00 0.00 46 ARG A CA 6
ATOM 12280 C C . ARG A 1 51 ? -8.700 -32.426 3.922 1.00 0.00 46 ARG A C 6
ATOM 12281 O O . ARG A 1 51 ? -7.630 -32.388 4.534 1.00 0.00 46 ARG A O 6
ATOM 12302 N N . GLN A 1 52 ? -8.873 -33.153 2.817 1.00 0.00 47 GLN A N 6
ATOM 12303 C CA . GLN A 1 52 ? -7.794 -34.001 2.330 1.00 0.00 47 GLN A CA 6
ATOM 12304 C C . GLN A 1 52 ? -6.675 -33.118 1.759 1.00 0.00 47 GLN A C 6
ATOM 12305 O O . GLN A 1 52 ? -5.518 -33.439 1.841 1.00 0.00 47 GLN A O 6
ATOM 12319 N N . LEU A 1 53 ? -7.107 -32.085 1.065 1.00 0.00 48 LEU A N 6
ATOM 12320 C CA . LEU A 1 53 ? -6.151 -31.177 0.373 1.00 0.00 48 LEU A CA 6
ATOM 12321 C C . LEU A 1 53 ? -5.226 -30.475 1.389 1.00 0.00 48 LEU A C 6
ATOM 12322 O O . LEU A 1 53 ? -4.005 -30.635 1.370 1.00 0.00 48 LEU A O 6
ATOM 12338 N N . LYS A 1 54 ? -5.847 -29.968 2.416 1.00 0.00 49 LYS A N 6
ATOM 12339 C CA . LYS A 1 54 ? -5.132 -29.322 3.510 1.00 0.00 49 LYS A CA 6
ATOM 12340 C C . LYS A 1 54 ? -4.257 -30.360 4.200 1.00 0.00 49 LYS A C 6
ATOM 12341 O O . LYS A 1 54 ? -3.081 -30.117 4.486 1.00 0.00 49 LYS A O 6
ATOM 12360 N N . LYS A 1 55 ? -4.866 -31.519 4.449 1.00 0.00 50 LYS A N 6
ATOM 12361 C CA . LYS A 1 55 ? -4.162 -32.584 5.157 1.00 0.00 50 LYS A CA 6
ATOM 12362 C C . LYS A 1 55 ? -2.971 -33.005 4.310 1.00 0.00 50 LYS A C 6
ATOM 12363 O O . LYS A 1 55 ? -1.870 -33.202 4.811 1.00 0.00 50 LYS A O 6
ATOM 12382 N N . THR A 1 56 ? -3.232 -33.164 3.034 1.00 0.00 51 THR A N 6
ATOM 12383 C CA . THR A 1 56 ? -2.237 -33.607 2.071 1.00 0.00 51 THR A CA 6
ATOM 12384 C C . THR A 1 56 ? -1.082 -32.629 1.959 1.00 0.00 51 THR A C 6
ATOM 12385 O O . THR A 1 56 ? 0.084 -33.049 2.034 1.00 0.00 51 THR A O 6
ATOM 12396 N N . LEU A 1 57 ? -1.357 -31.323 1.883 1.00 0.00 52 LEU A N 6
ATOM 12397 C CA . LEU A 1 57 ? -0.268 -30.380 1.874 1.00 0.00 52 LEU A CA 6
ATOM 12398 C C . LEU A 1 57 ? 0.457 -30.531 3.188 1.00 0.00 52 LEU A C 6
ATOM 12399 O O . LEU A 1 57 ? 1.682 -30.549 3.252 1.00 0.00 52 LEU A O 6
ATOM 12415 N N . LYS A 1 58 ? -0.334 -30.641 4.227 1.00 0.00 53 LYS A N 6
ATOM 12416 C CA . LYS A 1 58 ? 0.166 -30.743 5.567 1.00 0.00 53 LYS A CA 6
ATOM 12417 C C . LYS A 1 58 ? 1.121 -31.923 5.711 1.00 0.00 53 LYS A C 6
ATOM 12418 O O . LYS A 1 58 ? 2.086 -31.837 6.467 1.00 0.00 53 LYS A O 6
ATOM 12437 N N . GLU A 1 59 ? 0.947 -32.957 4.897 1.00 0.00 54 GLU A N 6
ATOM 12438 C CA . GLU A 1 59 ? 1.927 -34.039 4.895 1.00 0.00 54 GLU A CA 6
ATOM 12439 C C . GLU A 1 59 ? 3.253 -33.568 4.316 1.00 0.00 54 GLU A C 6
ATOM 12440 O O . GLU A 1 59 ? 4.311 -33.936 4.818 1.00 0.00 54 GLU A O 6
ATOM 12452 N N . THR A 1 60 ? 3.202 -32.756 3.265 1.00 0.00 55 THR A N 6
ATOM 12453 C CA . THR A 1 60 ? 4.436 -32.221 2.695 1.00 0.00 55 THR A CA 6
ATOM 12454 C C . THR A 1 60 ? 5.101 -31.199 3.638 1.00 0.00 55 THR A C 6
ATOM 12455 O O . THR A 1 60 ? 6.313 -31.177 3.759 1.00 0.00 55 THR A O 6
ATOM 12466 N N . PHE A 1 61 ? 4.304 -30.384 4.330 1.00 0.00 56 PHE A N 6
ATOM 12467 C CA . PHE A 1 61 ? 4.849 -29.416 5.299 1.00 0.00 56 PHE A CA 6
ATOM 12468 C C . PHE A 1 61 ? 4.204 -29.680 6.652 1.00 0.00 56 PHE A C 6
ATOM 12469 O O . PHE A 1 61 ? 3.166 -29.103 6.955 1.00 0.00 56 PHE A O 6
ATOM 12486 N N . PRO A 1 62 ? 4.719 -30.615 7.426 1.00 0.00 57 PRO A N 6
ATOM 12487 C CA . PRO A 1 62 ? 4.068 -31.031 8.717 1.00 0.00 57 PRO A CA 6
ATOM 12488 C C . PRO A 1 62 ? 3.883 -29.852 9.670 1.00 0.00 57 PRO A C 6
ATOM 12489 O O . PRO A 1 62 ? 4.816 -29.082 9.887 1.00 0.00 57 PRO A O 6
ATOM 12500 N N . VAL A 1 63 ? 2.697 -29.768 10.275 1.00 0.00 58 VAL A N 6
ATOM 12501 C CA . VAL A 1 63 ? 2.365 -28.722 11.253 1.00 0.00 58 VAL A CA 6
ATOM 12502 C C . VAL A 1 63 ? 1.111 -29.146 11.997 1.00 0.00 58 VAL A C 6
ATOM 12503 O O . VAL A 1 63 ? 1.189 -29.586 13.126 1.00 0.00 58 VAL A O 6
ATOM 12516 N N . GLU A 1 64 ? -0.021 -29.099 11.281 1.00 0.00 59 GLU A N 6
ATOM 12517 C CA . GLU A 1 64 ? -1.353 -29.498 11.810 1.00 0.00 59 GLU A CA 6
ATOM 12518 C C . GLU A 1 64 ? -1.508 -29.263 13.313 1.00 0.00 59 GLU A C 6
ATOM 12519 O O . GLU A 1 64 ? -2.188 -28.312 13.728 1.00 0.00 59 GLU A O 6
ATOM 12531 N N . ALA A 1 65 ? -0.906 -30.136 14.116 1.00 0.00 60 ALA A N 6
ATOM 12532 C CA . ALA A 1 65 ? -1.031 -30.021 15.579 1.00 0.00 60 ALA A CA 6
ATOM 12533 C C . ALA A 1 65 ? 0.149 -29.261 16.186 1.00 0.00 60 ALA A C 6
ATOM 12534 O O . ALA A 1 65 ? 0.069 -28.784 17.318 1.00 0.00 60 ALA A O 6
ATOM 12541 N N . GLY A 1 66 ? 1.178 -29.041 15.389 1.00 0.00 61 GLY A N 6
ATOM 12542 C CA . GLY A 1 66 ? 2.325 -28.221 15.784 1.00 0.00 61 GLY A CA 6
ATOM 12543 C C . GLY A 1 66 ? 3.231 -28.945 16.748 1.00 0.00 61 GLY A C 6
ATOM 12544 O O . GLY A 1 66 ? 4.186 -28.364 17.254 1.00 0.00 61 GLY A O 6
ATOM 12548 N N . LEU A 1 67 ? 2.962 -30.213 16.991 1.00 0.00 62 LEU A N 6
ATOM 12549 C CA . LEU A 1 67 ? 3.800 -30.977 17.886 1.00 0.00 62 LEU A CA 6
ATOM 12550 C C . LEU A 1 67 ? 5.169 -31.235 17.260 1.00 0.00 62 LEU A C 6
ATOM 12551 O O . LEU A 1 67 ? 6.202 -31.191 17.931 1.00 0.00 62 LEU A O 6
ATOM 12567 N N . LEU A 1 68 ? 5.143 -31.604 15.993 1.00 0.00 63 LEU A N 6
ATOM 12568 C CA . LEU A 1 68 ? 6.363 -31.978 15.280 1.00 0.00 63 LEU A CA 6
ATOM 12569 C C . LEU A 1 68 ? 7.289 -30.790 15.074 1.00 0.00 63 LEU A C 6
ATOM 12570 O O . LEU A 1 68 ? 8.515 -30.931 15.172 1.00 0.00 63 LEU A O 6
ATOM 12586 N N . ARG A 1 69 ? 6.706 -29.617 14.787 1.00 0.00 64 ARG A N 6
ATOM 12587 C CA . ARG A 1 69 ? 7.507 -28.420 14.589 1.00 0.00 64 ARG A CA 6
ATOM 12588 C C . ARG A 1 69 ? 6.828 -27.205 15.207 1.00 0.00 64 ARG A C 6
ATOM 12589 O O . ARG A 1 69 ? 5.589 -27.099 15.207 1.00 0.00 64 ARG A O 6
ATOM 12610 N N . ARG A 1 70 ? 7.645 -26.211 15.541 1.00 0.00 65 ARG A N 6
ATOM 12611 C CA . ARG A 1 70 ? 7.137 -24.943 16.019 1.00 0.00 65 ARG A CA 6
ATOM 12612 C C . ARG A 1 70 ? 6.401 -24.220 14.891 1.00 0.00 65 ARG A C 6
ATOM 12613 O O . ARG A 1 70 ? 5.766 -23.183 15.123 1.00 0.00 65 ARG A O 6
ATOM 12634 N N . SER A 1 71 ? 6.708 -24.631 13.661 1.00 0.00 66 SER A N 6
ATOM 12635 C CA . SER A 1 71 ? 6.287 -23.918 12.444 1.00 0.00 66 SER A CA 6
ATOM 12636 C C . SER A 1 71 ? 4.770 -23.697 12.346 1.00 0.00 66 SER A C 6
ATOM 12637 O O . SER A 1 71 ? 4.209 -23.756 11.258 1.00 0.00 66 SER A O 6
ATOM 12645 N N . ASP A 1 72 ? 4.133 -23.320 13.436 1.00 0.00 67 ASP A N 6
ATOM 12646 C CA . ASP A 1 72 ? 2.723 -22.978 13.381 1.00 0.00 67 ASP A CA 6
ATOM 12647 C C . ASP A 1 72 ? 2.598 -21.641 12.679 1.00 0.00 67 ASP A C 6
ATOM 12648 O O . ASP A 1 72 ? 1.510 -21.197 12.296 1.00 0.00 67 ASP A O 6
ATOM 12657 N N . ARG A 1 73 ? 3.743 -21.046 12.473 1.00 0.00 68 ARG A N 6
ATOM 12658 C CA . ARG A 1 73 ? 3.858 -19.823 11.745 1.00 0.00 68 ARG A CA 6
ATOM 12659 C C . ARG A 1 73 ? 3.366 -20.074 10.336 1.00 0.00 68 ARG A C 6
ATOM 12660 O O . ARG A 1 73 ? 2.943 -19.150 9.646 1.00 0.00 68 ARG A O 6
ATOM 12681 N N . VAL A 1 74 ? 3.618 -21.294 9.861 1.00 0.00 69 VAL A N 6
ATOM 12682 C CA . VAL A 1 74 ? 3.365 -21.648 8.475 1.00 0.00 69 VAL A CA 6
ATOM 12683 C C . VAL A 1 74 ? 2.367 -22.807 8.375 1.00 0.00 69 VAL A C 6
ATOM 12684 O O . VAL A 1 74 ? 2.420 -23.762 9.159 1.00 0.00 69 VAL A O 6
ATOM 12697 N N . LEU A 1 75 ? 1.409 -22.668 7.455 1.00 0.00 70 LEU A N 6
ATOM 12698 C CA . LEU A 1 75 ? 0.443 -23.728 7.170 1.00 0.00 70 LEU A CA 6
ATOM 12699 C C . LEU A 1 75 ? -0.470 -24.035 8.368 1.00 0.00 70 LEU A C 6
ATOM 12700 O O . LEU A 1 75 ? -0.728 -25.210 8.686 1.00 0.00 70 LEU A O 6
ATOM 12716 N N . PRO A 1 76 ? -1.104 -23.029 8.895 1.00 0.00 71 PRO A N 6
ATOM 12717 C CA . PRO A 1 76 ? -2.174 -23.183 9.926 1.00 0.00 71 PRO A CA 6
ATOM 12718 C C . PRO A 1 76 ? -3.459 -23.711 9.321 1.00 0.00 71 PRO A C 6
ATOM 12719 O O . PRO A 1 76 ? -3.589 -23.790 8.093 1.00 0.00 71 PRO A O 6
ATOM 12730 N N . LYS A 1 77 ? -4.382 -24.135 10.160 1.00 0.00 72 LYS A N 6
ATOM 12731 C CA . LYS A 1 77 ? -5.661 -24.605 9.662 1.00 0.00 72 LYS A CA 6
ATOM 12732 C C . LYS A 1 77 ? -6.341 -23.478 8.869 1.00 0.00 72 LYS A C 6
ATOM 12733 O O . LYS A 1 77 ? -5.722 -22.446 8.588 1.00 0.00 72 LYS A O 6
ATOM 12752 N N . LEU A 1 78 ? -7.646 -23.587 8.664 1.00 0.00 73 LEU A N 6
ATOM 12753 C CA . LEU A 1 78 ? -8.368 -22.492 8.068 1.00 0.00 73 LEU A CA 6
ATOM 12754 C C . LEU A 1 78 ? -8.601 -21.460 9.130 1.00 0.00 73 LEU A C 6
ATOM 12755 O O . LEU A 1 78 ? -8.967 -21.802 10.263 1.00 0.00 73 LEU A O 6
ATOM 12771 N N . LEU A 1 79 ? -8.352 -20.205 8.791 1.00 0.00 74 LEU A N 6
ATOM 12772 C CA . LEU A 1 79 ? -8.506 -19.143 9.762 1.00 0.00 74 LEU A CA 6
ATOM 12773 C C . LEU A 1 79 ? -9.932 -18.675 9.776 1.00 0.00 74 LEU A C 6
ATOM 12774 O O . LEU A 1 79 ? -10.551 -18.554 8.729 1.00 0.00 74 LEU A O 6
ATOM 12790 N N . ASP A 1 80 ? -10.525 -18.711 10.967 1.00 0.00 75 ASP A N 6
ATOM 12791 C CA . ASP A 1 80 ? -11.948 -18.512 11.063 1.00 0.00 75 ASP A CA 6
ATOM 12792 C C . ASP A 1 80 ? -12.280 -17.134 11.546 1.00 0.00 75 ASP A C 6
ATOM 12793 O O . ASP A 1 80 ? -11.812 -16.700 12.595 1.00 0.00 75 ASP A O 6
ATOM 12802 N N . ALA A 1 81 ? -13.069 -16.433 10.756 1.00 0.00 76 ALA A N 6
ATOM 12803 C CA . ALA A 1 81 ? -13.437 -15.075 11.092 1.00 0.00 76 ALA A CA 6
ATOM 12804 C C . ALA A 1 81 ? -14.345 -15.127 12.290 1.00 0.00 76 ALA A C 6
ATOM 12805 O O . ALA A 1 81 ? -14.675 -16.214 12.763 1.00 0.00 76 ALA A O 6
ATOM 12812 N N . PRO A 1 82 ? -14.567 -14.029 12.923 1.00 0.00 77 PRO A N 6
ATOM 12813 C CA . PRO A 1 82 ? -15.200 -14.034 14.260 1.00 0.00 77 PRO A CA 6
ATOM 12814 C C . PRO A 1 82 ? -16.553 -14.737 14.243 1.00 0.00 77 PRO A C 6
ATOM 12815 O O . PRO A 1 82 ? -17.438 -14.379 13.476 1.00 0.00 77 PRO A O 6
ATOM 12826 N N . LEU A 1 83 ? -16.758 -15.534 15.252 1.00 0.00 78 LEU A N 6
ATOM 12827 C CA . LEU A 1 83 ? -18.042 -16.177 15.510 1.00 0.00 78 LEU A CA 6
ATOM 12828 C C . LEU A 1 83 ? -18.702 -16.706 14.232 1.00 0.00 78 LEU A C 6
ATOM 12829 O O . LEU A 1 83 ? -19.686 -16.142 13.736 1.00 0.00 78 LEU A O 6
ATOM 12845 N N . LEU A 1 84 ? -18.278 -17.900 13.855 1.00 0.00 79 LEU A N 6
ATOM 12846 C CA . LEU A 1 84 ? -18.933 -18.684 12.816 1.00 0.00 79 LEU A CA 6
ATOM 12847 C C . LEU A 1 84 ? -18.992 -20.096 13.357 1.00 0.00 79 LEU A C 6
ATOM 12848 O O . LEU A 1 84 ? -18.399 -20.359 14.417 1.00 0.00 79 LEU A O 6
ATOM 12864 N N . GLY A 1 85 ? -19.706 -21.010 12.725 1.00 0.00 80 GLY A N 6
ATOM 12865 C CA . GLY A 1 85 ? -19.788 -22.352 13.239 1.00 0.00 80 GLY A CA 6
ATOM 12866 C C . GLY A 1 85 ? -20.847 -23.086 12.464 1.00 0.00 80 GLY A C 6
ATOM 12867 O O . GLY A 1 85 ? -21.299 -22.603 11.424 1.00 0.00 80 GLY A O 6
ATOM 12871 N N . ARG A 1 86 ? -21.147 -24.290 12.873 1.00 0.00 81 ARG A N 6
ATOM 12872 C CA . ARG A 1 86 ? -22.025 -25.131 12.071 1.00 0.00 81 ARG A CA 6
ATOM 12873 C C . ARG A 1 86 ? -23.358 -24.454 11.828 1.00 0.00 81 ARG A C 6
ATOM 12874 O O . ARG A 1 86 ? -24.038 -24.788 10.862 1.00 0.00 81 ARG A O 6
ATOM 12895 N N . VAL A 1 87 ? -23.793 -23.619 12.762 1.00 0.00 82 VAL A N 6
ATOM 12896 C CA . VAL A 1 87 ? -25.108 -22.943 12.656 1.00 0.00 82 VAL A CA 6
ATOM 12897 C C . VAL A 1 87 ? -25.482 -22.652 11.195 1.00 0.00 82 VAL A C 6
ATOM 12898 O O . VAL A 1 87 ? -25.080 -21.639 10.617 1.00 0.00 82 VAL A O 6
ATOM 12911 N N . GLY A 1 88 ? -26.248 -23.547 10.640 1.00 0.00 83 GLY A N 6
ATOM 12912 C CA . GLY A 1 88 ? -26.643 -23.445 9.248 1.00 0.00 83 GLY A CA 6
ATOM 12913 C C . GLY A 1 88 ? -25.409 -23.594 8.351 1.00 0.00 83 GLY A C 6
ATOM 12914 O O . GLY A 1 88 ? -24.569 -22.698 8.275 1.00 0.00 83 GLY A O 6
ATOM 12918 N N . ARG A 1 89 ? -25.263 -24.763 7.764 1.00 0.00 84 ARG A N 6
ATOM 12919 C CA . ARG A 1 89 ? -24.085 -25.089 6.988 1.00 0.00 84 ARG A CA 6
ATOM 12920 C C . ARG A 1 89 ? -23.938 -24.194 5.775 1.00 0.00 84 ARG A C 6
ATOM 12921 O O . ARG A 1 89 ? -22.828 -23.808 5.430 1.00 0.00 84 ARG A O 6
ATOM 12942 N N . THR A 1 90 ? -25.033 -23.871 5.129 1.00 0.00 85 THR A N 6
ATOM 12943 C CA . THR A 1 90 ? -24.977 -23.035 3.941 1.00 0.00 85 THR A CA 6
ATOM 12944 C C . THR A 1 90 ? -24.474 -21.608 4.293 1.00 0.00 85 THR A C 6
ATOM 12945 O O . THR A 1 90 ? -23.613 -21.044 3.590 1.00 0.00 85 THR A O 6
ATOM 12956 N N . SER A 1 91 ? -24.852 -21.124 5.475 1.00 0.00 86 SER A N 6
ATOM 12957 C CA . SER A 1 91 ? -24.317 -19.876 5.975 1.00 0.00 86 SER A CA 6
ATOM 12958 C C . SER A 1 91 ? -22.779 -19.990 6.106 1.00 0.00 86 SER A C 6
ATOM 12959 O O . SER A 1 91 ? -22.025 -19.083 5.685 1.00 0.00 86 SER A O 6
ATOM 12967 N N . ARG A 1 92 ? -22.304 -21.153 6.573 1.00 0.00 87 ARG A N 6
ATOM 12968 C CA . ARG A 1 92 ? -20.864 -21.390 6.585 1.00 0.00 87 ARG A CA 6
ATOM 12969 C C . ARG A 1 92 ? -20.381 -21.369 5.169 1.00 0.00 87 ARG A C 6
ATOM 12970 O O . ARG A 1 92 ? -19.212 -21.128 4.935 1.00 0.00 87 ARG A O 6
ATOM 12991 N N . GLY A 1 93 ? -21.226 -21.845 4.244 1.00 0.00 88 GLY A N 6
ATOM 12992 C CA . GLY A 1 93 ? -20.744 -22.092 2.914 1.00 0.00 88 GLY A CA 6
ATOM 12993 C C . GLY A 1 93 ? -20.096 -20.849 2.405 1.00 0.00 88 GLY A C 6
ATOM 12994 O O . GLY A 1 93 ? -18.907 -20.864 2.077 1.00 0.00 88 GLY A O 6
ATOM 12998 N N . LEU A 1 94 ? -20.768 -19.717 2.478 1.00 0.00 89 LEU A N 6
ATOM 12999 C CA . LEU A 1 94 ? -20.157 -18.472 2.075 1.00 0.00 89 LEU A CA 6
ATOM 13000 C C . LEU A 1 94 ? -19.038 -18.019 2.988 1.00 0.00 89 LEU A C 6
ATOM 13001 O O . LEU A 1 94 ? -18.089 -17.391 2.517 1.00 0.00 89 LEU A O 6
ATOM 13017 N N . ALA A 1 95 ? -19.121 -18.308 4.298 1.00 0.00 90 ALA A N 6
ATOM 13018 C CA . ALA A 1 95 ? -18.038 -17.884 5.186 1.00 0.00 90 ALA A CA 6
ATOM 13019 C C . ALA A 1 95 ? -16.785 -18.585 4.759 1.00 0.00 90 ALA A C 6
ATOM 13020 O O . ALA A 1 95 ? -15.717 -17.995 4.670 1.00 0.00 90 ALA A O 6
ATOM 13027 N N . ARG A 1 96 ? -16.941 -19.863 4.514 1.00 0.00 91 ARG A N 6
ATOM 13028 C CA . ARG A 1 96 ? -15.845 -20.684 4.118 1.00 0.00 91 ARG A CA 6
ATOM 13029 C C . ARG A 1 96 ? -15.232 -20.233 2.801 1.00 0.00 91 ARG A C 6
ATOM 13030 O O . ARG A 1 96 ? -14.035 -20.234 2.696 1.00 0.00 91 ARG A O 6
ATOM 13051 N N . LEU A 1 97 ? -16.003 -19.761 1.831 1.00 0.00 92 LEU A N 6
ATOM 13052 C CA . LEU A 1 97 ? -15.356 -19.272 0.606 1.00 0.00 92 LEU A CA 6
ATOM 13053 C C . LEU A 1 97 ? -14.436 -18.148 0.980 1.00 0.00 92 LEU A C 6
ATOM 13054 O O . LEU A 1 97 ? -13.331 -18.031 0.460 1.00 0.00 92 LEU A O 6
ATOM 13070 N N . GLN A 1 98 ? -14.919 -17.306 1.846 1.00 0.00 93 GLN A N 6
ATOM 13071 C CA . GLN A 1 98 ? -14.142 -16.178 2.283 1.00 0.00 93 GLN A CA 6
ATOM 13072 C C . GLN A 1 98 ? -12.894 -16.679 3.038 1.00 0.00 93 GLN A C 6
ATOM 13073 O O . GLN A 1 98 ? -11.765 -16.261 2.745 1.00 0.00 93 GLN A O 6
ATOM 13087 N N . LEU A 1 99 ? -13.080 -17.627 3.966 1.00 0.00 94 LEU A N 6
ATOM 13088 C CA . LEU A 1 99 ? -11.934 -18.185 4.702 1.00 0.00 94 LEU A CA 6
ATOM 13089 C C . LEU A 1 99 ? -10.981 -18.908 3.756 1.00 0.00 94 LEU A C 6
ATOM 13090 O O . LEU A 1 99 ? -9.782 -18.775 3.858 1.00 0.00 94 LEU A O 6
ATOM 13106 N N . LEU A 1 100 ? -11.540 -19.724 2.892 1.00 0.00 95 LEU A N 6
ATOM 13107 C CA . LEU A 1 100 ? -10.727 -20.528 1.998 1.00 0.00 95 LEU A CA 6
ATOM 13108 C C . LEU A 1 100 ? -9.931 -19.607 1.092 1.00 0.00 95 LEU A C 6
ATOM 13109 O O . LEU A 1 100 ? -8.731 -19.840 0.858 1.00 0.00 95 LEU A O 6
ATOM 13125 N N . GLU A 1 101 ? -10.586 -18.554 0.568 1.00 0.00 96 GLU A N 6
ATOM 13126 C CA . GLU A 1 101 ? -9.870 -17.629 -0.288 1.00 0.00 96 GLU A CA 6
ATOM 13127 C C . GLU A 1 101 ? -8.738 -17.061 0.515 1.00 0.00 96 GLU A C 6
ATOM 13128 O O . GLU A 1 101 ? -7.608 -17.045 0.079 1.00 0.00 96 GLU A O 6
ATOM 13140 N N . THR A 1 102 ? -9.053 -16.651 1.715 1.00 0.00 97 THR A N 6
ATOM 13141 C CA . THR A 1 102 ? -8.070 -16.058 2.586 1.00 0.00 97 THR A CA 6
ATOM 13142 C C . THR A 1 102 ? -6.951 -17.054 2.846 1.00 0.00 97 THR A C 6
ATOM 13143 O O . THR A 1 102 ? -5.785 -16.705 2.845 1.00 0.00 97 THR A O 6
ATOM 13154 N N . TYR A 1 103 ? -7.329 -18.277 3.084 1.00 0.00 98 TYR A N 6
ATOM 13155 C CA . TYR A 1 103 ? -6.382 -19.335 3.359 1.00 0.00 98 TYR A CA 6
ATOM 13156 C C . TYR A 1 103 ? -5.433 -19.526 2.179 1.00 0.00 98 TYR A C 6
ATOM 13157 O O . TYR A 1 103 ? -4.216 -19.530 2.336 1.00 0.00 98 TYR A O 6
ATOM 13175 N N . SER A 1 104 ? -5.989 -19.599 1.000 1.00 0.00 99 SER A N 6
ATOM 13176 C CA . SER A 1 104 ? -5.188 -19.714 -0.192 1.00 0.00 99 SER A CA 6
ATOM 13177 C C . SER A 1 104 ? -4.288 -18.491 -0.317 1.00 0.00 99 SER A C 6
ATOM 13178 O O . SER A 1 104 ? -3.095 -18.595 -0.574 1.00 0.00 99 SER A O 6
ATOM 13186 N N . ARG A 1 105 ? -4.871 -17.354 -0.002 1.00 0.00 100 ARG A N 6
ATOM 13187 C CA . ARG A 1 105 ? -4.173 -16.079 -0.001 1.00 0.00 100 ARG A CA 6
ATOM 13188 C C . ARG A 1 105 ? -3.027 -16.109 1.010 1.00 0.00 100 ARG A C 6
ATOM 13189 O O . ARG A 1 105 ? -1.934 -15.638 0.712 1.00 0.00 100 ARG A O 6
ATOM 13210 N N . ARG A 1 106 ? -3.245 -16.743 2.156 1.00 0.00 101 ARG A N 6
ATOM 13211 C CA . ARG A 1 106 ? -2.161 -16.933 3.113 1.00 0.00 101 ARG A CA 6
ATOM 13212 C C . ARG A 1 106 ? -1.071 -17.821 2.514 1.00 0.00 101 ARG A C 6
ATOM 13213 O O . ARG A 1 106 ? 0.093 -17.588 2.743 1.00 0.00 101 ARG A O 6
ATOM 13234 N N . LEU A 1 107 ? -1.482 -18.875 1.840 1.00 0.00 102 LEU A N 6
ATOM 13235 C CA . LEU A 1 107 ? -0.552 -19.846 1.280 1.00 0.00 102 LEU A CA 6
ATOM 13236 C C . LEU A 1 107 ? 0.319 -19.131 0.265 1.00 0.00 102 LEU A C 6
ATOM 13237 O O . LEU A 1 107 ? 1.530 -19.341 0.216 1.00 0.00 102 LEU A O 6
ATOM 13253 N N . LEU A 1 108 ? -0.291 -18.235 -0.504 1.00 0.00 103 LEU A N 6
ATOM 13254 C CA . LEU A 1 108 ? 0.401 -17.457 -1.514 1.00 0.00 103 LEU A CA 6
ATOM 13255 C C . LEU A 1 108 ? 1.257 -16.364 -0.850 1.00 0.00 103 LEU A C 6
ATOM 13256 O O . LEU A 1 108 ? 2.204 -15.885 -1.474 1.00 0.00 103 LEU A O 6
ATOM 13272 N N . ALA A 1 109 ? 1.123 -16.200 0.494 1.00 0.00 104 ALA A N 6
ATOM 13273 C CA . ALA A 1 109 ? 2.182 -15.401 1.145 1.00 0.00 104 ALA A CA 6
ATOM 13274 C C . ALA A 1 109 ? 2.944 -16.207 2.201 1.00 0.00 104 ALA A C 6
ATOM 13275 O O . ALA A 1 109 ? 4.125 -15.969 2.407 1.00 0.00 104 ALA A O 6
ATOM 13282 N N . THR A 1 110 ? 2.258 -17.050 2.963 1.00 0.00 105 THR A N 6
ATOM 13283 C CA . THR A 1 110 ? 2.895 -17.688 4.110 1.00 0.00 105 THR A CA 6
ATOM 13284 C C . THR A 1 110 ? 3.981 -18.647 3.783 1.00 0.00 105 THR A C 6
ATOM 13285 O O . THR A 1 110 ? 4.905 -18.775 4.585 1.00 0.00 105 THR A O 6
ATOM 13296 N N . ALA A 1 111 ? 4.043 -19.173 2.597 1.00 0.00 106 ALA A N 6
ATOM 13297 C CA . ALA A 1 111 ? 5.284 -19.824 2.243 1.00 0.00 106 ALA A CA 6
ATOM 13298 C C . ALA A 1 111 ? 5.339 -20.004 0.740 1.00 0.00 106 ALA A C 6
ATOM 13299 O O . ALA A 1 111 ? 4.479 -20.649 0.188 1.00 0.00 106 ALA A O 6
ATOM 13306 N N . GLU A 1 112 ? 6.455 -19.611 0.117 1.00 0.00 107 GLU A N 6
ATOM 13307 C CA . GLU A 1 112 ? 6.678 -19.952 -1.282 1.00 0.00 107 GLU A CA 6
ATOM 13308 C C . GLU A 1 112 ? 6.765 -21.456 -1.390 1.00 0.00 107 GLU A C 6
ATOM 13309 O O . GLU A 1 112 ? 6.464 -22.064 -2.419 1.00 0.00 107 GLU A O 6
ATOM 13321 N N . ARG A 1 113 ? 7.237 -22.013 -0.290 1.00 0.00 108 ARG A N 6
ATOM 13322 C CA . ARG A 1 113 ? 7.468 -23.432 -0.287 1.00 0.00 108 ARG A CA 6
ATOM 13323 C C . ARG A 1 113 ? 6.119 -24.068 -0.532 1.00 0.00 108 ARG A C 6
ATOM 13324 O O . ARG A 1 113 ? 5.934 -24.780 -1.509 1.00 0.00 108 ARG A O 6
ATOM 13345 N N . VAL A 1 114 ? 5.130 -23.577 0.180 1.00 0.00 109 VAL A N 6
ATOM 13346 C CA . VAL A 1 114 ? 3.717 -23.884 -0.001 1.00 0.00 109 VAL A CA 6
ATOM 13347 C C . VAL A 1 114 ? 3.045 -23.102 -1.135 1.00 0.00 109 VAL A C 6
ATOM 13348 O O . VAL A 1 114 ? 1.968 -23.462 -1.559 1.00 0.00 109 VAL A O 6
ATOM 13361 N N . ALA A 1 115 ? 3.675 -22.044 -1.619 1.00 0.00 110 ALA A N 6
ATOM 13362 C CA . ALA A 1 115 ? 2.986 -21.235 -2.642 1.00 0.00 110 ALA A CA 6
ATOM 13363 C C . ALA A 1 115 ? 2.902 -21.975 -3.964 1.00 0.00 110 ALA A C 6
ATOM 13364 O O . ALA A 1 115 ? 1.908 -21.898 -4.670 1.00 0.00 110 ALA A O 6
ATOM 13371 N N . ARG A 1 116 ? 3.964 -22.713 -4.269 1.00 0.00 111 ARG A N 6
ATOM 13372 C CA . ARG A 1 116 ? 3.968 -23.507 -5.503 1.00 0.00 111 ARG A CA 6
ATOM 13373 C C . ARG A 1 116 ? 4.027 -25.014 -5.271 1.00 0.00 111 ARG A C 6
ATOM 13374 O O . ARG A 1 116 ? 3.832 -25.784 -6.220 1.00 0.00 111 ARG A O 6
ATOM 13395 N N . SER A 1 117 ? 4.307 -25.467 -4.060 1.00 0.00 112 SER A N 6
ATOM 13396 C CA . SER A 1 117 ? 4.725 -26.871 -3.912 1.00 0.00 112 SER A CA 6
ATOM 13397 C C . SER A 1 117 ? 3.818 -27.786 -4.693 1.00 0.00 112 SER A C 6
ATOM 13398 O O . SER A 1 117 ? 2.699 -27.422 -5.018 1.00 0.00 112 SER A O 6
ATOM 13406 N N . PRO A 1 118 ? 4.333 -28.907 -5.146 1.00 0.00 113 PRO A N 6
ATOM 13407 C CA . PRO A 1 118 ? 3.629 -29.746 -6.155 1.00 0.00 113 PRO A CA 6
ATOM 13408 C C . PRO A 1 118 ? 2.209 -29.978 -5.720 1.00 0.00 113 PRO A C 6
ATOM 13409 O O . PRO A 1 118 ? 1.290 -30.036 -6.549 1.00 0.00 113 PRO A O 6
ATOM 13420 N N . THR A 1 119 ? 2.002 -29.913 -4.429 1.00 0.00 114 THR A N 6
ATOM 13421 C CA . THR A 1 119 ? 0.683 -29.970 -3.918 1.00 0.00 114 THR A CA 6
ATOM 13422 C C . THR A 1 119 ? -0.153 -28.781 -4.410 1.00 0.00 114 THR A C 6
ATOM 13423 O O . THR A 1 119 ? -1.355 -28.945 -4.631 1.00 0.00 114 THR A O 6
ATOM 13434 N N . ILE A 1 120 ? 0.435 -27.571 -4.612 1.00 0.00 115 ILE A N 6
ATOM 13435 C CA . ILE A 1 120 ? -0.373 -26.471 -5.073 1.00 0.00 115 ILE A CA 6
ATOM 13436 C C . ILE A 1 120 ? -0.884 -26.783 -6.440 1.00 0.00 115 ILE A C 6
ATOM 13437 O O . ILE A 1 120 ? -1.993 -26.402 -6.813 1.00 0.00 115 ILE A O 6
ATOM 13453 N N . THR A 1 121 ? 0.013 -27.302 -7.238 1.00 0.00 116 THR A N 6
ATOM 13454 C CA . THR A 1 121 ? -0.252 -27.419 -8.645 1.00 0.00 116 THR A CA 6
ATOM 13455 C C . THR A 1 121 ? -1.529 -28.203 -8.826 1.00 0.00 116 THR A C 6
ATOM 13456 O O . THR A 1 121 ? -2.414 -27.793 -9.607 1.00 0.00 116 THR A O 6
ATOM 13467 N N . GLY A 1 122 ? -1.692 -29.270 -8.058 1.00 0.00 117 GLY A N 6
ATOM 13468 C CA . GLY A 1 122 ? -2.930 -29.980 -8.140 1.00 0.00 117 GLY A CA 6
ATOM 13469 C C . GLY A 1 122 ? -4.073 -29.074 -7.711 1.00 0.00 117 GLY A C 6
ATOM 13470 O O . GLY A 1 122 ? -5.142 -29.119 -8.323 1.00 0.00 117 GLY A O 6
ATOM 13474 N N . PHE A 1 123 ? -3.946 -28.410 -6.549 1.00 0.00 118 PHE A N 6
ATOM 13475 C CA . PHE A 1 123 ? -5.107 -27.703 -5.983 1.00 0.00 118 PHE A CA 6
ATOM 13476 C C . PHE A 1 123 ? -5.680 -26.578 -6.880 1.00 0.00 118 PHE A C 6
ATOM 13477 O O . PHE A 1 123 ? -6.873 -26.537 -7.084 1.00 0.00 118 PHE A O 6
ATOM 13494 N N . PHE A 1 124 ? -4.874 -25.700 -7.435 1.00 0.00 119 PHE A N 6
ATOM 13495 C CA . PHE A 1 124 ? -5.468 -24.575 -8.219 1.00 0.00 119 PHE A CA 6
ATOM 13496 C C . PHE A 1 124 ? -5.906 -25.070 -9.588 1.00 0.00 119 PHE A C 6
ATOM 13497 O O . PHE A 1 124 ? -6.699 -24.447 -10.297 1.00 0.00 119 PHE A O 6
ATOM 13514 N N . ALA A 1 125 ? -5.438 -26.243 -9.862 1.00 0.00 120 ALA A N 6
ATOM 13515 C CA . ALA A 1 125 ? -5.838 -26.953 -11.049 1.00 0.00 120 ALA A CA 6
ATOM 13516 C C . ALA A 1 125 ? -7.195 -27.613 -10.820 1.00 0.00 120 ALA A C 6
ATOM 13517 O O . ALA A 1 125 ? -7.456 -28.134 -9.724 1.00 0.00 120 ALA A O 6
ATOM 13524 N N . PRO A 1 126 ? -7.981 -27.787 -11.859 1.00 0.00 121 PRO A N 6
ATOM 13525 C CA . PRO A 1 126 ? -9.154 -28.696 -11.795 1.00 0.00 121 PRO A CA 6
ATOM 13526 C C . PRO A 1 126 ? -8.585 -30.058 -11.476 1.00 0.00 121 PRO A C 6
ATOM 13527 O O . PRO A 1 126 ? -7.465 -30.339 -11.919 1.00 0.00 121 PRO A O 6
ATOM 13538 N N . GLN A 1 127 ? -9.258 -30.941 -10.771 1.00 0.00 122 GLN A N 6
ATOM 13539 C CA . GLN A 1 127 ? -8.728 -32.251 -10.533 1.00 0.00 122 GLN A CA 6
ATOM 13540 C C . GLN A 1 127 ? -9.740 -33.138 -11.233 1.00 0.00 122 GLN A C 6
ATOM 13541 O O . GLN A 1 127 ? -10.756 -32.606 -11.700 1.00 0.00 122 GLN A O 6
ATOM 13555 N N . PRO A 1 128 ? -9.485 -34.373 -11.505 1.00 0.00 123 PRO A N 6
ATOM 13556 C CA . PRO A 1 128 ? -10.368 -35.145 -12.433 1.00 0.00 123 PRO A CA 6
ATOM 13557 C C . PRO A 1 128 ? -11.850 -34.926 -12.082 1.00 0.00 123 PRO A C 6
ATOM 13558 O O . PRO A 1 128 ? -12.696 -34.781 -12.980 1.00 0.00 123 PRO A O 6
ATOM 13569 N N . LEU A 1 129 ? -12.163 -34.810 -10.815 1.00 0.00 124 LEU A N 6
ATOM 13570 C CA . LEU A 1 129 ? -13.523 -34.528 -10.367 1.00 0.00 124 LEU A CA 6
ATOM 13571 C C . LEU A 1 129 ? -14.011 -33.173 -10.905 1.00 0.00 124 LEU A C 6
ATOM 13572 O O . LEU A 1 129 ? -15.189 -32.986 -11.178 1.00 0.00 124 LEU A O 6
ATOM 13588 N N . ASP A 1 130 ? -13.084 -32.273 -11.159 1.00 0.00 125 ASP A N 6
ATOM 13589 C CA . ASP A 1 130 ? -13.454 -31.031 -11.803 1.00 0.00 125 ASP A CA 6
ATOM 13590 C C . ASP A 1 130 ? -13.544 -31.260 -13.297 1.00 0.00 125 ASP A C 6
ATOM 13591 O O . ASP A 1 130 ? -14.072 -30.422 -14.038 1.00 0.00 125 ASP A O 6
ATOM 13600 N N . LEU A 1 131 ? -13.026 -32.406 -13.734 1.00 0.00 126 LEU A N 6
ATOM 13601 C CA . LEU A 1 131 ? -13.012 -32.777 -15.144 1.00 0.00 126 LEU A CA 6
ATOM 13602 C C . LEU A 1 131 ? -14.128 -33.779 -15.445 1.00 0.00 126 LEU A C 6
ATOM 13603 O O . LEU A 1 131 ? -14.259 -34.228 -16.589 1.00 0.00 126 LEU A O 6
ATOM 13619 N N . GLU A 1 132 ? -15.034 -33.998 -14.485 1.00 0.00 127 GLU A N 6
ATOM 13620 C CA . GLU A 1 132 ? -16.229 -34.794 -14.821 1.00 0.00 127 GLU A CA 6
ATOM 13621 C C . GLU A 1 132 ? -17.358 -33.855 -15.170 1.00 0.00 127 GLU A C 6
ATOM 13622 O O . GLU A 1 132 ? -17.750 -33.024 -14.352 1.00 0.00 127 GLU A O 6
ATOM 13634 N N . PRO A 1 133 ? -17.804 -33.873 -16.390 1.00 0.00 128 PRO A N 6
ATOM 13635 C CA . PRO A 1 133 ? -18.812 -32.898 -16.885 1.00 0.00 128 PRO A CA 6
ATOM 13636 C C . PRO A 1 133 ? -20.159 -33.002 -16.162 1.00 0.00 128 PRO A C 6
ATOM 13637 O O . PRO A 1 133 ? -20.946 -32.040 -16.177 1.00 0.00 128 PRO A O 6
ATOM 13648 N N . ALA A 1 134 ? -20.458 -34.157 -15.561 1.00 0.00 129 ALA A N 6
ATOM 13649 C CA . ALA A 1 134 ? -21.745 -34.305 -14.889 1.00 0.00 129 ALA A CA 6
ATOM 13650 C C . ALA A 1 134 ? -21.657 -33.878 -13.417 1.00 0.00 129 ALA A C 6
ATOM 13651 O O . ALA A 1 134 ? -20.887 -34.438 -12.626 1.00 0.00 129 ALA A O 6
ATOM 13658 N N . LEU A 1 135 ? -22.475 -32.894 -13.069 1.00 0.00 130 LEU A N 6
ATOM 13659 C CA . LEU A 1 135 ? -22.508 -32.365 -11.700 1.00 0.00 130 LEU A CA 6
ATOM 13660 C C . LEU A 1 135 ? -23.528 -33.118 -10.875 1.00 0.00 130 LEU A C 6
ATOM 13661 O O . LEU A 1 135 ? -24.578 -33.521 -11.395 1.00 0.00 130 LEU A O 6
ATOM 13677 N N . PRO A 1 136 ? -23.261 -33.299 -9.603 1.00 0.00 131 PRO A N 6
ATOM 13678 C CA . PRO A 1 136 ? -24.190 -34.006 -8.681 1.00 0.00 131 PRO A CA 6
ATOM 13679 C C . PRO A 1 136 ? -25.639 -33.541 -8.876 1.00 0.00 131 PRO A C 6
ATOM 13680 O O . PRO A 1 136 ? -25.903 -32.330 -8.949 1.00 0.00 131 PRO A O 6
ATOM 13691 N N . PRO A 1 137 ? -26.572 -34.463 -9.021 1.00 0.00 132 PRO A N 6
ATOM 13692 C CA . PRO A 1 137 ? -28.014 -34.120 -9.277 1.00 0.00 132 PRO A CA 6
ATOM 13693 C C . PRO A 1 137 ? -28.591 -33.260 -8.150 1.00 0.00 132 PRO A C 6
ATOM 13694 O O . PRO A 1 137 ? -28.254 -33.452 -6.977 1.00 0.00 132 PRO A O 6
ATOM 13705 N N . GLY A 1 138 ? -29.442 -32.322 -8.510 1.00 0.00 133 GLY A N 6
ATOM 13706 C CA . GLY A 1 138 ? -30.044 -31.434 -7.534 1.00 0.00 133 GLY A CA 6
ATOM 13707 C C . GLY A 1 138 ? -29.063 -30.360 -7.128 1.00 0.00 133 GLY A C 6
ATOM 13708 O O . GLY A 1 138 ? -29.190 -29.765 -6.046 1.00 0.00 133 GLY A O 6
ATOM 13712 N N . SER A 1 139 ? -28.002 -30.195 -7.925 1.00 0.00 134 SER A N 6
ATOM 13713 C CA . SER A 1 139 ? -26.952 -29.257 -7.566 1.00 0.00 134 SER A CA 6
ATOM 13714 C C . SER A 1 139 ? -27.436 -27.834 -7.749 1.00 0.00 134 SER A C 6
ATOM 13715 O O . SER A 1 139 ? -28.229 -27.538 -8.658 1.00 0.00 134 SER A O 6
ATOM 13723 N N . ARG A 1 140 ? -27.056 -27.004 -6.795 1.00 0.00 135 ARG A N 6
ATOM 13724 C CA . ARG A 1 140 ? -27.504 -25.644 -6.705 1.00 0.00 135 ARG A CA 6
ATOM 13725 C C . ARG A 1 140 ? -26.299 -24.767 -6.466 1.00 0.00 135 ARG A C 6
ATOM 13726 O O . ARG A 1 140 ? -25.450 -25.105 -5.629 1.00 0.00 135 ARG A O 6
ATOM 13747 N N . VAL A 1 141 ? -26.154 -23.743 -7.284 1.00 0.00 136 VAL A N 6
ATOM 13748 C CA . VAL A 1 141 ? -24.957 -22.935 -7.265 1.00 0.00 136 VAL A CA 6
ATOM 13749 C C . VAL A 1 141 ? -25.274 -21.499 -6.872 1.00 0.00 136 VAL A C 6
ATOM 13750 O O . VAL A 1 141 ? -26.134 -20.858 -7.483 1.00 0.00 136 VAL A O 6
ATOM 13763 N N . ILE A 1 142 ? -24.534 -20.973 -5.910 1.00 0.00 137 ILE A N 6
ATOM 13764 C CA . ILE A 1 142 ? -24.703 -19.595 -5.507 1.00 0.00 137 ILE A CA 6
ATOM 13765 C C . ILE A 1 142 ? -23.657 -18.786 -6.250 1.00 0.00 137 ILE A C 6
ATOM 13766 O O . ILE A 1 142 ? -22.474 -19.169 -6.282 1.00 0.00 137 ILE A O 6
ATOM 13782 N N . LEU A 1 143 ? -24.125 -17.807 -6.989 1.00 0.00 138 LEU A N 6
ATOM 13783 C CA . LEU A 1 143 ? -23.245 -17.094 -7.911 1.00 0.00 138 LEU A CA 6
ATOM 13784 C C . LEU A 1 143 ? -22.944 -15.635 -7.481 1.00 0.00 138 LEU A C 6
ATOM 13785 O O . LEU A 1 143 ? -23.588 -14.695 -7.958 1.00 0.00 138 LEU A O 6
ATOM 13801 N N . PRO A 1 144 ? -21.782 -15.430 -6.900 1.00 0.00 139 PRO A N 6
ATOM 13802 C CA . PRO A 1 144 ? -21.155 -14.072 -6.764 1.00 0.00 139 PRO A CA 6
ATOM 13803 C C . PRO A 1 144 ? -20.890 -13.533 -8.164 1.00 0.00 139 PRO A C 6
ATOM 13804 O O . PRO A 1 144 ? -20.618 -14.325 -9.059 1.00 0.00 139 PRO A O 6
ATOM 13815 N N . THR A 1 145 ? -20.866 -12.227 -8.359 1.00 0.00 140 THR A N 6
ATOM 13816 C CA . THR A 1 145 ? -20.523 -11.720 -9.664 1.00 0.00 140 THR A CA 6
ATOM 13817 C C . THR A 1 145 ? -19.017 -11.953 -9.918 1.00 0.00 140 THR A C 6
ATOM 13818 O O . THR A 1 145 ? -18.169 -11.406 -9.201 1.00 0.00 140 THR A O 6
ATOM 13829 N N . PRO A 1 146 ? -18.669 -12.839 -10.809 1.00 0.00 141 PRO A N 6
ATOM 13830 C CA . PRO A 1 146 ? -17.244 -13.236 -11.021 1.00 0.00 141 PRO A CA 6
ATOM 13831 C C . PRO A 1 146 ? -16.386 -12.051 -11.427 1.00 0.00 141 PRO A C 6
ATOM 13832 O O . PRO A 1 146 ? -16.817 -11.203 -12.217 1.00 0.00 141 PRO A O 6
ATOM 13843 N N . GLU A 1 147 ? -15.155 -12.020 -10.936 1.00 0.00 142 GLU A N 6
ATOM 13844 C CA . GLU A 1 147 ? -14.250 -10.952 -11.278 1.00 0.00 142 GLU A CA 6
ATOM 13845 C C . GLU A 1 147 ? -13.524 -11.305 -12.561 1.00 0.00 142 GLU A C 6
ATOM 13846 O O . GLU A 1 147 ? -12.288 -11.387 -12.595 1.00 0.00 142 GLU A O 6
ATOM 13858 N N . GLU A 1 148 ? -14.284 -11.536 -13.617 1.00 0.00 143 GLU A N 6
ATOM 13859 C CA . GLU A 1 148 ? -13.679 -11.904 -14.873 1.00 0.00 143 GLU A CA 6
ATOM 13860 C C . GLU A 1 148 ? -13.031 -10.681 -15.509 1.00 0.00 143 GLU A C 6
ATOM 13861 O O . GLU A 1 148 ? -13.698 -9.830 -16.119 1.00 0.00 143 GLU A O 6
ATOM 13873 N N . GLN A 1 149 ? -11.739 -10.572 -15.286 1.00 0.00 144 GLN A N 6
ATOM 13874 C CA . GLN A 1 149 ? -10.940 -9.453 -15.755 1.00 0.00 144 GLN A CA 6
ATOM 13875 C C . GLN A 1 149 ? -9.461 -9.818 -15.618 1.00 0.00 144 GLN A C 6
ATOM 13876 O O . GLN A 1 149 ? -8.677 -9.330 -16.380 1.00 0.00 144 GLN A O 6
ATOM 13891 N N . ALA A 1 7 ? 7.651 -18.612 -19.288 1.00 0.00 2 ALA A N 7
ATOM 13892 C CA . ALA A 1 7 ? 6.781 -17.548 -19.851 1.00 0.00 2 ALA A CA 7
ATOM 13893 C C . ALA A 1 7 ? 5.458 -17.520 -19.074 1.00 0.00 2 ALA A C 7
ATOM 13894 O O . ALA A 1 7 ? 4.427 -17.984 -19.577 1.00 0.00 2 ALA A O 7
ATOM 13901 N N . GLY A 1 8 ? 5.494 -17.006 -17.847 1.00 0.00 3 GLY A N 7
ATOM 13902 C CA . GLY A 1 8 ? 4.304 -16.955 -17.019 1.00 0.00 3 GLY A CA 7
ATOM 13903 C C . GLY A 1 8 ? 4.206 -18.219 -16.169 1.00 0.00 3 GLY A C 7
ATOM 13904 O O . GLY A 1 8 ? 3.528 -19.171 -16.550 1.00 0.00 3 GLY A O 7
ATOM 13908 N N . PRO A 1 9 ? 4.947 -18.294 -15.087 1.00 0.00 4 PRO A N 7
ATOM 13909 C CA . PRO A 1 9 ? 5.008 -19.525 -14.250 1.00 0.00 4 PRO A CA 7
ATOM 13910 C C . PRO A 1 9 ? 3.687 -19.836 -13.559 1.00 0.00 4 PRO A C 7
ATOM 13911 O O . PRO A 1 9 ? 2.927 -18.934 -13.182 1.00 0.00 4 PRO A O 7
ATOM 13922 N N . ARG A 1 10 ? 3.431 -21.124 -13.408 1.00 0.00 5 ARG A N 7
ATOM 13923 C CA . ARG A 1 10 ? 2.201 -21.607 -12.802 1.00 0.00 5 ARG A CA 7
ATOM 13924 C C . ARG A 1 10 ? 2.222 -21.466 -11.275 1.00 0.00 5 ARG A C 7
ATOM 13925 O O . ARG A 1 10 ? 1.760 -22.364 -10.558 1.00 0.00 5 ARG A O 7
ATOM 13946 N N . TYR A 1 11 ? 2.657 -20.319 -10.770 1.00 0.00 6 TYR A N 7
ATOM 13947 C CA . TYR A 1 11 ? 2.543 -20.029 -9.342 1.00 0.00 6 TYR A CA 7
ATOM 13948 C C . TYR A 1 11 ? 1.434 -18.994 -9.196 1.00 0.00 6 TYR A C 7
ATOM 13949 O O . TYR A 1 11 ? 1.418 -18.023 -9.973 1.00 0.00 6 TYR A O 7
ATOM 13967 N N . PRO A 1 12 ? 0.381 -19.284 -8.459 1.00 0.00 7 PRO A N 7
ATOM 13968 C CA . PRO A 1 12 ? -0.865 -18.470 -8.570 1.00 0.00 7 PRO A CA 7
ATOM 13969 C C . PRO A 1 12 ? -0.692 -16.986 -8.195 1.00 0.00 7 PRO A C 7
ATOM 13970 O O . PRO A 1 12 ? 0.167 -16.601 -7.394 1.00 0.00 7 PRO A O 7
ATOM 13981 N N . VAL A 1 13 ? -1.318 -16.195 -9.049 1.00 0.00 8 VAL A N 7
ATOM 13982 C CA . VAL A 1 13 ? -1.156 -14.756 -8.944 1.00 0.00 8 VAL A CA 7
ATOM 13983 C C . VAL A 1 13 ? -2.124 -14.295 -7.896 1.00 0.00 8 VAL A C 7
ATOM 13984 O O . VAL A 1 13 ? -1.789 -13.537 -6.994 1.00 0.00 8 VAL A O 7
ATOM 13997 N N . SER A 1 14 ? -3.325 -14.812 -8.022 1.00 0.00 9 SER A N 7
ATOM 13998 C CA . SER A 1 14 ? -4.390 -14.541 -7.079 1.00 0.00 9 SER A CA 7
ATOM 13999 C C . SER A 1 14 ? -5.405 -15.684 -7.142 1.00 0.00 9 SER A C 7
ATOM 14000 O O . SER A 1 14 ? -5.598 -16.292 -8.212 1.00 0.00 9 SER A O 7
ATOM 14008 N N . VAL A 1 15 ? -6.028 -15.984 -6.009 1.00 0.00 10 VAL A N 7
ATOM 14009 C CA . VAL A 1 15 ? -7.081 -16.991 -5.954 1.00 0.00 10 VAL A CA 7
ATOM 14010 C C . VAL A 1 15 ? -8.204 -16.442 -5.123 1.00 0.00 10 VAL A C 7
ATOM 14011 O O . VAL A 1 15 ? -7.940 -15.939 -4.012 1.00 0.00 10 VAL A O 7
ATOM 14024 N N . GLN A 1 16 ? -9.463 -16.609 -5.513 1.00 0.00 11 GLN A N 7
ATOM 14025 C CA . GLN A 1 16 ? -10.569 -16.157 -4.686 1.00 0.00 11 GLN A CA 7
ATOM 14026 C C . GLN A 1 16 ? -11.695 -17.175 -4.852 1.00 0.00 11 GLN A C 7
ATOM 14027 O O . GLN A 1 16 ? -11.690 -17.937 -5.829 1.00 0.00 11 GLN A O 7
ATOM 14041 N N . GLY A 1 17 ? -12.663 -17.172 -3.967 1.00 0.00 12 GLY A N 7
ATOM 14042 C CA . GLY A 1 17 ? -13.804 -18.083 -4.110 1.00 0.00 12 GLY A CA 7
ATOM 14043 C C . GLY A 1 17 ? -14.584 -17.735 -5.371 1.00 0.00 12 GLY A C 7
ATOM 14044 O O . GLY A 1 17 ? -14.857 -16.573 -5.631 1.00 0.00 12 GLY A O 7
ATOM 14048 N N . ALA A 1 18 ? -14.889 -18.748 -6.175 1.00 0.00 13 ALA A N 7
ATOM 14049 C CA . ALA A 1 18 ? -15.605 -18.538 -7.436 1.00 0.00 13 ALA A CA 7
ATOM 14050 C C . ALA A 1 18 ? -17.105 -18.583 -7.236 1.00 0.00 13 ALA A C 7
ATOM 14051 O O . ALA A 1 18 ? -17.837 -17.899 -7.955 1.00 0.00 13 ALA A O 7
ATOM 14058 N N . ALA A 1 19 ? -17.573 -19.518 -6.405 1.00 0.00 14 ALA A N 7
ATOM 14059 C CA . ALA A 1 19 ? -19.013 -19.758 -6.288 1.00 0.00 14 ALA A CA 7
ATOM 14060 C C . ALA A 1 19 ? -19.327 -20.779 -5.212 1.00 0.00 14 ALA A C 7
ATOM 14061 O O . ALA A 1 19 ? -18.440 -21.437 -4.681 1.00 0.00 14 ALA A O 7
ATOM 14068 N N . LEU A 1 20 ? -20.593 -21.060 -5.102 1.00 0.00 15 LEU A N 7
ATOM 14069 C CA . LEU A 1 20 ? -21.066 -22.146 -4.267 1.00 0.00 15 LEU A CA 7
ATOM 14070 C C . LEU A 1 20 ? -21.892 -23.109 -5.146 1.00 0.00 15 LEU A C 7
ATOM 14071 O O . LEU A 1 20 ? -22.959 -22.720 -5.593 1.00 0.00 15 LEU A O 7
ATOM 14087 N N . VAL A 1 21 ? -21.516 -24.409 -5.157 1.00 0.00 16 VAL A N 7
ATOM 14088 C CA . VAL A 1 21 ? -22.388 -25.445 -5.771 1.00 0.00 16 VAL A CA 7
ATOM 14089 C C . VAL A 1 21 ? -22.810 -26.382 -4.676 1.00 0.00 16 VAL A C 7
ATOM 14090 O O . VAL A 1 21 ? -21.978 -27.083 -4.118 1.00 0.00 16 VAL A O 7
ATOM 14103 N N . GLN A 1 22 ? -24.088 -26.531 -4.452 1.00 0.00 17 GLN A N 7
ATOM 14104 C CA . GLN A 1 22 ? -24.565 -27.485 -3.489 1.00 0.00 17 GLN A CA 7
ATOM 14105 C C . GLN A 1 22 ? -25.546 -28.456 -4.140 1.00 0.00 17 GLN A C 7
ATOM 14106 O O . GLN A 1 22 ? -26.559 -27.968 -4.649 1.00 0.00 17 GLN A O 7
ATOM 14120 N N . ILE A 1 23 ? -25.486 -29.768 -3.918 1.00 0.00 18 ILE A N 7
ATOM 14121 C CA . ILE A 1 23 ? -26.708 -30.535 -4.091 1.00 0.00 18 ILE A CA 7
ATOM 14122 C C . ILE A 1 23 ? -27.138 -30.592 -2.646 1.00 0.00 18 ILE A C 7
ATOM 14123 O O . ILE A 1 23 ? -26.266 -30.874 -1.803 1.00 0.00 18 ILE A O 7
ATOM 14139 N N . LYS A 1 24 ? -28.173 -29.832 -2.327 1.00 0.00 19 LYS A N 7
ATOM 14140 C CA . LYS A 1 24 ? -28.106 -29.255 -0.990 1.00 0.00 19 LYS A CA 7
ATOM 14141 C C . LYS A 1 24 ? -28.701 -30.073 0.163 1.00 0.00 19 LYS A C 7
ATOM 14142 O O . LYS A 1 24 ? -29.533 -29.520 0.900 1.00 0.00 19 LYS A O 7
ATOM 14161 N N . ARG A 1 25 ? -27.816 -30.921 0.667 1.00 0.00 20 ARG A N 7
ATOM 14162 C CA . ARG A 1 25 ? -27.688 -31.097 2.126 1.00 0.00 20 ARG A CA 7
ATOM 14163 C C . ARG A 1 25 ? -26.276 -30.578 2.479 1.00 0.00 20 ARG A C 7
ATOM 14164 O O . ARG A 1 25 ? -25.948 -30.203 3.589 1.00 0.00 20 ARG A O 7
ATOM 14185 N N . LEU A 1 26 ? -25.473 -30.656 1.435 1.00 0.00 21 LEU A N 7
ATOM 14186 C CA . LEU A 1 26 ? -24.058 -30.334 1.447 1.00 0.00 21 LEU A CA 7
ATOM 14187 C C . LEU A 1 26 ? -23.860 -29.216 0.446 1.00 0.00 21 LEU A C 7
ATOM 14188 O O . LEU A 1 26 ? -24.616 -29.151 -0.527 1.00 0.00 21 LEU A O 7
ATOM 14204 N N . GLN A 1 27 ? -22.896 -28.315 0.645 1.00 0.00 22 GLN A N 7
ATOM 14205 C CA . GLN A 1 27 ? -22.676 -27.240 -0.323 1.00 0.00 22 GLN A CA 7
ATOM 14206 C C . GLN A 1 27 ? -21.170 -27.209 -0.683 1.00 0.00 22 GLN A C 7
ATOM 14207 O O . GLN A 1 27 ? -20.335 -27.318 0.225 1.00 0.00 22 GLN A O 7
ATOM 14221 N N . THR A 1 28 ? -20.805 -27.196 -1.974 1.00 0.00 23 THR A N 7
ATOM 14222 C CA . THR A 1 28 ? -19.375 -27.198 -2.337 1.00 0.00 23 THR A CA 7
ATOM 14223 C C . THR A 1 28 ? -18.988 -25.831 -2.869 1.00 0.00 23 THR A C 7
ATOM 14224 O O . THR A 1 28 ? -19.877 -25.002 -3.166 1.00 0.00 23 THR A O 7
ATOM 14235 N N . PHE A 1 29 ? -17.688 -25.530 -2.788 1.00 0.00 24 PHE A N 7
ATOM 14236 C CA . PHE A 1 29 ? -17.258 -24.144 -2.923 1.00 0.00 24 PHE A CA 7
ATOM 14237 C C . PHE A 1 29 ? -16.292 -23.931 -4.061 1.00 0.00 24 PHE A C 7
ATOM 14238 O O . PHE A 1 29 ? -15.346 -24.666 -4.237 1.00 0.00 24 PHE A O 7
ATOM 14255 N N . ALA A 1 30 ? -16.641 -22.983 -4.865 1.00 0.00 25 ALA A N 7
ATOM 14256 C CA . ALA A 1 30 ? -15.894 -22.761 -6.076 1.00 0.00 25 ALA A CA 7
ATOM 14257 C C . ALA A 1 30 ? -14.822 -21.705 -5.828 1.00 0.00 25 ALA A C 7
ATOM 14258 O O . ALA A 1 30 ? -14.989 -20.804 -5.012 1.00 0.00 25 ALA A O 7
ATOM 14265 N N . PHE A 1 31 ? -13.740 -21.819 -6.587 1.00 0.00 26 PHE A N 7
ATOM 14266 C CA . PHE A 1 31 ? -12.606 -20.886 -6.497 1.00 0.00 26 PHE A CA 7
ATOM 14267 C C . PHE A 1 31 ? -12.248 -20.351 -7.835 1.00 0.00 26 PHE A C 7
ATOM 14268 O O . PHE A 1 31 ? -12.415 -21.042 -8.830 1.00 0.00 26 PHE A O 7
ATOM 14285 N N . SER A 1 32 ? -11.636 -19.178 -7.857 1.00 0.00 27 SER A N 7
ATOM 14286 C CA . SER A 1 32 ? -11.097 -18.645 -9.069 1.00 0.00 27 SER A CA 7
ATOM 14287 C C . SER A 1 32 ? -9.629 -18.412 -8.793 1.00 0.00 27 SER A C 7
ATOM 14288 O O . SER A 1 32 ? -9.285 -17.650 -7.877 1.00 0.00 27 SER A O 7
ATOM 14296 N N . VAL A 1 33 ? -8.777 -19.060 -9.543 1.00 0.00 28 VAL A N 7
ATOM 14297 C CA . VAL A 1 33 ? -7.351 -18.901 -9.388 1.00 0.00 28 VAL A CA 7
ATOM 14298 C C . VAL A 1 33 ? -6.741 -18.554 -10.728 1.00 0.00 28 VAL A C 7
ATOM 14299 O O . VAL A 1 33 ? -7.003 -19.244 -11.705 1.00 0.00 28 VAL A O 7
ATOM 14312 N N . ARG A 1 34 ? -5.902 -17.530 -10.800 1.00 0.00 29 ARG A N 7
ATOM 14313 C CA . ARG A 1 34 ? -5.315 -17.130 -12.083 1.00 0.00 29 ARG A CA 7
ATOM 14314 C C . ARG A 1 34 ? -3.812 -17.070 -11.967 1.00 0.00 29 ARG A C 7
ATOM 14315 O O . ARG A 1 34 ? -3.290 -16.865 -10.856 1.00 0.00 29 ARG A O 7
ATOM 14336 N N . TRP A 1 35 ? -3.107 -17.486 -13.012 1.00 0.00 30 TRP A N 7
ATOM 14337 C CA . TRP A 1 35 ? -1.663 -17.644 -12.941 1.00 0.00 30 TRP A CA 7
ATOM 14338 C C . TRP A 1 35 ? -0.956 -16.521 -13.739 1.00 0.00 30 TRP A C 7
ATOM 14339 O O . TRP A 1 35 ? -1.580 -15.848 -14.585 1.00 0.00 30 TRP A O 7
ATOM 14360 N N . SER A 1 36 ? 0.311 -16.275 -13.407 1.00 0.00 31 SER A N 7
ATOM 14361 C CA . SER A 1 36 ? 1.047 -15.107 -13.927 1.00 0.00 31 SER A CA 7
ATOM 14362 C C . SER A 1 36 ? 1.012 -15.067 -15.454 1.00 0.00 31 SER A C 7
ATOM 14363 O O . SER A 1 36 ? 1.158 -13.999 -16.056 1.00 0.00 31 SER A O 7
ATOM 14371 N N . ASP A 1 37 ? 0.817 -16.213 -16.054 1.00 0.00 32 ASP A N 7
ATOM 14372 C CA . ASP A 1 37 ? 0.816 -16.280 -17.511 1.00 0.00 32 ASP A CA 7
ATOM 14373 C C . ASP A 1 37 ? -0.460 -15.624 -18.001 1.00 0.00 32 ASP A C 7
ATOM 14374 O O . ASP A 1 37 ? -0.675 -15.457 -19.207 1.00 0.00 32 ASP A O 7
ATOM 14383 N N . GLY A 1 38 ? -1.263 -15.178 -17.049 1.00 0.00 33 GLY A N 7
ATOM 14384 C CA . GLY A 1 38 ? -2.448 -14.414 -17.329 1.00 0.00 33 GLY A CA 7
ATOM 14385 C C . GLY A 1 38 ? -3.663 -15.275 -17.266 1.00 0.00 33 GLY A C 7
ATOM 14386 O O . GLY A 1 38 ? -4.790 -14.766 -17.344 1.00 0.00 33 GLY A O 7
ATOM 14390 N N . SER A 1 39 ? -3.460 -16.581 -17.217 1.00 0.00 34 SER A N 7
ATOM 14391 C CA . SER A 1 39 ? -4.591 -17.481 -17.263 1.00 0.00 34 SER A CA 7
ATOM 14392 C C . SER A 1 39 ? -5.380 -17.335 -15.995 1.00 0.00 34 SER A C 7
ATOM 14393 O O . SER A 1 39 ? -4.800 -17.170 -14.922 1.00 0.00 34 SER A O 7
ATOM 14401 N N . ASP A 1 40 ? -6.669 -17.549 -16.081 1.00 0.00 35 ASP A N 7
ATOM 14402 C CA . ASP A 1 40 ? -7.506 -17.553 -14.924 1.00 0.00 35 ASP A CA 7
ATOM 14403 C C . ASP A 1 40 ? -8.110 -18.925 -14.838 1.00 0.00 35 ASP A C 7
ATOM 14404 O O . ASP A 1 40 ? -8.377 -19.549 -15.888 1.00 0.00 35 ASP A O 7
ATOM 14413 N N . THR A 1 41 ? -8.409 -19.376 -13.666 1.00 0.00 36 THR A N 7
ATOM 14414 C CA . THR A 1 41 ? -9.092 -20.634 -13.543 1.00 0.00 36 THR A CA 7
ATOM 14415 C C . THR A 1 41 ? -10.162 -20.516 -12.473 1.00 0.00 36 THR A C 7
ATOM 14416 O O . THR A 1 41 ? -9.909 -19.946 -11.425 1.00 0.00 36 THR A O 7
ATOM 14427 N N . PHE A 1 42 ? -11.326 -21.098 -12.731 1.00 0.00 37 PHE A N 7
ATOM 14428 C CA . PHE A 1 42 ? -12.374 -21.171 -11.723 1.00 0.00 37 PHE A CA 7
ATOM 14429 C C . PHE A 1 42 ? -12.804 -22.601 -11.581 1.00 0.00 37 PHE A C 7
ATOM 14430 O O . PHE A 1 42 ? -13.003 -23.265 -12.595 1.00 0.00 37 PHE A O 7
ATOM 14447 N N . VAL A 1 43 ? -12.845 -23.154 -10.363 1.00 0.00 38 VAL A N 7
ATOM 14448 C CA . VAL A 1 43 ? -13.177 -24.567 -10.204 1.00 0.00 38 VAL A CA 7
ATOM 14449 C C . VAL A 1 43 ? -14.076 -24.773 -8.978 1.00 0.00 38 VAL A C 7
ATOM 14450 O O . VAL A 1 43 ? -14.251 -23.850 -8.168 1.00 0.00 38 VAL A O 7
ATOM 14463 N N . ARG A 1 44 ? -14.659 -25.966 -8.855 1.00 0.00 39 ARG A N 7
ATOM 14464 C CA . ARG A 1 44 ? -15.590 -26.287 -7.756 1.00 0.00 39 ARG A CA 7
ATOM 14465 C C . ARG A 1 44 ? -14.769 -27.045 -6.745 1.00 0.00 39 ARG A C 7
ATOM 14466 O O . ARG A 1 44 ? -13.847 -27.762 -7.152 1.00 0.00 39 ARG A O 7
ATOM 14487 N N . ARG A 1 45 ? -15.028 -26.911 -5.435 1.00 0.00 40 ARG A N 7
ATOM 14488 C CA . ARG A 1 45 ? -14.209 -27.598 -4.455 1.00 0.00 40 ARG A CA 7
ATOM 14489 C C . ARG A 1 45 ? -15.107 -28.231 -3.379 1.00 0.00 40 ARG A C 7
ATOM 14490 O O . ARG A 1 45 ? -16.173 -27.700 -3.039 1.00 0.00 40 ARG A O 7
ATOM 14511 N N . SER A 1 46 ? -14.572 -29.237 -2.757 1.00 0.00 41 SER A N 7
ATOM 14512 C CA . SER A 1 46 ? -15.240 -29.845 -1.617 1.00 0.00 41 SER A CA 7
ATOM 14513 C C . SER A 1 46 ? -14.552 -29.472 -0.315 1.00 0.00 41 SER A C 7
ATOM 14514 O O . SER A 1 46 ? -13.331 -29.412 -0.249 1.00 0.00 41 SER A O 7
ATOM 14522 N N . TRP A 1 47 ? -15.332 -29.411 0.764 1.00 0.00 42 TRP A N 7
ATOM 14523 C CA . TRP A 1 47 ? -14.774 -29.221 2.075 1.00 0.00 42 TRP A CA 7
ATOM 14524 C C . TRP A 1 47 ? -13.920 -30.430 2.387 1.00 0.00 42 TRP A C 7
ATOM 14525 O O . TRP A 1 47 ? -12.809 -30.319 2.899 1.00 0.00 42 TRP A O 7
ATOM 14546 N N . ASP A 1 48 ? -14.441 -31.578 1.979 1.00 0.00 43 ASP A N 7
ATOM 14547 C CA . ASP A 1 48 ? -13.763 -32.851 2.074 1.00 0.00 43 ASP A CA 7
ATOM 14548 C C . ASP A 1 48 ? -12.528 -32.852 1.205 1.00 0.00 43 ASP A C 7
ATOM 14549 O O . ASP A 1 48 ? -11.472 -33.358 1.590 1.00 0.00 43 ASP A O 7
ATOM 14558 N N . GLU A 1 49 ? -12.656 -32.181 0.078 1.00 0.00 44 GLU A N 7
ATOM 14559 C CA . GLU A 1 49 ? -11.497 -32.025 -0.792 1.00 0.00 44 GLU A CA 7
ATOM 14560 C C . GLU A 1 49 ? -10.409 -31.188 -0.124 1.00 0.00 44 GLU A C 7
ATOM 14561 O O . GLU A 1 49 ? -9.249 -31.615 -0.104 1.00 0.00 44 GLU A O 7
ATOM 14573 N N . PHE A 1 50 ? -10.744 -30.077 0.561 1.00 0.00 45 PHE A N 7
ATOM 14574 C CA . PHE A 1 50 ? -9.713 -29.382 1.306 1.00 0.00 45 PHE A CA 7
ATOM 14575 C C . PHE A 1 50 ? -9.212 -30.210 2.462 1.00 0.00 45 PHE A C 7
ATOM 14576 O O . PHE A 1 50 ? -8.056 -30.187 2.742 1.00 0.00 45 PHE A O 7
ATOM 14593 N N . ARG A 1 51 ? -10.100 -30.779 3.262 1.00 0.00 46 ARG A N 7
ATOM 14594 C CA . ARG A 1 51 ? -9.628 -31.413 4.501 1.00 0.00 46 ARG A CA 7
ATOM 14595 C C . ARG A 1 51 ? -8.704 -32.537 4.183 1.00 0.00 46 ARG A C 7
ATOM 14596 O O . ARG A 1 51 ? -7.622 -32.653 4.781 1.00 0.00 46 ARG A O 7
ATOM 14617 N N . GLN A 1 52 ? -9.011 -33.259 3.115 1.00 0.00 47 GLN A N 7
ATOM 14618 C CA . GLN A 1 52 ? -8.053 -34.226 2.688 1.00 0.00 47 GLN A CA 7
ATOM 14619 C C . GLN A 1 52 ? -6.818 -33.491 2.236 1.00 0.00 47 GLN A C 7
ATOM 14620 O O . GLN A 1 52 ? -5.700 -33.909 2.557 1.00 0.00 47 GLN A O 7
ATOM 14634 N N . LEU A 1 53 ? -6.980 -32.406 1.444 1.00 0.00 48 LEU A N 7
ATOM 14635 C CA . LEU A 1 53 ? -5.800 -31.693 0.927 1.00 0.00 48 LEU A CA 7
ATOM 14636 C C . LEU A 1 53 ? -4.965 -31.098 2.035 1.00 0.00 48 LEU A C 7
ATOM 14637 O O . LEU A 1 53 ? -3.749 -31.169 1.994 1.00 0.00 48 LEU A O 7
ATOM 14653 N N . LYS A 1 54 ? -5.611 -30.455 2.987 1.00 0.00 49 LYS A N 7
ATOM 14654 C CA . LYS A 1 54 ? -4.892 -29.744 4.018 1.00 0.00 49 LYS A CA 7
ATOM 14655 C C . LYS A 1 54 ? -4.093 -30.729 4.798 1.00 0.00 49 LYS A C 7
ATOM 14656 O O . LYS A 1 54 ? -2.914 -30.518 5.057 1.00 0.00 49 LYS A O 7
ATOM 14675 N N . LYS A 1 55 ? -4.724 -31.840 5.106 1.00 0.00 50 LYS A N 7
ATOM 14676 C CA . LYS A 1 55 ? -4.033 -32.867 5.823 1.00 0.00 50 LYS A CA 7
ATOM 14677 C C . LYS A 1 55 ? -2.860 -33.283 4.995 1.00 0.00 50 LYS A C 7
ATOM 14678 O O . LYS A 1 55 ? -1.749 -33.401 5.493 1.00 0.00 50 LYS A O 7
ATOM 14697 N N . THR A 1 56 ? -3.112 -33.474 3.735 1.00 0.00 51 THR A N 7
ATOM 14698 C CA . THR A 1 56 ? -2.077 -33.896 2.834 1.00 0.00 51 THR A CA 7
ATOM 14699 C C . THR A 1 56 ? -0.932 -32.875 2.781 1.00 0.00 51 THR A C 7
ATOM 14700 O O . THR A 1 56 ? 0.236 -33.258 2.957 1.00 0.00 51 THR A O 7
ATOM 14711 N N . LEU A 1 57 ? -1.226 -31.568 2.705 1.00 0.00 52 LEU A N 7
ATOM 14712 C CA . LEU A 1 57 ? -0.145 -30.607 2.750 1.00 0.00 52 LEU A CA 7
ATOM 14713 C C . LEU A 1 57 ? 0.557 -30.688 4.089 1.00 0.00 52 LEU A C 7
ATOM 14714 O O . LEU A 1 57 ? 1.767 -30.672 4.160 1.00 0.00 52 LEU A O 7
ATOM 14730 N N . LYS A 1 58 ? -0.207 -30.725 5.145 1.00 0.00 53 LYS A N 7
ATOM 14731 C CA . LYS A 1 58 ? 0.315 -30.696 6.489 1.00 0.00 53 LYS A CA 7
ATOM 14732 C C . LYS A 1 58 ? 1.188 -31.910 6.769 1.00 0.00 53 LYS A C 7
ATOM 14733 O O . LYS A 1 58 ? 2.150 -31.817 7.531 1.00 0.00 53 LYS A O 7
ATOM 14752 N N . GLU A 1 59 ? 0.934 -33.011 6.076 1.00 0.00 54 GLU A N 7
ATOM 14753 C CA . GLU A 1 59 ? 1.838 -34.162 6.203 1.00 0.00 54 GLU A CA 7
ATOM 14754 C C . GLU A 1 59 ? 3.215 -33.712 5.700 1.00 0.00 54 GLU A C 7
ATOM 14755 O O . GLU A 1 59 ? 4.249 -33.991 6.315 1.00 0.00 54 GLU A O 7
ATOM 14767 N N . THR A 1 60 ? 3.198 -32.928 4.629 1.00 0.00 55 THR A N 7
ATOM 14768 C CA . THR A 1 60 ? 4.426 -32.348 4.081 1.00 0.00 55 THR A CA 7
ATOM 14769 C C . THR A 1 60 ? 4.957 -31.167 4.922 1.00 0.00 55 THR A C 7
ATOM 14770 O O . THR A 1 60 ? 6.162 -30.901 4.892 1.00 0.00 55 THR A O 7
ATOM 14781 N N . PHE A 1 61 ? 4.098 -30.466 5.679 1.00 0.00 56 PHE A N 7
ATOM 14782 C CA . PHE A 1 61 ? 4.564 -29.359 6.508 1.00 0.00 56 PHE A CA 7
ATOM 14783 C C . PHE A 1 61 ? 4.318 -29.689 7.980 1.00 0.00 56 PHE A C 7
ATOM 14784 O O . PHE A 1 61 ? 3.243 -29.414 8.506 1.00 0.00 56 PHE A O 7
ATOM 14801 N N . PRO A 1 62 ? 5.297 -30.249 8.657 1.00 0.00 57 PRO A N 7
ATOM 14802 C CA . PRO A 1 62 ? 5.172 -30.637 10.109 1.00 0.00 57 PRO A CA 7
ATOM 14803 C C . PRO A 1 62 ? 5.003 -29.404 11.025 1.00 0.00 57 PRO A C 7
ATOM 14804 O O . PRO A 1 62 ? 5.179 -29.474 12.241 1.00 0.00 57 PRO A O 7
ATOM 14815 N N . VAL A 1 63 ? 4.616 -28.311 10.423 1.00 0.00 58 VAL A N 7
ATOM 14816 C CA . VAL A 1 63 ? 4.387 -27.054 11.138 1.00 0.00 58 VAL A CA 7
ATOM 14817 C C . VAL A 1 63 ? 3.281 -27.222 12.163 1.00 0.00 58 VAL A C 7
ATOM 14818 O O . VAL A 1 63 ? 3.277 -26.555 13.191 1.00 0.00 58 VAL A O 7
ATOM 14831 N N . GLU A 1 64 ? 2.232 -27.890 11.735 1.00 0.00 59 GLU A N 7
ATOM 14832 C CA . GLU A 1 64 ? 0.967 -27.897 12.445 1.00 0.00 59 GLU A CA 7
ATOM 14833 C C . GLU A 1 64 ? 1.126 -27.869 13.965 1.00 0.00 59 GLU A C 7
ATOM 14834 O O . GLU A 1 64 ? 0.436 -27.080 14.627 1.00 0.00 59 GLU A O 7
ATOM 14846 N N . ALA A 1 65 ? 1.959 -28.724 14.545 1.00 0.00 60 ALA A N 7
ATOM 14847 C CA . ALA A 1 65 ? 2.114 -28.705 16.004 1.00 0.00 60 ALA A CA 7
ATOM 14848 C C . ALA A 1 65 ? 3.252 -27.765 16.433 1.00 0.00 60 ALA A C 7
ATOM 14849 O O . ALA A 1 65 ? 3.367 -27.412 17.617 1.00 0.00 60 ALA A O 7
ATOM 14856 N N . GLY A 1 66 ? 4.051 -27.319 15.473 1.00 0.00 61 GLY A N 7
ATOM 14857 C CA . GLY A 1 66 ? 5.126 -26.364 15.723 1.00 0.00 61 GLY A CA 7
ATOM 14858 C C . GLY A 1 66 ? 6.233 -26.952 16.567 1.00 0.00 61 GLY A C 7
ATOM 14859 O O . GLY A 1 66 ? 7.205 -26.253 16.883 1.00 0.00 61 GLY A O 7
ATOM 14863 N N . LEU A 1 67 ? 6.164 -28.255 16.863 1.00 0.00 62 LEU A N 7
ATOM 14864 C CA . LEU A 1 67 ? 7.269 -28.891 17.565 1.00 0.00 62 LEU A CA 7
ATOM 14865 C C . LEU A 1 67 ? 8.432 -29.172 16.608 1.00 0.00 62 LEU A C 7
ATOM 14866 O O . LEU A 1 67 ? 9.603 -28.974 16.954 1.00 0.00 62 LEU A O 7
ATOM 14882 N N . LEU A 1 68 ? 8.104 -29.751 15.445 1.00 0.00 63 LEU A N 7
ATOM 14883 C CA . LEU A 1 68 ? 9.131 -30.149 14.482 1.00 0.00 63 LEU A CA 7
ATOM 14884 C C . LEU A 1 68 ? 9.806 -28.949 13.844 1.00 0.00 63 LEU A C 7
ATOM 14885 O O . LEU A 1 68 ? 11.019 -28.950 13.618 1.00 0.00 63 LEU A O 7
ATOM 14901 N N . ARG A 1 69 ? 9.009 -27.935 13.543 1.00 0.00 64 ARG A N 7
ATOM 14902 C CA . ARG A 1 69 ? 9.519 -26.731 12.898 1.00 0.00 64 ARG A CA 7
ATOM 14903 C C . ARG A 1 69 ? 8.859 -25.488 13.458 1.00 0.00 64 ARG A C 7
ATOM 14904 O O . ARG A 1 69 ? 7.650 -25.479 13.683 1.00 0.00 64 ARG A O 7
ATOM 14925 N N . ARG A 1 70 ? 9.590 -24.392 13.438 1.00 0.00 65 ARG A N 7
ATOM 14926 C CA . ARG A 1 70 ? 9.028 -23.097 13.809 1.00 0.00 65 ARG A CA 7
ATOM 14927 C C . ARG A 1 70 ? 8.446 -22.374 12.605 1.00 0.00 65 ARG A C 7
ATOM 14928 O O . ARG A 1 70 ? 8.181 -21.162 12.661 1.00 0.00 65 ARG A O 7
ATOM 14949 N N . SER A 1 71 ? 8.311 -23.071 11.505 1.00 0.00 66 SER A N 7
ATOM 14950 C CA . SER A 1 71 ? 7.780 -22.453 10.293 1.00 0.00 66 SER A CA 7
ATOM 14951 C C . SER A 1 71 ? 6.290 -22.136 10.467 1.00 0.00 66 SER A C 7
ATOM 14952 O O . SER A 1 71 ? 5.527 -22.101 9.489 1.00 0.00 66 SER A O 7
ATOM 14960 N N . ASP A 1 72 ? 5.865 -21.944 11.711 1.00 0.00 67 ASP A N 7
ATOM 14961 C CA . ASP A 1 72 ? 4.487 -21.579 11.979 1.00 0.00 67 ASP A CA 7
ATOM 14962 C C . ASP A 1 72 ? 4.219 -20.192 11.452 1.00 0.00 67 ASP A C 7
ATOM 14963 O O . ASP A 1 72 ? 3.088 -19.858 11.069 1.00 0.00 67 ASP A O 7
ATOM 14972 N N . ARG A 1 73 ? 5.281 -19.400 11.362 1.00 0.00 68 ARG A N 7
ATOM 14973 C CA . ARG A 1 73 ? 5.138 -18.062 10.805 1.00 0.00 68 ARG A CA 7
ATOM 14974 C C . ARG A 1 73 ? 4.715 -18.152 9.360 1.00 0.00 68 ARG A C 7
ATOM 14975 O O . ARG A 1 73 ? 3.896 -17.357 8.898 1.00 0.00 68 ARG A O 7
ATOM 14996 N N . VAL A 1 74 ? 5.339 -19.063 8.619 1.00 0.00 69 VAL A N 7
ATOM 14997 C CA . VAL A 1 74 ? 5.045 -19.182 7.203 1.00 0.00 69 VAL A CA 7
ATOM 14998 C C . VAL A 1 74 ? 3.774 -19.996 6.954 1.00 0.00 69 VAL A C 7
ATOM 14999 O O . VAL A 1 74 ? 3.080 -19.773 5.960 1.00 0.00 69 VAL A O 7
ATOM 15012 N N . LEU A 1 75 ? 3.543 -21.026 7.778 1.00 0.00 70 LEU A N 7
ATOM 15013 C CA . LEU A 1 75 ? 2.374 -21.882 7.579 1.00 0.00 70 LEU A CA 7
ATOM 15014 C C . LEU A 1 75 ? 1.285 -21.509 8.588 1.00 0.00 70 LEU A C 7
ATOM 15015 O O . LEU A 1 75 ? 1.299 -21.962 9.748 1.00 0.00 70 LEU A O 7
ATOM 15031 N N . PRO A 1 76 ? 0.313 -20.745 8.150 1.00 0.00 71 PRO A N 7
ATOM 15032 C CA . PRO A 1 76 ? -0.819 -20.283 9.004 1.00 0.00 71 PRO A CA 7
ATOM 15033 C C . PRO A 1 76 ? -1.800 -21.403 9.365 1.00 0.00 71 PRO A C 7
ATOM 15034 O O . PRO A 1 76 ? -1.918 -22.407 8.634 1.00 0.00 71 PRO A O 7
ATOM 15045 N N . LYS A 1 77 ? -2.521 -21.226 10.486 1.00 0.00 72 LYS A N 7
ATOM 15046 C CA . LYS A 1 77 ? -3.555 -22.184 10.874 1.00 0.00 72 LYS A CA 7
ATOM 15047 C C . LYS A 1 77 ? -4.923 -21.697 10.414 1.00 0.00 72 LYS A C 7
ATOM 15048 O O . LYS A 1 77 ? -5.193 -20.498 10.391 1.00 0.00 72 LYS A O 7
ATOM 15067 N N . LEU A 1 78 ? -5.767 -22.618 10.031 1.00 0.00 73 LEU A N 7
ATOM 15068 C CA . LEU A 1 78 ? -7.097 -22.289 9.551 1.00 0.00 73 LEU A CA 7
ATOM 15069 C C . LEU A 1 78 ? -8.037 -22.003 10.702 1.00 0.00 73 LEU A C 7
ATOM 15070 O O . LEU A 1 78 ? -8.054 -22.735 11.704 1.00 0.00 73 LEU A O 7
ATOM 15086 N N . LEU A 1 79 ? -8.862 -20.992 10.529 1.00 0.00 74 LEU A N 7
ATOM 15087 C CA . LEU A 1 79 ? -9.826 -20.633 11.552 1.00 0.00 74 LEU A CA 7
ATOM 15088 C C . LEU A 1 79 ? -11.023 -21.516 11.422 1.00 0.00 74 LEU A C 7
ATOM 15089 O O . LEU A 1 79 ? -11.340 -21.988 10.335 1.00 0.00 74 LEU A O 7
ATOM 15105 N N . ASP A 1 80 ? -11.696 -21.729 12.517 1.00 0.00 75 ASP A N 7
ATOM 15106 C CA . ASP A 1 80 ? -12.913 -22.493 12.491 1.00 0.00 75 ASP A CA 7
ATOM 15107 C C . ASP A 1 80 ? -14.069 -21.568 12.746 1.00 0.00 75 ASP A C 7
ATOM 15108 O O . ASP A 1 80 ? -14.125 -20.914 13.799 1.00 0.00 75 ASP A O 7
ATOM 15117 N N . ALA A 1 81 ? -15.052 -21.636 11.883 1.00 0.00 76 ALA A N 7
ATOM 15118 C CA . ALA A 1 81 ? -16.283 -20.944 12.130 1.00 0.00 76 ALA A CA 7
ATOM 15119 C C . ALA A 1 81 ? -17.051 -21.767 13.124 1.00 0.00 76 ALA A C 7
ATOM 15120 O O . ALA A 1 81 ? -17.278 -22.958 12.883 1.00 0.00 76 ALA A O 7
ATOM 15127 N N . PRO A 1 82 ? -17.341 -21.251 14.281 1.00 0.00 77 PRO A N 7
ATOM 15128 C CA . PRO A 1 82 ? -17.990 -22.076 15.327 1.00 0.00 77 PRO A CA 7
ATOM 15129 C C . PRO A 1 82 ? -19.269 -22.711 14.811 1.00 0.00 77 PRO A C 7
ATOM 15130 O O . PRO A 1 82 ? -20.102 -22.041 14.232 1.00 0.00 77 PRO A O 7
ATOM 15141 N N . LEU A 1 83 ? -19.454 -23.967 15.170 1.00 0.00 78 LEU A N 7
ATOM 15142 C CA . LEU A 1 83 ? -20.640 -24.762 14.769 1.00 0.00 78 LEU A CA 7
ATOM 15143 C C . LEU A 1 83 ? -21.344 -24.194 13.503 1.00 0.00 78 LEU A C 7
ATOM 15144 O O . LEU A 1 83 ? -22.028 -23.154 13.553 1.00 0.00 78 LEU A O 7
ATOM 15160 N N . LEU A 1 84 ? -21.220 -24.929 12.390 1.00 0.00 79 LEU A N 7
ATOM 15161 C CA . LEU A 1 84 ? -21.797 -24.518 11.105 1.00 0.00 79 LEU A CA 7
ATOM 15162 C C . LEU A 1 84 ? -23.222 -25.031 10.940 1.00 0.00 79 LEU A C 7
ATOM 15163 O O . LEU A 1 84 ? -23.907 -24.669 9.999 1.00 0.00 79 LEU A O 7
ATOM 15179 N N . GLY A 1 85 ? -23.707 -25.710 11.950 1.00 0.00 80 GLY A N 7
ATOM 15180 C CA . GLY A 1 85 ? -25.131 -26.107 11.969 1.00 0.00 80 GLY A CA 7
ATOM 15181 C C . GLY A 1 85 ? -26.014 -24.867 12.114 1.00 0.00 80 GLY A C 7
ATOM 15182 O O . GLY A 1 85 ? -27.171 -24.961 12.531 1.00 0.00 80 GLY A O 7
ATOM 15186 N N . ARG A 1 86 ? -25.392 -23.708 11.951 1.00 0.00 81 ARG A N 7
ATOM 15187 C CA . ARG A 1 86 ? -26.013 -22.436 12.243 1.00 0.00 81 ARG A CA 7
ATOM 15188 C C . ARG A 1 86 ? -26.910 -21.898 11.097 1.00 0.00 81 ARG A C 7
ATOM 15189 O O . ARG A 1 86 ? -26.563 -20.884 10.483 1.00 0.00 81 ARG A O 7
ATOM 15210 N N . VAL A 1 87 ? -28.135 -22.391 10.945 1.00 0.00 82 VAL A N 7
ATOM 15211 C CA . VAL A 1 87 ? -29.108 -21.744 10.050 1.00 0.00 82 VAL A CA 7
ATOM 15212 C C . VAL A 1 87 ? -28.568 -21.376 8.661 1.00 0.00 82 VAL A C 7
ATOM 15213 O O . VAL A 1 87 ? -28.846 -22.082 7.690 1.00 0.00 82 VAL A O 7
ATOM 15226 N N . GLY A 1 88 ? -27.913 -20.229 8.540 1.00 0.00 83 GLY A N 7
ATOM 15227 C CA . GLY A 1 88 ? -27.524 -19.719 7.234 1.00 0.00 83 GLY A CA 7
ATOM 15228 C C . GLY A 1 88 ? -26.680 -20.715 6.485 1.00 0.00 83 GLY A C 7
ATOM 15229 O O . GLY A 1 88 ? -25.480 -20.867 6.756 1.00 0.00 83 GLY A O 7
ATOM 15233 N N . ARG A 1 89 ? -27.316 -21.437 5.554 1.00 0.00 84 ARG A N 7
ATOM 15234 C CA . ARG A 1 89 ? -26.611 -22.466 4.821 1.00 0.00 84 ARG A CA 7
ATOM 15235 C C . ARG A 1 89 ? -25.498 -21.818 4.023 1.00 0.00 84 ARG A C 7
ATOM 15236 O O . ARG A 1 89 ? -24.359 -22.271 4.031 1.00 0.00 84 ARG A O 7
ATOM 15257 N N . THR A 1 90 ? -25.833 -20.699 3.405 1.00 0.00 85 THR A N 7
ATOM 15258 C CA . THR A 1 90 ? -24.883 -19.935 2.638 1.00 0.00 85 THR A CA 7
ATOM 15259 C C . THR A 1 90 ? -23.827 -19.312 3.549 1.00 0.00 85 THR A C 7
ATOM 15260 O O . THR A 1 90 ? -22.650 -19.266 3.193 1.00 0.00 85 THR A O 7
ATOM 15271 N N . SER A 1 91 ? -24.234 -18.942 4.762 1.00 0.00 86 SER A N 7
ATOM 15272 C CA . SER A 1 91 ? -23.291 -18.393 5.726 1.00 0.00 86 SER A CA 7
ATOM 15273 C C . SER A 1 91 ? -22.159 -19.386 5.949 1.00 0.00 86 SER A C 7
ATOM 15274 O O . SER A 1 91 ? -21.008 -19.003 6.067 1.00 0.00 86 SER A O 7
ATOM 15282 N N . ARG A 1 92 ? -22.504 -20.670 5.930 1.00 0.00 87 ARG A N 7
ATOM 15283 C CA . ARG A 1 92 ? -21.498 -21.736 6.048 1.00 0.00 87 ARG A CA 7
ATOM 15284 C C . ARG A 1 92 ? -20.591 -21.661 4.845 1.00 0.00 87 ARG A C 7
ATOM 15285 O O . ARG A 1 92 ? -19.393 -21.891 4.929 1.00 0.00 87 ARG A O 7
ATOM 15306 N N . GLY A 1 93 ? -21.206 -21.321 3.733 1.00 0.00 88 GLY A N 7
ATOM 15307 C CA . GLY A 1 93 ? -20.466 -21.197 2.481 1.00 0.00 88 GLY A CA 7
ATOM 15308 C C . GLY A 1 93 ? -19.419 -20.117 2.627 1.00 0.00 88 GLY A C 7
ATOM 15309 O O . GLY A 1 93 ? -18.252 -20.326 2.343 1.00 0.00 88 GLY A O 7
ATOM 15313 N N . LEU A 1 94 ? -19.836 -18.986 3.128 1.00 0.00 89 LEU A N 7
ATOM 15314 C CA . LEU A 1 94 ? -18.889 -17.889 3.355 1.00 0.00 89 LEU A CA 7
ATOM 15315 C C . LEU A 1 94 ? -17.842 -18.275 4.387 1.00 0.00 89 LEU A C 7
ATOM 15316 O O . LEU A 1 94 ? -16.688 -17.964 4.233 1.00 0.00 89 LEU A O 7
ATOM 15332 N N . ALA A 1 95 ? -18.272 -18.892 5.460 1.00 0.00 90 ALA A N 7
ATOM 15333 C CA . ALA A 1 95 ? -17.326 -19.202 6.524 1.00 0.00 90 ALA A CA 7
ATOM 15334 C C . ALA A 1 95 ? -16.256 -20.145 5.957 1.00 0.00 90 ALA A C 7
ATOM 15335 O O . ALA A 1 95 ? -15.039 -19.924 6.086 1.00 0.00 90 ALA A O 7
ATOM 15342 N N . ARG A 1 96 ? -16.750 -21.160 5.324 1.00 0.00 91 ARG A N 7
ATOM 15343 C CA . ARG A 1 96 ? -15.879 -22.169 4.714 1.00 0.00 91 ARG A CA 7
ATOM 15344 C C . ARG A 1 96 ? -15.019 -21.574 3.567 1.00 0.00 91 ARG A C 7
ATOM 15345 O O . ARG A 1 96 ? -13.789 -21.755 3.542 1.00 0.00 91 ARG A O 7
ATOM 15366 N N . LEU A 1 97 ? -15.643 -20.756 2.713 1.00 0.00 92 LEU A N 7
ATOM 15367 C CA . LEU A 1 97 ? -14.922 -20.068 1.627 1.00 0.00 92 LEU A CA 7
ATOM 15368 C C . LEU A 1 97 ? -13.883 -19.116 2.155 1.00 0.00 92 LEU A C 7
ATOM 15369 O O . LEU A 1 97 ? -12.819 -18.974 1.571 1.00 0.00 92 LEU A O 7
ATOM 15385 N N . GLN A 1 98 ? -14.253 -18.357 3.167 1.00 0.00 93 GLN A N 7
ATOM 15386 C CA . GLN A 1 98 ? -13.364 -17.317 3.640 1.00 0.00 93 GLN A CA 7
ATOM 15387 C C . GLN A 1 98 ? -12.103 -17.944 4.167 1.00 0.00 93 GLN A C 7
ATOM 15388 O O . GLN A 1 98 ? -10.997 -17.475 3.895 1.00 0.00 93 GLN A O 7
ATOM 15402 N N . LEU A 1 99 ? -12.263 -18.974 4.960 1.00 0.00 94 LEU A N 7
ATOM 15403 C CA . LEU A 1 99 ? -11.121 -19.605 5.579 1.00 0.00 94 LEU A CA 7
ATOM 15404 C C . LEU A 1 99 ? -10.223 -20.183 4.484 1.00 0.00 94 LEU A C 7
ATOM 15405 O O . LEU A 1 99 ? -8.986 -20.023 4.499 1.00 0.00 94 LEU A O 7
ATOM 15421 N N . LEU A 1 100 ? -10.867 -20.850 3.522 1.00 0.00 95 LEU A N 7
ATOM 15422 C CA . LEU A 1 100 ? -10.140 -21.462 2.436 1.00 0.00 95 LEU A CA 7
ATOM 15423 C C . LEU A 1 100 ? -9.428 -20.401 1.609 1.00 0.00 95 LEU A C 7
ATOM 15424 O O . LEU A 1 100 ? -8.253 -20.581 1.251 1.00 0.00 95 LEU A O 7
ATOM 15440 N N . GLU A 1 101 ? -10.103 -19.282 1.296 1.00 0.00 96 GLU A N 7
ATOM 15441 C CA . GLU A 1 101 ? -9.420 -18.253 0.535 1.00 0.00 96 GLU A CA 7
ATOM 15442 C C . GLU A 1 101 ? -8.269 -17.779 1.329 1.00 0.00 96 GLU A C 7
ATOM 15443 O O . GLU A 1 101 ? -7.227 -17.476 0.781 1.00 0.00 96 GLU A O 7
ATOM 15455 N N . THR A 1 102 ? -8.493 -17.571 2.600 1.00 0.00 97 THR A N 7
ATOM 15456 C CA . THR A 1 102 ? -7.479 -16.999 3.408 1.00 0.00 97 THR A CA 7
ATOM 15457 C C . THR A 1 102 ? -6.252 -17.871 3.317 1.00 0.00 97 THR A C 7
ATOM 15458 O O . THR A 1 102 ? -5.154 -17.369 3.117 1.00 0.00 97 THR A O 7
ATOM 15469 N N . TYR A 1 103 ? -6.439 -19.182 3.346 1.00 0.00 98 TYR A N 7
ATOM 15470 C CA . TYR A 1 103 ? -5.306 -20.070 3.121 1.00 0.00 98 TYR A CA 7
ATOM 15471 C C . TYR A 1 103 ? -4.712 -19.833 1.741 1.00 0.00 98 TYR A C 7
ATOM 15472 O O . TYR A 1 103 ? -3.522 -19.651 1.613 1.00 0.00 98 TYR A O 7
ATOM 15490 N N . SER A 1 104 ? -5.541 -19.831 0.715 1.00 0.00 99 SER A N 7
ATOM 15491 C CA . SER A 1 104 ? -5.006 -19.727 -0.640 1.00 0.00 99 SER A CA 7
ATOM 15492 C C . SER A 1 104 ? -4.304 -18.382 -0.903 1.00 0.00 99 SER A C 7
ATOM 15493 O O . SER A 1 104 ? -3.105 -18.347 -1.237 1.00 0.00 99 SER A O 7
ATOM 15501 N N . ARG A 1 105 ? -4.971 -17.288 -0.550 1.00 0.00 100 ARG A N 7
ATOM 15502 C CA . ARG A 1 105 ? -4.381 -15.969 -0.691 1.00 0.00 100 ARG A CA 7
ATOM 15503 C C . ARG A 1 105 ? -3.185 -15.781 0.203 1.00 0.00 100 ARG A C 7
ATOM 15504 O O . ARG A 1 105 ? -2.215 -15.113 -0.186 1.00 0.00 100 ARG A O 7
ATOM 15525 N N . ARG A 1 106 ? -3.266 -16.263 1.425 1.00 0.00 101 ARG A N 7
ATOM 15526 C CA . ARG A 1 106 ? -2.146 -16.082 2.325 1.00 0.00 101 ARG A CA 7
ATOM 15527 C C . ARG A 1 106 ? -0.948 -16.888 1.855 1.00 0.00 101 ARG A C 7
ATOM 15528 O O . ARG A 1 106 ? 0.149 -16.377 1.825 1.00 0.00 101 ARG A O 7
ATOM 15549 N N . LEU A 1 107 ? -1.161 -18.138 1.483 1.00 0.00 102 LEU A N 7
ATOM 15550 C CA . LEU A 1 107 ? -0.050 -19.006 1.178 1.00 0.00 102 LEU A CA 7
ATOM 15551 C C . LEU A 1 107 ? 0.773 -18.449 0.043 1.00 0.00 102 LEU A C 7
ATOM 15552 O O . LEU A 1 107 ? 1.995 -18.582 0.062 1.00 0.00 102 LEU A O 7
ATOM 15568 N N . LEU A 1 108 ? 0.157 -17.688 -0.849 1.00 0.00 103 LEU A N 7
ATOM 15569 C CA . LEU A 1 108 ? 0.954 -17.093 -1.902 1.00 0.00 103 LEU A CA 7
ATOM 15570 C C . LEU A 1 108 ? 1.997 -16.176 -1.207 1.00 0.00 103 LEU A C 7
ATOM 15571 O O . LEU A 1 108 ? 3.153 -16.080 -1.638 1.00 0.00 103 LEU A O 7
ATOM 15587 N N . ALA A 1 109 ? 1.552 -15.508 -0.124 1.00 0.00 104 ALA A N 7
ATOM 15588 C CA . ALA A 1 109 ? 2.424 -14.594 0.651 1.00 0.00 104 ALA A CA 7
ATOM 15589 C C . ALA A 1 109 ? 2.641 -15.069 2.114 1.00 0.00 104 ALA A C 7
ATOM 15590 O O . ALA A 1 109 ? 3.107 -14.288 2.943 1.00 0.00 104 ALA A O 7
ATOM 15597 N N . THR A 1 110 ? 2.398 -16.352 2.394 1.00 0.00 105 THR A N 7
ATOM 15598 C CA . THR A 1 110 ? 2.743 -16.881 3.742 1.00 0.00 105 THR A CA 7
ATOM 15599 C C . THR A 1 110 ? 3.927 -17.812 3.702 1.00 0.00 105 THR A C 7
ATOM 15600 O O . THR A 1 110 ? 4.835 -17.690 4.539 1.00 0.00 105 THR A O 7
ATOM 15611 N N . ALA A 1 111 ? 4.054 -18.598 2.625 1.00 0.00 106 ALA A N 7
ATOM 15612 C CA . ALA A 1 111 ? 5.284 -19.354 2.435 1.00 0.00 106 ALA A CA 7
ATOM 15613 C C . ALA A 1 111 ? 5.429 -19.730 0.963 1.00 0.00 106 ALA A C 7
ATOM 15614 O O . ALA A 1 111 ? 4.533 -20.304 0.380 1.00 0.00 106 ALA A O 7
ATOM 15621 N N . GLU A 1 112 ? 6.609 -19.490 0.427 1.00 0.00 107 GLU A N 7
ATOM 15622 C CA . GLU A 1 112 ? 6.914 -19.808 -0.978 1.00 0.00 107 GLU A CA 7
ATOM 15623 C C . GLU A 1 112 ? 6.803 -21.316 -1.208 1.00 0.00 107 GLU A C 7
ATOM 15624 O O . GLU A 1 112 ? 6.314 -21.790 -2.247 1.00 0.00 107 GLU A O 7
ATOM 15636 N N . ARG A 1 113 ? 7.326 -22.035 -0.231 1.00 0.00 108 ARG A N 7
ATOM 15637 C CA . ARG A 1 113 ? 7.332 -23.478 -0.383 1.00 0.00 108 ARG A CA 7
ATOM 15638 C C . ARG A 1 113 ? 5.908 -24.004 -0.370 1.00 0.00 108 ARG A C 7
ATOM 15639 O O . ARG A 1 113 ? 5.529 -24.754 -1.276 1.00 0.00 108 ARG A O 7
ATOM 15660 N N . VAL A 1 114 ? 5.058 -23.512 0.521 1.00 0.00 109 VAL A N 7
ATOM 15661 C CA . VAL A 1 114 ? 3.632 -23.835 0.554 1.00 0.00 109 VAL A CA 7
ATOM 15662 C C . VAL A 1 114 ? 2.840 -23.053 -0.474 1.00 0.00 109 VAL A C 7
ATOM 15663 O O . VAL A 1 114 ? 1.658 -23.297 -0.673 1.00 0.00 109 VAL A O 7
ATOM 15676 N N . ALA A 1 115 ? 3.432 -22.022 -0.992 1.00 0.00 110 ALA A N 7
ATOM 15677 C CA . ALA A 1 115 ? 2.694 -21.197 -1.937 1.00 0.00 110 ALA A CA 7
ATOM 15678 C C . ALA A 1 115 ? 2.552 -21.921 -3.267 1.00 0.00 110 ALA A C 7
ATOM 15679 O O . ALA A 1 115 ? 1.504 -21.901 -3.912 1.00 0.00 110 ALA A O 7
ATOM 15686 N N . ARG A 1 116 ? 3.641 -22.597 -3.647 1.00 0.00 111 ARG A N 7
ATOM 15687 C CA . ARG A 1 116 ? 3.690 -23.244 -4.962 1.00 0.00 111 ARG A CA 7
ATOM 15688 C C . ARG A 1 116 ? 3.745 -24.772 -4.951 1.00 0.00 111 ARG A C 7
ATOM 15689 O O . ARG A 1 116 ? 3.568 -25.386 -6.001 1.00 0.00 111 ARG A O 7
ATOM 15710 N N . SER A 1 117 ? 4.016 -25.410 -3.834 1.00 0.00 112 SER A N 7
ATOM 15711 C CA . SER A 1 117 ? 4.435 -26.818 -3.963 1.00 0.00 112 SER A CA 7
ATOM 15712 C C . SER A 1 117 ? 3.532 -27.575 -4.925 1.00 0.00 112 SER A C 7
ATOM 15713 O O . SER A 1 117 ? 2.409 -27.169 -5.174 1.00 0.00 112 SER A O 7
ATOM 15721 N N . PRO A 1 118 ? 4.090 -28.541 -5.640 1.00 0.00 113 PRO A N 7
ATOM 15722 C CA . PRO A 1 118 ? 3.388 -29.168 -6.797 1.00 0.00 113 PRO A CA 7
ATOM 15723 C C . PRO A 1 118 ? 2.040 -29.589 -6.353 1.00 0.00 113 PRO A C 7
ATOM 15724 O O . PRO A 1 118 ? 1.059 -29.511 -7.110 1.00 0.00 113 PRO A O 7
ATOM 15735 N N . THR A 1 119 ? 1.964 -29.846 -5.076 1.00 0.00 114 THR A N 7
ATOM 15736 C CA . THR A 1 119 ? 0.721 -30.086 -4.444 1.00 0.00 114 THR A CA 7
ATOM 15737 C C . THR A 1 119 ? -0.184 -28.846 -4.577 1.00 0.00 114 THR A C 7
ATOM 15738 O O . THR A 1 119 ? -1.373 -29.007 -4.856 1.00 0.00 114 THR A O 7
ATOM 15749 N N . ILE A 1 120 ? 0.338 -27.593 -4.391 1.00 0.00 115 ILE A N 7
ATOM 15750 C CA . ILE A 1 120 ? -0.553 -26.463 -4.485 1.00 0.00 115 ILE A CA 7
ATOM 15751 C C . ILE A 1 120 ? -1.017 -26.382 -5.911 1.00 0.00 115 ILE A C 7
ATOM 15752 O O . ILE A 1 120 ? -2.173 -26.066 -6.211 1.00 0.00 115 ILE A O 7
ATOM 15768 N N . THR A 1 121 ? -0.057 -26.523 -6.793 1.00 0.00 116 THR A N 7
ATOM 15769 C CA . THR A 1 121 ? -0.299 -26.313 -8.183 1.00 0.00 116 THR A CA 7
ATOM 15770 C C . THR A 1 121 ? -1.365 -27.272 -8.695 1.00 0.00 116 THR A C 7
ATOM 15771 O O . THR A 1 121 ? -2.244 -26.864 -9.463 1.00 0.00 116 THR A O 7
ATOM 15782 N N . GLY A 1 122 ? -1.278 -28.555 -8.328 1.00 0.00 117 GLY A N 7
ATOM 15783 C CA . GLY A 1 122 ? -2.240 -29.502 -8.871 1.00 0.00 117 GLY A CA 7
ATOM 15784 C C . GLY A 1 122 ? -3.627 -29.116 -8.435 1.00 0.00 117 GLY A C 7
ATOM 15785 O O . GLY A 1 122 ? -4.572 -29.181 -9.215 1.00 0.00 117 GLY A O 7
ATOM 15789 N N . PHE A 1 123 ? -3.790 -28.871 -7.161 1.00 0.00 118 PHE A N 7
ATOM 15790 C CA . PHE A 1 123 ? -5.110 -28.595 -6.611 1.00 0.00 118 PHE A CA 7
ATOM 15791 C C . PHE A 1 123 ? -5.803 -27.349 -7.186 1.00 0.00 118 PHE A C 7
ATOM 15792 O O . PHE A 1 123 ? -6.985 -27.401 -7.491 1.00 0.00 118 PHE A O 7
ATOM 15809 N N . PHE A 1 124 ? -5.092 -26.245 -7.321 1.00 0.00 119 PHE A N 7
ATOM 15810 C CA . PHE A 1 124 ? -5.738 -25.036 -7.877 1.00 0.00 119 PHE A CA 7
ATOM 15811 C C . PHE A 1 124 ? -5.896 -25.191 -9.385 1.00 0.00 119 PHE A C 7
ATOM 15812 O O . PHE A 1 124 ? -6.901 -24.777 -9.985 1.00 0.00 119 PHE A O 7
ATOM 15829 N N . ALA A 1 125 ? -5.043 -26.035 -9.900 1.00 0.00 120 ALA A N 7
ATOM 15830 C CA . ALA A 1 125 ? -5.179 -26.487 -11.253 1.00 0.00 120 ALA A CA 7
ATOM 15831 C C . ALA A 1 125 ? -6.411 -27.419 -11.353 1.00 0.00 120 ALA A C 7
ATOM 15832 O O . ALA A 1 125 ? -6.492 -28.423 -10.651 1.00 0.00 120 ALA A O 7
ATOM 15839 N N . PRO A 1 126 ? -7.334 -27.153 -12.238 1.00 0.00 121 PRO A N 7
ATOM 15840 C CA . PRO A 1 126 ? -8.526 -28.040 -12.456 1.00 0.00 121 PRO A CA 7
ATOM 15841 C C . PRO A 1 126 ? -8.031 -29.391 -12.875 1.00 0.00 121 PRO A C 7
ATOM 15842 O O . PRO A 1 126 ? -7.009 -29.447 -13.564 1.00 0.00 121 PRO A O 7
ATOM 15853 N N . GLN A 1 127 ? -8.737 -30.481 -12.615 1.00 0.00 122 GLN A N 7
ATOM 15854 C CA . GLN A 1 127 ? -8.334 -31.743 -13.153 1.00 0.00 122 GLN A CA 7
ATOM 15855 C C . GLN A 1 127 ? -9.460 -32.121 -14.095 1.00 0.00 122 GLN A C 7
ATOM 15856 O O . GLN A 1 127 ? -10.502 -31.466 -14.080 1.00 0.00 122 GLN A O 7
ATOM 15870 N N . PRO A 1 128 ? -9.261 -32.999 -14.997 1.00 0.00 123 PRO A N 7
ATOM 15871 C CA . PRO A 1 128 ? -10.241 -33.205 -16.096 1.00 0.00 123 PRO A CA 7
ATOM 15872 C C . PRO A 1 128 ? -11.696 -33.396 -15.612 1.00 0.00 123 PRO A C 7
ATOM 15873 O O . PRO A 1 128 ? -12.624 -32.721 -16.144 1.00 0.00 123 PRO A O 7
ATOM 15884 N N . LEU A 1 129 ? -11.924 -34.104 -14.508 1.00 0.00 124 LEU A N 7
ATOM 15885 C CA . LEU A 1 129 ? -13.271 -34.216 -14.010 1.00 0.00 124 LEU A CA 7
ATOM 15886 C C . LEU A 1 129 ? -13.700 -32.894 -13.431 1.00 0.00 124 LEU A C 7
ATOM 15887 O O . LEU A 1 129 ? -14.888 -32.627 -13.263 1.00 0.00 124 LEU A O 7
ATOM 15903 N N . ASP A 1 130 ? -12.725 -32.090 -13.056 1.00 0.00 125 ASP A N 7
ATOM 15904 C CA . ASP A 1 130 ? -13.041 -30.839 -12.401 1.00 0.00 125 ASP A CA 7
ATOM 15905 C C . ASP A 1 130 ? -13.808 -29.975 -13.345 1.00 0.00 125 ASP A C 7
ATOM 15906 O O . ASP A 1 130 ? -14.717 -29.253 -12.930 1.00 0.00 125 ASP A O 7
ATOM 15915 N N . LEU A 1 131 ? -13.368 -29.913 -14.598 1.00 0.00 126 LEU A N 7
ATOM 15916 C CA . LEU A 1 131 ? -13.934 -28.952 -15.508 1.00 0.00 126 LEU A CA 7
ATOM 15917 C C . LEU A 1 131 ? -15.195 -29.458 -16.152 1.00 0.00 126 LEU A C 7
ATOM 15918 O O . LEU A 1 131 ? -15.820 -28.714 -16.927 1.00 0.00 126 LEU A O 7
ATOM 15934 N N . GLU A 1 132 ? -15.660 -30.662 -15.810 1.00 0.00 127 GLU A N 7
ATOM 15935 C CA . GLU A 1 132 ? -16.967 -31.084 -16.299 1.00 0.00 127 GLU A CA 7
ATOM 15936 C C . GLU A 1 132 ? -18.048 -30.100 -15.802 1.00 0.00 127 GLU A C 7
ATOM 15937 O O . GLU A 1 132 ? -17.829 -29.346 -14.827 1.00 0.00 127 GLU A O 7
ATOM 15949 N N . PRO A 1 133 ? -19.153 -30.030 -16.495 1.00 0.00 128 PRO A N 7
ATOM 15950 C CA . PRO A 1 133 ? -20.253 -29.063 -16.187 1.00 0.00 128 PRO A CA 7
ATOM 15951 C C . PRO A 1 133 ? -20.928 -29.366 -14.850 1.00 0.00 128 PRO A C 7
ATOM 15952 O O . PRO A 1 133 ? -20.703 -30.422 -14.253 1.00 0.00 128 PRO A O 7
ATOM 15963 N N . ALA A 1 134 ? -21.652 -28.379 -14.342 1.00 0.00 129 ALA A N 7
ATOM 15964 C CA . ALA A 1 134 ? -22.273 -28.457 -13.034 1.00 0.00 129 ALA A CA 7
ATOM 15965 C C . ALA A 1 134 ? -23.476 -29.371 -13.100 1.00 0.00 129 ALA A C 7
ATOM 15966 O O . ALA A 1 134 ? -24.033 -29.583 -14.179 1.00 0.00 129 ALA A O 7
ATOM 15973 N N . LEU A 1 135 ? -23.751 -30.056 -12.002 1.00 0.00 130 LEU A N 7
ATOM 15974 C CA . LEU A 1 135 ? -24.766 -31.111 -11.965 1.00 0.00 130 LEU A CA 7
ATOM 15975 C C . LEU A 1 135 ? -26.187 -30.545 -12.171 1.00 0.00 130 LEU A C 7
ATOM 15976 O O . LEU A 1 135 ? -26.384 -29.334 -12.147 1.00 0.00 130 LEU A O 7
ATOM 15992 N N . PRO A 1 136 ? -27.147 -31.425 -12.429 1.00 0.00 131 PRO A N 7
ATOM 15993 C CA . PRO A 1 136 ? -28.593 -31.050 -12.688 1.00 0.00 131 PRO A CA 7
ATOM 15994 C C . PRO A 1 136 ? -29.119 -29.847 -11.846 1.00 0.00 131 PRO A C 7
ATOM 15995 O O . PRO A 1 136 ? -28.474 -29.382 -10.909 1.00 0.00 131 PRO A O 7
ATOM 16006 N N . PRO A 1 137 ? -30.334 -29.428 -12.153 1.00 0.00 132 PRO A N 7
ATOM 16007 C CA . PRO A 1 137 ? -31.024 -28.267 -11.458 1.00 0.00 132 PRO A CA 7
ATOM 16008 C C . PRO A 1 137 ? -31.088 -28.384 -9.936 1.00 0.00 132 PRO A C 7
ATOM 16009 O O . PRO A 1 137 ? -31.081 -27.362 -9.247 1.00 0.00 132 PRO A O 7
ATOM 16020 N N . GLY A 1 138 ? -31.188 -29.608 -9.405 1.00 0.00 133 GLY A N 7
ATOM 16021 C CA . GLY A 1 138 ? -31.255 -29.792 -7.937 1.00 0.00 133 GLY A CA 7
ATOM 16022 C C . GLY A 1 138 ? -30.026 -29.168 -7.309 1.00 0.00 133 GLY A C 7
ATOM 16023 O O . GLY A 1 138 ? -30.070 -28.626 -6.195 1.00 0.00 133 GLY A O 7
ATOM 16027 N N . SER A 1 139 ? -28.927 -29.239 -8.028 1.00 0.00 134 SER A N 7
ATOM 16028 C CA . SER A 1 139 ? -27.684 -28.672 -7.551 1.00 0.00 134 SER A CA 7
ATOM 16029 C C . SER A 1 139 ? -27.862 -27.149 -7.638 1.00 0.00 134 SER A C 7
ATOM 16030 O O . SER A 1 139 ? -28.588 -26.674 -8.524 1.00 0.00 134 SER A O 7
ATOM 16038 N N . ARG A 1 140 ? -27.272 -26.369 -6.721 1.00 0.00 135 ARG A N 7
ATOM 16039 C CA . ARG A 1 140 ? -27.520 -24.950 -6.742 1.00 0.00 135 ARG A CA 7
ATOM 16040 C C . ARG A 1 140 ? -26.205 -24.225 -6.764 1.00 0.00 135 ARG A C 7
ATOM 16041 O O . ARG A 1 140 ? -25.346 -24.448 -5.891 1.00 0.00 135 ARG A O 7
ATOM 16062 N N . VAL A 1 141 ? -26.065 -23.335 -7.720 1.00 0.00 136 VAL A N 7
ATOM 16063 C CA . VAL A 1 141 ? -24.843 -22.613 -7.855 1.00 0.00 136 VAL A CA 7
ATOM 16064 C C . VAL A 1 141 ? -25.049 -21.125 -7.562 1.00 0.00 136 VAL A C 7
ATOM 16065 O O . VAL A 1 141 ? -25.899 -20.467 -8.187 1.00 0.00 136 VAL A O 7
ATOM 16078 N N . ILE A 1 142 ? -24.314 -20.614 -6.572 1.00 0.00 137 ILE A N 7
ATOM 16079 C CA . ILE A 1 142 ? -24.458 -19.218 -6.136 1.00 0.00 137 ILE A CA 7
ATOM 16080 C C . ILE A 1 142 ? -23.097 -18.511 -6.172 1.00 0.00 137 ILE A C 7
ATOM 16081 O O . ILE A 1 142 ? -22.121 -19.037 -5.622 1.00 0.00 137 ILE A O 7
ATOM 16097 N N . LEU A 1 143 ? -23.005 -17.351 -6.844 1.00 0.00 138 LEU A N 7
ATOM 16098 C CA . LEU A 1 143 ? -21.741 -16.610 -6.914 1.00 0.00 138 LEU A CA 7
ATOM 16099 C C . LEU A 1 143 ? -21.448 -15.938 -5.582 1.00 0.00 138 LEU A C 7
ATOM 16100 O O . LEU A 1 143 ? -22.367 -15.638 -4.824 1.00 0.00 138 LEU A O 7
ATOM 16116 N N . PRO A 1 144 ? -20.192 -15.818 -5.238 1.00 0.00 139 PRO A N 7
ATOM 16117 C CA . PRO A 1 144 ? -19.736 -15.316 -3.893 1.00 0.00 139 PRO A CA 7
ATOM 16118 C C . PRO A 1 144 ? -20.187 -13.881 -3.561 1.00 0.00 139 PRO A C 7
ATOM 16119 O O . PRO A 1 144 ? -20.179 -12.976 -4.415 1.00 0.00 139 PRO A O 7
ATOM 16130 N N . THR A 1 145 ? -20.456 -13.689 -2.286 1.00 0.00 140 THR A N 7
ATOM 16131 C CA . THR A 1 145 ? -20.781 -12.386 -1.756 1.00 0.00 140 THR A CA 7
ATOM 16132 C C . THR A 1 145 ? -19.482 -11.572 -1.585 1.00 0.00 140 THR A C 7
ATOM 16133 O O . THR A 1 145 ? -18.371 -12.137 -1.658 1.00 0.00 140 THR A O 7
ATOM 16144 N N . PRO A 1 146 ? -19.587 -10.261 -1.466 1.00 0.00 141 PRO A N 7
ATOM 16145 C CA . PRO A 1 146 ? -18.404 -9.325 -1.417 1.00 0.00 141 PRO A CA 7
ATOM 16146 C C . PRO A 1 146 ? -17.469 -9.619 -0.246 1.00 0.00 141 PRO A C 7
ATOM 16147 O O . PRO A 1 146 ? -17.922 -9.896 0.871 1.00 0.00 141 PRO A O 7
ATOM 16158 N N . GLU A 1 147 ? -16.182 -9.443 -0.479 1.00 0.00 142 GLU A N 7
ATOM 16159 C CA . GLU A 1 147 ? -15.207 -9.617 0.585 1.00 0.00 142 GLU A CA 7
ATOM 16160 C C . GLU A 1 147 ? -15.379 -8.540 1.636 1.00 0.00 142 GLU A C 7
ATOM 16161 O O . GLU A 1 147 ? -16.153 -7.583 1.456 1.00 0.00 142 GLU A O 7
ATOM 16173 N N . GLU A 1 148 ? -14.615 -8.651 2.700 1.00 0.00 143 GLU A N 7
ATOM 16174 C CA . GLU A 1 148 ? -14.606 -7.636 3.714 1.00 0.00 143 GLU A CA 7
ATOM 16175 C C . GLU A 1 148 ? -13.994 -6.352 3.158 1.00 0.00 143 GLU A C 7
ATOM 16176 O O . GLU A 1 148 ? -14.397 -5.267 3.520 1.00 0.00 143 GLU A O 7
ATOM 16188 N N . GLN A 1 149 ? -12.976 -6.500 2.306 1.00 0.00 144 GLN A N 7
ATOM 16189 C CA . GLN A 1 149 ? -12.286 -5.339 1.728 1.00 0.00 144 GLN A CA 7
ATOM 16190 C C . GLN A 1 149 ? -12.774 -5.086 0.306 1.00 0.00 144 GLN A C 7
ATOM 16191 O O . GLN A 1 149 ? -12.531 -4.019 -0.210 1.00 0.00 144 GLN A O 7
ATOM 16206 N N . ALA A 1 7 ? 0.362 -16.425 -21.812 1.00 0.00 2 ALA A N 8
ATOM 16207 C CA . ALA A 1 7 ? 1.569 -17.232 -21.513 1.00 0.00 2 ALA A CA 8
ATOM 16208 C C . ALA A 1 7 ? 2.411 -16.484 -20.487 1.00 0.00 2 ALA A C 8
ATOM 16209 O O . ALA A 1 7 ? 2.280 -15.270 -20.337 1.00 0.00 2 ALA A O 8
ATOM 16216 N N . GLY A 1 8 ? 3.241 -17.206 -19.760 1.00 0.00 3 GLY A N 8
ATOM 16217 C CA . GLY A 1 8 ? 4.073 -16.599 -18.728 1.00 0.00 3 GLY A CA 8
ATOM 16218 C C . GLY A 1 8 ? 4.197 -17.539 -17.533 1.00 0.00 3 GLY A C 8
ATOM 16219 O O . GLY A 1 8 ? 4.007 -18.748 -17.673 1.00 0.00 3 GLY A O 8
ATOM 16223 N N . PRO A 1 9 ? 4.620 -17.043 -16.400 1.00 0.00 4 PRO A N 8
ATOM 16224 C CA . PRO A 1 9 ? 4.883 -17.904 -15.192 1.00 0.00 4 PRO A CA 8
ATOM 16225 C C . PRO A 1 9 ? 3.634 -18.650 -14.683 1.00 0.00 4 PRO A C 8
ATOM 16226 O O . PRO A 1 9 ? 2.531 -18.087 -14.621 1.00 0.00 4 PRO A O 8
ATOM 16237 N N . ARG A 1 10 ? 3.830 -19.902 -14.308 1.00 0.00 5 ARG A N 8
ATOM 16238 C CA . ARG A 1 10 ? 2.734 -20.731 -13.809 1.00 0.00 5 ARG A CA 8
ATOM 16239 C C . ARG A 1 10 ? 2.473 -20.451 -12.335 1.00 0.00 5 ARG A C 8
ATOM 16240 O O . ARG A 1 10 ? 1.786 -21.225 -11.673 1.00 0.00 5 ARG A O 8
ATOM 16261 N N . TYR A 1 11 ? 3.009 -19.345 -11.815 1.00 0.00 6 TYR A N 8
ATOM 16262 C CA . TYR A 1 11 ? 2.768 -18.986 -10.412 1.00 0.00 6 TYR A CA 8
ATOM 16263 C C . TYR A 1 11 ? 1.604 -17.993 -10.362 1.00 0.00 6 TYR A C 8
ATOM 16264 O O . TYR A 1 11 ? 1.444 -17.181 -11.281 1.00 0.00 6 TYR A O 8
ATOM 16282 N N . PRO A 1 12 ? 0.643 -18.229 -9.492 1.00 0.00 7 PRO A N 8
ATOM 16283 C CA . PRO A 1 12 ? -0.672 -17.518 -9.553 1.00 0.00 7 PRO A CA 8
ATOM 16284 C C . PRO A 1 12 ? -0.627 -16.015 -9.214 1.00 0.00 7 PRO A C 8
ATOM 16285 O O . PRO A 1 12 ? 0.055 -15.571 -8.291 1.00 0.00 7 PRO A O 8
ATOM 16296 N N . VAL A 1 13 ? -1.403 -15.285 -9.994 1.00 0.00 8 VAL A N 8
ATOM 16297 C CA . VAL A 1 13 ? -1.533 -13.845 -9.796 1.00 0.00 8 VAL A CA 8
ATOM 16298 C C . VAL A 1 13 ? -2.487 -13.605 -8.644 1.00 0.00 8 VAL A C 8
ATOM 16299 O O . VAL A 1 13 ? -2.257 -12.731 -7.793 1.00 0.00 8 VAL A O 8
ATOM 16312 N N . SER A 1 14 ? -3.589 -14.346 -8.649 1.00 0.00 9 SER A N 8
ATOM 16313 C CA . SER A 1 14 ? -4.593 -14.224 -7.587 1.00 0.00 9 SER A CA 8
ATOM 16314 C C . SER A 1 14 ? -5.537 -15.423 -7.587 1.00 0.00 9 SER A C 8
ATOM 16315 O O . SER A 1 14 ? -5.865 -15.949 -8.655 1.00 0.00 9 SER A O 8
ATOM 16323 N N . VAL A 1 15 ? -6.049 -15.774 -6.404 1.00 0.00 10 VAL A N 8
ATOM 16324 C CA . VAL A 1 15 ? -7.089 -16.794 -6.261 1.00 0.00 10 VAL A CA 8
ATOM 16325 C C . VAL A 1 15 ? -8.188 -16.198 -5.401 1.00 0.00 10 VAL A C 8
ATOM 16326 O O . VAL A 1 15 ? -7.868 -15.598 -4.359 1.00 0.00 10 VAL A O 8
ATOM 16339 N N . GLN A 1 16 ? -9.480 -16.359 -5.726 1.00 0.00 11 GLN A N 8
ATOM 16340 C CA . GLN A 1 16 ? -10.520 -15.802 -4.885 1.00 0.00 11 GLN A CA 8
ATOM 16341 C C . GLN A 1 16 ? -11.704 -16.808 -4.924 1.00 0.00 11 GLN A C 8
ATOM 16342 O O . GLN A 1 16 ? -11.779 -17.619 -5.857 1.00 0.00 11 GLN A O 8
ATOM 16356 N N . GLY A 1 17 ? -12.598 -16.776 -3.960 1.00 0.00 12 GLY A N 8
ATOM 16357 C CA . GLY A 1 17 ? -13.723 -17.724 -3.944 1.00 0.00 12 GLY A CA 8
ATOM 16358 C C . GLY A 1 17 ? -14.629 -17.504 -5.149 1.00 0.00 12 GLY A C 8
ATOM 16359 O O . GLY A 1 17 ? -15.400 -16.544 -5.190 1.00 0.00 12 GLY A O 8
ATOM 16363 N N . ALA A 1 18 ? -14.467 -18.351 -6.164 1.00 0.00 13 ALA A N 8
ATOM 16364 C CA . ALA A 1 18 ? -15.201 -18.184 -7.427 1.00 0.00 13 ALA A CA 8
ATOM 16365 C C . ALA A 1 18 ? -16.691 -18.444 -7.288 1.00 0.00 13 ALA A C 8
ATOM 16366 O O . ALA A 1 18 ? -17.500 -17.698 -7.827 1.00 0.00 13 ALA A O 8
ATOM 16373 N N . ALA A 1 19 ? -17.059 -19.540 -6.656 1.00 0.00 14 ALA A N 8
ATOM 16374 C CA . ALA A 1 19 ? -18.458 -19.932 -6.648 1.00 0.00 14 ALA A CA 8
ATOM 16375 C C . ALA A 1 19 ? -18.793 -20.809 -5.471 1.00 0.00 14 ALA A C 8
ATOM 16376 O O . ALA A 1 19 ? -17.919 -21.423 -4.850 1.00 0.00 14 ALA A O 8
ATOM 16383 N N . LEU A 1 20 ? -20.076 -21.010 -5.313 1.00 0.00 15 LEU A N 8
ATOM 16384 C CA . LEU A 1 20 ? -20.577 -21.903 -4.297 1.00 0.00 15 LEU A CA 8
ATOM 16385 C C . LEU A 1 20 ? -21.607 -22.870 -4.929 1.00 0.00 15 LEU A C 8
ATOM 16386 O O . LEU A 1 20 ? -22.607 -22.430 -5.498 1.00 0.00 15 LEU A O 8
ATOM 16402 N N . VAL A 1 21 ? -21.429 -24.164 -4.692 1.00 0.00 16 VAL A N 8
ATOM 16403 C CA . VAL A 1 21 ? -22.419 -25.141 -5.094 1.00 0.00 16 VAL A CA 8
ATOM 16404 C C . VAL A 1 21 ? -22.879 -25.824 -3.838 1.00 0.00 16 VAL A C 8
ATOM 16405 O O . VAL A 1 21 ? -22.079 -26.517 -3.199 1.00 0.00 16 VAL A O 8
ATOM 16418 N N . GLN A 1 22 ? -24.169 -25.837 -3.586 1.00 0.00 17 GLN A N 8
ATOM 16419 C CA . GLN A 1 22 ? -24.699 -26.613 -2.498 1.00 0.00 17 GLN A CA 8
ATOM 16420 C C . GLN A 1 22 ? -25.624 -27.594 -3.128 1.00 0.00 17 GLN A C 8
ATOM 16421 O O . GLN A 1 22 ? -26.581 -27.166 -3.784 1.00 0.00 17 GLN A O 8
ATOM 16435 N N . ILE A 1 23 ? -25.420 -28.869 -2.982 1.00 0.00 18 ILE A N 8
ATOM 16436 C CA . ILE A 1 23 ? -26.345 -29.862 -3.422 1.00 0.00 18 ILE A CA 8
ATOM 16437 C C . ILE A 1 23 ? -26.625 -30.571 -2.114 1.00 0.00 18 ILE A C 8
ATOM 16438 O O . ILE A 1 23 ? -26.279 -29.998 -1.092 1.00 0.00 18 ILE A O 8
ATOM 16454 N N . LYS A 1 24 ? -27.168 -31.787 -2.122 1.00 0.00 19 LYS A N 8
ATOM 16455 C CA . LYS A 1 24 ? -27.196 -32.673 -0.903 1.00 0.00 19 LYS A CA 8
ATOM 16456 C C . LYS A 1 24 ? -26.071 -32.297 0.123 1.00 0.00 19 LYS A C 8
ATOM 16457 O O . LYS A 1 24 ? -25.250 -31.486 -0.128 1.00 0.00 19 LYS A O 8
ATOM 16476 N N . ARG A 1 25 ? -25.989 -32.917 1.259 1.00 0.00 20 ARG A N 8
ATOM 16477 C CA . ARG A 1 25 ? -25.110 -32.378 2.345 1.00 0.00 20 ARG A CA 8
ATOM 16478 C C . ARG A 1 25 ? -23.625 -32.381 1.925 1.00 0.00 20 ARG A C 8
ATOM 16479 O O . ARG A 1 25 ? -22.755 -31.946 2.700 1.00 0.00 20 ARG A O 8
ATOM 16500 N N . LEU A 1 26 ? -23.414 -32.521 0.616 1.00 0.00 21 LEU A N 8
ATOM 16501 C CA . LEU A 1 26 ? -22.104 -32.206 0.069 1.00 0.00 21 LEU A CA 8
ATOM 16502 C C . LEU A 1 26 ? -22.234 -30.843 -0.621 1.00 0.00 21 LEU A C 8
ATOM 16503 O O . LEU A 1 26 ? -23.142 -30.661 -1.439 1.00 0.00 21 LEU A O 8
ATOM 16519 N N . GLN A 1 27 ? -21.437 -29.851 -0.238 1.00 0.00 22 GLN A N 8
ATOM 16520 C CA . GLN A 1 27 ? -21.557 -28.497 -0.807 1.00 0.00 22 GLN A CA 8
ATOM 16521 C C . GLN A 1 27 ? -20.168 -28.048 -1.224 1.00 0.00 22 GLN A C 8
ATOM 16522 O O . GLN A 1 27 ? -19.210 -28.353 -0.504 1.00 0.00 22 GLN A O 8
ATOM 16536 N N . THR A 1 28 ? -19.986 -27.619 -2.469 1.00 0.00 23 THR A N 8
ATOM 16537 C CA . THR A 1 28 ? -18.645 -27.448 -2.993 1.00 0.00 23 THR A CA 8
ATOM 16538 C C . THR A 1 28 ? -18.328 -25.969 -3.116 1.00 0.00 23 THR A C 8
ATOM 16539 O O . THR A 1 28 ? -19.234 -25.146 -3.305 1.00 0.00 23 THR A O 8
ATOM 16550 N N . PHE A 1 29 ? -17.082 -25.617 -2.849 1.00 0.00 24 PHE A N 8
ATOM 16551 C CA . PHE A 1 29 ? -16.705 -24.209 -2.779 1.00 0.00 24 PHE A CA 8
ATOM 16552 C C . PHE A 1 29 ? -15.694 -23.894 -3.861 1.00 0.00 24 PHE A C 8
ATOM 16553 O O . PHE A 1 29 ? -14.709 -24.620 -4.040 1.00 0.00 24 PHE A O 8
ATOM 16570 N N . ALA A 1 30 ? -16.031 -22.911 -4.669 1.00 0.00 25 ALA A N 8
ATOM 16571 C CA . ALA A 1 30 ? -15.257 -22.668 -5.875 1.00 0.00 25 ALA A CA 8
ATOM 16572 C C . ALA A 1 30 ? -14.204 -21.604 -5.670 1.00 0.00 25 ALA A C 8
ATOM 16573 O O . ALA A 1 30 ? -14.416 -20.578 -5.031 1.00 0.00 25 ALA A O 8
ATOM 16580 N N . PHE A 1 31 ? -13.179 -21.765 -6.446 1.00 0.00 26 PHE A N 8
ATOM 16581 C CA . PHE A 1 31 ? -12.104 -20.800 -6.508 1.00 0.00 26 PHE A CA 8
ATOM 16582 C C . PHE A 1 31 ? -11.996 -20.203 -7.860 1.00 0.00 26 PHE A C 8
ATOM 16583 O O . PHE A 1 31 ? -12.229 -20.867 -8.874 1.00 0.00 26 PHE A O 8
ATOM 16600 N N . SER A 1 32 ? -11.495 -18.993 -7.875 1.00 0.00 27 SER A N 8
ATOM 16601 C CA . SER A 1 32 ? -11.178 -18.310 -9.086 1.00 0.00 27 SER A CA 8
ATOM 16602 C C . SER A 1 32 ? -9.713 -18.004 -8.989 1.00 0.00 27 SER A C 8
ATOM 16603 O O . SER A 1 32 ? -9.318 -17.274 -8.087 1.00 0.00 27 SER A O 8
ATOM 16611 N N . VAL A 1 33 ? -8.898 -18.602 -9.827 1.00 0.00 28 VAL A N 8
ATOM 16612 C CA . VAL A 1 33 ? -7.470 -18.386 -9.752 1.00 0.00 28 VAL A CA 8
ATOM 16613 C C . VAL A 1 33 ? -7.004 -17.960 -11.104 1.00 0.00 28 VAL A C 8
ATOM 16614 O O . VAL A 1 33 ? -7.372 -18.586 -12.094 1.00 0.00 28 VAL A O 8
ATOM 16627 N N . ARG A 1 34 ? -6.194 -16.942 -11.193 1.00 0.00 29 ARG A N 8
ATOM 16628 C CA . ARG A 1 34 ? -5.715 -16.512 -12.477 1.00 0.00 29 ARG A CA 8
ATOM 16629 C C . ARG A 1 34 ? -4.198 -16.480 -12.421 1.00 0.00 29 ARG A C 8
ATOM 16630 O O . ARG A 1 34 ? -3.626 -16.282 -11.326 1.00 0.00 29 ARG A O 8
ATOM 16651 N N . TRP A 1 35 ? -3.542 -16.929 -13.481 1.00 0.00 30 TRP A N 8
ATOM 16652 C CA . TRP A 1 35 ? -2.116 -17.194 -13.416 1.00 0.00 30 TRP A CA 8
ATOM 16653 C C . TRP A 1 35 ? -1.304 -16.145 -14.149 1.00 0.00 30 TRP A C 8
ATOM 16654 O O . TRP A 1 35 ? -1.778 -15.531 -15.127 1.00 0.00 30 TRP A O 8
ATOM 16675 N N . SER A 1 36 ? -0.064 -15.972 -13.681 1.00 0.00 31 SER A N 8
ATOM 16676 C CA . SER A 1 36 ? 0.844 -14.970 -14.230 1.00 0.00 31 SER A CA 8
ATOM 16677 C C . SER A 1 36 ? 0.975 -15.142 -15.729 1.00 0.00 31 SER A C 8
ATOM 16678 O O . SER A 1 36 ? 1.297 -14.185 -16.443 1.00 0.00 31 SER A O 8
ATOM 16686 N N . ASP A 1 37 ? 0.794 -16.356 -16.215 1.00 0.00 32 ASP A N 8
ATOM 16687 C CA . ASP A 1 37 ? 0.938 -16.589 -17.639 1.00 0.00 32 ASP A CA 8
ATOM 16688 C C . ASP A 1 37 ? -0.267 -15.997 -18.362 1.00 0.00 32 ASP A C 8
ATOM 16689 O O . ASP A 1 37 ? -0.383 -16.086 -19.581 1.00 0.00 32 ASP A O 8
ATOM 16698 N N . GLY A 1 38 ? -1.095 -15.312 -17.584 1.00 0.00 33 GLY A N 8
ATOM 16699 C CA . GLY A 1 38 ? -2.225 -14.561 -18.090 1.00 0.00 33 GLY A CA 8
ATOM 16700 C C . GLY A 1 38 ? -3.509 -15.319 -17.899 1.00 0.00 33 GLY A C 8
ATOM 16701 O O . GLY A 1 38 ? -4.596 -14.782 -18.155 1.00 0.00 33 GLY A O 8
ATOM 16705 N N . SER A 1 39 ? -3.402 -16.591 -17.579 1.00 0.00 34 SER A N 8
ATOM 16706 C CA . SER A 1 39 ? -4.604 -17.427 -17.559 1.00 0.00 34 SER A CA 8
ATOM 16707 C C . SER A 1 39 ? -5.516 -17.023 -16.429 1.00 0.00 34 SER A C 8
ATOM 16708 O O . SER A 1 39 ? -5.049 -16.538 -15.402 1.00 0.00 34 SER A O 8
ATOM 16716 N N . ASP A 1 40 ? -6.803 -17.300 -16.578 1.00 0.00 35 ASP A N 8
ATOM 16717 C CA . ASP A 1 40 ? -7.761 -17.073 -15.524 1.00 0.00 35 ASP A CA 8
ATOM 16718 C C . ASP A 1 40 ? -8.493 -18.392 -15.344 1.00 0.00 35 ASP A C 8
ATOM 16719 O O . ASP A 1 40 ? -8.876 -19.007 -16.341 1.00 0.00 35 ASP A O 8
ATOM 16728 N N . THR A 1 41 ? -8.728 -18.820 -14.120 1.00 0.00 36 THR A N 8
ATOM 16729 C CA . THR A 1 41 ? -9.457 -20.064 -13.921 1.00 0.00 36 THR A CA 8
ATOM 16730 C C . THR A 1 41 ? -10.469 -19.944 -12.778 1.00 0.00 36 THR A C 8
ATOM 16731 O O . THR A 1 41 ? -10.145 -19.428 -11.707 1.00 0.00 36 THR A O 8
ATOM 16742 N N . PHE A 1 42 ? -11.637 -20.551 -12.958 1.00 0.00 37 PHE A N 8
ATOM 16743 C CA . PHE A 1 42 ? -12.580 -20.705 -11.866 1.00 0.00 37 PHE A CA 8
ATOM 16744 C C . PHE A 1 42 ? -12.849 -22.188 -11.719 1.00 0.00 37 PHE A C 8
ATOM 16745 O O . PHE A 1 42 ? -13.251 -22.818 -12.706 1.00 0.00 37 PHE A O 8
ATOM 16762 N N . VAL A 1 43 ? -12.659 -22.786 -10.544 1.00 0.00 38 VAL A N 8
ATOM 16763 C CA . VAL A 1 43 ? -12.910 -24.216 -10.389 1.00 0.00 38 VAL A CA 8
ATOM 16764 C C . VAL A 1 43 ? -13.658 -24.462 -9.083 1.00 0.00 38 VAL A C 8
ATOM 16765 O O . VAL A 1 43 ? -13.650 -23.600 -8.193 1.00 0.00 38 VAL A O 8
ATOM 16778 N N . ARG A 1 44 ? -14.292 -25.623 -8.960 1.00 0.00 39 ARG A N 8
ATOM 16779 C CA . ARG A 1 44 ? -15.069 -25.958 -7.783 1.00 0.00 39 ARG A CA 8
ATOM 16780 C C . ARG A 1 44 ? -14.243 -26.882 -6.909 1.00 0.00 39 ARG A C 8
ATOM 16781 O O . ARG A 1 44 ? -13.485 -27.714 -7.422 1.00 0.00 39 ARG A O 8
ATOM 16802 N N . ARG A 1 45 ? -14.388 -26.739 -5.595 1.00 0.00 40 ARG A N 8
ATOM 16803 C CA . ARG A 1 45 ? -13.637 -27.554 -4.664 1.00 0.00 40 ARG A CA 8
ATOM 16804 C C . ARG A 1 45 ? -14.531 -27.999 -3.506 1.00 0.00 40 ARG A C 8
ATOM 16805 O O . ARG A 1 45 ? -15.494 -27.325 -3.162 1.00 0.00 40 ARG A O 8
ATOM 16826 N N . SER A 1 46 ? -14.092 -28.998 -2.813 1.00 0.00 41 SER A N 8
ATOM 16827 C CA . SER A 1 46 ? -14.808 -29.387 -1.603 1.00 0.00 41 SER A CA 8
ATOM 16828 C C . SER A 1 46 ? -14.070 -28.960 -0.358 1.00 0.00 41 SER A C 8
ATOM 16829 O O . SER A 1 46 ? -12.857 -29.025 -0.303 1.00 0.00 41 SER A O 8
ATOM 16837 N N . TRP A 1 47 ? -14.829 -28.688 0.690 1.00 0.00 42 TRP A N 8
ATOM 16838 C CA . TRP A 1 47 ? -14.255 -28.378 1.996 1.00 0.00 42 TRP A CA 8
ATOM 16839 C C . TRP A 1 47 ? -13.482 -29.593 2.447 1.00 0.00 42 TRP A C 8
ATOM 16840 O O . TRP A 1 47 ? -12.363 -29.498 2.918 1.00 0.00 42 TRP A O 8
ATOM 16861 N N . ASP A 1 48 ? -14.075 -30.738 2.144 1.00 0.00 43 ASP A N 8
ATOM 16862 C CA . ASP A 1 48 ? -13.488 -32.053 2.349 1.00 0.00 43 ASP A CA 8
ATOM 16863 C C . ASP A 1 48 ? -12.258 -32.178 1.468 1.00 0.00 43 ASP A C 8
ATOM 16864 O O . ASP A 1 48 ? -11.231 -32.677 1.880 1.00 0.00 43 ASP A O 8
ATOM 16873 N N . GLU A 1 49 ? -12.359 -31.571 0.286 1.00 0.00 44 GLU A N 8
ATOM 16874 C CA . GLU A 1 49 ? -11.196 -31.531 -0.586 1.00 0.00 44 GLU A CA 8
ATOM 16875 C C . GLU A 1 49 ? -10.082 -30.702 0.028 1.00 0.00 44 GLU A C 8
ATOM 16876 O O . GLU A 1 49 ? -8.929 -31.160 0.020 1.00 0.00 44 GLU A O 8
ATOM 16888 N N . PHE A 1 50 ? -10.365 -29.537 0.665 1.00 0.00 45 PHE A N 8
ATOM 16889 C CA . PHE A 1 50 ? -9.307 -28.815 1.353 1.00 0.00 45 PHE A CA 8
ATOM 16890 C C . PHE A 1 50 ? -8.830 -29.657 2.511 1.00 0.00 45 PHE A C 8
ATOM 16891 O O . PHE A 1 50 ? -7.675 -29.650 2.843 1.00 0.00 45 PHE A O 8
ATOM 16908 N N . ARG A 1 51 ? -9.787 -30.185 3.262 1.00 0.00 46 ARG A N 8
ATOM 16909 C CA . ARG A 1 51 ? -9.471 -30.874 4.506 1.00 0.00 46 ARG A CA 8
ATOM 16910 C C . ARG A 1 51 ? -8.563 -32.040 4.217 1.00 0.00 46 ARG A C 8
ATOM 16911 O O . ARG A 1 51 ? -7.572 -32.269 4.930 1.00 0.00 46 ARG A O 8
ATOM 16932 N N . GLN A 1 52 ? -8.875 -32.772 3.157 1.00 0.00 47 GLN A N 8
ATOM 16933 C CA . GLN A 1 52 ? -8.021 -33.870 2.803 1.00 0.00 47 GLN A CA 8
ATOM 16934 C C . GLN A 1 52 ? -6.707 -33.305 2.325 1.00 0.00 47 GLN A C 8
ATOM 16935 O O . GLN A 1 52 ? -5.638 -33.814 2.686 1.00 0.00 47 GLN A O 8
ATOM 16949 N N . LEU A 1 53 ? -6.755 -32.270 1.478 1.00 0.00 48 LEU A N 8
ATOM 16950 C CA . LEU A 1 53 ? -5.521 -31.692 0.944 1.00 0.00 48 LEU A CA 8
ATOM 16951 C C . LEU A 1 53 ? -4.649 -31.130 2.050 1.00 0.00 48 LEU A C 8
ATOM 16952 O O . LEU A 1 53 ? -3.449 -31.344 2.069 1.00 0.00 48 LEU A O 8
ATOM 16968 N N . LYS A 1 54 ? -5.263 -30.445 2.979 1.00 0.00 49 LYS A N 8
ATOM 16969 C CA . LYS A 1 54 ? -4.526 -29.843 4.083 1.00 0.00 49 LYS A CA 8
ATOM 16970 C C . LYS A 1 54 ? -3.819 -30.921 4.856 1.00 0.00 49 LYS A C 8
ATOM 16971 O O . LYS A 1 54 ? -2.629 -30.805 5.157 1.00 0.00 49 LYS A O 8
ATOM 16990 N N . LYS A 1 55 ? -4.544 -31.980 5.119 1.00 0.00 50 LYS A N 8
ATOM 16991 C CA . LYS A 1 55 ? -3.960 -33.099 5.819 1.00 0.00 50 LYS A CA 8
ATOM 16992 C C . LYS A 1 55 ? -2.787 -33.615 5.013 1.00 0.00 50 LYS A C 8
ATOM 16993 O O . LYS A 1 55 ? -1.707 -33.912 5.546 1.00 0.00 50 LYS A O 8
ATOM 17012 N N . THR A 1 56 ? -3.021 -33.750 3.742 1.00 0.00 51 THR A N 8
ATOM 17013 C CA . THR A 1 56 ? -2.026 -34.265 2.863 1.00 0.00 51 THR A CA 8
ATOM 17014 C C . THR A 1 56 ? -0.776 -33.351 2.852 1.00 0.00 51 THR A C 8
ATOM 17015 O O . THR A 1 56 ? 0.374 -33.840 2.978 1.00 0.00 51 THR A O 8
ATOM 17026 N N . LEU A 1 57 ? -0.955 -32.027 2.773 1.00 0.00 52 LEU A N 8
ATOM 17027 C CA . LEU A 1 57 ? 0.210 -31.165 2.820 1.00 0.00 52 LEU A CA 8
ATOM 17028 C C . LEU A 1 57 ? 0.896 -31.247 4.158 1.00 0.00 52 LEU A C 8
ATOM 17029 O O . LEU A 1 57 ? 2.103 -31.250 4.207 1.00 0.00 52 LEU A O 8
ATOM 17045 N N . LYS A 1 58 ? 0.126 -31.154 5.248 1.00 0.00 53 LYS A N 8
ATOM 17046 C CA . LYS A 1 58 ? 0.738 -30.999 6.574 1.00 0.00 53 LYS A CA 8
ATOM 17047 C C . LYS A 1 58 ? 1.529 -32.237 6.953 1.00 0.00 53 LYS A C 8
ATOM 17048 O O . LYS A 1 58 ? 2.556 -32.148 7.628 1.00 0.00 53 LYS A O 8
ATOM 17067 N N . GLU A 1 59 ? 1.152 -33.359 6.381 1.00 0.00 54 GLU A N 8
ATOM 17068 C CA . GLU A 1 59 ? 1.965 -34.547 6.539 1.00 0.00 54 GLU A CA 8
ATOM 17069 C C . GLU A 1 59 ? 3.332 -34.286 5.883 1.00 0.00 54 GLU A C 8
ATOM 17070 O O . GLU A 1 59 ? 4.385 -34.583 6.468 1.00 0.00 54 GLU A O 8
ATOM 17082 N N . THR A 1 60 ? 3.313 -33.601 4.738 1.00 0.00 55 THR A N 8
ATOM 17083 C CA . THR A 1 60 ? 4.551 -33.184 4.079 1.00 0.00 55 THR A CA 8
ATOM 17084 C C . THR A 1 60 ? 5.097 -31.855 4.661 1.00 0.00 55 THR A C 8
ATOM 17085 O O . THR A 1 60 ? 6.241 -31.486 4.388 1.00 0.00 55 THR A O 8
ATOM 17096 N N . PHE A 1 61 ? 4.255 -31.111 5.387 1.00 0.00 56 PHE A N 8
ATOM 17097 C CA . PHE A 1 61 ? 4.624 -29.809 5.951 1.00 0.00 56 PHE A CA 8
ATOM 17098 C C . PHE A 1 61 ? 4.304 -29.813 7.433 1.00 0.00 56 PHE A C 8
ATOM 17099 O O . PHE A 1 61 ? 3.215 -29.384 7.842 1.00 0.00 56 PHE A O 8
ATOM 17116 N N . PRO A 1 62 ? 5.167 -30.367 8.233 1.00 0.00 57 PRO A N 8
ATOM 17117 C CA . PRO A 1 62 ? 4.898 -30.512 9.691 1.00 0.00 57 PRO A CA 8
ATOM 17118 C C . PRO A 1 62 ? 4.712 -29.153 10.385 1.00 0.00 57 PRO A C 8
ATOM 17119 O O . PRO A 1 62 ? 5.668 -28.398 10.554 1.00 0.00 57 PRO A O 8
ATOM 17130 N N . VAL A 1 63 ? 3.502 -28.927 10.888 1.00 0.00 58 VAL A N 8
ATOM 17131 C CA . VAL A 1 63 ? 3.176 -27.723 11.667 1.00 0.00 58 VAL A CA 8
ATOM 17132 C C . VAL A 1 63 ? 1.945 -28.005 12.547 1.00 0.00 58 VAL A C 8
ATOM 17133 O O . VAL A 1 63 ? 2.085 -28.377 13.707 1.00 0.00 58 VAL A O 8
ATOM 17146 N N . GLU A 1 64 ? 0.745 -27.831 11.951 1.00 0.00 59 GLU A N 8
ATOM 17147 C CA . GLU A 1 64 ? -0.568 -28.075 12.621 1.00 0.00 59 GLU A CA 8
ATOM 17148 C C . GLU A 1 64 ? -0.552 -27.799 14.137 1.00 0.00 59 GLU A C 8
ATOM 17149 O O . GLU A 1 64 ? -1.078 -26.787 14.599 1.00 0.00 59 GLU A O 8
ATOM 17161 N N . ALA A 1 65 ? 0.037 -28.714 14.883 1.00 0.00 60 ALA A N 8
ATOM 17162 C CA . ALA A 1 65 ? 0.075 -28.607 16.355 1.00 0.00 60 ALA A CA 8
ATOM 17163 C C . ALA A 1 65 ? 1.145 -27.617 16.789 1.00 0.00 60 ALA A C 8
ATOM 17164 O O . ALA A 1 65 ? 1.139 -27.116 17.918 1.00 0.00 60 ALA A O 8
ATOM 17171 N N . GLY A 1 66 ? 1.980 -27.244 15.848 1.00 0.00 61 GLY A N 8
ATOM 17172 C CA . GLY A 1 66 ? 2.996 -26.219 16.066 1.00 0.00 61 GLY A CA 8
ATOM 17173 C C . GLY A 1 66 ? 4.066 -26.715 17.025 1.00 0.00 61 GLY A C 8
ATOM 17174 O O . GLY A 1 66 ? 5.015 -25.990 17.340 1.00 0.00 61 GLY A O 8
ATOM 17178 N N . LEU A 1 67 ? 3.992 -27.987 17.390 1.00 0.00 62 LEU A N 8
ATOM 17179 C CA . LEU A 1 67 ? 5.031 -28.585 18.195 1.00 0.00 62 LEU A CA 8
ATOM 17180 C C . LEU A 1 67 ? 6.305 -28.636 17.385 1.00 0.00 62 LEU A C 8
ATOM 17181 O O . LEU A 1 67 ? 7.404 -28.406 17.886 1.00 0.00 62 LEU A O 8
ATOM 17197 N N . LEU A 1 68 ? 6.129 -29.010 16.133 1.00 0.00 63 LEU A N 8
ATOM 17198 C CA . LEU A 1 68 ? 7.227 -29.181 15.209 1.00 0.00 63 LEU A CA 8
ATOM 17199 C C . LEU A 1 68 ? 7.913 -27.855 14.907 1.00 0.00 63 LEU A C 8
ATOM 17200 O O . LEU A 1 68 ? 9.144 -27.798 14.821 1.00 0.00 63 LEU A O 8
ATOM 17216 N N . ARG A 1 69 ? 7.128 -26.788 14.791 1.00 0.00 64 ARG A N 8
ATOM 17217 C CA . ARG A 1 69 ? 7.679 -25.446 14.522 1.00 0.00 64 ARG A CA 8
ATOM 17218 C C . ARG A 1 69 ? 6.912 -24.366 15.277 1.00 0.00 64 ARG A C 8
ATOM 17219 O O . ARG A 1 69 ? 5.675 -24.409 15.366 1.00 0.00 64 ARG A O 8
ATOM 17240 N N . ARG A 1 70 ? 7.643 -23.368 15.774 1.00 0.00 65 ARG A N 8
ATOM 17241 C CA . ARG A 1 70 ? 7.017 -22.268 16.497 1.00 0.00 65 ARG A CA 8
ATOM 17242 C C . ARG A 1 70 ? 6.043 -21.521 15.583 1.00 0.00 65 ARG A C 8
ATOM 17243 O O . ARG A 1 70 ? 4.901 -21.234 15.974 1.00 0.00 65 ARG A O 8
ATOM 17264 N N . SER A 1 71 ? 6.491 -21.236 14.361 1.00 0.00 66 SER A N 8
ATOM 17265 C CA . SER A 1 71 ? 5.666 -20.498 13.400 1.00 0.00 66 SER A CA 8
ATOM 17266 C C . SER A 1 71 ? 4.320 -21.170 13.253 1.00 0.00 66 SER A C 8
ATOM 17267 O O . SER A 1 71 ? 4.199 -22.182 12.561 1.00 0.00 66 SER A O 8
ATOM 17275 N N . ASP A 1 72 ? 3.366 -20.753 14.052 1.00 0.00 67 ASP A N 8
ATOM 17276 C CA . ASP A 1 72 ? 2.113 -21.444 14.071 1.00 0.00 67 ASP A CA 8
ATOM 17277 C C . ASP A 1 72 ? 1.314 -21.144 12.830 1.00 0.00 67 ASP A C 8
ATOM 17278 O O . ASP A 1 72 ? 0.547 -21.993 12.391 1.00 0.00 67 ASP A O 8
ATOM 17287 N N . ARG A 1 73 ? 1.307 -19.883 12.389 1.00 0.00 68 ARG A N 8
ATOM 17288 C CA . ARG A 1 73 ? 0.375 -19.479 11.350 1.00 0.00 68 ARG A CA 8
ATOM 17289 C C . ARG A 1 73 ? 0.576 -20.191 10.026 1.00 0.00 68 ARG A C 8
ATOM 17290 O O . ARG A 1 73 ? -0.358 -20.263 9.243 1.00 0.00 68 ARG A O 8
ATOM 17311 N N . VAL A 1 74 ? 1.806 -20.471 9.655 1.00 0.00 69 VAL A N 8
ATOM 17312 C CA . VAL A 1 74 ? 2.041 -21.013 8.324 1.00 0.00 69 VAL A CA 8
ATOM 17313 C C . VAL A 1 74 ? 1.815 -22.525 8.331 1.00 0.00 69 VAL A C 8
ATOM 17314 O O . VAL A 1 74 ? 2.412 -23.250 9.123 1.00 0.00 69 VAL A O 8
ATOM 17327 N N . LEU A 1 75 ? 0.858 -22.961 7.509 1.00 0.00 70 LEU A N 8
ATOM 17328 C CA . LEU A 1 75 ? 0.385 -24.338 7.530 1.00 0.00 70 LEU A CA 8
ATOM 17329 C C . LEU A 1 75 ? -0.262 -24.626 8.895 1.00 0.00 70 LEU A C 8
ATOM 17330 O O . LEU A 1 75 ? 0.028 -25.625 9.554 1.00 0.00 70 LEU A O 8
ATOM 17346 N N . PRO A 1 76 ? -1.165 -23.765 9.302 1.00 0.00 71 PRO A N 8
ATOM 17347 C CA . PRO A 1 76 ? -1.876 -23.855 10.604 1.00 0.00 71 PRO A CA 8
ATOM 17348 C C . PRO A 1 76 ? -3.105 -24.727 10.457 1.00 0.00 71 PRO A C 8
ATOM 17349 O O . PRO A 1 76 ? -3.304 -25.330 9.418 1.00 0.00 71 PRO A O 8
ATOM 17360 N N . LYS A 1 77 ? -4.000 -24.623 11.404 1.00 0.00 72 LYS A N 8
ATOM 17361 C CA . LYS A 1 77 ? -5.327 -25.197 11.247 1.00 0.00 72 LYS A CA 8
ATOM 17362 C C . LYS A 1 77 ? -6.055 -24.501 10.072 1.00 0.00 72 LYS A C 8
ATOM 17363 O O . LYS A 1 77 ? -5.726 -23.377 9.705 1.00 0.00 72 LYS A O 8
ATOM 17382 N N . LEU A 1 78 ? -7.049 -25.169 9.506 1.00 0.00 73 LEU A N 8
ATOM 17383 C CA . LEU A 1 78 ? -7.844 -24.589 8.424 1.00 0.00 73 LEU A CA 8
ATOM 17384 C C . LEU A 1 78 ? -8.832 -23.617 9.056 1.00 0.00 73 LEU A C 8
ATOM 17385 O O . LEU A 1 78 ? -9.342 -23.881 10.158 1.00 0.00 73 LEU A O 8
ATOM 17401 N N . LEU A 1 79 ? -9.043 -22.462 8.445 1.00 0.00 74 LEU A N 8
ATOM 17402 C CA . LEU A 1 79 ? -9.875 -21.462 9.083 1.00 0.00 74 LEU A CA 8
ATOM 17403 C C . LEU A 1 79 ? -11.310 -21.863 8.810 1.00 0.00 74 LEU A C 8
ATOM 17404 O O . LEU A 1 79 ? -11.697 -22.065 7.647 1.00 0.00 74 LEU A O 8
ATOM 17420 N N . ASP A 1 80 ? -12.128 -21.848 9.863 1.00 0.00 75 ASP A N 8
ATOM 17421 C CA . ASP A 1 80 ? -13.532 -22.175 9.716 1.00 0.00 75 ASP A CA 8
ATOM 17422 C C . ASP A 1 80 ? -14.370 -21.295 10.637 1.00 0.00 75 ASP A C 8
ATOM 17423 O O . ASP A 1 80 ? -13.958 -20.982 11.756 1.00 0.00 75 ASP A O 8
ATOM 17432 N N . ALA A 1 81 ? -15.576 -21.006 10.224 1.00 0.00 76 ALA A N 8
ATOM 17433 C CA . ALA A 1 81 ? -16.489 -20.223 11.048 1.00 0.00 76 ALA A CA 8
ATOM 17434 C C . ALA A 1 81 ? -17.161 -21.108 12.114 1.00 0.00 76 ALA A C 8
ATOM 17435 O O . ALA A 1 81 ? -17.022 -22.338 12.094 1.00 0.00 76 ALA A O 8
ATOM 17442 N N . PRO A 1 82 ? -17.882 -20.508 13.030 1.00 0.00 77 PRO A N 8
ATOM 17443 C CA . PRO A 1 82 ? -18.603 -21.246 14.113 1.00 0.00 77 PRO A CA 8
ATOM 17444 C C . PRO A 1 82 ? -19.636 -22.227 13.541 1.00 0.00 77 PRO A C 8
ATOM 17445 O O . PRO A 1 82 ? -20.276 -21.946 12.511 1.00 0.00 77 PRO A O 8
ATOM 17456 N N . LEU A 1 83 ? -19.826 -23.348 14.216 1.00 0.00 78 LEU A N 8
ATOM 17457 C CA . LEU A 1 83 ? -20.841 -24.316 13.791 1.00 0.00 78 LEU A CA 8
ATOM 17458 C C . LEU A 1 83 ? -22.231 -23.789 14.155 1.00 0.00 78 LEU A C 8
ATOM 17459 O O . LEU A 1 83 ? -22.985 -24.423 14.898 1.00 0.00 78 LEU A O 8
ATOM 17475 N N . LEU A 1 84 ? -22.547 -22.622 13.642 1.00 0.00 79 LEU A N 8
ATOM 17476 C CA . LEU A 1 84 ? -23.838 -21.995 13.902 1.00 0.00 79 LEU A CA 8
ATOM 17477 C C . LEU A 1 84 ? -24.962 -22.845 13.331 1.00 0.00 79 LEU A C 8
ATOM 17478 O O . LEU A 1 84 ? -26.053 -22.922 13.897 1.00 0.00 79 LEU A O 8
ATOM 17494 N N . GLY A 1 85 ? -24.683 -23.478 12.215 1.00 0.00 80 GLY A N 8
ATOM 17495 C CA . GLY A 1 85 ? -25.673 -24.332 11.554 1.00 0.00 80 GLY A CA 8
ATOM 17496 C C . GLY A 1 85 ? -25.551 -24.203 10.047 1.00 0.00 80 GLY A C 8
ATOM 17497 O O . GLY A 1 85 ? -24.820 -23.335 9.553 1.00 0.00 80 GLY A O 8
ATOM 17501 N N . ARG A 1 86 ? -26.310 -25.003 9.312 1.00 0.00 81 ARG A N 8
ATOM 17502 C CA . ARG A 1 86 ? -26.335 -24.809 7.882 1.00 0.00 81 ARG A CA 8
ATOM 17503 C C . ARG A 1 86 ? -27.050 -23.487 7.566 1.00 0.00 81 ARG A C 8
ATOM 17504 O O . ARG A 1 86 ? -26.641 -22.757 6.654 1.00 0.00 81 ARG A O 8
ATOM 17525 N N . VAL A 1 87 ? -28.158 -23.223 8.293 1.00 0.00 82 VAL A N 8
ATOM 17526 C CA . VAL A 1 87 ? -28.986 -22.017 8.095 1.00 0.00 82 VAL A CA 8
ATOM 17527 C C . VAL A 1 87 ? -28.927 -21.494 6.661 1.00 0.00 82 VAL A C 8
ATOM 17528 O O . VAL A 1 87 ? -29.402 -22.164 5.728 1.00 0.00 82 VAL A O 8
ATOM 17541 N N . GLY A 1 88 ? -28.466 -20.266 6.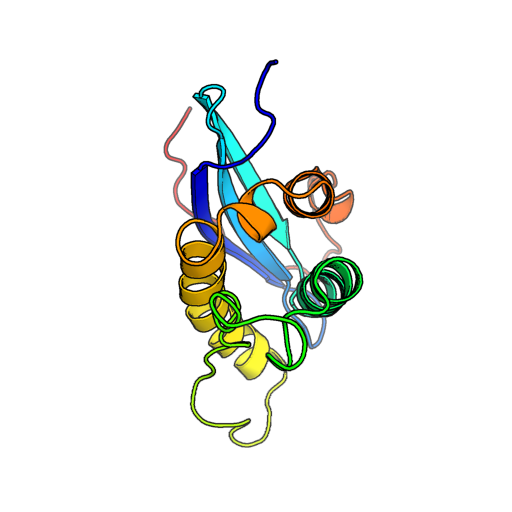494 1.00 0.00 83 GLY A N 8
ATOM 17542 C CA . GLY A 1 88 ? -28.478 -19.645 5.181 1.00 0.00 83 GLY A CA 8
ATOM 17543 C C . GLY A 1 88 ? -27.360 -20.190 4.352 1.00 0.00 83 GLY A C 8
ATOM 17544 O O . GLY A 1 88 ? -26.192 -20.099 4.749 1.00 0.00 83 GLY A O 8
ATOM 17548 N N . ARG A 1 89 ? -27.693 -20.824 3.218 1.00 0.00 84 ARG A N 8
ATOM 17549 C CA . ARG A 1 89 ? -26.661 -21.441 2.430 1.00 0.00 84 ARG A CA 8
ATOM 17550 C C . ARG A 1 89 ? -25.741 -20.362 1.938 1.00 0.00 84 ARG A C 8
ATOM 17551 O O . ARG A 1 89 ? -24.569 -20.594 1.751 1.00 0.00 84 ARG A O 8
ATOM 17572 N N . THR A 1 90 ? -26.335 -19.250 1.526 1.00 0.00 85 THR A N 8
ATOM 17573 C CA . THR A 1 90 ? -25.583 -18.171 0.919 1.00 0.00 85 THR A CA 8
ATOM 17574 C C . THR A 1 90 ? -24.632 -17.499 1.932 1.00 0.00 85 THR A C 8
ATOM 17575 O O . THR A 1 90 ? -23.436 -17.454 1.715 1.00 0.00 85 THR A O 8
ATOM 17586 N N . SER A 1 91 ? -25.145 -17.107 3.092 1.00 0.00 86 SER A N 8
ATOM 17587 C CA . SER A 1 91 ? -24.294 -16.459 4.092 1.00 0.00 86 SER A CA 8
ATOM 17588 C C . SER A 1 91 ? -23.172 -17.404 4.513 1.00 0.00 86 SER A C 8
ATOM 17589 O O . SER A 1 91 ? -21.992 -17.045 4.511 1.00 0.00 86 SER A O 8
ATOM 17597 N N . ARG A 1 92 ? -23.555 -18.638 4.738 1.00 0.00 87 ARG A N 8
ATOM 17598 C CA . ARG A 1 92 ? -22.619 -19.717 5.006 1.00 0.00 87 ARG A CA 8
ATOM 17599 C C . ARG A 1 92 ? -21.741 -19.960 3.788 1.00 0.00 87 ARG A C 8
ATOM 17600 O O . ARG A 1 92 ? -20.557 -20.191 3.889 1.00 0.00 87 ARG A O 8
ATOM 17621 N N . GLY A 1 93 ? -22.351 -19.822 2.658 1.00 0.00 88 GLY A N 8
ATOM 17622 C CA . GLY A 1 93 ? -21.633 -19.988 1.404 1.00 0.00 88 GLY A CA 8
ATOM 17623 C C . GLY A 1 93 ? -20.496 -18.974 1.318 1.00 0.00 88 GLY A C 8
ATOM 17624 O O . GLY A 1 93 ? -19.342 -19.343 1.123 1.00 0.00 88 GLY A O 8
ATOM 17628 N N . LEU A 1 94 ? -20.819 -17.720 1.575 1.00 0.00 89 LEU A N 8
ATOM 17629 C CA . LEU A 1 94 ? -19.810 -16.662 1.577 1.00 0.00 89 LEU A CA 8
ATOM 17630 C C . LEU A 1 94 ? -18.788 -16.890 2.681 1.00 0.00 89 LEU A C 8
ATOM 17631 O O . LEU A 1 94 ? -17.604 -16.655 2.503 1.00 0.00 89 LEU A O 8
ATOM 17647 N N . ALA A 1 95 ? -19.284 -17.237 3.843 1.00 0.00 90 ALA A N 8
ATOM 17648 C CA . ALA A 1 95 ? -18.392 -17.383 5.011 1.00 0.00 90 ALA A CA 8
ATOM 17649 C C . ALA A 1 95 ? -17.395 -18.489 4.692 1.00 0.00 90 ALA A C 8
ATOM 17650 O O . ALA A 1 95 ? -16.199 -18.398 4.970 1.00 0.00 90 ALA A O 8
ATOM 17657 N N . ARG A 1 96 ? -17.965 -19.565 4.224 1.00 0.00 91 ARG A N 8
ATOM 17658 C CA . ARG A 1 96 ? -17.207 -20.766 3.936 1.00 0.00 91 ARG A CA 8
ATOM 17659 C C . ARG A 1 96 ? -16.230 -20.468 2.790 1.00 0.00 91 ARG A C 8
ATOM 17660 O O . ARG A 1 96 ? -15.047 -20.810 2.864 1.00 0.00 91 ARG A O 8
ATOM 17681 N N . LEU A 1 97 ? -16.705 -19.713 1.791 1.00 0.00 92 LEU A N 8
ATOM 17682 C CA . LEU A 1 97 ? -15.836 -19.295 0.677 1.00 0.00 92 LEU A CA 8
ATOM 17683 C C . LEU A 1 97 ? -14.689 -18.411 1.154 1.00 0.00 92 LEU A C 8
ATOM 17684 O O . LEU A 1 97 ? -13.559 -18.557 0.705 1.00 0.00 92 LEU A O 8
ATOM 17700 N N . GLN A 1 98 ? -15.006 -17.450 2.008 1.00 0.00 93 GLN A N 8
ATOM 17701 C CA . GLN A 1 98 ? -14.007 -16.466 2.427 1.00 0.00 93 GLN A CA 8
ATOM 17702 C C . GLN A 1 98 ? -12.902 -17.121 3.211 1.00 0.00 93 GLN A C 8
ATOM 17703 O O . GLN A 1 98 ? -11.709 -16.761 3.060 1.00 0.00 93 GLN A O 8
ATOM 17717 N N . LEU A 1 99 ? -13.279 -17.986 4.145 1.00 0.00 94 LEU A N 8
ATOM 17718 C CA . LEU A 1 99 ? -12.279 -18.600 4.981 1.00 0.00 94 LEU A CA 8
ATOM 17719 C C . LEU A 1 99 ? -11.372 -19.413 4.083 1.00 0.00 94 LEU A C 8
ATOM 17720 O O . LEU A 1 99 ? -10.144 -19.365 4.194 1.00 0.00 94 LEU A O 8
ATOM 17736 N N . LEU A 1 100 ? -11.989 -20.119 3.150 1.00 0.00 95 LEU A N 8
ATOM 17737 C CA . LEU A 1 100 ? -11.211 -20.928 2.237 1.00 0.00 95 LEU A CA 8
ATOM 17738 C C . LEU A 1 100 ? -10.304 -20.017 1.443 1.00 0.00 95 LEU A C 8
ATOM 17739 O O . LEU A 1 100 ? -9.144 -20.364 1.193 1.00 0.00 95 LEU A O 8
ATOM 17755 N N . GLU A 1 101 ? -10.823 -18.864 1.005 1.00 0.00 96 GLU A N 8
ATOM 17756 C CA . GLU A 1 101 ? -9.957 -17.972 0.231 1.00 0.00 96 GLU A CA 8
ATOM 17757 C C . GLU A 1 101 ? -8.793 -17.607 1.084 1.00 0.00 96 GLU A C 8
ATOM 17758 O O . GLU A 1 101 ? -7.672 -17.532 0.605 1.00 0.00 96 GLU A O 8
ATOM 17770 N N . THR A 1 102 ? -9.065 -17.239 2.315 1.00 0.00 97 THR A N 8
ATOM 17771 C CA . THR A 1 102 ? -8.030 -16.707 3.140 1.00 0.00 97 THR A CA 8
ATOM 17772 C C . THR A 1 102 ? -6.959 -17.744 3.346 1.00 0.00 97 THR A C 8
ATOM 17773 O O . THR A 1 102 ? -5.784 -17.467 3.181 1.00 0.00 97 THR A O 8
ATOM 17784 N N . TYR A 1 103 ? -7.372 -18.946 3.652 1.00 0.00 98 TYR A N 8
ATOM 17785 C CA . TYR A 1 103 ? -6.434 -20.010 3.865 1.00 0.00 98 TYR A CA 8
ATOM 17786 C C . TYR A 1 103 ? -5.636 -20.244 2.578 1.00 0.00 98 TYR A C 8
ATOM 17787 O O . TYR A 1 103 ? -4.415 -20.329 2.603 1.00 0.00 98 TYR A O 8
ATOM 17805 N N . SER A 1 104 ? -6.340 -20.316 1.455 1.00 0.00 99 SER A N 8
ATOM 17806 C CA . SER A 1 104 ? -5.693 -20.567 0.168 1.00 0.00 99 SER A CA 8
ATOM 17807 C C . SER A 1 104 ? -4.690 -19.456 -0.192 1.00 0.00 99 SER A C 8
ATOM 17808 O O . SER A 1 104 ? -3.523 -19.738 -0.482 1.00 0.00 99 SER A O 8
ATOM 17816 N N . ARG A 1 105 ? -5.101 -18.195 -0.015 1.00 0.00 100 ARG A N 8
ATOM 17817 C CA . ARG A 1 105 ? -4.181 -17.078 -0.212 1.00 0.00 100 ARG A CA 8
ATOM 17818 C C . ARG A 1 105 ? -3.062 -17.121 0.809 1.00 0.00 100 ARG A C 8
ATOM 17819 O O . ARG A 1 105 ? -1.909 -16.779 0.497 1.00 0.00 100 ARG A O 8
ATOM 17840 N N . ARG A 1 106 ? -3.386 -17.507 2.033 1.00 0.00 101 ARG A N 8
ATOM 17841 C CA . ARG A 1 106 ? -2.360 -17.578 3.054 1.00 0.00 101 ARG A CA 8
ATOM 17842 C C . ARG A 1 106 ? -1.310 -18.578 2.618 1.00 0.00 101 ARG A C 8
ATOM 17843 O O . ARG A 1 106 ? -0.159 -18.321 2.717 1.00 0.00 101 ARG A O 8
ATOM 17864 N N . LEU A 1 107 ? -1.736 -19.709 2.123 1.00 0.00 102 LEU A N 8
ATOM 17865 C CA . LEU A 1 107 ? -0.804 -20.753 1.753 1.00 0.00 102 LEU A CA 8
ATOM 17866 C C . LEU A 1 107 ? 0.116 -20.204 0.707 1.00 0.00 102 LEU A C 8
ATOM 17867 O O . LEU A 1 107 ? 1.333 -20.400 0.780 1.00 0.00 102 LEU A O 8
ATOM 17883 N N . LEU A 1 108 ? -0.426 -19.395 -0.185 1.00 0.00 103 LEU A N 8
ATOM 17884 C CA . LEU A 1 108 ? 0.427 -18.749 -1.146 1.00 0.00 103 LEU A CA 8
ATOM 17885 C C . LEU A 1 108 ? 1.426 -17.803 -0.385 1.00 0.00 103 LEU A C 8
ATOM 17886 O O . LEU A 1 108 ? 2.591 -17.684 -0.791 1.00 0.00 103 LEU A O 8
ATOM 17902 N N . ALA A 1 109 ? 0.963 -17.098 0.697 1.00 0.00 104 ALA A N 8
ATOM 17903 C CA . ALA A 1 109 ? 1.842 -16.121 1.424 1.00 0.00 104 ALA A CA 8
ATOM 17904 C C . ALA A 1 109 ? 2.119 -16.520 2.916 1.00 0.00 104 ALA A C 8
ATOM 17905 O O . ALA A 1 109 ? 2.536 -15.678 3.717 1.00 0.00 104 ALA A O 8
ATOM 17912 N N . THR A 1 110 ? 1.937 -17.790 3.235 1.00 0.00 105 THR A N 8
ATOM 17913 C CA . THR A 1 110 ? 2.252 -18.279 4.602 1.00 0.00 105 THR A CA 8
ATOM 17914 C C . THR A 1 110 ? 3.521 -19.054 4.624 1.00 0.00 105 THR A C 8
ATOM 17915 O O . THR A 1 110 ? 4.366 -18.817 5.486 1.00 0.00 105 THR A O 8
ATOM 17926 N N . ALA A 1 111 ? 3.812 -19.714 3.545 1.00 0.00 106 ALA A N 8
ATOM 17927 C CA . ALA A 1 111 ? 5.181 -20.162 3.360 1.00 0.00 106 ALA A CA 8
ATOM 17928 C C . ALA A 1 111 ? 5.446 -20.274 1.887 1.00 0.00 106 ALA A C 8
ATOM 17929 O O . ALA A 1 111 ? 4.687 -20.922 1.174 1.00 0.00 106 ALA A O 8
ATOM 17936 N N . GLU A 1 112 ? 6.564 -19.741 1.437 1.00 0.00 107 GLU A N 8
ATOM 17937 C CA . GLU A 1 112 ? 6.926 -19.879 0.043 1.00 0.00 107 GLU A CA 8
ATOM 17938 C C . GLU A 1 112 ? 7.107 -21.339 -0.244 1.00 0.00 107 GLU A C 8
ATOM 17939 O O . GLU A 1 112 ? 6.788 -21.846 -1.330 1.00 0.00 107 GLU A O 8
ATOM 17951 N N . ARG A 1 113 ? 7.729 -21.979 0.719 1.00 0.00 108 ARG A N 8
ATOM 17952 C CA . ARG A 1 113 ? 8.042 -23.364 0.554 1.00 0.00 108 ARG A CA 8
ATOM 17953 C C . ARG A 1 113 ? 6.769 -24.148 0.403 1.00 0.00 108 ARG A C 8
ATOM 17954 O O . ARG A 1 113 ? 6.674 -24.992 -0.498 1.00 0.00 108 ARG A O 8
ATOM 17975 N N . VAL A 1 114 ? 5.734 -23.833 1.188 1.00 0.00 109 VAL A N 8
ATOM 17976 C CA . VAL A 1 114 ? 4.462 -24.464 0.954 1.00 0.00 109 VAL A CA 8
ATOM 17977 C C . VAL A 1 114 ? 3.902 -23.954 -0.347 1.00 0.00 109 VAL A C 8
ATOM 17978 O O . VAL A 1 114 ? 3.333 -24.705 -1.104 1.00 0.00 109 VAL A O 8
ATOM 17991 N N . ALA A 1 115 ? 3.990 -22.628 -0.527 1.00 0.00 110 ALA A N 8
ATOM 17992 C CA . ALA A 1 115 ? 3.253 -21.932 -1.589 1.00 0.00 110 ALA A CA 8
ATOM 17993 C C . ALA A 1 115 ? 3.511 -22.421 -2.978 1.00 0.00 110 ALA A C 8
ATOM 17994 O O . ALA A 1 115 ? 2.603 -22.362 -3.809 1.00 0.00 110 ALA A O 8
ATOM 18001 N N . ARG A 1 116 ? 4.688 -22.890 -3.276 1.00 0.00 111 ARG A N 8
ATOM 18002 C CA . ARG A 1 116 ? 4.861 -23.375 -4.635 1.00 0.00 111 ARG A CA 8
ATOM 18003 C C . ARG A 1 116 ? 5.007 -24.877 -4.719 1.00 0.00 111 ARG A C 8
ATOM 18004 O O . ARG A 1 116 ? 4.705 -25.455 -5.768 1.00 0.00 111 ARG A O 8
ATOM 18025 N N . SER A 1 117 ? 5.277 -25.548 -3.615 1.00 0.00 112 SER A N 8
ATOM 18026 C CA . SER A 1 117 ? 5.575 -26.961 -3.739 1.00 0.00 112 SER A CA 8
ATOM 18027 C C . SER A 1 117 ? 4.545 -27.640 -4.648 1.00 0.00 112 SER A C 8
ATOM 18028 O O . SER A 1 117 ? 3.428 -27.150 -4.810 1.00 0.00 112 SER A O 8
ATOM 18036 N N . PRO A 1 118 ? 4.974 -28.621 -5.411 1.00 0.00 113 PRO A N 8
ATOM 18037 C CA . PRO A 1 118 ? 4.187 -29.141 -6.590 1.00 0.00 113 PRO A CA 8
ATOM 18038 C C . PRO A 1 118 ? 2.769 -29.395 -6.210 1.00 0.00 113 PRO A C 8
ATOM 18039 O O . PRO A 1 118 ? 1.831 -29.139 -6.988 1.00 0.00 113 PRO A O 8
ATOM 18050 N N . THR A 1 119 ? 2.604 -29.660 -4.965 1.00 0.00 114 THR A N 8
ATOM 18051 C CA . THR A 1 119 ? 1.322 -29.776 -4.414 1.00 0.00 114 THR A CA 8
ATOM 18052 C C . THR A 1 119 ? 0.524 -28.460 -4.581 1.00 0.00 114 THR A C 8
ATOM 18053 O O . THR A 1 119 ? -0.668 -28.535 -4.919 1.00 0.00 114 THR A O 8
ATOM 18064 N N . ILE A 1 120 ? 1.127 -27.242 -4.365 1.00 0.00 115 ILE A N 8
ATOM 18065 C CA . ILE A 1 120 ? 0.282 -26.058 -4.494 1.00 0.00 115 ILE A CA 8
ATOM 18066 C C . ILE A 1 120 ? -0.160 -25.932 -5.913 1.00 0.00 115 ILE A C 8
ATOM 18067 O O . ILE A 1 120 ? -1.303 -25.534 -6.211 1.00 0.00 115 ILE A O 8
ATOM 18083 N N . THR A 1 121 ? 0.801 -26.123 -6.786 1.00 0.00 116 THR A N 8
ATOM 18084 C CA . THR A 1 121 ? 0.579 -25.887 -8.170 1.00 0.00 116 THR A CA 8
ATOM 18085 C C . THR A 1 121 ? -0.498 -26.802 -8.701 1.00 0.00 116 THR A C 8
ATOM 18086 O O . THR A 1 121 ? -1.305 -26.378 -9.535 1.00 0.00 116 THR A O 8
ATOM 18097 N N . GLY A 1 122 ? -0.565 -28.042 -8.204 1.00 0.00 117 GLY A N 8
ATOM 18098 C CA . GLY A 1 122 ? -1.609 -28.908 -8.676 1.00 0.00 117 GLY A CA 8
ATOM 18099 C C . GLY A 1 122 ? -2.965 -28.357 -8.253 1.00 0.00 117 GLY A C 8
ATOM 18100 O O . GLY A 1 122 ? -3.913 -28.392 -9.016 1.00 0.00 117 GLY A O 8
ATOM 18104 N N . PHE A 1 123 ? -3.100 -28.020 -6.976 1.00 0.00 118 PHE A N 8
ATOM 18105 C CA . PHE A 1 123 ? -4.403 -27.642 -6.420 1.00 0.00 118 PHE A CA 8
ATOM 18106 C C . PHE A 1 123 ? -5.033 -26.390 -7.033 1.00 0.00 118 PHE A C 8
ATOM 18107 O O . PHE A 1 123 ? -6.243 -26.366 -7.264 1.00 0.00 118 PHE A O 8
ATOM 18124 N N . PHE A 1 124 ? -4.254 -25.339 -7.230 1.00 0.00 119 PHE A N 8
ATOM 18125 C CA . PHE A 1 124 ? -4.827 -24.104 -7.818 1.00 0.00 119 PHE A CA 8
ATOM 18126 C C . PHE A 1 124 ? -5.037 -24.335 -9.295 1.00 0.00 119 PHE A C 8
ATOM 18127 O O . PHE A 1 124 ? -6.008 -23.873 -9.898 1.00 0.00 119 PHE A O 8
ATOM 18144 N N . ALA A 1 125 ? -4.247 -25.256 -9.768 1.00 0.00 120 ALA A N 8
ATOM 18145 C CA . ALA A 1 125 ? -4.420 -25.766 -11.104 1.00 0.00 120 ALA A CA 8
ATOM 18146 C C . ALA A 1 125 ? -5.696 -26.604 -11.138 1.00 0.00 120 ALA A C 8
ATOM 18147 O O . ALA A 1 125 ? -5.976 -27.354 -10.201 1.00 0.00 120 ALA A O 8
ATOM 18154 N N . PRO A 1 126 ? -6.468 -26.520 -12.191 1.00 0.00 121 PRO A N 8
ATOM 18155 C CA . PRO A 1 126 ? -7.677 -27.375 -12.342 1.00 0.00 121 PRO A CA 8
ATOM 18156 C C . PRO A 1 126 ? -7.218 -28.802 -12.487 1.00 0.00 121 PRO A C 8
ATOM 18157 O O . PRO A 1 126 ? -6.199 -29.035 -13.157 1.00 0.00 121 PRO A O 8
ATOM 18168 N N . GLN A 1 127 ? -7.986 -29.784 -12.040 1.00 0.00 122 GLN A N 8
ATOM 18169 C CA . GLN A 1 127 ? -7.656 -31.149 -12.283 1.00 0.00 122 GLN A CA 8
ATOM 18170 C C . GLN A 1 127 ? -8.810 -31.655 -13.115 1.00 0.00 122 GLN A C 8
ATOM 18171 O O . GLN A 1 127 ? -9.834 -30.975 -13.195 1.00 0.00 122 GLN A O 8
ATOM 18185 N N . PRO A 1 128 ? -8.685 -32.713 -13.812 1.00 0.00 123 PRO A N 8
ATOM 18186 C CA . PRO A 1 128 ? -9.705 -33.082 -14.828 1.00 0.00 123 PRO A CA 8
ATOM 18187 C C . PRO A 1 128 ? -11.152 -33.059 -14.271 1.00 0.00 123 PRO A C 8
ATOM 18188 O O . PRO A 1 128 ? -12.082 -32.498 -14.931 1.00 0.00 123 PRO A O 8
ATOM 18199 N N . LEU A 1 129 ? -11.387 -33.508 -13.039 1.00 0.00 124 LEU A N 8
ATOM 18200 C CA . LEU A 1 129 ? -12.720 -33.435 -12.495 1.00 0.00 124 LEU A CA 8
ATOM 18201 C C . LEU A 1 129 ? -13.082 -32.001 -12.155 1.00 0.00 124 LEU A C 8
ATOM 18202 O O . LEU A 1 129 ? -14.261 -31.679 -11.996 1.00 0.00 124 LEU A O 8
ATOM 18218 N N . ASP A 1 130 ? -12.073 -31.123 -12.038 1.00 0.00 125 ASP A N 8
ATOM 18219 C CA . ASP A 1 130 ? -12.371 -29.748 -11.673 1.00 0.00 125 ASP A CA 8
ATOM 18220 C C . ASP A 1 130 ? -13.195 -29.171 -12.737 1.00 0.00 125 ASP A C 8
ATOM 18221 O O . ASP A 1 130 ? -14.031 -28.290 -12.477 1.00 0.00 125 ASP A O 8
ATOM 18230 N N . LEU A 1 131 ? -12.871 -29.498 -13.979 1.00 0.00 126 LEU A N 8
ATOM 18231 C CA . LEU A 1 131 ? -13.462 -28.792 -15.047 1.00 0.00 126 LEU A CA 8
ATOM 18232 C C . LEU A 1 131 ? -14.802 -29.344 -15.443 1.00 0.00 126 LEU A C 8
ATOM 18233 O O . LEU A 1 131 ? -15.512 -28.679 -16.203 1.00 0.00 126 LEU A O 8
ATOM 18249 N N . GLU A 1 132 ? -15.241 -30.511 -14.936 1.00 0.00 127 GLU A N 8
ATOM 18250 C CA . GLU A 1 132 ? -16.595 -30.966 -15.267 1.00 0.00 127 GLU A CA 8
ATOM 18251 C C . GLU A 1 132 ? -17.634 -29.999 -14.686 1.00 0.00 127 GLU A C 8
ATOM 18252 O O . GLU A 1 132 ? -17.367 -29.300 -13.710 1.00 0.00 127 GLU A O 8
ATOM 18264 N N . PRO A 1 133 ? -18.797 -29.960 -15.268 1.00 0.00 128 PRO A N 8
ATOM 18265 C CA . PRO A 1 133 ? -19.923 -29.045 -14.856 1.00 0.00 128 PRO A CA 8
ATOM 18266 C C . PRO A 1 133 ? -20.544 -29.406 -13.498 1.00 0.00 128 PRO A C 8
ATOM 18267 O O . PRO A 1 133 ? -20.203 -30.424 -12.891 1.00 0.00 128 PRO A O 8
ATOM 18278 N N . ALA A 1 134 ? -21.396 -28.506 -13.002 1.00 0.00 129 ALA A N 8
ATOM 18279 C CA . ALA A 1 134 ? -22.045 -28.668 -11.699 1.00 0.00 129 ALA A CA 8
ATOM 18280 C C . ALA A 1 134 ? -23.157 -29.718 -11.811 1.00 0.00 129 ALA A C 8
ATOM 18281 O O . ALA A 1 134 ? -23.644 -29.987 -12.913 1.00 0.00 129 ALA A O 8
ATOM 18288 N N . LEU A 1 135 ? -23.383 -30.457 -10.717 1.00 0.00 130 LEU A N 8
ATOM 18289 C CA . LEU A 1 135 ? -24.228 -31.661 -10.735 1.00 0.00 130 LEU A CA 8
ATOM 18290 C C . LEU A 1 135 ? -25.674 -31.368 -11.179 1.00 0.00 130 LEU A C 8
ATOM 18291 O O . LEU A 1 135 ? -26.065 -30.210 -11.323 1.00 0.00 130 LEU A O 8
ATOM 18307 N N . PRO A 1 136 ? -26.424 -32.414 -11.508 1.00 0.00 131 PRO A N 8
ATOM 18308 C CA . PRO A 1 136 ? -27.838 -32.310 -12.040 1.00 0.00 131 PRO A CA 8
ATOM 18309 C C . PRO A 1 136 ? -28.772 -31.496 -11.121 1.00 0.00 131 PRO A C 8
ATOM 18310 O O . PRO A 1 136 ? -28.309 -30.813 -10.189 1.00 0.00 131 PRO A O 8
ATOM 18321 N N . PRO A 1 137 ? -30.076 -31.582 -11.345 1.00 0.00 132 PRO A N 8
ATOM 18322 C CA . PRO A 1 137 ? -31.101 -30.847 -10.529 1.00 0.00 132 PRO A CA 8
ATOM 18323 C C . PRO A 1 137 ? -31.034 -31.218 -9.054 1.00 0.00 132 PRO A C 8
ATOM 18324 O O . PRO A 1 137 ? -30.582 -32.316 -8.692 1.00 0.00 132 PRO A O 8
ATOM 18335 N N . GLY A 1 138 ? -31.340 -30.240 -8.222 1.00 0.00 133 GLY A N 8
ATOM 18336 C CA . GLY A 1 138 ? -31.185 -30.361 -6.779 1.00 0.00 133 GLY A CA 8
ATOM 18337 C C . GLY A 1 138 ? -29.936 -29.623 -6.366 1.00 0.00 133 GLY A C 8
ATOM 18338 O O . GLY A 1 138 ? -29.863 -29.038 -5.287 1.00 0.00 133 GLY A O 8
ATOM 18342 N N . SER A 1 139 ? -28.957 -29.634 -7.242 1.00 0.00 134 SER A N 8
ATOM 18343 C CA . SER A 1 139 ? -27.711 -28.957 -6.973 1.00 0.00 134 SER A CA 8
ATOM 18344 C C . SER A 1 139 ? -27.950 -27.474 -7.075 1.00 0.00 134 SER A C 8
ATOM 18345 O O . SER A 1 139 ? -28.638 -27.035 -8.004 1.00 0.00 134 SER A O 8
ATOM 18353 N N . ARG A 1 140 ? -27.376 -26.672 -6.179 1.00 0.00 135 ARG A N 8
ATOM 18354 C CA . ARG A 1 140 ? -27.599 -25.260 -6.265 1.00 0.00 135 ARG A CA 8
ATOM 18355 C C . ARG A 1 140 ? -26.270 -24.576 -6.326 1.00 0.00 135 ARG A C 8
ATOM 18356 O O . ARG A 1 140 ? -25.408 -24.806 -5.478 1.00 0.00 135 ARG A O 8
ATOM 18377 N N . VAL A 1 141 ? -26.096 -23.775 -7.341 1.00 0.00 136 VAL A N 8
ATOM 18378 C CA . VAL A 1 141 ? -24.840 -23.126 -7.578 1.00 0.00 136 VAL A CA 8
ATOM 18379 C C . VAL A 1 141 ? -25.010 -21.617 -7.471 1.00 0.00 136 VAL A C 8
ATOM 18380 O O . VAL A 1 141 ? -25.908 -21.050 -8.105 1.00 0.00 136 VAL A O 8
ATOM 18393 N N . ILE A 1 142 ? -24.150 -20.964 -6.714 1.00 0.00 137 ILE A N 8
ATOM 18394 C CA . ILE A 1 142 ? -24.196 -19.523 -6.624 1.00 0.00 137 ILE A CA 8
ATOM 18395 C C . ILE A 1 142 ? -23.167 -18.955 -7.591 1.00 0.00 137 ILE A C 8
ATOM 18396 O O . ILE A 1 142 ? -22.046 -19.468 -7.690 1.00 0.00 137 ILE A O 8
ATOM 18412 N N . LEU A 1 143 ? -23.655 -18.084 -8.473 1.00 0.00 138 LEU A N 8
ATOM 18413 C CA . LEU A 1 143 ? -22.875 -17.638 -9.624 1.00 0.00 138 LEU A CA 8
ATOM 18414 C C . LEU A 1 143 ? -21.775 -16.670 -9.209 1.00 0.00 138 LEU A C 8
ATOM 18415 O O . LEU A 1 143 ? -21.989 -15.799 -8.361 1.00 0.00 138 LEU A O 8
ATOM 18431 N N . PRO A 1 144 ? -20.603 -16.798 -9.793 1.00 0.00 139 PRO A N 8
ATOM 18432 C CA . PRO A 1 144 ? -19.426 -15.929 -9.458 1.00 0.00 139 PRO A CA 8
ATOM 18433 C C . PRO A 1 144 ? -19.705 -14.446 -9.709 1.00 0.00 139 PRO A C 8
ATOM 18434 O O . PRO A 1 144 ? -20.361 -14.079 -10.691 1.00 0.00 139 PRO A O 8
ATOM 18445 N N . THR A 1 145 ? -19.134 -13.612 -8.861 1.00 0.00 140 THR A N 8
ATOM 18446 C CA . THR A 1 145 ? -19.243 -12.170 -9.028 1.00 0.00 140 THR A CA 8
ATOM 18447 C C . THR A 1 145 ? -18.423 -11.736 -10.250 1.00 0.00 140 THR A C 8
ATOM 18448 O O . THR A 1 145 ? -17.209 -11.973 -10.304 1.00 0.00 140 THR A O 8
ATOM 18459 N N . PRO A 1 146 ? -19.061 -11.178 -11.260 1.00 0.00 141 PRO A N 8
ATOM 18460 C CA . PRO A 1 146 ? -18.364 -10.757 -12.519 1.00 0.00 141 PRO A CA 8
ATOM 18461 C C . PRO A 1 146 ? -17.275 -9.708 -12.251 1.00 0.00 141 PRO A C 8
ATOM 18462 O O . PRO A 1 146 ? -17.366 -8.901 -11.302 1.00 0.00 141 PRO A O 8
ATOM 18473 N N . GLU A 1 147 ? -16.212 -9.808 -13.028 1.00 0.00 142 GLU A N 8
ATOM 18474 C CA . GLU A 1 147 ? -15.023 -8.974 -12.852 1.00 0.00 142 GLU A CA 8
ATOM 18475 C C . GLU A 1 147 ? -14.735 -8.220 -14.144 1.00 0.00 142 GLU A C 8
ATOM 18476 O O . GLU A 1 147 ? -15.625 -8.034 -14.973 1.00 0.00 142 GLU A O 8
ATOM 18488 N N . GLU A 1 148 ? -13.451 -7.974 -14.395 1.00 0.00 143 GLU A N 8
ATOM 18489 C CA . GLU A 1 148 ? -13.032 -7.431 -15.676 1.00 0.00 143 GLU A CA 8
ATOM 18490 C C . GLU A 1 148 ? -13.398 -8.443 -16.745 1.00 0.00 143 GLU A C 8
ATOM 18491 O O . GLU A 1 148 ? -13.717 -8.091 -17.880 1.00 0.00 143 GLU A O 8
ATOM 18503 N N . GLN A 1 149 ? -13.266 -9.710 -16.379 1.00 0.00 144 GLN A N 8
ATOM 18504 C CA . GLN A 1 149 ? -13.558 -10.812 -17.284 1.00 0.00 144 GLN A CA 8
ATOM 18505 C C . GLN A 1 149 ? -14.852 -11.482 -16.854 1.00 0.00 144 GLN A C 8
ATOM 18506 O O . GLN A 1 149 ? -15.354 -12.294 -17.598 1.00 0.00 144 GLN A O 8
ATOM 18521 N N . ALA A 1 7 ? 3.517 -15.065 -10.456 1.00 0.00 2 ALA A N 9
ATOM 18522 C CA . ALA A 1 7 ? 4.953 -14.765 -10.730 1.00 0.00 2 ALA A CA 9
ATOM 18523 C C . ALA A 1 7 ? 5.556 -15.916 -11.517 1.00 0.00 2 ALA A C 9
ATOM 18524 O O . ALA A 1 7 ? 6.013 -16.896 -10.932 1.00 0.00 2 ALA A O 9
ATOM 18531 N N . GLY A 1 8 ? 5.558 -15.802 -12.838 1.00 0.00 3 GLY A N 9
ATOM 18532 C CA . GLY A 1 8 ? 6.111 -16.856 -13.701 1.00 0.00 3 GLY A CA 9
ATOM 18533 C C . GLY A 1 8 ? 5.032 -17.836 -14.117 1.00 0.00 3 GLY A C 9
ATOM 18534 O O . GLY A 1 8 ? 3.865 -17.671 -13.756 1.00 0.00 3 GLY A O 9
ATOM 18538 N N . PRO A 1 9 ? 5.373 -18.848 -14.873 1.00 0.00 4 PRO A N 9
ATOM 18539 C CA . PRO A 1 9 ? 4.380 -19.872 -15.317 1.00 0.00 4 PRO A CA 9
ATOM 18540 C C . PRO A 1 9 ? 3.755 -20.587 -14.120 1.00 0.00 4 PRO A C 9
ATOM 18541 O O . PRO A 1 9 ? 4.438 -20.862 -13.122 1.00 0.00 4 PRO A O 9
ATOM 18552 N N . ARG A 1 10 ? 2.460 -20.875 -14.235 1.00 0.00 5 ARG A N 9
ATOM 18553 C CA . ARG A 1 10 ? 1.685 -21.505 -13.155 1.00 0.00 5 ARG A CA 9
ATOM 18554 C C . ARG A 1 10 ? 2.184 -21.040 -11.781 1.00 0.00 5 ARG A C 9
ATOM 18555 O O . ARG A 1 10 ? 2.486 -21.860 -10.896 1.00 0.00 5 ARG A O 9
ATOM 18576 N N . TYR A 1 11 ? 2.083 -19.733 -11.558 1.00 0.00 6 TYR A N 9
ATOM 18577 C CA . TYR A 1 11 ? 2.333 -19.139 -10.249 1.00 0.00 6 TYR A CA 9
ATOM 18578 C C . TYR A 1 11 ? 1.168 -18.182 -9.994 1.00 0.00 6 TYR A C 9
ATOM 18579 O O . TYR A 1 11 ? 0.907 -17.309 -10.843 1.00 0.00 6 TYR A O 9
ATOM 18597 N N . PRO A 1 12 ? 0.290 -18.484 -9.059 1.00 0.00 7 PRO A N 9
ATOM 18598 C CA . PRO A 1 12 ? -1.019 -17.769 -9.009 1.00 0.00 7 PRO A CA 9
ATOM 18599 C C . PRO A 1 12 ? -0.915 -16.255 -8.762 1.00 0.00 7 PRO A C 9
ATOM 18600 O O . PRO A 1 12 ? -0.179 -15.772 -7.903 1.00 0.00 7 PRO A O 9
ATOM 18611 N N . VAL A 1 13 ? -1.686 -15.575 -9.573 1.00 0.00 8 VAL A N 9
ATOM 18612 C CA . VAL A 1 13 ? -1.785 -14.112 -9.477 1.00 0.00 8 VAL A CA 9
ATOM 18613 C C . VAL A 1 13 ? -2.727 -13.800 -8.346 1.00 0.00 8 VAL A C 9
ATOM 18614 O O . VAL A 1 13 ? -2.499 -12.898 -7.530 1.00 0.00 8 VAL A O 9
ATOM 18627 N N . SER A 1 14 ? -3.818 -14.532 -8.341 1.00 0.00 9 SER A N 9
ATOM 18628 C CA . SER A 1 14 ? -4.817 -14.398 -7.297 1.00 0.00 9 SER A CA 9
ATOM 18629 C C . SER A 1 14 ? -5.737 -15.600 -7.295 1.00 0.00 9 SER A C 9
ATOM 18630 O O . SER A 1 14 ? -5.951 -16.221 -8.348 1.00 0.00 9 SER A O 9
ATOM 18638 N N . VAL A 1 15 ? -6.299 -15.906 -6.130 1.00 0.00 10 VAL A N 9
ATOM 18639 C CA . VAL A 1 15 ? -7.332 -16.916 -6.013 1.00 0.00 10 VAL A CA 9
ATOM 18640 C C . VAL A 1 15 ? -8.436 -16.322 -5.155 1.00 0.00 10 VAL A C 9
ATOM 18641 O O . VAL A 1 15 ? -8.115 -15.811 -4.080 1.00 0.00 10 VAL A O 9
ATOM 18654 N N . GLN A 1 16 ? -9.720 -16.486 -5.498 1.00 0.00 11 GLN A N 9
ATOM 18655 C CA . GLN A 1 16 ? -10.807 -16.081 -4.618 1.00 0.00 11 GLN A CA 9
ATOM 18656 C C . GLN A 1 16 ? -11.996 -16.977 -4.989 1.00 0.00 11 GLN A C 9
ATOM 18657 O O . GLN A 1 16 ? -11.993 -17.574 -6.074 1.00 0.00 11 GLN A O 9
ATOM 18671 N N . GLY A 1 17 ? -12.953 -17.133 -4.109 1.00 0.00 12 GLY A N 9
ATOM 18672 C CA . GLY A 1 17 ? -14.070 -18.046 -4.370 1.00 0.00 12 GLY A CA 9
ATOM 18673 C C . GLY A 1 17 ? -14.796 -17.678 -5.670 1.00 0.00 12 GLY A C 9
ATOM 18674 O O . GLY A 1 17 ? -15.220 -16.527 -5.856 1.00 0.00 12 GLY A O 9
ATOM 18678 N N . ALA A 1 18 ? -14.913 -18.653 -6.568 1.00 0.00 13 ALA A N 9
ATOM 18679 C CA . ALA A 1 18 ? -15.555 -18.446 -7.878 1.00 0.00 13 ALA A CA 9
ATOM 18680 C C . ALA A 1 18 ? -17.059 -18.683 -7.828 1.00 0.00 13 ALA A C 9
ATOM 18681 O O . ALA A 1 18 ? -17.787 -18.095 -8.621 1.00 0.00 13 ALA A O 9
ATOM 18688 N N . ALA A 1 19 ? -17.514 -19.675 -7.041 1.00 0.00 14 ALA A N 9
ATOM 18689 C CA . ALA A 1 19 ? -18.939 -20.058 -7.092 1.00 0.00 14 ALA A CA 9
ATOM 18690 C C . ALA A 1 19 ? -19.369 -20.938 -5.918 1.00 0.00 14 ALA A C 9
ATOM 18691 O O . ALA A 1 19 ? -18.545 -21.542 -5.237 1.00 0.00 14 ALA A O 9
ATOM 18698 N N . LEU A 1 20 ? -20.667 -21.140 -5.828 1.00 0.00 15 LEU A N 9
ATOM 18699 C CA . LEU A 1 20 ? -21.247 -22.072 -4.867 1.00 0.00 15 LEU A CA 9
ATOM 18700 C C . LEU A 1 20 ? -22.151 -23.058 -5.596 1.00 0.00 15 LEU A C 9
ATOM 18701 O O . LEU A 1 20 ? -23.139 -22.648 -6.206 1.00 0.00 15 LEU A O 9
ATOM 18717 N N . VAL A 1 21 ? -21.891 -24.358 -5.414 1.00 0.00 16 VAL A N 9
ATOM 18718 C CA . VAL A 1 21 ? -22.788 -25.394 -5.917 1.00 0.00 16 VAL A CA 9
ATOM 18719 C C . VAL A 1 21 ? -23.244 -26.206 -4.733 1.00 0.00 16 VAL A C 9
ATOM 18720 O O . VAL A 1 21 ? -22.405 -26.824 -4.066 1.00 0.00 16 VAL A O 9
ATOM 18733 N N . GLN A 1 22 ? -24.534 -26.398 -4.577 1.00 0.00 17 GLN A N 9
ATOM 18734 C CA . GLN A 1 22 ? -25.014 -27.359 -3.620 1.00 0.00 17 GLN A CA 9
ATOM 18735 C C . GLN A 1 22 ? -25.774 -28.364 -4.421 1.00 0.00 17 GLN A C 9
ATOM 18736 O O . GLN A 1 22 ? -26.701 -27.961 -5.138 1.00 0.00 17 GLN A O 9
ATOM 18750 N N . ILE A 1 23 ? -25.515 -29.640 -4.296 1.00 0.00 18 ILE A N 9
ATOM 18751 C CA . ILE A 1 23 ? -26.309 -30.679 -4.876 1.00 0.00 18 ILE A CA 9
ATOM 18752 C C . ILE A 1 23 ? -26.717 -31.407 -3.600 1.00 0.00 18 ILE A C 9
ATOM 18753 O O . ILE A 1 23 ? -26.722 -30.718 -2.563 1.00 0.00 18 ILE A O 9
ATOM 18769 N N . LYS A 1 24 ? -27.196 -32.675 -3.595 1.00 0.00 19 LYS A N 9
ATOM 18770 C CA . LYS A 1 24 ? -27.483 -33.367 -2.294 1.00 0.00 19 LYS A CA 9
ATOM 18771 C C . LYS A 1 24 ? -26.621 -32.747 -1.175 1.00 0.00 19 LYS A C 9
ATOM 18772 O O . LYS A 1 24 ? -25.644 -32.080 -1.442 1.00 0.00 19 LYS A O 9
ATOM 18791 N N . ARG A 1 25 ? -26.925 -32.966 0.072 1.00 0.00 20 ARG A N 9
ATOM 18792 C CA . ARG A 1 25 ? -26.557 -31.941 1.082 1.00 0.00 20 ARG A CA 9
ATOM 18793 C C . ARG A 1 25 ? -25.065 -31.708 1.225 1.00 0.00 20 ARG A C 9
ATOM 18794 O O . ARG A 1 25 ? -24.648 -30.858 2.020 1.00 0.00 20 ARG A O 9
ATOM 18815 N N . LEU A 1 26 ? -24.300 -32.239 0.316 1.00 0.00 21 LEU A N 9
ATOM 18816 C CA . LEU A 1 26 ? -22.901 -31.811 0.174 1.00 0.00 21 LEU A CA 9
ATOM 18817 C C . LEU A 1 26 ? -22.909 -30.485 -0.602 1.00 0.00 21 LEU A C 9
ATOM 18818 O O . LEU A 1 26 ? -23.662 -30.352 -1.573 1.00 0.00 21 LEU A O 9
ATOM 18834 N N . GLN A 1 27 ? -22.117 -29.488 -0.180 1.00 0.00 22 GLN A N 9
ATOM 18835 C CA . GLN A 1 27 ? -22.102 -28.199 -0.879 1.00 0.00 22 GLN A CA 9
ATOM 18836 C C . GLN A 1 27 ? -20.687 -27.903 -1.328 1.00 0.00 22 GLN A C 9
ATOM 18837 O O . GLN A 1 27 ? -19.761 -28.003 -0.511 1.00 0.00 22 GLN A O 9
ATOM 18851 N N . THR A 1 28 ? -20.459 -27.597 -2.594 1.00 0.00 23 THR A N 9
ATOM 18852 C CA . THR A 1 28 ? -19.102 -27.380 -3.037 1.00 0.00 23 THR A CA 9
ATOM 18853 C C . THR A 1 28 ? -18.884 -25.921 -3.316 1.00 0.00 23 THR A C 9
ATOM 18854 O O . THR A 1 28 ? -19.810 -25.204 -3.745 1.00 0.00 23 THR A O 9
ATOM 18865 N N . PHE A 1 29 ? -17.690 -25.466 -3.006 1.00 0.00 24 PHE A N 9
ATOM 18866 C CA . PHE A 1 29 ? -17.379 -24.075 -3.089 1.00 0.00 24 PHE A CA 9
ATOM 18867 C C . PHE A 1 29 ? -16.273 -23.818 -4.098 1.00 0.00 24 PHE A C 9
ATOM 18868 O O . PHE A 1 29 ? -15.326 -24.584 -4.212 1.00 0.00 24 PHE A O 9
ATOM 18885 N N . ALA A 1 30 ? -16.556 -22.878 -4.942 1.00 0.00 25 ALA A N 9
ATOM 18886 C CA . ALA A 1 30 ? -15.736 -22.690 -6.114 1.00 0.00 25 ALA A CA 9
ATOM 18887 C C . ALA A 1 30 ? -14.682 -21.641 -5.866 1.00 0.00 25 ALA A C 9
ATOM 18888 O O . ALA A 1 30 ? -14.908 -20.652 -5.171 1.00 0.00 25 ALA A O 9
ATOM 18895 N N . PHE A 1 31 ? -13.597 -21.805 -6.578 1.00 0.00 26 PHE A N 9
ATOM 18896 C CA . PHE A 1 31 ? -12.517 -20.839 -6.530 1.00 0.00 26 PHE A CA 9
ATOM 18897 C C . PHE A 1 31 ? -12.245 -20.351 -7.892 1.00 0.00 26 PHE A C 9
ATOM 18898 O O . PHE A 1 31 ? -12.316 -21.117 -8.857 1.00 0.00 26 PHE A O 9
ATOM 18915 N N . SER A 1 32 ? -11.750 -19.148 -7.961 1.00 0.00 27 SER A N 9
ATOM 18916 C CA . SER A 1 32 ? -11.231 -18.641 -9.177 1.00 0.00 27 SER A CA 9
ATOM 18917 C C . SER A 1 32 ? -9.767 -18.362 -8.896 1.00 0.00 27 SER A C 9
ATOM 18918 O O . SER A 1 32 ? -9.463 -17.645 -7.955 1.00 0.00 27 SER A O 9
ATOM 18926 N N . VAL A 1 33 ? -8.883 -19.004 -9.619 1.00 0.00 28 VAL A N 9
ATOM 18927 C CA . VAL A 1 33 ? -7.457 -18.843 -9.416 1.00 0.00 28 VAL A CA 9
ATOM 18928 C C . VAL A 1 33 ? -6.828 -18.490 -10.754 1.00 0.00 28 VAL A C 9
ATOM 18929 O O . VAL A 1 33 ? -7.193 -19.092 -11.764 1.00 0.00 28 VAL A O 9
ATOM 18942 N N . ARG A 1 34 ? -6.020 -17.452 -10.832 1.00 0.00 29 ARG A N 9
ATOM 18943 C CA . ARG A 1 34 ? -5.519 -16.993 -12.109 1.00 0.00 29 ARG A CA 9
ATOM 18944 C C . ARG A 1 34 ? -4.000 -16.896 -12.024 1.00 0.00 29 ARG A C 9
ATOM 18945 O O . ARG A 1 34 ? -3.487 -16.586 -10.938 1.00 0.00 29 ARG A O 9
ATOM 18966 N N . TRP A 1 35 ? -3.261 -17.424 -13.019 1.00 0.00 30 TRP A N 9
ATOM 18967 C CA . TRP A 1 35 ? -1.826 -17.618 -12.864 1.00 0.00 30 TRP A CA 9
ATOM 18968 C C . TRP A 1 35 ? -1.052 -16.581 -13.674 1.00 0.00 30 TRP A C 9
ATOM 18969 O O . TRP A 1 35 ? -1.569 -16.037 -14.689 1.00 0.00 30 TRP A O 9
ATOM 18990 N N . SER A 1 36 ? 0.160 -16.246 -13.197 1.00 0.00 31 SER A N 9
ATOM 18991 C CA . SER A 1 36 ? 0.931 -15.146 -13.766 1.00 0.00 31 SER A CA 9
ATOM 18992 C C . SER A 1 36 ? 1.194 -15.325 -15.250 1.00 0.00 31 SER A C 9
ATOM 18993 O O . SER A 1 36 ? 1.410 -14.336 -15.968 1.00 0.00 31 SER A O 9
ATOM 19001 N N . ASP A 1 37 ? 1.121 -16.550 -15.749 1.00 0.00 32 ASP A N 9
ATOM 19002 C CA . ASP A 1 37 ? 1.320 -16.790 -17.186 1.00 0.00 32 ASP A CA 9
ATOM 19003 C C . ASP A 1 37 ? 0.093 -16.303 -17.939 1.00 0.00 32 ASP A C 9
ATOM 19004 O O . ASP A 1 37 ? -0.014 -16.437 -19.163 1.00 0.00 32 ASP A O 9
ATOM 19013 N N . GLY A 1 38 ? -0.777 -15.672 -17.193 1.00 0.00 33 GLY A N 9
ATOM 19014 C CA . GLY A 1 38 ? -1.942 -15.021 -17.723 1.00 0.00 33 GLY A CA 9
ATOM 19015 C C . GLY A 1 38 ? -3.177 -15.855 -17.517 1.00 0.00 33 GLY A C 9
ATOM 19016 O O . GLY A 1 38 ? -4.291 -15.402 -17.818 1.00 0.00 33 GLY A O 9
ATOM 19020 N N . SER A 1 39 ? -3.004 -17.122 -17.155 1.00 0.00 34 SER A N 9
ATOM 19021 C CA . SER A 1 39 ? -4.149 -18.025 -17.130 1.00 0.00 34 SER A CA 9
ATOM 19022 C C . SER A 1 39 ? -5.114 -17.640 -16.048 1.00 0.00 34 SER A C 9
ATOM 19023 O O . SER A 1 39 ? -4.710 -17.200 -14.971 1.00 0.00 34 SER A O 9
ATOM 19031 N N . ASP A 1 40 ? -6.367 -17.977 -16.263 1.00 0.00 35 ASP A N 9
ATOM 19032 C CA . ASP A 1 40 ? -7.389 -17.800 -15.270 1.00 0.00 35 ASP A CA 9
ATOM 19033 C C . ASP A 1 40 ? -8.021 -19.152 -15.052 1.00 0.00 35 ASP A C 9
ATOM 19034 O O . ASP A 1 40 ? -8.295 -19.852 -16.034 1.00 0.00 35 ASP A O 9
ATOM 19043 N N . THR A 1 41 ? -8.347 -19.506 -13.829 1.00 0.00 36 THR A N 9
ATOM 19044 C CA . THR A 1 41 ? -9.048 -20.754 -13.610 1.00 0.00 36 THR A CA 9
ATOM 19045 C C . THR A 1 41 ? -10.153 -20.559 -12.587 1.00 0.00 36 THR A C 9
ATOM 19046 O O . THR A 1 41 ? -9.983 -19.846 -11.587 1.00 0.00 36 THR A O 9
ATOM 19057 N N . PHE A 1 42 ? -11.273 -21.184 -12.843 1.00 0.00 37 PHE A N 9
ATOM 19058 C CA . PHE A 1 42 ? -12.385 -21.196 -11.917 1.00 0.00 37 PHE A CA 9
ATOM 19059 C C . PHE A 1 42 ? -12.797 -22.636 -11.697 1.00 0.00 37 PHE A C 9
ATOM 19060 O O . PHE A 1 42 ? -13.016 -23.346 -12.680 1.00 0.00 37 PHE A O 9
ATOM 19077 N N . VAL A 1 43 ? -12.835 -23.132 -10.461 1.00 0.00 38 VAL A N 9
ATOM 19078 C CA . VAL A 1 43 ? -13.193 -24.534 -10.238 1.00 0.00 38 VAL A CA 9
ATOM 19079 C C . VAL A 1 43 ? -14.074 -24.654 -8.987 1.00 0.00 38 VAL A C 9
ATOM 19080 O O . VAL A 1 43 ? -14.124 -23.722 -8.169 1.00 0.00 38 VAL A O 9
ATOM 19093 N N . ARG A 1 44 ? -14.750 -25.790 -8.836 1.00 0.00 39 ARG A N 9
ATOM 19094 C CA . ARG A 1 44 ? -15.642 -26.040 -7.694 1.00 0.00 39 ARG A CA 9
ATOM 19095 C C . ARG A 1 44 ? -14.894 -26.914 -6.727 1.00 0.00 39 ARG A C 9
ATOM 19096 O O . ARG A 1 44 ? -14.093 -27.748 -7.154 1.00 0.00 39 ARG A O 9
ATOM 19117 N N . ARG A 1 45 ? -15.109 -26.746 -5.432 1.00 0.00 40 ARG A N 9
ATOM 19118 C CA . ARG A 1 45 ? -14.399 -27.536 -4.471 1.00 0.00 40 ARG A CA 9
ATOM 19119 C C . ARG A 1 45 ? -15.370 -27.991 -3.376 1.00 0.00 40 ARG A C 9
ATOM 19120 O O . ARG A 1 45 ? -16.324 -27.309 -3.059 1.00 0.00 40 ARG A O 9
ATOM 19141 N N . SER A 1 46 ? -14.965 -28.984 -2.682 1.00 0.00 41 SER A N 9
ATOM 19142 C CA . SER A 1 46 ? -15.681 -29.361 -1.452 1.00 0.00 41 SER A CA 9
ATOM 19143 C C . SER A 1 46 ? -14.918 -28.940 -0.219 1.00 0.00 41 SER A C 9
ATOM 19144 O O . SER A 1 46 ? -13.697 -28.930 -0.208 1.00 0.00 41 SER A O 9
ATOM 19152 N N . TRP A 1 47 ? -15.646 -28.672 0.845 1.00 0.00 42 TRP A N 9
ATOM 19153 C CA . TRP A 1 47 ? -15.024 -28.344 2.119 1.00 0.00 42 TRP A CA 9
ATOM 19154 C C . TRP A 1 47 ? -14.184 -29.543 2.547 1.00 0.00 42 TRP A C 9
ATOM 19155 O O . TRP A 1 47 ? -13.019 -29.429 2.840 1.00 0.00 42 TRP A O 9
ATOM 19176 N N . ASP A 1 48 ? -14.775 -30.689 2.327 1.00 0.00 43 ASP A N 9
ATOM 19177 C CA . ASP A 1 48 ? -14.120 -31.977 2.524 1.00 0.00 43 ASP A CA 9
ATOM 19178 C C . ASP A 1 48 ? -12.975 -32.145 1.545 1.00 0.00 43 ASP A C 9
ATOM 19179 O O . ASP A 1 48 ? -11.914 -32.625 1.881 1.00 0.00 43 ASP A O 9
ATOM 19188 N N . GLU A 1 49 ? -13.191 -31.640 0.363 1.00 0.00 44 GLU A N 9
ATOM 19189 C CA . GLU A 1 49 ? -12.111 -31.656 -0.607 1.00 0.00 44 GLU A CA 9
ATOM 19190 C C . GLU A 1 49 ? -10.961 -30.757 -0.166 1.00 0.00 44 GLU A C 9
ATOM 19191 O O . GLU A 1 49 ? -9.806 -31.186 -0.201 1.00 0.00 44 GLU A O 9
ATOM 19203 N N . PHE A 1 50 ? -11.225 -29.543 0.316 1.00 0.00 45 PHE A N 9
ATOM 19204 C CA . PHE A 1 50 ? -10.171 -28.691 0.755 1.00 0.00 45 PHE A CA 9
ATOM 19205 C C . PHE A 1 50 ? -9.520 -29.386 1.943 1.00 0.00 45 PHE A C 9
ATOM 19206 O O . PHE A 1 50 ? -8.321 -29.373 2.112 1.00 0.00 45 PHE A O 9
ATOM 19223 N N . ARG A 1 51 ? -10.385 -29.851 2.837 1.00 0.00 46 ARG A N 9
ATOM 19224 C CA . ARG A 1 51 ? -9.995 -30.456 4.091 1.00 0.00 46 ARG A CA 9
ATOM 19225 C C . ARG A 1 51 ? -9.106 -31.629 3.850 1.00 0.00 46 ARG A C 9
ATOM 19226 O O . ARG A 1 51 ? -8.048 -31.747 4.467 1.00 0.00 46 ARG A O 9
ATOM 19247 N N . GLN A 1 52 ? -9.455 -32.412 2.850 1.00 0.00 47 GLN A N 9
ATOM 19248 C CA . GLN A 1 52 ? -8.579 -33.463 2.499 1.00 0.00 47 GLN A CA 9
ATOM 19249 C C . GLN A 1 52 ? -7.295 -32.848 2.053 1.00 0.00 47 GLN A C 9
ATOM 19250 O O . GLN A 1 52 ? -6.219 -33.329 2.426 1.00 0.00 47 GLN A O 9
ATOM 19264 N N . LEU A 1 53 ? -7.352 -31.783 1.231 1.00 0.00 48 LEU A N 9
ATOM 19265 C CA . LEU A 1 53 ? -6.118 -31.181 0.757 1.00 0.00 48 LEU A CA 9
ATOM 19266 C C . LEU A 1 53 ? -5.272 -30.631 1.892 1.00 0.00 48 LEU A C 9
ATOM 19267 O O . LEU A 1 53 ? -4.069 -30.819 1.890 1.00 0.00 48 LEU A O 9
ATOM 19283 N N . LYS A 1 54 ? -5.865 -29.923 2.838 1.00 0.00 49 LYS A N 9
ATOM 19284 C CA . LYS A 1 54 ? -5.057 -29.348 3.906 1.00 0.00 49 LYS A CA 9
ATOM 19285 C C . LYS A 1 54 ? -4.471 -30.413 4.770 1.00 0.00 49 LYS A C 9
ATOM 19286 O O . LYS A 1 54 ? -3.296 -30.358 5.067 1.00 0.00 49 LYS A O 9
ATOM 19305 N N . LYS A 1 55 ? -5.254 -31.404 5.152 1.00 0.00 50 LYS A N 9
ATOM 19306 C CA . LYS A 1 55 ? -4.685 -32.428 5.991 1.00 0.00 50 LYS A CA 9
ATOM 19307 C C . LYS A 1 55 ? -3.547 -33.066 5.247 1.00 0.00 50 LYS A C 9
ATOM 19308 O O . LYS A 1 55 ? -2.444 -33.151 5.753 1.00 0.00 50 LYS A O 9
ATOM 19327 N N . THR A 1 56 ? -3.793 -33.391 4.002 1.00 0.00 51 THR A N 9
ATOM 19328 C CA . THR A 1 56 ? -2.800 -34.012 3.159 1.00 0.00 51 THR A CA 9
ATOM 19329 C C . THR A 1 56 ? -1.565 -33.116 2.950 1.00 0.00 51 THR A C 9
ATOM 19330 O O . THR A 1 56 ? -0.422 -33.589 3.116 1.00 0.00 51 THR A O 9
ATOM 19341 N N . LEU A 1 57 ? -1.755 -31.814 2.715 1.00 0.00 52 LEU A N 9
ATOM 19342 C CA . LEU A 1 57 ? -0.592 -30.948 2.617 1.00 0.00 52 LEU A CA 9
ATOM 19343 C C . LEU A 1 57 ? 0.133 -30.936 3.929 1.00 0.00 52 LEU A C 9
ATOM 19344 O O . LEU A 1 57 ? 1.328 -31.028 3.959 1.00 0.00 52 LEU A O 9
ATOM 19360 N N . LYS A 1 58 ? -0.596 -30.784 5.017 1.00 0.00 53 LYS A N 9
ATOM 19361 C CA . LYS A 1 58 ? -0.008 -30.695 6.339 1.00 0.00 53 LYS A CA 9
ATOM 19362 C C . LYS A 1 58 ? 0.659 -31.981 6.767 1.00 0.00 53 LYS A C 9
ATOM 19363 O O . LYS A 1 58 ? 1.692 -31.941 7.431 1.00 0.00 53 LYS A O 9
ATOM 19382 N N . GLU A 1 59 ? 0.216 -33.097 6.226 1.00 0.00 54 GLU A N 9
ATOM 19383 C CA . GLU A 1 59 ? 0.968 -34.308 6.438 1.00 0.00 54 GLU A CA 9
ATOM 19384 C C . GLU A 1 59 ? 2.342 -34.076 5.818 1.00 0.00 54 GLU A C 9
ATOM 19385 O O . GLU A 1 59 ? 3.379 -34.463 6.373 1.00 0.00 54 GLU A O 9
ATOM 19397 N N . THR A 1 60 ? 2.327 -33.366 4.695 1.00 0.00 55 THR A N 9
ATOM 19398 C CA . THR A 1 60 ? 3.539 -32.968 3.998 1.00 0.00 55 THR A CA 9
ATOM 19399 C C . THR A 1 60 ? 4.141 -31.684 4.615 1.00 0.00 55 THR A C 9
ATOM 19400 O O . THR A 1 60 ? 5.317 -31.399 4.438 1.00 0.00 55 THR A O 9
ATOM 19411 N N . PHE A 1 61 ? 3.317 -30.931 5.341 1.00 0.00 56 PHE A N 9
ATOM 19412 C CA . PHE A 1 61 ? 3.734 -29.660 5.943 1.00 0.00 56 PHE A CA 9
ATOM 19413 C C . PHE A 1 61 ? 3.427 -29.686 7.446 1.00 0.00 56 PHE A C 9
ATOM 19414 O O . PHE A 1 61 ? 2.637 -28.880 7.932 1.00 0.00 56 PHE A O 9
ATOM 19431 N N . PRO A 1 62 ? 3.961 -30.636 8.167 1.00 0.00 57 PRO A N 9
ATOM 19432 C CA . PRO A 1 62 ? 3.630 -30.816 9.609 1.00 0.00 57 PRO A CA 9
ATOM 19433 C C . PRO A 1 62 ? 4.135 -29.662 10.487 1.00 0.00 57 PRO A C 9
ATOM 19434 O O . PRO A 1 62 ? 4.759 -29.870 11.553 1.00 0.00 57 PRO A O 9
ATOM 19445 N N . VAL A 1 63 ? 3.829 -28.455 10.048 1.00 0.00 58 VAL A N 9
ATOM 19446 C CA . VAL A 1 63 ? 4.142 -27.276 10.810 1.00 0.00 58 VAL A CA 9
ATOM 19447 C C . VAL A 1 63 ? 2.978 -26.990 11.755 1.00 0.00 58 VAL A C 9
ATOM 19448 O O . VAL A 1 63 ? 2.971 -27.473 12.882 1.00 0.00 58 VAL A O 9
ATOM 19461 N N . GLU A 1 64 ? 1.920 -26.405 11.186 1.00 0.00 59 GLU A N 9
ATOM 19462 C CA . GLU A 1 64 ? 0.615 -26.238 11.868 1.00 0.00 59 GLU A CA 9
ATOM 19463 C C . GLU A 1 64 ? 0.694 -25.952 13.376 1.00 0.00 59 GLU A C 9
ATOM 19464 O O . GLU A 1 64 ? 0.397 -24.840 13.845 1.00 0.00 59 GLU A O 9
ATOM 19476 N N . ALA A 1 65 ? 1.131 -26.939 14.104 1.00 0.00 60 ALA A N 9
ATOM 19477 C CA . ALA A 1 65 ? 1.271 -26.831 15.541 1.00 0.00 60 ALA A CA 9
ATOM 19478 C C . ALA A 1 65 ? 2.715 -26.567 15.922 1.00 0.00 60 ALA A C 9
ATOM 19479 O O . ALA A 1 65 ? 3.053 -26.628 17.107 1.00 0.00 60 ALA A O 9
ATOM 19486 N N . GLY A 1 66 ? 3.608 -26.406 14.944 1.00 0.00 61 GLY A N 9
ATOM 19487 C CA . GLY A 1 66 ? 5.013 -26.284 15.235 1.00 0.00 61 GLY A CA 9
ATOM 19488 C C . GLY A 1 66 ? 5.632 -27.662 15.337 1.00 0.00 61 GLY A C 9
ATOM 19489 O O . GLY A 1 66 ? 6.681 -27.830 15.957 1.00 0.00 61 GLY A O 9
ATOM 19493 N N . LEU A 1 67 ? 4.884 -28.673 14.904 1.00 0.00 62 LEU A N 9
ATOM 19494 C CA . LEU A 1 67 ? 5.271 -30.048 15.180 1.00 0.00 62 LEU A CA 9
ATOM 19495 C C . LEU A 1 67 ? 6.590 -30.442 14.489 1.00 0.00 62 LEU A C 9
ATOM 19496 O O . LEU A 1 67 ? 7.478 -31.046 15.104 1.00 0.00 62 LEU A O 9
ATOM 19512 N N . LEU A 1 68 ? 6.707 -30.100 13.212 1.00 0.00 63 LEU A N 9
ATOM 19513 C CA . LEU A 1 68 ? 7.919 -30.420 12.442 1.00 0.00 63 LEU A CA 9
ATOM 19514 C C . LEU A 1 68 ? 8.841 -29.235 12.365 1.00 0.00 63 LEU A C 9
ATOM 19515 O O . LEU A 1 68 ? 10.072 -29.375 12.429 1.00 0.00 63 LEU A O 9
ATOM 19531 N N . ARG A 1 69 ? 8.241 -28.065 12.219 1.00 0.00 64 ARG A N 9
ATOM 19532 C CA . ARG A 1 69 ? 8.977 -26.821 12.089 1.00 0.00 64 ARG A CA 9
ATOM 19533 C C . ARG A 1 69 ? 8.231 -25.730 12.821 1.00 0.00 64 ARG A C 9
ATOM 19534 O O . ARG A 1 69 ? 7.003 -25.717 12.814 1.00 0.00 64 ARG A O 9
ATOM 19555 N N . ARG A 1 70 ? 8.938 -24.734 13.255 1.00 0.00 65 ARG A N 9
ATOM 19556 C CA . ARG A 1 70 ? 8.308 -23.556 13.824 1.00 0.00 65 ARG A CA 9
ATOM 19557 C C . ARG A 1 70 ? 8.053 -22.538 12.715 1.00 0.00 65 ARG A C 9
ATOM 19558 O O . ARG A 1 70 ? 8.225 -21.332 12.899 1.00 0.00 65 ARG A O 9
ATOM 19579 N N . SER A 1 71 ? 7.666 -23.048 11.559 1.00 0.00 66 SER A N 9
ATOM 19580 C CA . SER A 1 71 ? 7.427 -22.212 10.386 1.00 0.00 66 SER A CA 9
ATOM 19581 C C . SER A 1 71 ? 6.136 -21.402 10.533 1.00 0.00 66 SER A C 9
ATOM 19582 O O . SER A 1 71 ? 5.442 -21.146 9.541 1.00 0.00 66 SER A O 9
ATOM 19590 N N . ASP A 1 72 ? 5.875 -20.895 11.736 1.00 0.00 67 ASP A N 9
ATOM 19591 C CA . ASP A 1 72 ? 4.719 -20.040 11.955 1.00 0.00 67 ASP A CA 9
ATOM 19592 C C . ASP A 1 72 ? 4.883 -18.793 11.097 1.00 0.00 67 ASP A C 9
ATOM 19593 O O . ASP A 1 72 ? 3.903 -18.197 10.640 1.00 0.00 67 ASP A O 9
ATOM 19602 N N . ARG A 1 73 ? 6.130 -18.367 10.914 1.00 0.00 68 ARG A N 9
ATOM 19603 C CA . ARG A 1 73 ? 6.398 -17.177 10.154 1.00 0.00 68 ARG A CA 9
ATOM 19604 C C . ARG A 1 73 ? 5.925 -17.375 8.714 1.00 0.00 68 ARG A C 9
ATOM 19605 O O . ARG A 1 73 ? 5.429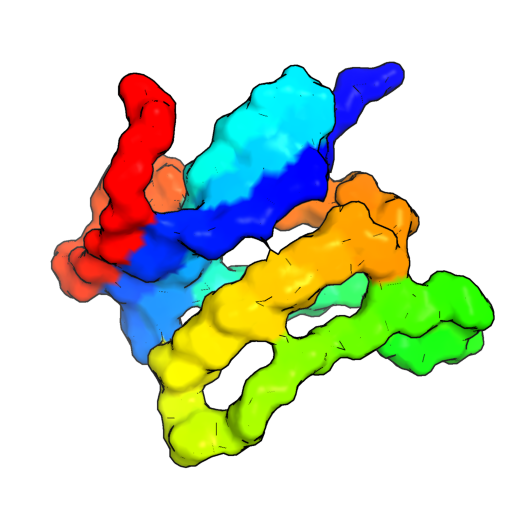 -16.439 8.075 1.00 0.00 68 ARG A O 9
ATOM 19626 N N . VAL A 1 74 ? 6.206 -18.568 8.169 1.00 0.00 69 VAL A N 9
ATOM 19627 C CA . VAL A 1 74 ? 5.838 -18.871 6.785 1.00 0.00 69 VAL A CA 9
ATOM 19628 C C . VAL A 1 74 ? 4.385 -19.257 6.719 1.00 0.00 69 VAL A C 9
ATOM 19629 O O . VAL A 1 74 ? 3.726 -19.051 5.712 1.00 0.00 69 VAL A O 9
ATOM 19642 N N . LEU A 1 75 ? 3.948 -19.986 7.728 1.00 0.00 70 LEU A N 9
ATOM 19643 C CA . LEU A 1 75 ? 2.581 -20.455 7.780 1.00 0.00 70 LEU A CA 9
ATOM 19644 C C . LEU A 1 75 ? 1.924 -19.908 9.054 1.00 0.00 70 LEU A C 9
ATOM 19645 O O . LEU A 1 75 ? 1.910 -20.581 10.080 1.00 0.00 70 LEU A O 9
ATOM 19661 N N . PRO A 1 76 ? 1.388 -18.706 9.011 1.00 0.00 71 PRO A N 9
ATOM 19662 C CA . PRO A 1 76 ? 0.760 -18.045 10.204 1.00 0.00 71 PRO A CA 9
ATOM 19663 C C . PRO A 1 76 ? -0.493 -18.778 10.637 1.00 0.00 71 PRO A C 9
ATOM 19664 O O . PRO A 1 76 ? -1.535 -18.165 10.920 1.00 0.00 71 PRO A O 9
ATOM 19675 N N . LYS A 1 77 ? -0.405 -20.088 10.620 1.00 0.00 72 LYS A N 9
ATOM 19676 C CA . LYS A 1 77 ? -1.536 -20.924 10.909 1.00 0.00 72 LYS A CA 9
ATOM 19677 C C . LYS A 1 77 ? -2.715 -20.426 10.076 1.00 0.00 72 LYS A C 9
ATOM 19678 O O . LYS A 1 77 ? -2.506 -19.751 9.054 1.00 0.00 72 LYS A O 9
ATOM 19697 N N . LEU A 1 78 ? -3.921 -20.781 10.438 1.00 0.00 73 LEU A N 9
ATOM 19698 C CA . LEU A 1 78 ? -5.071 -20.406 9.619 1.00 0.00 73 LEU A CA 9
ATOM 19699 C C . LEU A 1 78 ? -5.921 -19.357 10.322 1.00 0.00 73 LEU A C 9
ATOM 19700 O O . LEU A 1 78 ? -6.153 -19.448 11.521 1.00 0.00 73 LEU A O 9
ATOM 19716 N N . LEU A 1 79 ? -6.383 -18.358 9.568 1.00 0.00 74 LEU A N 9
ATOM 19717 C CA . LEU A 1 79 ? -7.209 -17.299 10.137 1.00 0.00 74 LEU A CA 9
ATOM 19718 C C . LEU A 1 79 ? -8.604 -17.829 10.099 1.00 0.00 74 LEU A C 9
ATOM 19719 O O . LEU A 1 79 ? -9.091 -18.161 9.004 1.00 0.00 74 LEU A O 9
ATOM 19735 N N . ASP A 1 80 ? -9.332 -17.787 11.213 1.00 0.00 75 ASP A N 9
ATOM 19736 C CA . ASP A 1 80 ? -10.690 -18.202 11.207 1.00 0.00 75 ASP A CA 9
ATOM 19737 C C . ASP A 1 80 ? -11.507 -17.004 11.638 1.00 0.00 75 ASP A C 9
ATOM 19738 O O . ASP A 1 80 ? -11.459 -16.624 12.815 1.00 0.00 75 ASP A O 9
ATOM 19747 N N . ALA A 1 81 ? -12.327 -16.481 10.755 1.00 0.00 76 ALA A N 9
ATOM 19748 C CA . ALA A 1 81 ? -13.205 -15.398 11.127 1.00 0.00 76 ALA A CA 9
ATOM 19749 C C . ALA A 1 81 ? -14.630 -15.822 10.889 1.00 0.00 76 ALA A C 9
ATOM 19750 O O . ALA A 1 81 ? -14.924 -16.458 9.880 1.00 0.00 76 ALA A O 9
ATOM 19757 N N . PRO A 1 82 ? -15.525 -15.492 11.784 1.00 0.00 77 PRO A N 9
ATOM 19758 C CA . PRO A 1 82 ? -16.978 -15.845 11.628 1.00 0.00 77 PRO A CA 9
ATOM 19759 C C . PRO A 1 82 ? -17.558 -15.335 10.297 1.00 0.00 77 PRO A C 9
ATOM 19760 O O . PRO A 1 82 ? -18.239 -16.074 9.594 1.00 0.00 77 PRO A O 9
ATOM 19771 N N . LEU A 1 83 ? -17.196 -14.102 9.935 1.00 0.00 78 LEU A N 9
ATOM 19772 C CA . LEU A 1 83 ? -17.694 -13.450 8.710 1.00 0.00 78 LEU A CA 9
ATOM 19773 C C . LEU A 1 83 ? -19.234 -13.460 8.678 1.00 0.00 78 LEU A C 9
ATOM 19774 O O . LEU A 1 83 ? -19.871 -14.466 8.987 1.00 0.00 78 LEU A O 9
ATOM 19790 N N . LEU A 1 84 ? -19.827 -12.299 8.364 1.00 0.00 79 LEU A N 9
ATOM 19791 C CA . LEU A 1 84 ? -21.295 -12.152 8.372 1.00 0.00 79 LEU A CA 9
ATOM 19792 C C . LEU A 1 84 ? -21.857 -12.486 9.774 1.00 0.00 79 LEU A C 9
ATOM 19793 O O . LEU A 1 84 ? -23.063 -12.458 9.993 1.00 0.00 79 LEU A O 9
ATOM 19809 N N . GLY A 1 85 ? -20.926 -12.800 10.685 1.00 0.00 80 GLY A N 9
ATOM 19810 C CA . GLY A 1 85 ? -21.266 -13.194 12.062 1.00 0.00 80 GLY A CA 9
ATOM 19811 C C . GLY A 1 85 ? -22.573 -13.981 12.011 1.00 0.00 80 GLY A C 9
ATOM 19812 O O . GLY A 1 85 ? -23.654 -13.434 12.236 1.00 0.00 80 GLY A O 9
ATOM 19816 N N . ARG A 1 86 ? -22.465 -15.231 11.620 1.00 0.00 81 ARG A N 9
ATOM 19817 C CA . ARG A 1 86 ? -23.640 -16.064 11.384 1.00 0.00 81 ARG A CA 9
ATOM 19818 C C . ARG A 1 86 ? -23.597 -17.257 12.314 1.00 0.00 81 ARG A C 9
ATOM 19819 O O . ARG A 1 86 ? -22.607 -17.451 13.023 1.00 0.00 81 ARG A O 9
ATOM 19840 N N . VAL A 1 87 ? -24.536 -18.174 12.162 1.00 0.00 82 VAL A N 9
ATOM 19841 C CA . VAL A 1 87 ? -24.513 -19.440 12.855 1.00 0.00 82 VAL A CA 9
ATOM 19842 C C . VAL A 1 87 ? -25.085 -20.425 11.829 1.00 0.00 82 VAL A C 9
ATOM 19843 O O . VAL A 1 87 ? -25.801 -19.962 10.919 1.00 0.00 82 VAL A O 9
ATOM 19856 N N . GLY A 1 88 ? -24.853 -21.730 11.914 1.00 0.00 83 GLY A N 9
ATOM 19857 C CA . GLY A 1 88 ? -25.415 -22.630 10.889 1.00 0.00 83 GLY A CA 9
ATOM 19858 C C . GLY A 1 88 ? -24.319 -23.105 9.960 1.00 0.00 83 GLY A C 9
ATOM 19859 O O . GLY A 1 88 ? -23.400 -22.339 9.663 1.00 0.00 83 GLY A O 9
ATOM 19863 N N . ARG A 1 89 ? -24.373 -24.381 9.542 1.00 0.00 84 ARG A N 9
ATOM 19864 C CA . ARG A 1 89 ? -23.293 -24.951 8.746 1.00 0.00 84 ARG A CA 9
ATOM 19865 C C . ARG A 1 89 ? -23.156 -24.201 7.432 1.00 0.00 84 ARG A C 9
ATOM 19866 O O . ARG A 1 89 ? -22.048 -23.939 6.977 1.00 0.00 84 ARG A O 9
ATOM 19887 N N . THR A 1 90 ? -24.271 -23.855 6.821 1.00 0.00 85 THR A N 9
ATOM 19888 C CA . THR A 1 90 ? -24.224 -23.135 5.559 1.00 0.00 85 THR A CA 9
ATOM 19889 C C . THR A 1 90 ? -23.597 -21.754 5.749 1.00 0.00 85 THR A C 9
ATOM 19890 O O . THR A 1 90 ? -22.724 -21.332 4.970 1.00 0.00 85 THR A O 9
ATOM 19901 N N . SER A 1 91 ? -23.972 -21.096 6.828 1.00 0.00 86 SER A N 9
ATOM 19902 C CA . SER A 1 91 ? -23.427 -19.783 7.138 1.00 0.00 86 SER A CA 9
ATOM 19903 C C . SER A 1 91 ? -21.915 -19.898 7.314 1.00 0.00 86 SER A C 9
ATOM 19904 O O . SER A 1 91 ? -21.120 -19.136 6.737 1.00 0.00 86 SER A O 9
ATOM 19912 N N . ARG A 1 92 ? -21.538 -20.964 7.988 1.00 0.00 87 ARG A N 9
ATOM 19913 C CA . ARG A 1 92 ? -20.155 -21.325 8.159 1.00 0.00 87 ARG A CA 9
ATOM 19914 C C . ARG A 1 92 ? -19.541 -21.612 6.808 1.00 0.00 87 ARG A C 9
ATOM 19915 O O . ARG A 1 92 ? -18.328 -21.537 6.652 1.00 0.00 87 ARG A O 9
ATOM 19936 N N . GLY A 1 93 ? -20.358 -22.196 5.955 1.00 0.00 88 GLY A N 9
ATOM 19937 C CA . GLY A 1 93 ? -19.836 -22.780 4.741 1.00 0.00 88 GLY A CA 9
ATOM 19938 C C . GLY A 1 93 ? -19.133 -21.722 3.928 1.00 0.00 88 GLY A C 9
ATOM 19939 O O . GLY A 1 93 ? -17.940 -21.863 3.656 1.00 0.00 88 GLY A O 9
ATOM 19943 N N . LEU A 1 94 ? -19.780 -20.580 3.662 1.00 0.00 89 LEU A N 9
ATOM 19944 C CA . LEU A 1 94 ? -19.115 -19.455 2.992 1.00 0.00 89 LEU A CA 9
ATOM 19945 C C . LEU A 1 94 ? -18.133 -18.712 3.872 1.00 0.00 89 LEU A C 9
ATOM 19946 O O . LEU A 1 94 ? -17.187 -18.116 3.363 1.00 0.00 89 LEU A O 9
ATOM 19962 N N . ALA A 1 95 ? -18.345 -18.706 5.190 1.00 0.00 90 ALA A N 9
ATOM 19963 C CA . ALA A 1 95 ? -17.388 -17.980 6.026 1.00 0.00 90 ALA A CA 9
ATOM 19964 C C . ALA A 1 95 ? -16.057 -18.682 5.931 1.00 0.00 90 ALA A C 9
ATOM 19965 O O . ALA A 1 95 ? -15.038 -18.087 5.620 1.00 0.00 90 ALA A O 9
ATOM 19972 N N . ARG A 1 96 ? -16.120 -19.982 6.088 1.00 0.00 91 ARG A N 9
ATOM 19973 C CA . ARG A 1 96 ? -14.954 -20.827 5.983 1.00 0.00 91 ARG A CA 9
ATOM 19974 C C . ARG A 1 96 ? -14.373 -20.741 4.593 1.00 0.00 91 ARG A C 9
ATOM 19975 O O . ARG A 1 96 ? -13.163 -20.767 4.433 1.00 0.00 91 ARG A O 9
ATOM 19996 N N . LEU A 1 97 ? -15.221 -20.646 3.579 1.00 0.00 92 LEU A N 9
ATOM 19997 C CA . LEU A 1 97 ? -14.729 -20.532 2.248 1.00 0.00 92 LEU A CA 9
ATOM 19998 C C . LEU A 1 97 ? -13.895 -19.246 2.139 1.00 0.00 92 LEU A C 9
ATOM 19999 O O . LEU A 1 97 ? -12.798 -19.245 1.586 1.00 0.00 92 LEU A O 9
ATOM 20015 N N . GLN A 1 98 ? -14.436 -18.157 2.674 1.00 0.00 93 GLN A N 9
ATOM 20016 C CA . GLN A 1 98 ? -13.745 -16.874 2.621 1.00 0.00 93 GLN A CA 9
ATOM 20017 C C . GLN A 1 98 ? -12.428 -16.981 3.386 1.00 0.00 93 GLN A C 9
ATOM 20018 O O . GLN A 1 98 ? -11.383 -16.472 2.932 1.00 0.00 93 GLN A O 9
ATOM 20032 N N . LEU A 1 99 ? -12.452 -17.682 4.526 1.00 0.00 94 LEU A N 9
ATOM 20033 C CA . LEU A 1 99 ? -11.223 -17.927 5.291 1.00 0.00 94 LEU A CA 9
ATOM 20034 C C . LEU A 1 99 ? -10.268 -18.708 4.435 1.00 0.00 94 LEU A C 9
ATOM 20035 O O . LEU A 1 99 ? -9.060 -18.439 4.406 1.00 0.00 94 LEU A O 9
ATOM 20051 N N . LEU A 1 100 ? -10.810 -19.690 3.754 1.00 0.00 95 LEU A N 9
ATOM 20052 C CA . LEU A 1 100 ? -9.999 -20.558 2.957 1.00 0.00 95 LEU A CA 9
ATOM 20053 C C . LEU A 1 100 ? -9.332 -19.755 1.883 1.00 0.00 95 LEU A C 9
ATOM 20054 O O . LEU A 1 100 ? -8.141 -20.005 1.589 1.00 0.00 95 LEU A O 9
ATOM 20070 N N . GLU A 1 101 ? -10.037 -18.800 1.250 1.00 0.00 96 GLU A N 9
ATOM 20071 C CA . GLU A 1 101 ? -9.392 -18.014 0.233 1.00 0.00 96 GLU A CA 9
ATOM 20072 C C . GLU A 1 101 ? -8.225 -17.290 0.853 1.00 0.00 96 GLU A C 9
ATOM 20073 O O . GLU A 1 101 ? -7.145 -17.219 0.273 1.00 0.00 96 GLU A O 9
ATOM 20085 N N . THR A 1 102 ? -8.478 -16.658 2.001 1.00 0.00 97 THR A N 9
ATOM 20086 C CA . THR A 1 102 ? -7.479 -15.815 2.604 1.00 0.00 97 THR A CA 9
ATOM 20087 C C . THR A 1 102 ? -6.268 -16.629 2.958 1.00 0.00 97 THR A C 9
ATOM 20088 O O . THR A 1 102 ? -5.154 -16.223 2.725 1.00 0.00 97 THR A O 9
ATOM 20099 N N . TYR A 1 103 ? -6.510 -17.753 3.545 1.00 0.00 98 TYR A N 9
ATOM 20100 C CA . TYR A 1 103 ? -5.463 -18.630 3.974 1.00 0.00 98 TYR A CA 9
ATOM 20101 C C . TYR A 1 103 ? -4.658 -19.073 2.768 1.00 0.00 98 TYR A C 9
ATOM 20102 O O . TYR A 1 103 ? -3.444 -19.001 2.772 1.00 0.00 98 TYR A O 9
ATOM 20120 N N . SER A 1 104 ? -5.354 -19.473 1.705 1.00 0.00 99 SER A N 9
ATOM 20121 C CA . SER A 1 104 ? -4.686 -19.880 0.468 1.00 0.00 99 SER A CA 9
ATOM 20122 C C . SER A 1 104 ? -3.844 -18.722 -0.109 1.00 0.00 99 SER A C 9
ATOM 20123 O O . SER A 1 104 ? -2.656 -18.877 -0.373 1.00 0.00 99 SER A O 9
ATOM 20131 N N . ARG A 1 105 ? -4.425 -17.537 -0.124 1.00 0.00 100 ARG A N 9
ATOM 20132 C CA . ARG A 1 105 ? -3.721 -16.337 -0.569 1.00 0.00 100 ARG A CA 9
ATOM 20133 C C . ARG A 1 105 ? -2.543 -16.070 0.358 1.00 0.00 100 ARG A C 9
ATOM 20134 O O . ARG A 1 105 ? -1.466 -15.710 -0.090 1.00 0.00 100 ARG A O 9
ATOM 20155 N N . ARG A 1 106 ? -2.742 -16.327 1.639 1.00 0.00 101 ARG A N 9
ATOM 20156 C CA . ARG A 1 106 ? -1.634 -16.191 2.586 1.00 0.00 101 ARG A CA 9
ATOM 20157 C C . ARG A 1 106 ? -0.550 -17.156 2.186 1.00 0.00 101 ARG A C 9
ATOM 20158 O O . ARG A 1 106 ? 0.602 -16.817 2.233 1.00 0.00 101 ARG A O 9
ATOM 20179 N N . LEU A 1 107 ? -0.931 -18.348 1.797 1.00 0.00 102 LEU A N 9
ATOM 20180 C CA . LEU A 1 107 ? 0.027 -19.328 1.379 1.00 0.00 102 LEU A CA 9
ATOM 20181 C C . LEU A 1 107 ? 0.757 -18.775 0.142 1.00 0.00 102 LEU A C 9
ATOM 20182 O O . LEU A 1 107 ? 1.984 -18.903 0.032 1.00 0.00 102 LEU A O 9
ATOM 20198 N N . LEU A 1 108 ? 0.040 -18.039 -0.736 1.00 0.00 103 LEU A N 9
ATOM 20199 C CA . LEU A 1 108 ? 0.642 -17.427 -1.913 1.00 0.00 103 LEU A CA 9
ATOM 20200 C C . LEU A 1 108 ? 1.464 -16.163 -1.510 1.00 0.00 103 LEU A C 9
ATOM 20201 O O . LEU A 1 108 ? 2.333 -15.715 -2.280 1.00 0.00 103 LEU A O 9
ATOM 20217 N N . ALA A 1 109 ? 1.390 -15.817 -0.207 1.00 0.00 104 ALA A N 9
ATOM 20218 C CA . ALA A 1 109 ? 2.449 -14.880 0.245 1.00 0.00 104 ALA A CA 9
ATOM 20219 C C . ALA A 1 109 ? 3.333 -15.457 1.330 1.00 0.00 104 ALA A C 9
ATOM 20220 O O . ALA A 1 109 ? 4.517 -15.108 1.400 1.00 0.00 104 ALA A O 9
ATOM 20227 N N . THR A 1 110 ? 2.758 -16.176 2.275 1.00 0.00 105 THR A N 9
ATOM 20228 C CA . THR A 1 110 ? 3.543 -16.566 3.431 1.00 0.00 105 THR A CA 9
ATOM 20229 C C . THR A 1 110 ? 4.329 -17.848 3.265 1.00 0.00 105 THR A C 9
ATOM 20230 O O . THR A 1 110 ? 5.408 -17.953 3.894 1.00 0.00 105 THR A O 9
ATOM 20241 N N . ALA A 1 111 ? 4.044 -18.659 2.238 1.00 0.00 106 ALA A N 9
ATOM 20242 C CA . ALA A 1 111 ? 5.038 -19.682 1.950 1.00 0.00 106 ALA A CA 9
ATOM 20243 C C . ALA A 1 111 ? 5.181 -19.884 0.456 1.00 0.00 106 ALA A C 9
ATOM 20244 O O . ALA A 1 111 ? 4.268 -20.368 -0.197 1.00 0.00 106 ALA A O 9
ATOM 20251 N N . GLU A 1 112 ? 6.423 -19.829 0.024 1.00 0.00 107 GLU A N 9
ATOM 20252 C CA . GLU A 1 112 ? 6.816 -20.304 -1.290 1.00 0.00 107 GLU A CA 9
ATOM 20253 C C . GLU A 1 112 ? 6.564 -21.799 -1.360 1.00 0.00 107 GLU A C 9
ATOM 20254 O O . GLU A 1 112 ? 6.233 -22.380 -2.405 1.00 0.00 107 GLU A O 9
ATOM 20266 N N . ARG A 1 113 ? 6.938 -22.404 -0.248 1.00 0.00 108 ARG A N 9
ATOM 20267 C CA . ARG A 1 113 ? 7.005 -23.832 -0.210 1.00 0.00 108 ARG A CA 9
ATOM 20268 C C . ARG A 1 113 ? 5.635 -24.447 -0.323 1.00 0.00 108 ARG A C 9
ATOM 20269 O O . ARG A 1 113 ? 5.470 -25.423 -1.071 1.00 0.00 108 ARG A O 9
ATOM 20290 N N . VAL A 1 114 ? 4.600 -23.916 0.358 1.00 0.00 109 VAL A N 9
ATOM 20291 C CA . VAL A 1 114 ? 3.314 -24.539 0.209 1.00 0.00 109 VAL A CA 9
ATOM 20292 C C . VAL A 1 114 ? 2.690 -24.117 -1.081 1.00 0.00 109 VAL A C 9
ATOM 20293 O O . VAL A 1 114 ? 2.105 -24.925 -1.773 1.00 0.00 109 VAL A O 9
ATOM 20306 N N . ALA A 1 115 ? 2.733 -22.816 -1.341 1.00 0.00 110 ALA A N 9
ATOM 20307 C CA . ALA A 1 115 ? 1.942 -22.230 -2.415 1.00 0.00 110 ALA A CA 9
ATOM 20308 C C . ALA A 1 115 ? 2.123 -22.856 -3.745 1.00 0.00 110 ALA A C 9
ATOM 20309 O O . ALA A 1 115 ? 1.169 -22.885 -4.518 1.00 0.00 110 ALA A O 9
ATOM 20316 N N . ARG A 1 116 ? 3.245 -23.448 -4.015 1.00 0.00 111 ARG A N 9
ATOM 20317 C CA . ARG A 1 116 ? 3.344 -24.105 -5.303 1.00 0.00 111 ARG A CA 9
ATOM 20318 C C . ARG A 1 116 ? 3.418 -25.603 -5.208 1.00 0.00 111 ARG A C 9
ATOM 20319 O O . ARG A 1 116 ? 3.094 -26.288 -6.195 1.00 0.00 111 ARG A O 9
ATOM 20340 N N . SER A 1 117 ? 3.649 -26.159 -4.027 1.00 0.00 112 SER A N 9
ATOM 20341 C CA . SER A 1 117 ? 3.900 -27.589 -3.978 1.00 0.00 112 SER A CA 9
ATOM 20342 C C . SER A 1 117 ? 2.881 -28.304 -4.840 1.00 0.00 112 SER A C 9
ATOM 20343 O O . SER A 1 117 ? 1.780 -27.820 -5.011 1.00 0.00 112 SER A O 9
ATOM 20351 N N . PRO A 1 118 ? 3.331 -29.281 -5.617 1.00 0.00 113 PRO A N 9
ATOM 20352 C CA . PRO A 1 118 ? 2.555 -29.803 -6.796 1.00 0.00 113 PRO A CA 9
ATOM 20353 C C . PRO A 1 118 ? 1.144 -30.083 -6.391 1.00 0.00 113 PRO A C 9
ATOM 20354 O O . PRO A 1 118 ? 0.193 -29.908 -7.167 1.00 0.00 113 PRO A O 9
ATOM 20365 N N . THR A 1 119 ? 1.012 -30.293 -5.129 1.00 0.00 114 THR A N 9
ATOM 20366 C CA . THR A 1 119 ? -0.258 -30.415 -4.538 1.00 0.00 114 THR A CA 9
ATOM 20367 C C . THR A 1 119 ? -1.077 -29.121 -4.742 1.00 0.00 114 THR A C 9
ATOM 20368 O O . THR A 1 119 ? -2.262 -29.214 -5.120 1.00 0.00 114 THR A O 9
ATOM 20379 N N . ILE A 1 120 ? -0.479 -27.899 -4.571 1.00 0.00 115 ILE A N 9
ATOM 20380 C CA . ILE A 1 120 ? -1.290 -26.723 -4.792 1.00 0.00 115 ILE A CA 9
ATOM 20381 C C . ILE A 1 120 ? -1.623 -26.586 -6.249 1.00 0.00 115 ILE A C 9
ATOM 20382 O O . ILE A 1 120 ? -2.759 -26.249 -6.620 1.00 0.00 115 ILE A O 9
ATOM 20398 N N . THR A 1 121 ? -0.611 -26.766 -7.073 1.00 0.00 116 THR A N 9
ATOM 20399 C CA . THR A 1 121 ? -0.764 -26.544 -8.468 1.00 0.00 116 THR A CA 9
ATOM 20400 C C . THR A 1 121 ? -1.865 -27.430 -9.038 1.00 0.00 116 THR A C 9
ATOM 20401 O O . THR A 1 121 ? -2.689 -26.970 -9.831 1.00 0.00 116 THR A O 9
ATOM 20412 N N . GLY A 1 122 ? -1.901 -28.698 -8.654 1.00 0.00 117 GLY A N 9
ATOM 20413 C CA . GLY A 1 122 ? -2.958 -29.546 -9.187 1.00 0.00 117 GLY A CA 9
ATOM 20414 C C . GLY A 1 122 ? -4.316 -29.033 -8.731 1.00 0.00 117 GLY A C 9
ATOM 20415 O O . GLY A 1 122 ? -5.269 -29.052 -9.489 1.00 0.00 117 GLY A O 9
ATOM 20419 N N . PHE A 1 123 ? -4.463 -28.761 -7.442 1.00 0.00 118 PHE A N 9
ATOM 20420 C CA . PHE A 1 123 ? -5.774 -28.445 -6.845 1.00 0.00 118 PHE A CA 9
ATOM 20421 C C . PHE A 1 123 ? -6.493 -27.188 -7.379 1.00 0.00 118 PHE A C 9
ATOM 20422 O O . PHE A 1 123 ? -7.703 -27.226 -7.616 1.00 0.00 118 PHE A O 9
ATOM 20439 N N . PHE A 1 124 ? -5.779 -26.091 -7.537 1.00 0.00 119 PHE A N 9
ATOM 20440 C CA . PHE A 1 124 ? -6.425 -24.845 -8.036 1.00 0.00 119 PHE A CA 9
ATOM 20441 C C . PHE A 1 124 ? -6.614 -24.952 -9.542 1.00 0.00 119 PHE A C 9
ATOM 20442 O O . PHE A 1 124 ? -7.629 -24.533 -10.105 1.00 0.00 119 PHE A O 9
ATOM 20459 N N . ALA A 1 125 ? -5.788 -25.820 -10.064 1.00 0.00 120 ALA A N 9
ATOM 20460 C CA . ALA A 1 125 ? -6.014 -26.358 -11.401 1.00 0.00 120 ALA A CA 9
ATOM 20461 C C . ALA A 1 125 ? -7.241 -27.287 -11.339 1.00 0.00 120 ALA A C 9
ATOM 20462 O O . ALA A 1 125 ? -7.475 -27.907 -10.326 1.00 0.00 120 ALA A O 9
ATOM 20469 N N . PRO A 1 126 ? -8.028 -27.384 -12.384 1.00 0.00 121 PRO A N 9
ATOM 20470 C CA . PRO A 1 126 ? -9.208 -28.335 -12.430 1.00 0.00 121 PRO A CA 9
ATOM 20471 C C . PRO A 1 126 ? -8.701 -29.759 -12.272 1.00 0.00 121 PRO A C 9
ATOM 20472 O O . PRO A 1 126 ? -7.638 -30.064 -12.831 1.00 0.00 121 PRO A O 9
ATOM 20483 N N . GLN A 1 127 ? -9.449 -30.701 -11.645 1.00 0.00 122 GLN A N 9
ATOM 20484 C CA . GLN A 1 127 ? -9.058 -32.102 -11.636 1.00 0.00 122 GLN A CA 9
ATOM 20485 C C . GLN A 1 127 ? -10.104 -32.801 -12.514 1.00 0.00 122 GLN A C 9
ATOM 20486 O O . GLN A 1 127 ? -11.096 -32.162 -12.883 1.00 0.00 122 GLN A O 9
ATOM 20500 N N . PRO A 1 128 ? -9.894 -33.999 -12.961 1.00 0.00 123 PRO A N 9
ATOM 20501 C CA . PRO A 1 128 ? -10.827 -34.626 -13.953 1.00 0.00 123 PRO A CA 9
ATOM 20502 C C . PRO A 1 128 ? -12.284 -34.431 -13.525 1.00 0.00 123 PRO A C 9
ATOM 20503 O O . PRO A 1 128 ? -13.156 -34.182 -14.364 1.00 0.00 123 PRO A O 9
ATOM 20514 N N . LEU A 1 129 ? -12.555 -34.450 -12.241 1.00 0.00 124 LEU A N 9
ATOM 20515 C CA . LEU A 1 129 ? -13.900 -34.193 -11.741 1.00 0.00 124 LEU A CA 9
ATOM 20516 C C . LEU A 1 129 ? -14.355 -32.785 -12.113 1.00 0.00 124 LEU A C 9
ATOM 20517 O O . LEU A 1 129 ?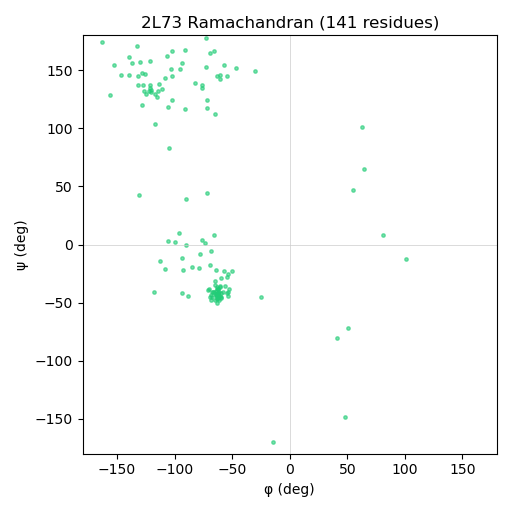 -15.513 -32.576 -12.467 1.00 0.00 124 LEU A O 9
ATOM 20533 N N . ASP A 1 130 ? -13.403 -31.874 -12.215 1.00 0.00 125 ASP A N 9
ATOM 20534 C CA . ASP A 1 130 ? -13.728 -30.529 -12.707 1.00 0.00 125 ASP A CA 9
ATOM 20535 C C . ASP A 1 130 ? -13.947 -30.608 -14.197 1.00 0.00 125 ASP A C 9
ATOM 20536 O O . ASP A 1 130 ? -14.653 -29.798 -14.794 1.00 0.00 125 ASP A O 9
ATOM 20545 N N . LEU A 1 131 ? -13.449 -31.690 -14.750 1.00 0.00 126 LEU A N 9
ATOM 20546 C CA . LEU A 1 131 ? -13.601 -31.999 -16.158 1.00 0.00 126 LEU A CA 9
ATOM 20547 C C . LEU A 1 131 ? -14.813 -32.901 -16.345 1.00 0.00 126 LEU A C 9
ATOM 20548 O O . LEU A 1 131 ? -15.139 -33.293 -17.469 1.00 0.00 126 LEU A O 9
ATOM 20564 N N . GLU A 1 132 ? -15.586 -33.064 -15.267 1.00 0.00 127 GLU A N 9
ATOM 20565 C CA . GLU A 1 132 ? -16.882 -33.736 -15.366 1.00 0.00 127 GLU A CA 9
ATOM 20566 C C . GLU A 1 132 ? -18.003 -32.688 -15.262 1.00 0.00 127 GLU A C 9
ATOM 20567 O O . GLU A 1 132 ? -17.839 -31.658 -14.607 1.00 0.00 127 GLU A O 9
ATOM 20579 N N . PRO A 1 133 ? -19.101 -32.906 -15.935 1.00 0.00 128 PRO A N 9
ATOM 20580 C CA . PRO A 1 133 ? -20.257 -31.942 -15.950 1.00 0.00 128 PRO A CA 9
ATOM 20581 C C . PRO A 1 133 ? -21.081 -31.931 -14.639 1.00 0.00 128 PRO A C 9
ATOM 20582 O O . PRO A 1 133 ? -21.143 -32.926 -13.924 1.00 0.00 128 PRO A O 9
ATOM 20593 N N . ALA A 1 134 ? -21.656 -30.778 -14.317 1.00 0.00 129 ALA A N 9
ATOM 20594 C CA . ALA A 1 134 ? -22.444 -30.608 -13.088 1.00 0.00 129 ALA A CA 9
ATOM 20595 C C . ALA A 1 134 ? -23.841 -31.240 -13.220 1.00 0.00 129 ALA A C 9
ATOM 20596 O O . ALA A 1 134 ? -24.366 -31.396 -14.334 1.00 0.00 129 ALA A O 9
ATOM 20603 N N . LEU A 1 135 ? -24.360 -31.719 -12.091 1.00 0.00 130 LEU A N 9
ATOM 20604 C CA . LEU A 1 135 ? -25.620 -32.465 -12.056 1.00 0.00 130 LEU A CA 9
ATOM 20605 C C . LEU A 1 135 ? -26.838 -31.622 -12.508 1.00 0.00 130 LEU A C 9
ATOM 20606 O O . LEU A 1 135 ? -26.747 -30.402 -12.674 1.00 0.00 130 LEU A O 9
ATOM 20622 N N . PRO A 1 136 ? -27.959 -32.287 -12.765 1.00 0.00 131 PRO A N 9
ATOM 20623 C CA . PRO A 1 136 ? -29.236 -31.650 -13.279 1.00 0.00 131 PRO A CA 9
ATOM 20624 C C . PRO A 1 136 ? -29.885 -30.652 -12.264 1.00 0.00 131 PRO A C 9
ATOM 20625 O O . PRO A 1 136 ? -29.248 -30.231 -11.286 1.00 0.00 131 PRO A O 9
ATOM 20636 N N . PRO A 1 137 ? -31.152 -30.300 -12.488 1.00 0.00 132 PRO A N 9
ATOM 20637 C CA . PRO A 1 137 ? -31.955 -29.393 -11.579 1.00 0.00 132 PRO A CA 9
ATOM 20638 C C . PRO A 1 137 ? -32.117 -29.955 -10.161 1.00 0.00 132 PRO A C 9
ATOM 20639 O O . PRO A 1 137 ? -32.112 -31.170 -9.962 1.00 0.00 132 PRO A O 9
ATOM 20650 N N . GLY A 1 138 ? -32.191 -29.061 -9.188 1.00 0.00 133 GLY A N 9
ATOM 20651 C CA . GLY A 1 138 ? -32.279 -29.437 -7.772 1.00 0.00 133 GLY A CA 9
ATOM 20652 C C . GLY A 1 138 ? -31.077 -28.872 -7.087 1.00 0.00 133 GLY A C 9
ATOM 20653 O O . GLY A 1 138 ? -31.179 -28.173 -6.077 1.00 0.00 133 GLY A O 9
ATOM 20657 N N . SER A 1 139 ? -29.953 -29.099 -7.704 1.00 0.00 134 SER A N 9
ATOM 20658 C CA . SER A 1 139 ? -28.713 -28.524 -7.264 1.00 0.00 134 SER A CA 9
ATOM 20659 C C . SER A 1 139 ? -28.726 -27.048 -7.623 1.00 0.00 134 SER A C 9
ATOM 20660 O O . SER A 1 139 ? -29.353 -26.676 -8.622 1.00 0.00 134 SER A O 9
ATOM 20668 N N . ARG A 1 140 ? -28.009 -26.202 -6.878 1.00 0.00 135 ARG A N 9
ATOM 20669 C CA . ARG A 1 140 ? -27.981 -24.805 -7.248 1.00 0.00 135 ARG A CA 9
ATOM 20670 C C . ARG A 1 140 ? -26.572 -24.336 -7.339 1.00 0.00 135 ARG A C 9
ATOM 20671 O O . ARG A 1 140 ? -25.764 -24.610 -6.453 1.00 0.00 135 ARG A O 9
ATOM 20692 N N . VAL A 1 141 ? -26.298 -23.610 -8.381 1.00 0.00 136 VAL A N 9
ATOM 20693 C CA . VAL A 1 141 ? -24.996 -23.049 -8.590 1.00 0.00 136 VAL A CA 9
ATOM 20694 C C . VAL A 1 141 ? -25.065 -21.534 -8.586 1.00 0.00 136 VAL A C 9
ATOM 20695 O O . VAL A 1 141 ? -25.825 -20.938 -9.362 1.00 0.00 136 VAL A O 9
ATOM 20708 N N . ILE A 1 142 ? -24.264 -20.908 -7.744 1.00 0.00 137 ILE A N 9
ATOM 20709 C CA . ILE A 1 142 ? -24.170 -19.471 -7.713 1.00 0.00 137 ILE A CA 9
ATOM 20710 C C . ILE A 1 142 ? -22.720 -19.107 -7.982 1.00 0.00 137 ILE A C 9
ATOM 20711 O O . ILE A 1 142 ? -21.849 -19.503 -7.202 1.00 0.00 137 ILE A O 9
ATOM 20727 N N . LEU A 1 143 ? -22.428 -18.371 -9.056 1.00 0.00 138 LEU A N 9
ATOM 20728 C CA . LEU A 1 143 ? -21.051 -17.961 -9.316 1.00 0.00 138 LEU A CA 9
ATOM 20729 C C . LEU A 1 143 ? -20.937 -16.453 -9.140 1.00 0.00 138 LEU A C 9
ATOM 20730 O O . LEU A 1 143 ? -21.352 -15.700 -10.026 1.00 0.00 138 LEU A O 9
ATOM 20746 N N . PRO A 1 144 ? -20.423 -15.965 -8.037 1.00 0.00 139 PRO A N 9
ATOM 20747 C CA . PRO A 1 144 ? -20.306 -14.484 -7.826 1.00 0.00 139 PRO A CA 9
ATOM 20748 C C . PRO A 1 144 ? -19.457 -13.842 -8.913 1.00 0.00 139 PRO A C 9
ATOM 20749 O O . PRO A 1 144 ? -18.579 -14.502 -9.492 1.00 0.00 139 PRO A O 9
ATOM 20760 N N . THR A 1 145 ? -19.920 -12.703 -9.373 1.00 0.00 140 THR A N 9
ATOM 20761 C CA . THR A 1 145 ? -19.399 -12.188 -10.642 1.00 0.00 140 THR A CA 9
ATOM 20762 C C . THR A 1 145 ? -17.913 -11.846 -10.528 1.00 0.00 140 THR A C 9
ATOM 20763 O O . THR A 1 145 ? -17.353 -11.773 -9.421 1.00 0.00 140 THR A O 9
ATOM 20774 N N . PRO A 1 146 ? -17.227 -11.925 -11.642 1.00 0.00 141 PRO A N 9
ATOM 20775 C CA . PRO A 1 146 ? -15.730 -11.899 -11.688 1.00 0.00 141 PRO A CA 9
ATOM 20776 C C . PRO A 1 146 ? -15.141 -10.617 -11.105 1.00 0.00 141 PRO A C 9
ATOM 20777 O O . PRO A 1 146 ? -15.719 -9.529 -11.245 1.00 0.00 141 PRO A O 9
ATOM 20788 N N . GLU A 1 147 ? -13.974 -10.746 -10.485 1.00 0.00 142 GLU A N 9
ATOM 20789 C CA . GLU A 1 147 ? -13.299 -9.590 -9.918 1.00 0.00 142 GLU A CA 9
ATOM 20790 C C . GLU A 1 147 ? -13.004 -8.616 -11.038 1.00 0.00 142 GLU A C 9
ATOM 20791 O O . GLU A 1 147 ? -13.281 -7.414 -10.936 1.00 0.00 142 GLU A O 9
ATOM 20803 N N . GLU A 1 148 ? -12.508 -9.161 -12.133 1.00 0.00 143 GLU A N 9
ATOM 20804 C CA . GLU A 1 148 ? -12.247 -8.366 -13.309 1.00 0.00 143 GLU A CA 9
ATOM 20805 C C . GLU A 1 148 ? -13.476 -8.414 -14.220 1.00 0.00 143 GLU A C 9
ATOM 20806 O O . GLU A 1 148 ? -13.782 -9.447 -14.809 1.00 0.00 143 GLU A O 9
ATOM 20818 N N . GLN A 1 149 ? -14.174 -7.293 -14.295 1.00 0.00 144 GLN A N 9
ATOM 20819 C CA . GLN A 1 149 ? -15.383 -7.160 -15.114 1.00 0.00 144 GLN A CA 9
ATOM 20820 C C . GLN A 1 149 ? -16.001 -5.788 -14.865 1.00 0.00 144 GLN A C 9
ATOM 20821 O O . GLN A 1 149 ? -16.591 -5.242 -15.768 1.00 0.00 144 GLN A O 9
ATOM 20836 N N . ALA A 1 7 ? 5.253 -30.534 -17.123 1.00 0.00 2 ALA A N 10
ATOM 20837 C CA . ALA A 1 7 ? 6.191 -29.497 -16.642 1.00 0.00 2 ALA A CA 10
ATOM 20838 C C . ALA A 1 7 ? 5.558 -28.142 -16.842 1.00 0.00 2 ALA A C 10
ATOM 20839 O O . ALA A 1 7 ? 4.381 -28.041 -17.197 1.00 0.00 2 ALA A O 10
ATOM 20846 N N . GLY A 1 8 ? 6.344 -27.103 -16.651 1.00 0.00 3 GLY A N 10
ATOM 20847 C CA . GLY A 1 8 ? 5.857 -25.754 -16.828 1.00 0.00 3 GLY A CA 10
ATOM 20848 C C . GLY A 1 8 ? 5.217 -25.245 -15.545 1.00 0.00 3 GLY A C 10
ATOM 20849 O O . GLY A 1 8 ? 4.748 -26.034 -14.717 1.00 0.00 3 GLY A O 10
ATOM 20853 N N . PRO A 1 9 ? 5.219 -23.958 -15.344 1.00 0.00 4 PRO A N 10
ATOM 20854 C CA . PRO A 1 9 ? 4.627 -23.332 -14.122 1.00 0.00 4 PRO A CA 10
ATOM 20855 C C . PRO A 1 9 ? 3.108 -23.435 -14.110 1.00 0.00 4 PRO A C 10
ATOM 20856 O O . PRO A 1 9 ? 2.471 -23.335 -15.164 1.00 0.00 4 PRO A O 10
ATOM 20867 N N . ARG A 1 10 ? 2.520 -23.595 -12.927 1.00 0.00 5 ARG A N 10
ATOM 20868 C CA . ARG A 1 10 ? 1.070 -23.650 -12.806 1.00 0.00 5 ARG A CA 10
ATOM 20869 C C . ARG A 1 10 ? 0.659 -23.242 -11.397 1.00 0.00 5 ARG A C 10
ATOM 20870 O O . ARG A 1 10 ? -0.293 -23.787 -10.835 1.00 0.00 5 ARG A O 10
ATOM 20891 N N . TYR A 1 11 ? 1.413 -22.330 -10.793 1.00 0.00 6 TYR A N 10
ATOM 20892 C CA . TYR A 1 11 ? 1.115 -21.910 -9.436 1.00 0.00 6 TYR A CA 10
ATOM 20893 C C . TYR A 1 11 ? 0.303 -20.621 -9.462 1.00 0.00 6 TYR A C 10
ATOM 20894 O O . TYR A 1 11 ? 0.618 -19.693 -10.220 1.00 0.00 6 TYR A O 10
ATOM 20912 N N . PRO A 1 12 ? -0.721 -20.553 -8.662 1.00 0.00 7 PRO A N 10
ATOM 20913 C CA . PRO A 1 12 ? -1.654 -19.382 -8.598 1.00 0.00 7 PRO A CA 10
ATOM 20914 C C . PRO A 1 12 ? -0.970 -18.196 -7.976 1.00 0.00 7 PRO A C 10
ATOM 20915 O O . PRO A 1 12 ? 0.015 -18.384 -7.240 1.00 0.00 7 PRO A O 10
ATOM 20926 N N . VAL A 1 13 ? -1.355 -16.966 -8.305 1.00 0.00 8 VAL A N 10
ATOM 20927 C CA . VAL A 1 13 ? -0.748 -15.820 -7.700 1.00 0.00 8 VAL A CA 10
ATOM 20928 C C . VAL A 1 13 ? -1.775 -15.196 -6.804 1.00 0.00 8 VAL A C 10
ATOM 20929 O O . VAL A 1 13 ? -1.460 -14.458 -5.877 1.00 0.00 8 VAL A O 10
ATOM 20942 N N . SER A 1 14 ? -3.025 -15.408 -7.189 1.00 0.00 9 SER A N 10
ATOM 20943 C CA . SER A 1 14 ? -4.144 -14.901 -6.441 1.00 0.00 9 SER A CA 10
ATOM 20944 C C . SER A 1 14 ? -5.322 -15.861 -6.601 1.00 0.00 9 SER A C 10
ATOM 20945 O O . SER A 1 14 ? -5.458 -16.509 -7.648 1.00 0.00 9 SER A O 10
ATOM 20953 N N . VAL A 1 15 ? -6.138 -15.969 -5.562 1.00 0.00 10 VAL A N 10
ATOM 20954 C CA . VAL A 1 15 ? -7.349 -16.801 -5.590 1.00 0.00 10 VAL A CA 10
ATOM 20955 C C . VAL A 1 15 ? -8.473 -15.981 -5.004 1.00 0.00 10 VAL A C 10
ATOM 20956 O O . VAL A 1 15 ? -8.289 -15.443 -3.906 1.00 0.00 10 VAL A O 10
ATOM 20969 N N . GLN A 1 16 ? -9.679 -15.987 -5.565 1.00 0.00 11 GLN A N 10
ATOM 20970 C CA . GLN A 1 16 ? -10.805 -15.348 -4.894 1.00 0.00 11 GLN A CA 10
ATOM 20971 C C . GLN A 1 16 ? -11.938 -16.383 -4.914 1.00 0.00 11 GLN A C 10
ATOM 20972 O O . GLN A 1 16 ? -11.990 -17.198 -5.852 1.00 0.00 11 GLN A O 10
ATOM 20986 N N . GLY A 1 17 ? -12.859 -16.353 -3.952 1.00 0.00 12 GLY A N 10
ATOM 20987 C CA . GLY A 1 17 ? -13.979 -17.311 -3.973 1.00 0.00 12 GLY A CA 10
ATOM 20988 C C . GLY A 1 17 ? -14.809 -17.107 -5.238 1.00 0.00 12 GLY A C 10
ATOM 20989 O O . GLY A 1 17 ? -15.224 -15.984 -5.537 1.00 0.00 12 GLY A O 10
ATOM 20993 N N . ALA A 1 18 ? -14.933 -18.157 -6.045 1.00 0.00 13 ALA A N 10
ATOM 20994 C CA . ALA A 1 18 ? -15.594 -18.028 -7.356 1.00 0.00 13 ALA A CA 10
ATOM 20995 C C . ALA A 1 18 ? -17.096 -18.264 -7.300 1.00 0.00 13 ALA A C 10
ATOM 20996 O O . ALA A 1 18 ? -17.862 -17.532 -7.918 1.00 0.00 13 ALA A O 10
ATOM 21003 N N . ALA A 1 19 ? -17.499 -19.353 -6.677 1.00 0.00 14 ALA A N 10
ATOM 21004 C CA . ALA A 1 19 ? -18.903 -19.758 -6.716 1.00 0.00 14 ALA A CA 10
ATOM 21005 C C . ALA A 1 19 ? -19.208 -20.681 -5.568 1.00 0.00 14 ALA A C 10
ATOM 21006 O O . ALA A 1 19 ? -18.294 -21.156 -4.884 1.00 0.00 14 ALA A O 10
ATOM 21013 N N . LEU A 1 20 ? -20.476 -21.001 -5.405 1.00 0.00 15 LEU A N 10
ATOM 21014 C CA . LEU A 1 20 ? -20.877 -21.919 -4.358 1.00 0.00 15 LEU A CA 10
ATOM 21015 C C . LEU A 1 20 ? -21.864 -22.966 -4.911 1.00 0.00 15 LEU A C 10
ATOM 21016 O O . LEU A 1 20 ? -22.835 -22.598 -5.571 1.00 0.00 15 LEU A O 10
ATOM 21032 N N . VAL A 1 21 ? -21.644 -24.244 -4.563 1.00 0.00 16 VAL A N 10
ATOM 21033 C CA . VAL A 1 21 ? -22.608 -25.293 -4.874 1.00 0.00 16 VAL A CA 10
ATOM 21034 C C . VAL A 1 21 ? -23.052 -25.907 -3.562 1.00 0.00 16 VAL A C 10
ATOM 21035 O O . VAL A 1 21 ? -22.217 -26.506 -2.875 1.00 0.00 16 VAL A O 10
ATOM 21048 N N . GLN A 1 22 ? -24.354 -26.001 -3.296 1.00 0.00 17 GLN A N 10
ATOM 21049 C CA . GLN A 1 22 ? -24.797 -26.745 -2.130 1.00 0.00 17 GLN A CA 10
ATOM 21050 C C . GLN A 1 22 ? -25.636 -27.872 -2.643 1.00 0.00 17 GLN A C 10
ATOM 21051 O O . GLN A 1 22 ? -26.659 -27.589 -3.291 1.00 0.00 17 GLN A O 10
ATOM 21065 N N . ILE A 1 23 ? -25.360 -29.112 -2.332 1.00 0.00 18 ILE A N 10
ATOM 21066 C CA . ILE A 1 23 ? -26.251 -30.192 -2.614 1.00 0.00 18 ILE A CA 10
ATOM 21067 C C . ILE A 1 23 ? -26.497 -30.768 -1.224 1.00 0.00 18 ILE A C 10
ATOM 21068 O O . ILE A 1 23 ? -26.104 -30.121 -0.255 1.00 0.00 18 ILE A O 10
ATOM 21084 N N . LYS A 1 24 ? -27.028 -31.985 -1.134 1.00 0.00 19 LYS A N 10
ATOM 21085 C CA . LYS A 1 24 ? -27.019 -32.762 0.144 1.00 0.00 19 LYS A CA 10
ATOM 21086 C C . LYS A 1 24 ? -25.832 -32.338 1.058 1.00 0.00 19 LYS A C 10
ATOM 21087 O O . LYS A 1 24 ? -24.979 -31.590 0.672 1.00 0.00 19 LYS A O 10
ATOM 21106 N N . ARG A 1 25 ? -25.726 -32.846 2.242 1.00 0.00 20 ARG A N 10
ATOM 21107 C CA . ARG A 1 25 ? -24.820 -32.231 3.248 1.00 0.00 20 ARG A CA 10
ATOM 21108 C C . ARG A 1 25 ? -23.344 -32.298 2.805 1.00 0.00 20 ARG A C 10
ATOM 21109 O O . ARG A 1 25 ? -22.481 -31.744 3.497 1.00 0.00 20 ARG A O 10
ATOM 21130 N N . LEU A 1 26 ? -23.164 -32.573 1.507 1.00 0.00 21 LEU A N 10
ATOM 21131 C CA . LEU A 1 26 ? -21.864 -32.317 0.884 1.00 0.00 21 LEU A CA 10
ATOM 21132 C C . LEU A 1 26 ? -22.040 -31.127 -0.085 1.00 0.00 21 LEU A C 10
ATOM 21133 O O . LEU A 1 26 ? -22.872 -31.192 -0.997 1.00 0.00 21 LEU A O 10
ATOM 21149 N N . GLN A 1 27 ? -21.293 -30.024 0.129 1.00 0.00 22 GLN A N 10
ATOM 21150 C CA . GLN A 1 27 ? -21.434 -28.813 -0.714 1.00 0.00 22 GLN A CA 10
ATOM 21151 C C . GLN A 1 27 ? -20.040 -28.297 -1.133 1.00 0.00 22 GLN A C 10
ATOM 21152 O O . GLN A 1 27 ? -19.084 -28.460 -0.357 1.00 0.00 22 GLN A O 10
ATOM 21166 N N . THR A 1 28 ? -19.870 -27.819 -2.382 1.00 0.00 23 THR A N 10
ATOM 21167 C CA . THR A 1 28 ? -18.526 -27.500 -2.855 1.00 0.00 23 THR A CA 10
ATOM 21168 C C . THR A 1 28 ? -18.277 -25.992 -2.970 1.00 0.00 23 THR A C 10
ATOM 21169 O O . THR A 1 28 ? -19.210 -25.172 -2.901 1.00 0.00 23 THR A O 10
ATOM 21180 N N . PHE A 1 29 ? -16.989 -25.638 -2.998 1.00 0.00 24 PHE A N 10
ATOM 21181 C CA . PHE A 1 29 ? -16.571 -24.239 -2.955 1.00 0.00 24 PHE A CA 10
ATOM 21182 C C . PHE A 1 29 ? -15.753 -23.856 -4.184 1.00 0.00 24 PHE A C 10
ATOM 21183 O O . PHE A 1 29 ? -14.785 -24.541 -4.522 1.00 0.00 24 PHE A O 10
ATOM 21200 N N . ALA A 1 30 ? -16.197 -22.836 -4.890 1.00 0.00 25 ALA A N 10
ATOM 21201 C CA . ALA A 1 30 ? -15.523 -22.488 -6.134 1.00 0.00 25 ALA A CA 10
ATOM 21202 C C . ALA A 1 30 ? -14.510 -21.375 -5.916 1.00 0.00 25 ALA A C 10
ATOM 21203 O O . ALA A 1 30 ? -14.681 -20.502 -5.062 1.00 0.00 25 ALA A O 10
ATOM 21210 N N . PHE A 1 31 ? -13.484 -21.399 -6.745 1.00 0.00 26 PHE A N 10
ATOM 21211 C CA . PHE A 1 31 ? -12.405 -20.404 -6.680 1.00 0.00 26 PHE A CA 10
ATOM 21212 C C . PHE A 1 31 ? -12.195 -19.779 -8.027 1.00 0.00 26 PHE A C 10
ATOM 21213 O O . PHE A 1 31 ? -12.283 -20.481 -9.047 1.00 0.00 26 PHE A O 10
ATOM 21230 N N . SER A 1 32 ? -11.681 -18.557 -8.042 1.00 0.00 27 SER A N 10
ATOM 21231 C CA . SER A 1 32 ? -11.162 -18.004 -9.257 1.00 0.00 27 SER A CA 10
ATOM 21232 C C . SER A 1 32 ? -9.695 -17.815 -8.940 1.00 0.00 27 SER A C 10
ATOM 21233 O O . SER A 1 32 ? -9.366 -17.091 -7.989 1.00 0.00 27 SER A O 10
ATOM 21241 N N . VAL A 1 33 ? -8.844 -18.577 -9.574 1.00 0.00 28 VAL A N 10
ATOM 21242 C CA . VAL A 1 33 ? -7.430 -18.568 -9.242 1.00 0.00 28 VAL A CA 10
ATOM 21243 C C . VAL A 1 33 ? -6.630 -18.355 -10.517 1.00 0.00 28 VAL A C 10
ATOM 21244 O O . VAL A 1 33 ? -6.945 -18.980 -11.532 1.00 0.00 28 VAL A O 10
ATOM 21257 N N . ARG A 1 34 ? -5.645 -17.464 -10.532 1.00 0.00 29 ARG A N 10
ATOM 21258 C CA . ARG A 1 34 ? -4.870 -17.209 -11.751 1.00 0.00 29 ARG A CA 10
ATOM 21259 C C . ARG A 1 34 ? -3.387 -17.346 -11.434 1.00 0.00 29 ARG A C 10
ATOM 21260 O O . ARG A 1 34 ? -2.998 -17.148 -10.256 1.00 0.00 29 ARG A O 10
ATOM 21281 N N . TRP A 1 35 ? -2.618 -17.992 -12.332 1.00 0.00 30 TRP A N 10
ATOM 21282 C CA . TRP A 1 35 ? -1.275 -18.439 -11.949 1.00 0.00 30 TRP A CA 10
ATOM 21283 C C . TRP A 1 35 ? -0.189 -17.515 -12.488 1.00 0.00 30 TRP A C 10
ATOM 21284 O O . TRP A 1 35 ? -0.445 -16.672 -13.366 1.00 0.00 30 TRP A O 10
ATOM 21305 N N . SER A 1 36 ? 1.027 -17.676 -11.929 1.00 0.00 31 SER A N 10
ATOM 21306 C CA . SER A 1 36 ? 2.155 -16.797 -12.255 1.00 0.00 31 SER A CA 10
ATOM 21307 C C . SER A 1 36 ? 2.392 -16.780 -13.749 1.00 0.00 31 SER A C 10
ATOM 21308 O O . SER A 1 36 ? 2.907 -15.792 -14.293 1.00 0.00 31 SER A O 10
ATOM 21316 N N . ASP A 1 37 ? 2.097 -17.886 -14.401 1.00 0.00 32 ASP A N 10
ATOM 21317 C CA . ASP A 1 37 ? 2.388 -17.957 -15.823 1.00 0.00 32 ASP A CA 10
ATOM 21318 C C . ASP A 1 37 ? 1.403 -17.060 -16.542 1.00 0.00 32 ASP A C 10
ATOM 21319 O O . ASP A 1 37 ? 1.542 -16.784 -17.734 1.00 0.00 32 ASP A O 10
ATOM 21328 N N . GLY A 1 38 ? 0.529 -16.451 -15.756 1.00 0.00 33 GLY A N 10
ATOM 21329 C CA . GLY A 1 38 ? -0.333 -15.410 -16.256 1.00 0.00 33 GLY A CA 10
ATOM 21330 C C . GLY A 1 38 ? -1.666 -15.934 -16.714 1.00 0.00 33 GLY A C 10
ATOM 21331 O O . GLY A 1 38 ? -2.466 -15.168 -17.258 1.00 0.00 33 GLY A O 10
ATOM 21335 N N . SER A 1 39 ? -1.978 -17.196 -16.456 1.00 0.00 34 SER A N 10
ATOM 21336 C CA . SER A 1 39 ? -3.277 -17.743 -16.844 1.00 0.00 34 SER A CA 10
ATOM 21337 C C . SER A 1 39 ? -4.339 -17.354 -15.818 1.00 0.00 34 SER A C 10
ATOM 21338 O O . SER A 1 39 ? -4.008 -16.821 -14.747 1.00 0.00 34 SER A O 10
ATOM 21346 N N . ASP A 1 40 ? -5.593 -17.740 -16.079 1.00 0.00 35 ASP A N 10
ATOM 21347 C CA . ASP A 1 40 ? -6.666 -17.550 -15.111 1.00 0.00 35 ASP A CA 10
ATOM 21348 C C . ASP A 1 40 ? -7.459 -18.848 -15.044 1.00 0.00 35 ASP A C 10
ATOM 21349 O O . ASP A 1 40 ? -7.549 -19.571 -16.048 1.00 0.00 35 ASP A O 10
ATOM 21358 N N . THR A 1 41 ? -8.028 -19.165 -13.896 1.00 0.00 36 THR A N 10
ATOM 21359 C CA . THR A 1 41 ? -8.823 -20.374 -13.772 1.00 0.00 36 THR A CA 10
ATOM 21360 C C . THR A 1 41 ? -10.021 -20.128 -12.867 1.00 0.00 36 THR A C 10
ATOM 21361 O O . THR A 1 41 ? -9.902 -19.476 -11.816 1.00 0.00 36 THR A O 10
ATOM 21372 N N . PHE A 1 42 ? -11.145 -20.723 -13.237 1.00 0.00 37 PHE A N 10
ATOM 21373 C CA . PHE A 1 42 ? -12.342 -20.711 -12.401 1.00 0.00 37 PHE A CA 10
ATOM 21374 C C . PHE A 1 42 ? -12.728 -22.168 -12.190 1.00 0.00 37 PHE A C 10
ATOM 21375 O O . PHE A 1 42 ? -12.935 -22.878 -13.181 1.00 0.00 37 PHE A O 10
ATOM 21392 N N . VAL A 1 43 ? -12.759 -22.682 -10.959 1.00 0.00 38 VAL A N 10
ATOM 21393 C CA . VAL A 1 43 ? -13.064 -24.096 -10.775 1.00 0.00 38 VAL A CA 10
ATOM 21394 C C . VAL A 1 43 ? -13.917 -24.302 -9.530 1.00 0.00 38 VAL A C 10
ATOM 21395 O O . VAL A 1 43 ? -13.997 -23.416 -8.667 1.00 0.00 38 VAL A O 10
ATOM 21408 N N . ARG A 1 44 ? -14.500 -25.483 -9.411 1.00 0.00 39 ARG A N 10
ATOM 21409 C CA . ARG A 1 44 ? -15.315 -25.851 -8.249 1.00 0.00 39 ARG A CA 10
ATOM 21410 C C . ARG A 1 44 ? -14.453 -26.734 -7.386 1.00 0.00 39 ARG A C 10
ATOM 21411 O O . ARG A 1 44 ? -13.627 -27.489 -7.920 1.00 0.00 39 ARG A O 10
ATOM 21432 N N . ARG A 1 45 ? -14.602 -26.677 -6.069 1.00 0.00 40 ARG A N 10
ATOM 21433 C CA . ARG A 1 45 ? -13.815 -27.530 -5.216 1.00 0.00 40 ARG A CA 10
ATOM 21434 C C . ARG A 1 45 ? -14.695 -28.113 -4.133 1.00 0.00 40 ARG A C 10
ATOM 21435 O O . ARG A 1 45 ? -15.613 -27.455 -3.657 1.00 0.00 40 ARG A O 10
ATOM 21456 N N . SER A 1 46 ? -14.244 -29.205 -3.589 1.00 0.00 41 SER A N 10
ATOM 21457 C CA . SER A 1 46 ? -14.906 -29.666 -2.378 1.00 0.00 41 SER A CA 10
ATOM 21458 C C . SER A 1 46 ? -14.245 -29.053 -1.162 1.00 0.00 41 SER A C 10
ATOM 21459 O O . SER A 1 46 ? -13.015 -29.000 -1.083 1.00 0.00 41 SER A O 10
ATOM 21467 N N . TRP A 1 47 ? -15.043 -28.790 -0.143 1.00 0.00 42 TRP A N 10
ATOM 21468 C CA . TRP A 1 47 ? -14.512 -28.405 1.154 1.00 0.00 42 TRP A CA 10
ATOM 21469 C C . TRP A 1 47 ? -13.756 -29.576 1.757 1.00 0.00 42 TRP A C 10
ATOM 21470 O O . TRP A 1 47 ? -12.684 -29.434 2.358 1.00 0.00 42 TRP A O 10
ATOM 21491 N N . ASP A 1 48 ? -14.409 -30.731 1.659 1.00 0.00 43 ASP A N 10
ATOM 21492 C CA . ASP A 1 48 ? -13.947 -31.946 2.274 1.00 0.00 43 ASP A CA 10
ATOM 21493 C C . ASP A 1 48 ? -12.673 -32.370 1.637 1.00 0.00 43 ASP A C 10
ATOM 21494 O O . ASP A 1 48 ? -11.699 -32.661 2.319 1.00 0.00 43 ASP A O 10
ATOM 21503 N N . GLU A 1 49 ? -12.620 -32.258 0.313 1.00 0.00 44 GLU A N 10
ATOM 21504 C CA . GLU A 1 49 ? -11.403 -32.513 -0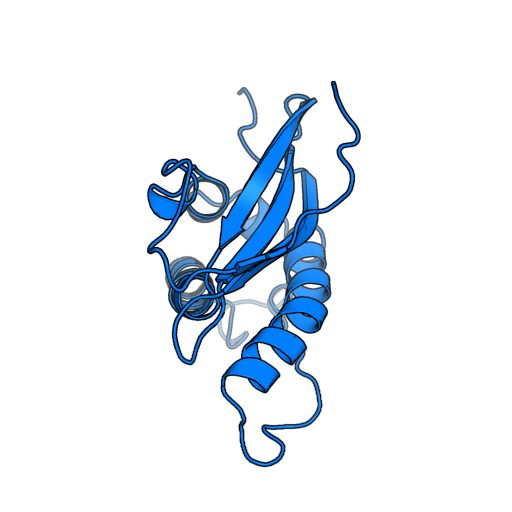.381 1.00 0.00 44 GLU A CA 10
ATOM 21505 C C . GLU A 1 49 ? -10.386 -31.457 -0.095 1.00 0.00 44 GLU A C 10
ATOM 21506 O O . GLU A 1 49 ? -9.210 -31.775 -0.033 1.00 0.00 44 GLU A O 10
ATOM 21518 N N . PHE A 1 50 ? -10.773 -30.179 0.137 1.00 0.00 45 PHE A N 10
ATOM 21519 C CA . PHE A 1 50 ? -9.773 -29.184 0.430 1.00 0.00 45 PHE A CA 10
ATOM 21520 C C . PHE A 1 50 ? -9.060 -29.660 1.674 1.00 0.00 45 PHE A C 10
ATOM 21521 O O . PHE A 1 50 ? -7.840 -29.613 1.755 1.00 0.00 45 PHE A O 10
ATOM 21538 N N . ARG A 1 51 ? -9.861 -30.052 2.674 1.00 0.00 46 ARG A N 10
ATOM 21539 C CA . ARG A 1 51 ? -9.338 -30.507 3.952 1.00 0.00 46 ARG A CA 10
ATOM 21540 C C . ARG A 1 51 ? -8.462 -31.711 3.788 1.00 0.00 46 ARG A C 10
ATOM 21541 O O . ARG A 1 51 ? -7.390 -31.799 4.396 1.00 0.00 46 ARG A O 10
ATOM 21562 N N . GLN A 1 52 ? -8.898 -32.640 2.961 1.00 0.00 47 GLN A N 10
ATOM 21563 C CA . GLN A 1 52 ? -8.102 -33.804 2.788 1.00 0.00 47 GLN A CA 10
ATOM 21564 C C . GLN A 1 52 ? -6.822 -33.387 2.129 1.00 0.00 47 GLN A C 10
ATOM 21565 O O . GLN A 1 52 ? -5.728 -33.795 2.557 1.00 0.00 47 GLN A O 10
ATOM 21579 N N . LEU A 1 53 ? -6.902 -32.534 1.100 1.00 0.00 48 LEU A N 10
ATOM 21580 C CA . LEU A 1 53 ? -5.691 -32.104 0.418 1.00 0.00 48 LEU A CA 10
ATOM 21581 C C . LEU A 1 53 ? -4.748 -31.348 1.306 1.00 0.00 48 LEU A C 10
ATOM 21582 O O . LEU A 1 53 ? -3.549 -31.475 1.170 1.00 0.00 48 LEU A O 10
ATOM 21598 N N . LYS A 1 54 ? -5.272 -30.433 2.083 1.00 0.00 49 LYS A N 10
ATOM 21599 C CA . LYS A 1 54 ? -4.389 -29.574 2.826 1.00 0.00 49 LYS A CA 10
ATOM 21600 C C . LYS A 1 54 ? -3.653 -30.383 3.824 1.00 0.00 49 LYS A C 10
ATOM 21601 O O . LYS A 1 54 ? -2.448 -30.276 3.906 1.00 0.00 49 LYS A O 10
ATOM 21620 N N . LYS A 1 55 ? -4.354 -31.286 4.484 1.00 0.00 50 LYS A N 10
ATOM 21621 C CA . LYS A 1 55 ? -3.701 -32.149 5.443 1.00 0.00 50 LYS A CA 10
ATOM 21622 C C . LYS A 1 55 ? -2.615 -32.921 4.724 1.00 0.00 50 LYS A C 10
ATOM 21623 O O . LYS A 1 55 ? -1.489 -33.053 5.222 1.00 0.00 50 LYS A O 10
ATOM 21642 N N . THR A 1 56 ? -2.938 -33.382 3.529 1.00 0.00 51 THR A N 10
ATOM 21643 C CA . THR A 1 56 ? -1.978 -34.058 2.683 1.00 0.00 51 THR A CA 10
ATOM 21644 C C . THR A 1 56 ? -0.806 -33.132 2.362 1.00 0.00 51 THR A C 10
ATOM 21645 O O . THR A 1 56 ? 0.363 -33.543 2.441 1.00 0.00 51 THR A O 10
ATOM 21656 N N . LEU A 1 57 ? -1.085 -31.856 2.125 1.00 0.00 52 LEU A N 10
ATOM 21657 C CA . LEU A 1 57 ? 0.005 -30.923 1.956 1.00 0.00 52 LEU A CA 10
ATOM 21658 C C . LEU A 1 57 ? 0.812 -30.877 3.241 1.00 0.00 52 LEU A C 10
ATOM 21659 O O . LEU A 1 57 ? 2.034 -30.804 3.199 1.00 0.00 52 LEU A O 10
ATOM 21675 N N . LYS A 1 58 ? 0.137 -30.857 4.384 1.00 0.00 53 LYS A N 10
ATOM 21676 C CA . LYS A 1 58 ? 0.831 -30.723 5.667 1.00 0.00 53 LYS A CA 10
ATOM 21677 C C . LYS A 1 58 ? 1.834 -31.843 5.804 1.00 0.00 53 LYS A C 10
ATOM 21678 O O . LYS A 1 58 ? 2.875 -31.681 6.430 1.00 0.00 53 LYS A O 10
ATOM 21697 N N . GLU A 1 59 ? 1.554 -32.962 5.162 1.00 0.00 54 GLU A N 10
ATOM 21698 C CA . GLU A 1 59 ? 2.507 -34.048 5.186 1.00 0.00 54 GLU A CA 10
ATOM 21699 C C . GLU A 1 59 ? 3.765 -33.632 4.425 1.00 0.00 54 GLU A C 10
ATOM 21700 O O . GLU A 1 59 ? 4.887 -33.838 4.898 1.00 0.00 54 GLU A O 10
ATOM 21712 N N . THR A 1 60 ? 3.574 -32.950 3.299 1.00 0.00 55 THR A N 10
ATOM 21713 C CA . THR A 1 60 ? 4.714 -32.420 2.550 1.00 0.00 55 THR A CA 10
ATOM 21714 C C . THR A 1 60 ? 5.413 -31.281 3.320 1.00 0.00 55 THR A C 10
ATOM 21715 O O . THR A 1 60 ? 6.642 -31.200 3.313 1.00 0.00 55 THR A O 10
ATOM 21726 N N . PHE A 1 61 ? 4.651 -30.451 4.046 1.00 0.00 56 PHE A N 10
ATOM 21727 C CA . PHE A 1 61 ? 5.247 -29.371 4.859 1.00 0.00 56 PHE A CA 10
ATOM 21728 C C . PHE A 1 61 ? 4.590 -29.357 6.233 1.00 0.00 56 PHE A C 10
ATOM 21729 O O . PHE A 1 61 ? 3.523 -28.754 6.401 1.00 0.00 56 PHE A O 10
ATOM 21746 N N . PRO A 1 62 ? 5.097 -30.112 7.179 1.00 0.00 57 PRO A N 10
ATOM 21747 C CA . PRO A 1 62 ? 4.449 -30.216 8.517 1.00 0.00 57 PRO A CA 10
ATOM 21748 C C . PRO A 1 62 ? 4.340 -28.862 9.190 1.00 0.00 57 PRO A C 10
ATOM 21749 O O . PRO A 1 62 ? 5.344 -28.165 9.363 1.00 0.00 57 PRO A O 10
ATOM 21760 N N . VAL A 1 63 ? 3.162 -28.590 9.718 1.00 0.00 58 VAL A N 10
ATOM 21761 C CA . VAL A 1 63 ? 2.915 -27.381 10.471 1.00 0.00 58 VAL A CA 10
ATOM 21762 C C . VAL A 1 63 ? 1.738 -27.601 11.403 1.00 0.00 58 VAL A C 10
ATOM 21763 O O . VAL A 1 63 ? 1.914 -27.589 12.596 1.00 0.00 58 VAL A O 10
ATOM 21776 N N . GLU A 1 64 ? 0.547 -27.809 10.812 1.00 0.00 59 GLU A N 10
ATOM 21777 C CA . GLU A 1 64 ? -0.735 -28.011 11.558 1.00 0.00 59 GLU A CA 10
ATOM 21778 C C . GLU A 1 64 ? -0.649 -27.652 13.059 1.00 0.00 59 GLU A C 10
ATOM 21779 O O . GLU A 1 64 ? -1.269 -26.691 13.529 1.00 0.00 59 GLU A O 10
ATOM 21791 N N . ALA A 1 65 ? 0.119 -28.441 13.770 1.00 0.00 60 ALA A N 10
ATOM 21792 C CA . ALA A 1 65 ? 0.254 -28.302 15.219 1.00 0.00 60 ALA A CA 10
ATOM 21793 C C . ALA A 1 65 ? 1.339 -27.296 15.614 1.00 0.00 60 ALA A C 10
ATOM 21794 O O . ALA A 1 65 ? 1.773 -27.299 16.767 1.00 0.00 60 ALA A O 10
ATOM 21801 N N . GLY A 1 66 ? 1.924 -26.595 14.646 1.00 0.00 61 GLY A N 10
ATOM 21802 C CA . GLY A 1 66 ? 3.104 -25.782 14.933 1.00 0.00 61 GLY A CA 10
ATOM 21803 C C . GLY A 1 66 ? 4.302 -26.703 14.996 1.00 0.00 61 GLY A C 10
ATOM 21804 O O . GLY A 1 66 ? 5.134 -26.595 15.904 1.00 0.00 61 GLY A O 10
ATOM 21808 N N . LEU A 1 67 ? 4.209 -27.802 14.228 1.00 0.00 62 LEU A N 10
ATOM 21809 C CA . LEU A 1 67 ? 5.104 -28.925 14.443 1.00 0.00 62 LEU A CA 10
ATOM 21810 C C . LEU A 1 67 ? 6.568 -28.578 14.210 1.00 0.00 62 LEU A C 10
ATOM 21811 O O . LEU A 1 67 ? 7.397 -28.828 15.092 1.00 0.00 62 LEU A O 10
ATOM 21827 N N . LEU A 1 68 ? 6.897 -27.898 13.111 1.00 0.00 63 LEU A N 10
ATOM 21828 C CA . LEU A 1 68 ? 8.287 -27.462 12.952 1.00 0.00 63 LEU A CA 10
ATOM 21829 C C . LEU A 1 68 ? 8.532 -26.184 13.732 1.00 0.00 63 LEU A C 10
ATOM 21830 O O . LEU A 1 68 ? 9.634 -25.949 14.232 1.00 0.00 63 LEU A O 10
ATOM 21846 N N . ARG A 1 69 ? 7.562 -25.280 13.645 1.00 0.00 64 ARG A N 10
ATOM 21847 C CA . ARG A 1 69 ? 7.779 -23.927 14.156 1.00 0.00 64 ARG A CA 10
ATOM 21848 C C . ARG A 1 69 ? 6.545 -23.423 14.876 1.00 0.00 64 ARG A C 10
ATOM 21849 O O . ARG A 1 69 ? 5.427 -23.858 14.587 1.00 0.00 64 ARG A O 10
ATOM 21870 N N . ARG A 1 70 ? 6.745 -22.473 15.781 1.00 0.00 65 ARG A N 10
ATOM 21871 C CA . ARG A 1 70 ? 5.633 -21.887 16.506 1.00 0.00 65 ARG A CA 10
ATOM 21872 C C . ARG A 1 70 ? 4.698 -21.147 15.556 1.00 0.00 65 ARG A C 10
ATOM 21873 O O . ARG A 1 70 ? 3.488 -21.088 15.800 1.00 0.00 65 ARG A O 10
ATOM 21894 N N . SER A 1 71 ? 5.277 -20.494 14.544 1.00 0.00 66 SER A N 10
ATOM 21895 C CA . SER A 1 71 ? 4.502 -19.690 13.586 1.00 0.00 66 SER A CA 10
ATOM 21896 C C . SER A 1 71 ? 3.200 -20.393 13.233 1.00 0.00 66 SER A C 10
ATOM 21897 O O . SER A 1 71 ? 3.198 -21.361 12.469 1.00 0.00 66 SER A O 10
ATOM 21905 N N . ASP A 1 72 ? 2.133 -20.014 13.916 1.00 0.00 67 ASP A N 10
ATOM 21906 C CA . ASP A 1 72 ? 0.871 -20.701 13.752 1.00 0.00 67 ASP A CA 10
ATOM 21907 C C . ASP A 1 72 ? 0.266 -20.406 12.395 1.00 0.00 67 ASP A C 10
ATOM 21908 O O . ASP A 1 72 ? -0.519 -21.213 11.897 1.00 0.00 67 ASP A O 10
ATOM 21917 N N . ARG A 1 73 ? 0.355 -19.147 11.935 1.00 0.00 68 ARG A N 10
ATOM 21918 C CA . ARG A 1 73 ? -0.444 -18.705 10.784 1.00 0.00 68 ARG A CA 10
ATOM 21919 C C . ARG A 1 73 ? -0.179 -19.419 9.476 1.00 0.00 68 ARG A C 10
ATOM 21920 O O . ARG A 1 73 ? -1.113 -19.606 8.686 1.00 0.00 68 ARG A O 10
ATOM 21941 N N . VAL A 1 74 ? 1.067 -19.673 9.159 1.00 0.00 69 VAL A N 10
ATOM 21942 C CA . VAL A 1 74 ? 1.371 -20.185 7.842 1.00 0.00 69 VAL A CA 10
ATOM 21943 C C . VAL A 1 74 ? 1.281 -21.711 7.802 1.00 0.00 69 VAL A C 10
ATOM 21944 O O . VAL A 1 74 ? 2.099 -22.408 8.387 1.00 0.00 69 VAL A O 10
ATOM 21957 N N . LEU A 1 75 ? 0.358 -22.205 6.980 1.00 0.00 70 LEU A N 10
ATOM 21958 C CA . LEU A 1 75 ? 0.274 -23.638 6.679 1.00 0.00 70 LEU A CA 10
ATOM 21959 C C . LEU A 1 75 ? -0.317 -24.483 7.836 1.00 0.00 70 LEU A C 10
ATOM 21960 O O . LEU A 1 75 ? -0.193 -25.707 7.801 1.00 0.00 70 LEU A O 10
ATOM 21976 N N . PRO A 1 76 ? -1.019 -23.924 8.807 1.00 0.00 71 PRO A N 10
ATOM 21977 C CA . PRO A 1 76 ? -1.623 -24.767 9.909 1.00 0.00 71 PRO A CA 10
ATOM 21978 C C . PRO A 1 76 ? -2.732 -25.711 9.393 1.00 0.00 71 PRO A C 10
ATOM 21979 O O . PRO A 1 76 ? -2.550 -26.916 9.311 1.00 0.00 71 PRO A O 10
ATOM 21990 N N . LYS A 1 77 ? -3.782 -25.109 8.874 1.00 0.00 72 LYS A N 10
ATOM 21991 C CA . LYS A 1 77 ? -4.913 -25.812 8.253 1.00 0.00 72 LYS A CA 10
ATOM 21992 C C . LYS A 1 77 ? -5.720 -24.776 7.477 1.00 0.00 72 LYS A C 10
ATOM 21993 O O . LYS A 1 77 ? -5.169 -23.752 7.105 1.00 0.00 72 LYS A O 10
ATOM 22012 N N . LEU A 1 78 ? -7.043 -24.908 7.471 1.00 0.00 73 LEU A N 10
ATOM 22013 C CA . LEU A 1 78 ? -7.883 -23.837 6.953 1.00 0.00 73 LEU A CA 10
ATOM 22014 C C . LEU A 1 78 ? -7.971 -22.756 7.982 1.00 0.00 73 LEU A C 10
ATOM 22015 O O . LEU A 1 78 ? -8.071 -23.036 9.182 1.00 0.00 73 LEU A O 10
ATOM 22031 N N . LEU A 1 79 ? -7.873 -21.522 7.537 1.00 0.00 74 LEU A N 10
ATOM 22032 C CA . LEU A 1 79 ? -7.889 -20.417 8.463 1.00 0.00 74 LEU A CA 10
ATOM 22033 C C . LEU A 1 79 ? -9.299 -19.989 8.714 1.00 0.00 74 LEU A C 10
ATOM 22034 O O . LEU A 1 79 ? -10.075 -19.812 7.774 1.00 0.00 74 LEU A O 10
ATOM 22050 N N . ASP A 1 80 ? -9.662 -19.953 9.980 1.00 0.00 75 ASP A N 10
ATOM 22051 C CA . ASP A 1 80 ? -11.017 -19.649 10.342 1.00 0.00 75 ASP A CA 10
ATOM 22052 C C . ASP A 1 80 ? -11.094 -18.219 10.821 1.00 0.00 75 ASP A C 10
ATOM 22053 O O . ASP A 1 80 ? -10.599 -17.887 11.908 1.00 0.00 75 ASP A O 10
ATOM 22062 N N . ALA A 1 81 ? -11.686 -17.367 9.997 1.00 0.00 76 ALA A N 10
ATOM 22063 C CA . ALA A 1 81 ? -11.830 -15.960 10.339 1.00 0.00 76 ALA A CA 10
ATOM 22064 C C . ALA A 1 81 ? -12.887 -15.839 11.408 1.00 0.00 76 ALA A C 10
ATOM 22065 O O . ALA A 1 81 ? -13.484 -16.855 11.798 1.00 0.00 76 ALA A O 10
ATOM 22072 N N . PRO A 1 82 ? -13.085 -14.677 11.975 1.00 0.00 77 PRO A N 10
ATOM 22073 C CA . PRO A 1 82 ? -13.977 -14.556 13.152 1.00 0.00 77 PRO A CA 10
ATOM 22074 C C . PRO A 1 82 ? -15.340 -15.135 12.844 1.00 0.00 77 PRO A C 10
ATOM 22075 O O . PRO A 1 82 ? -16.002 -14.712 11.888 1.00 0.00 77 PRO A O 10
ATOM 22086 N N . LEU A 1 83 ? -15.803 -15.988 13.745 1.00 0.00 78 LEU A N 10
ATOM 22087 C CA . LEU A 1 83 ? -17.102 -16.652 13.608 1.00 0.00 78 LEU A CA 10
ATOM 22088 C C . LEU A 1 83 ? -18.094 -15.765 12.847 1.00 0.00 78 LEU A C 10
ATOM 22089 O O . LEU A 1 83 ? -18.466 -14.683 13.318 1.00 0.00 78 LEU A O 10
ATOM 22105 N N . LEU A 1 84 ? -18.484 -16.218 11.658 1.00 0.00 79 LEU A N 10
ATOM 22106 C CA . LEU A 1 84 ? -19.427 -15.481 10.814 1.00 0.00 79 LEU A CA 10
ATOM 22107 C C . LEU A 1 84 ? -20.850 -15.701 11.293 1.00 0.00 79 LEU A C 10
ATOM 22108 O O . LEU A 1 84 ? -21.136 -16.709 11.941 1.00 0.00 79 LEU A O 10
ATOM 22124 N N . GLY A 1 85 ? -21.727 -14.749 10.980 1.00 0.00 80 GLY A N 10
ATOM 22125 C CA . GLY A 1 85 ? -23.137 -14.831 11.375 1.00 0.00 80 GLY A CA 10
ATOM 22126 C C . GLY A 1 85 ? -23.702 -16.214 11.082 1.00 0.00 80 GLY A C 10
ATOM 22127 O O . GLY A 1 85 ? -24.168 -16.490 9.964 1.00 0.00 80 GLY A O 10
ATOM 22131 N N . ARG A 1 86 ? -23.515 -17.111 12.041 1.00 0.00 81 ARG A N 10
ATOM 22132 C CA . ARG A 1 86 ? -23.862 -18.519 11.869 1.00 0.00 81 ARG A CA 10
ATOM 22133 C C . ARG A 1 86 ? -25.371 -18.710 11.724 1.00 0.00 81 ARG A C 10
ATOM 22134 O O . ARG A 1 86 ? -25.950 -19.580 12.380 1.00 0.00 81 ARG A O 10
ATOM 22155 N N . VAL A 1 87 ? -26.027 -17.896 10.927 1.00 0.00 82 VAL A N 10
ATOM 22156 C CA . VAL A 1 87 ? -27.466 -18.044 10.791 1.00 0.00 82 VAL A CA 10
ATOM 22157 C C . VAL A 1 87 ? -27.798 -19.446 10.242 1.00 0.00 82 VAL A C 10
ATOM 22158 O O . VAL A 1 87 ? -28.111 -20.371 11.013 1.00 0.00 82 VAL A O 10
ATOM 22171 N N . GLY A 1 88 ? -27.866 -19.562 8.926 1.00 0.00 83 GLY A N 10
ATOM 22172 C CA . GLY A 1 88 ? -28.254 -20.823 8.304 1.00 0.00 83 GLY A CA 10
ATOM 22173 C C . GLY A 1 88 ? -27.055 -21.727 8.109 1.00 0.00 83 GLY A C 10
ATOM 22174 O O . GLY A 1 88 ? -25.900 -21.282 8.173 1.00 0.00 83 GLY A O 10
ATOM 22178 N N . ARG A 1 89 ? -27.330 -22.968 7.757 1.00 0.00 84 ARG A N 10
ATOM 22179 C CA . ARG A 1 89 ? -26.277 -23.905 7.434 1.00 0.00 84 ARG A CA 10
ATOM 22180 C C . ARG A 1 89 ? -25.542 -23.335 6.238 1.00 0.00 84 ARG A C 10
ATOM 22181 O O . ARG A 1 89 ? -24.313 -23.306 6.178 1.00 0.00 84 ARG A O 10
ATOM 22202 N N . THR A 1 90 ? -26.328 -22.812 5.326 1.00 0.00 85 THR A N 10
ATOM 22203 C CA . THR A 1 90 ? -25.808 -22.168 4.150 1.00 0.00 85 THR A CA 10
ATOM 22204 C C . THR A 1 90 ? -25.016 -20.910 4.534 1.00 0.00 85 THR A C 10
ATOM 22205 O O . THR A 1 90 ? -23.988 -20.616 3.935 1.00 0.00 85 THR A O 10
ATOM 22216 N N . SER A 1 91 ? -25.460 -20.216 5.584 1.00 0.00 86 SER A N 10
ATOM 22217 C CA . SER A 1 91 ? -24.754 -19.023 6.042 1.00 0.00 86 SER A CA 10
ATOM 22218 C C . SER A 1 91 ? -23.322 -19.396 6.428 1.00 0.00 86 SER A C 10
ATOM 22219 O O . SER A 1 91 ? -22.350 -18.753 6.000 1.00 0.00 86 SER A O 10
ATOM 22227 N N . ARG A 1 92 ? -23.184 -20.512 7.125 1.00 0.00 87 ARG A N 10
ATOM 22228 C CA . ARG A 1 92 ? -21.859 -21.020 7.443 1.00 0.00 87 ARG A CA 10
ATOM 22229 C C . ARG A 1 92 ? -21.191 -21.381 6.149 1.00 0.00 87 ARG A C 10
ATOM 22230 O O . ARG A 1 92 ? -19.991 -21.209 5.966 1.00 0.00 87 ARG A O 10
ATOM 22251 N N . GLY A 1 93 ? -22.007 -21.934 5.285 1.00 0.00 88 GLY A N 10
ATOM 22252 C CA . GLY A 1 93 ? -21.515 -22.451 4.043 1.00 0.00 88 GLY A CA 10
ATOM 22253 C C . GLY A 1 93 ? -20.767 -21.352 3.342 1.00 0.00 88 GLY A C 10
ATOM 22254 O O . GLY A 1 93 ? -19.598 -21.515 2.999 1.00 0.00 88 GLY A O 10
ATOM 22258 N N . LEU A 1 94 ? -21.381 -20.177 3.240 1.00 0.00 89 LEU A N 10
ATOM 22259 C CA . LEU A 1 94 ? -20.758 -19.023 2.634 1.00 0.00 89 LEU A CA 10
ATOM 22260 C C . LEU A 1 94 ? -19.628 -18.456 3.452 1.00 0.00 89 LEU A C 10
ATOM 22261 O O . LEU A 1 94 ? -18.696 -17.880 2.882 1.00 0.00 89 LEU A O 10
ATOM 22277 N N . ALA A 1 95 ? -19.650 -18.633 4.781 1.00 0.00 90 ALA A N 10
ATOM 22278 C CA . ALA A 1 95 ? -18.514 -18.131 5.544 1.00 0.00 90 ALA A CA 10
ATOM 22279 C C . ALA A 1 95 ? -17.291 -18.943 5.147 1.00 0.00 90 ALA A C 10
ATOM 22280 O O . ALA A 1 95 ? -16.204 -18.410 4.921 1.00 0.00 90 ALA A O 10
ATOM 22287 N N . ARG A 1 96 ? -17.519 -20.245 5.007 1.00 0.00 91 ARG A N 10
ATOM 22288 C CA . ARG A 1 96 ? -16.456 -21.170 4.691 1.00 0.00 91 ARG A CA 10
ATOM 22289 C C . ARG A 1 96 ? -15.839 -20.772 3.358 1.00 0.00 91 ARG A C 10
ATOM 22290 O O . ARG A 1 96 ? -14.624 -20.814 3.214 1.00 0.00 91 ARG A O 10
ATOM 22311 N N . LEU A 1 97 ? -16.659 -20.273 2.419 1.00 0.00 92 LEU A N 10
ATOM 22312 C CA . LEU A 1 97 ? -16.089 -19.774 1.155 1.00 0.00 92 LEU A CA 10
ATOM 22313 C C . LEU A 1 97 ? -15.095 -18.669 1.475 1.00 0.00 92 LEU A C 10
ATOM 22314 O O . LEU A 1 97 ? -14.050 -18.557 0.817 1.00 0.00 92 LEU A O 10
ATOM 22330 N N . GLN A 1 98 ? -15.455 -17.796 2.400 1.00 0.00 93 GLN A N 10
ATOM 22331 C CA . GLN A 1 98 ? -14.591 -16.653 2.683 1.00 0.00 93 GLN A CA 10
ATOM 22332 C C . GLN A 1 98 ? -13.250 -17.192 3.181 1.00 0.00 93 GLN A C 10
ATOM 22333 O O . GLN A 1 98 ? -12.169 -16.727 2.783 1.00 0.00 93 GLN A O 10
ATOM 22347 N N . LEU A 1 99 ? -13.325 -18.149 4.088 1.00 0.00 94 LEU A N 10
ATOM 22348 C CA . LEU A 1 99 ? -12.122 -18.722 4.659 1.00 0.00 94 LEU A CA 10
ATOM 22349 C C . LEU A 1 99 ? -11.309 -19.425 3.604 1.00 0.00 94 LEU A C 10
ATOM 22350 O O . LEU A 1 99 ? -10.082 -19.356 3.619 1.00 0.00 94 LEU A O 10
ATOM 22366 N N . LEU A 1 100 ? -11.972 -20.200 2.755 1.00 0.00 95 LEU A N 10
ATOM 22367 C CA . LEU A 1 100 ? -11.219 -20.997 1.809 1.00 0.00 95 LEU A CA 10
ATOM 22368 C C . LEU A 1 100 ? -10.450 -20.081 0.891 1.00 0.00 95 LEU A C 10
ATOM 22369 O O . LEU A 1 100 ? -9.275 -20.344 0.592 1.00 0.00 95 LEU A O 10
ATOM 22385 N N . GLU A 1 101 ? -11.099 -19.025 0.404 1.00 0.00 96 GLU A N 10
ATOM 22386 C CA . GLU A 1 101 ? -10.385 -18.160 -0.504 1.00 0.00 96 GLU A CA 10
ATOM 22387 C C . GLU A 1 101 ? -9.213 -17.573 0.231 1.00 0.00 96 GLU A C 10
ATOM 22388 O O . GLU A 1 101 ? -8.101 -17.568 -0.277 1.00 0.00 96 GLU A O 10
ATOM 22400 N N . THR A 1 102 ? -9.445 -17.112 1.448 1.00 0.00 97 THR A N 10
ATOM 22401 C CA . THR A 1 102 ? -8.395 -16.506 2.218 1.00 0.00 97 THR A CA 10
ATOM 22402 C C . THR A 1 102 ? -7.241 -17.464 2.448 1.00 0.00 97 THR A C 10
ATOM 22403 O O . THR A 1 102 ? -6.107 -17.058 2.370 1.00 0.00 97 THR A O 10
ATOM 22414 N N . TYR A 1 103 ? -7.516 -18.703 2.809 1.00 0.00 98 TYR A N 10
ATOM 22415 C CA . TYR A 1 103 ? -6.418 -19.614 3.120 1.00 0.00 98 TYR A CA 10
ATOM 22416 C C . TYR A 1 103 ? -5.547 -19.792 1.889 1.00 0.00 98 TYR A C 10
ATOM 22417 O O . TYR A 1 103 ? -4.340 -19.633 1.960 1.00 0.00 98 TYR A O 10
ATOM 22435 N N . SER A 1 104 ? -6.174 -20.013 0.745 1.00 0.00 99 SER A N 10
ATOM 22436 C CA . SER A 1 104 ? -5.434 -20.116 -0.516 1.00 0.00 99 SER A CA 10
ATOM 22437 C C . SER A 1 104 ? -4.657 -18.824 -0.768 1.00 0.00 99 SER A C 10
ATOM 22438 O O . SER A 1 104 ? -3.463 -18.850 -1.076 1.00 0.00 99 SER A O 10
ATOM 22446 N N . ARG A 1 105 ? -5.301 -17.710 -0.477 1.00 0.00 100 ARG A N 10
ATOM 22447 C CA . ARG A 1 105 ? -4.651 -16.408 -0.560 1.00 0.00 100 ARG A CA 10
ATOM 22448 C C . ARG A 1 105 ? -3.458 -16.346 0.396 1.00 0.00 100 ARG A C 10
ATOM 22449 O O . ARG A 1 105 ? -2.402 -15.794 0.056 1.00 0.00 100 ARG A O 10
ATOM 22470 N N . ARG A 1 106 ? -3.622 -16.902 1.584 1.00 0.00 101 ARG A N 10
ATOM 22471 C CA . ARG A 1 106 ? -2.541 -16.924 2.548 1.00 0.00 101 ARG A CA 10
ATOM 22472 C C . ARG A 1 106 ? -1.405 -17.784 2.000 1.00 0.00 101 ARG A C 10
ATOM 22473 O O . ARG A 1 106 ? -0.273 -17.427 2.090 1.00 0.00 101 ARG A O 10
ATOM 22494 N N . LEU A 1 107 ? -1.743 -18.921 1.448 1.00 0.00 102 LEU A N 10
ATOM 22495 C CA . LEU A 1 107 ? -0.745 -19.851 1.001 1.00 0.00 102 LEU A CA 10
ATOM 22496 C C . LEU A 1 107 ? 0.107 -19.171 -0.035 1.00 0.00 102 LEU A C 10
ATOM 22497 O O . LEU A 1 107 ? 1.332 -19.282 0.004 1.00 0.00 102 LEU A O 10
ATOM 22513 N N . LEU A 1 108 ? -0.512 -18.327 -0.845 1.00 0.00 103 LEU A N 10
ATOM 22514 C CA . LEU A 1 108 ? 0.276 -17.573 -1.779 1.00 0.00 103 LEU A CA 10
ATOM 22515 C C . LEU A 1 108 ? 1.258 -16.654 -0.993 1.00 0.00 103 LEU A C 10
ATOM 22516 O O . LEU A 1 108 ? 2.407 -16.491 -1.414 1.00 0.00 103 LEU A O 10
ATOM 22532 N N . ALA A 1 109 ? 0.816 -16.044 0.144 1.00 0.00 104 ALA A N 10
ATOM 22533 C CA . ALA A 1 109 ? 1.705 -15.120 0.926 1.00 0.00 104 ALA A CA 10
ATOM 22534 C C . ALA A 1 109 ? 1.994 -15.599 2.383 1.00 0.00 104 ALA A C 10
ATOM 22535 O O . ALA A 1 109 ? 2.441 -14.803 3.212 1.00 0.00 104 ALA A O 10
ATOM 22542 N N . THR A 1 110 ? 1.820 -16.869 2.663 1.00 0.00 105 THR A N 10
ATOM 22543 C CA . THR A 1 110 ? 2.172 -17.384 4.007 1.00 0.00 105 THR A CA 10
ATOM 22544 C C . THR A 1 110 ? 3.419 -18.213 3.945 1.00 0.00 105 THR A C 10
ATOM 22545 O O . THR A 1 110 ? 4.338 -18.009 4.741 1.00 0.00 105 THR A O 10
ATOM 22556 N N . ALA A 1 111 ? 3.589 -18.896 2.829 1.00 0.00 106 ALA A N 10
ATOM 22557 C CA . ALA A 1 111 ? 4.896 -19.424 2.512 1.00 0.00 106 ALA A CA 10
ATOM 22558 C C . ALA A 1 111 ? 4.991 -19.563 1.000 1.00 0.00 106 ALA A C 10
ATOM 22559 O O . ALA A 1 111 ? 4.203 -20.291 0.389 1.00 0.00 106 ALA A O 10
ATOM 22566 N N . GLU A 1 112 ? 6.059 -19.035 0.434 1.00 0.00 107 GLU A N 10
ATOM 22567 C CA . GLU A 1 112 ? 6.331 -19.226 -0.984 1.00 0.00 107 GLU A CA 10
ATOM 22568 C C . GLU A 1 112 ? 6.530 -20.693 -1.222 1.00 0.00 107 GLU A C 10
ATOM 22569 O O . GLU A 1 112 ? 6.286 -21.228 -2.313 1.00 0.00 107 GLU A O 10
ATOM 22581 N N . ARG A 1 113 ? 7.211 -21.257 -0.251 1.00 0.00 108 ARG A N 10
ATOM 22582 C CA . ARG A 1 113 ? 7.716 -22.581 -0.445 1.00 0.00 108 ARG A CA 10
ATOM 22583 C C . ARG A 1 113 ? 6.544 -23.532 -0.612 1.00 0.00 108 ARG A C 10
ATOM 22584 O O . ARG A 1 113 ? 6.537 -24.325 -1.555 1.00 0.00 108 ARG A O 10
ATOM 22605 N N . VAL A 1 114 ? 5.468 -23.365 0.176 1.00 0.00 109 VAL A N 10
ATOM 22606 C CA . VAL A 1 114 ? 4.256 -24.139 -0.067 1.00 0.00 109 VAL A CA 10
ATOM 22607 C C . VAL A 1 114 ? 3.588 -23.703 -1.365 1.00 0.00 109 VAL A C 10
ATOM 22608 O O . VAL A 1 114 ? 3.012 -24.530 -2.075 1.00 0.00 109 VAL A O 10
ATOM 22621 N N . ALA A 1 115 ? 3.490 -22.381 -1.560 1.00 0.00 110 ALA A N 10
ATOM 22622 C CA . ALA A 1 115 ? 2.606 -21.837 -2.601 1.00 0.00 110 ALA A CA 10
ATOM 22623 C C . ALA A 1 115 ? 2.856 -22.371 -3.974 1.00 0.00 110 ALA A C 10
ATOM 22624 O O . ALA A 1 115 ? 1.943 -22.376 -4.794 1.00 0.00 110 ALA A O 10
ATOM 22631 N N . ARG A 1 116 ? 4.036 -22.829 -4.256 1.00 0.00 111 ARG A N 10
ATOM 22632 C CA . ARG A 1 116 ? 4.240 -23.369 -5.590 1.00 0.00 111 ARG A CA 10
ATOM 22633 C C . ARG A 1 116 ? 4.349 -24.880 -5.588 1.00 0.00 111 ARG A C 10
ATOM 22634 O O . ARG A 1 116 ? 4.178 -25.518 -6.623 1.00 0.00 111 ARG A O 10
ATOM 22655 N N . SER A 1 117 ? 4.492 -25.475 -4.437 1.00 0.00 112 SER A N 10
ATOM 22656 C CA . SER A 1 117 ? 4.808 -26.889 -4.417 1.00 0.00 112 SER A CA 10
ATOM 22657 C C . SER A 1 117 ? 3.945 -27.665 -5.399 1.00 0.00 112 SER A C 10
ATOM 22658 O O . SER A 1 117 ? 2.856 -27.237 -5.765 1.00 0.00 112 SER A O 10
ATOM 22666 N N . PRO A 1 118 ? 4.465 -28.754 -5.913 1.00 0.00 113 PRO A N 10
ATOM 22667 C CA . PRO A 1 118 ? 3.799 -29.509 -7.014 1.00 0.00 113 PRO A CA 10
ATOM 22668 C C . PRO A 1 118 ? 2.406 -29.799 -6.602 1.00 0.00 113 PRO A C 10
ATOM 22669 O O . PRO A 1 118 ? 1.463 -29.814 -7.413 1.00 0.00 113 PRO A O 10
ATOM 22680 N N . THR A 1 119 ? 2.266 -29.842 -5.323 1.00 0.00 114 THR A N 10
ATOM 22681 C CA . THR A 1 119 ? 1.014 -29.953 -4.711 1.00 0.00 114 THR A CA 10
ATOM 22682 C C . THR A 1 119 ? 0.116 -28.742 -5.062 1.00 0.00 114 THR A C 10
ATOM 22683 O O . THR A 1 119 ? -1.058 -28.947 -5.420 1.00 0.00 114 THR A O 10
ATOM 22694 N N . ILE A 1 120 ? 0.652 -27.482 -5.089 1.00 0.00 115 ILE A N 10
ATOM 22695 C CA . ILE A 1 120 ? -0.234 -26.391 -5.456 1.00 0.00 115 ILE A CA 10
ATOM 22696 C C . ILE A 1 120 ? -0.664 -26.525 -6.913 1.00 0.00 115 ILE A C 10
ATOM 22697 O O . ILE A 1 120 ? -1.810 -26.223 -7.274 1.00 0.00 115 ILE A O 10
ATOM 22713 N N . THR A 1 121 ? 0.302 -26.828 -7.756 1.00 0.00 116 THR A N 10
ATOM 22714 C CA . THR A 1 121 ? 0.063 -26.784 -9.178 1.00 0.00 116 THR A CA 10
ATOM 22715 C C . THR A 1 121 ? -1.063 -27.739 -9.605 1.00 0.00 116 THR A C 10
ATOM 22716 O O . THR A 1 121 ? -1.901 -27.370 -10.443 1.00 0.00 116 THR A O 10
ATOM 22727 N N . GLY A 1 122 ? -1.104 -28.952 -9.063 1.00 0.00 117 GLY A N 10
ATOM 22728 C CA . GLY A 1 122 ? -2.168 -29.873 -9.464 1.00 0.00 117 GLY A CA 10
ATOM 22729 C C . GLY A 1 122 ? -3.535 -29.324 -9.063 1.00 0.00 117 GLY A C 10
ATOM 22730 O O . GLY A 1 122 ? -4.504 -29.483 -9.797 1.00 0.00 117 GLY A O 10
ATOM 22734 N N . PHE A 1 123 ? -3.659 -28.894 -7.815 1.00 0.00 118 PHE A N 10
ATOM 22735 C CA . PHE A 1 123 ? -4.987 -28.590 -7.255 1.00 0.00 118 PHE A CA 10
ATOM 22736 C C . PHE A 1 123 ? -5.771 -27.481 -7.983 1.00 0.00 118 PHE A C 10
ATOM 22737 O O . PHE A 1 123 ? -6.984 -27.627 -8.208 1.00 0.00 118 PHE A O 10
ATOM 22754 N N . PHE A 1 124 ? -5.117 -26.384 -8.337 1.00 0.00 119 PHE A N 10
ATOM 22755 C CA . PHE A 1 124 ? -5.837 -25.315 -9.061 1.00 0.00 119 PHE A CA 10
ATOM 22756 C C . PHE A 1 124 ? -6.031 -25.689 -10.510 1.00 0.00 119 PHE A C 10
ATOM 22757 O O . PHE A 1 124 ? -6.984 -25.261 -11.169 1.00 0.00 119 PHE A O 10
ATOM 22774 N N . ALA A 1 125 ? -5.188 -26.572 -10.937 1.00 0.00 120 ALA A N 10
ATOM 22775 C CA . ALA A 1 125 ? -5.344 -27.146 -12.244 1.00 0.00 120 ALA A CA 10
ATOM 22776 C C . ALA A 1 125 ? -6.594 -28.011 -12.177 1.00 0.00 120 ALA A C 10
ATOM 22777 O O . ALA A 1 125 ? -6.798 -28.706 -11.179 1.00 0.00 120 ALA A O 10
ATOM 22784 N N . PRO A 1 126 ? -7.456 -27.990 -13.169 1.00 0.00 121 PRO A N 10
ATOM 22785 C CA . PRO A 1 126 ? -8.679 -28.841 -13.123 1.00 0.00 121 PRO A CA 10
ATOM 22786 C C . PRO A 1 126 ? -8.197 -30.240 -12.985 1.00 0.00 121 PRO A C 10
ATOM 22787 O O . PRO A 1 126 ? -7.147 -30.557 -13.555 1.00 0.00 121 PRO A O 10
ATOM 22798 N N . GLN A 1 127 ? -8.868 -31.119 -12.257 1.00 0.00 122 GLN A N 10
ATOM 22799 C CA . GLN A 1 127 ? -8.432 -32.471 -12.122 1.00 0.00 122 GLN A CA 10
ATOM 22800 C C . GLN A 1 127 ? -9.581 -33.260 -12.710 1.00 0.00 122 GLN A C 10
ATOM 22801 O O . GLN A 1 127 ? -10.608 -32.651 -13.043 1.00 0.00 122 GLN A O 10
ATOM 22815 N N . PRO A 1 128 ? -9.436 -34.497 -13.019 1.00 0.00 123 PRO A N 10
ATOM 22816 C CA . PRO A 1 128 ? -10.462 -35.211 -13.832 1.00 0.00 123 PRO A CA 10
ATOM 22817 C C . PRO A 1 128 ? -11.887 -34.905 -13.320 1.00 0.00 123 PRO A C 10
ATOM 22818 O O . PRO A 1 128 ? -12.822 -34.744 -14.129 1.00 0.00 123 PRO A O 10
ATOM 22829 N N . LEU A 1 129 ? -12.052 -34.710 -12.010 1.00 0.00 124 LEU A N 10
ATOM 22830 C CA . LEU A 1 129 ? -13.334 -34.351 -11.417 1.00 0.00 124 LEU A CA 10
ATOM 22831 C C . LEU A 1 129 ? -13.854 -32.999 -11.920 1.00 0.00 124 LEU A C 10
ATOM 22832 O O . LEU A 1 129 ? -15.062 -32.843 -12.137 1.00 0.00 124 LEU A O 10
ATOM 22848 N N . ASP A 1 130 ? -12.942 -32.078 -12.244 1.00 0.00 125 ASP A N 10
ATOM 22849 C CA . ASP A 1 130 ? -13.379 -30.824 -12.880 1.00 0.00 125 ASP A CA 10
ATOM 22850 C C . ASP A 1 130 ? -13.777 -31.091 -14.302 1.00 0.00 125 ASP A C 10
ATOM 22851 O O . ASP A 1 130 ? -14.441 -30.271 -14.944 1.00 0.00 125 ASP A O 10
ATOM 22860 N N . LEU A 1 131 ? -13.316 -32.208 -14.813 1.00 0.00 126 LEU A N 10
ATOM 22861 C CA . LEU A 1 131 ? -13.523 -32.556 -16.196 1.00 0.00 126 LEU A CA 10
ATOM 22862 C C . LEU A 1 131 ? -14.689 -33.524 -16.331 1.00 0.00 126 LEU A C 10
ATOM 22863 O O . LEU A 1 131 ? -15.018 -33.955 -17.445 1.00 0.00 126 LEU A O 10
ATOM 22879 N N . GLU A 1 132 ? -15.415 -33.741 -15.232 1.00 0.00 127 GLU A N 10
ATOM 22880 C CA . GLU A 1 132 ? -16.644 -34.534 -15.282 1.00 0.00 127 GLU A CA 10
ATOM 22881 C C . GLU A 1 132 ? -17.846 -33.586 -15.212 1.00 0.00 127 GLU A C 10
ATOM 22882 O O . GLU A 1 132 ? -17.714 -32.450 -14.744 1.00 0.00 127 GLU A O 10
ATOM 22894 N N . PRO A 1 133 ? -18.982 -34.007 -15.701 1.00 0.00 128 PRO A N 10
ATOM 22895 C CA . PRO A 1 133 ? -20.238 -33.170 -15.704 1.00 0.00 128 PRO A CA 10
ATOM 22896 C C . PRO A 1 133 ? -20.617 -32.668 -14.297 1.00 0.00 128 PRO A C 10
ATOM 22897 O O . PRO A 1 133 ? -19.901 -32.918 -13.320 1.00 0.00 128 PRO A O 10
ATOM 22908 N N . ALA A 1 134 ? -21.822 -32.130 -14.182 1.00 0.00 129 ALA A N 10
ATOM 22909 C CA . ALA A 1 134 ? -22.382 -31.761 -12.886 1.00 0.00 129 ALA A CA 10
ATOM 22910 C C . ALA A 1 134 ? -23.713 -32.484 -12.758 1.00 0.00 129 ALA A C 10
ATOM 22911 O O . ALA A 1 134 ? -24.327 -32.794 -13.783 1.00 0.00 129 ALA A O 10
ATOM 22918 N N . LEU A 1 135 ? -24.114 -32.885 -11.559 1.00 0.00 130 LEU A N 10
ATOM 22919 C CA . LEU A 1 135 ? -25.312 -33.707 -11.404 1.00 0.00 130 LEU A CA 10
ATOM 22920 C C . LEU A 1 135 ? -26.588 -32.938 -11.774 1.00 0.00 130 LEU A C 10
ATOM 22921 O O . LEU A 1 135 ? -26.575 -31.706 -11.916 1.00 0.00 130 LEU A O 10
ATOM 22937 N N . PRO A 1 136 ? -27.685 -33.653 -11.935 1.00 0.00 131 PRO A N 10
ATOM 22938 C CA . PRO A 1 136 ? -29.012 -33.053 -12.276 1.00 0.00 131 PRO A CA 10
ATOM 22939 C C . PRO A 1 136 ? -29.490 -32.081 -11.181 1.00 0.00 131 PRO A C 10
ATOM 22940 O O . PRO A 1 136 ? -28.712 -31.699 -10.290 1.00 0.00 131 PRO A O 10
ATOM 22951 N N . PRO A 1 137 ? -30.749 -31.709 -11.195 1.00 0.00 132 PRO A N 10
ATOM 22952 C CA . PRO A 1 137 ? -31.329 -30.779 -10.165 1.00 0.00 132 PRO A CA 10
ATOM 22953 C C . PRO A 1 137 ? -31.178 -31.336 -8.736 1.00 0.00 132 PRO A C 10
ATOM 22954 O O . PRO A 1 137 ? -31.120 -32.548 -8.530 1.00 0.00 132 PRO A O 10
ATOM 22965 N N . GLY A 1 138 ? -30.982 -30.437 -7.791 1.00 0.00 133 GLY A N 10
ATOM 22966 C CA . GLY A 1 138 ? -30.692 -30.806 -6.407 1.00 0.00 133 GLY A CA 10
ATOM 22967 C C . GLY A 1 138 ? -29.562 -29.932 -5.920 1.00 0.00 133 GLY A C 10
ATOM 22968 O O . GLY A 1 138 ? -29.630 -29.342 -4.845 1.00 0.00 133 GLY A O 10
ATOM 22972 N N . SER A 1 139 ? -28.543 -29.808 -6.748 1.00 0.00 134 SER A N 10
ATOM 22973 C CA . SER A 1 139 ? -27.418 -28.947 -6.419 1.00 0.00 134 SER A CA 10
ATOM 22974 C C . SER A 1 139 ? -27.882 -27.509 -6.546 1.00 0.00 134 SER A C 10
ATOM 22975 O O . SER A 1 139 ? -28.612 -27.191 -7.488 1.00 0.00 134 SER A O 10
ATOM 22983 N N . ARG A 1 140 ? -27.425 -26.613 -5.668 1.00 0.00 135 ARG A N 10
ATOM 22984 C CA . ARG A 1 140 ? -27.785 -25.217 -5.798 1.00 0.00 135 ARG A CA 10
ATOM 22985 C C . ARG A 1 140 ? -26.504 -24.459 -5.973 1.00 0.00 135 ARG A C 10
ATOM 22986 O O . ARG A 1 140 ? -25.590 -24.608 -5.155 1.00 0.00 135 ARG A O 10
ATOM 23007 N N . VAL A 1 141 ? -26.401 -23.709 -7.038 1.00 0.00 136 VAL A N 10
ATOM 23008 C CA . VAL A 1 141 ? -25.162 -23.046 -7.350 1.00 0.00 136 VAL A CA 10
ATOM 23009 C C . VAL A 1 141 ? -25.327 -21.535 -7.296 1.00 0.00 136 VAL A C 10
ATOM 23010 O O . VAL A 1 141 ? -26.255 -20.981 -7.902 1.00 0.00 136 VAL A O 10
ATOM 23023 N N . ILE A 1 142 ? -24.423 -20.865 -6.603 1.00 0.00 137 ILE A N 10
ATOM 23024 C CA . ILE A 1 142 ? -24.456 -19.432 -6.547 1.00 0.00 137 ILE A CA 10
ATOM 23025 C C . ILE A 1 142 ? -23.489 -18.874 -7.582 1.00 0.00 137 ILE A C 10
ATOM 23026 O O . ILE A 1 142 ? -22.333 -19.305 -7.687 1.00 0.00 137 ILE A O 10
ATOM 23042 N N . LEU A 1 143 ? -24.055 -18.055 -8.437 1.00 0.00 138 LEU A N 10
ATOM 23043 C CA . LEU A 1 143 ? -23.342 -17.557 -9.603 1.00 0.00 138 LEU A CA 10
ATOM 23044 C C . LEU A 1 143 ? -22.378 -16.432 -9.210 1.00 0.00 138 LEU A C 10
ATOM 23045 O O . LEU A 1 143 ? -22.668 -15.645 -8.298 1.00 0.00 138 LEU A O 10
ATOM 23061 N N . PRO A 1 144 ? -21.230 -16.367 -9.858 1.00 0.00 139 PRO A N 10
ATOM 23062 C CA . PRO A 1 144 ? -20.149 -15.368 -9.535 1.00 0.00 139 PRO A CA 10
ATOM 23063 C C . PRO A 1 144 ? -20.563 -13.932 -9.819 1.00 0.00 139 PRO A C 10
ATOM 23064 O O . PRO A 1 144 ? -21.299 -13.654 -10.784 1.00 0.00 139 PRO A O 10
ATOM 23075 N N . THR A 1 145 ? -20.044 -13.023 -9.015 1.00 0.00 140 THR A N 10
ATOM 23076 C CA . THR A 1 145 ? -20.341 -11.618 -9.174 1.00 0.00 140 THR A CA 10
ATOM 23077 C C . THR A 1 145 ? -19.601 -11.066 -10.391 1.00 0.00 140 THR A C 10
ATOM 23078 O O . THR A 1 145 ? -18.491 -11.510 -10.699 1.00 0.00 140 THR A O 10
ATOM 23089 N N . PRO A 1 146 ? -20.161 -10.100 -11.072 1.00 0.00 141 PRO A N 10
ATOM 23090 C CA . PRO A 1 146 ? -19.471 -9.444 -12.222 1.00 0.00 141 PRO A CA 10
ATOM 23091 C C . PRO A 1 146 ? -18.168 -8.805 -11.773 1.00 0.00 141 PRO A C 10
ATOM 23092 O O . PRO A 1 146 ? -18.089 -8.241 -10.671 1.00 0.00 141 PRO A O 10
ATOM 23103 N N . GLU A 1 147 ? -17.173 -8.863 -12.622 1.00 0.00 142 GLU A N 10
ATOM 23104 C CA . GLU A 1 147 ? -15.902 -8.245 -12.327 1.00 0.00 142 GLU A CA 10
ATOM 23105 C C . GLU A 1 147 ? -15.655 -7.120 -13.321 1.00 0.00 142 GLU A C 10
ATOM 23106 O O . GLU A 1 147 ? -16.503 -6.241 -13.496 1.00 0.00 142 GLU A O 10
ATOM 23118 N N . GLU A 1 148 ? -14.566 -7.233 -14.056 1.00 0.00 143 GLU A N 10
ATOM 23119 C CA . GLU A 1 148 ? -14.254 -6.296 -15.117 1.00 0.00 143 GLU A CA 10
ATOM 23120 C C . GLU A 1 148 ? -15.010 -6.719 -16.371 1.00 0.00 143 GLU A C 10
ATOM 23121 O O . GLU A 1 148 ? -15.506 -7.855 -16.437 1.00 0.00 143 GLU A O 10
ATOM 23133 N N . GLN A 1 149 ? -14.968 -5.878 -17.401 1.00 0.00 144 GLN A N 10
ATOM 23134 C CA . GLN A 1 149 ? -15.532 -6.230 -18.714 1.00 0.00 144 GLN A CA 10
ATOM 23135 C C . GLN A 1 149 ? -17.059 -6.198 -18.684 1.00 0.00 144 GLN A C 10
ATOM 23136 O O . GLN A 1 149 ? -17.617 -6.172 -17.611 1.00 0.00 144 GLN A O 10
ATOM 23151 N N . ALA A 1 7 ? 7.888 -13.950 -12.893 1.00 0.00 2 ALA A N 11
ATOM 23152 C CA . ALA A 1 7 ? 6.912 -13.867 -11.773 1.00 0.00 2 ALA A CA 11
ATOM 23153 C C . ALA A 1 7 ? 6.729 -15.245 -11.154 1.00 0.00 2 ALA A C 11
ATOM 23154 O O . ALA A 1 7 ? 7.150 -15.499 -10.016 1.00 0.00 2 ALA A O 11
ATOM 23161 N N . GLY A 1 8 ? 6.020 -16.107 -11.854 1.00 0.00 3 GLY A N 11
ATOM 23162 C CA . GLY A 1 8 ? 5.725 -17.424 -11.335 1.00 0.00 3 GLY A CA 11
ATOM 23163 C C . GLY A 1 8 ? 5.043 -18.277 -12.388 1.00 0.00 3 GLY A C 11
ATOM 23164 O O . GLY A 1 8 ? 3.849 -18.572 -12.287 1.00 0.00 3 GLY A O 11
ATOM 23168 N N . PRO A 1 9 ? 5.786 -18.752 -13.337 1.00 0.00 4 PRO A N 11
ATOM 23169 C CA . PRO A 1 9 ? 5.249 -19.649 -14.396 1.00 0.00 4 PRO A CA 11
ATOM 23170 C C . PRO A 1 9 ? 4.802 -20.966 -13.790 1.00 0.00 4 PRO A C 11
ATOM 23171 O O . PRO A 1 9 ? 5.322 -21.370 -12.747 1.00 0.00 4 PRO A O 11
ATOM 23182 N N . ARG A 1 10 ? 3.798 -21.596 -14.390 1.00 0.00 5 ARG A N 11
ATOM 23183 C CA . ARG A 1 10 ? 3.262 -22.848 -13.845 1.00 0.00 5 ARG A CA 11
ATOM 23184 C C . ARG A 1 10 ? 2.664 -22.630 -12.438 1.00 0.00 5 ARG A C 11
ATOM 23185 O O . ARG A 1 10 ? 2.230 -23.582 -11.785 1.00 0.00 5 ARG A O 11
ATOM 23206 N N . TYR A 1 11 ? 2.664 -21.392 -11.972 1.00 0.00 6 TYR A N 11
ATOM 23207 C CA . TYR A 1 11 ? 2.130 -21.079 -10.645 1.00 0.00 6 TYR A CA 11
ATOM 23208 C C . TYR A 1 11 ? 1.105 -19.945 -10.743 1.00 0.00 6 TYR A C 11
ATOM 23209 O O . TYR A 1 11 ? 1.307 -18.987 -11.488 1.00 0.00 6 TYR A O 11
ATOM 23227 N N . PRO A 1 12 ? 0.048 -20.003 -9.970 1.00 0.00 7 PRO A N 11
ATOM 23228 C CA . PRO A 1 12 ? -0.985 -18.913 -9.915 1.00 0.00 7 PRO A CA 11
ATOM 23229 C C . PRO A 1 12 ? -0.463 -17.759 -9.112 1.00 0.00 7 PRO A C 11
ATOM 23230 O O . PRO A 1 12 ? 0.332 -17.990 -8.193 1.00 0.00 7 PRO A O 11
ATOM 23241 N N . VAL A 1 13 ? -0.836 -16.513 -9.390 1.00 0.00 8 VAL A N 11
ATOM 23242 C CA . VAL A 1 13 ? -0.349 -15.431 -8.576 1.00 0.00 8 VAL A CA 11
ATOM 23243 C C . VAL A 1 13 ? -1.358 -15.084 -7.512 1.00 0.00 8 VAL A C 11
ATOM 23244 O O . VAL A 1 13 ? -1.007 -14.513 -6.480 1.00 0.00 8 VAL A O 11
ATOM 23257 N N . SER A 1 14 ? -2.637 -15.234 -7.857 1.00 0.00 9 SER A N 11
ATOM 23258 C CA . SER A 1 14 ? -3.707 -14.821 -6.966 1.00 0.00 9 SER A CA 11
ATOM 23259 C C . SER A 1 14 ? -4.847 -15.811 -7.068 1.00 0.00 9 SER A C 11
ATOM 23260 O O . SER A 1 14 ? -5.143 -16.287 -8.167 1.00 0.00 9 SER A O 11
ATOM 23268 N N . VAL A 1 15 ? -5.572 -16.009 -5.981 1.00 0.00 10 VAL A N 11
ATOM 23269 C CA . VAL A 1 15 ? -6.762 -16.854 -5.989 1.00 0.00 10 VAL A CA 11
ATOM 23270 C C . VAL A 1 15 ? -7.895 -16.064 -5.374 1.00 0.00 10 VAL A C 11
ATOM 23271 O O . VAL A 1 15 ? -7.672 -15.428 -4.343 1.00 0.00 10 VAL A O 11
ATOM 23284 N N . GLN A 1 16 ? -9.121 -16.086 -5.916 1.00 0.00 11 GLN A N 11
ATOM 23285 C CA . GLN A 1 16 ? -10.230 -15.412 -5.259 1.00 0.00 11 GLN A CA 11
ATOM 23286 C C . GLN A 1 16 ? -11.371 -16.436 -5.176 1.00 0.00 11 GLN A C 11
ATOM 23287 O O . GLN A 1 16 ? -11.480 -17.318 -6.056 1.00 0.00 11 GLN A O 11
ATOM 23301 N N . GLY A 1 17 ? -12.209 -16.336 -4.159 1.00 0.00 12 GLY A N 11
ATOM 23302 C CA . GLY A 1 17 ? -13.304 -17.293 -4.003 1.00 0.00 12 GLY A CA 11
ATOM 23303 C C . GLY A 1 17 ? -14.313 -17.103 -5.107 1.00 0.00 12 GLY A C 11
ATOM 23304 O O . GLY A 1 17 ? -14.882 -16.019 -5.243 1.00 0.00 12 GLY A O 11
ATOM 23308 N N . ALA A 1 18 ? -14.515 -18.138 -5.917 1.00 0.00 13 ALA A N 11
ATOM 23309 C CA . ALA A 1 18 ? -15.421 -18.029 -7.062 1.00 0.00 13 ALA A CA 11
ATOM 23310 C C . ALA A 1 18 ? -16.873 -18.389 -6.715 1.00 0.00 13 ALA A C 11
ATOM 23311 O O . ALA A 1 18 ? -17.796 -17.696 -7.146 1.00 0.00 13 ALA A O 11
ATOM 23318 N N . ALA A 1 19 ? -17.096 -19.527 -6.041 1.00 0.00 14 ALA A N 11
ATOM 23319 C CA . ALA A 1 19 ? -18.487 -19.992 -5.855 1.00 0.00 14 ALA A CA 11
ATOM 23320 C C . ALA A 1 19 ? -18.730 -20.798 -4.570 1.00 0.00 14 ALA A C 11
ATOM 23321 O O . ALA A 1 19 ? -17.852 -21.492 -4.059 1.00 0.00 14 ALA A O 11
ATOM 23328 N N . LEU A 1 20 ? -20.015 -20.971 -4.347 1.00 0.00 15 LEU A N 11
ATOM 23329 C CA . LEU A 1 20 ? -20.505 -21.918 -3.337 1.00 0.00 15 LEU A CA 11
ATOM 23330 C C . LEU A 1 20 ? -21.392 -22.957 -4.016 1.00 0.00 15 LEU A C 11
ATOM 23331 O O . LEU A 1 20 ? -22.427 -22.601 -4.599 1.00 0.00 15 LEU A O 11
ATOM 23347 N N . VAL A 1 21 ? -21.082 -24.229 -3.798 1.00 0.00 16 VAL A N 11
ATOM 23348 C CA . VAL A 1 21 ? -21.960 -25.282 -4.233 1.00 0.00 16 VAL A CA 11
ATOM 23349 C C . VAL A 1 21 ? -22.352 -26.085 -3.002 1.00 0.00 16 VAL A C 11
ATOM 23350 O O . VAL A 1 21 ? -21.477 -26.568 -2.280 1.00 0.00 16 VAL A O 11
ATOM 23363 N N . GLN A 1 22 ? -23.618 -26.351 -2.834 1.00 0.00 17 GLN A N 11
ATOM 23364 C CA . GLN A 1 22 ? -24.045 -27.272 -1.785 1.00 0.00 17 GLN A CA 11
ATOM 23365 C C . GLN A 1 22 ? -24.702 -28.406 -2.487 1.00 0.00 17 GLN A C 11
ATOM 23366 O O . GLN A 1 22 ? -25.717 -28.172 -3.170 1.00 0.00 17 GLN A O 11
ATOM 23380 N N . ILE A 1 23 ? -24.253 -29.637 -2.330 1.00 0.00 18 ILE A N 11
ATOM 23381 C CA . ILE A 1 23 ? -24.932 -30.798 -2.819 1.00 0.00 18 ILE A CA 11
ATOM 23382 C C . ILE A 1 23 ? -25.112 -31.569 -1.497 1.00 0.00 18 ILE A C 11
ATOM 23383 O O . ILE A 1 23 ? -25.020 -30.909 -0.429 1.00 0.00 18 ILE A O 11
ATOM 23399 N N . LYS A 1 24 ? -25.401 -32.896 -1.498 1.00 0.00 19 LYS A N 11
ATOM 23400 C CA . LYS A 1 24 ? -25.413 -33.649 -0.200 1.00 0.00 19 LYS A CA 11
ATOM 23401 C C . LYS A 1 24 ? -24.460 -32.924 0.779 1.00 0.00 19 LYS A C 11
ATOM 23402 O O . LYS A 1 24 ? -23.580 -32.185 0.367 1.00 0.00 19 LYS A O 11
ATOM 23421 N N . ARG A 1 25 ? -24.609 -33.097 2.041 1.00 0.00 20 ARG A N 11
ATOM 23422 C CA . ARG A 1 25 ? -24.181 -32.013 2.943 1.00 0.00 20 ARG A CA 11
ATOM 23423 C C . ARG A 1 25 ? -22.707 -31.739 2.941 1.00 0.00 20 ARG A C 11
ATOM 23424 O O . ARG A 1 25 ? -22.240 -30.882 3.697 1.00 0.00 20 ARG A O 11
ATOM 23445 N N . LEU A 1 26 ? -21.988 -32.279 2.019 1.00 0.00 21 LEU A N 11
ATOM 23446 C CA . LEU A 1 26 ? -20.579 -31.863 1.852 1.00 0.00 21 LEU A CA 11
ATOM 23447 C C . LEU A 1 26 ? -20.582 -30.522 1.148 1.00 0.00 21 LEU A C 11
ATOM 23448 O O . LEU A 1 26 ? -21.468 -30.299 0.324 1.00 0.00 21 LEU A O 11
ATOM 23464 N N . GLN A 1 27 ? -19.719 -29.548 1.509 1.00 0.00 22 GLN A N 11
ATOM 23465 C CA . GLN A 1 27 ? -19.856 -28.235 0.885 1.00 0.00 22 GLN A CA 11
ATOM 23466 C C . GLN A 1 27 ? -18.814 -28.010 -0.212 1.00 0.00 22 GLN A C 11
ATOM 23467 O O . GLN A 1 27 ? -17.656 -28.373 -0.085 1.00 0.00 22 GLN A O 11
ATOM 23481 N N . THR A 1 28 ? -19.325 -27.545 -1.303 1.00 0.00 23 THR A N 11
ATOM 23482 C CA . THR A 1 28 ? -18.479 -27.358 -2.464 1.00 0.00 23 THR A CA 11
ATOM 23483 C C . THR A 1 28 ? -18.233 -25.869 -2.687 1.00 0.00 23 THR A C 11
ATOM 23484 O O . THR A 1 28 ? -19.127 -25.044 -2.498 1.00 0.00 23 THR A O 11
ATOM 23495 N N . PHE A 1 29 ? -16.983 -25.535 -3.021 1.00 0.00 24 PHE A N 11
ATOM 23496 C CA . PHE A 1 29 ? -16.571 -24.139 -3.107 1.00 0.00 24 PHE A CA 11
ATOM 23497 C C . PHE A 1 29 ? -15.719 -23.885 -4.328 1.00 0.00 24 PHE A C 11
ATOM 23498 O O . PHE A 1 29 ? -14.709 -24.567 -4.522 1.00 0.00 24 PHE A O 11
ATOM 23515 N N . ALA A 1 30 ? -16.088 -22.918 -5.141 1.00 0.00 25 ALA A N 11
ATOM 23516 C CA . ALA A 1 30 ? -15.313 -22.662 -6.339 1.00 0.00 25 ALA A CA 11
ATOM 23517 C C . ALA A 1 30 ? -14.279 -21.565 -6.093 1.00 0.00 25 ALA A C 11
ATOM 23518 O O . ALA A 1 30 ? -14.496 -20.619 -5.330 1.00 0.00 25 ALA A O 11
ATOM 23525 N N . PHE A 1 31 ? -13.205 -21.670 -6.842 1.00 0.00 26 PHE A N 11
ATOM 23526 C CA . PHE A 1 31 ? -12.106 -20.711 -6.780 1.00 0.00 26 PHE A CA 11
ATOM 23527 C C . PHE A 1 31 ? -11.871 -20.081 -8.111 1.00 0.00 26 PHE A C 11
ATOM 23528 O O . PHE A 1 31 ? -12.114 -20.702 -9.145 1.00 0.00 26 PHE A O 11
ATOM 23545 N N . SER A 1 32 ? -11.265 -18.910 -8.090 1.00 0.00 27 SER A N 11
ATOM 23546 C CA . SER A 1 32 ? -10.804 -18.281 -9.295 1.00 0.00 27 SER A CA 11
ATOM 23547 C C . SER A 1 32 ? -9.330 -17.944 -9.056 1.00 0.00 27 SER A C 11
ATOM 23548 O O . SER A 1 32 ? -9.020 -17.276 -8.066 1.00 0.00 27 SER A O 11
ATOM 23556 N N . VAL A 1 33 ? -8.419 -18.476 -9.872 1.00 0.00 28 VAL A N 11
ATOM 23557 C CA . VAL A 1 33 ? -6.974 -18.245 -9.666 1.00 0.00 28 VAL A CA 11
ATOM 23558 C C . VAL A 1 33 ? -6.378 -17.713 -10.928 1.00 0.00 28 VAL A C 11
ATOM 23559 O O . VAL A 1 33 ? -6.624 -18.303 -12.000 1.00 0.00 28 VAL A O 11
ATOM 23572 N N . ARG A 1 34 ? -5.547 -16.669 -10.886 1.00 0.00 29 ARG A N 11
ATOM 23573 C CA . ARG A 1 34 ? -4.920 -16.235 -12.092 1.00 0.00 29 ARG A CA 11
ATOM 23574 C C . ARG A 1 34 ? -3.512 -16.757 -12.134 1.00 0.00 29 ARG A C 11
ATOM 23575 O O . ARG A 1 34 ? -2.828 -16.858 -11.086 1.00 0.00 29 ARG A O 11
ATOM 23596 N N . TRP A 1 35 ? -3.131 -17.152 -13.324 1.00 0.00 30 TRP A N 11
ATOM 23597 C CA . TRP A 1 35 ? -1.850 -17.769 -13.559 1.00 0.00 30 TRP A CA 11
ATOM 23598 C C . TRP A 1 35 ? -0.869 -16.748 -14.108 1.00 0.00 30 TRP A C 11
ATOM 23599 O O . TRP A 1 35 ? -1.237 -15.912 -14.949 1.00 0.00 30 TRP A O 11
ATOM 23620 N N . SER A 1 36 ? 0.369 -16.801 -13.607 1.00 0.00 31 SER A N 11
ATOM 23621 C CA . SER A 1 36 ? 1.381 -15.812 -13.986 1.00 0.00 31 SER A CA 11
ATOM 23622 C C . SER A 1 36 ? 1.535 -15.790 -15.490 1.00 0.00 31 SER A C 11
ATOM 23623 O O . SER A 1 36 ? 1.880 -14.766 -16.077 1.00 0.00 31 SER A O 11
ATOM 23631 N N . ASP A 1 37 ? 1.278 -16.920 -16.098 1.00 0.00 32 ASP A N 11
ATOM 23632 C CA . ASP A 1 37 ? 1.396 -17.026 -17.544 1.00 0.00 32 ASP A CA 11
ATOM 23633 C C . ASP A 1 37 ? 0.224 -16.257 -18.174 1.00 0.00 32 ASP A C 11
ATOM 23634 O O . ASP A 1 37 ? 0.093 -16.167 -19.393 1.00 0.00 32 ASP A O 11
ATOM 23643 N N . GLY A 1 38 ? -0.567 -15.639 -17.302 1.00 0.00 33 GLY A N 11
ATOM 23644 C CA . GLY A 1 38 ? -1.648 -14.745 -17.688 1.00 0.00 33 GLY A CA 11
ATOM 23645 C C . GLY A 1 38 ? -2.973 -15.439 -17.628 1.00 0.00 33 GLY A C 11
ATOM 23646 O O . GLY A 1 38 ? -4.019 -14.796 -17.755 1.00 0.00 33 GLY A O 11
ATOM 23650 N N . SER A 1 39 ? -2.942 -16.744 -17.502 1.00 0.00 34 SER A N 11
ATOM 23651 C CA . SER A 1 39 ? -4.191 -17.498 -17.558 1.00 0.00 34 SER A CA 11
ATOM 23652 C C . SER A 1 39 ? -5.024 -17.176 -16.347 1.00 0.00 34 SER A C 11
ATOM 23653 O O . SER A 1 39 ? -4.488 -16.975 -15.267 1.00 0.00 34 SER A O 11
ATOM 23661 N N . ASP A 1 40 ? -6.328 -17.274 -16.483 1.00 0.00 35 ASP A N 11
ATOM 23662 C CA . ASP A 1 40 ? -7.199 -17.175 -15.341 1.00 0.00 35 ASP A CA 11
ATOM 23663 C C . ASP A 1 40 ? -7.876 -18.517 -15.208 1.00 0.00 35 ASP A C 11
ATOM 23664 O O . ASP A 1 40 ? -8.116 -19.169 -16.226 1.00 0.00 35 ASP A O 11
ATOM 23673 N N . THR A 1 41 ? -8.276 -18.902 -14.026 1.00 0.00 36 THR A N 11
ATOM 23674 C CA . THR A 1 41 ? -9.027 -20.143 -13.892 1.00 0.00 36 THR A CA 11
ATOM 23675 C C . THR A 1 41 ? -10.106 -20.025 -12.849 1.00 0.00 36 THR A C 11
ATOM 23676 O O . THR A 1 41 ? -9.873 -19.472 -11.777 1.00 0.00 36 THR A O 11
ATOM 23687 N N . PHE A 1 42 ? -11.244 -20.662 -13.119 1.00 0.00 37 PHE A N 11
ATOM 23688 C CA . PHE A 1 42 ? -12.301 -20.791 -12.135 1.00 0.00 37 PHE A CA 11
ATOM 23689 C C . PHE A 1 42 ? -12.617 -22.271 -12.003 1.00 0.00 37 PHE A C 11
ATOM 23690 O O . PHE A 1 42 ? -12.888 -22.921 -13.027 1.00 0.00 37 PHE A O 11
ATOM 23707 N N . VAL A 1 43 ? -12.557 -22.850 -10.812 1.00 0.00 38 VAL A N 11
ATOM 23708 C CA . VAL A 1 43 ? -12.797 -24.281 -10.664 1.00 0.00 38 VAL A CA 11
ATOM 23709 C C . VAL A 1 43 ? -13.643 -24.539 -9.403 1.00 0.00 38 VAL A C 11
ATOM 23710 O O . VAL A 1 43 ? -13.756 -23.656 -8.542 1.00 0.00 38 VAL A O 11
ATOM 23723 N N . ARG A 1 44 ? -14.233 -25.729 -9.296 1.00 0.00 39 ARG A N 11
ATOM 23724 C CA . ARG A 1 44 ? -15.116 -26.085 -8.169 1.00 0.00 39 ARG A CA 11
ATOM 23725 C C . ARG A 1 44 ? -14.318 -26.940 -7.193 1.00 0.00 39 ARG A C 11
ATOM 23726 O O . ARG A 1 44 ? -13.449 -27.687 -7.614 1.00 0.00 39 ARG A O 11
ATOM 23747 N N . ARG A 1 45 ? -14.573 -26.816 -5.892 1.00 0.00 40 ARG A N 11
ATOM 23748 C CA . ARG A 1 45 ? -13.881 -27.638 -4.925 1.00 0.00 40 ARG A CA 11
ATOM 23749 C C . ARG A 1 45 ? -14.845 -28.130 -3.864 1.00 0.00 40 ARG A C 11
ATOM 23750 O O . ARG A 1 45 ? -15.917 -27.566 -3.677 1.00 0.00 40 ARG A O 11
ATOM 23771 N N . SER A 1 46 ? -14.433 -29.153 -3.179 1.00 0.00 41 SER A N 11
ATOM 23772 C CA . SER A 1 46 ? -15.234 -29.703 -2.091 1.00 0.00 41 SER A CA 11
ATOM 23773 C C . SER A 1 46 ? -14.663 -29.343 -0.728 1.00 0.00 41 SER A C 11
ATOM 23774 O O . SER A 1 46 ? -13.459 -29.324 -0.541 1.00 0.00 41 SER A O 11
ATOM 23782 N N . TRP A 1 47 ? -15.532 -29.247 0.258 1.00 0.00 42 TRP A N 11
ATOM 23783 C CA . TRP A 1 47 ? -15.096 -29.076 1.635 1.00 0.00 42 TRP A CA 11
ATOM 23784 C C . TRP A 1 47 ? -14.212 -30.261 2.000 1.00 0.00 42 TRP A C 11
ATOM 23785 O O . TRP A 1 47 ? -13.153 -30.095 2.577 1.00 0.00 42 TRP A O 11
ATOM 23806 N N . ASP A 1 48 ? -14.583 -31.423 1.456 1.00 0.00 43 ASP A N 11
ATOM 23807 C CA . ASP A 1 48 ? -13.797 -32.651 1.545 1.00 0.00 43 ASP A CA 11
ATOM 23808 C C . ASP A 1 48 ? -12.497 -32.482 0.821 1.00 0.00 43 ASP A C 11
ATOM 23809 O O . ASP A 1 48 ? -11.463 -32.986 1.233 1.00 0.00 43 ASP A O 11
ATOM 23818 N N . GLU A 1 49 ? -12.563 -31.733 -0.253 1.00 0.00 44 GLU A N 11
ATOM 23819 C CA . GLU A 1 49 ? -11.368 -31.471 -1.025 1.00 0.00 44 GLU A CA 11
ATOM 23820 C C . GLU A 1 49 ? -10.358 -30.788 -0.141 1.00 0.00 44 GLU A C 11
ATOM 23821 O O . GLU A 1 49 ? -9.206 -31.229 -0.092 1.00 0.00 44 GLU A O 11
ATOM 23833 N N . PHE A 1 50 ? -10.770 -29.802 0.688 1.00 0.00 45 PHE A N 11
ATOM 23834 C CA . PHE A 1 50 ? -9.895 -29.189 1.673 1.00 0.00 45 PHE A CA 11
ATOM 23835 C C . PHE A 1 50 ? -9.591 -30.175 2.789 1.00 0.00 45 PHE A C 11
ATOM 23836 O O . PHE A 1 50 ? -8.563 -30.097 3.447 1.00 0.00 45 PHE A O 11
ATOM 23853 N N . ARG A 1 51 ? -10.541 -31.071 3.012 1.00 0.00 46 ARG A N 11
ATOM 23854 C CA . ARG A 1 51 ? -10.349 -32.055 4.067 1.00 0.00 46 ARG A CA 11
ATOM 23855 C C . ARG A 1 51 ? -9.144 -32.893 3.707 1.00 0.00 46 ARG A C 11
ATOM 23856 O O . ARG A 1 51 ? -8.239 -33.092 4.533 1.00 0.00 46 ARG A O 11
ATOM 23877 N N . GLN A 1 52 ? -9.025 -33.261 2.434 1.00 0.00 47 GLN A N 11
ATOM 23878 C CA . GLN A 1 52 ? -7.841 -33.902 1.980 1.00 0.00 47 GLN A CA 11
ATOM 23879 C C . GLN A 1 52 ? -6.703 -32.889 1.960 1.00 0.00 47 GLN A C 11
ATOM 23880 O O . GLN A 1 52 ? -5.574 -33.251 2.125 1.00 0.00 47 GLN A O 11
ATOM 23894 N N . LEU A 1 53 ? -7.047 -31.619 1.705 1.00 0.00 48 LEU A N 11
ATOM 23895 C CA . LEU A 1 53 ? -5.972 -30.582 1.579 1.00 0.00 48 LEU A CA 11
ATOM 23896 C C . LEU A 1 53 ? -5.203 -30.463 2.875 1.00 0.00 48 LEU A C 11
ATOM 23897 O O . LEU A 1 53 ? -3.978 -30.564 2.886 1.00 0.00 48 LEU A O 11
ATOM 23913 N N . LYS A 1 54 ? -5.911 -30.381 3.981 1.00 0.00 49 LYS A N 11
ATOM 23914 C CA . LYS A 1 54 ? -5.263 -30.269 5.265 1.00 0.00 49 LYS A CA 11
ATOM 23915 C C . LYS A 1 54 ? -4.461 -31.525 5.563 1.00 0.00 49 LYS A C 11
ATOM 23916 O O . LYS A 1 54 ? -3.303 -31.447 5.952 1.00 0.00 49 LYS A O 11
ATOM 23935 N N . LYS A 1 55 ? -5.014 -32.666 5.176 1.00 0.00 50 LYS A N 11
ATOM 23936 C CA . LYS A 1 55 ? -4.221 -33.887 5.266 1.00 0.00 50 LYS A CA 11
ATOM 23937 C C . LYS A 1 55 ? -3.020 -33.761 4.349 1.00 0.00 50 LYS A C 11
ATOM 23938 O O . LYS A 1 55 ? -1.922 -34.223 4.680 1.00 0.00 50 LYS A O 11
ATOM 23957 N N . THR A 1 56 ? -3.253 -33.204 3.169 1.00 0.00 51 THR A N 11
ATOM 23958 C CA . THR A 1 56 ? -2.211 -33.103 2.189 1.00 0.00 51 THR A CA 11
ATOM 23959 C C . THR A 1 56 ? -1.072 -32.297 2.767 1.00 0.00 51 THR A C 11
ATOM 23960 O O . THR A 1 56 ? 0.081 -32.715 2.643 1.00 0.00 51 THR A O 11
ATOM 23971 N N . LEU A 1 57 ? -1.328 -31.155 3.431 1.00 0.00 52 LEU A N 11
ATOM 23972 C CA . LEU A 1 57 ? -0.240 -30.420 4.038 1.00 0.00 52 LEU A CA 11
ATOM 23973 C C . LEU A 1 57 ? 0.390 -31.280 5.114 1.00 0.00 52 LEU A C 11
ATOM 23974 O O . LEU A 1 57 ? 1.581 -31.216 5.354 1.00 0.00 52 LEU A O 11
ATOM 23990 N N . LYS A 1 58 ? -0.476 -31.945 5.860 1.00 0.00 53 LYS A N 11
ATOM 23991 C CA . LYS A 1 58 ? -0.025 -32.711 7.022 1.00 0.00 53 LYS A CA 11
ATOM 23992 C C . LYS A 1 58 ? 1.010 -33.742 6.587 1.00 0.00 53 LYS A C 11
ATOM 23993 O O . LYS A 1 58 ? 1.985 -33.969 7.301 1.00 0.00 53 LYS A O 11
ATOM 24012 N N . GLU A 1 59 ? 0.866 -34.302 5.382 1.00 0.00 54 GLU A N 11
ATOM 24013 C CA . GLU A 1 59 ? 1.895 -35.220 4.869 1.00 0.00 54 GLU A CA 11
ATOM 24014 C C . GLU A 1 59 ? 3.224 -34.508 4.526 1.00 0.00 54 GLU A C 11
ATOM 24015 O O . GLU A 1 59 ? 4.310 -35.055 4.777 1.00 0.00 54 GLU A O 11
ATOM 24027 N N . THR A 1 60 ? 3.126 -33.410 3.771 1.00 0.00 55 THR A N 11
ATOM 24028 C CA . THR A 1 60 ? 4.319 -32.792 3.171 1.00 0.00 55 THR A CA 11
ATOM 24029 C C . THR A 1 60 ? 4.990 -31.759 4.081 1.00 0.00 55 THR A C 11
ATOM 24030 O O . THR A 1 60 ? 6.219 -31.617 4.071 1.00 0.00 55 THR A O 11
ATOM 24041 N N . PHE A 1 61 ? 4.215 -31.060 4.876 1.00 0.00 56 PHE A N 11
ATOM 24042 C CA . PHE A 1 61 ? 4.763 -30.057 5.779 1.00 0.00 56 PHE A CA 11
ATOM 24043 C C . PHE A 1 61 ? 3.953 -30.051 7.058 1.00 0.00 56 PHE A C 11
ATOM 24044 O O . PHE A 1 61 ? 3.225 -29.105 7.331 1.00 0.00 56 PHE A O 11
ATOM 24061 N N . PRO A 1 62 ? 4.104 -31.048 7.884 1.00 0.00 57 PRO A N 11
ATOM 24062 C CA . PRO A 1 62 ? 3.319 -31.126 9.150 1.00 0.00 57 PRO A CA 11
ATOM 24063 C C . PRO A 1 62 ? 3.510 -29.875 9.975 1.00 0.00 57 PRO A C 11
ATOM 24064 O O . PRO A 1 62 ? 4.628 -29.474 10.232 1.00 0.00 57 PRO A O 11
ATOM 24075 N N . VAL A 1 63 ? 2.421 -29.354 10.464 1.00 0.00 58 VAL A N 11
ATOM 24076 C CA . VAL A 1 63 ? 2.419 -28.200 11.345 1.00 0.00 58 VAL A CA 11
ATOM 24077 C C . VAL A 1 63 ? 1.181 -28.296 12.208 1.00 0.00 58 VAL A C 11
ATOM 24078 O O . VAL A 1 63 ? 1.196 -28.985 13.227 1.00 0.00 58 VAL A O 11
ATOM 24091 N N . GLU A 1 64 ? 0.066 -27.817 11.648 1.00 0.00 59 GLU A N 11
ATOM 24092 C CA . GLU A 1 64 ? -1.250 -28.042 12.219 1.00 0.00 59 GLU A CA 11
ATOM 24093 C C . GLU A 1 64 ? -1.275 -27.886 13.731 1.00 0.00 59 GLU A C 11
ATOM 24094 O O . GLU A 1 64 ? -1.680 -26.838 14.235 1.00 0.00 59 GLU A O 11
ATOM 24106 N N . ALA A 1 65 ? -0.756 -28.864 14.450 1.00 0.00 60 ALA A N 11
ATOM 24107 C CA . ALA A 1 65 ? -0.712 -28.763 15.890 1.00 0.00 60 ALA A CA 11
ATOM 24108 C C . ALA A 1 65 ? 0.502 -27.973 16.333 1.00 0.00 60 ALA A C 11
ATOM 24109 O O . ALA A 1 65 ? 0.555 -27.515 17.473 1.00 0.00 60 ALA A O 11
ATOM 24116 N N . GLY A 1 66 ? 1.440 -27.720 15.411 1.00 0.00 61 GLY A N 11
ATOM 24117 C CA . GLY A 1 66 ? 2.620 -26.906 15.695 1.00 0.00 61 GLY A CA 11
ATOM 24118 C C . GLY A 1 66 ? 3.606 -27.637 16.592 1.00 0.00 61 GLY A C 11
ATOM 24119 O O . GLY A 1 66 ? 4.624 -27.071 17.000 1.00 0.00 61 GLY A O 11
ATOM 24123 N N . LEU A 1 67 ? 3.334 -28.902 16.877 1.00 0.00 62 LEU A N 11
ATOM 24124 C CA . LEU A 1 67 ? 4.223 -29.678 17.712 1.00 0.00 62 LEU A CA 11
ATOM 24125 C C . LEU A 1 67 ? 5.503 -30.060 16.974 1.00 0.00 62 LEU A C 11
ATOM 24126 O O . LEU A 1 67 ? 6.592 -30.099 17.556 1.00 0.00 62 LEU A O 11
ATOM 24142 N N . LEU A 1 68 ? 5.323 -30.529 15.751 1.00 0.00 63 LEU A N 11
ATOM 24143 C CA . LEU A 1 68 ? 6.427 -31.127 15.007 1.00 0.00 63 LEU A CA 11
ATOM 24144 C C . LEU A 1 68 ? 7.513 -30.114 14.663 1.00 0.00 63 LEU A C 11
ATOM 24145 O O . LEU A 1 68 ? 8.697 -30.443 14.706 1.00 0.00 63 LEU A O 11
ATOM 24161 N N . ARG A 1 69 ? 7.124 -28.897 14.279 1.00 0.00 64 ARG A N 11
ATOM 24162 C CA . ARG A 1 69 ? 8.125 -27.910 13.873 1.00 0.00 64 ARG A CA 11
ATOM 24163 C C . ARG A 1 69 ? 7.782 -26.505 14.311 1.00 0.00 64 ARG A C 11
ATOM 24164 O O . ARG A 1 69 ? 6.625 -26.168 14.545 1.00 0.00 64 ARG A O 11
ATOM 24185 N N . ARG A 1 70 ? 8.771 -25.656 14.128 1.00 0.00 65 ARG A N 11
ATOM 24186 C CA . ARG A 1 70 ? 8.624 -24.209 14.239 1.00 0.00 65 ARG A CA 11
ATOM 24187 C C . ARG A 1 70 ? 7.702 -23.697 13.130 1.00 0.00 65 ARG A C 11
ATOM 24188 O O . ARG A 1 70 ? 7.390 -22.520 13.076 1.00 0.00 65 ARG A O 11
ATOM 24209 N N . SER A 1 71 ? 7.529 -24.522 12.113 1.00 0.00 66 SER A N 11
ATOM 24210 C CA . SER A 1 71 ? 6.851 -24.111 10.878 1.00 0.00 66 SER A CA 11
ATOM 24211 C C . SER A 1 71 ? 5.436 -23.520 11.101 1.00 0.00 66 SER A C 11
ATOM 24212 O O . SER A 1 71 ? 4.725 -23.259 10.118 1.00 0.00 66 SER A O 11
ATOM 24220 N N . ASP A 1 72 ? 5.024 -23.249 12.345 1.00 0.00 67 ASP A N 11
ATOM 24221 C CA . ASP A 1 72 ? 3.712 -22.626 12.534 1.00 0.00 67 ASP A CA 11
ATOM 24222 C C . ASP A 1 72 ? 3.742 -21.279 11.885 1.00 0.00 67 ASP A C 11
ATOM 24223 O O . ASP A 1 72 ? 2.709 -20.747 11.478 1.00 0.00 67 ASP A O 11
ATOM 24232 N N . ARG A 1 73 ? 4.927 -20.694 11.851 1.00 0.00 68 ARG A N 11
ATOM 24233 C CA . ARG A 1 73 ? 5.081 -19.368 11.290 1.00 0.00 68 ARG A CA 11
ATOM 24234 C C . ARG A 1 73 ? 4.703 -19.388 9.807 1.00 0.00 68 ARG A C 11
ATOM 24235 O O . ARG A 1 73 ? 4.156 -18.405 9.286 1.00 0.00 68 ARG A O 11
ATOM 24256 N N . VAL A 1 74 ? 5.056 -20.481 9.113 1.00 0.00 69 VAL A N 11
ATOM 24257 C CA . VAL A 1 74 ? 4.797 -20.572 7.682 1.00 0.00 69 VAL A CA 11
ATOM 24258 C C . VAL A 1 74 ? 3.429 -21.212 7.411 1.00 0.00 69 VAL A C 11
ATOM 24259 O O . VAL A 1 74 ? 2.731 -20.822 6.471 1.00 0.00 69 VAL A O 11
ATOM 24272 N N . LEU A 1 75 ? 3.093 -22.256 8.173 1.00 0.00 70 LEU A N 11
ATOM 24273 C CA . LEU A 1 75 ? 1.828 -22.972 7.954 1.00 0.00 70 LEU A CA 11
ATOM 24274 C C . LEU A 1 75 ? 0.870 -22.729 9.123 1.00 0.00 70 LEU A C 11
ATOM 24275 O O . LEU A 1 75 ? 0.818 -23.511 10.074 1.00 0.00 70 LEU A O 11
ATOM 24291 N N . PRO A 1 76 ? 0.137 -21.650 9.070 1.00 0.00 71 PRO A N 11
ATOM 24292 C CA . PRO A 1 76 ? -0.844 -21.250 10.134 1.00 0.00 71 PRO A CA 11
ATOM 24293 C C . PRO A 1 76 ? -2.119 -22.104 10.110 1.00 0.00 71 PRO A C 11
ATOM 24294 O O . PRO A 1 76 ? -2.498 -22.640 9.061 1.00 0.00 71 PRO A O 11
ATOM 24305 N N . LYS A 1 77 ? -2.832 -22.129 11.227 1.00 0.00 72 LYS A N 11
ATOM 24306 C CA . LYS A 1 77 ? -4.133 -22.791 11.276 1.00 0.00 72 LYS A CA 11
ATOM 24307 C C . LYS A 1 77 ? -5.129 -21.997 10.440 1.00 0.00 72 LYS A C 11
ATOM 24308 O O . LYS A 1 77 ? -4.887 -20.825 10.113 1.00 0.00 72 LYS A O 11
ATOM 24327 N N . LEU A 1 78 ? -6.205 -22.647 10.030 1.00 0.00 73 LEU A N 11
ATOM 24328 C CA . LEU A 1 78 ? -7.171 -22.008 9.167 1.00 0.00 73 LEU A CA 11
ATOM 24329 C C . LEU A 1 78 ? -8.023 -21.063 9.986 1.00 0.00 73 LEU A C 11
ATOM 24330 O O . LEU A 1 78 ? -8.444 -21.394 11.101 1.00 0.00 73 LEU A O 11
ATOM 24346 N N . LEU A 1 79 ? -8.266 -19.886 9.436 1.00 0.00 74 LEU A N 11
ATOM 24347 C CA . LEU A 1 79 ? -9.026 -18.852 10.127 1.00 0.00 74 LEU A CA 11
ATOM 24348 C C . LEU A 1 79 ? -10.466 -19.175 9.882 1.00 0.00 74 LEU A C 11
ATOM 24349 O O . LEU A 1 79 ? -10.878 -19.258 8.713 1.00 0.00 74 LEU A O 11
ATOM 24365 N N . ASP A 1 80 ? -11.296 -19.158 10.925 1.00 0.00 75 ASP A N 11
ATOM 24366 C CA . ASP A 1 80 ? -12.700 -19.337 10.721 1.00 0.00 75 ASP A CA 11
ATOM 24367 C C . ASP A 1 80 ? -13.334 -17.960 10.904 1.00 0.00 75 ASP A C 11
ATOM 24368 O O . ASP A 1 80 ? -13.210 -17.363 11.985 1.00 0.00 75 ASP A O 11
ATOM 24377 N N . ALA A 1 81 ? -13.889 -17.396 9.858 1.00 0.00 76 ALA A N 11
ATOM 24378 C CA . ALA A 1 81 ? -14.387 -16.016 9.942 1.00 0.00 76 ALA A CA 11
ATOM 24379 C C . ALA A 1 81 ? -15.846 -15.988 10.402 1.00 0.00 76 ALA A C 11
ATOM 24380 O O . ALA A 1 81 ? -16.694 -16.684 9.843 1.00 0.00 76 ALA A O 11
ATOM 24387 N N . PRO A 1 82 ? -16.147 -15.191 11.399 1.00 0.00 77 PRO A N 11
ATOM 24388 C CA . PRO A 1 82 ? -17.528 -15.060 11.956 1.00 0.00 77 PRO A CA 11
ATOM 24389 C C . PRO A 1 82 ? -18.400 -14.159 11.076 1.00 0.00 77 PRO A C 11
ATOM 24390 O O . PRO A 1 82 ? -18.991 -13.188 11.561 1.00 0.00 77 PRO A O 11
ATOM 24401 N N . LEU A 1 83 ? -18.385 -14.409 9.776 1.00 0.00 78 LEU A N 11
ATOM 24402 C CA . LEU A 1 83 ? -19.102 -13.545 8.840 1.00 0.00 78 LEU A CA 11
ATOM 24403 C C . LEU A 1 83 ? -20.600 -13.646 9.068 1.00 0.00 78 LEU A C 11
ATOM 24404 O O . LEU A 1 83 ? -21.124 -14.723 9.377 1.00 0.00 78 LEU A O 11
ATOM 24420 N N . LEU A 1 84 ? -21.281 -12.539 8.818 1.00 0.00 79 LEU A N 11
ATOM 24421 C CA . LEU A 1 84 ? -22.743 -12.483 8.851 1.00 0.00 79 LEU A CA 11
ATOM 24422 C C . LEU A 1 84 ? -23.302 -12.525 10.274 1.00 0.00 79 LEU A C 11
ATOM 24423 O O . LEU A 1 84 ? -22.599 -12.865 11.237 1.00 0.00 79 LEU A O 11
ATOM 24439 N N . GLY A 1 85 ? -24.627 -12.475 10.307 1.00 0.00 80 GLY A N 11
ATOM 24440 C CA . GLY A 1 85 ? -25.407 -12.722 11.528 1.00 0.00 80 GLY A CA 11
ATOM 24441 C C . GLY A 1 85 ? -26.406 -13.820 11.215 1.00 0.00 80 GLY A C 11
ATOM 24442 O O . GLY A 1 85 ? -26.591 -14.778 11.982 1.00 0.00 80 GLY A O 11
ATOM 24446 N N . ARG A 1 86 ? -26.913 -13.730 9.997 1.00 0.00 81 ARG A N 11
ATOM 24447 C CA . ARG A 1 86 ? -27.733 -14.772 9.411 1.00 0.00 81 ARG A CA 11
ATOM 24448 C C . ARG A 1 86 ? -26.875 -16.007 9.276 1.00 0.00 81 ARG A C 11
ATOM 24449 O O . ARG A 1 86 ? -25.655 -15.895 9.050 1.00 0.00 81 ARG A O 11
ATOM 24470 N N . VAL A 1 87 ? -27.448 -17.174 9.450 1.00 0.00 82 VAL A N 11
ATOM 24471 C CA . VAL A 1 87 ? -26.685 -18.382 9.365 1.00 0.00 82 VAL A CA 11
ATOM 24472 C C . VAL A 1 87 ? -27.399 -19.334 8.427 1.00 0.00 82 VAL A C 11
ATOM 24473 O O . VAL A 1 87 ? -28.107 -18.889 7.517 1.00 0.00 82 VAL A O 11
ATOM 24486 N N . GLY A 1 88 ? -27.237 -20.612 8.627 1.00 0.00 83 GLY A N 11
ATOM 24487 C CA . GLY A 1 88 ? -27.825 -21.574 7.734 1.00 0.00 83 GLY A CA 11
ATOM 24488 C C . GLY A 1 88 ? -26.750 -22.095 6.819 1.00 0.00 83 GLY A C 11
ATOM 24489 O O . GLY A 1 88 ? -25.658 -21.512 6.744 1.00 0.00 83 GLY A O 11
ATOM 24493 N N . ARG A 1 89 ? -27.040 -23.172 6.126 1.00 0.00 84 ARG A N 11
ATOM 24494 C CA . ARG A 1 89 ? -26.060 -23.778 5.238 1.00 0.00 84 ARG A CA 11
ATOM 24495 C C . ARG A 1 89 ? -25.654 -22.840 4.114 1.00 0.00 84 ARG A C 11
ATOM 24496 O O . ARG A 1 89 ? -24.468 -22.725 3.820 1.00 0.00 84 ARG A O 11
ATOM 24517 N N . THR A 1 90 ? -26.599 -22.144 3.504 1.00 0.00 85 THR A N 11
ATOM 24518 C CA . THR A 1 90 ? -26.224 -21.194 2.466 1.00 0.00 85 THR A CA 11
ATOM 24519 C C . THR A 1 90 ? -25.369 -20.041 3.056 1.00 0.00 85 THR A C 11
ATOM 24520 O O . THR A 1 90 ? -24.281 -19.759 2.559 1.00 0.00 85 THR A O 11
ATOM 24531 N N . SER A 1 91 ? -25.834 -19.434 4.171 1.00 0.00 86 SER A N 11
ATOM 24532 C CA . SER A 1 91 ? -25.105 -18.290 4.779 1.00 0.00 86 SER A CA 11
ATOM 24533 C C . SER A 1 91 ? -23.696 -18.702 5.203 1.00 0.00 86 SER A C 11
ATOM 24534 O O . SER A 1 91 ? -22.705 -18.013 4.911 1.00 0.00 86 SER A O 11
ATOM 24542 N N . ARG A 1 92 ? -23.596 -19.868 5.801 1.00 0.00 87 ARG A N 11
ATOM 24543 C CA . ARG A 1 92 ? -22.294 -20.408 6.112 1.00 0.00 87 ARG A CA 11
ATOM 24544 C C . ARG A 1 92 ? -21.591 -20.650 4.820 1.00 0.00 87 ARG A C 11
ATOM 24545 O O . ARG A 1 92 ? -20.402 -20.427 4.693 1.00 0.00 87 ARG A O 11
ATOM 24566 N N . GLY A 1 93 ? -22.379 -21.067 3.859 1.00 0.00 88 GLY A N 11
ATOM 24567 C CA . GLY A 1 93 ? -21.848 -21.423 2.576 1.00 0.00 88 GLY A CA 11
ATOM 24568 C C . GLY A 1 93 ? -21.018 -20.270 2.050 1.00 0.00 88 GLY A C 11
ATOM 24569 O O . GLY A 1 93 ? -19.838 -20.464 1.715 1.00 0.00 88 GLY A O 11
ATOM 24573 N N . LEU A 1 94 ? -21.548 -19.047 2.047 1.00 0.00 89 LEU A N 11
ATOM 24574 C CA . LEU A 1 94 ? -20.790 -17.893 1.596 1.00 0.00 89 LEU A CA 11
ATOM 24575 C C . LEU A 1 94 ? -19.687 -17.449 2.536 1.00 0.00 89 LEU A C 11
ATOM 24576 O O . LEU A 1 94 ? -18.673 -16.914 2.059 1.00 0.00 89 LEU A O 11
ATOM 24592 N N . ALA A 1 95 ? -19.797 -17.676 3.858 1.00 0.00 90 ALA A N 11
ATOM 24593 C CA . ALA A 1 95 ? -18.688 -17.249 4.714 1.00 0.00 90 ALA A CA 11
ATOM 24594 C C . ALA A 1 95 ? -17.512 -18.151 4.437 1.00 0.00 90 ALA A C 11
ATOM 24595 O O . ALA A 1 95 ? -16.365 -17.724 4.410 1.00 0.00 90 ALA A O 11
ATOM 24602 N N . ARG A 1 96 ? -17.841 -19.419 4.256 1.00 0.00 91 ARG A N 11
ATOM 24603 C CA . ARG A 1 96 ? -16.847 -20.456 4.067 1.00 0.00 91 ARG A CA 11
ATOM 24604 C C . ARG A 1 96 ? -16.023 -20.129 2.833 1.00 0.00 91 ARG A C 11
ATOM 24605 O O . ARG A 1 96 ? -14.800 -20.161 2.897 1.00 0.00 91 ARG A O 11
ATOM 24626 N N . LEU A 1 97 ? -16.653 -19.557 1.806 1.00 0.00 92 LEU A N 11
ATOM 24627 C CA . LEU A 1 97 ? -15.865 -19.077 0.670 1.00 0.00 92 LEU A CA 11
ATOM 24628 C C . LEU A 1 97 ? -14.882 -18.047 1.153 1.00 0.00 92 LEU A C 11
ATOM 24629 O O . LEU A 1 97 ? -13.718 -18.059 0.752 1.00 0.00 92 LEU A O 11
ATOM 24645 N N . GLN A 1 98 ? -15.325 -17.170 2.030 1.00 0.00 93 GLN A N 11
ATOM 24646 C CA . GLN A 1 98 ? -14.423 -16.148 2.516 1.00 0.00 93 GLN A CA 11
ATOM 24647 C C . GLN A 1 98 ? -13.252 -16.843 3.230 1.00 0.00 93 GLN A C 11
ATOM 24648 O O . GLN A 1 98 ? -12.076 -16.453 3.064 1.00 0.00 93 GLN A O 11
ATOM 24662 N N . LEU A 1 99 ? -13.566 -17.851 4.069 1.00 0.00 94 LEU A N 11
ATOM 24663 C CA . LEU A 1 99 ? -12.504 -18.545 4.813 1.00 0.00 94 LEU A CA 11
ATOM 24664 C C . LEU A 1 99 ? -11.550 -19.206 3.850 1.00 0.00 94 LEU A C 11
ATOM 24665 O O . LEU A 1 99 ? -10.331 -19.169 4.041 1.00 0.00 94 LEU A O 11
ATOM 24681 N N . LEU A 1 100 ? -12.112 -19.873 2.860 1.00 0.00 95 LEU A N 11
ATOM 24682 C CA . LEU A 1 100 ? -11.296 -20.632 1.939 1.00 0.00 95 LEU A CA 11
ATOM 24683 C C . LEU A 1 100 ? -10.374 -19.685 1.227 1.00 0.00 95 LEU A C 11
ATOM 24684 O O . LEU A 1 100 ? -9.193 -20.009 1.012 1.00 0.00 95 LEU A O 11
ATOM 24700 N N . GLU A 1 101 ? -10.889 -18.537 0.814 1.00 0.00 96 GLU A N 11
ATOM 24701 C CA . GLU A 1 101 ? -10.044 -17.596 0.106 1.00 0.00 96 GLU A CA 11
ATOM 24702 C C . GLU A 1 101 ? -8.914 -17.198 1.012 1.00 0.00 96 GLU A C 11
ATOM 24703 O O . GLU A 1 101 ? -7.761 -17.159 0.603 1.00 0.00 96 GLU A O 11
ATOM 24715 N N . THR A 1 102 ? -9.238 -16.872 2.239 1.00 0.00 97 THR A N 11
ATOM 24716 C CA . THR A 1 102 ? -8.231 -16.415 3.142 1.00 0.00 97 THR A CA 11
ATOM 24717 C C . THR A 1 102 ? -7.171 -17.500 3.352 1.00 0.00 97 THR A C 11
ATOM 24718 O O . THR A 1 102 ? -5.987 -17.202 3.420 1.00 0.00 97 THR A O 11
ATOM 24729 N N . TYR A 1 103 ? -7.615 -18.725 3.581 1.00 0.00 98 TYR A N 11
ATOM 24730 C CA . TYR A 1 103 ? -6.698 -19.823 3.899 1.00 0.00 98 TYR A CA 11
ATOM 24731 C C . TYR A 1 103 ? -5.788 -20.107 2.731 1.00 0.00 98 TYR A C 11
ATOM 24732 O O . TYR A 1 103 ? -4.568 -20.118 2.873 1.00 0.00 98 TYR A O 11
ATOM 24750 N N . SER A 1 104 ? -6.388 -20.242 1.554 1.00 0.00 99 SER A N 11
ATOM 24751 C CA . SER A 1 104 ? -5.609 -20.497 0.352 1.00 0.00 99 SER A CA 11
ATOM 24752 C C . SER A 1 104 ? -4.640 -19.350 0.100 1.00 0.00 99 SER A C 11
ATOM 24753 O O . SER A 1 104 ? -3.442 -19.566 -0.091 1.00 0.00 99 SER A O 11
ATOM 24761 N N . ARG A 1 105 ? -5.127 -18.138 0.269 1.00 0.00 100 ARG A N 11
ATOM 24762 C CA . ARG A 1 105 ? -4.279 -16.964 0.142 1.00 0.00 100 ARG A CA 11
ATOM 24763 C C . ARG A 1 105 ? -3.199 -16.958 1.211 1.00 0.00 100 ARG A C 11
ATOM 24764 O O . ARG A 1 105 ? -2.064 -16.550 0.955 1.00 0.00 100 ARG A O 11
ATOM 24785 N N . ARG A 1 106 ? -3.543 -17.391 2.407 1.00 0.00 101 ARG A N 11
ATOM 24786 C CA . ARG A 1 106 ? -2.581 -17.403 3.496 1.00 0.00 101 ARG A CA 11
ATOM 24787 C C . ARG A 1 106 ? -1.416 -18.317 3.068 1.00 0.00 101 ARG A C 11
ATOM 24788 O O . ARG A 1 106 ? -0.261 -17.986 3.246 1.00 0.00 101 ARG A O 11
ATOM 24809 N N . LEU A 1 107 ? -1.776 -19.468 2.513 1.00 0.00 102 LEU A N 11
ATOM 24810 C CA . LEU A 1 107 ? -0.821 -20.456 2.086 1.00 0.00 102 LEU A CA 11
ATOM 24811 C C . LEU A 1 107 ? 0.059 -19.861 0.994 1.00 0.00 102 LEU A C 11
ATOM 24812 O O . LEU A 1 107 ? 1.263 -20.079 0.986 1.00 0.00 102 LEU A O 11
ATOM 24828 N N . LEU A 1 108 ? -0.524 -19.058 0.098 1.00 0.00 103 LEU A N 11
ATOM 24829 C CA . LEU A 1 108 ? 0.226 -18.382 -0.969 1.00 0.00 103 LEU A CA 11
ATOM 24830 C C . LEU A 1 108 ? 1.008 -17.177 -0.425 1.00 0.00 103 LEU A C 11
ATOM 24831 O O . LEU A 1 108 ? 1.941 -16.705 -1.092 1.00 0.00 103 LEU A O 11
ATOM 24847 N N . ALA A 1 109 ? 0.814 -16.876 0.874 1.00 0.00 104 ALA A N 11
ATOM 24848 C CA . ALA A 1 109 ? 1.811 -15.931 1.438 1.00 0.00 104 ALA A CA 11
ATOM 24849 C C . ALA A 1 109 ? 2.588 -16.557 2.567 1.00 0.00 104 ALA A C 11
ATOM 24850 O O . ALA A 1 109 ? 3.771 -16.262 2.738 1.00 0.00 104 ALA A O 11
ATOM 24857 N N . THR A 1 110 ? 1.925 -17.308 3.410 1.00 0.00 105 THR A N 11
ATOM 24858 C CA . THR A 1 110 ? 2.598 -17.768 4.600 1.00 0.00 105 THR A CA 11
ATOM 24859 C C . THR A 1 110 ? 3.606 -18.874 4.400 1.00 0.00 105 THR A C 11
ATOM 24860 O O . THR A 1 110 ? 4.567 -18.916 5.179 1.00 0.00 105 THR A O 11
ATOM 24871 N N . ALA A 1 111 ? 3.622 -19.575 3.264 1.00 0.00 106 ALA A N 11
ATOM 24872 C CA . ALA A 1 111 ? 4.855 -20.329 3.010 1.00 0.00 106 ALA A CA 11
ATOM 24873 C C . ALA A 1 111 ? 5.054 -20.558 1.520 1.00 0.00 106 ALA A C 11
ATOM 24874 O O . ALA A 1 111 ? 4.285 -21.290 0.902 1.00 0.00 106 ALA A O 11
ATOM 24881 N N . GLU A 1 112 ? 6.248 -20.223 1.052 1.00 0.00 107 GLU A N 11
ATOM 24882 C CA . GLU A 1 112 ? 6.703 -20.670 -0.255 1.00 0.00 107 GLU A CA 11
ATOM 24883 C C . GLU A 1 112 ? 6.809 -22.174 -0.258 1.00 0.00 107 GLU A C 11
ATOM 24884 O O . GLU A 1 112 ? 6.585 -22.841 -1.286 1.00 0.00 107 GLU A O 11
ATOM 24896 N N . ARG A 1 113 ? 7.276 -22.716 0.871 1.00 0.00 108 ARG A N 11
ATOM 24897 C CA . ARG A 1 113 ? 7.477 -24.135 0.899 1.00 0.00 108 ARG A CA 11
ATOM 24898 C C . ARG A 1 113 ? 6.180 -24.833 0.718 1.00 0.00 108 ARG A C 11
ATOM 24899 O O . ARG A 1 113 ? 6.104 -25.744 -0.113 1.00 0.00 108 ARG A O 11
ATOM 24920 N N . VAL A 1 114 ? 5.105 -24.388 1.366 1.00 0.00 109 VAL A N 11
ATOM 24921 C CA . VAL A 1 114 ? 3.851 -24.999 1.073 1.00 0.00 109 VAL A CA 11
ATOM 24922 C C . VAL A 1 114 ? 3.370 -24.520 -0.271 1.00 0.00 109 VAL A C 11
ATOM 24923 O O . VAL A 1 114 ? 2.899 -25.303 -1.059 1.00 0.00 109 VAL A O 11
ATOM 24936 N N . ALA A 1 115 ? 3.453 -23.199 -0.493 1.00 0.00 110 ALA A N 11
ATOM 24937 C CA . ALA A 1 115 ? 2.766 -22.577 -1.643 1.00 0.00 110 ALA A CA 11
ATOM 24938 C C . ALA A 1 115 ? 3.133 -23.136 -2.975 1.00 0.00 110 ALA A C 11
ATOM 24939 O O . ALA A 1 115 ? 2.323 -23.073 -3.901 1.00 0.00 110 ALA A O 11
ATOM 24946 N N . ARG A 1 116 ? 4.322 -23.642 -3.124 1.00 0.00 111 ARG A N 11
ATOM 24947 C CA . ARG A 1 116 ? 4.655 -24.151 -4.442 1.00 0.00 111 ARG A CA 11
ATOM 24948 C C . ARG A 1 116 ? 4.686 -25.660 -4.456 1.00 0.00 111 ARG A C 11
ATOM 24949 O O . ARG A 1 116 ? 4.412 -26.284 -5.495 1.00 0.00 111 ARG A O 11
ATOM 24970 N N . SER A 1 117 ? 4.764 -26.270 -3.304 1.00 0.00 112 SER A N 11
ATOM 24971 C CA . SER A 1 117 ? 4.939 -27.708 -3.314 1.00 0.00 112 SER A CA 11
ATOM 24972 C C . SER A 1 117 ? 3.948 -28.351 -4.279 1.00 0.00 112 SER A C 11
ATOM 24973 O O . SER A 1 117 ? 2.877 -27.801 -4.534 1.00 0.00 112 SER A O 11
ATOM 24981 N N . PRO A 1 118 ? 4.399 -29.351 -5.020 1.00 0.00 113 PRO A N 11
ATOM 24982 C CA . PRO A 1 118 ? 3.687 -29.829 -6.253 1.00 0.00 113 PRO A CA 11
ATOM 24983 C C . PRO A 1 118 ? 2.256 -30.090 -5.954 1.00 0.00 113 PRO A C 11
ATOM 24984 O O . PRO A 1 118 ? 1.369 -29.834 -6.782 1.00 0.00 113 PRO A O 11
ATOM 24995 N N . THR A 1 119 ? 2.013 -30.400 -4.725 1.00 0.00 114 THR A N 11
ATOM 24996 C CA . THR A 1 119 ? 0.681 -30.518 -4.272 1.00 0.00 114 THR A CA 11
ATOM 24997 C C . THR A 1 119 ? -0.070 -29.176 -4.368 1.00 0.00 114 THR A C 11
ATOM 24998 O O . THR A 1 119 ? -1.267 -29.196 -4.715 1.00 0.00 114 THR A O 11
ATOM 25009 N N . ILE A 1 120 ? 0.582 -27.980 -4.148 1.00 0.00 115 ILE A N 11
ATOM 25010 C CA . ILE A 1 120 ? -0.220 -26.772 -4.304 1.00 0.00 115 ILE A CA 11
ATOM 25011 C C . ILE A 1 120 ? -0.616 -26.639 -5.731 1.00 0.00 115 ILE A C 11
ATOM 25012 O O . ILE A 1 120 ? -1.747 -26.254 -6.054 1.00 0.00 115 ILE A O 11
ATOM 25028 N N . THR A 1 121 ? 0.348 -26.859 -6.586 1.00 0.00 116 THR A N 11
ATOM 25029 C CA . THR A 1 121 ? 0.126 -26.600 -7.976 1.00 0.00 116 THR A CA 11
ATOM 25030 C C . THR A 1 121 ? -1.031 -27.440 -8.492 1.00 0.00 116 THR A C 11
ATOM 25031 O O . THR A 1 121 ? -1.822 -26.977 -9.310 1.00 0.00 116 THR A O 11
ATOM 25042 N N . GLY A 1 122 ? -1.165 -28.657 -7.994 1.00 0.00 117 GLY A N 11
ATOM 25043 C CA . GLY A 1 122 ? -2.258 -29.482 -8.448 1.00 0.00 117 GLY A CA 11
ATOM 25044 C C . GLY A 1 122 ? -3.603 -28.832 -8.103 1.00 0.00 117 GLY A C 11
ATOM 25045 O O . GLY A 1 122 ? -4.524 -28.890 -8.901 1.00 0.00 117 GLY A O 11
ATOM 25049 N N . PHE A 1 123 ? -3.785 -28.379 -6.854 1.00 0.00 118 PHE A N 11
ATOM 25050 C CA . PHE A 1 123 ? -5.106 -27.894 -6.395 1.00 0.00 118 PHE A CA 11
ATOM 25051 C C . PHE A 1 123 ? -5.655 -26.699 -7.171 1.00 0.00 118 PHE A C 11
ATOM 25052 O O . PHE A 1 123 ? -6.849 -26.667 -7.492 1.00 0.00 118 PHE A O 11
ATOM 25069 N N . PHE A 1 124 ? -4.818 -25.718 -7.426 1.00 0.00 119 PHE A N 11
ATOM 25070 C CA . PHE A 1 124 ? -5.268 -24.515 -8.149 1.00 0.00 119 PHE A CA 11
ATOM 25071 C C . PHE A 1 124 ? -5.408 -24.859 -9.646 1.00 0.00 119 PHE A C 11
ATOM 25072 O O . PHE A 1 124 ? -6.289 -24.377 -10.355 1.00 0.00 119 PHE A O 11
ATOM 25089 N N . ALA A 1 125 ? -4.647 -25.854 -9.996 1.00 0.00 120 ALA A N 11
ATOM 25090 C CA . ALA A 1 125 ? -4.746 -26.470 -11.312 1.00 0.00 120 ALA A CA 11
ATOM 25091 C C . ALA A 1 125 ? -6.063 -27.237 -11.376 1.00 0.00 120 ALA A C 11
ATOM 25092 O O . ALA A 1 125 ? -6.422 -27.916 -10.412 1.00 0.00 120 ALA A O 11
ATOM 25099 N N . PRO A 1 126 ? -6.764 -27.212 -12.497 1.00 0.00 121 PRO A N 11
ATOM 25100 C CA . PRO A 1 126 ? -8.011 -28.019 -12.645 1.00 0.00 121 PRO A CA 11
ATOM 25101 C C . PRO A 1 126 ? -7.624 -29.448 -12.423 1.00 0.00 121 PRO A C 11
ATOM 25102 O O . PRO A 1 126 ? -6.532 -29.838 -12.872 1.00 0.00 121 PRO A O 11
ATOM 25113 N N . GLN A 1 127 ? -8.442 -30.276 -11.782 1.00 0.00 122 GLN A N 11
ATOM 25114 C CA . GLN A 1 127 ? -8.128 -31.654 -11.578 1.00 0.00 122 GLN A CA 11
ATOM 25115 C C . GLN A 1 127 ? -9.255 -32.360 -12.304 1.00 0.00 122 GLN A C 11
ATOM 25116 O O . GLN A 1 127 ? -10.190 -31.678 -12.727 1.00 0.00 122 GLN A O 11
ATOM 25130 N N . PRO A 1 128 ? -9.187 -33.600 -12.602 1.00 0.00 123 PRO A N 11
ATOM 25131 C CA . PRO A 1 128 ? -10.206 -34.213 -13.513 1.00 0.00 123 PRO A CA 11
ATOM 25132 C C . PRO A 1 128 ? -11.657 -33.792 -13.125 1.00 0.00 123 PRO A C 11
ATOM 25133 O O . PRO A 1 128 ? -12.470 -33.490 -14.009 1.00 0.00 123 PRO A O 11
ATOM 25144 N N . LEU A 1 129 ? -11.951 -33.609 -11.838 1.00 0.00 124 LEU A N 11
ATOM 25145 C CA . LEU A 1 129 ? -13.262 -33.096 -11.401 1.00 0.00 124 LEU A CA 11
ATOM 25146 C C . LEU A 1 129 ? -13.524 -31.684 -11.926 1.00 0.00 124 LEU A C 11
ATOM 25147 O O . LEU A 1 129 ? -14.670 -31.323 -12.231 1.00 0.00 124 LEU A O 11
ATOM 25163 N N . ASP A 1 130 ? -12.456 -30.920 -12.096 1.00 0.00 125 ASP A N 11
ATOM 25164 C CA . ASP A 1 130 ? -12.586 -29.586 -12.687 1.00 0.00 125 ASP A CA 11
ATOM 25165 C C . ASP A 1 130 ? -12.765 -29.745 -14.175 1.00 0.00 125 ASP A C 11
ATOM 25166 O O . ASP A 1 130 ? -13.212 -28.835 -14.880 1.00 0.00 125 ASP A O 11
ATOM 25175 N N . LEU A 1 131 ? -12.386 -30.916 -14.638 1.00 0.00 126 LEU A N 11
ATOM 25176 C CA . LEU A 1 131 ? -12.471 -31.260 -16.034 1.00 0.00 126 LEU A CA 11
ATOM 25177 C C . LEU A 1 131 ? -13.739 -32.045 -16.284 1.00 0.00 126 LEU A C 11
ATOM 25178 O O . LEU A 1 131 ? -13.982 -32.470 -17.413 1.00 0.00 126 LEU A O 11
ATOM 25194 N N . GLU A 1 132 ? -14.611 -32.136 -15.269 1.00 0.00 127 GLU A N 11
ATOM 25195 C CA . GLU A 1 132 ? -15.908 -32.774 -15.453 1.00 0.00 127 GLU A CA 11
ATOM 25196 C C . GLU A 1 132 ? -16.982 -31.684 -15.594 1.00 0.00 127 GLU A C 11
ATOM 25197 O O . GLU A 1 132 ? -17.333 -31.010 -14.609 1.00 0.00 127 GLU A O 11
ATOM 25209 N N . PRO A 1 133 ? -17.389 -31.403 -16.800 1.00 0.00 128 PRO A N 11
ATOM 25210 C CA . PRO A 1 133 ? -18.321 -30.257 -17.121 1.00 0.00 128 PRO A CA 11
ATOM 25211 C C . PRO A 1 133 ? -19.742 -30.430 -16.572 1.00 0.00 128 PRO A C 11
ATOM 25212 O O . PRO A 1 133 ? -20.527 -29.468 -16.551 1.00 0.00 128 PRO A O 11
ATOM 25223 N N . ALA A 1 134 ? -20.113 -31.654 -16.235 1.00 0.00 129 ALA A N 11
ATOM 25224 C CA . ALA A 1 134 ? -21.488 -31.935 -15.837 1.00 0.00 129 ALA A CA 11
ATOM 25225 C C . ALA A 1 134 ? -21.710 -31.697 -14.345 1.00 0.00 129 ALA A C 11
ATOM 25226 O O . ALA A 1 134 ? -20.975 -32.210 -13.512 1.00 0.00 129 ALA A O 11
ATOM 25233 N N . LEU A 1 135 ? -22.735 -30.924 -14.035 1.00 0.00 130 LEU A N 11
ATOM 25234 C CA . LEU A 1 135 ? -23.091 -30.645 -12.642 1.00 0.00 130 LEU A CA 11
ATOM 25235 C C . LEU A 1 135 ? -24.221 -31.583 -12.210 1.00 0.00 130 LEU A C 11
ATOM 25236 O O . LEU A 1 135 ? -25.326 -31.511 -12.761 1.00 0.00 130 LEU A O 11
ATOM 25252 N N . PRO A 1 136 ? -23.947 -32.520 -11.315 1.00 0.00 131 PRO A N 11
ATOM 25253 C CA . PRO A 1 136 ? -24.956 -33.549 -10.885 1.00 0.00 131 PRO A CA 11
ATOM 25254 C C . PRO A 1 136 ? -26.206 -32.924 -10.224 1.00 0.00 131 PRO A C 11
ATOM 25255 O O . PRO A 1 136 ? -26.175 -31.771 -9.756 1.00 0.00 131 PRO A O 11
ATOM 25266 N N . PRO A 1 137 ? -27.294 -33.671 -10.178 1.00 0.00 132 PRO A N 11
ATOM 25267 C CA . PRO A 1 137 ? -28.591 -33.215 -9.571 1.00 0.00 132 PRO A CA 11
ATOM 25268 C C . PRO A 1 137 ? -28.505 -33.064 -8.060 1.00 0.00 132 PRO A C 11
ATOM 25269 O O . PRO A 1 137 ? -27.763 -33.797 -7.396 1.00 0.00 132 PRO A O 11
ATOM 25280 N N . GLY A 1 138 ? -29.263 -32.119 -7.526 1.00 0.00 133 GLY A N 11
ATOM 25281 C CA . GLY A 1 138 ? -29.279 -31.859 -6.082 1.00 0.00 133 GLY A CA 11
ATOM 25282 C C . GLY A 1 138 ? -28.297 -30.751 -5.747 1.00 0.00 133 GLY A C 11
ATOM 25283 O O . GLY A 1 138 ? -28.337 -30.159 -4.658 1.00 0.00 133 GLY A O 11
ATOM 25287 N N . SER A 1 139 ? -27.390 -30.519 -6.672 1.00 0.00 134 SER A N 11
ATOM 25288 C CA . SER A 1 139 ? -26.347 -29.537 -6.468 1.00 0.00 134 SER A CA 11
ATOM 25289 C C . SER A 1 139 ? -26.943 -28.151 -6.564 1.00 0.00 134 SER A C 11
ATOM 25290 O O . SER A 1 139 ? -27.675 -27.866 -7.521 1.00 0.00 134 SER A O 11
ATOM 25298 N N . ARG A 1 140 ? -26.611 -27.270 -5.618 1.00 0.00 135 ARG A N 11
ATOM 25299 C CA . ARG A 1 140 ? -27.085 -25.900 -5.680 1.00 0.00 135 ARG A CA 11
ATOM 25300 C C . ARG A 1 140 ? -25.871 -25.005 -5.635 1.00 0.00 135 ARG A C 11
ATOM 25301 O O . ARG A 1 140 ? -25.024 -25.153 -4.743 1.00 0.00 135 ARG A O 11
ATOM 25322 N N . VAL A 1 141 ? -25.726 -24.163 -6.623 1.00 0.00 136 VAL A N 11
ATOM 25323 C CA . VAL A 1 141 ? -24.533 -23.369 -6.768 1.00 0.00 136 VAL A CA 11
ATOM 25324 C C . VAL A 1 141 ? -24.869 -21.907 -6.645 1.00 0.00 136 VAL A C 11
ATOM 25325 O O . VAL A 1 141 ? -25.772 -21.420 -7.329 1.00 0.00 136 VAL A O 11
ATOM 25338 N N . ILE A 1 142 ? -24.122 -21.196 -5.831 1.00 0.00 137 ILE A N 11
ATOM 25339 C CA . ILE A 1 142 ? -24.283 -19.783 -5.744 1.00 0.00 137 ILE A CA 11
ATOM 25340 C C . ILE A 1 142 ? -23.222 -19.184 -6.627 1.00 0.00 137 ILE A C 11
ATOM 25341 O O . ILE A 1 142 ? -22.069 -19.646 -6.623 1.00 0.00 137 ILE A O 11
ATOM 25357 N N . LEU A 1 143 ? -23.674 -18.391 -7.557 1.00 0.00 138 LEU A N 11
ATOM 25358 C CA . LEU A 1 143 ? -22.821 -17.979 -8.660 1.00 0.00 138 LEU A CA 11
ATOM 25359 C C . LEU A 1 143 ? -22.453 -16.515 -8.582 1.00 0.00 138 LEU A C 11
ATOM 25360 O O . LEU A 1 143 ? -23.312 -15.668 -8.344 1.00 0.00 138 LEU A O 11
ATOM 25376 N N . PRO A 1 144 ? -21.229 -16.189 -8.890 1.00 0.00 139 PRO A N 11
ATOM 25377 C CA . PRO A 1 144 ? -20.792 -14.779 -8.998 1.00 0.00 139 PRO A CA 11
ATOM 25378 C C . PRO A 1 144 ? -21.367 -14.145 -10.252 1.00 0.00 139 PRO A C 11
ATOM 25379 O O . PRO A 1 144 ? -21.479 -14.818 -11.292 1.00 0.00 139 PRO A O 11
ATOM 25390 N N . THR A 1 145 ? -21.614 -12.859 -10.215 1.00 0.00 140 THR A N 11
ATOM 25391 C CA . THR A 1 145 ? -22.010 -12.167 -11.422 1.00 0.00 140 THR A CA 11
ATOM 25392 C C . THR A 1 145 ? -20.790 -12.100 -12.329 1.00 0.00 140 THR A C 11
ATOM 25393 O O . THR A 1 145 ? -19.670 -12.334 -11.866 1.00 0.00 140 THR A O 11
ATOM 25404 N N . PRO A 1 146 ? -20.956 -11.868 -13.597 1.00 0.00 141 PRO A N 11
ATOM 25405 C CA . PRO A 1 146 ? -19.795 -11.839 -14.540 1.00 0.00 141 PRO A CA 11
ATOM 25406 C C . PRO A 1 146 ? -18.786 -10.765 -14.129 1.00 0.00 141 PRO A C 11
ATOM 25407 O O . PRO A 1 146 ? -19.178 -9.684 -13.674 1.00 0.00 141 PRO A O 11
ATOM 25418 N N . GLU A 1 147 ? -17.502 -11.059 -14.293 1.00 0.00 142 GLU A N 11
ATOM 25419 C CA . GLU A 1 147 ? -16.453 -10.077 -13.973 1.00 0.00 142 GLU A CA 11
ATOM 25420 C C . GLU A 1 147 ? -15.442 -10.033 -15.114 1.00 0.00 142 GLU A C 11
ATOM 25421 O O . GLU A 1 147 ? -14.684 -9.072 -15.250 1.00 0.00 142 GLU A O 11
ATOM 25433 N N . GLU A 1 148 ? -15.417 -11.110 -15.895 1.00 0.00 143 GLU A N 11
ATOM 25434 C CA . GLU A 1 148 ? -14.482 -11.262 -17.008 1.00 0.00 143 GLU A CA 11
ATOM 25435 C C . GLU A 1 148 ? -13.055 -11.377 -16.479 1.00 0.00 143 GLU A C 11
ATOM 25436 O O . GLU A 1 148 ? -12.771 -10.978 -15.346 1.00 0.00 143 GLU A O 11
ATOM 25448 N N . GLN A 1 149 ? -12.191 -12.010 -17.259 1.00 0.00 144 GLN A N 11
ATOM 25449 C CA . GLN A 1 149 ? -10.813 -12.260 -16.826 1.00 0.00 144 GLN A CA 11
ATOM 25450 C C . GLN A 1 149 ? -9.858 -11.268 -17.502 1.00 0.00 144 GLN A C 11
ATOM 25451 O O . GLN A 1 149 ? -10.228 -10.133 -17.627 1.00 0.00 144 GLN A O 11
ATOM 25466 N N . ALA A 1 7 ? 1.638 -26.889 -20.537 1.00 0.00 2 ALA A N 12
ATOM 25467 C CA . ALA A 1 7 ? 2.163 -28.252 -20.343 1.00 0.00 2 ALA A CA 12
ATOM 25468 C C . ALA A 1 7 ? 3.136 -28.253 -19.160 1.00 0.00 2 ALA A C 12
ATOM 25469 O O . ALA A 1 7 ? 3.082 -29.130 -18.300 1.00 0.00 2 ALA A O 12
ATOM 25476 N N . GLY A 1 8 ? 4.052 -27.296 -19.145 1.00 0.00 3 GLY A N 12
ATOM 25477 C CA . GLY A 1 8 ? 5.038 -27.223 -18.077 1.00 0.00 3 GLY A CA 12
ATOM 25478 C C . GLY A 1 8 ? 4.369 -26.788 -16.784 1.00 0.00 3 GLY A C 12
ATOM 25479 O O . GLY A 1 8 ? 3.181 -26.460 -16.776 1.00 0.00 3 GLY A O 12
ATOM 25483 N N . PRO A 1 9 ? 5.094 -26.756 -15.702 1.00 0.00 4 PRO A N 12
ATOM 25484 C CA . PRO A 1 9 ? 4.526 -26.321 -14.384 1.00 0.00 4 PRO A CA 12
ATOM 25485 C C . PRO A 1 9 ? 4.020 -24.886 -14.455 1.00 0.00 4 PRO A C 12
ATOM 25486 O O . PRO A 1 9 ? 4.621 -24.046 -15.141 1.00 0.00 4 PRO A O 12
ATOM 25497 N N . ARG A 1 10 ? 2.916 -24.604 -13.763 1.00 0.00 5 ARG A N 12
ATOM 25498 C CA . ARG A 1 10 ? 2.343 -23.255 -13.762 1.00 0.00 5 ARG A CA 12
ATOM 25499 C C . ARG A 1 10 ? 1.953 -22.846 -12.359 1.00 0.00 5 ARG A C 12
ATOM 25500 O O . ARG A 1 10 ? 1.303 -23.618 -11.642 1.00 0.00 5 ARG A O 12
ATOM 25521 N N . TYR A 1 11 ? 2.383 -21.676 -11.931 1.00 0.00 6 TYR A N 12
ATOM 25522 C CA . TYR A 1 11 ? 2.089 -21.240 -10.588 1.00 0.00 6 TYR A CA 12
ATOM 25523 C C . TYR A 1 11 ? 0.969 -20.211 -10.597 1.00 0.00 6 TYR A C 12
ATOM 25524 O O . TYR A 1 11 ? 1.110 -19.140 -11.203 1.00 0.00 6 TYR A O 12
ATOM 25542 N N . PRO A 1 12 ? -0.080 -20.460 -9.853 1.00 0.00 7 PRO A N 12
ATOM 25543 C CA . PRO A 1 12 ? -1.181 -19.459 -9.629 1.00 0.00 7 PRO A CA 12
ATOM 25544 C C . PRO A 1 12 ? -0.632 -18.255 -8.928 1.00 0.00 7 PRO A C 12
ATOM 25545 O O . PRO A 1 12 ? 0.254 -18.425 -8.087 1.00 0.00 7 PRO A O 12
ATOM 25556 N N . VAL A 1 13 ? -1.090 -17.031 -9.191 1.00 0.00 8 VAL A N 12
ATOM 25557 C CA . VAL A 1 13 ? -0.536 -15.898 -8.491 1.00 0.00 8 VAL A CA 12
ATOM 25558 C C . VAL A 1 13 ? -1.562 -15.380 -7.505 1.00 0.00 8 VAL A C 12
ATOM 25559 O O . VAL A 1 13 ? -1.242 -14.655 -6.560 1.00 0.00 8 VAL A O 12
ATOM 25572 N N . SER A 1 14 ? -2.823 -15.624 -7.828 1.00 0.00 9 SER A N 12
ATOM 25573 C CA . SER A 1 14 ? -3.910 -15.173 -7.000 1.00 0.00 9 SER A CA 12
ATOM 25574 C C . SER A 1 14 ? -5.116 -16.086 -7.198 1.00 0.00 9 SER A C 12
ATOM 25575 O O . SER A 1 14 ? -5.409 -16.509 -8.327 1.00 0.00 9 SER A O 12
ATOM 25583 N N . VAL A 1 15 ? -5.877 -16.230 -6.138 1.00 0.00 10 VAL A N 12
ATOM 25584 C CA . VAL A 1 15 ? -7.120 -16.992 -6.158 1.00 0.00 10 VAL A CA 12
ATOM 25585 C C . VAL A 1 15 ? -8.199 -16.124 -5.550 1.00 0.00 10 VAL A C 12
ATOM 25586 O O . VAL A 1 15 ? -7.974 -15.559 -4.462 1.00 0.00 10 VAL A O 12
ATOM 25599 N N . GLN A 1 16 ? -9.410 -16.064 -6.105 1.00 0.00 11 GLN A N 12
ATOM 25600 C CA . GLN A 1 16 ? -10.473 -15.314 -5.484 1.00 0.00 11 GLN A CA 12
ATOM 25601 C C . GLN A 1 16 ? -11.715 -16.228 -5.560 1.00 0.00 11 GLN A C 12
ATOM 25602 O O . GLN A 1 16 ? -11.694 -17.182 -6.322 1.00 0.00 11 GLN A O 12
ATOM 25616 N N . GLY A 1 17 ? -12.713 -16.019 -4.716 1.00 0.00 12 GLY A N 12
ATOM 25617 C CA . GLY A 1 17 ? -13.875 -16.947 -4.644 1.00 0.00 12 GLY A CA 12
ATOM 25618 C C . GLY A 1 17 ? -14.758 -16.862 -5.888 1.00 0.00 12 GLY A C 12
ATOM 25619 O O . GLY A 1 17 ? -15.299 -15.800 -6.201 1.00 0.00 12 GLY A O 12
ATOM 25623 N N . ALA A 1 18 ? -14.899 -17.986 -6.595 1.00 0.00 13 ALA A N 12
ATOM 25624 C CA . ALA A 1 18 ? -15.719 -18.029 -7.810 1.00 0.00 13 ALA A CA 12
ATOM 25625 C C . ALA A 1 18 ? -17.200 -18.385 -7.550 1.00 0.00 13 ALA A C 12
ATOM 25626 O O . ALA A 1 18 ? -18.076 -17.892 -8.255 1.00 0.00 13 ALA A O 12
ATOM 25633 N N . ALA A 1 19 ? -17.460 -19.416 -6.719 1.00 0.00 14 ALA A N 12
ATOM 25634 C CA . ALA A 1 19 ? -18.832 -19.975 -6.639 1.00 0.00 14 ALA A CA 12
ATOM 25635 C C . ALA A 1 19 ? -19.069 -20.797 -5.384 1.00 0.00 14 ALA A C 12
ATOM 25636 O O . ALA A 1 19 ? -18.117 -21.277 -4.754 1.00 0.00 14 ALA A O 12
ATOM 25643 N N . LEU A 1 20 ? -20.358 -21.098 -5.149 1.00 0.00 15 LEU A N 12
ATOM 25644 C CA . LEU A 1 20 ? -20.789 -21.976 -4.062 1.00 0.00 15 LEU A CA 12
ATOM 25645 C C . LEU A 1 20 ? -21.798 -23.002 -4.607 1.00 0.00 15 LEU A C 12
ATOM 25646 O O . LEU A 1 20 ? -22.879 -22.616 -5.080 1.00 0.00 15 LEU A O 12
ATOM 25662 N N . VAL A 1 21 ? -21.541 -24.294 -4.358 1.00 0.00 16 VAL A N 12
ATOM 25663 C CA . VAL A 1 21 ? -22.564 -25.303 -4.594 1.00 0.00 16 VAL A CA 12
ATOM 25664 C C . VAL A 1 21 ? -22.831 -26.031 -3.294 1.00 0.00 16 VAL A C 12
ATOM 25665 O O . VAL A 1 21 ? -21.902 -26.640 -2.732 1.00 0.00 16 VAL A O 12
ATOM 25678 N N . GLN A 1 22 ? -24.084 -26.202 -2.948 1.00 0.00 17 GLN A N 12
ATOM 25679 C CA . GLN A 1 22 ? -24.414 -27.103 -1.866 1.00 0.00 17 GLN A CA 12
ATOM 25680 C C . GLN A 1 22 ? -25.263 -28.190 -2.469 1.00 0.00 17 GLN A C 12
ATOM 25681 O O . GLN A 1 22 ? -26.349 -27.880 -2.992 1.00 0.00 17 GLN A O 12
ATOM 25695 N N . ILE A 1 23 ? -24.884 -29.449 -2.377 1.00 0.00 18 ILE A N 12
ATOM 25696 C CA . ILE A 1 23 ? -25.679 -30.571 -2.817 1.00 0.00 18 ILE A CA 12
ATOM 25697 C C . ILE A 1 23 ? -25.824 -31.321 -1.521 1.00 0.00 18 ILE A C 12
ATOM 25698 O O . ILE A 1 23 ? -25.618 -30.677 -0.464 1.00 0.00 18 ILE A O 12
ATOM 25714 N N . LYS A 1 24 ? -26.214 -32.609 -1.514 1.00 0.00 19 LYS A N 12
ATOM 25715 C CA . LYS A 1 24 ? -26.199 -33.396 -0.257 1.00 0.00 19 LYS A CA 12
ATOM 25716 C C . LYS A 1 24 ? -25.115 -32.827 0.678 1.00 0.00 19 LYS A C 12
ATOM 25717 O O . LYS A 1 24 ? -24.271 -32.064 0.267 1.00 0.00 19 LYS A O 12
ATOM 25736 N N . ARG A 1 25 ? -25.109 -33.180 1.903 1.00 0.00 20 ARG A N 12
ATOM 25737 C CA . ARG A 1 25 ? -24.565 -32.257 2.907 1.00 0.00 20 ARG A CA 12
ATOM 25738 C C . ARG A 1 25 ? -23.094 -31.952 2.752 1.00 0.00 20 ARG A C 12
ATOM 25739 O O . ARG A 1 25 ? -22.518 -31.291 3.602 1.00 0.00 20 ARG A O 12
ATOM 25760 N N . LEU A 1 26 ? -22.511 -32.310 1.641 1.00 0.00 21 LEU A N 12
ATOM 25761 C CA . LEU A 1 26 ? -21.107 -31.922 1.388 1.00 0.00 21 LEU A CA 12
ATOM 25762 C C . LEU A 1 26 ? -21.083 -30.727 0.446 1.00 0.00 21 LEU A C 12
ATOM 25763 O O . LEU A 1 26 ? -22.051 -30.524 -0.296 1.00 0.00 21 LEU A O 12
ATOM 25779 N N . GLN A 1 27 ? -20.112 -29.798 0.596 1.00 0.00 22 GLN A N 12
ATOM 25780 C CA . GLN A 1 27 ? -20.199 -28.535 -0.113 1.00 0.00 22 GLN A CA 12
ATOM 25781 C C . GLN A 1 27 ? -19.161 -28.352 -1.236 1.00 0.00 22 GLN A C 12
ATOM 25782 O O . GLN A 1 27 ? -17.998 -28.736 -1.140 1.00 0.00 22 GLN A O 12
ATOM 25796 N N . THR A 1 28 ? -19.594 -27.495 -2.114 1.00 0.00 23 THR A N 12
ATOM 25797 C CA . THR A 1 28 ? -18.712 -26.985 -3.170 1.00 0.00 23 THR A CA 12
ATOM 25798 C C . THR A 1 28 ? -18.318 -25.531 -2.965 1.00 0.00 23 THR A C 12
ATOM 25799 O O . THR A 1 28 ? -19.162 -24.672 -2.712 1.00 0.00 23 THR A O 12
ATOM 25810 N N . PHE A 1 29 ? -17.035 -25.273 -3.226 1.00 0.00 24 PHE A N 12
ATOM 25811 C CA . PHE A 1 29 ? -16.451 -23.939 -3.166 1.00 0.00 24 PHE A CA 12
ATOM 25812 C C . PHE A 1 29 ? -15.707 -23.662 -4.453 1.00 0.00 24 PHE A C 12
ATOM 25813 O O . PHE A 1 29 ? -14.922 -24.511 -4.898 1.00 0.00 24 PHE A O 12
ATOM 25830 N N . ALA A 1 30 ? -15.946 -22.524 -5.083 1.00 0.00 25 ALA A N 12
ATOM 25831 C CA . ALA A 1 30 ? -15.264 -22.234 -6.329 1.00 0.00 25 ALA A CA 12
ATOM 25832 C C . ALA A 1 30 ? -14.354 -21.044 -6.198 1.00 0.00 25 ALA A C 12
ATOM 25833 O O . ALA A 1 30 ? -14.596 -20.128 -5.413 1.00 0.00 25 ALA A O 12
ATOM 25840 N N . PHE A 1 31 ? -13.319 -21.069 -6.990 1.00 0.00 26 PHE A N 12
ATOM 25841 C CA . PHE A 1 31 ? -12.293 -20.039 -6.973 1.00 0.00 26 PHE A CA 12
ATOM 25842 C C . PHE A 1 31 ? -12.073 -19.505 -8.339 1.00 0.00 26 PHE A C 12
ATOM 25843 O O . PHE A 1 31 ? -12.241 -20.236 -9.326 1.00 0.00 26 PHE A O 12
ATOM 25860 N N . SER A 1 32 ? -11.527 -18.306 -8.406 1.00 0.00 27 SER A N 12
ATOM 25861 C CA . SER A 1 32 ? -11.031 -17.803 -9.632 1.00 0.00 27 SER A CA 12
ATOM 25862 C C . SER A 1 32 ? -9.536 -17.629 -9.392 1.00 0.00 27 SER A C 12
ATOM 25863 O O . SER A 1 32 ? -9.145 -16.930 -8.452 1.00 0.00 27 SER A O 12
ATOM 25871 N N . VAL A 1 33 ? -8.719 -18.364 -10.105 1.00 0.00 28 VAL A N 12
ATOM 25872 C CA . VAL A 1 33 ? -7.282 -18.326 -9.874 1.00 0.00 28 VAL A CA 12
ATOM 25873 C C . VAL A 1 33 ? -6.584 -18.067 -11.173 1.00 0.00 28 VAL A C 12
ATOM 25874 O O . VAL A 1 33 ? -6.903 -18.721 -12.170 1.00 0.00 28 VAL A O 12
ATOM 25887 N N . ARG A 1 34 ? -5.614 -17.165 -11.221 1.00 0.00 29 ARG A N 12
ATOM 25888 C CA . ARG A 1 34 ? -4.944 -16.891 -12.456 1.00 0.00 29 ARG A CA 12
ATOM 25889 C C . ARG A 1 34 ? -3.434 -17.060 -12.237 1.00 0.00 29 ARG A C 12
ATOM 25890 O O . ARG A 1 34 ? -2.960 -16.931 -11.077 1.00 0.00 29 ARG A O 12
ATOM 25911 N N . TRP A 1 35 ? -2.754 -17.663 -13.215 1.00 0.00 30 TRP A N 12
ATOM 25912 C CA . TRP A 1 35 ? -1.395 -18.151 -12.991 1.00 0.00 30 TRP A CA 12
ATOM 25913 C C . TRP A 1 35 ? -0.339 -17.197 -13.532 1.00 0.00 30 TRP A C 12
ATOM 25914 O O . TRP A 1 35 ? -0.615 -16.355 -14.394 1.00 0.00 30 TRP A O 12
ATOM 25935 N N . SER A 1 36 ? 0.851 -17.292 -12.941 1.00 0.00 31 SER A N 12
ATOM 25936 C CA . SER A 1 36 ? 1.956 -16.401 -13.266 1.00 0.00 31 SER A CA 12
ATOM 25937 C C . SER A 1 36 ? 2.251 -16.432 -14.768 1.00 0.00 31 SER A C 12
ATOM 25938 O O . SER A 1 36 ? 2.840 -15.490 -15.305 1.00 0.00 31 SER A O 12
ATOM 25946 N N . ASP A 1 37 ? 1.763 -17.459 -15.460 1.00 0.00 32 ASP A N 12
ATOM 25947 C CA . ASP A 1 37 ? 1.936 -17.537 -16.911 1.00 0.00 32 ASP A CA 12
ATOM 25948 C C . ASP A 1 37 ? 0.991 -16.542 -17.575 1.00 0.00 32 ASP A C 12
ATOM 25949 O O . ASP A 1 37 ? 1.011 -16.361 -18.793 1.00 0.00 32 ASP A O 12
ATOM 25958 N N . GLY A 1 38 ? 0.185 -15.885 -16.760 1.00 0.00 33 GLY A N 12
ATOM 25959 C CA . GLY A 1 38 ? -0.706 -14.861 -17.241 1.00 0.00 33 GLY A CA 12
ATOM 25960 C C . GLY A 1 38 ? -2.057 -15.403 -17.626 1.00 0.00 33 GLY A C 12
ATOM 25961 O O . GLY A 1 38 ? -2.872 -14.668 -18.174 1.00 0.00 33 GLY A O 12
ATOM 25965 N N . SER A 1 39 ? -2.347 -16.660 -17.323 1.00 0.00 34 SER A N 12
ATOM 25966 C CA . SER A 1 39 ? -3.666 -17.206 -17.630 1.00 0.00 34 SER A CA 12
ATOM 25967 C C . SER A 1 39 ? -4.644 -16.845 -16.517 1.00 0.00 34 SER A C 12
ATOM 25968 O O . SER A 1 39 ? -4.228 -16.324 -15.476 1.00 0.00 34 SER A O 12
ATOM 25976 N N . ASP A 1 40 ? -5.911 -17.224 -16.677 1.00 0.00 35 ASP A N 12
ATOM 25977 C CA . ASP A 1 40 ? -6.921 -17.045 -15.634 1.00 0.00 35 ASP A CA 12
ATOM 25978 C C . ASP A 1 40 ? -7.646 -18.374 -15.459 1.00 0.00 35 ASP A C 12
ATOM 25979 O O . ASP A 1 40 ? -7.703 -19.159 -16.412 1.00 0.00 35 ASP A O 12
ATOM 25988 N N . THR A 1 41 ? -8.218 -18.641 -14.288 1.00 0.00 36 THR A N 12
ATOM 25989 C CA . THR A 1 41 ? -8.942 -19.893 -14.102 1.00 0.00 36 THR A CA 12
ATOM 25990 C C . THR A 1 41 ? -10.119 -19.705 -13.128 1.00 0.00 36 THR A C 12
ATOM 25991 O O . THR A 1 41 ? -9.962 -19.087 -12.076 1.00 0.00 36 THR A O 12
ATOM 26002 N N . PHE A 1 42 ? -11.223 -20.361 -13.422 1.00 0.00 37 PHE A N 12
ATOM 26003 C CA . PHE A 1 42 ? -12.354 -20.464 -12.482 1.00 0.00 37 PHE A CA 12
ATOM 26004 C C . PHE A 1 42 ? -12.649 -21.928 -12.230 1.00 0.00 37 PHE A C 12
ATOM 26005 O O . PHE A 1 42 ? -12.889 -22.661 -13.202 1.00 0.00 37 PHE A O 12
ATOM 26022 N N . VAL A 1 43 ? -12.601 -22.417 -10.987 1.00 0.00 38 VAL A N 12
ATOM 26023 C CA . VAL A 1 43 ? -12.901 -23.815 -10.744 1.00 0.00 38 VAL A CA 12
ATOM 26024 C C . VAL A 1 43 ? -13.695 -23.958 -9.441 1.00 0.00 38 VAL A C 12
ATOM 26025 O O . VAL A 1 43 ? -13.602 -23.090 -8.562 1.00 0.00 38 VAL A O 12
ATOM 26038 N N . ARG A 1 44 ? -14.367 -25.098 -9.278 1.00 0.00 39 ARG A N 12
ATOM 26039 C CA . ARG A 1 44 ? -15.071 -25.397 -8.021 1.00 0.00 39 ARG A CA 12
ATOM 26040 C C . ARG A 1 44 ? -14.363 -26.547 -7.361 1.00 0.00 39 ARG A C 12
ATOM 26041 O O . ARG A 1 44 ? -14.099 -27.545 -8.050 1.00 0.00 39 ARG A O 12
ATOM 26062 N N . ARG A 1 45 ? -14.222 -26.570 -6.028 1.00 0.00 40 ARG A N 12
ATOM 26063 C CA . ARG A 1 45 ? -13.852 -27.788 -5.359 1.00 0.00 40 ARG A CA 12
ATOM 26064 C C . ARG A 1 45 ? -14.729 -27.959 -4.128 1.00 0.00 40 ARG A C 12
ATOM 26065 O O . ARG A 1 45 ? -15.363 -27.014 -3.641 1.00 0.00 40 ARG A O 12
ATOM 26086 N N . SER A 1 46 ? -14.734 -29.148 -3.651 1.00 0.00 41 SER A N 12
ATOM 26087 C CA . SER A 1 46 ? -15.494 -29.445 -2.459 1.00 0.00 41 SER A CA 12
ATOM 26088 C C . SER A 1 46 ? -14.787 -28.852 -1.207 1.00 0.00 41 SER A C 12
ATOM 26089 O O . SER A 1 46 ? -13.548 -28.877 -1.107 1.00 0.00 41 SER A O 12
ATOM 26097 N N . TRP A 1 47 ? -15.581 -28.488 -0.189 1.00 0.00 42 TRP A N 12
ATOM 26098 C CA . TRP A 1 47 ? -15.013 -28.123 1.129 1.00 0.00 42 TRP A CA 12
ATOM 26099 C C . TRP A 1 47 ? -14.256 -29.322 1.629 1.00 0.00 42 TRP A C 12
ATOM 26100 O O . TRP A 1 47 ? -13.185 -29.230 2.225 1.00 0.00 42 TRP A O 12
ATOM 26121 N N . ASP A 1 48 ? -14.817 -30.432 1.298 1.00 0.00 43 ASP A N 12
ATOM 26122 C CA . ASP A 1 48 ? -14.249 -31.678 1.633 1.00 0.00 43 ASP A CA 12
ATOM 26123 C C . ASP A 1 48 ? -12.880 -31.760 1.010 1.00 0.00 43 ASP A C 12
ATOM 26124 O O . ASP A 1 48 ? -11.969 -32.245 1.654 1.00 0.00 43 ASP A O 12
ATOM 26133 N N . GLU A 1 49 ? -12.674 -31.209 -0.210 1.00 0.00 44 GLU A N 12
ATOM 26134 C CA . GLU A 1 49 ? -11.321 -31.223 -0.737 1.00 0.00 44 GLU A CA 12
ATOM 26135 C C . GLU A 1 49 ? -10.434 -30.469 0.252 1.00 0.00 44 GLU A C 12
ATOM 26136 O O . GLU A 1 49 ? -9.475 -31.004 0.683 1.00 0.00 44 GLU A O 12
ATOM 26148 N N . PHE A 1 50 ? -10.826 -29.244 0.691 1.00 0.00 45 PHE A N 12
ATOM 26149 C CA . PHE A 1 50 ? -9.985 -28.486 1.694 1.00 0.00 45 PHE A CA 12
ATOM 26150 C C . PHE A 1 50 ? -9.766 -29.285 2.954 1.00 0.00 45 PHE A C 12
ATOM 26151 O O . PHE A 1 50 ? -8.678 -29.261 3.532 1.00 0.00 45 PHE A O 12
ATOM 26168 N N . ARG A 1 51 ? -10.739 -30.070 3.293 1.00 0.00 46 ARG A N 12
ATOM 26169 C CA . ARG A 1 51 ? -10.551 -30.984 4.402 1.00 0.00 46 ARG A CA 12
ATOM 26170 C C . ARG A 1 51 ? -9.445 -31.950 4.039 1.00 0.00 46 ARG A C 12
ATOM 26171 O O . ARG A 1 51 ? -8.497 -32.151 4.791 1.00 0.00 46 ARG A O 12
ATOM 26192 N N . GLN A 1 52 ? -9.514 -32.430 2.823 1.00 0.00 47 GLN A N 12
ATOM 26193 C CA . GLN A 1 52 ? -8.484 -33.268 2.257 1.00 0.00 47 GLN A CA 12
ATOM 26194 C C . GLN A 1 52 ? -7.206 -32.492 1.948 1.00 0.00 47 GLN A C 12
ATOM 26195 O O . GLN A 1 52 ? -6.139 -33.069 1.948 1.00 0.00 47 GLN A O 12
ATOM 26209 N N . LEU A 1 53 ? -7.314 -31.211 1.610 1.00 0.00 48 LEU A N 12
ATOM 26210 C CA . LEU A 1 53 ? -6.097 -30.490 1.225 1.00 0.00 48 LEU A CA 12
ATOM 26211 C C . LEU A 1 53 ? -5.250 -30.274 2.454 1.00 0.00 48 LEU A C 12
ATOM 26212 O O . LEU A 1 53 ? -4.103 -30.722 2.533 1.00 0.00 48 LEU A O 12
ATOM 26228 N N . LYS A 1 54 ? -5.890 -29.752 3.477 1.00 0.00 49 LYS A N 12
ATOM 26229 C CA . LYS A 1 54 ? -5.193 -29.525 4.726 1.00 0.00 49 LYS A CA 12
ATOM 26230 C C . LYS A 1 54 ? -4.737 -30.820 5.278 1.00 0.00 49 LYS A C 12
ATOM 26231 O O . LYS A 1 54 ? -3.636 -30.936 5.753 1.00 0.00 49 LYS A O 12
ATOM 26250 N N . LYS A 1 55 ? -5.590 -31.786 5.193 1.00 0.00 50 LYS A N 12
ATOM 26251 C CA . LYS A 1 55 ? -5.227 -33.046 5.742 1.00 0.00 50 LYS A CA 12
ATOM 26252 C C . LYS A 1 55 ? -4.026 -33.552 4.974 1.00 0.00 50 LYS A C 12
ATOM 26253 O O . LYS A 1 55 ? -3.081 -34.083 5.559 1.00 0.00 50 LYS A O 12
ATOM 26272 N N . THR A 1 56 ? -4.111 -33.460 3.653 1.00 0.00 51 THR A N 12
ATOM 26273 C CA . THR A 1 56 ? -3.073 -34.033 2.862 1.00 0.00 51 THR A CA 12
ATOM 26274 C C . THR A 1 56 ? -1.770 -33.320 3.203 1.00 0.00 51 THR A C 12
ATOM 26275 O O . THR A 1 56 ? -0.758 -33.990 3.463 1.00 0.00 51 THR A O 12
ATOM 26286 N N . LEU A 1 57 ? -1.722 -31.977 3.169 1.00 0.00 52 LEU A N 12
ATOM 26287 C CA . LEU A 1 57 ? -0.468 -31.309 3.495 1.00 0.00 52 LEU A CA 12
ATOM 26288 C C . LEU A 1 57 ? -0.095 -31.480 4.951 1.00 0.00 52 LEU A C 12
ATOM 26289 O O . LEU A 1 57 ? 1.061 -31.576 5.284 1.00 0.00 52 LEU A O 12
ATOM 26305 N N . LYS A 1 58 ? -1.079 -31.307 5.791 1.00 0.00 53 LYS A N 12
ATOM 26306 C CA . LYS A 1 58 ? -0.815 -31.227 7.241 1.00 0.00 53 LYS A CA 12
ATOM 26307 C C . LYS A 1 58 ? -0.128 -32.499 7.723 1.00 0.00 53 LYS A C 12
ATOM 26308 O O . LYS A 1 58 ? 0.875 -32.426 8.439 1.00 0.00 53 LYS A O 12
ATOM 26327 N N . GLU A 1 59 ? -0.545 -33.632 7.202 1.00 0.00 54 GLU A N 12
ATOM 26328 C CA . GLU A 1 59 ? 0.157 -34.870 7.508 1.00 0.00 54 GLU A CA 12
ATOM 26329 C C . GLU A 1 59 ? 1.589 -34.827 6.952 1.00 0.00 54 GLU A C 12
ATOM 26330 O O . GLU A 1 59 ? 2.529 -35.284 7.608 1.00 0.00 54 GLU A O 12
ATOM 26342 N N . THR A 1 60 ? 1.741 -34.286 5.737 1.00 0.00 55 THR A N 12
ATOM 26343 C CA . THR A 1 60 ? 3.051 -34.230 5.064 1.00 0.00 55 THR A CA 12
ATOM 26344 C C . THR A 1 60 ? 3.943 -33.056 5.532 1.00 0.00 55 THR A C 12
ATOM 26345 O O . THR A 1 60 ? 5.133 -33.014 5.194 1.00 0.00 55 THR A O 12
ATOM 26356 N N . PHE A 1 61 ? 3.363 -32.065 6.206 1.00 0.00 56 PHE A N 12
ATOM 26357 C CA . PHE A 1 61 ? 4.112 -30.849 6.578 1.00 0.00 56 PHE A CA 12
ATOM 26358 C C . PHE A 1 61 ? 4.205 -30.767 8.101 1.00 0.00 56 PHE A C 12
ATOM 26359 O O . PHE A 1 61 ? 3.250 -30.349 8.760 1.00 0.00 56 PHE A O 12
ATOM 26376 N N . PRO A 1 62 ? 5.331 -31.156 8.675 1.00 0.00 57 PRO A N 12
ATOM 26377 C CA . PRO A 1 62 ? 5.522 -31.115 10.161 1.00 0.00 57 PRO A CA 12
ATOM 26378 C C . PRO A 1 62 ? 5.537 -29.678 10.633 1.00 0.00 57 PRO A C 12
ATOM 26379 O O . PRO A 1 62 ? 6.593 -29.034 10.680 1.00 0.00 57 PRO A O 12
ATOM 26390 N N . VAL A 1 63 ? 4.347 -29.157 10.862 1.00 0.00 58 VAL A N 12
ATOM 26391 C CA . VAL A 1 63 ? 4.151 -27.768 11.183 1.00 0.00 58 VAL A CA 12
ATOM 26392 C C . VAL A 1 63 ? 2.837 -27.630 11.923 1.00 0.00 58 VAL A C 12
ATOM 26393 O O . VAL A 1 63 ? 2.724 -26.897 12.907 1.00 0.00 58 VAL A O 12
ATOM 26406 N N . GLU A 1 64 ? 1.821 -28.187 11.267 1.00 0.00 59 GLU A N 12
ATOM 26407 C CA . GLU A 1 64 ? 0.434 -28.055 11.662 1.00 0.00 59 GLU A CA 12
ATOM 26408 C C . GLU A 1 64 ? 0.154 -26.728 12.338 1.00 0.00 59 GLU A C 12
ATOM 26409 O O . GLU A 1 64 ? -0.353 -25.812 11.711 1.00 0.00 59 GLU A O 12
ATOM 26421 N N . ALA A 1 65 ? 0.231 -26.712 13.636 1.00 0.00 60 ALA A N 12
ATOM 26422 C CA . ALA A 1 65 ? -0.266 -25.606 14.431 1.00 0.00 60 ALA A CA 12
ATOM 26423 C C . ALA A 1 65 ? 0.761 -24.519 14.647 1.00 0.00 60 ALA A C 12
ATOM 26424 O O . ALA A 1 65 ? 0.491 -23.586 15.409 1.00 0.00 60 ALA A O 12
ATOM 26431 N N . GLY A 1 66 ? 1.891 -24.547 13.959 1.00 0.00 61 GLY A N 12
ATOM 26432 C CA . GLY A 1 66 ? 2.827 -23.435 14.090 1.00 0.00 61 GLY A CA 12
ATOM 26433 C C . GLY A 1 66 ? 3.753 -23.571 15.280 1.00 0.00 61 GLY A C 12
ATOM 26434 O O . GLY A 1 66 ? 4.506 -22.652 15.598 1.00 0.00 61 GLY A O 12
ATOM 26438 N N . LEU A 1 67 ? 3.718 -24.703 15.930 1.00 0.00 62 LEU A N 12
ATOM 26439 C CA . LEU A 1 67 ? 4.572 -24.920 17.076 1.00 0.00 62 LEU A CA 12
ATOM 26440 C C . LEU A 1 67 ? 6.044 -24.954 16.650 1.00 0.00 62 LEU A C 12
ATOM 26441 O O . LEU A 1 67 ? 6.943 -24.586 17.419 1.00 0.00 62 LEU A O 12
ATOM 26457 N N . LEU A 1 68 ? 6.270 -25.640 15.531 1.00 0.00 63 LEU A N 12
ATOM 26458 C CA . LEU A 1 68 ? 7.623 -26.010 15.105 1.00 0.00 63 LEU A CA 12
ATOM 26459 C C . LEU A 1 68 ? 8.237 -25.075 14.039 1.00 0.00 63 LEU A C 12
ATOM 26460 O O . LEU A 1 68 ? 9.333 -25.370 13.553 1.00 0.00 63 LEU A O 12
ATOM 26476 N N . ARG A 1 69 ? 7.512 -24.061 13.566 1.00 0.00 64 ARG A N 12
ATOM 26477 C CA . ARG A 1 69 ? 8.002 -23.312 12.378 1.00 0.00 64 ARG A CA 12
ATOM 26478 C C . ARG A 1 69 ? 7.996 -21.772 12.597 1.00 0.00 64 ARG A C 12
ATOM 26479 O O . ARG A 1 69 ? 7.149 -21.255 13.330 1.00 0.00 64 ARG A O 12
ATOM 26500 N N . ARG A 1 70 ? 8.962 -21.047 11.938 1.00 0.00 65 ARG A N 12
ATOM 26501 C CA . ARG A 1 70 ? 9.058 -19.562 12.057 1.00 0.00 65 ARG A CA 12
ATOM 26502 C C . ARG A 1 70 ? 9.341 -18.831 10.682 1.00 0.00 65 ARG A C 12
ATOM 26503 O O . ARG A 1 70 ? 10.001 -17.789 10.666 1.00 0.00 65 ARG A O 12
ATOM 26524 N N . SER A 1 71 ? 8.965 -19.449 9.553 1.00 0.00 66 SER A N 12
ATOM 26525 C CA . SER A 1 71 ? 9.193 -18.861 8.181 1.00 0.00 66 SER A CA 12
ATOM 26526 C C . SER A 1 71 ? 8.297 -19.616 7.217 1.00 0.00 66 SER A C 12
ATOM 26527 O O . SER A 1 71 ? 7.406 -20.284 7.678 1.00 0.00 66 SER A O 12
ATOM 26535 N N . ASP A 1 72 ? 8.550 -19.633 5.892 1.00 0.00 67 ASP A N 12
ATOM 26536 C CA . ASP A 1 72 ? 7.712 -20.435 4.960 1.00 0.00 67 ASP A CA 12
ATOM 26537 C C . ASP A 1 72 ? 7.738 -21.923 5.322 1.00 0.00 67 ASP A C 12
ATOM 26538 O O . ASP A 1 72 ? 7.050 -22.747 4.717 1.00 0.00 67 ASP A O 12
ATOM 26547 N N . ARG A 1 73 ? 8.401 -22.202 6.391 1.00 0.00 68 ARG A N 12
ATOM 26548 C CA . ARG A 1 73 ? 8.322 -23.498 6.974 1.00 0.00 68 ARG A CA 12
ATOM 26549 C C . ARG A 1 73 ? 6.993 -23.592 7.761 1.00 0.00 68 ARG A C 12
ATOM 26550 O O . ARG A 1 73 ? 6.558 -24.682 8.123 1.00 0.00 68 ARG A O 12
ATOM 26571 N N . VAL A 1 74 ? 6.351 -22.417 7.982 1.00 0.00 69 VAL A N 12
ATOM 26572 C CA . VAL A 1 74 ? 5.073 -22.325 8.728 1.00 0.00 69 VAL A CA 12
ATOM 26573 C C . VAL A 1 74 ? 3.851 -22.734 7.886 1.00 0.00 69 VAL A C 12
ATOM 26574 O O . VAL A 1 74 ? 3.663 -22.267 6.759 1.00 0.00 69 VAL A O 12
ATOM 26587 N N . LEU A 1 75 ? 2.946 -23.454 8.559 1.00 0.00 70 LEU A N 12
ATOM 26588 C CA . LEU A 1 75 ? 1.631 -23.820 8.016 1.00 0.00 70 LEU A CA 12
ATOM 26589 C C . LEU A 1 75 ? 0.653 -23.946 9.174 1.00 0.00 70 LEU A C 12
ATOM 26590 O O . LEU A 1 75 ? 0.157 -25.044 9.443 1.00 0.00 70 LEU A O 12
ATOM 26606 N N . PRO A 1 76 ? 0.476 -22.896 9.924 1.00 0.00 71 PRO A N 12
ATOM 26607 C CA . PRO A 1 76 ? -0.326 -22.910 11.199 1.00 0.00 71 PRO A CA 12
ATOM 26608 C C . PRO A 1 76 ? -1.818 -23.203 10.978 1.00 0.00 71 PRO A C 12
ATOM 26609 O O . PRO A 1 76 ? -2.221 -23.837 9.979 1.00 0.00 71 PRO A O 12
ATOM 26620 N N . LYS A 1 77 ? -2.609 -22.811 11.967 1.00 0.00 72 LYS A N 12
ATOM 26621 C CA . LYS A 1 77 ? -4.053 -22.982 11.920 1.00 0.00 72 LYS A CA 12
ATOM 26622 C C . LYS A 1 77 ? -4.655 -22.157 10.809 1.00 0.00 72 LYS A C 12
ATOM 26623 O O . LYS A 1 77 ? -4.155 -21.081 10.459 1.00 0.00 72 LYS A O 12
ATOM 26642 N N . LEU A 1 78 ? -5.757 -22.650 10.297 1.00 0.00 73 LEU A N 12
ATOM 26643 C CA . LEU A 1 78 ? -6.486 -21.971 9.262 1.00 0.00 73 LEU A CA 12
ATOM 26644 C C . LEU A 1 78 ? -7.248 -20.828 9.902 1.00 0.00 73 LEU A C 12
ATOM 26645 O O . LEU A 1 78 ? -7.798 -20.983 11.004 1.00 0.00 73 LEU A O 12
ATOM 26661 N N . LEU A 1 79 ? -7.260 -19.681 9.238 1.00 0.00 74 LEU A N 12
ATOM 26662 C CA . LEU A 1 79 ? -7.901 -18.496 9.792 1.00 0.00 74 LEU A CA 12
ATOM 26663 C C . LEU A 1 79 ? -9.355 -18.668 9.487 1.00 0.00 74 LEU A C 12
ATOM 26664 O O . LEU A 1 79 ? -9.713 -18.835 8.305 1.00 0.00 74 LEU A O 12
ATOM 26680 N N . ASP A 1 80 ? -10.225 -18.437 10.469 1.00 0.00 75 ASP A N 12
ATOM 26681 C CA . ASP A 1 80 ? -11.636 -18.533 10.236 1.00 0.00 75 ASP A CA 12
ATOM 26682 C C . ASP A 1 80 ? -12.307 -17.410 11.028 1.00 0.00 75 ASP A C 12
ATOM 26683 O O . ASP A 1 80 ? -11.781 -16.976 12.057 1.00 0.00 75 ASP A O 12
ATOM 26692 N N . ALA A 1 81 ? -13.404 -16.896 10.515 1.00 0.00 76 ALA A N 12
ATOM 26693 C CA . ALA A 1 81 ? -14.111 -15.786 11.158 1.00 0.00 76 ALA A CA 12
ATOM 26694 C C . ALA A 1 81 ? -14.817 -16.313 12.395 1.00 0.00 76 ALA A C 12
ATOM 26695 O O . ALA A 1 81 ? -14.740 -17.515 12.672 1.00 0.00 76 ALA A O 12
ATOM 26702 N N . PRO A 1 82 ? -15.462 -15.474 13.179 1.00 0.00 77 PRO A N 12
ATOM 26703 C CA . PRO A 1 82 ? -16.081 -15.924 14.461 1.00 0.00 77 PRO A CA 12
ATOM 26704 C C . PRO A 1 82 ? -17.015 -17.097 14.219 1.00 0.00 77 PRO A C 12
ATOM 26705 O O . PRO A 1 82 ? -17.476 -17.305 13.090 1.00 0.00 77 PRO A O 12
ATOM 26716 N N . LEU A 1 83 ? -17.027 -18.014 15.174 1.00 0.00 78 LEU A N 12
ATOM 26717 C CA . LEU A 1 83 ? -17.608 -19.325 14.939 1.00 0.00 78 LEU A CA 12
ATOM 26718 C C . LEU A 1 83 ? -19.122 -19.319 14.984 1.00 0.00 78 LEU A C 12
ATOM 26719 O O . LEU A 1 83 ? -19.738 -18.696 15.858 1.00 0.00 78 LEU A O 12
ATOM 26735 N N . LEU A 1 84 ? -19.697 -20.154 14.125 1.00 0.00 79 LEU A N 12
ATOM 26736 C CA . LEU A 1 84 ? -21.120 -20.413 14.142 1.00 0.00 79 LEU A CA 12
ATOM 26737 C C . LEU A 1 84 ? -21.467 -21.090 15.460 1.00 0.00 79 LEU A C 12
ATOM 26738 O O . LEU A 1 84 ? -20.583 -21.255 16.322 1.00 0.00 79 LEU A O 12
ATOM 26754 N N . GLY A 1 85 ? -22.645 -21.664 15.548 1.00 0.00 80 GLY A N 12
ATOM 26755 C CA . GLY A 1 85 ? -22.970 -22.509 16.682 1.00 0.00 80 GLY A CA 12
ATOM 26756 C C . GLY A 1 85 ? -23.520 -23.801 16.134 1.00 0.00 80 GLY A C 12
ATOM 26757 O O . GLY A 1 85 ? -23.123 -24.897 16.536 1.00 0.00 80 GLY A O 12
ATOM 26761 N N . ARG A 1 86 ? -24.391 -23.645 15.161 1.00 0.00 81 ARG A N 12
ATOM 26762 C CA . ARG A 1 86 ? -24.966 -24.770 14.456 1.00 0.00 81 ARG A CA 12
ATOM 26763 C C . ARG A 1 86 ? -23.961 -25.339 13.451 1.00 0.00 81 ARG A C 12
ATOM 26764 O O . ARG A 1 86 ? -23.083 -24.627 12.943 1.00 0.00 81 ARG A O 12
ATOM 26785 N N . VAL A 1 87 ? -24.125 -26.605 13.147 1.00 0.00 82 VAL A N 12
ATOM 26786 C CA . VAL A 1 87 ? -23.306 -27.226 12.129 1.00 0.00 82 VAL A CA 12
ATOM 26787 C C . VAL A 1 87 ? -23.617 -26.555 10.778 1.00 0.00 82 VAL A C 12
ATOM 26788 O O . VAL A 1 87 ? -22.757 -25.917 10.182 1.00 0.00 82 VAL A O 12
ATOM 26801 N N . GLY A 1 88 ? -24.798 -26.859 10.263 1.00 0.00 83 GLY A N 12
ATOM 26802 C CA . GLY A 1 88 ? -25.245 -26.340 8.952 1.00 0.00 83 GLY A CA 12
ATOM 26803 C C . GLY A 1 88 ? -24.058 -26.003 8.055 1.00 0.00 83 GLY A C 12
ATOM 26804 O O . GLY A 1 88 ? -23.505 -24.877 8.088 1.00 0.00 83 GLY A O 12
ATOM 26808 N N . ARG A 1 89 ? -23.639 -26.979 7.293 1.00 0.00 84 ARG A N 12
ATOM 26809 C CA . ARG A 1 89 ? -22.468 -26.839 6.470 1.00 0.00 84 ARG A CA 12
ATOM 26810 C C . ARG A 1 89 ? -22.640 -25.702 5.481 1.00 0.00 84 ARG A C 12
ATOM 26811 O O . ARG A 1 89 ? -21.681 -25.025 5.166 1.00 0.00 84 ARG A O 12
ATOM 26832 N N . THR A 1 90 ? -23.854 -25.470 5.011 1.00 0.00 85 THR A N 12
ATOM 26833 C CA . THR A 1 90 ? -24.078 -24.371 4.079 1.00 0.00 85 THR A CA 12
ATOM 26834 C C . THR A 1 90 ? -23.677 -23.029 4.727 1.00 0.00 85 THR A C 12
ATOM 26835 O O . THR A 1 90 ? -22.977 -22.229 4.114 1.00 0.00 85 THR A O 12
ATOM 26846 N N . SER A 1 91 ? -24.043 -22.816 5.987 1.00 0.00 86 SER A N 12
ATOM 26847 C CA . SER A 1 91 ? -23.643 -21.581 6.683 1.00 0.00 86 SER A CA 12
ATOM 26848 C C . SER A 1 91 ? -22.107 -21.463 6.747 1.00 0.00 86 SER A C 12
ATOM 26849 O O . SER A 1 91 ? -21.548 -20.405 6.493 1.00 0.00 86 SER A O 12
ATOM 26857 N N . ARG A 1 92 ? -21.450 -22.600 6.919 1.00 0.00 87 ARG A N 12
ATOM 26858 C CA . ARG A 1 92 ? -19.992 -22.696 6.740 1.00 0.00 87 ARG A CA 12
ATOM 26859 C C . ARG A 1 92 ? -19.618 -22.420 5.264 1.00 0.00 87 ARG A C 12
ATOM 26860 O O . ARG A 1 92 ? -18.750 -21.698 4.982 1.00 0.00 87 ARG A O 12
ATOM 26881 N N . GLY A 1 93 ? -20.503 -22.785 4.423 1.00 0.00 88 GLY A N 12
ATOM 26882 C CA . GLY A 1 93 ? -20.387 -22.341 3.005 1.00 0.00 88 GLY A CA 12
ATOM 26883 C C . GLY A 1 93 ? -20.265 -20.789 2.956 1.00 0.00 88 GLY A C 12
ATOM 26884 O O . GLY A 1 93 ? -19.368 -20.225 2.374 1.00 0.00 88 GLY A O 12
ATOM 26888 N N . LEU A 1 94 ? -21.136 -20.200 3.671 1.00 0.00 89 LEU A N 12
ATOM 26889 C CA . LEU A 1 94 ? -21.147 -18.721 3.712 1.00 0.00 89 LEU A CA 12
ATOM 26890 C C . LEU A 1 94 ? -19.828 -18.159 4.369 1.00 0.00 89 LEU A C 12
ATOM 26891 O O . LEU A 1 94 ? -19.086 -17.324 3.777 1.00 0.00 89 LEU A O 12
ATOM 26907 N N . ALA A 1 95 ? -19.509 -18.722 5.517 1.00 0.00 90 ALA A N 12
ATOM 26908 C CA . ALA A 1 95 ? -18.284 -18.310 6.255 1.00 0.00 90 ALA A CA 12
ATOM 26909 C C . ALA A 1 95 ? -17.025 -18.821 5.563 1.00 0.00 90 ALA A C 12
ATOM 26910 O O . ALA A 1 95 ? -16.052 -18.091 5.332 1.00 0.00 90 ALA A O 12
ATOM 26917 N N . ARG A 1 96 ? -17.072 -20.084 5.279 1.00 0.00 91 ARG A N 12
ATOM 26918 C CA . ARG A 1 96 ? -15.971 -20.824 4.718 1.00 0.00 91 ARG A CA 12
ATOM 26919 C C . ARG A 1 96 ? -15.600 -20.249 3.366 1.00 0.00 91 ARG A C 12
ATOM 26920 O O . ARG A 1 96 ? -14.440 -20.172 3.043 1.00 0.00 91 ARG A O 12
ATOM 26941 N N . LEU A 1 97 ? -16.587 -19.841 2.558 1.00 0.00 92 LEU A N 12
ATOM 26942 C CA . LEU A 1 97 ? -16.246 -19.330 1.236 1.00 0.00 92 LEU A CA 12
ATOM 26943 C C . LEU A 1 97 ? -15.376 -18.125 1.392 1.00 0.00 92 LEU A C 12
ATOM 26944 O O . LEU A 1 97 ? -14.347 -17.991 0.706 1.00 0.00 92 LEU A O 12
ATOM 26960 N N . GLN A 1 98 ? -15.744 -17.263 2.323 1.00 0.00 93 GLN A N 12
ATOM 26961 C CA . GLN A 1 98 ? -14.955 -16.058 2.528 1.00 0.00 93 GLN A CA 12
ATOM 26962 C C . GLN A 1 98 ? -13.556 -16.458 3.023 1.00 0.00 93 GLN A C 12
ATOM 26963 O O . GLN A 1 98 ? -12.506 -15.947 2.560 1.00 0.00 93 GLN A O 12
ATOM 26977 N N . LEU A 1 99 ? -13.554 -17.330 4.003 1.00 0.00 94 LEU A N 12
ATOM 26978 C CA . LEU A 1 99 ? -12.329 -17.731 4.663 1.00 0.00 94 LEU A CA 12
ATOM 26979 C C . LEU A 1 99 ? -11.410 -18.445 3.712 1.00 0.00 94 LEU A C 12
ATOM 26980 O O . LEU A 1 99 ? -10.187 -18.298 3.760 1.00 0.00 94 LEU A O 12
ATOM 26996 N N . LEU A 1 100 ? -11.996 -19.282 2.917 1.00 0.00 95 LEU A N 12
ATOM 26997 C CA . LEU A 1 100 ? -11.232 -20.122 2.051 1.00 0.00 95 LEU A CA 12
ATOM 26998 C C . LEU A 1 100 ? -10.455 -19.304 1.085 1.00 0.00 95 LEU A C 12
ATOM 26999 O O . LEU A 1 100 ? -9.278 -19.617 0.842 1.00 0.00 95 LEU A O 12
ATOM 27015 N N . GLU A 1 101 ? -10.999 -18.207 0.551 1.00 0.00 96 GLU A N 12
ATOM 27016 C CA . GLU A 1 101 ? -10.198 -17.366 -0.293 1.00 0.00 96 GLU A CA 12
ATOM 27017 C C . GLU A 1 101 ? -9.078 -16.733 0.494 1.00 0.00 96 GLU A C 12
ATOM 27018 O O . GLU A 1 101 ? -7.981 -16.576 -0.026 1.00 0.00 96 GLU A O 12
ATOM 27030 N N . THR A 1 102 ? -9.304 -16.444 1.791 1.00 0.00 97 THR A N 12
ATOM 27031 C CA . THR A 1 102 ? -8.198 -15.859 2.517 1.00 0.00 97 THR A CA 12
ATOM 27032 C C . THR A 1 102 ? -7.080 -16.908 2.653 1.00 0.00 97 THR A C 12
ATOM 27033 O O . THR A 1 102 ? -5.892 -16.618 2.517 1.00 0.00 97 THR A O 12
ATOM 27044 N N . TYR A 1 103 ? -7.509 -18.096 3.053 1.00 0.00 98 TYR A N 12
ATOM 27045 C CA . TYR A 1 103 ? -6.612 -19.185 3.401 1.00 0.00 98 TYR A CA 12
ATOM 27046 C C . TYR A 1 103 ? -5.779 -19.632 2.219 1.00 0.00 98 TYR A C 12
ATOM 27047 O O . TYR A 1 103 ? -4.567 -19.756 2.317 1.00 0.00 98 TYR A O 12
ATOM 27065 N N . SER A 1 104 ? -6.429 -19.834 1.097 1.00 0.00 99 SER A N 12
ATOM 27066 C CA . SER A 1 104 ? -5.727 -20.274 -0.093 1.00 0.00 99 SER A CA 12
ATOM 27067 C C . SER A 1 104 ? -4.666 -19.244 -0.457 1.00 0.00 99 SER A C 12
ATOM 27068 O O . SER A 1 104 ? -3.494 -19.581 -0.707 1.00 0.00 99 SER A O 12
ATOM 27076 N N . ARG A 1 105 ? -5.041 -17.987 -0.353 1.00 0.00 100 ARG A N 12
ATOM 27077 C CA . ARG A 1 105 ? -4.111 -16.913 -0.622 1.00 0.00 100 ARG A CA 12
ATOM 27078 C C . ARG A 1 105 ? -2.964 -17.034 0.366 1.00 0.00 100 ARG A C 12
ATOM 27079 O O . ARG A 1 105 ? -1.799 -16.890 -0.004 1.00 0.00 100 ARG A O 12
ATOM 27100 N N . ARG A 1 106 ? -3.299 -17.327 1.617 1.00 0.00 101 ARG A N 12
ATOM 27101 C CA . ARG A 1 106 ? -2.310 -17.501 2.656 1.00 0.00 101 ARG A CA 12
ATOM 27102 C C . ARG A 1 106 ? -1.378 -18.679 2.411 1.00 0.00 101 ARG A C 12
ATOM 27103 O O . ARG A 1 106 ? -0.246 -18.596 2.720 1.00 0.00 101 ARG A O 12
ATOM 27124 N N . LEU A 1 107 ? -1.817 -19.731 1.815 1.00 0.00 102 LEU A N 12
ATOM 27125 C CA . LEU A 1 107 ? -0.899 -20.793 1.535 1.00 0.00 102 LEU A CA 12
ATOM 27126 C C . LEU A 1 107 ? 0.094 -20.330 0.496 1.00 0.00 102 LEU A C 12
ATOM 27127 O O . LEU A 1 107 ? 1.295 -20.562 0.636 1.00 0.00 102 LEU A O 12
ATOM 27143 N N . LEU A 1 108 ? -0.362 -19.423 -0.358 1.00 0.00 103 LEU A N 12
ATOM 27144 C CA . LEU A 1 108 ? 0.554 -18.718 -1.232 1.00 0.00 103 LEU A CA 12
ATOM 27145 C C . LEU A 1 108 ? 1.295 -17.588 -0.447 1.00 0.00 103 LEU A C 12
ATOM 27146 O O . LEU A 1 108 ? 2.272 -17.022 -0.925 1.00 0.00 103 LEU A O 12
ATOM 27162 N N . ALA A 1 109 ? 0.717 -17.218 0.714 1.00 0.00 104 ALA A N 12
ATOM 27163 C CA . ALA A 1 109 ? 1.222 -16.061 1.520 1.00 0.00 104 ALA A CA 12
ATOM 27164 C C . ALA A 1 109 ? 1.669 -16.436 2.941 1.00 0.00 104 ALA A C 12
ATOM 27165 O O . ALA A 1 109 ? 2.006 -15.546 3.742 1.00 0.00 104 ALA A O 12
ATOM 27172 N N . THR A 1 110 ? 1.672 -17.705 3.248 1.00 0.00 105 THR A N 12
ATOM 27173 C CA . THR A 1 110 ? 2.070 -18.179 4.566 1.00 0.00 105 THR A CA 12
ATOM 27174 C C . THR A 1 110 ? 3.397 -18.833 4.459 1.00 0.00 105 THR A C 12
ATOM 27175 O O . THR A 1 110 ? 4.291 -18.622 5.296 1.00 0.00 105 THR A O 12
ATOM 27186 N N . ALA A 1 111 ? 3.609 -19.476 3.321 1.00 0.00 106 ALA A N 12
ATOM 27187 C CA . ALA A 1 111 ? 4.911 -19.985 3.037 1.00 0.00 106 ALA A CA 12
ATOM 27188 C C . ALA A 1 111 ? 5.122 -19.995 1.550 1.00 0.00 106 ALA A C 12
ATOM 27189 O O . ALA A 1 111 ? 4.357 -20.625 0.816 1.00 0.00 106 ALA A O 12
ATOM 27196 N N . GLU A 1 112 ? 6.263 -19.496 1.137 1.00 0.00 107 GLU A N 12
ATOM 27197 C CA . GLU A 1 112 ? 6.687 -19.631 -0.245 1.00 0.00 107 GLU A CA 12
ATOM 27198 C C . GLU A 1 112 ? 6.844 -21.102 -0.550 1.00 0.00 107 GLU A C 12
ATOM 27199 O O . GLU A 1 112 ? 6.570 -21.581 -1.660 1.00 0.00 107 GLU A O 12
ATOM 27211 N N . ARG A 1 113 ? 7.538 -21.717 0.376 1.00 0.00 108 ARG A N 12
ATOM 27212 C CA . ARG A 1 113 ? 8.011 -23.022 0.114 1.00 0.00 108 ARG A CA 12
ATOM 27213 C C . ARG A 1 113 ? 6.831 -23.955 -0.016 1.00 0.00 108 ARG A C 12
ATOM 27214 O O . ARG A 1 113 ? 6.774 -24.741 -0.964 1.00 0.00 108 ARG A O 12
ATOM 27235 N N . VAL A 1 114 ? 5.812 -23.803 0.846 1.00 0.00 109 VAL A N 12
ATOM 27236 C CA . VAL A 1 114 ? 4.600 -24.587 0.676 1.00 0.00 109 VAL A CA 12
ATOM 27237 C C . VAL A 1 114 ? 3.905 -24.161 -0.593 1.00 0.00 109 VAL A C 12
ATOM 27238 O O . VAL A 1 114 ? 3.294 -24.990 -1.266 1.00 0.00 109 VAL A O 12
ATOM 27251 N N . ALA A 1 115 ? 3.826 -22.840 -0.812 1.00 0.00 110 ALA A N 12
ATOM 27252 C CA . ALA A 1 115 ? 2.960 -22.284 -1.851 1.00 0.00 110 ALA A CA 12
ATOM 27253 C C . ALA A 1 115 ? 3.162 -22.860 -3.218 1.00 0.00 110 ALA A C 12
ATOM 27254 O O . ALA A 1 115 ? 2.256 -22.779 -4.027 1.00 0.00 110 ALA A O 12
ATOM 27261 N N . ARG A 1 116 ? 4.296 -23.436 -3.503 1.00 0.00 111 ARG A N 12
ATOM 27262 C CA . ARG A 1 116 ? 4.440 -24.055 -4.830 1.00 0.00 111 ARG A CA 12
ATOM 27263 C C . ARG A 1 116 ? 4.473 -25.603 -4.808 1.00 0.00 111 ARG A C 12
ATOM 27264 O O . ARG A 1 116 ? 4.234 -26.242 -5.842 1.00 0.00 111 ARG A O 12
ATOM 27285 N N . SER A 1 117 ? 4.615 -26.217 -3.641 1.00 0.00 112 SER A N 12
ATOM 27286 C CA . SER A 1 117 ? 4.804 -27.690 -3.617 1.00 0.00 112 SER A CA 12
ATOM 27287 C C . SER A 1 117 ? 3.812 -28.400 -4.560 1.00 0.00 112 SER A C 12
ATOM 27288 O O . SER A 1 117 ? 2.815 -27.835 -4.952 1.00 0.00 112 SER A O 12
ATOM 27296 N N . PRO A 1 118 ? 4.179 -29.551 -5.082 1.00 0.00 113 PRO A N 12
ATOM 27297 C CA . PRO A 1 118 ? 3.470 -30.178 -6.264 1.00 0.00 113 PRO A CA 12
ATOM 27298 C C . PRO A 1 118 ? 1.968 -30.250 -6.046 1.00 0.00 113 PRO A C 12
ATOM 27299 O O . PRO A 1 118 ? 1.174 -29.993 -6.963 1.00 0.00 113 PRO A O 12
ATOM 27310 N N . THR A 1 119 ? 1.596 -30.414 -4.821 1.00 0.00 114 THR A N 12
ATOM 27311 C CA . THR A 1 119 ? 0.215 -30.337 -4.462 1.00 0.00 114 THR A CA 12
ATOM 27312 C C . THR A 1 119 ? -0.343 -28.920 -4.728 1.00 0.00 114 THR A C 12
ATOM 27313 O O . THR A 1 119 ? -1.533 -28.778 -5.006 1.00 0.00 114 THR A O 12
ATOM 27324 N N . ILE A 1 120 ? 0.540 -27.889 -4.750 1.00 0.00 115 ILE A N 12
ATOM 27325 C CA . ILE A 1 120 ? 0.052 -26.576 -5.132 1.00 0.00 115 ILE A CA 12
ATOM 27326 C C . ILE A 1 120 ? -0.368 -26.620 -6.590 1.00 0.00 115 ILE A C 12
ATOM 27327 O O . ILE A 1 120 ? -1.444 -26.144 -6.965 1.00 0.00 115 ILE A O 12
ATOM 27343 N N . THR A 1 121 ? 0.480 -27.224 -7.398 1.00 0.00 116 THR A N 12
ATOM 27344 C CA . THR A 1 121 ? 0.180 -27.334 -8.805 1.00 0.00 116 THR A CA 12
ATOM 27345 C C . THR A 1 121 ? -1.072 -28.167 -8.970 1.00 0.00 116 THR A C 12
ATOM 27346 O O . THR A 1 121 ? -2.001 -27.768 -9.679 1.00 0.00 116 THR A O 12
ATOM 27357 N N . GLY A 1 122 ? -1.203 -29.196 -8.144 1.00 0.00 117 GLY A N 12
ATOM 27358 C CA . GLY A 1 122 ? -2.457 -29.921 -8.105 1.00 0.00 117 GLY A CA 12
ATOM 27359 C C . GLY A 1 122 ? -3.558 -28.978 -7.664 1.00 0.00 117 GLY A C 12
ATOM 27360 O O . GLY A 1 122 ? -4.688 -29.081 -8.128 1.00 0.00 117 GLY A O 12
ATOM 27364 N N . PHE A 1 123 ? -3.294 -28.227 -6.604 1.00 0.00 118 PHE A N 12
ATOM 27365 C CA . PHE A 1 123 ? -4.339 -27.470 -5.918 1.00 0.00 118 PHE A CA 12
ATOM 27366 C C . PHE A 1 123 ? -5.109 -26.496 -6.793 1.00 0.00 118 PHE A C 12
ATOM 27367 O O . PHE A 1 123 ? -6.317 -26.387 -6.653 1.00 0.00 118 PHE A O 12
ATOM 27384 N N . PHE A 1 124 ? -4.458 -25.735 -7.615 1.00 0.00 119 PHE A N 12
ATOM 27385 C CA . PHE A 1 124 ? -5.200 -24.720 -8.365 1.00 0.00 119 PHE A CA 12
ATOM 27386 C C . PHE A 1 124 ? -5.574 -25.246 -9.731 1.00 0.00 119 PHE A C 12
ATOM 27387 O O . PHE A 1 124 ? -6.346 -24.640 -10.479 1.00 0.00 119 PHE A O 12
ATOM 27404 N N . ALA A 1 125 ? -5.008 -26.388 -10.021 1.00 0.00 120 ALA A N 12
ATOM 27405 C CA . ALA A 1 125 ? -5.268 -27.059 -11.265 1.00 0.00 120 ALA A CA 12
ATOM 27406 C C . ALA A 1 125 ? -6.702 -27.579 -11.237 1.00 0.00 120 ALA A C 12
ATOM 27407 O O . ALA A 1 125 ? -7.108 -28.223 -10.263 1.00 0.00 120 ALA A O 12
ATOM 27414 N N . PRO A 1 126 ? -7.497 -27.293 -12.241 1.00 0.00 121 PRO A N 12
ATOM 27415 C CA . PRO A 1 126 ? -8.925 -27.761 -12.268 1.00 0.00 121 PRO A CA 12
ATOM 27416 C C . PRO A 1 126 ? -8.945 -29.272 -12.205 1.00 0.00 121 PRO A C 12
ATOM 27417 O O . PRO A 1 126 ? -8.040 -29.911 -12.759 1.00 0.00 121 PRO A O 12
ATOM 27428 N N . GLN A 1 127 ? -9.907 -29.874 -11.525 1.00 0.00 122 GLN A N 12
ATOM 27429 C CA . GLN A 1 127 ? -9.942 -31.305 -11.382 1.00 0.00 122 GLN A CA 12
ATOM 27430 C C . GLN A 1 127 ? -11.203 -31.815 -12.053 1.00 0.00 122 GLN A C 12
ATOM 27431 O O . GLN A 1 127 ? -12.107 -31.024 -12.338 1.00 0.00 122 GLN A O 12
ATOM 27445 N N . PRO A 1 128 ? -11.295 -33.078 -12.344 1.00 0.00 123 PRO A N 12
ATOM 27446 C CA . PRO A 1 128 ? -12.453 -33.634 -13.106 1.00 0.00 123 PRO A CA 12
ATOM 27447 C C . PRO A 1 128 ? -13.782 -33.161 -12.523 1.00 0.00 123 PRO A C 12
ATOM 27448 O O . PRO A 1 128 ? -14.760 -32.972 -13.259 1.00 0.00 123 PRO A O 12
ATOM 27459 N N . LEU A 1 129 ? -13.859 -32.949 -11.226 1.00 0.00 124 LEU A N 12
ATOM 27460 C CA . LEU A 1 129 ? -15.078 -32.497 -10.600 1.00 0.00 124 LEU A CA 12
ATOM 27461 C C . LEU A 1 129 ? -15.511 -31.117 -11.091 1.00 0.00 124 LEU A C 12
ATOM 27462 O O . LEU A 1 129 ? -16.706 -30.836 -11.131 1.00 0.00 124 LEU A O 12
ATOM 27478 N N . ASP A 1 130 ? -14.581 -30.318 -11.621 1.00 0.00 125 ASP A N 12
ATOM 27479 C CA . ASP A 1 130 ? -14.991 -29.022 -12.187 1.00 0.00 125 ASP A CA 12
ATOM 27480 C C . ASP A 1 130 ? -15.631 -29.255 -13.553 1.00 0.00 125 ASP A C 12
ATOM 27481 O O . ASP A 1 130 ? -16.284 -28.388 -14.125 1.00 0.00 125 ASP A O 12
ATOM 27490 N N . LEU A 1 131 ? -15.319 -30.409 -14.090 1.00 0.00 126 LEU A N 12
ATOM 27491 C CA . LEU A 1 131 ? -15.751 -30.728 -15.433 1.00 0.00 126 LEU A CA 12
ATOM 27492 C C . LEU A 1 131 ? -17.242 -30.951 -15.411 1.00 0.00 126 LEU A C 12
ATOM 27493 O O . LEU A 1 131 ? -17.945 -30.574 -16.350 1.00 0.00 126 LEU A O 12
ATOM 27509 N N . GLU A 1 132 ? -17.746 -31.457 -14.288 1.00 0.00 127 GLU A N 12
ATOM 27510 C CA . GLU A 1 132 ? -19.189 -31.586 -14.117 1.00 0.00 127 GLU A CA 12
ATOM 27511 C C . GLU A 1 132 ? -19.792 -30.194 -13.892 1.00 0.00 127 GLU A C 12
ATOM 27512 O O . GLU A 1 132 ? -19.413 -29.509 -12.947 1.00 0.00 127 GLU A O 12
ATOM 27524 N N . PRO A 1 133 ? -20.628 -29.710 -14.773 1.00 0.00 128 PRO A N 12
ATOM 27525 C CA . PRO A 1 133 ? -21.150 -28.313 -14.651 1.00 0.00 128 PRO A CA 12
ATOM 27526 C C . PRO A 1 133 ? -21.996 -28.110 -13.402 1.00 0.00 128 PRO A C 12
ATOM 27527 O O . PRO A 1 133 ? -21.603 -27.359 -12.506 1.00 0.00 128 PRO A O 12
ATOM 27538 N N . ALA A 1 134 ? -23.057 -28.897 -13.268 1.00 0.00 129 ALA A N 12
ATOM 27539 C CA . ALA A 1 134 ? -23.849 -28.923 -12.041 1.00 0.00 129 ALA A CA 12
ATOM 27540 C C . ALA A 1 134 ? -23.935 -30.362 -11.588 1.00 0.00 129 ALA A C 12
ATOM 27541 O O . ALA A 1 134 ? -24.041 -31.254 -12.438 1.00 0.00 129 ALA A O 12
ATOM 27548 N N . LEU A 1 135 ? -23.975 -30.608 -10.287 1.00 0.00 130 LEU A N 12
ATOM 27549 C CA . LEU A 1 135 ? -24.138 -31.980 -9.803 1.00 0.00 130 LEU A CA 12
ATOM 27550 C C . LEU A 1 135 ? -25.626 -32.310 -9.697 1.00 0.00 130 LEU A C 12
ATOM 27551 O O . LEU A 1 135 ? -26.360 -31.634 -8.982 1.00 0.00 130 LEU A O 12
ATOM 27567 N N . PRO A 1 136 ? -26.090 -33.282 -10.445 1.00 0.00 131 PRO A N 12
ATOM 27568 C CA . PRO A 1 136 ? -27.546 -33.658 -10.510 1.00 0.00 131 PRO A CA 12
ATOM 27569 C C . PRO A 1 136 ? -28.240 -33.800 -9.127 1.00 0.00 131 PRO A C 12
ATOM 27570 O O . PRO A 1 136 ? -29.418 -33.463 -8.999 1.00 0.00 131 PRO A O 12
ATOM 27581 N N . PRO A 1 137 ? -27.585 -34.388 -8.135 1.00 0.00 132 PRO A N 12
ATOM 27582 C CA . PRO A 1 137 ? -28.217 -34.651 -6.789 1.00 0.00 132 PRO A CA 12
ATOM 27583 C C . PRO A 1 137 ? -28.729 -33.379 -6.066 1.00 0.00 132 PRO A C 12
ATOM 27584 O O . PRO A 1 137 ? -28.540 -33.238 -4.843 1.00 0.00 132 PRO A O 12
ATOM 27595 N N . GLY A 1 138 ? -29.529 -32.569 -6.762 1.00 0.00 133 GLY A N 12
ATOM 27596 C CA . GLY A 1 138 ? -30.221 -31.459 -6.101 1.00 0.00 133 GLY A CA 12
ATOM 27597 C C . GLY A 1 138 ? -29.303 -30.279 -5.843 1.00 0.00 133 GLY A C 12
ATOM 27598 O O . GLY A 1 138 ? -29.422 -29.617 -4.804 1.00 0.00 133 GLY A O 12
ATOM 27602 N N . SER A 1 139 ? -28.310 -30.082 -6.695 1.00 0.00 134 SER A N 12
ATOM 27603 C CA . SER A 1 139 ? -27.314 -29.060 -6.418 1.00 0.00 134 SER A CA 12
ATOM 27604 C C . SER A 1 139 ? -27.898 -27.672 -6.605 1.00 0.00 134 SER A C 12
ATOM 27605 O O . SER A 1 139 ? -28.731 -27.449 -7.491 1.00 0.00 134 SER A O 12
ATOM 27613 N N . ARG A 1 140 ? -27.376 -26.723 -5.843 1.00 0.00 135 ARG A N 12
ATOM 27614 C CA . ARG A 1 140 ? -27.697 -25.338 -6.038 1.00 0.00 135 ARG A CA 12
ATOM 27615 C C . ARG A 1 140 ? -26.393 -24.635 -6.160 1.00 0.00 135 ARG A C 12
ATOM 27616 O O . ARG A 1 140 ? -25.518 -24.827 -5.309 1.00 0.00 135 ARG A O 12
ATOM 27637 N N . VAL A 1 141 ? -26.244 -23.854 -7.171 1.00 0.00 136 VAL A N 12
ATOM 27638 C CA . VAL A 1 141 ? -25.004 -23.184 -7.385 1.00 0.00 136 VAL A CA 12
ATOM 27639 C C . VAL A 1 141 ? -25.199 -21.692 -7.234 1.00 0.00 136 VAL A C 12
ATOM 27640 O O . VAL A 1 141 ? -25.956 -21.079 -7.990 1.00 0.00 136 VAL A O 12
ATOM 27653 N N . ILE A 1 142 ? -24.500 -21.110 -6.299 1.00 0.00 137 ILE A N 12
ATOM 27654 C CA . ILE A 1 142 ? -24.543 -19.689 -6.099 1.00 0.00 137 ILE A CA 12
ATOM 27655 C C . ILE A 1 142 ? -23.163 -19.160 -6.452 1.00 0.00 137 ILE A C 12
ATOM 27656 O O . ILE A 1 142 ? -22.195 -19.531 -5.783 1.00 0.00 137 ILE A O 12
ATOM 27672 N N . LEU A 1 143 ? -23.019 -18.324 -7.481 1.00 0.00 138 LEU A N 12
ATOM 27673 C CA . LEU A 1 143 ? -21.699 -17.816 -7.826 1.00 0.00 138 LEU A CA 12
ATOM 27674 C C . LEU A 1 143 ? -21.588 -16.328 -7.543 1.00 0.00 138 LEU A C 12
ATOM 27675 O O . LEU A 1 143 ? -22.227 -15.517 -8.233 1.00 0.00 138 LEU A O 12
ATOM 27691 N N . PRO A 1 144 ? -20.689 -15.922 -6.691 1.00 0.00 139 PRO A N 12
ATOM 27692 C CA . PRO A 1 144 ? -20.327 -14.486 -6.578 1.00 0.00 139 PRO A CA 12
ATOM 27693 C C . PRO A 1 144 ? -19.764 -14.036 -7.925 1.00 0.00 139 PRO A C 12
ATOM 27694 O O . PRO A 1 144 ? -19.231 -14.876 -8.663 1.00 0.00 139 PRO A O 12
ATOM 27705 N N . THR A 1 145 ? -20.068 -12.838 -8.359 1.00 0.00 140 THR A N 12
ATOM 27706 C CA . THR A 1 145 ? -19.794 -12.490 -9.757 1.00 0.00 140 THR A CA 12
ATOM 27707 C C . THR A 1 145 ? -18.279 -12.436 -10.073 1.00 0.00 140 THR A C 12
ATOM 27708 O O . THR A 1 145 ? -17.481 -11.950 -9.270 1.00 0.00 140 THR A O 12
ATOM 27719 N N . PRO A 1 146 ? -17.898 -12.906 -11.264 1.00 0.00 141 PRO A N 12
ATOM 27720 C CA . PRO A 1 146 ? -16.460 -12.929 -11.759 1.00 0.00 141 PRO A CA 12
ATOM 27721 C C . PRO A 1 146 ? -15.845 -11.530 -11.833 1.00 0.00 141 PRO A C 12
ATOM 27722 O O . PRO A 1 146 ? -16.566 -10.541 -11.994 1.00 0.00 141 PRO A O 12
ATOM 27733 N N . GLU A 1 147 ? -14.520 -11.437 -11.619 1.00 0.00 142 GLU A N 12
ATOM 27734 C CA . GLU A 1 147 ? -13.863 -10.135 -11.589 1.00 0.00 142 GLU A CA 12
ATOM 27735 C C . GLU A 1 147 ? -14.042 -9.458 -12.937 1.00 0.00 142 GLU A C 12
ATOM 27736 O O . GLU A 1 147 ? -14.360 -8.269 -13.016 1.00 0.00 142 GLU A O 12
ATOM 27748 N N . GLU A 1 148 ? -13.878 -10.239 -13.991 1.00 0.00 143 GLU A N 12
ATOM 27749 C CA . GLU A 1 148 ? -14.041 -9.732 -15.339 1.00 0.00 143 GLU A CA 12
ATOM 27750 C C . GLU A 1 148 ? -15.513 -9.577 -15.640 1.00 0.00 143 GLU A C 12
ATOM 27751 O O . GLU A 1 148 ? -16.322 -10.456 -15.314 1.00 0.00 143 GLU A O 12
ATOM 27763 N N . GLN A 1 149 ? -15.859 -8.461 -16.244 1.00 0.00 144 GLN A N 12
ATOM 27764 C CA . GLN A 1 149 ? -17.234 -8.174 -16.560 1.00 0.00 144 GLN A CA 12
ATOM 27765 C C . GLN A 1 149 ? -17.430 -8.155 -18.076 1.00 0.00 144 GLN A C 12
ATOM 27766 O O . GLN A 1 149 ? -17.007 -7.219 -18.702 1.00 0.00 144 GLN A O 12
ATOM 27781 N N . ALA A 1 7 ? 0.396 -29.706 -20.299 1.00 0.00 2 ALA A N 13
ATOM 27782 C CA . ALA A 1 7 ? 0.386 -28.554 -19.373 1.00 0.00 2 ALA A CA 13
ATOM 27783 C C . ALA A 1 7 ? 1.213 -28.897 -18.136 1.00 0.00 2 ALA A C 13
ATOM 27784 O O . ALA A 1 7 ? 0.666 -29.342 -17.115 1.00 0.00 2 ALA A O 13
ATOM 27791 N N . GLY A 1 8 ? 2.504 -28.623 -18.190 1.00 0.00 3 GLY A N 13
ATOM 27792 C CA . GLY A 1 8 ? 3.360 -28.822 -17.017 1.00 0.00 3 GLY A CA 13
ATOM 27793 C C . GLY A 1 8 ? 2.910 -27.885 -15.918 1.00 0.00 3 GLY A C 13
ATOM 27794 O O . GLY A 1 8 ? 2.080 -27.004 -16.172 1.00 0.00 3 GLY A O 13
ATOM 27798 N N . PRO A 1 9 ? 3.427 -28.020 -14.717 1.00 0.00 4 PRO A N 13
ATOM 27799 C CA . PRO A 1 9 ? 3.023 -27.127 -13.587 1.00 0.00 4 PRO A CA 13
ATOM 27800 C C . PRO A 1 9 ? 3.331 -25.660 -13.892 1.00 0.00 4 PRO A C 13
ATOM 27801 O O . PRO A 1 9 ? 4.384 -25.332 -14.461 1.00 0.00 4 PRO A O 13
ATOM 27812 N N . ARG A 1 10 ? 2.416 -24.794 -13.493 1.00 0.00 5 ARG A N 13
ATOM 27813 C CA . ARG A 1 10 ? 2.554 -23.347 -13.658 1.00 0.00 5 ARG A CA 13
ATOM 27814 C C . ARG A 1 10 ? 2.102 -22.738 -12.326 1.00 0.00 5 ARG A C 13
ATOM 27815 O O . ARG A 1 10 ? 1.397 -23.429 -11.585 1.00 0.00 5 ARG A O 13
ATOM 27836 N N . TYR A 1 11 ? 2.614 -21.575 -11.892 1.00 0.00 6 TYR A N 13
ATOM 27837 C CA . TYR A 1 11 ? 2.290 -21.112 -10.538 1.00 0.00 6 TYR A CA 13
ATOM 27838 C C . TYR A 1 11 ? 1.147 -20.081 -10.523 1.00 0.00 6 TYR A C 13
ATOM 27839 O O . TYR A 1 11 ? 1.247 -19.006 -11.136 1.00 0.00 6 TYR A O 13
ATOM 27857 N N . PRO A 1 12 ? 0.114 -20.347 -9.748 1.00 0.00 7 PRO A N 13
ATOM 27858 C CA . PRO A 1 12 ? -0.993 -19.372 -9.490 1.00 0.00 7 PRO A CA 13
ATOM 27859 C C . PRO A 1 12 ? -0.549 -18.299 -8.514 1.00 0.00 7 PRO A C 13
ATOM 27860 O O . PRO A 1 12 ? 0.410 -18.525 -7.762 1.00 0.00 7 PRO A O 13
ATOM 27871 N N . VAL A 1 13 ? -1.047 -17.078 -8.638 1.00 0.00 8 VAL A N 13
ATOM 27872 C CA . VAL A 1 13 ? -0.518 -15.999 -7.834 1.00 0.00 8 VAL A CA 13
ATOM 27873 C C . VAL A 1 13 ? -1.538 -15.507 -6.815 1.00 0.00 8 VAL A C 13
ATOM 27874 O O . VAL A 1 13 ? -1.203 -14.755 -5.896 1.00 0.00 8 VAL A O 13
ATOM 27887 N N . SER A 1 14 ? -2.787 -15.727 -7.113 1.00 0.00 9 SER A N 13
ATOM 27888 C CA . SER A 1 14 ? -3.868 -15.163 -6.302 1.00 0.00 9 SER A CA 13
ATOM 27889 C C . SER A 1 14 ? -5.070 -16.069 -6.397 1.00 0.00 9 SER A C 13
ATOM 27890 O O . SER A 1 14 ? -5.203 -16.787 -7.389 1.00 0.00 9 SER A O 13
ATOM 27898 N N . VAL A 1 15 ? -5.965 -16.048 -5.409 1.00 0.00 10 VAL A N 13
ATOM 27899 C CA . VAL A 1 15 ? -7.170 -16.864 -5.461 1.00 0.00 10 VAL A CA 13
ATOM 27900 C C . VAL A 1 15 ? -8.339 -15.995 -5.057 1.00 0.00 10 VAL A C 13
ATOM 27901 O O . VAL A 1 15 ? -8.245 -15.280 -4.035 1.00 0.00 10 VAL A O 13
ATOM 27914 N N . GLN A 1 16 ? -9.477 -16.157 -5.704 1.00 0.00 11 GLN A N 13
ATOM 27915 C CA . GLN A 1 16 ? -10.677 -15.494 -5.236 1.00 0.00 11 GLN A CA 13
ATOM 27916 C C . GLN A 1 16 ? -11.779 -16.546 -5.052 1.00 0.00 11 GLN A C 13
ATOM 27917 O O . GLN A 1 16 ? -11.924 -17.440 -5.890 1.00 0.00 11 GLN A O 13
ATOM 27931 N N . GLY A 1 17 ? -12.550 -16.434 -3.965 1.00 0.00 12 GLY A N 13
ATOM 27932 C CA . GLY A 1 17 ? -13.663 -17.354 -3.712 1.00 0.00 12 GLY A CA 13
ATOM 27933 C C . GLY A 1 17 ? -14.820 -17.008 -4.639 1.00 0.00 12 GLY A C 13
ATOM 27934 O O . GLY A 1 17 ? -15.408 -15.927 -4.534 1.00 0.00 12 GLY A O 13
ATOM 27938 N N . ALA A 1 18 ? -14.999 -17.829 -5.653 1.00 0.00 13 ALA A N 13
ATOM 27939 C CA . ALA A 1 18 ? -15.910 -17.494 -6.743 1.00 0.00 13 ALA A CA 13
ATOM 27940 C C . ALA A 1 18 ? -17.350 -17.929 -6.505 1.00 0.00 13 ALA A C 13
ATOM 27941 O O . ALA A 1 18 ? -18.270 -17.187 -6.842 1.00 0.00 13 ALA A O 13
ATOM 27948 N N . ALA A 1 19 ? -17.565 -19.180 -6.099 1.00 0.00 14 ALA A N 13
ATOM 27949 C CA . ALA A 1 19 ? -18.948 -19.702 -6.111 1.00 0.00 14 ALA A CA 13
ATOM 27950 C C . ALA A 1 19 ? -19.228 -20.785 -5.065 1.00 0.00 14 ALA A C 13
ATOM 27951 O O . ALA A 1 19 ? -18.352 -21.207 -4.312 1.00 0.00 14 ALA A O 13
ATOM 27958 N N . LEU A 1 20 ? -20.466 -21.298 -5.144 1.00 0.00 15 LEU A N 13
ATOM 27959 C CA . LEU A 1 20 ? -20.900 -22.415 -4.291 1.00 0.00 15 LEU A CA 13
ATOM 27960 C C . LEU A 1 20 ? -21.634 -23.484 -5.158 1.00 0.00 15 LEU A C 13
ATOM 27961 O O . LEU A 1 20 ? -22.601 -23.169 -5.861 1.00 0.00 15 LEU A O 13
ATOM 27977 N N . VAL A 1 21 ? -21.222 -24.745 -5.023 1.00 0.00 16 VAL A N 13
ATOM 27978 C CA . VAL A 1 21 ? -21.928 -25.854 -5.669 1.00 0.00 16 VAL A CA 13
ATOM 27979 C C . VAL A 1 21 ? -22.390 -26.827 -4.583 1.00 0.00 16 VAL A C 13
ATOM 27980 O O . VAL A 1 21 ? -21.544 -27.367 -3.853 1.00 0.00 16 VAL A O 13
ATOM 27993 N N . GLN A 1 22 ? -23.654 -27.219 -4.580 1.00 0.00 17 GLN A N 13
ATOM 27994 C CA . GLN A 1 22 ? -24.079 -28.316 -3.709 1.00 0.00 17 GLN A CA 13
ATOM 27995 C C . GLN A 1 22 ? -24.615 -29.418 -4.616 1.00 0.00 17 GLN A C 13
ATOM 27996 O O . GLN A 1 22 ? -25.759 -29.274 -5.095 1.00 0.00 17 GLN A O 13
ATOM 28010 N N . ILE A 1 23 ? -24.008 -30.605 -4.660 1.00 0.00 18 ILE A N 13
ATOM 28011 C CA . ILE A 1 23 ? -24.707 -31.799 -5.157 1.00 0.00 18 ILE A CA 13
ATOM 28012 C C . ILE A 1 23 ? -24.477 -32.643 -3.915 1.00 0.00 18 ILE A C 13
ATOM 28013 O O . ILE A 1 23 ? -23.265 -32.811 -3.683 1.00 0.00 18 ILE A O 13
ATOM 28029 N N . LYS A 1 24 ? -25.327 -33.053 -2.937 1.00 0.00 19 LYS A N 13
ATOM 28030 C CA . LYS A 1 24 ? -24.623 -33.436 -1.734 1.00 0.00 19 LYS A CA 13
ATOM 28031 C C . LYS A 1 24 ? -24.214 -34.898 -1.612 1.00 0.00 19 LYS A C 13
ATOM 28032 O O . LYS A 1 24 ? -24.627 -35.559 -0.633 1.00 0.00 19 LYS A O 13
ATOM 28051 N N . ARG A 1 25 ? -23.004 -35.061 -2.082 1.00 0.00 20 ARG A N 13
ATOM 28052 C CA . ARG A 1 25 ? -22.091 -35.950 -1.408 1.00 0.00 20 ARG A CA 13
ATOM 28053 C C . ARG A 1 25 ? -21.067 -35.003 -0.752 1.00 0.00 20 ARG A C 13
ATOM 28054 O O . ARG A 1 25 ? -20.529 -35.247 0.334 1.00 0.00 20 ARG A O 13
ATOM 28075 N N . LEU A 1 26 ? -21.000 -33.818 -1.374 1.00 0.00 21 LEU A N 13
ATOM 28076 C CA . LEU A 1 26 ? -20.255 -32.696 -0.903 1.00 0.00 21 LEU A CA 13
ATOM 28077 C C . LEU A 1 26 ? -21.158 -31.456 -0.997 1.00 0.00 21 LEU A C 13
ATOM 28078 O O . LEU A 1 26 ? -21.689 -31.223 -2.085 1.00 0.00 21 LEU A O 13
ATOM 28094 N N . GLN A 1 27 ? -21.043 -30.501 -0.097 1.00 0.00 22 GLN A N 13
ATOM 28095 C CA . GLN A 1 27 ? -21.517 -29.148 -0.434 1.00 0.00 22 GLN A CA 13
ATOM 28096 C C . GLN A 1 27 ? -20.256 -28.408 -0.806 1.00 0.00 22 GLN A C 13
ATOM 28097 O O . GLN A 1 27 ? -19.284 -28.521 -0.048 1.00 0.00 22 GLN A O 13
ATOM 28111 N N . THR A 1 28 ? -20.105 -27.908 -2.027 1.00 0.00 23 THR A N 13
ATOM 28112 C CA . THR A 1 28 ? -18.800 -27.489 -2.452 1.00 0.00 23 THR A CA 13
ATOM 28113 C C . THR A 1 28 ? -18.726 -25.991 -2.687 1.00 0.00 23 THR A C 13
ATOM 28114 O O . THR A 1 28 ? -19.747 -25.292 -2.758 1.00 0.00 23 THR A O 13
ATOM 28125 N N . PHE A 1 29 ? -17.510 -25.549 -2.860 1.00 0.00 24 PHE A N 13
ATOM 28126 C CA . PHE A 1 29 ? -17.159 -24.148 -2.990 1.00 0.00 24 PHE A CA 13
ATOM 28127 C C . PHE A 1 29 ? -16.607 -23.977 -4.383 1.00 0.00 24 PHE A C 13
ATOM 28128 O O . PHE A 1 29 ? -16.288 -24.982 -5.022 1.00 0.00 24 PHE A O 13
ATOM 28145 N N . ALA A 1 30 ? -16.433 -22.750 -4.866 1.00 0.00 25 ALA A N 13
ATOM 28146 C CA . ALA A 1 30 ? -15.785 -22.553 -6.144 1.00 0.00 25 ALA A CA 13
ATOM 28147 C C . ALA A 1 30 ? -14.807 -21.381 -5.979 1.00 0.00 25 ALA A C 13
ATOM 28148 O O . ALA A 1 30 ? -15.142 -20.369 -5.347 1.00 0.00 25 ALA A O 13
ATOM 28155 N N . PHE A 1 31 ? -13.647 -21.490 -6.587 1.00 0.00 26 PHE A N 13
ATOM 28156 C CA . PHE A 1 31 ? -12.626 -20.439 -6.477 1.00 0.00 26 PHE A CA 13
ATOM 28157 C C . PHE A 1 31 ? -12.126 -20.071 -7.831 1.00 0.00 26 PHE A C 13
ATOM 28158 O O . PHE A 1 31 ? -12.052 -20.938 -8.714 1.00 0.00 26 PHE A O 13
ATOM 28175 N N . SER A 1 32 ? -11.640 -18.841 -7.986 1.00 0.00 27 SER A N 13
ATOM 28176 C CA . SER A 1 32 ? -10.992 -18.451 -9.190 1.00 0.00 27 SER A CA 13
ATOM 28177 C C . SER A 1 32 ? -9.575 -18.085 -8.785 1.00 0.00 27 SER A C 13
ATOM 28178 O O . SER A 1 32 ? -9.388 -17.233 -7.901 1.00 0.00 27 SER A O 13
ATOM 28186 N N . VAL A 1 33 ? -8.595 -18.737 -9.333 1.00 0.00 28 VAL A N 13
ATOM 28187 C CA . VAL A 1 33 ? -7.215 -18.461 -8.979 1.00 0.00 28 VAL A CA 13
ATOM 28188 C C . VAL A 1 33 ? -6.391 -18.198 -10.244 1.00 0.00 28 VAL A C 13
ATOM 28189 O O . VAL A 1 33 ? -6.583 -18.927 -11.234 1.00 0.00 28 VAL A O 13
ATOM 28202 N N . ARG A 1 34 ? -5.560 -17.103 -10.316 1.00 0.00 29 ARG A N 13
ATOM 28203 C CA . ARG A 1 34 ? -4.877 -16.810 -11.575 1.00 0.00 29 ARG A CA 13
ATOM 28204 C C . ARG A 1 34 ? -3.398 -17.222 -11.529 1.00 0.00 29 ARG A C 13
ATOM 28205 O O . ARG A 1 34 ? -2.763 -17.266 -10.441 1.00 0.00 29 ARG A O 13
ATOM 28226 N N . TRP A 1 35 ? -2.898 -17.536 -12.736 1.00 0.00 30 TRP A N 13
ATOM 28227 C CA . TRP A 1 35 ? -1.519 -18.051 -12.931 1.00 0.00 30 TRP A CA 13
ATOM 28228 C C . TRP A 1 35 ? -0.586 -17.024 -13.549 1.00 0.00 30 TRP A C 13
ATOM 28229 O O . TRP A 1 35 ? -0.971 -16.252 -14.437 1.00 0.00 30 TRP A O 13
ATOM 28250 N N . SER A 1 36 ? 0.641 -17.013 -13.033 1.00 0.00 31 SER A N 13
ATOM 28251 C CA . SER A 1 36 ? 1.673 -16.049 -13.451 1.00 0.00 31 SER A CA 13
ATOM 28252 C C . SER A 1 36 ? 1.861 -16.122 -14.971 1.00 0.00 31 SER A C 13
ATOM 28253 O O . SER A 1 36 ? 2.309 -15.167 -15.607 1.00 0.00 31 SER A O 13
ATOM 28261 N N . ASP A 1 37 ? 1.443 -17.242 -15.533 1.00 0.00 32 ASP A N 13
ATOM 28262 C CA . ASP A 1 37 ? 1.460 -17.434 -16.977 1.00 0.00 32 ASP A CA 13
ATOM 28263 C C . ASP A 1 37 ? 0.371 -16.589 -17.629 1.00 0.00 32 ASP A C 13
ATOM 28264 O O . ASP A 1 37 ? 0.194 -16.600 -18.848 1.00 0.00 32 ASP A O 13
ATOM 28273 N N . GLY A 1 38 ? -0.394 -15.912 -16.800 1.00 0.00 33 GLY A N 13
ATOM 28274 C CA . GLY A 1 38 ? -1.473 -15.064 -17.272 1.00 0.00 33 GLY A CA 13
ATOM 28275 C C . GLY A 1 38 ? -2.762 -15.825 -17.224 1.00 0.00 33 GLY A C 13
ATOM 28276 O O . GLY A 1 38 ? -3.829 -15.275 -17.522 1.00 0.00 33 GLY A O 13
ATOM 28280 N N . SER A 1 39 ? -2.648 -17.130 -17.003 1.00 0.00 34 SER A N 13
ATOM 28281 C CA . SER A 1 39 ? -3.804 -18.008 -17.099 1.00 0.00 34 SER A CA 13
ATOM 28282 C C . SER A 1 39 ? -4.755 -17.752 -15.958 1.00 0.00 34 SER A C 13
ATOM 28283 O O . SER A 1 39 ? -4.331 -17.337 -14.865 1.00 0.00 34 SER A O 13
ATOM 28291 N N . ASP A 1 40 ? -6.021 -18.083 -16.160 1.00 0.00 35 ASP A N 13
ATOM 28292 C CA . ASP A 1 40 ? -7.008 -17.986 -15.114 1.00 0.00 35 ASP A CA 13
ATOM 28293 C C . ASP A 1 40 ? -7.491 -19.392 -14.794 1.00 0.00 35 ASP A C 13
ATOM 28294 O O . ASP A 1 40 ? -7.505 -20.254 -15.691 1.00 0.00 35 ASP A O 13
ATOM 28303 N N . THR A 1 41 ? -8.043 -19.598 -13.613 1.00 0.00 36 THR A N 13
ATOM 28304 C CA . THR A 1 41 ? -8.696 -20.869 -13.332 1.00 0.00 36 THR A CA 13
ATOM 28305 C C . THR A 1 41 ? -9.900 -20.668 -12.446 1.00 0.00 36 THR A C 13
ATOM 28306 O O . THR A 1 41 ? -9.835 -19.909 -11.477 1.00 0.00 36 THR A O 13
ATOM 28317 N N . PHE A 1 42 ? -10.948 -21.426 -12.726 1.00 0.00 37 PHE A N 13
ATOM 28318 C CA . PHE A 1 42 ? -12.109 -21.492 -11.861 1.00 0.00 37 PHE A CA 13
ATOM 28319 C C . PHE A 1 42 ? -12.309 -22.957 -11.515 1.00 0.00 37 PHE A C 13
ATOM 28320 O O . PHE A 1 42 ? -12.276 -23.808 -12.430 1.00 0.00 37 PHE A O 13
ATOM 28337 N N . VAL A 1 43 ? -12.426 -23.297 -10.239 1.00 0.00 38 VAL A N 13
ATOM 28338 C CA . VAL A 1 43 ? -12.599 -24.686 -9.869 1.00 0.00 38 VAL A CA 13
ATOM 28339 C C . VAL A 1 43 ? -13.601 -24.819 -8.734 1.00 0.00 38 VAL A C 13
ATOM 28340 O O . VAL A 1 43 ? -13.939 -23.822 -8.068 1.00 0.00 38 VAL A O 13
ATOM 28353 N N . ARG A 1 44 ? -14.119 -26.030 -8.541 1.00 0.00 39 ARG A N 13
ATOM 28354 C CA . ARG A 1 44 ? -15.121 -26.318 -7.531 1.00 0.00 39 ARG A CA 13
ATOM 28355 C C . ARG A 1 44 ? -14.383 -27.005 -6.413 1.00 0.00 39 ARG A C 13
ATOM 28356 O O . ARG A 1 44 ? -13.435 -27.756 -6.692 1.00 0.00 39 ARG A O 13
ATOM 28377 N N . ARG A 1 45 ? -14.753 -26.806 -5.162 1.00 0.00 40 ARG A N 13
ATOM 28378 C CA . ARG A 1 45 ? -14.035 -27.477 -4.089 1.00 0.00 40 ARG A CA 13
ATOM 28379 C C . ARG A 1 45 ? -15.013 -28.034 -3.077 1.00 0.00 40 ARG A C 13
ATOM 28380 O O . ARG A 1 45 ? -16.040 -27.434 -2.807 1.00 0.00 40 ARG A O 13
ATOM 28401 N N . SER A 1 46 ? -14.597 -29.091 -2.433 1.00 0.00 41 SER A N 13
ATOM 28402 C CA . SER A 1 46 ? -15.408 -29.711 -1.388 1.00 0.00 41 SER A CA 13
ATOM 28403 C C . SER A 1 46 ? -14.840 -29.406 -0.034 1.00 0.00 41 SER A C 13
ATOM 28404 O O . SER A 1 46 ? -13.635 -29.321 0.108 1.00 0.00 41 SER A O 13
ATOM 28412 N N . TRP A 1 47 ? -15.685 -29.379 0.990 1.00 0.00 42 TRP A N 13
ATOM 28413 C CA . TRP A 1 47 ? -15.193 -29.230 2.351 1.00 0.00 42 TRP A CA 13
ATOM 28414 C C . TRP A 1 47 ? -14.283 -30.417 2.659 1.00 0.00 42 TRP A C 13
ATOM 28415 O O . TRP A 1 47 ? -13.166 -30.265 3.147 1.00 0.00 42 TRP A O 13
ATOM 28436 N N . ASP A 1 48 ? -14.725 -31.585 2.189 1.00 0.00 43 ASP A N 13
ATOM 28437 C CA . ASP A 1 48 ? -13.959 -32.826 2.262 1.00 0.00 43 ASP A CA 13
ATOM 28438 C C . ASP A 1 48 ? -12.694 -32.712 1.395 1.00 0.00 43 ASP A C 13
ATOM 28439 O O . ASP A 1 48 ? -11.635 -33.270 1.716 1.00 0.00 43 ASP A O 13
ATOM 28448 N N . GLU A 1 49 ? -12.855 -32.033 0.239 1.00 0.00 44 GLU A N 13
ATOM 28449 C CA . GLU A 1 49 ? -11.751 -31.861 -0.690 1.00 0.00 44 GLU A CA 13
ATOM 28450 C C . GLU A 1 49 ? -10.707 -31.011 -0.079 1.00 0.00 44 GLU A C 13
ATOM 28451 O O . GLU A 1 49 ? -9.540 -31.387 -0.088 1.00 0.00 44 GLU A O 13
ATOM 28463 N N . PHE A 1 50 ? -11.100 -29.904 0.550 1.00 0.00 45 PHE A N 13
ATOM 28464 C CA . PHE A 1 50 ? -10.159 -29.092 1.235 1.00 0.00 45 PHE A CA 13
ATOM 28465 C C . PHE A 1 50 ? -9.545 -29.935 2.309 1.00 0.00 45 PHE A C 13
ATOM 28466 O O . PHE A 1 50 ? -8.404 -29.778 2.643 1.00 0.00 45 PHE A O 13
ATOM 28483 N N . ARG A 1 51 ? -10.375 -30.681 2.997 1.00 0.00 46 ARG A N 13
ATOM 28484 C CA . ARG A 1 51 ? -9.902 -31.394 4.141 1.00 0.00 46 ARG A CA 13
ATOM 28485 C C . ARG A 1 51 ? -8.742 -32.282 3.724 1.00 0.00 46 ARG A C 13
ATOM 28486 O O . ARG A 1 51 ? -7.690 -32.265 4.386 1.00 0.00 46 ARG A O 13
ATOM 28507 N N . GLN A 1 52 ? -8.824 -32.942 2.549 1.00 0.00 47 GLN A N 13
ATOM 28508 C CA . GLN A 1 52 ? -7.659 -33.649 2.050 1.00 0.00 47 GLN A CA 13
ATOM 28509 C C . GLN A 1 52 ? -6.621 -32.626 1.608 1.00 0.00 47 GLN A C 13
ATOM 28510 O O . GLN A 1 52 ? -5.464 -32.922 1.506 1.00 0.00 47 GLN A O 13
ATOM 28524 N N . LEU A 1 53 ? -7.115 -31.496 1.142 1.00 0.00 48 LEU A N 13
ATOM 28525 C CA . LEU A 1 53 ? -6.225 -30.441 0.578 1.00 0.00 48 LEU A CA 13
ATOM 28526 C C . LEU A 1 53 ? -5.269 -29.990 1.676 1.00 0.00 48 LEU A C 13
ATOM 28527 O O . LEU A 1 53 ? -4.038 -30.070 1.538 1.00 0.00 48 LEU A O 13
ATOM 28543 N N . LYS A 1 54 ? -5.852 -29.800 2.837 1.00 0.00 49 LYS A N 13
ATOM 28544 C CA . LYS A 1 54 ? -5.113 -29.581 4.048 1.00 0.00 49 LYS A CA 13
ATOM 28545 C C . LYS A 1 54 ? -4.255 -30.802 4.344 1.00 0.00 49 LYS A C 13
ATOM 28546 O O . LYS A 1 54 ? -3.090 -30.681 4.697 1.00 0.00 49 LYS A O 13
ATOM 28565 N N . LYS A 1 55 ? -4.842 -31.978 4.188 1.00 0.00 50 LYS A N 13
ATOM 28566 C CA . LYS A 1 55 ? -4.113 -33.217 4.466 1.00 0.00 50 LYS A CA 13
ATOM 28567 C C . LYS A 1 55 ? -2.892 -33.287 3.598 1.00 0.00 50 LYS A C 13
ATOM 28568 O O . LYS A 1 55 ? -1.799 -33.623 4.058 1.00 0.00 50 LYS A O 13
ATOM 28587 N N . THR A 1 56 ? -3.099 -33.043 2.355 1.00 0.00 51 THR A N 13
ATOM 28588 C CA . THR A 1 56 ? -2.059 -33.192 1.404 1.00 0.00 51 THR A CA 13
ATOM 28589 C C . THR A 1 56 ? -0.931 -32.257 1.751 1.00 0.00 51 THR A C 13
ATOM 28590 O O . THR A 1 56 ? 0.227 -32.693 1.826 1.00 0.00 51 THR A O 13
ATOM 28601 N N . LEU A 1 57 ? -1.216 -30.992 2.072 1.00 0.00 52 LEU A N 13
ATOM 28602 C CA . LEU A 1 57 ? -0.157 -30.110 2.461 1.00 0.00 52 LEU A CA 13
ATOM 28603 C C . LEU A 1 57 ? 0.479 -30.645 3.746 1.00 0.00 52 LEU A C 13
ATOM 28604 O O . LEU A 1 57 ? 1.674 -30.724 3.861 1.00 0.00 52 LEU A O 13
ATOM 28620 N N . LYS A 1 58 ? -0.364 -31.063 4.676 1.00 0.00 53 LYS A N 13
ATOM 28621 C CA . LYS A 1 58 ? 0.137 -31.542 5.980 1.00 0.00 53 LYS A CA 13
ATOM 28622 C C . LYS A 1 58 ? 1.119 -32.680 5.811 1.00 0.00 53 LYS A C 13
ATOM 28623 O O . LYS A 1 58 ? 2.080 -32.787 6.588 1.00 0.00 53 LYS A O 13
ATOM 28642 N N . GLU A 1 59 ? 0.955 -33.491 4.789 1.00 0.00 54 GLU A N 13
ATOM 28643 C CA . GLU A 1 59 ? 1.942 -34.522 4.557 1.00 0.00 54 GLU A CA 13
ATOM 28644 C C . GLU A 1 59 ? 3.277 -33.884 4.143 1.00 0.00 54 GLU A C 13
ATOM 28645 O O . GLU A 1 59 ? 4.355 -34.384 4.514 1.00 0.00 54 GLU A O 13
ATOM 28657 N N . THR A 1 60 ? 3.216 -32.820 3.336 1.00 0.00 55 THR A N 13
ATOM 28658 C CA . THR A 1 60 ? 4.436 -32.178 2.851 1.00 0.00 55 THR A CA 13
ATOM 28659 C C . THR A 1 60 ? 4.960 -31.098 3.820 1.00 0.00 55 THR A C 13
ATOM 28660 O O . THR A 1 60 ? 6.131 -30.708 3.737 1.00 0.00 55 THR A O 13
ATOM 28671 N N . PHE A 1 61 ? 4.119 -30.627 4.741 1.00 0.00 56 PHE A N 13
ATOM 28672 C CA . PHE A 1 61 ? 4.554 -29.681 5.762 1.00 0.00 56 PHE A CA 13
ATOM 28673 C C . PHE A 1 61 ? 3.850 -30.063 7.069 1.00 0.00 56 PHE A C 13
ATOM 28674 O O . PHE A 1 61 ? 2.812 -29.490 7.400 1.00 0.00 56 PHE A O 13
ATOM 28691 N N . PRO A 1 62 ? 4.368 -31.040 7.795 1.00 0.00 57 PRO A N 13
ATOM 28692 C CA . PRO A 1 62 ? 3.748 -31.502 9.087 1.00 0.00 57 PRO A CA 13
ATOM 28693 C C . PRO A 1 62 ? 3.669 -30.372 10.125 1.00 0.00 57 PRO A C 13
ATOM 28694 O O . PRO A 1 62 ? 3.885 -30.581 11.328 1.00 0.00 57 PRO A O 13
ATOM 28705 N N . VAL A 1 63 ? 3.263 -29.218 9.655 1.00 0.00 58 VAL A N 13
ATOM 28706 C CA . VAL A 1 63 ? 3.012 -28.082 10.497 1.00 0.00 58 VAL A CA 13
ATOM 28707 C C . VAL A 1 63 ? 1.889 -28.429 11.442 1.00 0.00 58 VAL A C 13
ATOM 28708 O O . VAL A 1 63 ? 1.977 -28.208 12.620 1.00 0.00 58 VAL A O 13
ATOM 28721 N N . GLU A 1 64 ? 0.856 -29.012 10.865 1.00 0.00 59 GLU A N 13
ATOM 28722 C CA . GLU A 1 64 ? -0.353 -29.447 11.571 1.00 0.00 59 GLU A CA 13
ATOM 28723 C C . GLU A 1 64 ? -0.477 -28.833 12.969 1.00 0.00 59 GLU A C 13
ATOM 28724 O O . GLU A 1 64 ? -1.319 -27.964 13.211 1.00 0.00 59 GLU A O 13
ATOM 28736 N N . ALA A 1 65 ? 0.276 -29.384 13.887 1.00 0.00 60 ALA A N 13
ATOM 28737 C CA . ALA A 1 65 ? 0.154 -28.986 15.302 1.00 0.00 60 ALA A CA 13
ATOM 28738 C C . ALA A 1 65 ? 1.218 -27.960 15.712 1.00 0.00 60 ALA A C 13
ATOM 28739 O O . ALA A 1 65 ? 1.094 -27.310 16.758 1.00 0.00 60 ALA A O 13
ATOM 28746 N N . GLY A 1 66 ? 2.207 -27.748 14.876 1.00 0.00 61 GLY A N 13
ATOM 28747 C CA . GLY A 1 66 ? 3.248 -26.757 15.131 1.00 0.00 61 GLY A CA 13
ATOM 28748 C C . GLY A 1 66 ? 4.054 -27.066 16.385 1.00 0.00 61 GLY A C 13
ATOM 28749 O O . GLY A 1 66 ? 5.014 -26.345 16.699 1.00 0.00 61 GLY A O 13
ATOM 28753 N N . LEU A 1 67 ? 3.809 -28.214 17.018 1.00 0.00 62 LEU A N 13
ATOM 28754 C CA . LEU A 1 67 ? 4.669 -28.611 18.127 1.00 0.00 62 LEU A CA 13
ATOM 28755 C C . LEU A 1 67 ? 6.059 -28.950 17.620 1.00 0.00 62 LEU A C 13
ATOM 28756 O O . LEU A 1 67 ? 7.076 -28.585 18.219 1.00 0.00 62 LEU A O 13
ATOM 28772 N N . LEU A 1 68 ? 6.082 -29.712 16.554 1.00 0.00 63 LEU A N 13
ATOM 28773 C CA . LEU A 1 68 ? 7.323 -30.141 15.933 1.00 0.00 63 LEU A CA 13
ATOM 28774 C C . LEU A 1 68 ? 8.043 -28.997 15.224 1.00 0.00 63 LEU A C 13
ATOM 28775 O O . LEU A 1 68 ? 9.278 -28.988 15.137 1.00 0.00 63 LEU A O 13
ATOM 28791 N N . ARG A 1 69 ? 7.266 -28.122 14.589 1.00 0.00 64 ARG A N 13
ATOM 28792 C CA . ARG A 1 69 ? 7.828 -27.078 13.739 1.00 0.00 64 ARG A CA 13
ATOM 28793 C C . ARG A 1 69 ? 7.231 -25.706 14.016 1.00 0.00 64 ARG A C 13
ATOM 28794 O O . ARG A 1 69 ? 6.033 -25.573 14.269 1.00 0.00 64 ARG A O 13
ATOM 28815 N N . ARG A 1 70 ? 8.040 -24.682 13.756 1.00 0.00 65 ARG A N 13
ATOM 28816 C CA . ARG A 1 70 ? 7.584 -23.309 13.796 1.00 0.00 65 ARG A CA 13
ATOM 28817 C C . ARG A 1 70 ? 7.119 -22.891 12.408 1.00 0.00 65 ARG A C 13
ATOM 28818 O O . ARG A 1 70 ? 6.777 -21.724 12.158 1.00 0.00 65 ARG A O 13
ATOM 28839 N N . SER A 1 71 ? 7.046 -23.867 11.519 1.00 0.00 66 SER A N 13
ATOM 28840 C CA . SER A 1 71 ? 6.547 -23.634 10.177 1.00 0.00 66 SER A CA 13
ATOM 28841 C C . SER A 1 71 ? 5.071 -23.238 10.227 1.00 0.00 66 SER A C 13
ATOM 28842 O O . SER A 1 71 ? 4.462 -22.944 9.198 1.00 0.00 66 SER A O 13
ATOM 28850 N N . ASP A 1 72 ? 4.499 -23.225 11.432 1.00 0.00 67 ASP A N 13
ATOM 28851 C CA . ASP A 1 72 ? 3.106 -22.828 11.576 1.00 0.00 67 ASP A CA 13
ATOM 28852 C C . ASP A 1 72 ? 2.974 -21.387 11.154 1.00 0.00 67 ASP A C 13
ATOM 28853 O O . ASP A 1 72 ? 1.956 -20.972 10.610 1.00 0.00 67 ASP A O 13
ATOM 28862 N N . ARG A 1 73 ? 4.021 -20.628 11.380 1.00 0.00 68 ARG A N 13
ATOM 28863 C CA . ARG A 1 73 ? 4.018 -19.237 10.961 1.00 0.00 68 ARG A CA 13
ATOM 28864 C C . ARG A 1 73 ? 3.842 -19.185 9.444 1.00 0.00 68 ARG A C 13
ATOM 28865 O O . ARG A 1 73 ? 3.135 -18.329 8.919 1.00 0.00 68 ARG A O 13
ATOM 28886 N N . VAL A 1 74 ? 4.609 -20.036 8.742 1.00 0.00 69 VAL A N 13
ATOM 28887 C CA . VAL A 1 74 ? 4.604 -20.044 7.273 1.00 0.00 69 VAL A CA 13
ATOM 28888 C C . VAL A 1 74 ? 3.405 -20.794 6.716 1.00 0.00 69 VAL A C 13
ATOM 28889 O O . VAL A 1 74 ? 2.873 -20.425 5.663 1.00 0.00 69 VAL A O 13
ATOM 28902 N N . LEU A 1 75 ? 3.043 -21.906 7.363 1.00 0.00 70 LEU A N 13
ATOM 28903 C CA . LEU A 1 75 ? 1.901 -22.714 6.909 1.00 0.00 70 LEU A CA 13
ATOM 28904 C C . LEU A 1 75 ? 0.694 -22.404 7.799 1.00 0.00 70 LEU A C 13
ATOM 28905 O O . LEU A 1 75 ? 0.588 -22.898 8.920 1.00 0.00 70 LEU A O 13
ATOM 28921 N N . PRO A 1 76 ? -0.196 -21.593 7.307 1.00 0.00 71 PRO A N 13
ATOM 28922 C CA . PRO A 1 76 ? -1.379 -21.079 8.059 1.00 0.00 71 PRO A CA 13
ATOM 28923 C C . PRO A 1 76 ? -2.455 -22.137 8.334 1.00 0.00 71 PRO A C 13
ATOM 28924 O O . PRO A 1 76 ? -2.401 -23.265 7.834 1.00 0.00 71 PRO A O 13
ATOM 28935 N N . LYS A 1 77 ? -3.353 -21.781 9.226 1.00 0.00 72 LYS A N 13
ATOM 28936 C CA . LYS A 1 77 ? -4.465 -22.630 9.623 1.00 0.00 72 LYS A CA 13
ATOM 28937 C C . LYS A 1 77 ? -5.749 -22.000 9.081 1.00 0.00 72 LYS A C 13
ATOM 28938 O O . LYS A 1 77 ? -5.788 -20.782 8.871 1.00 0.00 72 LYS A O 13
ATOM 28957 N N . LEU A 1 78 ? -6.819 -22.772 8.920 1.00 0.00 73 LEU A N 13
ATOM 28958 C CA . LEU A 1 78 ? -8.070 -22.142 8.512 1.00 0.00 73 LEU A CA 13
ATOM 28959 C C . LEU A 1 78 ? -8.673 -21.481 9.719 1.00 0.00 73 LEU A C 13
ATOM 28960 O O . LEU A 1 78 ? -8.750 -22.079 10.799 1.00 0.00 73 LEU A O 13
ATOM 28976 N N . LEU A 1 79 ? -9.100 -20.254 9.546 1.00 0.00 74 LEU A N 13
ATOM 28977 C CA . LEU A 1 79 ? -9.665 -19.513 10.665 1.00 0.00 74 LEU A CA 13
ATOM 28978 C C . LEU A 1 79 ? -11.152 -19.397 10.449 1.00 0.00 74 LEU A C 13
ATOM 28979 O O . LEU A 1 79 ? -11.592 -19.006 9.370 1.00 0.00 74 LEU A O 13
ATOM 28995 N N . ASP A 1 80 ? -11.917 -19.835 11.438 1.00 0.00 75 ASP A N 13
ATOM 28996 C CA . ASP A 1 80 ? -13.368 -19.784 11.355 1.00 0.00 75 ASP A CA 13
ATOM 28997 C C . ASP A 1 80 ? -13.829 -18.651 12.233 1.00 0.00 75 ASP A C 13
ATOM 28998 O O . ASP A 1 80 ? -13.259 -18.444 13.304 1.00 0.00 75 ASP A O 13
ATOM 29007 N N . ALA A 1 81 ? -14.639 -17.782 11.688 1.00 0.00 76 ALA A N 13
ATOM 29008 C CA . ALA A 1 81 ? -14.887 -16.503 12.332 1.00 0.00 76 ALA A CA 13
ATOM 29009 C C . ALA A 1 81 ? -15.708 -16.671 13.616 1.00 0.00 76 ALA A C 13
ATOM 29010 O O . ALA A 1 81 ? -16.869 -17.056 13.573 1.00 0.00 76 ALA A O 13
ATOM 29017 N N . PRO A 1 82 ? -15.208 -16.195 14.721 1.00 0.00 77 PRO A N 13
ATOM 29018 C CA . PRO A 1 82 ? -15.978 -16.181 15.990 1.00 0.00 77 PRO A CA 13
ATOM 29019 C C . PRO A 1 82 ? -17.276 -15.387 15.771 1.00 0.00 77 PRO A C 13
ATOM 29020 O O . PRO A 1 82 ? -18.268 -15.593 16.481 1.00 0.00 77 PRO A O 13
ATOM 29031 N N . LEU A 1 83 ? -17.215 -14.410 14.866 1.00 0.00 78 LEU A N 13
ATOM 29032 C CA . LEU A 1 83 ? -18.345 -13.520 14.606 1.00 0.00 78 LEU A CA 13
ATOM 29033 C C . LEU A 1 83 ? -19.077 -13.927 13.321 1.00 0.00 78 LEU A C 13
ATOM 29034 O O . LEU A 1 83 ? -19.531 -13.068 12.552 1.00 0.00 78 LEU A O 13
ATOM 29050 N N . LEU A 1 84 ? -19.176 -15.226 13.088 1.00 0.00 79 LEU A N 13
ATOM 29051 C CA . LEU A 1 84 ? -19.833 -15.744 11.881 1.00 0.00 79 LEU A CA 13
ATOM 29052 C C . LEU A 1 84 ? -21.291 -15.363 11.825 1.00 0.00 79 LEU A C 13
ATOM 29053 O O . LEU A 1 84 ? -21.851 -15.217 10.737 1.00 0.00 79 LEU A O 13
ATOM 29069 N N . GLY A 1 85 ? -21.957 -15.374 12.957 1.00 0.00 80 GLY A N 13
ATOM 29070 C CA . GLY A 1 85 ? -23.396 -15.171 12.956 1.00 0.00 80 GLY A CA 13
ATOM 29071 C C . GLY A 1 85 ? -24.100 -16.446 12.536 1.00 0.00 80 GLY A C 13
ATOM 29072 O O . GLY A 1 85 ? -25.217 -16.715 12.987 1.00 0.00 80 GLY A O 13
ATOM 29076 N N . ARG A 1 86 ? -23.396 -17.288 11.745 1.00 0.00 81 ARG A N 13
ATOM 29077 C CA . ARG A 1 86 ? -23.914 -18.606 11.314 1.00 0.00 81 ARG A CA 13
ATOM 29078 C C . ARG A 1 86 ? -25.206 -18.484 10.496 1.00 0.00 81 ARG A C 13
ATOM 29079 O O . ARG A 1 86 ? -25.433 -19.264 9.588 1.00 0.00 81 ARG A O 13
ATOM 29100 N N . VAL A 1 87 ? -26.048 -17.584 10.946 1.00 0.00 82 VAL A N 13
ATOM 29101 C CA . VAL A 1 87 ? -27.403 -17.414 10.402 1.00 0.00 82 VAL A CA 13
ATOM 29102 C C . VAL A 1 87 ? -27.880 -18.775 9.847 1.00 0.00 82 VAL A C 13
ATOM 29103 O O . VAL A 1 87 ? -28.409 -19.596 10.597 1.00 0.00 82 VAL A O 13
ATOM 29116 N N . GLY A 1 88 ? -27.743 -18.997 8.531 1.00 0.00 83 GLY A N 13
ATOM 29117 C CA . GLY A 1 88 ? -28.094 -20.303 7.957 1.00 0.00 83 GLY A CA 13
ATOM 29118 C C . GLY A 1 88 ? -26.840 -21.098 7.584 1.00 0.00 83 GLY A C 13
ATOM 29119 O O . GLY A 1 88 ? -25.733 -20.551 7.519 1.00 0.00 83 GLY A O 13
ATOM 29123 N N . ARG A 1 89 ? -27.024 -22.365 7.251 1.00 0.00 84 ARG A N 13
ATOM 29124 C CA . ARG A 1 89 ? -25.899 -23.200 6.832 1.00 0.00 84 ARG A CA 13
ATOM 29125 C C . ARG A 1 89 ? -25.292 -22.607 5.594 1.00 0.00 84 ARG A C 13
ATOM 29126 O O . ARG A 1 89 ? -24.101 -22.639 5.408 1.00 0.00 84 ARG A O 13
ATOM 29147 N N . THR A 1 90 ? -26.129 -22.072 4.745 1.00 0.00 85 THR A N 13
ATOM 29148 C CA . THR A 1 90 ? -25.658 -21.502 3.507 1.00 0.00 85 THR A CA 13
ATOM 29149 C C . THR A 1 90 ? -24.708 -20.340 3.810 1.00 0.00 85 THR A C 13
ATOM 29150 O O . THR A 1 90 ? -23.598 -20.285 3.270 1.00 0.00 85 THR A O 13
ATOM 29161 N N . SER A 1 91 ? -25.082 -19.498 4.773 1.00 0.00 86 SER A N 13
ATOM 29162 C CA . SER A 1 91 ? -24.209 -18.408 5.190 1.00 0.00 86 SER A CA 13
ATOM 29163 C C . SER A 1 91 ? -22.882 -18.953 5.712 1.00 0.00 86 SER A C 13
ATOM 29164 O O . SER A 1 91 ? -21.820 -18.390 5.434 1.00 0.00 86 SER A O 13
ATOM 29172 N N . ARG A 1 92 ? -22.951 -20.104 6.371 1.00 0.00 87 ARG A N 13
ATOM 29173 C CA . ARG A 1 92 ? -21.753 -20.814 6.816 1.00 0.00 87 ARG A CA 13
ATOM 29174 C C . ARG A 1 92 ? -20.945 -21.220 5.595 1.00 0.00 87 ARG A C 13
ATOM 29175 O O . ARG A 1 92 ? -19.700 -21.158 5.585 1.00 0.00 87 ARG A O 13
ATOM 29196 N N . GLY A 1 93 ? -21.672 -21.666 4.587 1.00 0.00 88 GLY A N 13
ATOM 29197 C CA . GLY A 1 93 ? -21.053 -22.133 3.363 1.00 0.00 88 GLY A CA 13
ATOM 29198 C C . GLY A 1 93 ? -20.231 -21.018 2.763 1.00 0.00 88 GLY A C 13
ATOM 29199 O O . GLY A 1 93 ? -19.045 -21.206 2.453 1.00 0.00 88 GLY A O 13
ATOM 29203 N N . LEU A 1 94 ? -20.822 -19.833 2.625 1.00 0.00 89 LEU A N 13
ATOM 29204 C CA . LEU A 1 94 ? -20.110 -18.720 2.070 1.00 0.00 89 LEU A CA 13
ATOM 29205 C C . LEU A 1 94 ? -18.997 -18.258 2.970 1.00 0.00 89 LEU A C 13
ATOM 29206 O O . LEU A 1 94 ? -17.970 -17.784 2.476 1.00 0.00 89 LEU A O 13
ATOM 29222 N N . ALA A 1 95 ? -19.134 -18.449 4.284 1.00 0.00 90 ALA A N 13
ATOM 29223 C CA . ALA A 1 95 ? -18.034 -18.068 5.157 1.00 0.00 90 ALA A CA 13
ATOM 29224 C C . ALA A 1 95 ? -16.845 -18.929 4.818 1.00 0.00 90 ALA A C 13
ATOM 29225 O O . ALA A 1 95 ? -15.750 -18.446 4.653 1.00 0.00 90 ALA A O 13
ATOM 29232 N N . ARG A 1 96 ? -17.136 -20.187 4.569 1.00 0.00 91 ARG A N 13
ATOM 29233 C CA . ARG A 1 96 ? -16.098 -21.129 4.201 1.00 0.00 91 ARG A CA 13
ATOM 29234 C C . ARG A 1 96 ? -15.408 -20.679 2.918 1.00 0.00 91 ARG A C 13
ATOM 29235 O O . ARG A 1 96 ? -14.179 -20.707 2.872 1.00 0.00 91 ARG A O 13
ATOM 29256 N N . LEU A 1 97 ? -16.124 -20.071 1.951 1.00 0.00 92 LEU A N 13
ATOM 29257 C CA . LEU A 1 97 ? -15.400 -19.485 0.822 1.00 0.00 92 LEU A CA 13
ATOM 29258 C C . LEU A 1 97 ? -14.466 -18.398 1.328 1.00 0.00 92 LEU A C 13
ATOM 29259 O O . LEU A 1 97 ? -13.364 -18.229 0.801 1.00 0.00 92 LEU A O 13
ATOM 29275 N N . GLN A 1 98 ? -14.959 -17.560 2.242 1.00 0.00 93 GLN A N 13
ATOM 29276 C CA . GLN A 1 98 ? -14.149 -16.431 2.649 1.00 0.00 93 GLN A CA 13
ATOM 29277 C C . GLN A 1 98 ? -12.902 -16.966 3.334 1.00 0.00 93 GLN A C 13
ATOM 29278 O O . GLN A 1 98 ? -11.786 -16.492 3.091 1.00 0.00 93 GLN A O 13
ATOM 29292 N N . LEU A 1 99 ? -13.094 -17.931 4.233 1.00 0.00 94 LEU A N 13
ATOM 29293 C CA . LEU A 1 99 ? -11.969 -18.453 4.999 1.00 0.00 94 LEU A CA 13
ATOM 29294 C C . LEU A 1 99 ? -11.004 -19.155 4.064 1.00 0.00 94 LEU A C 13
ATOM 29295 O O . LEU A 1 99 ? -9.785 -19.000 4.164 1.00 0.00 94 LEU A O 13
ATOM 29311 N N . LEU A 1 100 ? -11.564 -19.952 3.173 1.00 0.00 95 LEU A N 13
ATOM 29312 C CA . LEU A 1 100 ? -10.738 -20.721 2.277 1.00 0.00 95 LEU A CA 13
ATOM 29313 C C . LEU A 1 100 ? -9.943 -19.763 1.406 1.00 0.00 95 LEU A C 13
ATOM 29314 O O . LEU A 1 100 ? -8.738 -19.945 1.219 1.00 0.00 95 LEU A O 13
ATOM 29330 N N . GLU A 1 101 ? -10.601 -18.717 0.893 1.00 0.00 96 GLU A N 13
ATOM 29331 C CA . GLU A 1 101 ? -9.904 -17.722 0.094 1.00 0.00 96 GLU A CA 13
ATOM 29332 C C . GLU A 1 101 ? -8.814 -17.091 0.940 1.00 0.00 96 GLU A C 13
ATOM 29333 O O . GLU A 1 101 ? -7.666 -16.971 0.504 1.00 0.00 96 GLU A O 13
ATOM 29345 N N . THR A 1 102 ? -9.157 -16.725 2.158 1.00 0.00 97 THR A N 13
ATOM 29346 C CA . THR A 1 102 ? -8.194 -16.087 3.013 1.00 0.00 97 THR A CA 13
ATOM 29347 C C . THR A 1 102 ? -6.982 -16.987 3.172 1.00 0.00 97 THR A C 13
ATOM 29348 O O . THR A 1 102 ? -5.847 -16.540 3.036 1.00 0.00 97 THR A O 13
ATOM 29359 N N . TYR A 1 103 ? -7.228 -18.240 3.420 1.00 0.00 98 TYR A N 13
ATOM 29360 C CA . TYR A 1 103 ? -6.158 -19.223 3.580 1.00 0.00 98 TYR A CA 13
ATOM 29361 C C . TYR A 1 103 ? -5.311 -19.334 2.320 1.00 0.00 98 TYR A C 13
ATOM 29362 O O . TYR A 1 103 ? -4.086 -19.260 2.379 1.00 0.00 98 TYR A O 13
ATOM 29380 N N . SER A 1 104 ? -5.977 -19.485 1.180 1.00 0.00 99 SER A N 13
ATOM 29381 C CA . SER A 1 104 ? -5.279 -19.654 -0.090 1.00 0.00 99 SER A CA 13
ATOM 29382 C C . SER A 1 104 ? -4.406 -18.447 -0.387 1.00 0.00 99 SER A C 13
ATOM 29383 O O . SER A 1 104 ? -3.237 -18.571 -0.740 1.00 0.00 99 SER A O 13
ATOM 29391 N N . ARG A 1 105 ? -4.960 -17.281 -0.159 1.00 0.00 100 ARG A N 13
ATOM 29392 C CA . ARG A 1 105 ? -4.251 -16.040 -0.397 1.00 0.00 100 ARG A CA 13
ATOM 29393 C C . ARG A 1 105 ? -3.038 -15.945 0.537 1.00 0.00 100 ARG A C 13
ATOM 29394 O O . ARG A 1 105 ? -1.940 -15.554 0.118 1.00 0.00 100 ARG A O 13
ATOM 29415 N N . ARG A 1 106 ? -3.211 -16.422 1.760 1.00 0.00 101 ARG A N 13
ATOM 29416 C CA . ARG A 1 106 ? -2.078 -16.531 2.674 1.00 0.00 101 ARG A CA 13
ATOM 29417 C C . ARG A 1 106 ? -1.045 -17.534 2.160 1.00 0.00 101 ARG A C 13
ATOM 29418 O O . ARG A 1 106 ? 0.126 -17.293 2.284 1.00 0.00 101 ARG A O 13
ATOM 29439 N N . LEU A 1 107 ? -1.461 -18.654 1.629 1.00 0.00 102 LEU A N 13
ATOM 29440 C CA . LEU A 1 107 ? -0.499 -19.638 1.182 1.00 0.00 102 LEU A CA 13
ATOM 29441 C C . LEU A 1 107 ? 0.360 -19.014 0.110 1.00 0.00 102 LEU A C 13
ATOM 29442 O O . LEU A 1 107 ? 1.577 -19.202 0.099 1.00 0.00 102 LEU A O 13
ATOM 29458 N N . LEU A 1 108 ? -0.240 -18.203 -0.754 1.00 0.00 103 LEU A N 13
ATOM 29459 C CA . LEU A 1 108 ? 0.489 -17.538 -1.803 1.00 0.00 103 LEU A CA 13
ATOM 29460 C C . LEU A 1 108 ? 1.420 -16.462 -1.193 1.00 0.00 103 LEU A C 13
ATOM 29461 O O . LEU A 1 108 ? 2.412 -16.090 -1.838 1.00 0.00 103 LEU A O 13
ATOM 29477 N N . ALA A 1 109 ? 1.280 -16.187 0.147 1.00 0.00 104 ALA A N 13
ATOM 29478 C CA . ALA A 1 109 ? 2.373 -15.409 0.755 1.00 0.00 104 ALA A CA 13
ATOM 29479 C C . ALA A 1 109 ? 3.073 -16.155 1.893 1.00 0.00 104 ALA A C 13
ATOM 29480 O O . ALA A 1 109 ? 4.254 -15.922 2.133 1.00 0.00 104 ALA A O 13
ATOM 29487 N N . THR A 1 110 ? 2.327 -16.886 2.716 1.00 0.00 105 THR A N 13
ATOM 29488 C CA . THR A 1 110 ? 2.878 -17.367 3.966 1.00 0.00 105 THR A CA 13
ATOM 29489 C C . THR A 1 110 ? 3.992 -18.376 3.889 1.00 0.00 105 THR A C 13
ATOM 29490 O O . THR A 1 110 ? 4.918 -18.286 4.706 1.00 0.00 105 THR A O 13
ATOM 29501 N N . ALA A 1 111 ? 4.038 -19.233 2.897 1.00 0.00 106 ALA A N 13
ATOM 29502 C CA . ALA A 1 111 ? 5.230 -20.095 2.832 1.00 0.00 106 ALA A CA 13
ATOM 29503 C C . ALA A 1 111 ? 5.762 -20.068 1.441 1.00 0.00 106 ALA A C 13
ATOM 29504 O O . ALA A 1 111 ? 4.986 -20.046 0.486 1.00 0.00 106 ALA A O 13
ATOM 29511 N N . GLU A 1 112 ? 7.060 -19.920 1.293 1.00 0.00 107 GLU A N 13
ATOM 29512 C CA . GLU A 1 112 ? 7.534 -19.677 -0.032 1.00 0.00 107 GLU A CA 13
ATOM 29513 C C . GLU A 1 112 ? 7.200 -20.848 -0.948 1.00 0.00 107 GLU A C 13
ATOM 29514 O O . GLU A 1 112 ? 6.540 -20.637 -1.996 1.00 0.00 107 GLU A O 13
ATOM 29526 N N . ARG A 1 113 ? 7.560 -22.109 -0.612 1.00 0.00 108 ARG A N 13
ATOM 29527 C CA . ARG A 1 113 ? 7.219 -23.180 -1.487 1.00 0.00 108 ARG A CA 13
ATOM 29528 C C . ARG A 1 113 ? 5.736 -23.398 -1.534 1.00 0.00 108 ARG A C 13
ATOM 29529 O O . ARG A 1 113 ? 5.192 -23.506 -2.588 1.00 0.00 108 ARG A O 13
ATOM 29550 N N . VAL A 1 114 ? 5.036 -23.314 -0.414 1.00 0.00 109 VAL A N 13
ATOM 29551 C CA . VAL A 1 114 ? 3.586 -23.474 -0.356 1.00 0.00 109 VAL A CA 13
ATOM 29552 C C . VAL A 1 114 ? 2.854 -22.416 -1.169 1.00 0.00 109 VAL A C 13
ATOM 29553 O O . VAL A 1 114 ? 1.712 -22.594 -1.530 1.00 0.00 109 VAL A O 13
ATOM 29566 N N . ALA A 1 115 ? 3.556 -21.385 -1.534 1.00 0.00 110 ALA A N 13
ATOM 29567 C CA . ALA A 1 115 ? 2.955 -20.513 -2.527 1.00 0.00 110 ALA A CA 13
ATOM 29568 C C . ALA A 1 115 ? 2.890 -21.291 -3.869 1.00 0.00 110 ALA A C 13
ATOM 29569 O O . ALA A 1 115 ? 1.918 -21.216 -4.620 1.00 0.00 110 ALA A O 13
ATOM 29576 N N . ARG A 1 116 ? 3.928 -22.121 -4.076 1.00 0.00 111 ARG A N 13
ATOM 29577 C CA . ARG A 1 116 ? 4.018 -22.988 -5.307 1.00 0.00 111 ARG A CA 13
ATOM 29578 C C . ARG A 1 116 ? 3.900 -24.509 -5.025 1.00 0.00 111 ARG A C 13
ATOM 29579 O O . ARG A 1 116 ? 3.905 -25.319 -5.956 1.00 0.00 111 ARG A O 13
ATOM 29600 N N . SER A 1 117 ? 3.949 -24.896 -3.783 1.00 0.00 112 SER A N 13
ATOM 29601 C CA . SER A 1 117 ? 4.359 -26.276 -3.498 1.00 0.00 112 SER A CA 13
ATOM 29602 C C . SER A 1 117 ? 3.649 -27.258 -4.424 1.00 0.00 112 SER A C 13
ATOM 29603 O O . SER A 1 117 ? 2.610 -26.950 -4.968 1.00 0.00 112 SER A O 13
ATOM 29611 N N . PRO A 1 118 ? 4.287 -28.367 -4.747 1.00 0.00 113 PRO A N 13
ATOM 29612 C CA . PRO A 1 118 ? 3.809 -29.268 -5.839 1.00 0.00 113 PRO A CA 13
ATOM 29613 C C . PRO A 1 118 ? 2.378 -29.592 -5.607 1.00 0.00 113 PRO A C 13
ATOM 29614 O O . PRO A 1 118 ? 1.565 -29.646 -6.539 1.00 0.00 113 PRO A O 13
ATOM 29625 N N . THR A 1 119 ? 2.051 -29.646 -4.357 1.00 0.00 114 THR A N 13
ATOM 29626 C CA . THR A 1 119 ? 0.703 -29.791 -3.964 1.00 0.00 114 THR A CA 13
ATOM 29627 C C . THR A 1 119 ? -0.124 -28.577 -4.386 1.00 0.00 114 THR A C 13
ATOM 29628 O O . THR A 1 119 ? -1.296 -28.739 -4.735 1.00 0.00 114 THR A O 13
ATOM 29639 N N . ILE A 1 120 ? 0.445 -27.340 -4.408 1.00 0.00 115 ILE A N 13
ATOM 29640 C CA . ILE A 1 120 ? -0.355 -26.218 -4.791 1.00 0.00 115 ILE A CA 13
ATOM 29641 C C . ILE A 1 120 ? -0.747 -26.375 -6.221 1.00 0.00 115 ILE A C 13
ATOM 29642 O O . ILE A 1 120 ? -1.887 -26.074 -6.625 1.00 0.00 115 ILE A O 13
ATOM 29658 N N . THR A 1 121 ? 0.240 -26.751 -7.013 1.00 0.00 116 THR A N 13
ATOM 29659 C CA . THR A 1 121 ? 0.028 -26.827 -8.412 1.00 0.00 116 THR A CA 13
ATOM 29660 C C . THR A 1 121 ? -1.097 -27.792 -8.677 1.00 0.00 116 THR A C 13
ATOM 29661 O O . THR A 1 121 ? -1.979 -27.492 -9.495 1.00 0.00 116 THR A O 13
ATOM 29672 N N . GLY A 1 122 ? -1.193 -28.872 -7.883 1.00 0.00 117 GLY A N 13
ATOM 29673 C CA . GLY A 1 122 ? -2.329 -29.725 -8.046 1.00 0.00 117 GLY A CA 13
ATOM 29674 C C . GLY A 1 122 ? -3.591 -28.964 -7.678 1.00 0.00 117 GLY A C 13
ATOM 29675 O O . GLY A 1 122 ? -4.597 -29.098 -8.378 1.00 0.00 117 GLY A O 13
ATOM 29679 N N . PHE A 1 123 ? -3.631 -28.303 -6.494 1.00 0.00 118 PHE A N 13
ATOM 29680 C CA . PHE A 1 123 ? -4.894 -27.709 -6.025 1.00 0.00 118 PHE A CA 13
ATOM 29681 C C . PHE A 1 123 ? -5.496 -26.600 -6.895 1.00 0.00 118 PHE A C 13
ATOM 29682 O O . PHE A 1 123 ? -6.699 -26.578 -7.107 1.00 0.00 118 PHE A O 13
ATOM 29699 N N . PHE A 1 124 ? -4.712 -25.664 -7.343 1.00 0.00 119 PHE A N 13
ATOM 29700 C CA . PHE A 1 124 ? -5.289 -24.534 -8.103 1.00 0.00 119 PHE A CA 13
ATOM 29701 C C . PHE A 1 124 ? -5.629 -24.998 -9.519 1.00 0.00 119 PHE A C 13
ATOM 29702 O O . PHE A 1 124 ? -6.610 -24.570 -10.131 1.00 0.00 119 PHE A O 13
ATOM 29719 N N . ALA A 1 125 ? -5.035 -26.111 -9.794 1.00 0.00 120 ALA A N 13
ATOM 29720 C CA . ALA A 1 125 ? -5.451 -26.906 -10.934 1.00 0.00 120 ALA A CA 13
ATOM 29721 C C . ALA A 1 125 ? -6.856 -27.517 -10.648 1.00 0.00 120 ALA A C 13
ATOM 29722 O O . ALA A 1 125 ? -7.118 -27.989 -9.539 1.00 0.00 120 ALA A O 13
ATOM 29729 N N . PRO A 1 126 ? -7.726 -27.595 -11.649 1.00 0.00 121 PRO A N 13
ATOM 29730 C CA . PRO A 1 126 ? -9.058 -28.319 -11.531 1.00 0.00 121 PRO A CA 13
ATOM 29731 C C . PRO A 1 126 ? -8.724 -29.753 -11.220 1.00 0.00 121 PRO A C 13
ATOM 29732 O O . PRO A 1 126 ? -7.656 -30.188 -11.659 1.00 0.00 121 PRO A O 13
ATOM 29743 N N . GLN A 1 127 ? -9.527 -30.569 -10.527 1.00 0.00 122 GLN A N 13
ATOM 29744 C CA . GLN A 1 127 ? -9.167 -31.927 -10.297 1.00 0.00 122 GLN A CA 13
ATOM 29745 C C . GLN A 1 127 ? -10.188 -32.669 -11.134 1.00 0.00 122 GLN A C 13
ATOM 29746 O O . GLN A 1 127 ? -11.107 -32.024 -11.643 1.00 0.00 122 GLN A O 13
ATOM 29760 N N . PRO A 1 128 ? -10.031 -33.899 -11.441 1.00 0.00 123 PRO A N 13
ATOM 29761 C CA . PRO A 1 128 ? -10.906 -34.551 -12.465 1.00 0.00 123 PRO A CA 13
ATOM 29762 C C . PRO A 1 128 ? -12.394 -34.202 -12.234 1.00 0.00 123 PRO A C 13
ATOM 29763 O O . PRO A 1 128 ? -13.164 -34.015 -13.184 1.00 0.00 123 PRO A O 13
ATOM 29774 N N . LEU A 1 129 ? -12.786 -34.051 -10.998 1.00 0.00 124 LEU A N 13
ATOM 29775 C CA . LEU A 1 129 ? -14.145 -33.656 -10.657 1.00 0.00 124 LEU A CA 13
ATOM 29776 C C . LEU A 1 129 ? -14.499 -32.254 -11.186 1.00 0.00 124 LEU A C 13
ATOM 29777 O O . LEU A 1 129 ? -15.641 -32.009 -11.582 1.00 0.00 124 LEU A O 13
ATOM 29793 N N . ASP A 1 130 ? -13.486 -31.394 -11.338 1.00 0.00 125 ASP A N 13
ATOM 29794 C CA . ASP A 1 130 ? -13.721 -30.116 -12.033 1.00 0.00 125 ASP A CA 13
ATOM 29795 C C . ASP A 1 130 ? -13.783 -30.377 -13.521 1.00 0.00 125 ASP A C 13
ATOM 29796 O O . ASP A 1 130 ? -14.304 -29.576 -14.297 1.00 0.00 125 ASP A O 13
ATOM 29805 N N . LEU A 1 131 ? -13.293 -31.542 -13.880 1.00 0.00 126 LEU A N 13
ATOM 29806 C CA . LEU A 1 131 ? -13.256 -32.004 -15.247 1.00 0.00 126 LEU A CA 13
ATOM 29807 C C . LEU A 1 131 ? -14.414 -32.968 -15.493 1.00 0.00 126 LEU A C 13
ATOM 29808 O O . LEU A 1 131 ? -14.526 -33.550 -16.586 1.00 0.00 126 LEU A O 13
ATOM 29824 N N . GLU A 1 132 ? -15.349 -33.046 -14.525 1.00 0.00 127 GLU A N 13
ATOM 29825 C CA . GLU A 1 132 ? -16.583 -33.816 -14.731 1.00 0.00 127 GLU A CA 13
ATOM 29826 C C . GLU A 1 132 ? -17.709 -32.803 -14.991 1.00 0.00 127 GLU A C 13
ATOM 29827 O O . GLU A 1 132 ? -17.977 -31.964 -14.125 1.00 0.00 127 GLU A O 13
ATOM 29839 N N . PRO A 1 133 ? -18.202 -32.700 -16.197 1.00 0.00 128 PRO A N 13
ATOM 29840 C CA . PRO A 1 133 ? -19.112 -31.559 -16.582 1.00 0.00 128 PRO A CA 13
ATOM 29841 C C . PRO A 1 133 ? -20.332 -31.396 -15.648 1.00 0.00 128 PRO A C 13
ATOM 29842 O O . PRO A 1 133 ? -20.628 -30.272 -15.196 1.00 0.00 128 PRO A O 13
ATOM 29853 N N . ALA A 1 134 ? -20.983 -32.501 -15.278 1.00 0.00 129 ALA A N 13
ATOM 29854 C CA . ALA A 1 134 ? -22.099 -32.431 -14.331 1.00 0.00 129 ALA A CA 13
ATOM 29855 C C . ALA A 1 134 ? -21.836 -33.381 -13.185 1.00 0.00 129 ALA A C 13
ATOM 29856 O O . ALA A 1 134 ? -21.402 -34.517 -13.437 1.00 0.00 129 ALA A O 13
ATOM 29863 N N . LEU A 1 135 ? -22.263 -33.045 -11.959 1.00 0.00 130 LEU A N 13
ATOM 29864 C CA . LEU A 1 135 ? -22.210 -34.015 -10.874 1.00 0.00 130 LEU A CA 13
ATOM 29865 C C . LEU A 1 135 ? -23.643 -34.502 -10.599 1.00 0.00 130 LEU A C 13
ATOM 29866 O O . LEU A 1 135 ? -24.531 -33.681 -10.362 1.00 0.00 130 LEU A O 13
ATOM 29882 N N . PRO A 1 136 ? -23.902 -35.783 -10.710 1.00 0.00 131 PRO A N 13
ATOM 29883 C CA . PRO A 1 136 ? -25.297 -36.359 -10.606 1.00 0.00 131 PRO A CA 13
ATOM 29884 C C . PRO A 1 136 ? -26.076 -35.972 -9.321 1.00 0.00 131 PRO A C 13
ATOM 29885 O O . PRO A 1 136 ? -27.300 -35.810 -9.377 1.00 0.00 131 PRO A O 13
ATOM 29896 N N . PRO A 1 137 ? -25.449 -35.986 -8.167 1.00 0.00 132 PRO A N 13
ATOM 29897 C CA . PRO A 1 137 ? -26.172 -35.805 -6.856 1.00 0.00 132 PRO A CA 13
ATOM 29898 C C . PRO A 1 137 ? -26.977 -34.480 -6.736 1.00 0.00 132 PRO A C 13
ATOM 29899 O O . PRO A 1 137 ? -26.978 -33.841 -5.681 1.00 0.00 132 PRO A O 13
ATOM 29910 N N . GLY A 1 138 ? -27.759 -34.154 -7.760 1.00 0.00 133 GLY A N 13
ATOM 29911 C CA . GLY A 1 138 ? -28.695 -33.014 -7.684 1.00 0.00 133 GLY A CA 13
ATOM 29912 C C . GLY A 1 138 ? -27.969 -31.680 -7.531 1.00 0.00 133 GLY A C 13
ATOM 29913 O O . GLY A 1 138 ? -27.953 -31.085 -6.449 1.00 0.00 133 GLY A O 13
ATOM 29917 N N . SER A 1 139 ? -27.170 -31.369 -8.514 1.00 0.00 134 SER A N 13
ATOM 29918 C CA . SER A 1 139 ? -26.214 -30.270 -8.362 1.00 0.00 134 SER A CA 13
ATOM 29919 C C . SER A 1 139 ? -26.892 -28.917 -8.362 1.00 0.00 134 SER A C 13
ATOM 29920 O O . SER A 1 139 ? -27.498 -28.525 -9.353 1.00 0.00 134 SER A O 13
ATOM 29928 N N . ARG A 1 140 ? -26.696 -28.139 -7.281 1.00 0.00 135 ARG A N 13
ATOM 29929 C CA . ARG A 1 140 ? -27.159 -26.779 -7.209 1.00 0.00 135 ARG A CA 13
ATOM 29930 C C . ARG A 1 140 ? -25.929 -25.910 -7.205 1.00 0.00 135 ARG A C 13
ATOM 29931 O O . ARG A 1 140 ? -25.059 -26.094 -6.336 1.00 0.00 135 ARG A O 13
ATOM 29952 N N . VAL A 1 141 ? -25.799 -25.021 -8.156 1.00 0.00 136 VAL A N 13
ATOM 29953 C CA . VAL A 1 141 ? -24.628 -24.203 -8.232 1.00 0.00 136 VAL A CA 13
ATOM 29954 C C . VAL A 1 141 ? -24.980 -22.731 -8.059 1.00 0.00 136 VAL A C 13
ATOM 29955 O O . VAL A 1 141 ? -25.845 -22.191 -8.772 1.00 0.00 136 VAL A O 13
ATOM 29968 N N . ILE A 1 142 ? -24.257 -22.060 -7.195 1.00 0.00 137 ILE A N 13
ATOM 29969 C CA . ILE A 1 142 ? -24.403 -20.647 -7.047 1.00 0.00 137 ILE A CA 13
ATOM 29970 C C . ILE A 1 142 ? -23.328 -20.005 -7.892 1.00 0.00 137 ILE A C 13
ATOM 29971 O O . ILE A 1 142 ? -22.183 -20.463 -7.891 1.00 0.00 137 ILE A O 13
ATOM 29987 N N . LEU A 1 143 ? -23.776 -19.171 -8.802 1.00 0.00 138 LEU A N 13
ATOM 29988 C CA . LEU A 1 143 ? -22.921 -18.729 -9.893 1.00 0.00 138 LEU A CA 13
ATOM 29989 C C . LEU A 1 143 ? -21.911 -17.686 -9.448 1.00 0.00 138 LEU A C 13
ATOM 29990 O O . LEU A 1 143 ? -22.196 -16.832 -8.607 1.00 0.00 138 LEU A O 13
ATOM 30006 N N . PRO A 1 144 ? -20.737 -17.758 -10.025 1.00 0.00 139 PRO A N 13
ATOM 30007 C CA . PRO A 1 144 ? -19.589 -16.845 -9.711 1.00 0.00 139 PRO A CA 13
ATOM 30008 C C . PRO A 1 144 ? -19.785 -15.414 -10.223 1.00 0.00 139 PRO A C 13
ATOM 30009 O O . PRO A 1 144 ? -20.366 -15.180 -11.281 1.00 0.00 139 PRO A O 13
ATOM 30020 N N . THR A 1 145 ? -19.198 -14.490 -9.509 1.00 0.00 140 THR A N 13
ATOM 30021 C CA . THR A 1 145 ? -19.191 -13.104 -9.933 1.00 0.00 140 THR A CA 13
ATOM 30022 C C . THR A 1 145 ? -18.187 -12.964 -11.083 1.00 0.00 140 THR A C 13
ATOM 30023 O O . THR A 1 145 ? -17.177 -13.660 -11.084 1.00 0.00 140 THR A O 13
ATOM 30034 N N . PRO A 1 146 ? -18.422 -12.121 -12.065 1.00 0.00 141 PRO A N 13
ATOM 30035 C CA . PRO A 1 146 ? -17.446 -11.934 -13.187 1.00 0.00 141 PRO A CA 13
ATOM 30036 C C . PRO A 1 146 ? -16.119 -11.421 -12.614 1.00 0.00 141 PRO A C 13
ATOM 30037 O O . PRO A 1 146 ? -16.144 -10.655 -11.649 1.00 0.00 141 PRO A O 13
ATOM 30048 N N . GLU A 1 147 ? -14.987 -11.845 -13.167 1.00 0.00 142 GLU A N 13
ATOM 30049 C CA . GLU A 1 147 ? -13.698 -11.418 -12.624 1.00 0.00 142 GLU A CA 13
ATOM 30050 C C . GLU A 1 147 ? -12.748 -11.015 -13.745 1.00 0.00 142 GLU A C 13
ATOM 30051 O O . GLU A 1 147 ? -12.743 -11.630 -14.810 1.00 0.00 142 GLU A O 13
ATOM 30063 N N . GLU A 1 148 ? -11.895 -10.033 -13.461 1.00 0.00 143 GLU A N 13
ATOM 30064 C CA . GLU A 1 148 ? -10.894 -9.577 -14.418 1.00 0.00 143 GLU A CA 13
ATOM 30065 C C . GLU A 1 148 ? -9.597 -10.350 -14.225 1.00 0.00 143 GLU A C 13
ATOM 30066 O O . GLU A 1 148 ? -9.479 -11.156 -13.293 1.00 0.00 143 GLU A O 13
ATOM 30078 N N . GLN A 1 149 ? -8.601 -10.016 -15.024 1.00 0.00 144 GLN A N 13
ATOM 30079 C CA . GLN A 1 149 ? -7.270 -10.583 -14.850 1.00 0.00 144 GLN A CA 13
ATOM 30080 C C . GLN A 1 149 ? -6.378 -9.568 -14.142 1.00 0.00 144 GLN A C 13
ATOM 30081 O O . GLN A 1 149 ? -5.318 -9.939 -13.709 1.00 0.00 144 GLN A O 13
ATOM 30096 N N . ALA A 1 7 ? 8.284 -29.222 -15.988 1.00 0.00 2 ALA A N 14
ATOM 30097 C CA . ALA A 1 7 ? 8.075 -28.732 -17.360 1.00 0.00 2 ALA A CA 14
ATOM 30098 C C . ALA A 1 7 ? 6.812 -27.875 -17.389 1.00 0.00 2 ALA A C 14
ATOM 30099 O O . ALA A 1 7 ? 5.787 -28.252 -16.817 1.00 0.00 2 ALA A O 14
ATOM 30106 N N . GLY A 1 8 ? 6.881 -26.734 -18.070 1.00 0.00 3 GLY A N 14
ATOM 30107 C CA . GLY A 1 8 ? 5.739 -25.841 -18.161 1.00 0.00 3 GLY A CA 14
ATOM 30108 C C . GLY A 1 8 ? 5.261 -25.455 -16.785 1.00 0.00 3 GLY A C 14
ATOM 30109 O O . GLY A 1 8 ? 4.146 -25.793 -16.390 1.00 0.00 3 GLY A O 14
ATOM 30113 N N . PRO A 1 9 ? 6.075 -24.753 -16.035 1.00 0.00 4 PRO A N 14
ATOM 30114 C CA . PRO A 1 9 ? 5.715 -24.339 -14.641 1.00 0.00 4 PRO A CA 14
ATOM 30115 C C . PRO A 1 9 ? 4.464 -23.441 -14.618 1.00 0.00 4 PRO A C 14
ATOM 30116 O O . PRO A 1 9 ? 4.317 -22.540 -15.459 1.00 0.00 4 PRO A O 14
ATOM 30127 N N . ARG A 1 10 ? 3.619 -23.618 -13.610 1.00 0.00 5 ARG A N 14
ATOM 30128 C CA . ARG A 1 10 ? 2.453 -22.738 -13.435 1.00 0.00 5 ARG A CA 14
ATOM 30129 C C . ARG A 1 10 ? 2.193 -22.533 -11.959 1.00 0.00 5 ARG A C 14
ATOM 30130 O O . ARG A 1 10 ? 1.738 -23.454 -11.269 1.00 0.00 5 ARG A O 14
ATOM 30151 N N . TYR A 1 11 ? 2.434 -21.338 -11.468 1.00 0.00 6 TYR A N 14
ATOM 30152 C CA . TYR A 1 11 ? 2.161 -21.052 -10.071 1.00 0.00 6 TYR A CA 14
ATOM 30153 C C . TYR A 1 11 ? 1.038 -20.028 -9.965 1.00 0.00 6 TYR A C 14
ATOM 30154 O O . TYR A 1 11 ? 1.139 -18.942 -10.538 1.00 0.00 6 TYR A O 14
ATOM 30172 N N . PRO A 1 12 ? -0.009 -20.339 -9.228 1.00 0.00 7 PRO A N 14
ATOM 30173 C CA . PRO A 1 12 ? -1.181 -19.417 -9.020 1.00 0.00 7 PRO A CA 14
ATOM 30174 C C . PRO A 1 12 ? -0.717 -18.222 -8.254 1.00 0.00 7 PRO A C 14
ATOM 30175 O O . PRO A 1 12 ? 0.241 -18.362 -7.484 1.00 0.00 7 PRO A O 14
ATOM 30186 N N . VAL A 1 13 ? -1.227 -17.011 -8.468 1.00 0.00 8 VAL A N 14
ATOM 30187 C CA . VAL A 1 13 ? -0.699 -15.880 -7.742 1.00 0.00 8 VAL A CA 14
ATOM 30188 C C . VAL A 1 13 ? -1.772 -15.336 -6.834 1.00 0.00 8 VAL A C 14
ATOM 30189 O O . VAL A 1 13 ? -1.503 -14.566 -5.910 1.00 0.00 8 VAL A O 14
ATOM 30202 N N . SER A 1 14 ? -3.009 -15.602 -7.215 1.00 0.00 9 SER A N 14
ATOM 30203 C CA . SER A 1 14 ? -4.153 -15.116 -6.460 1.00 0.00 9 SER A CA 14
ATOM 30204 C C . SER A 1 14 ? -5.290 -16.105 -6.602 1.00 0.00 9 SER A C 14
ATOM 30205 O O . SER A 1 14 ? -5.480 -16.670 -7.677 1.00 0.00 9 SER A O 14
ATOM 30213 N N . VAL A 1 15 ? -6.088 -16.228 -5.561 1.00 0.00 10 VAL A N 14
ATOM 30214 C CA . VAL A 1 15 ? -7.277 -17.076 -5.580 1.00 0.00 10 VAL A CA 14
ATOM 30215 C C . VAL A 1 15 ? -8.394 -16.269 -5.027 1.00 0.00 10 VAL A C 14
ATOM 30216 O O . VAL A 1 15 ? -8.201 -15.642 -3.984 1.00 0.00 10 VAL A O 14
ATOM 30229 N N . GLN A 1 16 ? -9.589 -16.327 -5.588 1.00 0.00 11 GLN A N 14
ATOM 30230 C CA . GLN A 1 16 ? -10.714 -15.667 -4.955 1.00 0.00 11 GLN A CA 14
ATOM 30231 C C . GLN A 1 16 ? -11.908 -16.611 -5.016 1.00 0.00 11 GLN A C 14
ATOM 30232 O O . GLN A 1 16 ? -12.031 -17.393 -5.989 1.00 0.00 11 GLN A O 14
ATOM 30246 N N . GLY A 1 17 ? -12.784 -16.545 -4.008 1.00 0.00 12 GLY A N 14
ATOM 30247 C CA . GLY A 1 17 ? -13.959 -17.402 -3.969 1.00 0.00 12 GLY A CA 14
ATOM 30248 C C . GLY A 1 17 ? -14.845 -17.115 -5.174 1.00 0.00 12 GLY A C 14
ATOM 30249 O O . GLY A 1 17 ? -15.278 -15.976 -5.375 1.00 0.00 12 GLY A O 14
ATOM 30253 N N . ALA A 1 18 ? -14.972 -18.088 -6.060 1.00 0.00 13 ALA A N 14
ATOM 30254 C CA . ALA A 1 18 ? -15.715 -17.877 -7.298 1.00 0.00 13 ALA A CA 14
ATOM 30255 C C . ALA A 1 18 ? -17.203 -18.209 -7.159 1.00 0.00 13 ALA A C 14
ATOM 30256 O O . ALA A 1 18 ? -18.051 -17.497 -7.693 1.00 0.00 13 ALA A O 14
ATOM 30263 N N . ALA A 1 19 ? -17.513 -19.366 -6.574 1.00 0.00 14 ALA A N 14
ATOM 30264 C CA . ALA A 1 19 ? -18.892 -19.846 -6.568 1.00 0.00 14 ALA A CA 14
ATOM 30265 C C . ALA A 1 19 ? -19.173 -20.711 -5.356 1.00 0.00 14 ALA A C 14
ATOM 30266 O O . ALA A 1 19 ? -18.255 -21.293 -4.756 1.00 0.00 14 ALA A O 14
ATOM 30273 N N . LEU A 1 20 ? -20.450 -20.937 -5.140 1.00 0.00 15 LEU A N 14
ATOM 30274 C CA . LEU A 1 20 ? -20.895 -21.834 -4.115 1.00 0.00 15 LEU A CA 14
ATOM 30275 C C . LEU A 1 20 ? -21.771 -22.903 -4.760 1.00 0.00 15 LEU A C 14
ATOM 30276 O O . LEU A 1 20 ? -22.837 -22.565 -5.266 1.00 0.00 15 LEU A O 14
ATOM 30292 N N . VAL A 1 21 ? -21.442 -24.185 -4.548 1.00 0.00 16 VAL A N 14
ATOM 30293 C CA . VAL A 1 21 ? -22.365 -25.214 -4.908 1.00 0.00 16 VAL A CA 14
ATOM 30294 C C . VAL A 1 21 ? -22.812 -25.826 -3.610 1.00 0.00 16 VAL A C 14
ATOM 30295 O O . VAL A 1 21 ? -22.015 -26.496 -2.951 1.00 0.00 16 VAL A O 14
ATOM 30308 N N . GLN A 1 22 ? -24.095 -25.825 -3.333 1.00 0.00 17 GLN A N 14
ATOM 30309 C CA . GLN A 1 22 ? -24.596 -26.543 -2.195 1.00 0.00 17 GLN A CA 14
ATOM 30310 C C . GLN A 1 22 ? -25.534 -27.575 -2.747 1.00 0.00 17 GLN A C 14
ATOM 30311 O O . GLN A 1 22 ? -26.545 -27.197 -3.372 1.00 0.00 17 GLN A O 14
ATOM 30325 N N . ILE A 1 23 ? -25.332 -28.839 -2.458 1.00 0.00 18 ILE A N 14
ATOM 30326 C CA . ILE A 1 23 ? -26.257 -29.891 -2.806 1.00 0.00 18 ILE A CA 14
ATOM 30327 C C . ILE A 1 23 ? -26.624 -30.433 -1.444 1.00 0.00 18 ILE A C 14
ATOM 30328 O O . ILE A 1 23 ? -26.324 -29.752 -0.445 1.00 0.00 18 ILE A O 14
ATOM 30344 N N . LYS A 1 24 ? -27.211 -31.622 -1.356 1.00 0.00 19 LYS A N 14
ATOM 30345 C CA . LYS A 1 24 ? -27.308 -32.339 -0.063 1.00 0.00 19 LYS A CA 14
ATOM 30346 C C . LYS A 1 24 ? -26.123 -31.927 0.856 1.00 0.00 19 LYS A C 14
ATOM 30347 O O . LYS A 1 24 ? -25.209 -31.273 0.437 1.00 0.00 19 LYS A O 14
ATOM 30366 N N . ARG A 1 25 ? -26.058 -32.391 2.048 1.00 0.00 20 ARG A N 14
ATOM 30367 C CA . ARG A 1 25 ? -25.102 -31.829 3.031 1.00 0.00 20 ARG A CA 14
ATOM 30368 C C . ARG A 1 25 ? -23.635 -32.029 2.596 1.00 0.00 20 ARG A C 14
ATOM 30369 O O . ARG A 1 25 ? -22.729 -31.594 3.302 1.00 0.00 20 ARG A O 14
ATOM 30390 N N . LEU A 1 26 ? -23.466 -32.345 1.301 1.00 0.00 21 LEU A N 14
ATOM 30391 C CA . LEU A 1 26 ? -22.137 -32.194 0.684 1.00 0.00 21 LEU A CA 14
ATOM 30392 C C . LEU A 1 26 ? -22.198 -30.971 -0.243 1.00 0.00 21 LEU A C 14
ATOM 30393 O O . LEU A 1 26 ? -23.139 -30.845 -1.024 1.00 0.00 21 LEU A O 14
ATOM 30409 N N . GLN A 1 27 ? -21.298 -30.007 -0.074 1.00 0.00 22 GLN A N 14
ATOM 30410 C CA . GLN A 1 27 ? -21.402 -28.717 -0.803 1.00 0.00 22 GLN A CA 14
ATOM 30411 C C . GLN A 1 27 ? -20.042 -28.353 -1.389 1.00 0.00 22 GLN A C 14
ATOM 30412 O O . GLN A 1 27 ? -19.036 -28.653 -0.742 1.00 0.00 22 GLN A O 14
ATOM 30426 N N . THR A 1 28 ? -19.941 -27.844 -2.623 1.00 0.00 23 THR A N 14
ATOM 30427 C CA . THR A 1 28 ? -18.629 -27.665 -3.210 1.00 0.00 23 THR A CA 14
ATOM 30428 C C . THR A 1 28 ? -18.270 -26.167 -3.210 1.00 0.00 23 THR A C 14
ATOM 30429 O O . THR A 1 28 ? -19.165 -25.307 -3.123 1.00 0.00 23 THR A O 14
ATOM 30440 N N . PHE A 1 29 ? -16.967 -25.865 -3.164 1.00 0.00 24 PHE A N 14
ATOM 30441 C CA . PHE A 1 29 ? -16.530 -24.476 -3.029 1.00 0.00 24 PHE A CA 14
ATOM 30442 C C . PHE A 1 29 ? -15.736 -24.039 -4.258 1.00 0.00 24 PHE A C 14
ATOM 30443 O O . PHE A 1 29 ? -14.750 -24.679 -4.625 1.00 0.00 24 PHE A O 14
ATOM 30460 N N . ALA A 1 30 ? -16.201 -22.995 -4.922 1.00 0.00 25 ALA A N 14
ATOM 30461 C CA . ALA A 1 30 ? -15.541 -22.597 -6.158 1.00 0.00 25 ALA A CA 14
ATOM 30462 C C . ALA A 1 30 ? -14.546 -21.458 -5.926 1.00 0.00 25 ALA A C 14
ATOM 30463 O O . ALA A 1 30 ? -14.797 -20.506 -5.166 1.00 0.00 25 ALA A O 14
ATOM 30470 N N . PHE A 1 31 ? -13.499 -21.507 -6.708 1.00 0.00 26 PHE A N 14
ATOM 30471 C CA . PHE A 1 31 ? -12.481 -20.477 -6.689 1.00 0.00 26 PHE A CA 14
ATOM 30472 C C . PHE A 1 31 ? -12.177 -20.022 -8.067 1.00 0.00 26 PHE A C 14
ATOM 30473 O O . PHE A 1 31 ? -12.174 -20.830 -8.999 1.00 0.00 26 PHE A O 14
ATOM 30490 N N . SER A 1 32 ? -11.683 -18.807 -8.174 1.00 0.00 27 SER A N 14
ATOM 30491 C CA . SER A 1 32 ? -11.133 -18.344 -9.405 1.00 0.00 27 SER A CA 14
ATOM 30492 C C . SER A 1 32 ? -9.696 -17.996 -9.075 1.00 0.00 27 SER A C 14
ATOM 30493 O O . SER A 1 32 ? -9.460 -17.171 -8.189 1.00 0.00 27 SER A O 14
ATOM 30501 N N . VAL A 1 33 ? -8.755 -18.695 -9.650 1.00 0.00 28 VAL A N 14
ATOM 30502 C CA . VAL A 1 33 ? -7.344 -18.485 -9.334 1.00 0.00 28 VAL A CA 14
ATOM 30503 C C . VAL A 1 33 ? -6.582 -18.288 -10.614 1.00 0.00 28 VAL A C 14
ATOM 30504 O O . VAL A 1 33 ? -6.842 -19.004 -11.575 1.00 0.00 28 VAL A O 14
ATOM 30517 N N . ARG A 1 34 ? -5.668 -17.333 -10.685 1.00 0.00 29 ARG A N 14
ATOM 30518 C CA . ARG A 1 34 ? -4.923 -17.109 -11.922 1.00 0.00 29 ARG A CA 14
ATOM 30519 C C . ARG A 1 34 ? -3.432 -17.138 -11.622 1.00 0.00 29 ARG A C 14
ATOM 30520 O O . ARG A 1 34 ? -3.047 -16.925 -10.442 1.00 0.00 29 ARG A O 14
ATOM 30541 N N . TRP A 1 35 ? -2.625 -17.742 -12.512 1.00 0.00 30 TRP A N 14
ATOM 30542 C CA . TRP A 1 35 ? -1.269 -18.066 -12.107 1.00 0.00 30 TRP A CA 14
ATOM 30543 C C . TRP A 1 35 ? -0.256 -17.135 -12.721 1.00 0.00 30 TRP A C 14
ATOM 30544 O O . TRP A 1 35 ? -0.574 -16.338 -13.608 1.00 0.00 30 TRP A O 14
ATOM 30565 N N . SER A 1 36 ? 0.955 -17.207 -12.162 1.00 0.00 31 SER A N 14
ATOM 30566 C CA . SER A 1 36 ? 2.044 -16.305 -12.520 1.00 0.00 31 SER A CA 14
ATOM 30567 C C . SER A 1 36 ? 2.316 -16.389 -14.002 1.00 0.00 31 SER A C 14
ATOM 30568 O O . SER A 1 36 ? 2.672 -15.388 -14.633 1.00 0.00 31 SER A O 14
ATOM 30576 N N . ASP A 1 37 ? 2.099 -17.559 -14.579 1.00 0.00 32 ASP A N 14
ATOM 30577 C CA . ASP A 1 37 ? 2.360 -17.716 -16.000 1.00 0.00 32 ASP A CA 14
ATOM 30578 C C . ASP A 1 37 ? 1.286 -16.962 -16.750 1.00 0.00 32 ASP A C 14
ATOM 30579 O O . ASP A 1 37 ? 1.357 -16.786 -17.974 1.00 0.00 32 ASP A O 14
ATOM 30588 N N . GLY A 1 38 ? 0.417 -16.350 -15.973 1.00 0.00 33 GLY A N 14
ATOM 30589 C CA . GLY A 1 38 ? -0.501 -15.398 -16.493 1.00 0.00 33 GLY A CA 14
ATOM 30590 C C . GLY A 1 38 ? -1.798 -16.011 -16.897 1.00 0.00 33 GLY A C 14
ATOM 30591 O O . GLY A 1 38 ? -2.613 -15.320 -17.516 1.00 0.00 33 GLY A O 14
ATOM 30595 N N . SER A 1 39 ? -2.067 -17.279 -16.564 1.00 0.00 34 SER A N 14
ATOM 30596 C CA . SER A 1 39 ? -3.327 -17.904 -16.945 1.00 0.00 34 SER A CA 14
ATOM 30597 C C . SER A 1 39 ? -4.421 -17.520 -15.957 1.00 0.00 34 SER A C 14
ATOM 30598 O O . SER A 1 39 ? -4.137 -16.901 -14.934 1.00 0.00 34 SER A O 14
ATOM 30606 N N . ASP A 1 40 ? -5.644 -17.985 -16.197 1.00 0.00 35 ASP A N 14
ATOM 30607 C CA . ASP A 1 40 ? -6.752 -17.777 -15.264 1.00 0.00 35 ASP A CA 14
ATOM 30608 C C . ASP A 1 40 ? -7.453 -19.128 -15.077 1.00 0.00 35 ASP A C 14
ATOM 30609 O O . ASP A 1 40 ? -7.558 -19.894 -16.034 1.00 0.00 35 ASP A O 14
ATOM 30618 N N . THR A 1 41 ? -7.937 -19.430 -13.878 1.00 0.00 36 THR A N 14
ATOM 30619 C CA . THR A 1 41 ? -8.658 -20.684 -13.678 1.00 0.00 36 THR A CA 14
ATOM 30620 C C . THR A 1 41 ? -9.904 -20.479 -12.805 1.00 0.00 36 THR A C 14
ATOM 30621 O O . THR A 1 41 ? -9.857 -19.758 -11.798 1.00 0.00 36 THR A O 14
ATOM 30632 N N . PHE A 1 42 ? -10.987 -21.188 -13.159 1.00 0.00 37 PHE A N 14
ATOM 30633 C CA . PHE A 1 42 ? -12.208 -21.251 -12.340 1.00 0.00 37 PHE A CA 14
ATOM 30634 C C . PHE A 1 42 ? -12.526 -22.723 -12.081 1.00 0.00 37 PHE A C 14
ATOM 30635 O O . PHE A 1 42 ? -12.659 -23.489 -13.055 1.00 0.00 37 PHE A O 14
ATOM 30652 N N . VAL A 1 43 ? -12.594 -23.175 -10.821 1.00 0.00 38 VAL A N 14
ATOM 30653 C CA . VAL A 1 43 ? -12.865 -24.587 -10.561 1.00 0.00 38 VAL A CA 14
ATOM 30654 C C . VAL A 1 43 ? -13.829 -24.761 -9.393 1.00 0.00 38 VAL A C 14
ATOM 30655 O O . VAL A 1 43 ? -14.012 -23.838 -8.590 1.00 0.00 38 VAL A O 14
ATOM 30668 N N . ARG A 1 44 ? -14.436 -25.946 -9.290 1.00 0.00 39 ARG A N 14
ATOM 30669 C CA . ARG A 1 44 ? -15.379 -26.280 -8.225 1.00 0.00 39 ARG A CA 14
ATOM 30670 C C . ARG A 1 44 ? -14.547 -27.118 -7.265 1.00 0.00 39 ARG A C 14
ATOM 30671 O O . ARG A 1 44 ? -13.804 -27.955 -7.757 1.00 0.00 39 ARG A O 14
ATOM 30692 N N . ARG A 1 45 ? -14.723 -27.055 -5.947 1.00 0.00 40 ARG A N 14
ATOM 30693 C CA . ARG A 1 45 ? -13.940 -27.951 -5.113 1.00 0.00 40 ARG A CA 14
ATOM 30694 C C . ARG A 1 45 ? -14.842 -28.539 -4.028 1.00 0.00 40 ARG A C 14
ATOM 30695 O O . ARG A 1 45 ? -15.735 -27.851 -3.522 1.00 0.00 40 ARG A O 14
ATOM 30716 N N . SER A 1 46 ? -14.412 -29.643 -3.483 1.00 0.00 41 SER A N 14
ATOM 30717 C CA . SER A 1 46 ? -15.106 -30.088 -2.255 1.00 0.00 41 SER A CA 14
ATOM 30718 C C . SER A 1 46 ? -14.466 -29.475 -1.016 1.00 0.00 41 SER A C 14
ATOM 30719 O O . SER A 1 46 ? -13.250 -29.493 -0.885 1.00 0.00 41 SER A O 14
ATOM 30727 N N . TRP A 1 47 ? -15.288 -29.194 0.007 1.00 0.00 42 TRP A N 14
ATOM 30728 C CA . TRP A 1 47 ? -14.752 -28.867 1.327 1.00 0.00 42 TRP A CA 14
ATOM 30729 C C . TRP A 1 47 ? -14.105 -30.084 1.925 1.00 0.00 42 TRP A C 14
ATOM 30730 O O . TRP A 1 47 ? -13.045 -30.023 2.569 1.00 0.00 42 TRP A O 14
ATOM 30751 N N . ASP A 1 48 ? -14.799 -31.191 1.755 1.00 0.00 43 ASP A N 14
ATOM 30752 C CA . ASP A 1 48 ? -14.391 -32.437 2.319 1.00 0.00 43 ASP A CA 14
ATOM 30753 C C . ASP A 1 48 ? -13.102 -32.829 1.711 1.00 0.00 43 ASP A C 14
ATOM 30754 O O . ASP A 1 48 ? -12.140 -33.168 2.409 1.00 0.00 43 ASP A O 14
ATOM 30763 N N . GLU A 1 49 ? -13.006 -32.613 0.408 1.00 0.00 44 GLU A N 14
ATOM 30764 C CA . GLU A 1 49 ? -11.785 -32.834 -0.272 1.00 0.00 44 GLU A CA 14
ATOM 30765 C C . GLU A 1 49 ? -10.776 -31.840 0.188 1.00 0.00 44 GLU A C 14
ATOM 30766 O O . GLU A 1 49 ? -9.599 -32.185 0.263 1.00 0.00 44 GLU A O 14
ATOM 30778 N N . PHE A 1 50 ? -11.182 -30.578 0.554 1.00 0.00 45 PHE A N 14
ATOM 30779 C CA . PHE A 1 50 ? -10.227 -29.611 1.008 1.00 0.00 45 PHE A CA 14
ATOM 30780 C C . PHE A 1 50 ? -9.550 -30.200 2.205 1.00 0.00 45 PHE A C 14
ATOM 30781 O O . PHE A 1 50 ? -8.388 -30.012 2.412 1.00 0.00 45 PHE A O 14
ATOM 30798 N N . ARG A 1 51 ? -10.327 -30.786 3.082 1.00 0.00 46 ARG A N 14
ATOM 30799 C CA . ARG A 1 51 ? -9.774 -31.339 4.313 1.00 0.00 46 ARG A CA 14
ATOM 30800 C C . ARG A 1 51 ? -8.664 -32.304 3.967 1.00 0.00 46 ARG A C 14
ATOM 30801 O O . ARG A 1 51 ? -7.558 -32.217 4.530 1.00 0.00 46 ARG A O 14
ATOM 30822 N N . GLN A 1 52 ? -8.868 -33.052 2.905 1.00 0.00 47 GLN A N 14
ATOM 30823 C CA . GLN A 1 52 ? -7.768 -33.829 2.358 1.00 0.00 47 GLN A CA 14
ATOM 30824 C C . GLN A 1 52 ? -6.709 -32.869 1.771 1.00 0.00 47 GLN A C 14
ATOM 30825 O O . GLN A 1 52 ? -5.532 -33.118 1.847 1.00 0.00 47 GLN A O 14
ATOM 30839 N N . LEU A 1 53 ? -7.188 -31.752 1.247 1.00 0.00 48 LEU A N 14
ATOM 30840 C CA . LEU A 1 53 ? -6.251 -30.731 0.693 1.00 0.00 48 LEU A CA 14
ATOM 30841 C C . LEU A 1 53 ? -5.346 -30.194 1.797 1.00 0.00 48 LEU A C 14
ATOM 30842 O O . LEU A 1 53 ? -4.131 -30.090 1.616 1.00 0.00 48 LEU A O 14
ATOM 30858 N N . LYS A 1 54 ? -5.908 -29.911 2.960 1.00 0.00 49 LYS A N 14
ATOM 30859 C CA . LYS A 1 54 ? -5.130 -29.367 4.061 1.00 0.00 49 LYS A CA 14
ATOM 30860 C C . LYS A 1 54 ? -4.109 -30.424 4.439 1.00 0.00 49 LYS A C 14
ATOM 30861 O O . LYS A 1 54 ? -2.953 -30.158 4.711 1.00 0.00 49 LYS A O 14
ATOM 30880 N N . LYS A 1 55 ? -4.635 -31.623 4.497 1.00 0.00 50 LYS A N 14
ATOM 30881 C CA . LYS A 1 55 ? -3.845 -32.749 4.923 1.00 0.00 50 LYS A CA 14
ATOM 30882 C C . LYS A 1 55 ? -2.708 -32.893 3.928 1.00 0.00 50 LYS A C 14
ATOM 30883 O O . LYS A 1 55 ? -1.562 -33.081 4.286 1.00 0.00 50 LYS A O 14
ATOM 30902 N N . THR A 1 56 ? -3.083 -32.836 2.673 1.00 0.00 51 THR A N 14
ATOM 30903 C CA . THR A 1 56 ? -2.152 -33.063 1.606 1.00 0.00 51 THR A CA 14
ATOM 30904 C C . THR A 1 56 ? -1.043 -32.027 1.597 1.00 0.00 51 THR A C 14
ATOM 30905 O O . THR A 1 56 ? 0.148 -32.399 1.590 1.00 0.00 51 THR A O 14
ATOM 30916 N N . LEU A 1 57 ? -1.351 -30.719 1.673 1.00 0.00 52 LEU A N 14
ATOM 30917 C CA . LEU A 1 57 ? -0.260 -29.773 1.717 1.00 0.00 52 LEU A CA 14
ATOM 30918 C C . LEU A 1 57 ? 0.505 -29.945 3.010 1.00 0.00 52 LEU A C 14
ATOM 30919 O O . LEU A 1 57 ? 1.714 -29.912 3.022 1.00 0.00 52 LEU A O 14
ATOM 30935 N N . LYS A 1 58 ? -0.221 -30.038 4.119 1.00 0.00 53 LYS A N 14
ATOM 30936 C CA . LYS A 1 58 ? 0.393 -30.028 5.445 1.00 0.00 53 LYS A CA 14
ATOM 30937 C C . LYS A 1 58 ? 1.317 -31.202 5.670 1.00 0.00 53 LYS A C 14
ATOM 30938 O O . LYS A 1 58 ? 2.349 -31.056 6.326 1.00 0.00 53 LYS A O 14
ATOM 30957 N N . GLU A 1 59 ? 1.038 -32.318 5.038 1.00 0.00 54 GLU A N 14
ATOM 30958 C CA . GLU A 1 59 ? 2.005 -33.395 5.078 1.00 0.00 54 GLU A CA 14
ATOM 30959 C C . GLU A 1 59 ? 3.245 -32.940 4.334 1.00 0.00 54 GLU A C 14
ATOM 30960 O O . GLU A 1 59 ? 4.367 -33.216 4.745 1.00 0.00 54 GLU A O 14
ATOM 30972 N N . THR A 1 60 ? 3.029 -32.240 3.229 1.00 0.00 55 THR A N 14
ATOM 30973 C CA . THR A 1 60 ? 4.131 -31.720 2.435 1.00 0.00 55 THR A CA 14
ATOM 30974 C C . THR A 1 60 ? 4.953 -30.678 3.238 1.00 0.00 55 THR A C 14
ATOM 30975 O O . THR A 1 60 ? 6.185 -30.750 3.289 1.00 0.00 55 THR A O 14
ATOM 30986 N N . PHE A 1 61 ? 4.262 -29.747 3.901 1.00 0.00 56 PHE A N 14
ATOM 30987 C CA . PHE A 1 61 ? 4.935 -28.724 4.722 1.00 0.00 56 PHE A CA 14
ATOM 30988 C C . PHE A 1 61 ? 4.348 -28.761 6.146 1.00 0.00 56 PHE A C 14
ATOM 30989 O O . PHE A 1 61 ? 3.374 -28.055 6.449 1.00 0.00 56 PHE A O 14
ATOM 31006 N N . PRO A 1 62 ? 4.841 -29.647 6.980 1.00 0.00 57 PRO A N 14
ATOM 31007 C CA . PRO A 1 62 ? 4.286 -29.869 8.368 1.00 0.00 57 PRO A CA 14
ATOM 31008 C C . PRO A 1 62 ? 4.380 -28.632 9.281 1.00 0.00 57 PRO A C 14
ATOM 31009 O O . PRO A 1 62 ? 4.726 -28.751 10.465 1.00 0.00 57 PRO A O 14
ATOM 31020 N N . VAL A 1 63 ? 4.047 -27.469 8.756 1.00 0.00 58 VAL A N 14
ATOM 31021 C CA . VAL A 1 63 ? 4.069 -26.249 9.562 1.00 0.00 58 VAL A CA 14
ATOM 31022 C C . VAL A 1 63 ? 2.771 -26.148 10.384 1.00 0.00 58 VAL A C 14
ATOM 31023 O O . VAL A 1 63 ? 2.472 -27.043 11.174 1.00 0.00 58 VAL A O 14
ATOM 31036 N N . GLU A 1 64 ? 1.981 -25.106 10.142 1.00 0.00 59 GLU A N 14
ATOM 31037 C CA . GLU A 1 64 ? 0.671 -24.949 10.787 1.00 0.00 59 GLU A CA 14
ATOM 31038 C C . GLU A 1 64 ? 0.758 -24.788 12.298 1.00 0.00 59 GLU A C 14
ATOM 31039 O O . GLU A 1 64 ? 0.250 -23.808 12.841 1.00 0.00 59 GLU A O 14
ATOM 31051 N N . ALA A 1 65 ? 1.405 -25.719 12.976 1.00 0.00 60 ALA A N 14
ATOM 31052 C CA . ALA A 1 65 ? 1.505 -25.632 14.445 1.00 0.00 60 ALA A CA 14
ATOM 31053 C C . ALA A 1 65 ? 2.851 -25.065 14.897 1.00 0.00 60 ALA A C 14
ATOM 31054 O O . ALA A 1 65 ? 3.008 -24.665 16.057 1.00 0.00 60 ALA A O 14
ATOM 31061 N N . GLY A 1 66 ? 3.787 -24.963 13.977 1.00 0.00 61 GLY A N 14
ATOM 31062 C CA . GLY A 1 66 ? 5.092 -24.376 14.266 1.00 0.00 61 GLY A CA 14
ATOM 31063 C C . GLY A 1 66 ? 5.922 -25.274 15.157 1.00 0.00 61 GLY A C 14
ATOM 31064 O O . GLY A 1 66 ? 7.044 -24.927 15.534 1.00 0.00 61 GLY A O 14
ATOM 31068 N N . LEU A 1 67 ? 5.421 -26.453 15.435 1.00 0.00 62 LEU A N 14
ATOM 31069 C CA . LEU A 1 67 ? 6.165 -27.397 16.223 1.00 0.00 62 LEU A CA 14
ATOM 31070 C C . LEU A 1 67 ? 7.308 -27.978 15.417 1.00 0.00 62 LEU A C 14
ATOM 31071 O O . LEU A 1 67 ? 8.415 -28.166 15.926 1.00 0.00 62 LEU A O 14
ATOM 31087 N N . LEU A 1 68 ? 7.003 -28.347 14.179 1.00 0.00 63 LEU A N 14
ATOM 31088 C CA . LEU A 1 68 ? 7.977 -29.013 13.328 1.00 0.00 63 LEU A CA 14
ATOM 31089 C C . LEU A 1 68 ? 8.658 -28.033 12.375 1.00 0.00 63 LEU A C 14
ATOM 31090 O O . LEU A 1 68 ? 9.808 -28.246 11.982 1.00 0.00 63 LEU A O 14
ATOM 31106 N N . ARG A 1 69 ? 7.895 -27.066 11.852 1.00 0.00 64 ARG A N 14
ATOM 31107 C CA . ARG A 1 69 ? 8.437 -26.216 10.782 1.00 0.00 64 ARG A CA 14
ATOM 31108 C C . ARG A 1 69 ? 8.209 -24.737 11.079 1.00 0.00 64 ARG A C 14
ATOM 31109 O O . ARG A 1 69 ? 7.104 -24.336 11.466 1.00 0.00 64 ARG A O 14
ATOM 31130 N N . ARG A 1 70 ? 9.225 -23.929 10.786 1.00 0.00 65 ARG A N 14
ATOM 31131 C CA . ARG A 1 70 ? 9.121 -22.479 10.885 1.00 0.00 65 ARG A CA 14
ATOM 31132 C C . ARG A 1 70 ? 9.922 -21.836 9.758 1.00 0.00 65 ARG A C 14
ATOM 31133 O O . ARG A 1 70 ? 10.374 -20.686 9.858 1.00 0.00 65 ARG A O 14
ATOM 31154 N N . SER A 1 71 ? 10.188 -22.643 8.742 1.00 0.00 66 SER A N 14
ATOM 31155 C CA . SER A 1 71 ? 11.037 -22.254 7.619 1.00 0.00 66 SER A CA 14
ATOM 31156 C C . SER A 1 71 ? 10.301 -21.342 6.645 1.00 0.00 66 SER A C 14
ATOM 31157 O O . SER A 1 71 ? 9.177 -20.928 6.891 1.00 0.00 66 SER A O 14
ATOM 31165 N N . ASP A 1 72 ? 10.932 -21.075 5.519 1.00 0.00 67 ASP A N 14
ATOM 31166 C CA . ASP A 1 72 ? 10.310 -20.250 4.467 1.00 0.00 67 ASP A CA 14
ATOM 31167 C C . ASP A 1 72 ? 9.067 -20.959 3.966 1.00 0.00 67 ASP A C 14
ATOM 31168 O O . ASP A 1 72 ? 8.138 -20.346 3.442 1.00 0.00 67 ASP A O 14
ATOM 31177 N N . ARG A 1 73 ? 9.089 -22.247 4.134 1.00 0.00 68 ARG A N 14
ATOM 31178 C CA . ARG A 1 73 ? 8.033 -23.129 3.701 1.00 0.00 68 ARG A CA 14
ATOM 31179 C C . ARG A 1 73 ? 6.828 -23.068 4.625 1.00 0.00 68 ARG A C 14
ATOM 31180 O O . ARG A 1 73 ? 5.847 -23.776 4.401 1.00 0.00 68 ARG A O 14
ATOM 31201 N N . VAL A 1 74 ? 6.908 -22.239 5.667 1.00 0.00 69 VAL A N 14
ATOM 31202 C CA . VAL A 1 74 ? 5.788 -22.101 6.601 1.00 0.00 69 VAL A CA 14
ATOM 31203 C C . VAL A 1 74 ? 4.439 -22.142 5.860 1.00 0.00 69 VAL A C 14
ATOM 31204 O O . VAL A 1 74 ? 4.082 -21.200 5.139 1.00 0.00 69 VAL A O 14
ATOM 31217 N N . LEU A 1 75 ? 3.610 -23.091 6.223 1.00 0.00 70 LEU A N 14
ATOM 31218 C CA . LEU A 1 75 ? 2.244 -23.075 5.765 1.00 0.00 70 LEU A CA 14
ATOM 31219 C C . LEU A 1 75 ? 1.457 -22.162 6.686 1.00 0.00 70 LEU A C 14
ATOM 31220 O O . LEU A 1 75 ? 1.654 -22.197 7.899 1.00 0.00 70 LEU A O 14
ATOM 31236 N N . PRO A 1 76 ? 0.525 -21.423 6.174 1.00 0.00 71 PRO A N 14
ATOM 31237 C CA . PRO A 1 76 ? -0.355 -20.566 7.020 1.00 0.00 71 PRO A CA 14
ATOM 31238 C C . PRO A 1 76 ? -1.247 -21.406 7.894 1.00 0.00 71 PRO A C 14
ATOM 31239 O O . PRO A 1 76 ? -1.638 -22.499 7.497 1.00 0.00 71 PRO A O 14
ATOM 31250 N N . LYS A 1 77 ? -1.600 -20.899 9.060 1.00 0.00 72 LYS A N 14
ATOM 31251 C CA . LYS A 1 77 ? -2.520 -21.615 9.891 1.00 0.00 72 LYS A CA 14
ATOM 31252 C C . LYS A 1 77 ? -3.930 -21.386 9.370 1.00 0.00 72 LYS A C 14
ATOM 31253 O O . LYS A 1 77 ? -4.346 -20.236 9.147 1.00 0.00 72 LYS A O 14
ATOM 31272 N N . LEU A 1 78 ? -4.634 -22.474 9.121 1.00 0.00 73 LEU A N 14
ATOM 31273 C CA . LEU A 1 78 ? -5.962 -22.410 8.525 1.00 0.00 73 LEU A CA 14
ATOM 31274 C C . LEU A 1 78 ? -7.028 -22.197 9.585 1.00 0.00 73 LEU A C 14
ATOM 31275 O O . LEU A 1 78 ? -7.009 -22.854 10.642 1.00 0.00 73 LEU A O 14
ATOM 31291 N N . LEU A 1 79 ? -7.977 -21.301 9.300 1.00 0.00 74 LEU A N 14
ATOM 31292 C CA . LEU A 1 79 ? -9.048 -21.011 10.263 1.00 0.00 74 LEU A CA 14
ATOM 31293 C C . LEU A 1 79 ? -10.131 -22.020 10.163 1.00 0.00 74 LEU A C 14
ATOM 31294 O O . LEU A 1 79 ? -10.689 -22.192 9.079 1.00 0.00 74 LEU A O 14
ATOM 31310 N N . ASP A 1 80 ? -10.763 -22.234 11.307 1.00 0.00 75 ASP A N 14
ATOM 31311 C CA . ASP A 1 80 ? -12.076 -22.830 11.308 1.00 0.00 75 ASP A CA 14
ATOM 31312 C C . ASP A 1 80 ? -12.999 -21.762 11.888 1.00 0.00 75 ASP A C 14
ATOM 31313 O O . ASP A 1 80 ? -12.680 -21.180 12.923 1.00 0.00 75 ASP A O 14
ATOM 31322 N N . ALA A 1 81 ? -14.040 -21.393 11.184 1.00 0.00 76 ALA A N 14
ATOM 31323 C CA . ALA A 1 81 ? -14.848 -20.248 11.610 1.00 0.00 76 ALA A CA 14
ATOM 31324 C C . ALA A 1 81 ? -15.658 -20.576 12.862 1.00 0.00 76 ALA A C 14
ATOM 31325 O O . ALA A 1 81 ? -16.221 -21.669 12.977 1.00 0.00 76 ALA A O 14
ATOM 31332 N N . PRO A 1 82 ? -15.789 -19.601 13.756 1.00 0.00 77 PRO A N 14
ATOM 31333 C CA . PRO A 1 82 ? -16.629 -19.697 15.006 1.00 0.00 77 PRO A CA 14
ATOM 31334 C C . PRO A 1 82 ? -18.109 -19.902 14.685 1.00 0.00 77 PRO A C 14
ATOM 31335 O O . PRO A 1 82 ? -18.544 -19.657 13.563 1.00 0.00 77 PRO A O 14
ATOM 31346 N N . LEU A 1 83 ? -18.832 -20.473 15.619 1.00 0.00 78 LEU A N 14
ATOM 31347 C CA . LEU A 1 83 ? -20.224 -20.827 15.388 1.00 0.00 78 LEU A CA 14
ATOM 31348 C C . LEU A 1 83 ? -21.069 -19.569 15.123 1.00 0.00 78 LEU A C 14
ATOM 31349 O O . LEU A 1 83 ? -20.781 -18.482 15.646 1.00 0.00 78 LEU A O 14
ATOM 31365 N N . LEU A 1 84 ? -22.048 -19.719 14.235 1.00 0.00 79 LEU A N 14
ATOM 31366 C CA . LEU A 1 84 ? -22.903 -18.606 13.803 1.00 0.00 79 LEU A CA 14
ATOM 31367 C C . LEU A 1 84 ? -24.032 -18.364 14.810 1.00 0.00 79 LEU A C 14
ATOM 31368 O O . LEU A 1 84 ? -24.666 -19.325 15.277 1.00 0.00 79 LEU A O 14
ATOM 31384 N N . GLY A 1 85 ? -24.387 -17.094 15.032 1.00 0.00 80 GLY A N 14
ATOM 31385 C CA . GLY A 1 85 ? -25.551 -16.793 15.858 1.00 0.00 80 GLY A CA 14
ATOM 31386 C C . GLY A 1 85 ? -26.845 -17.182 15.143 1.00 0.00 80 GLY A C 14
ATOM 31387 O O . GLY A 1 85 ? -27.711 -17.841 15.720 1.00 0.00 80 GLY A O 14
ATOM 31391 N N . ARG A 1 86 ? -26.944 -16.815 13.868 1.00 0.00 81 ARG A N 14
ATOM 31392 C CA . ARG A 1 86 ? -28.129 -17.136 13.045 1.00 0.00 81 ARG A CA 14
ATOM 31393 C C . ARG A 1 86 ? -27.889 -18.310 12.105 1.00 0.00 81 ARG A C 14
ATOM 31394 O O . ARG A 1 86 ? -28.722 -18.585 11.226 1.00 0.00 81 ARG A O 14
ATOM 31415 N N . VAL A 1 87 ? -26.771 -18.986 12.287 1.00 0.00 82 VAL A N 14
ATOM 31416 C CA . VAL A 1 87 ? -26.390 -20.092 11.423 1.00 0.00 82 VAL A CA 14
ATOM 31417 C C . VAL A 1 87 ? -26.971 -19.916 10.012 1.00 0.00 82 VAL A C 14
ATOM 31418 O O . VAL A 1 87 ? -26.659 -18.939 9.336 1.00 0.00 82 VAL A O 14
ATOM 31431 N N . GLY A 1 88 ? -27.689 -20.926 9.548 1.00 0.00 83 GLY A N 14
ATOM 31432 C CA . GLY A 1 88 ? -28.190 -20.939 8.174 1.00 0.00 83 GLY A CA 14
ATOM 31433 C C . GLY A 1 88 ? -27.185 -21.623 7.260 1.00 0.00 83 GLY A C 14
ATOM 31434 O O . GLY A 1 88 ? -25.968 -21.477 7.443 1.00 0.00 83 GLY A O 14
ATOM 31438 N N . ARG A 1 89 ? -27.673 -22.406 6.304 1.00 0.00 84 ARG A N 14
ATOM 31439 C CA . ARG A 1 89 ? -26.772 -23.111 5.406 1.00 0.00 84 ARG A CA 14
ATOM 31440 C C . ARG A 1 89 ? -25.966 -22.133 4.550 1.00 0.00 84 ARG A C 14
ATOM 31441 O O . ARG A 1 89 ? -24.794 -22.380 4.249 1.00 0.00 84 ARG A O 14
ATOM 31462 N N . THR A 1 90 ? -26.634 -21.099 4.058 1.00 0.00 85 THR A N 14
ATOM 31463 C CA . THR A 1 90 ? -26.006 -20.166 3.133 1.00 0.00 85 THR A CA 14
ATOM 31464 C C . THR A 1 90 ? -24.879 -19.410 3.815 1.00 0.00 85 THR A C 14
ATOM 31465 O O . THR A 1 90 ? -23.749 -19.398 3.347 1.00 0.00 85 THR A O 14
ATOM 31476 N N . SER A 1 91 ? -25.181 -18.868 4.976 1.00 0.00 86 SER A N 14
ATOM 31477 C CA . SER A 1 91 ? -24.205 -18.109 5.744 1.00 0.00 86 SER A CA 14
ATOM 31478 C C . SER A 1 91 ? -23.020 -18.977 6.118 1.00 0.00 86 SER A C 14
ATOM 31479 O O . SER A 1 91 ? -21.878 -18.560 5.964 1.00 0.00 86 SER A O 14
ATOM 31487 N N . ARG A 1 92 ? -23.280 -20.223 6.473 1.00 0.00 87 ARG A N 14
ATOM 31488 C CA . ARG A 1 92 ? -22.203 -21.182 6.695 1.00 0.00 87 ARG A CA 14
ATOM 31489 C C . ARG A 1 92 ? -21.435 -21.398 5.395 1.00 0.00 87 ARG A C 14
ATOM 31490 O O . ARG A 1 92 ? -20.234 -21.536 5.384 1.00 0.00 87 ARG A O 14
ATOM 31511 N N . GLY A 1 93 ? -22.164 -21.341 4.320 1.00 0.00 88 GLY A N 14
ATOM 31512 C CA . GLY A 1 93 ? -21.545 -21.477 3.012 1.00 0.00 88 GLY A CA 14
ATOM 31513 C C . GLY A 1 93 ? -20.544 -20.333 2.781 1.00 0.00 88 GLY A C 14
ATOM 31514 O O . GLY A 1 93 ? -19.370 -20.574 2.532 1.00 0.00 88 GLY A O 14
ATOM 31518 N N . LEU A 1 94 ? -20.979 -19.101 2.999 1.00 0.00 89 LEU A N 14
ATOM 31519 C CA . LEU A 1 94 ? -20.075 -17.954 2.832 1.00 0.00 89 LEU A CA 14
ATOM 31520 C C . LEU A 1 94 ? -18.928 -18.007 3.837 1.00 0.00 89 LEU A C 14
ATOM 31521 O O . LEU A 1 94 ? -17.797 -17.688 3.520 1.00 0.00 89 LEU A O 14
ATOM 31537 N N . ALA A 1 95 ? -19.278 -18.319 5.062 1.00 0.00 90 ALA A N 14
ATOM 31538 C CA . ALA A 1 95 ? -18.273 -18.299 6.141 1.00 0.00 90 ALA A CA 14
ATOM 31539 C C . ALA A 1 95 ? -17.172 -19.273 5.743 1.00 0.00 90 ALA A C 14
ATOM 31540 O O . ALA A 1 95 ? -15.973 -19.002 5.866 1.00 0.00 90 ALA A O 14
ATOM 31547 N N . ARG A 1 96 ? -17.624 -20.434 5.355 1.00 0.00 91 ARG A N 14
ATOM 31548 C CA . ARG A 1 96 ? -16.725 -21.523 4.985 1.00 0.00 91 ARG A CA 14
ATOM 31549 C C . ARG A 1 96 ? -15.896 -21.129 3.731 1.00 0.00 91 ARG A C 14
ATOM 31550 O O . ARG A 1 96 ? -14.674 -21.327 3.693 1.00 0.00 91 ARG A O 14
ATOM 31571 N N . LEU A 1 97 ? -16.551 -20.482 2.755 1.00 0.00 92 LEU A N 14
ATOM 31572 C CA . LEU A 1 97 ? -15.859 -20.035 1.523 1.00 0.00 92 LEU A CA 14
ATOM 31573 C C . LEU A 1 97 ? -14.775 -19.015 1.861 1.00 0.00 92 LEU A C 14
ATOM 31574 O O . LEU A 1 97 ? -13.700 -19.004 1.255 1.00 0.00 92 LEU A O 14
ATOM 31590 N N . GLN A 1 98 ? -15.116 -18.092 2.748 1.00 0.00 93 GLN A N 14
ATOM 31591 C CA . GLN A 1 98 ? -14.219 -16.980 3.057 1.00 0.00 93 GLN A CA 14
ATOM 31592 C C . GLN A 1 98 ? -12.929 -17.496 3.678 1.00 0.00 93 GLN A C 14
ATOM 31593 O O . GLN A 1 98 ? -11.817 -17.024 3.341 1.00 0.00 93 GLN A O 14
ATOM 31607 N N . LEU A 1 99 ? -13.055 -18.412 4.627 1.00 0.00 94 LEU A N 14
ATOM 31608 C CA . LEU A 1 99 ? -11.869 -18.922 5.283 1.00 0.00 94 LEU A CA 14
ATOM 31609 C C . LEU A 1 99 ? -10.995 -19.653 4.290 1.00 0.00 94 LEU A C 14
ATOM 31610 O O . LEU A 1 99 ? -9.770 -19.500 4.301 1.00 0.00 94 LEU A O 14
ATOM 31626 N N . LEU A 1 100 ? -11.623 -20.479 3.453 1.00 0.00 95 LEU A N 14
ATOM 31627 C CA . LEU A 1 100 ? -10.858 -21.261 2.501 1.00 0.00 95 LEU A CA 14
ATOM 31628 C C . LEU A 1 100 ? -10.144 -20.309 1.571 1.00 0.00 95 LEU A C 14
ATOM 31629 O O . LEU A 1 100 ? -8.952 -20.496 1.286 1.00 0.00 95 LEU A O 14
ATOM 31645 N N . GLU A 1 101 ? -10.839 -19.263 1.112 1.00 0.00 96 GLU A N 14
ATOM 31646 C CA . GLU A 1 101 ? -10.185 -18.314 0.242 1.00 0.00 96 GLU A CA 14
ATOM 31647 C C . GLU A 1 101 ? -9.013 -17.697 0.968 1.00 0.00 96 GLU A C 14
ATOM 31648 O O . GLU A 1 101 ? -7.937 -17.591 0.408 1.00 0.00 96 GLU A O 14
ATOM 31660 N N . THR A 1 102 ? -9.217 -17.274 2.205 1.00 0.00 97 THR A N 14
ATOM 31661 C CA . THR A 1 102 ? -8.152 -16.604 2.932 1.00 0.00 97 THR A CA 14
ATOM 31662 C C . THR A 1 102 ? -6.945 -17.519 3.066 1.00 0.00 97 THR A C 14
ATOM 31663 O O . THR A 1 102 ? -5.794 -17.101 2.876 1.00 0.00 97 THR A O 14
ATOM 31674 N N . TYR A 1 103 ? -7.215 -18.759 3.386 1.00 0.00 98 TYR A N 14
ATOM 31675 C CA . TYR A 1 103 ? -6.160 -19.735 3.544 1.00 0.00 98 TYR A CA 14
ATOM 31676 C C . TYR A 1 103 ? -5.410 -19.841 2.230 1.00 0.00 98 TYR A C 14
ATOM 31677 O O . TYR A 1 103 ? -4.193 -19.698 2.192 1.00 0.00 98 TYR A O 14
ATOM 31695 N N . SER A 1 104 ? -6.162 -19.918 1.145 1.00 0.00 99 SER A N 14
ATOM 31696 C CA . SER A 1 104 ? -5.569 -19.923 -0.193 1.00 0.00 99 SER A CA 14
ATOM 31697 C C . SER A 1 104 ? -4.745 -18.635 -0.438 1.00 0.00 99 SER A C 14
ATOM 31698 O O . SER A 1 104 ? -3.642 -18.691 -1.003 1.00 0.00 99 SER A O 14
ATOM 31706 N N . ARG A 1 105 ? -5.263 -17.486 0.011 1.00 0.00 100 ARG A N 14
ATOM 31707 C CA . ARG A 1 105 ? -4.561 -16.224 -0.194 1.00 0.00 100 ARG A CA 14
ATOM 31708 C C . ARG A 1 105 ? -3.229 -16.293 0.525 1.00 0.00 100 ARG A C 14
ATOM 31709 O O . ARG A 1 105 ? -2.182 -15.898 -0.014 1.00 0.00 100 ARG A O 14
ATOM 31730 N N . ARG A 1 106 ? -3.260 -16.893 1.703 1.00 0.00 101 ARG A N 14
ATOM 31731 C CA . ARG A 1 106 ? -2.037 -17.150 2.424 1.00 0.00 101 ARG A CA 14
ATOM 31732 C C . ARG A 1 106 ? -1.140 -18.126 1.710 1.00 0.00 101 ARG A C 14
ATOM 31733 O O . ARG A 1 106 ? 0.041 -17.986 1.718 1.00 0.00 101 ARG A O 14
ATOM 31754 N N . LEU A 1 107 ? -1.681 -19.135 1.159 1.00 0.00 102 LEU A N 14
ATOM 31755 C CA . LEU A 1 107 ? -0.847 -20.132 0.576 1.00 0.00 102 LEU A CA 14
ATOM 31756 C C . LEU A 1 107 ? -0.043 -19.474 -0.516 1.00 0.00 102 LEU A C 14
ATOM 31757 O O . LEU A 1 107 ? 1.172 -19.628 -0.565 1.00 0.00 102 LEU A O 14
ATOM 31773 N N . LEU A 1 108 ? -0.676 -18.614 -1.291 1.00 0.00 103 LEU A N 14
ATOM 31774 C CA . LEU A 1 108 ? 0.086 -17.854 -2.240 1.00 0.00 103 LEU A CA 14
ATOM 31775 C C . LEU A 1 108 ? 1.049 -16.869 -1.515 1.00 0.00 103 LEU A C 14
ATOM 31776 O O . LEU A 1 108 ? 2.148 -16.593 -2.028 1.00 0.00 103 LEU A O 14
ATOM 31792 N N . ALA A 1 109 ? 0.592 -16.222 -0.401 1.00 0.00 104 ALA A N 14
ATOM 31793 C CA . ALA A 1 109 ? 1.418 -15.141 0.239 1.00 0.00 104 ALA A CA 14
ATOM 31794 C C . ALA A 1 109 ? 1.824 -15.437 1.707 1.00 0.00 104 ALA A C 14
ATOM 31795 O O . ALA A 1 109 ? 2.282 -14.527 2.425 1.00 0.00 104 ALA A O 14
ATOM 31802 N N . THR A 1 110 ? 1.763 -16.672 2.090 1.00 0.00 105 THR A N 14
ATOM 31803 C CA . THR A 1 110 ? 2.289 -17.067 3.395 1.00 0.00 105 THR A CA 14
ATOM 31804 C C . THR A 1 110 ? 3.548 -17.871 3.221 1.00 0.00 105 THR A C 14
ATOM 31805 O O . THR A 1 110 ? 4.514 -17.689 3.987 1.00 0.00 105 THR A O 14
ATOM 31816 N N . ALA A 1 111 ? 3.683 -18.514 2.062 1.00 0.00 106 ALA A N 14
ATOM 31817 C CA . ALA A 1 111 ? 4.985 -19.037 1.704 1.00 0.00 106 ALA A CA 14
ATOM 31818 C C . ALA A 1 111 ? 5.067 -19.174 0.194 1.00 0.00 106 ALA A C 14
ATOM 31819 O O . ALA A 1 111 ? 4.269 -19.884 -0.407 1.00 0.00 106 ALA A O 14
ATOM 31826 N N . GLU A 1 112 ? 6.147 -18.669 -0.367 1.00 0.00 107 GLU A N 14
ATOM 31827 C CA . GLU A 1 112 ? 6.454 -18.881 -1.788 1.00 0.00 107 GLU A CA 14
ATOM 31828 C C . GLU A 1 112 ? 6.653 -20.378 -2.006 1.00 0.00 107 GLU A C 14
ATOM 31829 O O . GLU A 1 112 ? 6.331 -20.955 -3.050 1.00 0.00 107 GLU A O 14
ATOM 31841 N N . ARG A 1 113 ? 7.310 -20.928 -1.016 1.00 0.00 108 ARG A N 14
ATOM 31842 C CA . ARG A 1 113 ? 7.718 -22.301 -1.112 1.00 0.00 108 ARG A CA 14
ATOM 31843 C C . ARG A 1 113 ? 6.517 -23.203 -1.190 1.00 0.00 108 ARG A C 14
ATOM 31844 O O . ARG A 1 113 ? 6.498 -24.115 -2.031 1.00 0.00 108 ARG A O 14
ATOM 31865 N N . VAL A 1 114 ? 5.463 -22.951 -0.407 1.00 0.00 109 VAL A N 14
ATOM 31866 C CA . VAL A 1 114 ? 4.264 -23.728 -0.586 1.00 0.00 109 VAL A CA 14
ATOM 31867 C C . VAL A 1 114 ? 3.645 -23.363 -1.926 1.00 0.00 109 VAL A C 14
ATOM 31868 O O . VAL A 1 114 ? 3.099 -24.209 -2.617 1.00 0.00 109 VAL A O 14
ATOM 31881 N N . ALA A 1 115 ? 3.599 -22.062 -2.200 1.00 0.00 110 ALA A N 14
ATOM 31882 C CA . ALA A 1 115 ? 2.781 -21.539 -3.286 1.00 0.00 110 ALA A CA 14
ATOM 31883 C C . ALA A 1 115 ? 3.017 -22.147 -4.623 1.00 0.00 110 ALA A C 14
ATOM 31884 O O . ALA A 1 115 ? 2.092 -22.179 -5.427 1.00 0.00 110 ALA A O 14
ATOM 31891 N N . ARG A 1 116 ? 4.171 -22.678 -4.893 1.00 0.00 111 ARG A N 14
ATOM 31892 C CA . ARG A 1 116 ? 4.307 -23.319 -6.200 1.00 0.00 111 ARG A CA 14
ATOM 31893 C C . ARG A 1 116 ? 4.472 -24.823 -6.101 1.00 0.00 111 ARG A C 14
ATOM 31894 O O . ARG A 1 116 ? 4.195 -25.549 -7.069 1.00 0.00 111 ARG A O 14
ATOM 31915 N N . SER A 1 117 ? 4.766 -25.329 -4.926 1.00 0.00 112 SER A N 14
ATOM 31916 C CA . SER A 1 117 ? 5.127 -26.729 -4.844 1.00 0.00 112 SER A CA 14
ATOM 31917 C C . SER A 1 117 ? 4.125 -27.594 -5.631 1.00 0.00 112 SER A C 14
ATOM 31918 O O . SER A 1 117 ? 2.970 -27.201 -5.833 1.00 0.00 112 SER A O 14
ATOM 31926 N N . PRO A 1 118 ? 4.592 -28.687 -6.214 1.00 0.00 113 PRO A N 14
ATOM 31927 C CA . PRO A 1 118 ? 3.791 -29.474 -7.218 1.00 0.00 113 PRO A CA 14
ATOM 31928 C C . PRO A 1 118 ? 2.404 -29.724 -6.715 1.00 0.00 113 PRO A C 14
ATOM 31929 O O . PRO A 1 118 ? 1.426 -29.751 -7.493 1.00 0.00 113 PRO A O 14
ATOM 31940 N N . THR A 1 119 ? 2.303 -29.723 -5.421 1.00 0.00 114 THR A N 14
ATOM 31941 C CA . THR A 1 119 ? 1.042 -29.808 -4.778 1.00 0.00 114 THR A CA 14
ATOM 31942 C C . THR A 1 119 ? 0.152 -28.604 -5.177 1.00 0.00 114 THR A C 14
ATOM 31943 O O . THR A 1 119 ? -1.060 -28.795 -5.418 1.00 0.00 114 THR A O 14
ATOM 31954 N N . ILE A 1 120 ? 0.699 -27.355 -5.279 1.00 0.00 115 ILE A N 14
ATOM 31955 C CA . ILE A 1 120 ? -0.191 -26.265 -5.610 1.00 0.00 115 ILE A CA 14
ATOM 31956 C C . ILE A 1 120 ? -0.748 -26.477 -6.990 1.00 0.00 115 ILE A C 14
ATOM 31957 O O . ILE A 1 120 ? -1.916 -26.150 -7.262 1.00 0.00 115 ILE A O 14
ATOM 31973 N N . THR A 1 121 ? 0.121 -26.869 -7.898 1.00 0.00 116 THR A N 14
ATOM 31974 C CA . THR A 1 121 ? -0.264 -26.934 -9.291 1.00 0.00 116 THR A CA 14
ATOM 31975 C C . THR A 1 121 ? -1.488 -27.840 -9.509 1.00 0.00 116 THR A C 14
ATOM 31976 O O . THR A 1 121 ? -2.390 -27.486 -10.311 1.00 0.00 116 THR A O 14
ATOM 31987 N N . GLY A 1 122 ? -1.536 -28.994 -8.838 1.00 0.00 117 GLY A N 14
ATOM 31988 C CA . GLY A 1 122 ? -2.677 -29.896 -9.038 1.00 0.00 117 GLY A CA 14
ATOM 31989 C C . GLY A 1 122 ? -3.968 -29.239 -8.561 1.00 0.00 117 GLY A C 14
ATOM 31990 O O . GLY A 1 122 ? -5.007 -29.359 -9.221 1.00 0.00 117 GLY A O 14
ATOM 31994 N N . PHE A 1 123 ? -3.960 -28.680 -7.342 1.00 0.00 118 PHE A N 14
ATOM 31995 C CA . PHE A 1 123 ? -5.221 -28.183 -6.742 1.00 0.00 118 PHE A CA 14
ATOM 31996 C C . PHE A 1 123 ? -5.958 -27.104 -7.539 1.00 0.00 118 PHE A C 14
ATOM 31997 O O . PHE A 1 123 ? -7.172 -27.209 -7.730 1.00 0.00 118 PHE A O 14
ATOM 32014 N N . PHE A 1 124 ? -5.270 -26.118 -8.036 1.00 0.00 119 PHE A N 14
ATOM 32015 C CA . PHE A 1 124 ? -5.956 -25.089 -8.806 1.00 0.00 119 PHE A CA 14
ATOM 32016 C C . PHE A 1 124 ? -6.281 -25.599 -10.192 1.00 0.00 119 PHE A C 14
ATOM 32017 O O . PHE A 1 124 ? -7.230 -25.158 -10.845 1.00 0.00 119 PHE A O 14
ATOM 32034 N N . ALA A 1 125 ? -5.541 -26.604 -10.565 1.00 0.00 120 ALA A N 14
ATOM 32035 C CA . ALA A 1 125 ? -5.790 -27.256 -11.822 1.00 0.00 120 ALA A CA 14
ATOM 32036 C C . ALA A 1 125 ? -7.125 -27.992 -11.700 1.00 0.00 120 ALA A C 14
ATOM 32037 O O . ALA A 1 125 ? -7.313 -28.780 -10.765 1.00 0.00 120 ALA A O 14
ATOM 32044 N N . PRO A 1 126 ? -8.039 -27.800 -12.633 1.00 0.00 121 PRO A N 14
ATOM 32045 C CA . PRO A 1 126 ? -9.351 -28.522 -12.605 1.00 0.00 121 PRO A CA 14
ATOM 32046 C C . PRO A 1 126 ? -8.991 -29.970 -12.630 1.00 0.00 121 PRO A C 14
ATOM 32047 O O . PRO A 1 126 ? -7.968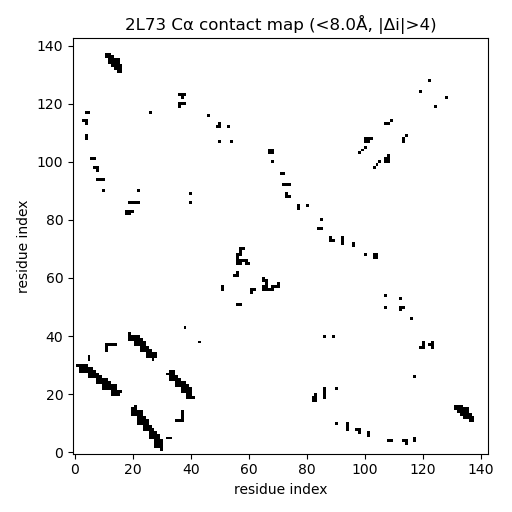 -30.311 -13.256 1.00 0.00 121 PRO A O 14
ATOM 32058 N N . GLN A 1 127 ? -9.704 -30.870 -11.987 1.00 0.00 122 GLN A N 14
ATOM 32059 C CA . GLN A 1 127 ? -9.356 -32.244 -12.010 1.00 0.00 122 GLN A CA 14
ATOM 32060 C C . GLN A 1 127 ? -10.576 -32.869 -12.660 1.00 0.00 122 GLN A C 14
ATOM 32061 O O . GLN A 1 127 ? -11.543 -32.143 -12.914 1.00 0.00 122 GLN A O 14
ATOM 32075 N N . PRO A 1 128 ? -10.544 -34.060 -13.106 1.00 0.00 123 PRO A N 14
ATOM 32076 C CA . PRO A 1 128 ? -11.641 -34.588 -13.976 1.00 0.00 123 PRO A CA 14
ATOM 32077 C C . PRO A 1 128 ? -13.049 -34.220 -13.432 1.00 0.00 123 PRO A C 14
ATOM 32078 O O . PRO A 1 128 ? -13.961 -33.904 -14.221 1.00 0.00 123 PRO A O 14
ATOM 32089 N N . LEU A 1 129 ? -13.217 -34.114 -12.119 1.00 0.00 124 LEU A N 14
ATOM 32090 C CA . LEU A 1 129 ? -14.490 -33.678 -11.550 1.00 0.00 124 LEU A CA 14
ATOM 32091 C C . LEU A 1 129 ? -14.848 -32.258 -12.007 1.00 0.00 124 LEU A C 14
ATOM 32092 O O . LEU A 1 129 ? -16.019 -31.965 -12.264 1.00 0.00 124 LEU A O 14
ATOM 32108 N N . ASP A 1 130 ? -13.835 -31.435 -12.271 1.00 0.00 125 ASP A N 14
ATOM 32109 C CA . ASP A 1 130 ? -14.107 -30.128 -12.903 1.00 0.00 125 ASP A CA 14
ATOM 32110 C C . ASP A 1 130 ? -14.406 -30.331 -14.363 1.00 0.00 125 ASP A C 14
ATOM 32111 O O . ASP A 1 130 ? -14.884 -29.430 -15.048 1.00 0.00 125 ASP A O 14
ATOM 32120 N N . LEU A 1 131 ? -14.026 -31.480 -14.845 1.00 0.00 126 LEU A N 14
ATOM 32121 C CA . LEU A 1 131 ? -14.135 -31.812 -16.247 1.00 0.00 126 LEU A CA 14
ATOM 32122 C C . LEU A 1 131 ? -15.413 -32.603 -16.481 1.00 0.00 126 LEU A C 14
ATOM 32123 O O . LEU A 1 131 ? -15.677 -33.039 -17.605 1.00 0.00 126 LEU A O 14
ATOM 32139 N N . GLU A 1 132 ? -16.281 -32.675 -15.465 1.00 0.00 127 GLU A N 14
ATOM 32140 C CA . GLU A 1 132 ? -17.600 -33.285 -15.667 1.00 0.00 127 GLU A CA 14
ATOM 32141 C C . GLU A 1 132 ? -18.634 -32.162 -15.838 1.00 0.00 127 GLU A C 14
ATOM 32142 O O . GLU A 1 132 ? -18.887 -31.384 -14.898 1.00 0.00 127 GLU A O 14
ATOM 32154 N N . PRO A 1 133 ? -19.108 -31.960 -17.038 1.00 0.00 128 PRO A N 14
ATOM 32155 C CA . PRO A 1 133 ? -20.001 -30.799 -17.377 1.00 0.00 128 PRO A CA 14
ATOM 32156 C C . PRO A 1 133 ? -21.362 -30.844 -16.670 1.00 0.00 128 PRO A C 14
ATOM 32157 O O . PRO A 1 133 ? -22.076 -29.826 -16.610 1.00 0.00 128 PRO A O 14
ATOM 32168 N N . ALA A 1 134 ? -21.771 -32.036 -16.264 1.00 0.00 129 ALA A N 14
ATOM 32169 C CA . ALA A 1 134 ? -23.117 -32.224 -15.719 1.00 0.00 129 ALA A CA 14
ATOM 32170 C C . ALA A 1 134 ? -23.140 -32.089 -14.190 1.00 0.00 129 ALA A C 14
ATOM 32171 O O . ALA A 1 134 ? -22.453 -32.829 -13.478 1.00 0.00 129 ALA A O 14
ATOM 32178 N N . LEU A 1 135 ? -23.977 -31.176 -13.701 1.00 0.00 130 LEU A N 14
ATOM 32179 C CA . LEU A 1 135 ? -24.151 -30.980 -12.263 1.00 0.00 130 LEU A CA 14
ATOM 32180 C C . LEU A 1 135 ? -25.457 -31.622 -11.805 1.00 0.00 130 LEU A C 14
ATOM 32181 O O . LEU A 1 135 ? -26.524 -31.324 -12.358 1.00 0.00 130 LEU A O 14
ATOM 32197 N N . PRO A 1 136 ? -25.398 -32.496 -10.819 1.00 0.00 131 PRO A N 14
ATOM 32198 C CA . PRO A 1 136 ? -26.615 -33.160 -10.248 1.00 0.00 131 PRO A CA 14
ATOM 32199 C C . PRO A 1 136 ? -27.731 -32.147 -10.005 1.00 0.00 131 PRO A C 14
ATOM 32200 O O . PRO A 1 136 ? -27.464 -31.041 -9.535 1.00 0.00 131 PRO A O 14
ATOM 32211 N N . PRO A 1 137 ? -28.954 -32.487 -10.316 1.00 0.00 132 PRO A N 14
ATOM 32212 C CA . PRO A 1 137 ? -30.117 -31.538 -10.205 1.00 0.00 132 PRO A CA 14
ATOM 32213 C C . PRO A 1 137 ? -30.230 -30.909 -8.826 1.00 0.00 132 PRO A C 14
ATOM 32214 O O . PRO A 1 137 ? -30.568 -29.729 -8.699 1.00 0.00 132 PRO A O 14
ATOM 32225 N N . GLY A 1 138 ? -29.957 -31.699 -7.811 1.00 0.00 133 GLY A N 14
ATOM 32226 C CA . GLY A 1 138 ? -30.023 -31.223 -6.436 1.00 0.00 133 GLY A CA 14
ATOM 32227 C C . GLY A 1 138 ? -29.042 -30.081 -6.205 1.00 0.00 133 GLY A C 14
ATOM 32228 O O . GLY A 1 138 ? -29.102 -29.391 -5.173 1.00 0.00 133 GLY A O 14
ATOM 32232 N N . SER A 1 139 ? -28.056 -29.960 -7.089 1.00 0.00 134 SER A N 14
ATOM 32233 C CA . SER A 1 139 ? -26.992 -28.993 -6.878 1.00 0.00 134 SER A CA 14
ATOM 32234 C C . SER A 1 139 ? -27.501 -27.578 -7.107 1.00 0.00 134 SER A C 14
ATOM 32235 O O . SER A 1 139 ? -28.204 -27.305 -8.088 1.00 0.00 134 SER A O 14
ATOM 32243 N N . ARG A 1 140 ? -27.023 -26.654 -6.285 1.00 0.00 135 ARG A N 14
ATOM 32244 C CA . ARG A 1 140 ? -27.313 -25.254 -6.486 1.00 0.00 135 ARG A CA 14
ATOM 32245 C C . ARG A 1 140 ? -26.026 -24.490 -6.456 1.00 0.00 135 ARG A C 14
ATOM 32246 O O . ARG A 1 140 ? -25.223 -24.665 -5.547 1.00 0.00 135 ARG A O 14
ATOM 32267 N N . VAL A 1 141 ? -25.868 -23.622 -7.427 1.00 0.00 136 VAL A N 14
ATOM 32268 C CA . VAL A 1 141 ? -24.654 -22.851 -7.542 1.00 0.00 136 VAL A CA 14
ATOM 32269 C C . VAL A 1 141 ? -24.926 -21.360 -7.353 1.00 0.00 136 VAL A C 14
ATOM 32270 O O . VAL A 1 141 ? -25.737 -20.767 -8.072 1.00 0.00 136 VAL A O 14
ATOM 32283 N N . ILE A 1 142 ? -24.284 -20.781 -6.344 1.00 0.00 137 ILE A N 14
ATOM 32284 C CA . ILE A 1 142 ? -24.510 -19.393 -5.980 1.00 0.00 137 ILE A CA 14
ATOM 32285 C C . ILE A 1 142 ? -23.202 -18.599 -6.004 1.00 0.00 137 ILE A C 14
ATOM 32286 O O . ILE A 1 142 ? -22.235 -18.993 -5.346 1.00 0.00 137 ILE A O 14
ATOM 32302 N N . LEU A 1 143 ? -23.159 -17.468 -6.711 1.00 0.00 138 LEU A N 14
ATOM 32303 C CA . LEU A 1 143 ? -21.971 -16.629 -6.686 1.00 0.00 138 LEU A CA 14
ATOM 32304 C C . LEU A 1 143 ? -21.909 -15.897 -5.336 1.00 0.00 138 LEU A C 14
ATOM 32305 O O . LEU A 1 143 ? -22.944 -15.469 -4.819 1.00 0.00 138 LEU A O 14
ATOM 32321 N N . PRO A 1 144 ? -20.758 -15.858 -4.695 1.00 0.00 139 PRO A N 14
ATOM 32322 C CA . PRO A 1 144 ? -20.642 -15.349 -3.274 1.00 0.00 139 PRO A CA 14
ATOM 32323 C C . PRO A 1 144 ? -21.074 -13.887 -3.080 1.00 0.00 139 PRO A C 14
ATOM 32324 O O . PRO A 1 144 ? -20.566 -12.980 -3.752 1.00 0.00 139 PRO A O 14
ATOM 32335 N N . THR A 1 145 ? -21.713 -13.680 -1.945 1.00 0.00 140 THR A N 14
ATOM 32336 C CA . THR A 1 145 ? -22.009 -12.336 -1.455 1.00 0.00 140 THR A CA 14
ATOM 32337 C C . THR A 1 145 ? -20.704 -11.641 -1.054 1.00 0.00 140 THR A C 14
ATOM 32338 O O . THR A 1 145 ? -20.071 -12.048 -0.077 1.00 0.00 140 THR A O 14
ATOM 32349 N N . PRO A 1 146 ? -20.241 -10.666 -1.812 1.00 0.00 141 PRO A N 14
ATOM 32350 C CA . PRO A 1 146 ? -18.927 -10.000 -1.530 1.00 0.00 141 PRO A CA 14
ATOM 32351 C C . PRO A 1 146 ? -18.898 -9.346 -0.152 1.00 0.00 141 PRO A C 14
ATOM 32352 O O . PRO A 1 146 ? -19.877 -8.705 0.267 1.00 0.00 141 PRO A O 14
ATOM 32363 N N . GLU A 1 147 ? -17.751 -9.445 0.503 1.00 0.00 142 GLU A N 14
ATOM 32364 C CA . GLU A 1 147 ? -17.545 -8.826 1.803 1.00 0.00 142 GLU A CA 14
ATOM 32365 C C . GLU A 1 147 ? -16.471 -7.775 1.681 1.00 0.00 142 GLU A C 14
ATOM 32366 O O . GLU A 1 147 ? -16.720 -6.582 1.881 1.00 0.00 142 GLU A O 14
ATOM 32378 N N . GLU A 1 148 ? -15.292 -8.221 1.261 1.00 0.00 143 GLU A N 14
ATOM 32379 C CA . GLU A 1 148 ? -14.188 -7.313 1.013 1.00 0.00 143 GLU A CA 14
ATOM 32380 C C . GLU A 1 148 ? -14.329 -6.772 -0.389 1.00 0.00 143 GLU A C 14
ATOM 32381 O O . GLU A 1 148 ? -14.658 -7.531 -1.310 1.00 0.00 143 GLU A O 14
ATOM 32393 N N . GLN A 1 149 ? -14.115 -5.481 -0.566 1.00 0.00 144 GLN A N 14
ATOM 32394 C CA . GLN A 1 149 ? -14.227 -4.900 -1.886 1.00 0.00 144 GLN A CA 14
ATOM 32395 C C . GLN A 1 149 ? -12.869 -4.847 -2.558 1.00 0.00 144 GLN A C 14
ATOM 32396 O O . GLN A 1 149 ? -11.962 -4.297 -1.982 1.00 0.00 144 GLN A O 14
#

CATH classification: 3.30.1520.10

Nearest PDB structures (foldseek):
  2l73-assembly1_A  TM=8.186E-01  e=2.054E-23  Homo sapiens
  1kq6-assembly1_A  TM=7.269E-01  e=1.411E-07  Homo sapiens
  2v6v-assembly1_A  TM=6.896E-01  e=3.911E-05  Saccharomyces cerevisiae
  2v6v-assembly2_B  TM=6.843E-01  e=4.438E-05  Saccharomyces cerevisiae
  2czo-assembly1_A  TM=6.591E-01  e=2.445E-04  Saccharomyces cerevisiae

Secondary structure (DSSP, 8-state):
-----EEEEEEEEEE--SSS-EEEEEEEETTS-EEEEEEEHHHHHHHHHHHHHH-GGGGSSS-SS--SS------S--SS--HHHHHHHHHHHHHHHHHHHHHH-HHHHHSHHHHHHHS--GGGGSSS--TT--EE-PPPS--

InterPro domains:
  IPR001452 SH3 domain [PF00018] (247-288)
  IPR001452 SH3 domain [PS50002] (163-225)
  IPR001452 SH3 domain [PS50002] (237-296)
  IPR001452 SH3 domain [SM00326] (166-224)
  IPR001452 SH3 domain [SM00326] (240-295)
  IPR001683 Phox homology [PS50195] (1-131)
  IPR035758 NADPH oxidase organiser 1, second SH3 domain [cd12024] (241-293)
  IPR036028 SH3-like domain superfamily [SSF50044] (166-224)
  IPR036028 SH3-like domain superfamily [SSF50044] (237-294)
  IPR036871 PX domain superfamily [G3DSA:3.30.1520.10] (1-149)
  IPR036871 PX domain superfamily [SSF64268] (8-144)
  IPR051228 NADPH Oxidase and PX Domain-Containing [PTHR15706] (3-352)

Sequence (143 aa):
AGPRYPVSVQGAALVQIKRLQTFAFSVRWSDGSDTFVRRSWDEFRQLKKTLKETFPVEAGLLRRSDRVLPKLLDAPLLGRVGRTSRGLARLQLLETYSRRLLATAERVARSPTITGFFAPQPLDLEPALPPGSRVILPTPEEQAGPRYPVSVQGAALVQIKRLQTFAFSVRWSDGSDTFVRRSWDEFRQLKKTLKETFPVEAGLLRRSDRVLPKLLDAPLLGRVGRTSRGLARLQLLETYSRRLLATAERVARSPTITGFFAPQPLDLEPALPPGSRVILPTPEEQAGPRYPVSVQGAALVQIKRLQTFAFSVRWSDGSDTFVRRSWDEFRQLKKTLKETFPVEAGLLRRSDRVLPKLLDAPLLGRVGRTSRGLARLQLLETYSRRLLATAERVARSPTITGFFAPQPLDLEPALPPGSRVILPTPEEQAGPRYPVSVQGAALVQIKRLQTFAFSVRWSDGSDTFVRRSWDEFRQLKKTLKETFPVEAGLLRRSDRVLPKLLDAPLLGRVGRTSRGLARLQLLETYSRRLLATAERVARSPTITGFFAPQPLDLEPALPPGSRVILPTPEEQAGPRYPVSVQGAALVQIKRLQTFAFSVRWSDGSDTFVRRSWDEFRQLKKTLKETFPVEAGLLRRSDRVLPKLLDAPLLGRVGRTSRGLARLQLLETYSRRLLATAERVARSPTITGFFAPQPLDLEPALPPGSRVILPTPEEQAGPRYPVSVQGAALVQIKRLQTFAFSVRWSDGSDTFVRRSWDEFRQLKKTLKETFPVEAGLLRRSDRVLPKLLDAPLLGRVGRTSRGLARLQLLETYSRRLLATAERVARSPTITGFFAPQPLDLEPALPPGSRVILPTPEEQAGPRYPVSVQGAALVQIKRLQTFAFSVRWSDGSDTFVRRSWDEFRQLKKTLKETFPVEAGLLRRSDRVLPKLLDAPLLGRVGRTSRGLARLQLLETYSRRLLATAERVARSPTITGFFAPQPLDLEPALPPGSRVILPTPEEQAGPRYPVSVQGAALVQIKRLQTFAFSVRWSDGSDTFVRRSWDEFRQLKKTLKETFPVEAGLLRRSDRVLPKLLDAPLLGRVGRTSRGLARLQLLETYSRRLLATAERVARSPTITGFFAPQPLDLEPALPPGSRVILPTPEEQAGPRYPVSVQGAALVQIKRLQTFAFSVRWSDGSDTFVRRSWDEFRQLKKTLKETFPVEAGLLRRSDRVLPKLLDAPLLGRVGRTSRGLARLQLLETYSRRLLATAERVARSPTITGFFAPQPLDLEPALPPGSRVILPTPEEQAGPRYPVSVQGAALVQIKRLQTFAFSVRWSDGSDTFVRRSWDEFRQLKKTLKETFPVEAGLLRRSDRVLPKLLDAPLLGRVGRTSRGLARLQLLETYSRRLLATAERVARSPTITGFFAPQPLDLEPALPPGSRVILPTPEEQAGPRYPVSVQGAALVQIKRLQTFAFSVRWSDGSDTFVRRSWDEFRQLKKTLKETFPVEAGLLRRSDRVLPKLLDAPLLGRVGRTSRGLARLQLLETYSRRLLATAERVARSPTITGFFAPQPLDLEPALPPGSRVILPTPEEQAGPRYPVSVQGAALVQIKRLQTFAFSVRWSDGSDTFVRRSWDEFRQLKKTLKETFPVEAGLLRRSDRVLPKLLDAPLLGRVGRTSRGLARLQLLETYSRRLLATAERVARSPTITGFFAPQPLDLEPALPPGSRVILPTPEEQAGPRYPVSVQGAALVQIKRLQTFAFSVRWSDGSDTFVRRSWDEFRQLKKTLKETFPVEAGLLRRSDRVLPKLLDAPLLGRVGRTSRGLARLQLLETYSRRLLATAERVARSPTITGFFAPQPLDLEPALPPGSRVILPTPEEQAGPRYPVSVQGAALVQIKRLQTFAFSVRWSDGSDTFVRRSWDEFRQLKKTLKETFPVEAGLLRRSDRVLPKLLDAPLLGRVGRTSRGLARLQLLETYSRRLLATAERVARSPTITGFFAPQPLDLEPALPPGSRVILPTPEEQ

GO terms:
  GO:0005515 protein binding (F, IPI)
  GO:0005886 plasma membrane (C, EXP)
  GO:0005886 plasma membrane (C, TAS)
  GO:0043020 NADPH oxidase complex (C, IDA)
  GO:0016176 superoxide-generating NADPH oxidase activator activity (F, TAS)
  GO:0005543 phospholipid binding (F, TAS)
  GO:0010310 regulation of hydrogen peroxide metabolic process (P, TAS)
  GO:0060263 regulation of respiratory burst (P, TAS)
  GO:0019899 enzyme binding (F, IPI)
  GO:0022617 extracellular matrix disassembly (P, IMP)